Protein AF-0000000078829330 (afdb_homodimer)

Radius of gyration: 43.45 Å; Cα contacts (8 Å, |Δi|>4): 5416; chains: 2; bounding box: 135×205×101 Å

Sequence (2206 aa):
MSSFRMTSKLLGALLLSASTLHAAPSWAAAPASTPVAVPNGNFEIAGGSGSLPAFWKSRGQGKASGSAAAKVEGTRGLAIENPVGGAETTVESEAMKLQVGQLYRLSAWVRTRGVQTDPQARYPTAHGACLSMKSFPFTNCSPAPAAEAGGRASVLFFATQSSDRVQLHLGRNGKATGTAWFDDVRIEKVDDITAYIPLESVRWAGKGFRYDEGGWIYVHIEGEPYERGHQFGQLVPQEIVRYMEKLGIEKDRTDASKGWNHQRLLADALFLRKYDAEFLEEMKGIADGANKAGAKFKDRELDLLDIVTLNSAVDAGQLAEANRATGTPLTGRTFLKAEEDAERAGKGDHCSSFVATKSATPDGRAIMGQIFMWGGYTGVHWDVVLDVKPTKGHRFVMQTFPGGIHSGSDWYVNAAGIVIGETTVGQSPFDMNGTPQSNRIRKAAQYASSIDDVARIMKDGNNGLYTNDWTLADTKTDEGACLLLGTKKTRLWRTGGKGQAGDTPGNLKDFIWANNNNRDLEVRKEYVPNPDNAPVDLSFNTWNRDIAFWEYYAKYGKKGFDLDTAIRMMASSPINRPHACDGKVTTSEMAQKLMFLAHYGKTTLREKMVGGRWIPDLPGATPHLSLGYTAFSPVFVAEKLGAARKGWTPPTEPAALKRDVSKVKDALVFGRPLLWANTMFPATDGENWLVSGTAAYWKLLKDLPADGDSSDKAFEYQRNALADLNARYLFTTSREADVVPASAKTDYGRYGAYMLPRIKGTFLLHQLRLLLGNAHFSKAMNALHGRYANKNVTTADFKRAVLEATGRDVGLFVSQWVEQTGLPQPRIRTSAAQVKDGYEVTLKVEQPGSRPWHFVAMVEVRTAKGATLERVEVKGLNETFTFRTAEPPVRVVFNAGNDIPVPREQHQTLSNQLDAWEKLLLVHGTARQTESMRTLALGYREVLADAFVEYLMPIKPDAEVTDAELADRDLVLFGGAEDNALLARLATEKKLPVELGRRYFRWQGKTYGRPDDGLAVALPNPWNPKRSMYLFVSNSGLQLWHMTRAYQRGLPGWALYRGAEVSAKGFHDVDALAQDVAVTPAAPPAAPAPTPVPAPVLGQPQRMSSFRMTSKLLGALLLSASTLHAAPSWAAAPASTPVAVPNGNFEIAGGSGSLPAFWKSRGQGKASGSAAAKVEGTRGLAIENPVGGAETTVESEAMKLQVGQLYRLSAWVRTRGVQTDPQARYPTAHGACLSMKSFPFTNCSPAPAAEAGGRASVLFFATQSSDRVQLHLGRNGKATGTAWFDDVRIEKVDDITAYIPLESVRWAGKGFRYDEGGWIYVHIEGEPYERGHQFGQLVPQEIVRYMEKLGIEKDRTDASKGWNHQRLLADALFLRKYDAEFLEEMKGIADGANKAGAKFKDRELDLLDIVTLNSAVDAGQLAEANRATGTPLTGRTFLKAEEDAERAGKGDHCSSFVATKSATPDGRAIMGQIFMWGGYTGVHWDVVLDVKPTKGHRFVMQTFPGGIHSGSDWYVNAAGIVIGETTVGQSPFDMNGTPQSNRIRKAAQYASSIDDVARIMKDGNNGLYTNDWTLADTKTDEGACLLLGTKKTRLWRTGGKGQAGDTPGNLKDFIWANNNNRDLEVRKEYVPNPDNAPVDLSFNTWNRDIAFWEYYAKYGKKGFDLDTAIRMMASSPINRPHACDGKVTTSEMAQKLMFLAHYGKTTLREKMVGGRWIPDLPGATPHLSLGYTAFSPVFVAEKLGAARKGWTPPTEPAALKRDVSKVKDALVFGRPLLWANTMFPATDGENWLVSGTAAYWKLLKDLPADGDSSDKAFEYQRNALADLNARYLFTTSREADVVPASAKTDYGRYGAYMLPRIKGTFLLHQLRLLLGNAHFSKAMNALHGRYANKNVTTADFKRAVLEATGRDVGLFVSQWVEQTGLPQPRIRTSAAQVKDGYEVTLKVEQPGSRPWHFVAMVEVRTAKGATLERVEVKGLNETFTFRTAEPPVRVVFNAGNDIPVPREQHQTLSNQLDAWEKLLLVHGTARQTESMRTLALGYREVLADAFVEYLMPIKPDAEVTDAELADRDLVLFGGAEDNALLARLATEKKLPVELGRRYFRWQGKTYGRPDDGLAVALPNPWNPKRSMYLFVSNSGLQLWHMTRAYQRGLPGWALYRGAEVSAKGFHDVDALAQDVAVTPAAPPAAPAPTPVPAPVLGQPQR

Secondary structure (DSSP, 8-state):
----------------------------------EEPPTTTT--SB-TTSSSBTTEEEEESSEEEEEGGG-SSSS-EEEEE--TT-B-EEEEEPPEE--TT-EEEEEEEEEEES--B-TT-TTTT-EEEEEEETTS-TT--PPPPSSTT-EEEEEEEE---SEE-EEEEEEESS-B-SEEEEEEEEEEE---GGGTS-GGG-EEETTEEEEEETTEEEEEEEESHHHHHHHHHHHSHHHHHHHHHHHHHHH-TT-HHHHHHHHHHHHHHHTGGGS-HHHHHHHHHHHHHHHHTT--BTTB---HHHHHHHHHHHHHHTHHHHHHTSPPTTTTS--S--TTSGGGGG-S---EEEEEEETTSTTEEEEEEEEEE--HHHHTT--EEEEEEESSS--EEEEE-TT-SS-SS--EEETTSEEE--EE-SPPPP-TTSB-HHHHHHHHHHH--SHHHHHHHHHTTB---S-EEEEEEETTTTEEEEEEE-SS-EEEEE--BTTB--B-GGG-TTEEEESS----HHHHGGG---TT-PPP--S----HHHHHHHHHHHHHTTT---HHHHHHHHTSTTTS-TTEEEEEEEEHHHHTTT-EEEEES-TT---B-TTBTTB---TT---B----EEEE-HHHHHHHHHHHHHT--PPPPPPPPPEE-GGGGGGG---GGG-----PEESSGGGHHHHHHHHHHHHHHHTSPPBTB-HHHHHHHHHHHHHHHHHHHHHHHTTS----GGG----SS-SHHHHHHHHHHHHHHHHHHHHH-HHHHHHHHHHHHHHTTTSEE-HHHHHHHHHHHHS---HHHHHHHHSS-S----EEEEEEEEETTEEEEEEEEE--SSS---EEEEEEEEESS-EEEEEEEE-SSEEEEEEEESS-EEEEEETTT--S----S----GGGGGTSGGGEEEEE--SSSHHHHHHHHHHHHHHHIIIII-S---EEEGGG--HHHHHHSEEEEES-TTT-HHHHHHHHTT--SSEEETTEEEETTEEE-STTEEEEEEEEETTEEEEEEEEEEESSHHHHHHHHSSPPTT--SEEEEETTEEEEEE-SSTT-SEEE-PEEPPPP-------------------/----------------------------------EEPPTTTT--SB-TTSSSBTTEEEEESSEEEEEGGG-SSSS-EEEEE--TT-B-EEEEEPPEE--TT-EEEEEEEEEEES--B-TT-TTTT-EEEEEEETTS-TT--PPPPSSTT-EEEEEEEE---SEE-EEEEEEESS-B-SEEEEEEEEEEE---GGGTS-GGG-EEETTEEEEEETTEEEEEEEESHHHHHHHHHHHSHHHHHHHHHHHHHHH-TT-HHHHHHHHHHHHHHHTGGGS-HHHHHHHHHHHHHHHHTT--BTTB---HHHHHHHHHHHHHHTHHHHHHTSPPTTTTS--S--TTSGGGGGSS---EEEEEEETTSSSEEEEEEEEEE--HHHHTT--EEEEEEESSS--EEEEE-TT-SS-SS--EEETTSEEE--EE-SPPPP-TTSB-HHHHHHHHHHH--SHHHHHHHHHTTB---S-EEEEEEETTTTEEEEEEE-SS-EEEEE--BTTB--B-GGG-TTEEEESS----HHHHGGG---TT-PPP--S----HHHHHHHHHHHHHTTTT--HHHHHHHHTSTTTS-TTEEEEEEEEHHHHTTT-EEEEES-TT---B-TTBTTB---TT---B----EEEE-HHHHHHHHHHHHHT--PPPPPPPPPEE-GGGGGGG---GGG-----PEESSGGGHHHHHHHHHHHHHHHTSPPTTS-HHHHHHHHHHHHHHHHHHHHHHHTTS----GGG----SS-SHHHHHHHHHHHHHHHHHHHHH-HHHHHHHHHHHHHHTTTSEE-HHHHHHHHHHHHS---HHHHHHHHSS-S----EEEEEEEEETTEEEEEEEEE--SSS---EEEEEEEEESS-EEEEEEEE-SSEEEEEEEESS-EEEEEETTT--S----S----GGGGGTSGGGEEEEE--SSSHHHHHHHHHHHHHHHIIIII-S---EEEGGG--HHHHHHSEEEEES-TTT-HHHHHHHHTT--SSEEETTEEEETTEEE-STTEEEEEEEEETTEEEEEEEEEEESSHHHHHHHHSSPPTT--SEEEEETTEEEEEE-SSTT-SEEE-PEEPPP--------------------

Organism: Myxococcus xanthus (strain DK1622) (NCBI:txid246197)

pLDDT: mean 89.54, std 16.8, range [15.7, 98.75]

Solvent-accessible surface area (backbone atoms only — not comparable to full-atom values): 111932 Å² total; per-residue (Å²): 141,88,69,90,83,74,85,81,86,67,85,81,81,81,78,83,80,75,79,75,77,76,70,71,76,67,80,66,73,73,75,83,46,53,72,47,83,46,67,53,29,43,32,72,47,71,34,76,94,49,58,33,30,33,59,48,50,76,51,62,77,33,51,61,29,53,27,58,88,25,34,79,57,86,71,16,4,35,31,39,38,32,47,91,87,31,20,43,21,41,40,33,43,48,78,38,81,48,57,60,48,41,41,31,35,43,34,28,36,36,34,41,48,76,50,46,45,42,85,81,35,61,66,46,54,32,35,44,50,33,40,34,47,65,81,47,58,92,73,53,46,23,36,37,54,32,44,63,82,35,44,75,35,54,37,78,45,62,34,67,44,48,66,39,26,50,32,42,31,42,10,41,63,33,30,8,27,28,35,38,25,34,24,51,41,43,36,27,38,46,76,64,48,50,81,77,54,32,68,71,30,48,46,75,34,88,88,13,37,34,40,71,56,50,78,28,40,36,34,40,27,44,40,50,46,38,56,20,16,22,23,50,14,43,71,37,24,64,53,31,43,54,53,49,42,44,56,1,28,74,68,23,82,89,38,35,67,63,21,35,51,55,48,37,52,51,26,60,74,69,43,59,87,44,52,56,68,62,59,51,36,17,33,37,14,22,20,53,16,10,37,74,60,65,30,52,56,96,87,35,69,56,43,46,60,59,35,46,23,63,50,37,42,67,43,59,69,34,42,67,59,11,53,49,19,32,71,50,97,53,46,68,43,74,78,63,88,72,83,76,58,80,72,44,74,74,64,70,57,54,20,27,36,39,30,35,12,34,65,10,12,69,86,34,46,29,36,39,39,39,32,33,25,34,63,36,64,64,36,62,49,60,30,26,39,43,36,41,41,44,74,70,60,39,36,28,33,29,38,14,32,57,73,45,80,35,31,91,60,34,38,37,27,15,70,58,21,42,36,41,33,49,15,44,29,66,52,18,26,62,40,85,85,28,29,54,54,46,53,30,52,34,48,23,51,30,62,34,66,45,71,66,40,32,53,51,41,49,57,56,52,43,16,12,48,67,12,28,38,33,35,32,35,32,49,85,71,28,27,33,36,34,39,34,42,39,44,88,39,69,48,77,35,30,37,33,51,92,93,38,82,54,45,30,76,94,64,38,71,28,35,47,74,42,60,35,65,68,85,49,60,75,46,49,57,45,48,46,42,31,57,49,17,43,41,44,62,63,64,70,70,45,47,73,48,47,26,51,53,45,52,50,39,75,73,20,38,76,36,44,46,45,70,68,51,49,55,51,52,55,32,27,63,57,52,33,42,57,47,30,39,24,32,35,39,37,34,35,73,21,27,68,50,48,19,38,37,38,24,33,12,27,60,49,40,64,59,48,45,63,59,39,94,52,16,56,80,47,89,86,52,60,56,35,55,18,33,36,68,38,77,47,35,56,60,51,48,54,55,40,48,57,58,52,51,76,77,57,74,82,80,76,64,78,74,85,73,52,72,44,51,78,74,40,45,72,80,46,55,62,62,74,85,51,56,55,43,39,33,51,35,55,65,45,54,27,23,34,16,56,38,30,5,52,22,53,42,49,51,57,44,67,66,43,59,60,98,78,63,56,72,59,55,23,44,50,50,51,23,49,55,38,44,49,47,37,22,50,47,51,55,47,48,72,75,39,76,76,57,34,20,52,70,26,50,92,44,57,68,45,52,45,50,36,52,43,19,25,48,43,29,27,44,46,52,53,39,46,28,69,73,56,32,66,68,46,35,27,47,17,47,33,51,42,25,58,74,23,47,77,28,66,40,47,66,67,53,50,43,48,32,35,24,71,60,60,71,47,85,47,56,71,65,50,43,66,51,30,69,38,64,86,65,58,66,73,42,77,48,68,42,30,34,48,48,96,91,29,27,42,34,39,40,36,42,35,32,78,76,92,69,48,65,67,51,51,32,31,34,31,44,27,32,93,84,29,30,42,39,40,74,46,78,44,60,50,46,67,42,75,45,78,44,77,36,82,52,69,58,47,33,38,27,47,35,56,42,33,48,57,58,53,89,60,91,47,42,46,33,53,46,46,57,76,75,57,49,91,44,38,35,40,32,25,17,61,29,41,32,36,57,39,33,46,50,48,48,54,47,29,40,50,36,48,13,60,71,55,50,45,48,82,60,56,72,44,53,29,50,61,51,47,72,67,51,54,37,69,27,24,40,38,41,42,41,36,43,71,20,10,39,53,48,32,50,34,52,74,67,64,74,48,91,51,47,73,45,77,40,25,37,34,52,94,65,33,78,42,27,46,54,43,32,32,40,36,39,27,36,53,22,88,72,25,68,93,28,41,28,36,40,42,32,26,33,31,73,66,23,42,44,42,60,38,75,50,83,72,81,82,44,41,14,27,36,34,29,51,45,73,43,72,77,46,70,43,67,53,68,62,61,66,52,48,46,74,37,65,69,45,76,64,76,73,81,77,74,79,75,80,78,80,76,80,76,77,83,76,77,79,82,81,127,141,88,82,83,87,79,88,84,84,81,77,77,82,81,77,80,80,72,77,72,75,74,69,70,74,66,79,64,72,74,72,84,48,54,72,47,82,47,67,55,29,43,32,71,49,72,27,80,95,49,59,34,29,35,60,46,50,76,50,63,78,33,52,60,28,52,27,60,86,25,35,80,56,87,71,17,4,36,32,40,38,32,46,90,87,32,21,43,22,40,38,33,42,50,78,37,82,49,58,60,47,40,42,32,36,43,34,28,37,36,32,42,46,75,50,46,47,40,87,80,35,61,65,46,55,34,36,45,49,34,40,33,48,65,82,46,58,94,72,52,47,22,37,37,56,31,44,66,82,34,46,73,35,53,38,76,45,62,34,68,43,46,67,40,28,50,31,41,31,43,10,41,62,34,30,8,26,28,37,37,24,35,24,52,42,43,35,26,37,47,74,63,48,50,82,77,54,32,68,72,30,48,48,75,34,88,87,13,37,32,42,72,55,51,78,28,41,37,34,40,28,45,40,50,45,37,54,20,16,23,22,50,14,42,73,36,21,65,52,30,41,53,52,50,42,44,57,1,28,74,69,23,82,89,38,35,68,62,21,34,50,54,48,38,53,50,25,61,74,70,43,61,86,44,52,55,67,62,57,53,37,17,33,36,14,21,22,52,16,11,38,74,61,64,31,51,58,98,87,34,69,58,42,46,60,58,35,46,23,62,50,36,43,68,44,58,70,34,42,68,60,11,55,49,19,32,72,49,98,54,45,67,44,72,77,62,89,74,84,76,59,82,73,45,74,73,66,68,58,52,21,25,34,39,29,35,11,34,65,9,10,72,84,35,45,28,36,38,39,38,32,34,24,33,65,36,64,63,37,61,49,60,30,25,37,41,35,40,40,44,75,69,62,38,36,29,33,28,37,16,32,58,74,46,80,34,30,92,61,33,39,36,27,13,70,58,21,41,35,41,34,47,16,44,28,64,52,17,26,60,40,85,85,27,29,55,54,48,54,31,53,34,48,23,52,31,60,35,67,46,70,66,42,32,53,51,42,49,58,56,53,41,16,13,49,67,12,27,38,32,36,33,36,31,50,85,72,28,28,34,36,34,39,35,43,40,42,87,38,70,47,77,36,30,35,33,51,92,93,40,82,55,46,30,76,92,64,38,72,28,35,48,74,42,62,34,64,70,85,49,61,74,46,48,59,45,50,46,41,30,56,49,17,42,41,44,62,64,65,67,72,46,48,72,48,47,25,49,53,44,53,50,39,74,72,23,39,76,38,42,50,42,72,67,51,48,55,50,52,55,31,27,63,59,54,33,43,57,46,30,38,24,33,36,39,36,34,35,72,21,27,70,50,47,19,37,37,36,24,33,12,27,59,47,40,66,61,47,44,64,60,39,94,53,15,56,78,48,88,88,50,60,58,37,54,20,32,34,68,37,77,47,35,56,60,52,50,57,54,41,49,57,59,52,52,76,77,57,73,82,81,75,63,77,74,84,74,52,72,44,51,78,74,41,45,72,81,47,53,63,61,74,87,52,56,56,45,39,32,54,36,54,66,47,53,29,24,35,15,55,39,30,5,54,23,53,43,49,51,57,43,67,67,44,58,60,99,79,63,58,71,59,56,23,45,51,50,52,22,49,55,39,45,50,48,37,24,52,48,51,54,47,48,73,77,38,76,76,58,35,18,53,69,27,51,91,44,57,67,47,51,47,50,36,52,45,18,26,47,44,28,27,44,46,52,53,38,48,30,70,72,58,31,66,68,46,35,28,47,18,46,34,52,41,25,58,74,24,46,77,28,66,42,48,67,66,54,50,43,47,34,36,23,73,59,60,71,47,84,48,58,72,64,50,42,67,50,30,69,36,65,86,66,59,65,73,43,77,50,67,43,30,34,48,47,95,89,29,27,40,36,38,40,36,42,35,32,79,76,93,69,48,65,69,51,53,32,31,36,31,44,28,31,93,84,28,30,41,39,40,75,46,77,44,60,50,45,69,43,76,45,76,47,76,36,82,52,70,57,47,33,40,27,46,34,55,42,34,47,58,57,52,89,61,89,48,44,46,32,54,47,46,58,75,74,57,50,90,44,38,35,40,34,25,18,61,30,42,33,37,57,38,34,46,50,48,49,53,48,28,40,50,35,47,13,60,70,56,49,45,48,83,61,55,72,44,52,28,49,61,52,46,71,68,51,54,38,68,26,25,40,38,40,44,40,36,43,70,20,11,39,54,50,33,50,35,51,73,67,63,72,48,93,51,48,73,44,79,39,27,37,34,53,94,66,32,77,44,27,46,55,43,32,31,40,36,38,26,35,54,20,90,70,26,69,91,26,41,27,34,40,41,33,27,34,31,73,68,24,42,44,41,60,38,74,50,83,71,82,83,43,41,15,28,36,33,28,52,44,74,43,72,77,44,68,43,68,53,68,63,63,67,51,49,47,72,35,64,69,44,76,63,76,73,80,78,75,79,77,80,78,80,77,80,80,79,85,78,73,86,88,79,131

Structure (mmCIF, N/CA/C/O backbone):
data_AF-0000000078829330-model_v1
#
loop_
_entity.id
_entity.type
_entity.pdbx_description
1 polymer 'Peptidase M1 membrane alanine aminopeptidase domain-containing protein'
#
loop_
_atom_site.group_PDB
_atom_site.id
_atom_site.type_symbol
_atom_site.label_atom_id
_atom_site.label_alt_id
_atom_site.label_comp_id
_atom_site.label_asym_id
_atom_site.label_entity_id
_atom_site.label_seq_id
_atom_site.pdbx_PDB_ins_code
_atom_site.Cartn_x
_atom_site.Cartn_y
_atom_site.Cartn_z
_atom_site.occupancy
_atom_site.B_iso_or_equiv
_atom_site.auth_seq_id
_atom_site.auth_comp_id
_atom_site.auth_asym_id
_atom_site.auth_atom_id
_atom_site.pdbx_PDB_model_num
ATOM 1 N N . MET A 1 1 ? 71.438 32.344 44.844 1 16.7 1 MET A N 1
ATOM 2 C CA . MET A 1 1 ? 71.062 33.656 45.312 1 16.7 1 MET A CA 1
ATOM 3 C C . MET A 1 1 ? 70.062 34.344 44.344 1 16.7 1 MET A C 1
ATOM 5 O O . MET A 1 1 ? 70.062 34 43.188 1 16.7 1 MET A O 1
ATOM 9 N N . SER A 1 2 ? 69.188 35.344 44.75 1 16.55 2 SER A N 1
ATOM 10 C CA . SER A 1 2 ? 67.875 35.969 44.875 1 16.55 2 SER A CA 1
ATOM 11 C C . SER A 1 2 ? 67.688 37.031 43.781 1 16.55 2 SER A C 1
ATOM 13 O O . SER A 1 2 ? 66.688 37.75 43.75 1 16.55 2 SER A O 1
ATOM 15 N N . SER A 1 3 ? 68.688 37.312 43.094 1 15.7 3 SER A N 1
ATOM 16 C CA . SER A 1 3 ? 68.875 38.75 42.75 1 15.7 3 SER A CA 1
ATOM 17 C C . SER A 1 3 ? 67.875 39.156 41.688 1 15.7 3 SER A C 1
ATOM 19 O O . SER A 1 3 ? 67 40 41.906 1 15.7 3 SER A O 1
ATOM 21 N N . PHE A 1 4 ? 68.312 39.688 40.562 1 17.47 4 PHE A N 1
ATOM 22 C CA . PHE A 1 4 ? 68.25 41.062 40.062 1 17.47 4 PHE A CA 1
ATOM 23 C C . PHE A 1 4 ? 67.188 41.25 39 1 17.47 4 PHE A C 1
ATOM 25 O O . PHE A 1 4 ? 67.375 40.781 37.875 1 17.47 4 PHE A O 1
ATOM 32 N N . ARG A 1 5 ? 65.75 41.156 39.312 1 16.69 5 ARG A N 1
ATOM 33 C CA . ARG A 1 5 ? 64.438 40.719 38.781 1 16.69 5 ARG A CA 1
ATOM 34 C C . ARG A 1 5 ? 63.812 41.844 37.938 1 16.69 5 ARG A C 1
ATOM 36 O O . ARG A 1 5 ? 62.781 42.375 38.312 1 16.69 5 ARG A O 1
ATOM 43 N N . MET A 1 6 ? 64.75 42.562 37.281 1 16.73 6 MET A N 1
ATOM 44 C CA . MET A 1 6 ? 64.438 43.938 37.031 1 16.73 6 MET A CA 1
ATOM 45 C C . MET A 1 6 ? 63.25 44.062 36.094 1 16.73 6 MET A C 1
ATOM 47 O O . MET A 1 6 ? 62.875 43.125 35.438 1 16.73 6 MET A O 1
ATOM 51 N N . THR A 1 7 ? 63.094 45.156 35.312 1 17.67 7 THR A N 1
ATOM 52 C CA . THR A 1 7 ? 62.25 46.344 35.125 1 17.67 7 THR A CA 1
ATOM 53 C C . THR A 1 7 ? 61.344 46.188 33.906 1 17.67 7 THR A C 1
ATOM 55 O O . THR A 1 7 ? 61.562 45.281 33.094 1 17.67 7 THR A O 1
ATOM 58 N N . SER A 1 8 ? 61 47.188 33.031 1 17.12 8 SER A N 1
ATOM 59 C CA . SER A 1 8 ? 59.906 48.125 32.844 1 17.12 8 SER A CA 1
ATOM 60 C C . SER A 1 8 ? 59.281 47.969 31.469 1 17.12 8 SER A C 1
ATOM 62 O O . SER A 1 8 ? 58.625 48.875 30.969 1 17.12 8 SER A O 1
ATOM 64 N N . LYS A 1 9 ? 59.156 46.656 30.844 1 17.66 9 LYS A N 1
ATOM 65 C CA . LYS A 1 9 ? 59.188 46.562 29.375 1 17.66 9 LYS A CA 1
ATOM 66 C C . LYS A 1 9 ? 57.812 46.938 28.797 1 17.66 9 LYS A C 1
ATOM 68 O O . LYS A 1 9 ? 56.938 46.094 28.656 1 17.66 9 LYS A O 1
ATOM 73 N N . LEU A 1 10 ? 57.125 48.094 29.016 1 17.34 10 LEU A N 1
ATOM 74 C CA . LEU A 1 10 ? 55.656 48.188 28.891 1 17.34 10 LEU A CA 1
ATOM 75 C C . LEU A 1 10 ? 55.25 48.375 27.438 1 17.34 10 LEU A C 1
ATOM 77 O O . LEU A 1 10 ? 54.062 48.438 27.125 1 17.34 10 LEU A O 1
ATOM 81 N N . LEU A 1 11 ? 56.125 48.469 26.375 1 20.08 11 LEU A N 1
ATOM 82 C CA . LEU A 1 11 ? 55.719 49.406 25.328 1 20.08 11 LEU A CA 1
ATOM 83 C C . LEU A 1 11 ? 54.5 48.938 24.594 1 20.08 11 LEU A C 1
ATOM 85 O O . LEU A 1 11 ? 54.344 47.719 24.297 1 20.08 11 LEU A O 1
ATOM 89 N N . GLY A 1 12 ? 53.281 49.625 24.422 1 20.23 12 GLY A N 1
ATOM 90 C CA . GLY A 1 12 ? 51.844 49.719 24.141 1 20.23 12 GLY A CA 1
ATOM 91 C C . GLY A 1 12 ? 51.531 49.469 22.672 1 20.23 12 GLY A C 1
ATOM 92 O O . GLY A 1 12 ? 51.219 50.406 21.938 1 20.23 12 GLY A O 1
ATOM 93 N N . ALA A 1 13 ? 51.938 48.312 21.984 1 19.02 13 ALA A N 1
ATOM 94 C CA . ALA A 1 13 ? 51.969 48.219 20.531 1 19.02 13 ALA A CA 1
ATOM 95 C C . ALA A 1 13 ? 50.531 48.188 19.969 1 19.02 13 ALA A C 1
ATOM 97 O O . ALA A 1 13 ? 49.688 47.406 20.453 1 19.02 13 ALA A O 1
ATOM 98 N N . LEU A 1 14 ? 50.031 49.188 19.297 1 21.44 14 LEU A N 1
ATOM 99 C CA . LEU A 1 14 ? 48.812 49.656 18.656 1 21.44 14 LEU A CA 1
ATOM 100 C C . LEU A 1 14 ? 48.406 48.719 17.531 1 21.44 14 LEU A C 1
ATOM 102 O O . LEU A 1 14 ? 49.031 48.688 16.469 1 21.44 14 LEU A O 1
ATOM 106 N N . LEU A 1 15 ? 48.188 47.344 17.688 1 19.19 15 LEU A N 1
ATOM 107 C CA . LEU A 1 15 ? 48.188 46.438 16.531 1 19.19 15 LEU A CA 1
ATOM 108 C C . LEU A 1 15 ? 46.844 46.531 15.773 1 19.19 15 LEU A C 1
ATOM 110 O O . LEU A 1 15 ? 45.781 46.344 16.359 1 19.19 15 LEU A O 1
ATOM 114 N N . LEU A 1 16 ? 46.688 47.344 14.734 1 21.88 16 LEU A N 1
ATOM 115 C CA . LEU A 1 16 ? 45.625 47.688 13.797 1 21.88 16 LEU A CA 1
ATOM 116 C C . LEU A 1 16 ? 45.156 46.438 13.047 1 21.88 16 LEU A C 1
ATOM 118 O O . LEU A 1 16 ? 45.969 45.812 12.344 1 21.88 16 LEU A O 1
ATOM 122 N N . SER A 1 17 ? 44.219 45.5 13.578 1 19.77 17 SER A N 1
ATOM 123 C CA . SER A 1 17 ? 43.844 44.188 13.086 1 19.77 17 SER A CA 1
ATOM 124 C C . SER A 1 17 ? 43.031 44.312 11.789 1 19.77 17 SER A C 1
ATOM 126 O O . SER A 1 17 ? 41.969 44.875 11.758 1 19.77 17 SER A O 1
ATOM 128 N N . ALA A 1 18 ? 43.562 44.469 10.617 1 22.95 18 ALA A N 1
ATOM 129 C CA . ALA A 1 18 ? 43.031 44.531 9.25 1 22.95 18 ALA A CA 1
ATOM 130 C C . ALA A 1 18 ? 42.281 43.25 8.883 1 22.95 18 ALA A C 1
ATOM 132 O O . ALA A 1 18 ? 42.875 42.188 8.859 1 22.95 18 ALA A O 1
ATOM 133 N N . SER A 1 19 ? 41.031 43.188 9.242 1 21.36 19 SER A N 1
ATOM 134 C CA . SER A 1 19 ? 40.125 42.094 9 1 21.36 19 SER A CA 1
ATOM 135 C C . SER A 1 19 ? 40.125 41.688 7.535 1 21.36 19 SER A C 1
ATOM 137 O O . SER A 1 19 ? 39.812 42.5 6.66 1 21.36 19 SER A O 1
ATOM 139 N N . THR A 1 20 ? 41.062 40.906 7.047 1 22.94 20 THR A N 1
ATOM 140 C CA . THR A 1 20 ? 41.25 40.5 5.664 1 22.94 20 THR A CA 1
ATOM 141 C C . THR A 1 20 ? 40 39.812 5.129 1 22.94 20 THR A C 1
ATOM 143 O O . THR A 1 20 ? 39.406 38.969 5.805 1 22.94 20 THR A O 1
ATOM 146 N N . LEU A 1 21 ? 39.219 40.5 4.316 1 24.94 21 LEU A N 1
ATOM 147 C CA . LEU A 1 21 ? 38.125 40.125 3.441 1 24.94 21 LEU A CA 1
ATOM 148 C C . LEU A 1 21 ? 38.438 38.875 2.637 1 24.94 21 LEU A C 1
ATOM 150 O O . LEU A 1 21 ? 39.375 38.875 1.821 1 24.94 21 LEU A O 1
ATOM 154 N N . HIS A 1 22 ? 38.438 37.719 3.342 1 23.8 22 HIS A N 1
ATOM 155 C CA . HIS A 1 22 ? 38.75 36.5 2.6 1 23.8 22 HIS A CA 1
ATOM 156 C C . HIS A 1 22 ? 37.938 36.406 1.32 1 23.8 22 HIS A C 1
ATOM 158 O O . HIS A 1 22 ? 36.719 36.656 1.332 1 23.8 22 HIS A O 1
ATOM 164 N N . ALA A 1 23 ? 38.531 36.594 0.196 1 26.06 23 ALA A N 1
ATOM 165 C CA . ALA A 1 23 ? 38.156 36.438 -1.204 1 26.06 23 ALA A CA 1
ATOM 166 C C . ALA A 1 23 ? 37.375 35.125 -1.411 1 26.06 23 ALA A C 1
ATOM 168 O O . ALA A 1 23 ? 37.656 34.125 -0.765 1 26.06 23 ALA A O 1
ATOM 169 N N . ALA A 1 24 ? 36.156 35.312 -1.854 1 27.95 24 ALA A N 1
ATOM 170 C CA . ALA A 1 24 ? 35.219 34.281 -2.303 1 27.95 24 ALA A CA 1
ATOM 171 C C . ALA A 1 24 ? 35.938 33.219 -3.111 1 27.95 24 ALA A C 1
ATOM 173 O O . ALA A 1 24 ? 36.719 33.5 -4.012 1 27.95 24 ALA A O 1
ATOM 174 N N . PRO A 1 25 ? 36.219 32.094 -2.455 1 27.62 25 PRO A N 1
ATOM 175 C CA . PRO A 1 25 ? 37 31.141 -3.248 1 27.62 25 PRO A CA 1
ATOM 176 C C . PRO A 1 25 ? 36.562 31.078 -4.707 1 27.62 25 PRO A C 1
ATOM 178 O O . PRO A 1 25 ? 35.375 31.25 -5 1 27.62 25 PRO A O 1
ATOM 181 N N . SER A 1 26 ? 37.344 31.625 -5.566 1 24.88 26 SER A N 1
ATOM 182 C CA . SER A 1 26 ? 37.219 31.469 -7.012 1 24.88 26 SER A CA 1
ATOM 183 C C . SER A 1 26 ? 36.719 30.062 -7.363 1 24.88 26 SER A C 1
ATOM 185 O O . SER A 1 26 ? 37.125 29.078 -6.73 1 24.88 26 SER A O 1
ATOM 187 N N . TRP A 1 27 ? 35.469 29.953 -7.832 1 26.52 27 TRP A N 1
ATOM 188 C CA . TRP A 1 27 ? 35.125 28.703 -8.508 1 26.52 27 TRP A CA 1
ATOM 189 C C . TRP A 1 27 ? 36.281 28.156 -9.32 1 26.52 27 TRP A C 1
ATOM 191 O O . TRP A 1 27 ? 36.75 28.812 -10.25 1 26.52 27 TRP A O 1
ATOM 201 N N . ALA A 1 28 ? 37.25 27.641 -8.672 1 30.45 28 ALA A N 1
ATOM 202 C CA . ALA A 1 28 ? 38.406 27.062 -9.383 1 30.45 28 ALA A CA 1
ATOM 203 C C . ALA A 1 28 ? 37.969 26.547 -10.758 1 30.45 28 ALA A C 1
ATOM 205 O O . ALA A 1 28 ? 36.906 25.953 -10.906 1 30.45 28 ALA A O 1
ATOM 206 N N . ALA A 1 29 ? 38.625 26.969 -11.805 1 33.62 29 ALA A N 1
ATOM 207 C CA . ALA A 1 29 ? 38.469 26.469 -13.164 1 33.62 29 ALA A CA 1
ATOM 208 C C . ALA A 1 29 ? 38.281 24.953 -13.172 1 33.62 29 ALA A C 1
ATOM 210 O O . ALA A 1 29 ? 38.969 24.219 -12.484 1 33.62 29 ALA A O 1
ATOM 211 N N . ALA A 1 30 ? 37.156 24.453 -13.578 1 39.66 30 ALA A N 1
ATOM 212 C CA . ALA A 1 30 ? 36.969 23.016 -13.75 1 39.66 30 ALA A CA 1
ATOM 213 C C . ALA A 1 30 ? 38.25 22.359 -14.219 1 39.66 30 ALA A C 1
ATOM 215 O O . ALA A 1 30 ? 38.906 22.844 -15.148 1 39.66 30 ALA A O 1
ATOM 216 N N . PRO A 1 31 ? 38.906 21.562 -13.367 1 42.06 31 PRO A N 1
ATOM 217 C CA . PRO A 1 31 ? 40.156 20.969 -13.891 1 42.06 31 PRO A CA 1
ATOM 218 C C . PRO A 1 31 ? 40.062 20.641 -15.383 1 42.06 31 PRO A C 1
ATOM 220 O O . PRO A 1 31 ? 38.938 20.484 -15.914 1 42.06 31 PRO A O 1
ATOM 223 N N . ALA A 1 32 ? 41.219 20.766 -16.141 1 44.03 32 ALA A N 1
ATOM 224 C CA . ALA A 1 32 ? 41.5 20.656 -17.562 1 44.03 32 ALA A CA 1
ATOM 225 C C . ALA A 1 32 ? 40.906 19.375 -18.156 1 44.03 32 ALA A C 1
ATOM 227 O O . ALA A 1 32 ? 41.25 18.266 -17.719 1 44.03 32 ALA A O 1
ATOM 228 N N . SER A 1 33 ? 39.625 19.359 -18.344 1 60.56 33 SER A N 1
ATOM 229 C CA . SER A 1 33 ? 39.031 18.266 -19.094 1 60.56 33 SER A CA 1
ATOM 230 C C . SER A 1 33 ? 39.562 18.203 -20.516 1 60.56 33 SER A C 1
ATOM 232 O O . SER A 1 33 ? 39.812 19.234 -21.141 1 60.56 33 SER A O 1
ATOM 234 N N . THR A 1 34 ? 40.219 17.141 -20.797 1 68.5 34 THR A N 1
ATOM 235 C CA . THR A 1 34 ? 40.625 16.922 -22.172 1 68.5 34 THR A CA 1
ATOM 236 C C . THR A 1 34 ? 39.438 16.469 -23.031 1 68.5 34 THR A C 1
ATOM 238 O O . THR A 1 34 ? 38.844 15.422 -22.766 1 68.5 34 THR A O 1
ATOM 241 N N . PRO A 1 35 ? 39.094 17.344 -23.875 1 78.31 35 PRO A N 1
ATOM 242 C CA . PRO A 1 35 ? 37.906 17.016 -24.688 1 78.31 35 PRO A CA 1
ATOM 243 C C . PRO A 1 35 ? 38.125 15.812 -25.594 1 78.31 35 PRO A C 1
ATOM 245 O O . PRO A 1 35 ? 39.25 15.617 -26.109 1 78.31 35 PRO A O 1
ATOM 248 N N . VAL A 1 36 ? 37.156 14.93 -25.5 1 85.12 36 VAL A N 1
ATOM 249 C CA . VAL A 1 36 ? 37.031 13.883 -26.5 1 85.12 36 VAL A CA 1
ATOM 250 C C . VAL A 1 36 ? 36.156 14.383 -27.656 1 85.12 36 VAL A C 1
ATOM 252 O O . VAL A 1 36 ? 35.062 14.906 -27.422 1 85.12 36 VAL A O 1
ATOM 255 N N . ALA A 1 37 ? 36.594 14.344 -28.781 1 84.31 37 ALA A N 1
ATOM 256 C CA . ALA A 1 37 ? 35.875 14.883 -29.922 1 84.31 37 ALA A CA 1
ATOM 257 C C . ALA A 1 37 ? 34.625 14.07 -30.219 1 84.31 37 ALA A C 1
ATOM 259 O O . ALA A 1 37 ? 34.719 12.867 -30.5 1 84.31 37 ALA A O 1
ATOM 260 N N . VAL A 1 38 ? 33.5 14.656 -30.094 1 94.25 38 VAL A N 1
ATOM 261 C CA . VAL A 1 38 ? 32.219 14.086 -30.562 1 94.25 38 VAL A CA 1
ATOM 262 C C . VAL A 1 38 ? 32.031 14.414 -32.031 1 94.25 38 VAL A C 1
ATOM 264 O O . VAL A 1 38 ? 32.062 15.586 -32.438 1 94.25 38 VAL A O 1
ATOM 267 N N . PRO A 1 39 ? 31.844 13.438 -32.812 1 93.88 39 PRO A N 1
ATOM 268 C CA . PRO A 1 39 ? 31.688 13.734 -34.219 1 93.88 39 PRO A CA 1
ATOM 269 C C . PRO A 1 39 ? 30.562 14.734 -34.5 1 93.88 39 PRO A C 1
ATOM 271 O O . PRO A 1 39 ? 29.375 14.406 -34.312 1 93.88 39 PRO A O 1
ATOM 274 N N . ASN A 1 40 ? 30.906 15.914 -35.031 1 94.5 40 ASN A N 1
ATOM 275 C CA . ASN A 1 40 ? 29.969 16.969 -35.344 1 94.5 40 ASN A CA 1
ATOM 276 C C . ASN A 1 40 ? 29.078 17.312 -34.156 1 94.5 40 ASN A C 1
ATOM 278 O O . ASN A 1 40 ? 27.875 17.469 -34.281 1 94.5 40 ASN A O 1
ATOM 282 N N . GLY A 1 41 ? 29.656 17.359 -33 1 94.5 41 GLY A N 1
ATOM 283 C CA . GLY A 1 41 ? 28.938 17.625 -31.781 1 94.5 41 GLY A CA 1
ATOM 284 C C . GLY A 1 41 ? 28.281 19 -31.766 1 94.5 41 GLY A C 1
ATOM 285 O O . GLY A 1 41 ? 27.328 19.234 -31.031 1 94.5 41 GLY A O 1
ATOM 286 N N . ASN A 1 42 ? 28.703 19.891 -32.625 1 93.69 42 ASN A N 1
ATOM 287 C CA . ASN A 1 42 ? 28.156 21.234 -32.75 1 93.69 42 ASN A CA 1
ATOM 288 C C . ASN A 1 42 ? 27.094 21.328 -33.812 1 93.69 42 ASN A C 1
ATOM 290 O O . ASN A 1 42 ? 26.438 22.375 -33.969 1 93.69 42 ASN A O 1
ATOM 294 N N . PHE A 1 43 ? 26.922 20.312 -34.625 1 95.25 43 PHE A N 1
ATOM 295 C CA . PHE A 1 43 ? 25.891 20.141 -35.656 1 95.25 43 PHE A CA 1
ATOM 296 C C . PHE A 1 43 ? 26.094 21.125 -36.812 1 95.25 43 PHE A C 1
ATOM 298 O O . PHE A 1 43 ? 25.125 21.547 -37.438 1 95.25 43 PHE A O 1
ATOM 305 N N . GLU A 1 44 ? 27.312 21.5 -37.094 1 93.31 44 GLU A N 1
ATOM 306 C CA . GLU A 1 44 ? 27.594 22.531 -38.094 1 93.31 44 GLU A CA 1
ATOM 307 C C . GLU A 1 44 ? 27.703 21.906 -39.5 1 93.31 44 GLU A C 1
ATOM 309 O O . GLU A 1 44 ? 27.516 22.594 -40.5 1 93.31 44 GLU A O 1
ATOM 314 N N . ILE A 1 45 ? 28.047 20.594 -39.5 1 92.81 45 ILE A N 1
ATOM 315 C CA . ILE A 1 45 ? 28.188 19.906 -40.781 1 92.81 45 ILE A CA 1
ATOM 316 C C . ILE A 1 45 ? 26.859 19.25 -41.156 1 92.81 45 ILE A C 1
ATOM 318 O O . ILE A 1 45 ? 26.375 18.344 -40.469 1 92.81 45 ILE A O 1
ATOM 322 N N . ALA A 1 46 ? 26.297 19.656 -42.25 1 89.44 46 ALA A N 1
ATOM 323 C CA . ALA A 1 46 ? 25.016 19.141 -42.719 1 89.44 46 ALA A CA 1
ATOM 324 C C . ALA A 1 46 ? 25.172 17.75 -43.312 1 89.44 46 ALA A C 1
ATOM 326 O O . ALA A 1 46 ? 26.219 17.422 -43.875 1 89.44 46 ALA A O 1
ATOM 327 N N . GLY A 1 47 ? 24.172 16.766 -43.125 1 80.69 47 GLY A N 1
ATOM 328 C CA . GLY A 1 47 ? 24.203 15.391 -43.562 1 80.69 47 GLY A CA 1
ATOM 329 C C . GLY A 1 47 ? 23.797 15.219 -45.031 1 80.69 47 GLY A C 1
ATOM 330 O O . GLY A 1 47 ? 23.125 14.25 -45.375 1 80.69 47 GLY A O 1
ATOM 331 N N . GLY A 1 48 ? 24.266 15.883 -45.969 1 68.19 48 GLY A N 1
ATOM 332 C CA . GLY A 1 48 ? 23.922 15.781 -47.375 1 68.19 48 GLY A CA 1
ATOM 333 C C . GLY A 1 48 ? 22.484 16.125 -47.688 1 68.19 48 GLY A C 1
ATOM 334 O O . GLY A 1 48 ? 21.984 17.188 -47.281 1 68.19 48 GLY A O 1
ATOM 335 N N . SER A 1 49 ? 21.719 15.094 -48.219 1 65.56 49 SER A N 1
ATOM 336 C CA . SER A 1 49 ? 20.344 15.289 -48.688 1 65.56 49 SER A CA 1
ATOM 337 C C . SER A 1 49 ? 19.359 15.133 -47.531 1 65.56 49 SER A C 1
ATOM 339 O O . SER A 1 49 ? 18.172 15.477 -47.656 1 65.56 49 SER A O 1
ATOM 341 N N . GLY A 1 50 ? 19.828 14.742 -46.344 1 71.12 50 GLY A N 1
ATOM 342 C CA . GLY A 1 50 ? 18.891 14.531 -45.25 1 71.12 50 GLY A CA 1
ATOM 343 C C . GLY A 1 50 ? 18.797 15.711 -44.281 1 71.12 50 GLY A C 1
ATOM 344 O O . GLY A 1 50 ? 19.594 16.656 -44.375 1 71.12 50 GLY A O 1
ATOM 345 N N . SER A 1 51 ? 17.719 15.789 -43.531 1 86.25 51 SER A N 1
ATOM 346 C CA . SER A 1 51 ? 17.453 16.859 -42.594 1 86.25 51 SER A CA 1
ATOM 347 C C . SER A 1 51 ? 18.328 16.75 -41.344 1 86.25 51 SER A C 1
ATOM 349 O O . SER A 1 51 ? 18.5 17.703 -40.594 1 86.25 51 SER A O 1
ATOM 351 N N . LEU A 1 52 ? 19.062 15.562 -41.219 1 92.69 52 LEU A N 1
ATOM 352 C CA . LEU A 1 52 ? 19.875 15.32 -40.031 1 92.69 52 LEU A CA 1
ATOM 353 C C . LEU A 1 52 ? 21.297 15.836 -40.25 1 92.69 52 LEU A C 1
ATOM 355 O O . LEU A 1 52 ? 21.844 15.773 -41.344 1 92.69 52 LEU A O 1
ATOM 359 N N . PRO A 1 53 ? 21.922 16.281 -39.125 1 95.06 53 PRO A N 1
ATOM 360 C CA . PRO A 1 53 ? 23.344 16.625 -39.219 1 95.06 53 PRO A CA 1
ATOM 361 C C . PRO A 1 53 ? 24.203 15.43 -39.594 1 95.06 53 PRO A C 1
ATOM 363 O O . PRO A 1 53 ? 23.844 14.281 -39.312 1 95.06 53 PRO A O 1
ATOM 366 N N . ALA A 1 54 ? 25.422 15.703 -40.188 1 94.56 54 ALA A N 1
ATOM 367 C CA . ALA A 1 54 ? 26.344 14.641 -40.562 1 94.56 54 ALA A CA 1
ATOM 368 C C . ALA A 1 54 ? 26.781 13.828 -39.375 1 94.56 54 ALA A C 1
ATOM 370 O O . ALA A 1 54 ? 26.969 14.375 -38.281 1 94.56 54 ALA A O 1
ATOM 371 N N . PHE A 1 55 ? 26.906 12.523 -39.531 1 95 55 PHE A N 1
ATOM 372 C CA . PHE A 1 55 ? 27.453 11.586 -38.562 1 95 55 PHE A CA 1
ATOM 373 C C . PHE A 1 55 ? 26.406 11.227 -37.5 1 95 55 PHE A C 1
ATOM 375 O O . PHE A 1 55 ? 26.734 10.648 -36.469 1 95 55 PHE A O 1
ATOM 382 N N . TRP A 1 56 ? 25.188 11.688 -37.656 1 96.19 56 TRP A N 1
ATOM 383 C CA . TRP A 1 56 ? 24.109 11.359 -36.719 1 96.19 56 TRP A CA 1
ATOM 384 C C . TRP A 1 56 ? 22.984 10.617 -37.438 1 96.19 56 TRP A C 1
ATOM 386 O O . TRP A 1 56 ? 22.719 10.852 -38.625 1 96.19 56 TRP A O 1
ATOM 396 N N . LYS A 1 57 ? 22.281 9.672 -36.688 1 95.94 57 LYS A N 1
ATOM 397 C CA . LYS A 1 57 ? 21.125 8.922 -37.188 1 95.94 57 LYS A CA 1
ATOM 398 C C . LYS A 1 57 ? 19.953 9.023 -36.188 1 95.94 57 LYS A C 1
ATOM 400 O O . LYS A 1 57 ? 20.156 9.234 -35 1 95.94 57 LYS A O 1
ATOM 405 N N . SER A 1 58 ? 18.75 8.984 -36.75 1 96.06 58 SER A N 1
ATOM 406 C CA . SER A 1 58 ? 17.562 9.117 -35.906 1 96.06 58 SER A CA 1
ATOM 407 C C . SER A 1 58 ? 16.719 7.852 -35.938 1 96.06 58 SER A C 1
ATOM 409 O O . SER A 1 58 ? 16.688 7.148 -36.969 1 96.06 58 SER A O 1
ATOM 411 N N . ARG A 1 59 ? 16.078 7.488 -34.875 1 96.12 59 ARG A N 1
ATOM 412 C CA . ARG A 1 59 ? 15.086 6.434 -34.75 1 96.12 59 ARG A CA 1
ATOM 413 C C . ARG A 1 59 ? 13.883 6.898 -33.938 1 96.12 59 ARG A C 1
ATOM 415 O O . ARG A 1 59 ? 14.023 7.73 -33.031 1 96.12 59 ARG A O 1
ATOM 422 N N . GLY A 1 60 ? 12.703 6.332 -34.219 1 95.12 60 GLY A N 1
ATOM 423 C CA . GLY A 1 60 ? 11.469 6.703 -33.562 1 95.12 60 GLY A CA 1
ATOM 424 C C . GLY A 1 60 ? 10.492 7.43 -34.469 1 95.12 60 GLY A C 1
ATOM 425 O O . GLY A 1 60 ? 10.727 7.539 -35.688 1 95.12 60 GLY A O 1
ATOM 426 N N . GLN A 1 61 ? 9.414 7.973 -33.875 1 94.06 61 GLN A N 1
ATOM 427 C CA . GLN A 1 61 ? 8.312 8.523 -34.656 1 94.06 61 GLN A CA 1
ATOM 428 C C . GLN A 1 61 ? 8.422 10.039 -34.781 1 94.06 61 GLN A C 1
ATOM 430 O O . GLN A 1 61 ? 7.707 10.656 -35.562 1 94.06 61 GLN A O 1
ATOM 435 N N . GLY A 1 62 ? 9.32 10.633 -34.062 1 96.5 62 GLY A N 1
ATOM 436 C CA . GLY A 1 62 ? 9.477 12.078 -34.094 1 96.5 62 GLY A CA 1
ATOM 437 C C . GLY A 1 62 ? 10.336 12.539 -35.281 1 96.5 62 GLY A C 1
ATOM 438 O O . GLY A 1 62 ? 11 11.727 -35.906 1 96.5 62 GLY A O 1
ATOM 439 N N . LYS A 1 63 ? 10.25 13.852 -35.562 1 95.94 63 LYS A N 1
ATOM 440 C CA . LYS A 1 63 ? 11.07 14.469 -36.625 1 95.94 63 LYS A CA 1
ATOM 441 C C . LYS A 1 63 ? 12.344 15.078 -36.031 1 95.94 63 LYS A C 1
ATOM 443 O O . LYS A 1 63 ? 12.273 15.859 -35.094 1 95.94 63 LYS A O 1
ATOM 448 N N . ALA A 1 64 ? 13.516 14.695 -36.562 1 96.69 64 ALA A N 1
ATOM 449 C CA . ALA A 1 64 ? 14.797 15.258 -36.156 1 96.69 64 ALA A CA 1
ATOM 450 C C . ALA A 1 64 ? 15.453 16 -37.312 1 96.69 64 ALA A C 1
ATOM 452 O O . ALA A 1 64 ? 15.484 15.492 -38.438 1 96.69 64 ALA A O 1
ATOM 453 N N . SER A 1 65 ? 15.914 17.25 -37.062 1 94.94 65 SER A N 1
ATOM 454 C CA . SER A 1 65 ? 16.516 18.031 -38.156 1 94.94 65 SER A CA 1
ATOM 455 C C . SER A 1 65 ? 17.5 19.062 -37.594 1 94.94 65 SER A C 1
ATOM 457 O O . SER A 1 65 ? 17.375 19.484 -36.469 1 94.94 65 SER A O 1
ATOM 459 N N . GLY A 1 66 ? 18.484 19.328 -38.406 1 93.31 66 GLY A N 1
ATOM 460 C CA . GLY A 1 66 ? 19.266 20.516 -38.094 1 93.31 66 GLY A CA 1
ATOM 461 C C . GLY A 1 66 ? 18.469 21.797 -38.188 1 93.31 66 GLY A C 1
ATOM 462 O O . GLY A 1 66 ? 17.609 21.953 -39.062 1 93.31 66 GLY A O 1
ATOM 463 N N . SER A 1 67 ? 18.703 22.703 -37.25 1 89.69 67 SER A N 1
ATOM 464 C CA . SER A 1 67 ? 17.875 23.906 -37.188 1 89.69 67 SER A CA 1
ATOM 465 C C . SER A 1 67 ? 18.688 25.094 -36.719 1 89.69 67 SER A C 1
ATOM 467 O O . SER A 1 67 ? 19.453 24.984 -35.75 1 89.69 67 SER A O 1
ATOM 469 N N . ALA A 1 68 ? 18.422 26.141 -37.344 1 89.06 68 ALA A N 1
ATOM 470 C CA . ALA A 1 68 ? 19.016 27.391 -36.875 1 89.06 68 ALA A CA 1
ATOM 471 C C . ALA A 1 68 ? 18.375 27.859 -35.562 1 89.06 68 ALA A C 1
ATOM 473 O O . ALA A 1 68 ? 19 28.531 -34.781 1 89.06 68 ALA A O 1
ATOM 474 N N . ALA A 1 69 ? 17.172 27.453 -35.438 1 83.5 69 ALA A N 1
ATOM 475 C CA . ALA A 1 69 ? 16.453 27.828 -34.219 1 83.5 69 ALA A CA 1
ATOM 476 C C . ALA A 1 69 ? 17.031 27.125 -33 1 83.5 69 ALA A C 1
ATOM 478 O O . ALA A 1 69 ? 16.828 27.562 -31.859 1 83.5 69 ALA A O 1
ATOM 479 N N . ALA A 1 70 ? 17.734 26.109 -33.25 1 81.75 70 ALA A N 1
ATOM 480 C CA . ALA A 1 70 ? 18.281 25.281 -32.188 1 81.75 70 ALA A CA 1
ATOM 481 C C . ALA A 1 70 ? 19.688 25.734 -31.812 1 81.75 70 ALA A C 1
ATOM 483 O O . ALA A 1 70 ? 20.297 25.188 -30.891 1 81.75 70 ALA A O 1
ATOM 484 N N . LYS A 1 71 ? 20.156 26.75 -32.469 1 88 71 LYS A N 1
ATOM 485 C CA . LYS A 1 71 ? 21.562 27.141 -32.312 1 88 71 LYS A CA 1
ATOM 486 C C . LYS A 1 71 ? 21.781 27.922 -31 1 88 71 LYS A C 1
ATOM 488 O O . LYS A 1 71 ? 21 28.812 -30.672 1 88 71 LYS A O 1
ATOM 493 N N . VAL A 1 72 ? 22.672 27.5 -30.188 1 87.12 72 VAL A N 1
ATOM 494 C CA . VAL A 1 72 ? 23.188 28.297 -29.062 1 87.12 72 VAL A CA 1
ATOM 495 C C . VAL A 1 72 ? 24.562 28.844 -29.406 1 87.12 72 VAL A C 1
ATOM 497 O O . VAL A 1 72 ? 24.812 30.047 -29.25 1 87.12 72 VAL A O 1
ATOM 500 N N . GLU A 1 73 ? 25.359 27.953 -29.828 1 87.94 73 GLU A N 1
ATOM 501 C CA . GLU A 1 73 ? 26.656 28.312 -30.406 1 87.94 73 GLU A CA 1
ATOM 502 C C . GLU A 1 73 ? 26.703 28 -31.906 1 87.94 73 GLU A C 1
ATOM 504 O O . GLU A 1 73 ? 26 27.109 -32.375 1 87.94 73 GLU A O 1
ATOM 509 N N . GLY A 1 74 ? 27.469 28.719 -32.688 1 91.88 74 GLY A N 1
ATOM 510 C CA . GLY A 1 74 ? 27.562 28.5 -34.125 1 91.88 74 GLY A CA 1
ATOM 511 C C . GLY A 1 74 ? 26.297 28.906 -34.875 1 91.88 74 GLY A C 1
ATOM 512 O O . GLY A 1 74 ? 25.688 29.922 -34.531 1 91.88 74 GLY A O 1
ATOM 513 N N . THR A 1 75 ? 26.031 28.047 -35.969 1 91.5 75 THR A N 1
ATOM 514 C CA . THR A 1 75 ? 24.969 28.531 -36.844 1 91.5 75 THR A CA 1
ATOM 515 C C . THR A 1 75 ? 23.766 27.578 -36.781 1 91.5 75 THR A C 1
ATOM 517 O O . THR A 1 75 ? 22.688 27.938 -37.25 1 91.5 75 THR A O 1
ATOM 520 N N . ARG A 1 76 ? 24.078 26.391 -36.281 1 92.75 76 ARG A N 1
ATOM 521 C CA . ARG A 1 76 ? 23 25.406 -36.281 1 92.75 76 ARG A CA 1
ATOM 522 C C . ARG A 1 76 ? 23.047 24.547 -35 1 92.75 76 ARG A C 1
ATOM 524 O O . ARG A 1 76 ? 24.078 24.469 -34.344 1 92.75 76 ARG A O 1
ATOM 531 N N . GLY A 1 77 ? 21.891 24 -34.688 1 95.69 77 GLY A N 1
ATOM 532 C CA . GLY A 1 77 ? 21.734 22.938 -33.688 1 95.69 77 GLY A CA 1
ATOM 533 C C . GLY A 1 77 ? 20.859 21.797 -34.188 1 95.69 77 GLY A C 1
ATOM 534 O O . GLY A 1 77 ? 20.641 21.641 -35.375 1 95.69 77 GLY A O 1
ATOM 535 N N . LEU A 1 78 ? 20.406 20.969 -33.219 1 96.94 78 LEU A N 1
ATOM 536 C CA . LEU A 1 78 ? 19.531 19.828 -33.562 1 96.94 78 LEU A CA 1
ATOM 537 C C . LEU A 1 78 ? 18.156 20.016 -32.906 1 96.94 78 LEU A C 1
ATOM 539 O O . LEU A 1 78 ? 18.062 20.328 -31.734 1 96.94 78 LEU A O 1
ATOM 543 N N . ALA A 1 79 ? 17.188 19.844 -33.688 1 96.62 79 ALA A N 1
ATOM 544 C CA . ALA A 1 79 ? 15.812 19.891 -33.188 1 96.62 79 ALA A CA 1
ATOM 545 C C . ALA A 1 79 ? 15.133 18.516 -33.312 1 96.62 79 ALA A C 1
ATOM 547 O O . ALA A 1 79 ? 15.25 17.859 -34.375 1 96.62 79 ALA A O 1
ATOM 548 N N . ILE A 1 80 ? 14.484 18.062 -32.219 1 97.44 80 ILE A N 1
ATOM 549 C CA . ILE A 1 80 ? 13.625 16.891 -32.219 1 97.44 80 ILE A CA 1
ATOM 550 C C . ILE A 1 80 ? 12.195 17.297 -31.891 1 97.44 80 ILE A C 1
ATOM 552 O O . ILE A 1 80 ? 11.938 17.906 -30.859 1 97.44 80 ILE A O 1
ATOM 556 N N . GLU A 1 81 ? 11.266 16.969 -32.75 1 97 81 GLU A N 1
ATOM 557 C CA . GLU A 1 81 ? 9.852 17.266 -32.562 1 97 81 GLU A CA 1
ATOM 558 C C . GLU A 1 81 ? 9.008 16 -32.594 1 97 81 GLU A C 1
ATOM 560 O O . GLU A 1 81 ? 8.992 15.281 -33.594 1 97 81 GLU A O 1
ATOM 565 N N . ASN A 1 82 ? 8.32 15.734 -31.453 1 97 82 ASN A N 1
ATOM 566 C CA . ASN A 1 82 ? 7.426 14.586 -31.359 1 97 82 ASN A CA 1
ATOM 567 C C . ASN A 1 82 ? 5.992 14.961 -31.734 1 97 82 ASN A C 1
ATOM 569 O O . ASN A 1 82 ? 5.605 16.125 -31.641 1 97 82 ASN A O 1
ATOM 573 N N . PRO A 1 83 ? 5.227 13.953 -32.219 1 94.38 83 PRO A N 1
ATOM 574 C CA . PRO A 1 83 ? 3.822 14.219 -32.531 1 94.38 83 PRO A CA 1
ATOM 575 C C . PRO A 1 83 ? 2.994 14.539 -31.281 1 94.38 83 PRO A C 1
ATOM 577 O O . PRO A 1 83 ? 3.469 14.367 -30.156 1 94.38 83 PRO A O 1
ATOM 580 N N . VAL A 1 84 ? 1.756 14.898 -31.469 1 88.06 84 VAL A N 1
ATOM 581 C CA . VAL A 1 84 ? 0.856 15.344 -30.406 1 88.06 84 VAL A CA 1
ATOM 582 C C . VAL A 1 84 ? 0.578 14.188 -29.453 1 88.06 84 VAL A C 1
ATOM 584 O O . VAL A 1 84 ? 0.42 14.398 -28.234 1 88.06 84 VAL A O 1
ATOM 587 N N . GLY A 1 85 ? 0.55 13.008 -29.953 1 88.06 85 GLY A N 1
ATOM 588 C CA . GLY A 1 85 ? 0.318 11.844 -29.109 1 88.06 85 GLY A CA 1
ATOM 589 C C . GLY A 1 85 ? 1.564 11.375 -28.375 1 88.06 85 GLY A C 1
ATOM 590 O O . GLY A 1 85 ? 1.502 10.461 -27.562 1 88.06 85 GLY A O 1
ATOM 591 N N . GLY A 1 86 ? 2.637 11.992 -28.594 1 94.25 86 GLY A N 1
ATOM 592 C CA . GLY A 1 86 ? 3.896 11.633 -27.953 1 94.25 86 GLY A CA 1
ATOM 593 C C . GLY A 1 86 ? 4.645 10.539 -28.688 1 94.25 86 GLY A C 1
ATOM 594 O O . GLY A 1 86 ? 4.047 9.773 -29.453 1 94.25 86 GLY A O 1
ATOM 595 N N . ALA A 1 87 ? 5.871 10.477 -28.516 1 97.38 87 ALA A N 1
ATOM 596 C CA . ALA A 1 87 ? 6.727 9.438 -29.094 1 97.38 87 ALA A CA 1
ATOM 597 C C . ALA A 1 87 ? 8.031 9.305 -28.312 1 97.38 87 ALA A C 1
ATOM 599 O O . ALA A 1 87 ? 8.312 10.102 -27.422 1 97.38 87 ALA A O 1
ATOM 600 N N . GLU A 1 88 ? 8.688 8.234 -28.547 1 97.69 88 GLU A N 1
ATOM 601 C CA . GLU A 1 88 ? 10.094 8.07 -28.188 1 97.69 88 GLU A CA 1
ATOM 602 C C . GLU A 1 88 ? 11 8.273 -29.391 1 97.69 88 GLU A C 1
ATOM 604 O O . GLU A 1 88 ? 11 7.465 -30.328 1 97.69 88 GLU A O 1
ATOM 609 N N . THR A 1 89 ? 11.797 9.375 -29.375 1 98.19 89 THR A N 1
ATOM 610 C CA . THR A 1 89 ? 12.695 9.695 -30.469 1 98.19 89 THR A CA 1
ATOM 611 C C . THR A 1 89 ? 14.133 9.812 -29.969 1 98.19 89 THR A C 1
ATOM 613 O O . THR A 1 89 ? 14.406 10.555 -29.016 1 98.19 89 THR A O 1
ATOM 616 N N . THR A 1 90 ? 15.039 9.094 -30.562 1 98.19 90 THR A N 1
ATOM 617 C CA . THR A 1 90 ? 16.453 9.102 -30.188 1 98.19 90 THR A CA 1
ATOM 618 C C . THR A 1 90 ? 17.328 9.43 -31.391 1 98.19 90 THR A C 1
ATOM 620 O O . THR A 1 90 ? 17.141 8.867 -32.469 1 98.19 90 THR A O 1
ATOM 623 N N . VAL A 1 91 ? 18.219 10.375 -31.297 1 98 91 VAL A N 1
ATOM 624 C CA . VAL A 1 91 ? 19.266 10.688 -32.281 1 98 91 VAL A CA 1
ATOM 625 C C . VAL A 1 91 ? 20.625 10.234 -31.75 1 98 91 VAL A C 1
ATOM 627 O O . VAL A 1 91 ? 21.016 10.586 -30.625 1 98 91 VAL A O 1
ATOM 630 N N . GLU A 1 92 ? 21.359 9.492 -32.469 1 97.69 92 GLU A N 1
ATOM 631 C CA . GLU A 1 92 ? 22.578 8.828 -32.031 1 97.69 92 GLU A CA 1
ATOM 632 C C . GLU A 1 92 ? 23.781 9.242 -32.875 1 97.69 92 GLU A C 1
ATOM 634 O O . GLU A 1 92 ? 23.672 9.32 -34.125 1 97.69 92 GLU A O 1
ATOM 639 N N . SER A 1 93 ? 24.938 9.484 -32.312 1 97.44 93 SER A N 1
ATOM 640 C CA . SER A 1 93 ? 26.156 9.859 -33.031 1 97.44 93 SER A CA 1
ATOM 641 C C . SER A 1 93 ? 26.859 8.641 -33.625 1 97.44 93 SER A C 1
ATOM 643 O O . SER A 1 93 ? 26.469 7.504 -33.344 1 97.44 93 SER A O 1
ATOM 645 N N . GLU A 1 94 ? 27.812 8.93 -34.406 1 95.62 94 GLU A N 1
ATOM 646 C CA . GLU A 1 94 ? 28.781 7.887 -34.75 1 95.62 94 GLU A CA 1
ATOM 647 C C . GLU A 1 94 ? 29.609 7.484 -33.531 1 95.62 94 GLU A C 1
ATOM 649 O O . GLU A 1 94 ? 29.688 8.219 -32.562 1 95.62 94 GLU A O 1
ATOM 654 N N . ALA A 1 95 ? 30.25 6.332 -33.688 1 95.81 95 ALA A N 1
ATOM 655 C CA . ALA A 1 95 ? 31.016 5.777 -32.562 1 95.81 95 ALA A CA 1
ATOM 656 C C . ALA A 1 95 ? 32.25 6.613 -32.25 1 95.81 95 ALA A C 1
ATOM 658 O O . ALA A 1 95 ? 32.844 7.191 -33.188 1 95.81 95 ALA A O 1
ATOM 659 N N . MET A 1 96 ? 32.594 6.691 -31.031 1 94.75 96 MET A N 1
ATOM 660 C CA . MET A 1 96 ? 33.812 7.34 -30.578 1 94.75 96 MET A CA 1
ATOM 661 C C . MET A 1 96 ? 34.562 6.434 -29.609 1 94.75 96 MET A C 1
ATOM 663 O O . MET A 1 96 ? 34.031 5.461 -29.094 1 94.75 96 MET A O 1
ATOM 667 N N . LYS A 1 97 ? 35.844 6.77 -29.391 1 95.25 97 LYS A N 1
ATOM 668 C CA . LYS A 1 97 ? 36.688 5.957 -28.531 1 95.25 97 LYS A CA 1
ATOM 669 C C . LYS A 1 97 ? 36.812 6.566 -27.141 1 95.25 97 LYS A C 1
ATOM 671 O O . LYS A 1 97 ? 36.938 7.785 -27 1 95.25 97 LYS A O 1
ATOM 676 N N . LEU A 1 98 ? 36.688 5.746 -26.141 1 96.94 98 LEU A N 1
ATOM 677 C CA . LEU A 1 98 ? 36.844 6.117 -24.734 1 96.94 98 LEU A CA 1
ATOM 678 C C . LEU A 1 98 ? 37.781 5.145 -24.016 1 96.94 98 LEU A C 1
ATOM 680 O O . LEU A 1 98 ? 38.062 4.066 -24.547 1 96.94 98 LEU A O 1
ATOM 684 N N . GLN A 1 99 ? 38.281 5.555 -22.859 1 96.38 99 GLN A N 1
ATOM 685 C CA . GLN A 1 99 ? 39.094 4.672 -22 1 96.38 99 GLN A CA 1
ATOM 686 C C . GLN A 1 99 ? 38.219 4.047 -20.922 1 96.38 99 GLN A C 1
ATOM 688 O O . GLN A 1 99 ? 37.688 4.754 -20.062 1 96.38 99 GLN A O 1
ATOM 693 N N . VAL A 1 100 ? 38.156 2.764 -20.953 1 97.56 100 VAL A N 1
ATOM 694 C CA . VAL A 1 100 ? 37.312 2.066 -19.984 1 97.56 100 VAL A CA 1
ATOM 695 C C . VAL A 1 100 ? 37.844 2.316 -18.578 1 97.56 100 VAL A C 1
ATOM 697 O O . VAL A 1 100 ? 39.031 2.211 -18.328 1 97.56 100 VAL A O 1
ATOM 700 N N . GLY A 1 101 ? 36.906 2.65 -17.656 1 97.38 101 GLY A N 1
ATOM 701 C CA . GLY A 1 101 ? 37.25 2.908 -16.266 1 97.38 101 GLY A CA 1
ATOM 702 C C . GLY A 1 101 ? 37.5 4.379 -15.969 1 97.38 101 GLY A C 1
ATOM 703 O O . GLY A 1 101 ? 37.469 4.797 -14.805 1 97.38 101 GLY A O 1
ATOM 704 N N . GLN A 1 102 ? 37.688 5.156 -17 1 97.06 102 GLN A N 1
ATOM 705 C CA . GLN A 1 102 ? 37.938 6.59 -16.875 1 97.06 102 GLN A CA 1
ATOM 706 C C . GLN A 1 102 ? 36.625 7.348 -16.656 1 97.06 102 GLN A C 1
ATOM 708 O O . GLN A 1 102 ? 35.594 7.008 -17.25 1 97.06 102 GLN A O 1
ATOM 713 N N . LEU A 1 103 ? 36.719 8.352 -15.758 1 97.75 103 LEU A N 1
ATOM 714 C CA . LEU A 1 103 ? 35.562 9.227 -15.508 1 97.75 103 LEU A CA 1
ATOM 715 C C . LEU A 1 103 ? 35.438 10.289 -16.609 1 97.75 103 LEU A C 1
ATOM 717 O O . LEU A 1 103 ? 36.438 10.945 -16.938 1 97.75 103 LEU A O 1
ATOM 721 N N . TYR A 1 104 ? 34.281 10.438 -17.188 1 98 104 TYR A N 1
ATOM 722 C CA . TYR A 1 104 ? 33.969 11.43 -18.219 1 98 104 TYR A CA 1
ATOM 723 C C . TYR A 1 104 ? 32.75 12.266 -17.828 1 98 104 TYR A C 1
ATOM 725 O O . TYR A 1 104 ? 32 11.891 -16.938 1 98 104 TYR A O 1
ATOM 733 N N . ARG A 1 105 ? 32.562 13.391 -18.438 1 97.38 105 ARG A N 1
ATOM 734 C CA . ARG A 1 105 ? 31.375 14.227 -18.391 1 97.38 105 ARG A CA 1
ATOM 735 C C . ARG A 1 105 ? 30.75 14.383 -19.766 1 97.38 105 ARG A C 1
ATOM 737 O O . ARG A 1 105 ? 31.422 14.797 -20.719 1 97.38 105 ARG A O 1
ATOM 744 N N . LEU A 1 106 ? 29.531 13.961 -19.922 1 97.56 106 LEU A N 1
ATOM 745 C CA . LEU A 1 106 ? 28.719 14.25 -21.094 1 97.56 106 LEU A CA 1
ATOM 746 C C . LEU A 1 106 ? 27.859 15.484 -20.859 1 97.56 106 LEU A C 1
ATOM 748 O O . LEU A 1 106 ? 27.188 15.602 -19.828 1 97.56 106 LEU A O 1
ATOM 752 N N . SER A 1 107 ? 27.906 16.469 -21.797 1 96.12 107 SER A N 1
ATOM 753 C CA . SER A 1 107 ? 27.094 17.672 -21.609 1 96.12 107 SER A CA 1
ATOM 754 C C . SER A 1 107 ? 26.625 18.219 -22.953 1 96.12 107 SER A C 1
ATOM 756 O O . SER A 1 107 ? 27.219 17.938 -23.984 1 96.12 107 SER A O 1
ATOM 758 N N . ALA A 1 108 ? 25.547 18.922 -22.953 1 96.25 108 ALA A N 1
ATOM 759 C CA . ALA A 1 108 ? 24.984 19.625 -24.109 1 96.25 108 ALA A CA 1
ATOM 760 C C . ALA A 1 108 ? 24.016 20.719 -23.656 1 96.25 108 ALA A C 1
ATOM 762 O O . ALA A 1 108 ? 23.469 20.672 -22.562 1 96.25 108 ALA A O 1
ATOM 763 N N . TRP A 1 109 ? 23.875 21.734 -24.547 1 94.12 109 TRP A N 1
ATOM 764 C CA . TRP A 1 109 ? 22.781 22.672 -24.344 1 94.12 109 TRP A CA 1
ATOM 765 C C . TRP A 1 109 ? 21.453 22.047 -24.719 1 94.12 109 TRP A C 1
ATOM 767 O O . TRP A 1 109 ? 21.328 21.391 -25.75 1 94.12 109 TRP A O 1
ATOM 777 N N . VAL A 1 110 ? 20.438 22.234 -23.844 1 94.25 110 VAL A N 1
ATOM 778 C CA . VAL A 1 110 ? 19.125 21.672 -24.094 1 94.25 110 VAL A CA 1
ATOM 779 C C . VAL A 1 110 ? 18.047 22.719 -23.812 1 94.25 110 VAL A C 1
ATOM 781 O O . VAL A 1 110 ? 18.094 23.406 -22.797 1 94.25 110 VAL A O 1
ATOM 784 N N . ARG A 1 111 ? 17.141 22.875 -24.703 1 92.31 111 ARG A N 1
ATOM 785 C CA . ARG A 1 111 ? 15.938 23.688 -24.562 1 92.31 111 ARG A CA 1
ATOM 786 C C . ARG A 1 111 ? 14.695 22.922 -24.984 1 92.31 111 ARG A C 1
ATOM 788 O O . ARG A 1 111 ? 14.75 22.094 -25.906 1 92.31 111 ARG A O 1
ATOM 795 N N . THR A 1 112 ? 13.602 23.109 -24.219 1 93.25 112 THR A N 1
ATOM 796 C CA . THR A 1 112 ? 12.398 22.344 -24.516 1 93.25 112 THR A CA 1
ATOM 797 C C . THR A 1 112 ? 11.188 23.266 -24.641 1 93.25 112 THR A C 1
ATOM 799 O O . THR A 1 112 ? 11.227 24.406 -24.156 1 93.25 112 THR A O 1
ATOM 802 N N . ARG A 1 113 ? 10.133 22.859 -25.297 1 92.12 113 ARG A N 1
ATOM 803 C CA . ARG A 1 113 ? 8.836 23.516 -25.375 1 92.12 113 ARG A CA 1
ATOM 804 C C . ARG A 1 113 ? 7.707 22.5 -25.438 1 92.12 113 ARG A C 1
ATOM 806 O O . ARG A 1 113 ? 7.672 21.656 -26.344 1 92.12 113 ARG A O 1
ATOM 813 N N . GLY A 1 114 ? 6.816 22.594 -24.469 1 90.69 114 GLY A N 1
ATOM 814 C CA . GLY A 1 114 ? 5.633 21.75 -24.5 1 90.69 114 GLY A CA 1
ATOM 815 C C . GLY A 1 114 ? 5.934 20.297 -24.203 1 90.69 114 GLY A C 1
ATOM 816 O O . GLY A 1 114 ? 5.184 19.406 -24.609 1 90.69 114 GLY A O 1
ATOM 817 N N . VAL A 1 115 ? 7.031 20 -23.594 1 94 115 VAL A N 1
ATOM 818 C CA . VAL A 1 115 ? 7.426 18.609 -23.328 1 94 115 VAL A CA 1
ATOM 819 C C . VAL A 1 115 ? 6.664 18.094 -22.109 1 94 115 VAL A C 1
ATOM 821 O O . VAL A 1 115 ? 6.754 18.656 -21.016 1 94 115 VAL A O 1
ATOM 824 N N . GLN A 1 116 ? 5.828 17.062 -22.297 1 93.25 116 GLN A N 1
ATOM 825 C CA . GLN A 1 116 ? 5.117 16.297 -21.281 1 93.25 116 GLN A CA 1
ATOM 826 C C . GLN A 1 116 ? 5.336 14.797 -21.453 1 93.25 116 GLN A C 1
ATOM 828 O O . GLN A 1 116 ? 5.18 14.266 -22.562 1 93.25 116 GLN A O 1
ATOM 833 N N . THR A 1 117 ? 5.75 14.164 -20.391 1 94.81 117 THR A N 1
ATOM 834 C CA . THR A 1 117 ? 5.98 12.727 -20.438 1 94.81 117 THR A CA 1
ATOM 835 C C . THR A 1 117 ? 4.691 11.961 -20.156 1 94.81 117 THR A C 1
ATOM 837 O O . THR A 1 117 ? 3.775 12.492 -19.531 1 94.81 117 THR A O 1
ATOM 840 N N . ASP A 1 118 ? 4.59 10.742 -20.656 1 93.69 118 ASP A N 1
ATOM 841 C CA . ASP A 1 118 ? 3.457 9.867 -20.375 1 93.69 118 ASP A CA 1
ATOM 842 C C . ASP A 1 118 ? 3.332 9.594 -18.875 1 93.69 118 ASP A C 1
ATOM 844 O O . ASP A 1 118 ? 4.188 8.93 -18.281 1 93.69 118 ASP A O 1
ATOM 848 N N . PRO A 1 119 ? 2.279 10.078 -18.281 1 90.38 119 PRO A N 1
ATOM 849 C CA . PRO A 1 119 ? 2.146 9.922 -16.844 1 90.38 119 PRO A CA 1
ATOM 850 C C . PRO A 1 119 ? 1.896 8.469 -16.422 1 90.38 119 PRO A C 1
ATOM 852 O O . PRO A 1 119 ? 2.02 8.133 -15.242 1 90.38 119 PRO A O 1
ATOM 855 N N . GLN A 1 120 ? 1.556 7.586 -17.375 1 89.31 120 GLN A N 1
ATOM 856 C CA . GLN A 1 120 ? 1.257 6.195 -17.062 1 89.31 120 GLN A CA 1
ATOM 857 C C . GLN A 1 120 ? 2.512 5.328 -17.141 1 89.31 120 GLN A C 1
ATOM 859 O O . GLN A 1 120 ? 2.516 4.188 -16.672 1 89.31 120 GLN A O 1
ATOM 864 N N . ALA A 1 121 ? 3.533 5.883 -17.734 1 93.19 121 ALA A N 1
ATOM 865 C CA . ALA A 1 121 ? 4.762 5.105 -17.875 1 93.19 121 ALA A CA 1
ATOM 866 C C . ALA A 1 121 ? 5.449 4.91 -16.531 1 93.19 121 ALA A C 1
ATOM 868 O O . ALA A 1 121 ? 5.852 5.879 -15.883 1 93.19 121 ALA A O 1
ATOM 869 N N . ARG A 1 122 ? 5.52 3.611 -16.125 1 92.12 122 ARG A N 1
ATOM 870 C CA . ARG A 1 122 ? 6.184 3.213 -14.883 1 92.12 122 ARG A CA 1
ATOM 871 C C . ARG A 1 122 ? 6.961 1.916 -15.078 1 92.12 122 ARG A C 1
ATOM 873 O O . ARG A 1 122 ? 6.527 1.026 -15.812 1 92.12 122 ARG A O 1
ATOM 880 N N . TYR A 1 123 ? 8.117 1.846 -14.461 1 93.69 123 TYR A N 1
ATOM 881 C CA . TYR A 1 123 ? 8.977 0.667 -14.398 1 93.69 123 TYR A CA 1
ATOM 882 C C . TYR A 1 123 ? 9.398 0.224 -15.797 1 93.69 123 TYR A C 1
ATOM 884 O O . TYR A 1 123 ? 9.281 -0.954 -16.141 1 93.69 123 TYR A O 1
ATOM 892 N N . PRO A 1 124 ? 9.586 1.32 -16.578 1 94.44 124 PRO A N 1
ATOM 893 C CA . PRO A 1 124 ? 10.273 2.496 -16.031 1 94.44 124 PRO A CA 1
ATOM 894 C C . PRO A 1 124 ? 9.469 3.781 -16.203 1 94.44 124 PRO A C 1
ATOM 896 O O . PRO A 1 124 ? 8.562 3.846 -17.031 1 94.44 124 PRO A O 1
ATOM 899 N N . THR A 1 125 ? 9.812 4.824 -15.422 1 94.81 125 THR A N 1
ATOM 900 C CA . THR A 1 125 ? 9.25 6.164 -15.523 1 94.81 125 THR A CA 1
ATOM 901 C C . THR A 1 125 ? 9.789 6.883 -16.766 1 94.81 125 THR A C 1
ATOM 903 O O . THR A 1 125 ? 10.977 6.801 -17.062 1 94.81 125 THR A O 1
ATOM 906 N N . ALA A 1 126 ? 8.969 7.566 -17.484 1 95.31 126 ALA A N 1
ATOM 907 C CA . ALA A 1 126 ? 9.328 8.242 -18.719 1 95.31 126 ALA A CA 1
ATOM 908 C C . ALA A 1 126 ? 10.125 9.516 -18.438 1 95.31 126 ALA A C 1
ATOM 910 O O . ALA A 1 126 ? 9.867 10.211 -17.453 1 95.31 126 ALA A O 1
ATOM 911 N N . HIS A 1 127 ? 11.086 9.797 -19.312 1 95.31 127 HIS A N 1
ATOM 912 C CA . HIS A 1 127 ? 11.867 11.031 -19.297 1 95.31 127 HIS A CA 1
ATOM 913 C C . HIS A 1 127 ? 11.609 11.867 -20.547 1 95.31 127 HIS A C 1
ATOM 915 O O . HIS A 1 127 ? 11.414 11.32 -21.625 1 95.31 127 HIS A O 1
ATOM 921 N N . GLY A 1 128 ? 11.617 13.156 -20.375 1 94.5 128 GLY A N 1
ATOM 922 C CA . GLY A 1 128 ? 11.484 14.055 -21.516 1 94.5 128 GLY A CA 1
ATOM 923 C C . GLY A 1 128 ? 12.758 14.172 -22.344 1 94.5 128 GLY A C 1
ATOM 924 O O . GLY A 1 128 ? 13.242 13.172 -22.875 1 94.5 128 GLY A O 1
ATOM 925 N N . ALA A 1 129 ? 13.359 15.328 -22.375 1 95.31 129 ALA A N 1
ATOM 926 C CA . ALA A 1 129 ? 14.617 15.531 -23.078 1 95.31 129 ALA A CA 1
ATOM 927 C C . ALA A 1 129 ? 15.805 15.18 -22.203 1 95.31 129 ALA A C 1
ATOM 929 O O . ALA A 1 129 ? 15.93 15.688 -21.078 1 95.31 129 ALA A O 1
ATOM 930 N N . CYS A 1 130 ? 16.656 14.312 -22.656 1 95.69 130 CYS A N 1
ATOM 931 C CA . CYS A 1 130 ? 17.844 13.961 -21.875 1 95.69 130 CYS A CA 1
ATOM 932 C C . CYS A 1 130 ? 18.953 13.43 -22.781 1 95.69 130 CYS A C 1
ATOM 934 O O . CYS A 1 130 ? 18.75 13.25 -23.984 1 95.69 130 CYS A O 1
ATOM 936 N N . LEU A 1 131 ? 20.125 13.297 -22.234 1 97.12 131 LEU A N 1
ATOM 937 C CA . LEU A 1 131 ? 21.312 12.758 -22.875 1 97.12 131 LEU A CA 1
ATOM 938 C C . LEU A 1 131 ? 21.703 11.406 -22.281 1 97.12 131 LEU A C 1
ATOM 940 O O . LEU A 1 131 ? 21.531 11.188 -21.078 1 97.12 131 LEU A O 1
ATOM 944 N N . SER A 1 132 ? 22.25 10.547 -23.078 1 97.44 132 SER A N 1
ATOM 945 C CA . SER A 1 132 ? 22.844 9.305 -22.578 1 97.44 132 SER A CA 1
ATOM 946 C C . SER A 1 132 ? 23.953 8.82 -23.516 1 97.44 132 SER A C 1
ATOM 948 O O . SER A 1 132 ? 24.078 9.305 -24.641 1 97.44 132 SER A O 1
ATOM 950 N N . MET A 1 133 ? 24.797 8.031 -22.969 1 97.69 133 MET A N 1
ATOM 951 C CA . MET A 1 133 ? 25.594 7.168 -23.828 1 97.69 133 MET A CA 1
ATOM 952 C C . MET A 1 133 ? 24.812 5.926 -24.234 1 97.69 133 MET A C 1
ATOM 954 O O . MET A 1 133 ? 23.875 5.523 -23.547 1 97.69 133 MET A O 1
ATOM 958 N N . LYS A 1 134 ? 25.219 5.406 -25.375 1 97.12 134 LYS A N 1
ATOM 959 C CA . LYS A 1 134 ? 24.594 4.145 -25.781 1 97.12 134 LYS A CA 1
ATOM 960 C C . LYS A 1 134 ? 24.859 3.051 -24.75 1 97.12 134 LYS A C 1
ATOM 962 O O . LYS A 1 134 ? 24 2.182 -24.531 1 97.12 134 LYS A O 1
ATOM 967 N N . SER A 1 135 ? 25.984 3.141 -24.047 1 97.12 135 SER A N 1
ATOM 968 C CA . SER A 1 135 ? 26.391 2.133 -23.078 1 97.12 135 SER A CA 1
ATOM 969 C C . SER A 1 135 ? 25.625 2.275 -21.781 1 97.12 135 SER A C 1
ATOM 971 O O . SER A 1 135 ? 25.688 1.396 -20.906 1 97.12 135 SER A O 1
ATOM 973 N N . PHE A 1 136 ? 24.828 3.387 -21.562 1 97.25 136 PHE A N 1
ATOM 974 C CA . PHE A 1 136 ? 24.078 3.578 -20.328 1 97.25 136 PHE A CA 1
ATOM 975 C C . PHE A 1 136 ? 22.984 2.52 -20.188 1 97.25 136 PHE A C 1
ATOM 977 O O . PHE A 1 136 ? 22.281 2.229 -21.141 1 97.25 136 PHE A O 1
ATOM 984 N N . PRO A 1 137 ? 22.891 1.874 -18.938 1 96.94 137 PRO A N 1
ATOM 985 C CA . PRO A 1 137 ? 21.641 1.146 -18.688 1 96.94 137 PRO A CA 1
ATOM 986 C C . PRO A 1 137 ? 20.406 2.016 -18.906 1 96.94 137 PRO A C 1
ATOM 988 O O . PRO A 1 137 ? 20.484 3.244 -18.828 1 96.94 137 PRO A O 1
ATOM 991 N N . PHE A 1 138 ? 19.266 1.424 -19.156 1 95.5 138 PHE A N 1
ATOM 992 C CA . PHE A 1 138 ? 18.047 2.137 -19.5 1 95.5 138 PHE A CA 1
ATOM 993 C C . PHE A 1 138 ? 17.609 3.041 -18.359 1 95.5 138 PHE A C 1
ATOM 995 O O . PHE A 1 138 ? 16.828 3.967 -18.547 1 95.5 138 PHE A O 1
ATOM 1002 N N . THR A 1 139 ? 18.125 2.898 -17.109 1 94.75 139 THR A N 1
ATOM 1003 C CA . THR A 1 139 ? 17.703 3.695 -15.961 1 94.75 139 THR A CA 1
ATOM 1004 C C . THR A 1 139 ? 18.516 4.984 -15.875 1 94.75 139 THR A C 1
ATOM 1006 O O . THR A 1 139 ? 18.234 5.852 -15.055 1 94.75 139 THR A O 1
ATOM 1009 N N . ASN A 1 140 ? 19.562 5.09 -16.625 1 94.94 140 ASN A N 1
ATOM 1010 C CA . ASN A 1 140 ? 20.5 6.191 -16.453 1 94.94 140 ASN A CA 1
ATOM 1011 C C . ASN A 1 140 ? 20.406 7.184 -17.625 1 94.94 140 ASN A C 1
ATOM 1013 O O . ASN A 1 140 ? 20.297 6.781 -18.781 1 94.94 140 ASN A O 1
ATOM 1017 N N . CYS A 1 141 ? 20.391 8.406 -17.344 1 95.31 141 CYS A N 1
ATOM 1018 C CA . CYS A 1 141 ? 20.453 9.492 -18.312 1 95.31 141 CYS A CA 1
ATOM 1019 C C . CYS A 1 141 ? 20.781 10.812 -17.625 1 95.31 141 CYS A C 1
ATOM 1021 O O . CYS A 1 141 ? 21 10.852 -16.406 1 95.31 141 CYS A O 1
ATOM 1023 N N . SER A 1 142 ? 21 11.828 -18.406 1 94.19 142 SER A N 1
ATOM 1024 C CA . SER A 1 142 ? 21.219 13.156 -17.844 1 94.19 142 SER A CA 1
ATOM 1025 C C . SER A 1 142 ? 19.938 13.711 -17.25 1 94.19 142 SER A C 1
ATOM 1027 O O . SER A 1 142 ? 18.844 13.25 -17.562 1 94.19 142 SER A O 1
ATOM 1029 N N . PRO A 1 143 ? 20.094 14.648 -16.312 1 88.38 143 PRO A N 1
ATOM 1030 C CA . PRO A 1 143 ? 18.891 15.352 -15.867 1 88.38 143 PRO A CA 1
ATOM 1031 C C . PRO A 1 143 ? 18.25 16.188 -16.969 1 88.38 143 PRO A C 1
ATOM 1033 O O . PRO A 1 143 ? 18.922 16.625 -17.891 1 88.38 143 PRO A O 1
ATOM 1036 N N . ALA A 1 144 ? 16.906 16.297 -16.891 1 80.81 144 ALA A N 1
ATOM 1037 C CA . ALA A 1 144 ? 16.203 17.203 -17.797 1 80.81 144 ALA A CA 1
ATOM 1038 C C . ALA A 1 144 ? 16.234 18.641 -17.297 1 80.81 144 ALA A C 1
ATOM 1040 O O . ALA A 1 144 ? 16.25 18.875 -16.094 1 80.81 144 ALA A O 1
ATOM 1041 N N . PRO A 1 145 ? 16.312 19.547 -18.281 1 79.31 145 PRO A N 1
ATOM 1042 C CA . PRO A 1 145 ? 16.312 20.938 -17.812 1 79.31 145 PRO A CA 1
ATOM 1043 C C . PRO A 1 145 ? 14.992 21.344 -17.156 1 79.31 145 PRO A C 1
ATOM 1045 O O . PRO A 1 145 ? 13.93 20.875 -17.578 1 79.31 145 PRO A O 1
ATOM 1048 N N . ALA A 1 146 ? 14.961 22.109 -16.109 1 71.75 146 ALA A N 1
ATOM 1049 C CA . ALA A 1 146 ? 13.781 22.5 -15.336 1 71.75 146 ALA A CA 1
ATOM 1050 C C . ALA A 1 146 ? 13.039 23.656 -16.016 1 71.75 146 ALA A C 1
ATOM 1052 O O . ALA A 1 146 ? 11.938 24.016 -15.594 1 71.75 146 ALA A O 1
ATOM 1053 N N . ALA A 1 147 ? 13.578 24.281 -17.031 1 68.31 147 ALA A N 1
ATOM 1054 C CA . ALA A 1 147 ? 12.914 25.453 -17.578 1 68.31 147 ALA A CA 1
ATOM 1055 C C . ALA A 1 147 ? 12.859 25.406 -19.094 1 68.31 147 ALA A C 1
ATOM 1057 O O . ALA A 1 147 ? 13.742 24.812 -19.734 1 68.31 147 ALA A O 1
ATOM 1058 N N . GLU A 1 148 ? 11.797 26.078 -19.531 1 72.5 148 GLU A N 1
ATOM 1059 C CA . GLU A 1 148 ? 11.672 26.188 -20.984 1 72.5 148 GLU A CA 1
ATOM 1060 C C . GLU A 1 148 ? 12.836 26.969 -21.578 1 72.5 148 GLU A C 1
ATOM 1062 O O . GLU A 1 148 ? 13.195 26.766 -22.75 1 72.5 148 GLU A O 1
ATOM 1067 N N . ALA A 1 149 ? 13.391 27.781 -20.719 1 70 149 ALA A N 1
ATOM 1068 C CA . ALA A 1 149 ? 14.5 28.594 -21.203 1 70 149 ALA A CA 1
ATOM 1069 C C . ALA A 1 149 ? 15.727 27.734 -21.5 1 70 149 ALA A C 1
ATOM 1071 O O . ALA A 1 149 ? 16.641 28.156 -22.219 1 70 149 ALA A O 1
ATOM 1072 N N . GLY A 1 150 ? 15.773 26.672 -21.078 1 80.19 150 GLY A N 1
ATOM 1073 C CA . GLY A 1 150 ? 16.812 25.719 -21.375 1 80.19 150 GLY A CA 1
ATOM 1074 C C . GLY A 1 150 ? 18.094 25.953 -20.594 1 80.19 150 GLY A C 1
ATOM 1075 O O . GLY A 1 150 ? 18.188 26.906 -19.812 1 80.19 150 GLY A O 1
ATOM 1076 N N . GLY A 1 151 ? 19.109 25.109 -20.547 1 84.88 151 GLY A N 1
ATOM 1077 C CA . GLY A 1 151 ? 20.422 25.125 -19.922 1 84.88 151 GLY A CA 1
ATOM 1078 C C . GLY A 1 151 ? 21.297 23.969 -20.344 1 84.88 151 GLY A C 1
ATOM 1079 O O . GLY A 1 151 ? 20.938 23.203 -21.25 1 84.88 151 GLY A O 1
ATOM 1080 N N . ARG A 1 152 ? 22.469 24.078 -19.844 1 89.75 152 ARG A N 1
ATOM 1081 C CA . ARG A 1 152 ? 23.391 22.969 -20.156 1 89.75 152 ARG A CA 1
ATOM 1082 C C . ARG A 1 152 ? 23.109 21.766 -19.25 1 89.75 152 ARG A C 1
ATOM 1084 O O . ARG A 1 152 ? 23.141 21.875 -18.031 1 89.75 152 ARG A O 1
ATOM 1091 N N . ALA A 1 153 ? 22.797 20.703 -19.812 1 91.75 153 ALA A N 1
ATOM 1092 C CA . ALA A 1 153 ? 22.641 19.453 -19.094 1 91.75 153 ALA A CA 1
ATOM 1093 C C . ALA A 1 153 ? 23.953 18.656 -19.094 1 91.75 153 ALA A C 1
ATOM 1095 O O . ALA A 1 153 ? 24.703 18.688 -20.078 1 91.75 153 ALA A O 1
ATOM 1096 N N . SER A 1 154 ? 24.219 18.016 -18.016 1 93.44 154 SER A N 1
ATOM 1097 C CA . SER A 1 154 ? 25.438 17.219 -17.953 1 93.44 154 SER A CA 1
ATOM 1098 C C . SER A 1 154 ? 25.25 15.984 -17.078 1 93.44 154 SER A C 1
ATOM 1100 O O . SER A 1 154 ? 24.375 15.961 -16.203 1 93.44 154 SER A O 1
ATOM 1102 N N . VAL A 1 155 ? 26.031 15 -17.328 1 95.06 155 VAL A N 1
ATOM 1103 C CA . VAL A 1 155 ? 26.031 13.773 -16.531 1 95.06 155 VAL A CA 1
ATOM 1104 C C . VAL A 1 155 ? 27.453 13.195 -16.484 1 95.06 155 VAL A C 1
ATOM 1106 O O . VAL A 1 155 ? 28.188 13.242 -17.469 1 95.06 155 VAL A O 1
ATOM 1109 N N . LEU A 1 156 ? 27.875 12.852 -15.305 1 96.25 156 LEU A N 1
ATOM 1110 C CA . LEU A 1 156 ? 29.141 12.164 -15.102 1 96.25 156 LEU A CA 1
ATOM 1111 C C . LEU A 1 156 ? 28.984 10.656 -15.242 1 96.25 156 LEU A C 1
ATOM 1113 O O . LEU A 1 156 ? 27.969 10.094 -14.812 1 96.25 156 LEU A O 1
ATOM 1117 N N . PHE A 1 157 ? 30 10.016 -15.875 1 97.19 157 PHE A N 1
ATOM 1118 C CA . PHE A 1 157 ? 29.906 8.57 -16.016 1 97.19 157 PHE A CA 1
ATOM 1119 C C . PHE A 1 157 ? 31.297 7.941 -16.141 1 97.19 157 PHE A C 1
ATOM 1121 O O . PHE A 1 157 ? 32.219 8.586 -16.625 1 97.19 157 PHE A O 1
ATOM 1128 N N . PHE A 1 158 ? 31.438 6.75 -15.633 1 98.06 158 PHE A N 1
ATOM 1129 C CA . PHE A 1 158 ? 32.594 5.922 -15.953 1 98.06 158 PHE A CA 1
ATOM 1130 C C . PHE A 1 158 ? 32.375 5.188 -17.266 1 98.06 158 PHE A C 1
ATOM 1132 O O . PHE A 1 158 ? 31.344 4.559 -17.484 1 98.06 158 PHE A O 1
ATOM 1139 N N . ALA A 1 159 ? 33.344 5.293 -18.141 1 98.19 159 ALA A N 1
ATOM 1140 C CA . ALA A 1 159 ? 33.219 4.578 -19.422 1 98.19 159 ALA A CA 1
ATOM 1141 C C . ALA A 1 159 ? 33.25 3.068 -19.203 1 98.19 159 ALA A C 1
ATOM 1143 O O . ALA A 1 159 ? 34.156 2.535 -18.547 1 98.19 159 ALA A O 1
ATOM 1144 N N . THR A 1 160 ? 32.281 2.395 -19.734 1 97.88 160 THR A N 1
ATOM 1145 C CA . THR A 1 160 ? 32.156 0.951 -19.562 1 97.88 160 THR A CA 1
ATOM 1146 C C . THR A 1 160 ? 32.594 0.214 -20.828 1 97.88 160 THR A C 1
ATOM 1148 O O . THR A 1 160 ? 32.719 -1.011 -20.828 1 97.88 160 THR A O 1
ATOM 1151 N N . GLN A 1 161 ? 32.719 0.961 -21.906 1 96.69 161 GLN A N 1
ATOM 1152 C CA . GLN A 1 161 ? 33.156 0.421 -23.188 1 96.69 161 GLN A CA 1
ATOM 1153 C C . GLN A 1 161 ? 34.188 1.325 -23.859 1 96.69 161 GLN A C 1
ATOM 1155 O O . GLN A 1 161 ? 34.156 2.545 -23.688 1 96.69 161 GLN A O 1
ATOM 1160 N N . SER A 1 162 ? 35.031 0.738 -24.656 1 95.94 162 SER A N 1
ATOM 1161 C CA . SER A 1 162 ? 36.094 1.502 -25.328 1 95.94 162 SER A CA 1
ATOM 1162 C C . SER A 1 162 ? 35.562 2.221 -26.562 1 95.94 162 SER A C 1
ATOM 1164 O O . SER A 1 162 ? 36.156 3.207 -27.016 1 95.94 162 SER A O 1
ATOM 1166 N N . SER A 1 163 ? 34.5 1.708 -27.141 1 95.75 163 SER A N 1
ATOM 1167 C CA . SER A 1 163 ? 33.781 2.336 -28.25 1 95.75 163 SER A CA 1
ATOM 1168 C C . SER A 1 163 ? 32.344 2.607 -27.859 1 95.75 163 SER A C 1
ATOM 1170 O O . SER A 1 163 ? 31.609 1.691 -27.484 1 95.75 163 SER A O 1
ATOM 1172 N N . ASP A 1 164 ? 31.953 3.836 -27.938 1 96.88 164 ASP A N 1
ATOM 1173 C CA . ASP A 1 164 ? 30.609 4.211 -27.484 1 96.88 164 ASP A CA 1
ATOM 1174 C C . ASP A 1 164 ? 30.047 5.336 -28.344 1 96.88 164 ASP A C 1
ATOM 1176 O O . ASP A 1 164 ? 30.703 5.812 -29.266 1 96.88 164 ASP A O 1
ATOM 1180 N N . ARG A 1 165 ? 28.734 5.652 -28.156 1 97.69 165 ARG A N 1
ATOM 1181 C CA . ARG A 1 165 ? 28 6.68 -28.906 1 97.69 165 ARG A CA 1
ATOM 1182 C C . ARG A 1 165 ? 27.203 7.57 -27.969 1 97.69 165 ARG A C 1
ATOM 1184 O O . ARG A 1 165 ? 26.75 7.117 -26.922 1 97.69 165 ARG A O 1
ATOM 1191 N N . VAL A 1 166 ? 27.062 8.82 -28.344 1 98.12 166 VAL A N 1
ATOM 1192 C CA . VAL A 1 166 ? 26.172 9.727 -27.641 1 98.12 166 VAL A CA 1
ATOM 1193 C C . VAL A 1 166 ? 24.75 9.578 -28.172 1 98.12 166 VAL A C 1
ATOM 1195 O O . VAL A 1 166 ? 24.547 9.445 -29.391 1 98.12 166 VAL A O 1
ATOM 1198 N N . GLN A 1 167 ? 23.781 9.562 -27.266 1 98.19 167 GLN A N 1
ATOM 1199 C CA . GLN A 1 167 ? 22.375 9.539 -27.656 1 98.19 167 GLN A CA 1
ATOM 1200 C C . GLN A 1 167 ? 21.641 10.742 -27.094 1 98.19 167 GLN A C 1
ATOM 1202 O O . GLN A 1 167 ? 21.828 11.102 -25.922 1 98.19 167 GLN A O 1
ATOM 1207 N N . LEU A 1 168 ? 20.859 11.398 -27.938 1 97.94 168 LEU A N 1
ATOM 1208 C CA . LEU A 1 168 ? 19.953 12.484 -27.562 1 97.94 168 LEU A CA 1
ATOM 1209 C C . LEU A 1 168 ? 18.5 12.047 -27.672 1 97.94 168 LEU A C 1
ATOM 1211 O O . LEU A 1 168 ? 18.094 11.508 -28.703 1 97.94 168 LEU A O 1
ATOM 1215 N N . HIS A 1 169 ? 17.75 12.281 -26.578 1 97.75 169 HIS A N 1
ATOM 1216 C CA . HIS A 1 169 ? 16.406 11.711 -26.516 1 97.75 169 HIS A CA 1
ATOM 1217 C C . HIS A 1 169 ? 15.352 12.805 -26.344 1 97.75 169 HIS A C 1
ATOM 1219 O O . HIS A 1 169 ? 15.578 13.773 -25.625 1 97.75 169 HIS A O 1
ATOM 1225 N N . LEU A 1 170 ? 14.242 12.695 -26.984 1 97.31 170 LEU A N 1
ATOM 1226 C CA . LEU A 1 170 ? 12.945 13.219 -26.578 1 97.31 170 LEU A CA 1
ATOM 1227 C C . LEU A 1 170 ? 11.938 12.086 -26.375 1 97.31 170 LEU A C 1
ATOM 1229 O O . LEU A 1 170 ? 11.414 11.531 -27.344 1 97.31 170 LEU A O 1
ATOM 1233 N N . GLY A 1 171 ? 11.672 11.812 -25.125 1 96.31 171 GLY A N 1
ATOM 1234 C CA . GLY A 1 171 ? 10.992 10.578 -24.766 1 96.31 171 GLY A CA 1
ATOM 1235 C C . GLY A 1 171 ? 11.938 9.406 -24.594 1 96.31 171 GLY A C 1
ATOM 1236 O O . GLY A 1 171 ? 12.547 8.945 -25.578 1 96.31 171 GLY A O 1
ATOM 1237 N N . ARG A 1 172 ? 12.211 9.016 -23.375 1 95.75 172 ARG A N 1
ATOM 1238 C CA . ARG A 1 172 ? 12.984 7.828 -23 1 95.75 172 ARG A CA 1
ATOM 1239 C C . ARG A 1 172 ? 12.25 7.012 -21.938 1 95.75 172 ARG A C 1
ATOM 1241 O O . ARG A 1 172 ? 11.836 7.547 -20.906 1 95.75 172 ARG A O 1
ATOM 1248 N N . ASN A 1 173 ? 12.07 5.656 -22.141 1 94.69 173 ASN A N 1
ATOM 1249 C CA . ASN A 1 173 ? 11.32 4.789 -21.234 1 94.69 173 ASN A CA 1
ATOM 1250 C C . ASN A 1 173 ? 9.836 5.137 -21.234 1 94.69 173 ASN A C 1
ATOM 1252 O O . ASN A 1 173 ? 9.148 4.953 -20.219 1 94.69 173 ASN A O 1
ATOM 1256 N N . GLY A 1 174 ? 9.398 5.715 -22.312 1 95.44 174 GLY A N 1
ATOM 1257 C CA . GLY A 1 174 ? 8.023 6.156 -22.484 1 95.44 174 GLY A CA 1
ATOM 1258 C C . GLY A 1 174 ? 7.895 7.367 -23.391 1 95.44 174 GLY A C 1
ATOM 1259 O O . GLY A 1 174 ? 8.867 8.086 -23.609 1 95.44 174 GLY A O 1
ATOM 1260 N N . LYS A 1 175 ? 6.758 7.668 -23.812 1 96.62 175 LYS A N 1
ATOM 1261 C CA . LYS A 1 175 ? 6.496 8.742 -24.781 1 96.62 175 LYS A CA 1
ATOM 1262 C C . LYS A 1 175 ? 6.594 10.109 -24.109 1 96.62 175 LYS A C 1
ATOM 1264 O O . LYS A 1 175 ? 6.406 10.227 -22.891 1 96.62 175 LYS A O 1
ATOM 1269 N N . ALA A 1 176 ? 6.949 11.062 -24.859 1 96.44 176 ALA A N 1
ATOM 1270 C CA . ALA A 1 176 ? 6.879 12.477 -24.484 1 96.44 176 ALA A CA 1
ATOM 1271 C C . ALA A 1 176 ? 6.387 13.328 -25.641 1 96.44 176 ALA A C 1
ATOM 1273 O O . ALA A 1 176 ? 6.578 12.969 -26.812 1 96.44 176 ALA A O 1
ATOM 1274 N N . THR A 1 177 ? 5.73 14.375 -25.375 1 95.38 177 THR A N 1
ATOM 1275 C CA . THR A 1 177 ? 5.27 15.328 -26.391 1 95.38 177 THR A CA 1
ATOM 1276 C C . THR A 1 177 ? 6.238 16.5 -26.516 1 95.38 177 THR A C 1
ATOM 1278 O O . THR A 1 177 ? 7.27 16.531 -25.828 1 95.38 177 THR A O 1
ATOM 1281 N N . GLY A 1 178 ? 6.047 17.359 -27.484 1 95.06 178 GLY A N 1
ATOM 1282 C CA . GLY A 1 178 ? 6.73 18.641 -27.547 1 95.06 178 GLY A CA 1
ATOM 1283 C C . GLY A 1 178 ? 7.953 18.609 -28.453 1 95.06 178 GLY A C 1
ATOM 1284 O O . GLY A 1 178 ? 8.023 17.828 -29.391 1 95.06 178 GLY A O 1
ATOM 1285 N N . THR A 1 179 ? 8.797 19.656 -28.25 1 95.62 179 THR A N 1
ATOM 1286 C CA . THR A 1 179 ? 10.016 19.844 -29.031 1 95.62 179 THR A CA 1
ATOM 1287 C C . THR A 1 179 ? 11.219 20.047 -28.109 1 95.62 179 THR A C 1
ATOM 1289 O O . THR A 1 179 ? 11.117 20.719 -27.078 1 95.62 179 THR A O 1
ATOM 1292 N N . ALA A 1 180 ? 12.328 19.422 -28.438 1 95.69 180 ALA A N 1
ATOM 1293 C CA . ALA A 1 180 ? 13.594 19.609 -27.734 1 95.69 180 ALA A CA 1
ATOM 1294 C C . ALA A 1 180 ? 14.688 20.062 -28.703 1 95.69 180 ALA A C 1
ATOM 1296 O O . ALA A 1 180 ? 14.758 19.578 -29.844 1 95.69 180 ALA A O 1
ATOM 1297 N N . TRP A 1 181 ? 15.461 21 -28.344 1 95.5 181 TRP A N 1
ATOM 1298 C CA . TRP A 1 181 ? 16.609 21.484 -29.109 1 95.5 181 TRP A CA 1
ATOM 1299 C C . TRP A 1 181 ? 17.906 21.172 -28.391 1 95.5 181 TRP A C 1
ATOM 1301 O O . TRP A 1 181 ? 18.016 21.344 -27.172 1 95.5 181 TRP A O 1
ATOM 1311 N N . PHE A 1 182 ? 18.891 20.703 -29.062 1 96.44 182 PHE A N 1
ATOM 1312 C CA . PHE A 1 182 ? 20.219 20.375 -28.531 1 96.44 182 PHE A CA 1
ATOM 1313 C C . PHE A 1 182 ? 21.297 21.141 -29.281 1 96.44 182 PHE A C 1
ATOM 1315 O O . PHE A 1 182 ? 21.188 21.359 -30.484 1 96.44 182 PHE A O 1
ATOM 1322 N N . ASP A 1 183 ? 22.344 21.484 -28.609 1 95.62 183 ASP A N 1
ATOM 1323 C CA . ASP A 1 183 ? 23.484 22.125 -29.266 1 95.62 183 ASP A CA 1
ATOM 1324 C C . ASP A 1 183 ? 24.75 21.906 -28.453 1 95.62 183 ASP A C 1
ATOM 1326 O O . ASP A 1 183 ? 24.703 21.703 -27.25 1 95.62 183 ASP A O 1
ATOM 1330 N N . ASP A 1 184 ? 25.891 21.781 -29.141 1 95.12 184 ASP A N 1
ATOM 1331 C CA . ASP A 1 184 ? 27.234 21.75 -28.562 1 95.12 184 ASP A CA 1
ATOM 1332 C C . ASP A 1 184 ? 27.406 20.562 -27.625 1 95.12 184 ASP A C 1
ATOM 1334 O O . ASP A 1 184 ? 27.734 20.75 -26.453 1 95.12 184 ASP A O 1
ATOM 1338 N N . VAL A 1 185 ? 27.188 19.391 -28.156 1 97.31 185 VAL A N 1
ATOM 1339 C CA . VAL A 1 185 ? 27.406 18.156 -27.422 1 97.31 185 VAL A CA 1
ATOM 1340 C C . VAL A 1 185 ? 28.906 17.953 -27.188 1 97.31 185 VAL A C 1
ATOM 1342 O O . VAL A 1 185 ? 29.688 17.969 -28.125 1 97.31 185 VAL A O 1
ATOM 1345 N N . ARG A 1 186 ? 29.25 17.719 -25.875 1 96.25 186 ARG A N 1
ATOM 1346 C CA . ARG A 1 186 ? 30.656 17.562 -25.516 1 96.25 186 ARG A CA 1
ATOM 1347 C C . ARG A 1 186 ? 30.875 16.375 -24.594 1 96.25 186 ARG A C 1
ATOM 1349 O O . ARG A 1 186 ? 29.984 16.016 -23.797 1 96.25 186 ARG A O 1
ATOM 1356 N N . ILE A 1 187 ? 32 15.711 -24.781 1 97.38 187 ILE A N 1
ATOM 1357 C CA . ILE A 1 187 ? 32.531 14.734 -23.828 1 97.38 187 ILE A CA 1
ATOM 1358 C C . ILE A 1 187 ? 33.906 15.188 -23.312 1 97.38 187 ILE A C 1
ATOM 1360 O O . ILE A 1 187 ? 34.781 15.5 -24.109 1 97.38 187 ILE A O 1
ATOM 1364 N N . GLU A 1 188 ? 33.969 15.188 -22.016 1 96.5 188 GLU A N 1
ATOM 1365 C CA . GLU A 1 188 ? 35.219 15.641 -21.406 1 96.5 188 GLU A CA 1
ATOM 1366 C C . GLU A 1 188 ? 35.75 14.617 -20.406 1 96.5 188 GLU A C 1
ATOM 1368 O O . GLU A 1 188 ? 35 14.039 -19.641 1 96.5 188 GLU A O 1
ATOM 1373 N N . LYS A 1 189 ? 37.031 14.391 -20.5 1 96.44 189 LYS A N 1
ATOM 1374 C CA . LYS A 1 189 ? 37.688 13.586 -19.469 1 96.44 189 LYS A CA 1
ATOM 1375 C C . LYS A 1 189 ? 37.75 14.336 -18.141 1 96.44 189 LYS A C 1
ATOM 1377 O O . LYS A 1 189 ? 38.125 15.508 -18.109 1 96.44 189 LYS A O 1
ATOM 1382 N N . VAL A 1 190 ? 37.375 13.656 -17.078 1 96.81 190 VAL A N 1
ATOM 1383 C CA . VAL A 1 190 ? 37.375 14.266 -15.75 1 96.81 190 VAL A CA 1
ATOM 1384 C C . VAL A 1 190 ? 38.406 13.57 -14.867 1 96.81 190 VAL A C 1
ATOM 1386 O O . VAL A 1 190 ? 38.219 12.438 -14.438 1 96.81 190 VAL A O 1
ATOM 1389 N N . ASP A 1 191 ? 39.438 14.234 -14.5 1 93 191 ASP A N 1
ATOM 1390 C CA . ASP A 1 191 ? 40.5 13.656 -13.688 1 93 191 ASP A CA 1
ATOM 1391 C C . ASP A 1 191 ? 40.25 13.891 -12.203 1 93 191 ASP A C 1
ATOM 1393 O O . ASP A 1 191 ? 40.688 13.109 -11.359 1 93 191 ASP A O 1
ATOM 1397 N N . ASP A 1 192 ? 39.594 14.938 -11.906 1 94.31 192 ASP A N 1
ATOM 1398 C CA . ASP A 1 192 ? 39.281 15.227 -10.516 1 94.31 192 ASP A CA 1
ATOM 1399 C C . ASP A 1 192 ? 38.125 14.352 -10.031 1 94.31 192 ASP A C 1
ATOM 1401 O O . ASP A 1 192 ? 36.969 14.703 -10.195 1 94.31 192 ASP A O 1
ATOM 1405 N N . ILE A 1 193 ? 38.469 13.352 -9.297 1 96.5 193 ILE A N 1
ATOM 1406 C CA . ILE A 1 193 ? 37.5 12.359 -8.844 1 96.5 193 ILE A CA 1
ATOM 1407 C C . ILE A 1 193 ? 36.5 13.008 -7.863 1 96.5 193 ILE A C 1
ATOM 1409 O O . ILE A 1 193 ? 35.406 12.508 -7.656 1 96.5 193 ILE A O 1
ATOM 1413 N N . THR A 1 194 ? 36.844 14.102 -7.23 1 95.31 194 THR A N 1
ATOM 1414 C CA . THR A 1 194 ? 36 14.727 -6.211 1 95.31 194 THR A CA 1
ATOM 1415 C C . THR A 1 194 ? 34.75 15.344 -6.84 1 95.31 194 THR A C 1
ATOM 1417 O O . THR A 1 194 ? 33.781 15.641 -6.141 1 95.31 194 THR A O 1
ATOM 1420 N N . ALA A 1 195 ? 34.781 15.523 -8.148 1 94.69 195 ALA A N 1
ATOM 1421 C CA . ALA A 1 195 ? 33.594 15.953 -8.859 1 94.69 195 ALA A CA 1
ATOM 1422 C C . ALA A 1 195 ? 32.5 14.883 -8.789 1 94.69 195 ALA A C 1
ATOM 1424 O O . ALA A 1 195 ? 31.312 15.195 -8.82 1 94.69 195 ALA A O 1
ATOM 1425 N N . TYR A 1 196 ? 32.969 13.688 -8.688 1 95.88 196 TYR A N 1
ATOM 1426 C CA . TYR A 1 196 ? 32.062 12.555 -8.641 1 95.88 196 TYR A CA 1
ATOM 1427 C C . TYR A 1 196 ? 31.891 12.039 -7.215 1 95.88 196 TYR A C 1
ATOM 1429 O O . TYR A 1 196 ? 30.781 11.734 -6.777 1 95.88 196 TYR A O 1
ATOM 1437 N N . ILE A 1 197 ? 32.938 11.938 -6.492 1 97 197 ILE A N 1
ATOM 1438 C CA . ILE A 1 197 ? 33 11.508 -5.098 1 97 197 ILE A CA 1
ATOM 1439 C C . ILE A 1 197 ? 33.625 12.594 -4.238 1 97 197 ILE A C 1
ATOM 1441 O O . ILE A 1 197 ? 34.812 12.531 -3.91 1 97 197 ILE A O 1
ATOM 1445 N N . PRO A 1 198 ? 32.781 13.5 -3.77 1 95.5 198 PRO A N 1
ATOM 1446 C CA . PRO A 1 198 ? 33.344 14.547 -2.912 1 95.5 198 PRO A CA 1
ATOM 1447 C C . PRO A 1 198 ? 33.938 13.992 -1.61 1 95.5 198 PRO A C 1
ATOM 1449 O O . PRO A 1 198 ? 33.344 13.078 -1.015 1 95.5 198 PRO A O 1
ATOM 1452 N N . LEU A 1 199 ? 35 14.531 -1.183 1 95.88 199 LEU A N 1
ATOM 1453 C CA . LEU A 1 199 ? 35.688 14.016 -0.01 1 95.88 199 LEU A CA 1
ATOM 1454 C C . LEU A 1 199 ? 34.844 14.156 1.241 1 95.88 199 LEU A C 1
ATOM 1456 O O . LEU A 1 199 ? 35 13.398 2.201 1 95.88 199 LEU A O 1
ATOM 1460 N N . GLU A 1 200 ? 33.875 15.109 1.251 1 94.38 200 GLU A N 1
ATOM 1461 C CA . GLU A 1 200 ? 32.938 15.305 2.352 1 94.38 200 GLU A CA 1
ATOM 1462 C C . GLU A 1 200 ? 32.094 14.062 2.582 1 94.38 200 GLU A C 1
ATOM 1464 O O . GLU A 1 200 ? 31.547 13.859 3.674 1 94.38 200 GLU A O 1
ATOM 1469 N N . SER A 1 201 ? 31.984 13.234 1.562 1 95.31 201 SER A N 1
ATOM 1470 C CA . SER A 1 201 ? 31.125 12.062 1.642 1 95.31 201 SER A CA 1
ATOM 1471 C C . SER A 1 201 ? 31.938 10.789 1.835 1 95.31 201 SER A C 1
ATOM 1473 O O . SER A 1 201 ? 31.406 9.68 1.76 1 95.31 201 SER A O 1
ATOM 1475 N N . VAL A 1 202 ? 33.25 10.891 2.012 1 97.19 202 VAL A N 1
ATOM 1476 C CA . VAL A 1 202 ? 34.125 9.727 2.139 1 97.19 202 VAL A CA 1
ATOM 1477 C C . VAL A 1 202 ? 34.531 9.555 3.598 1 97.19 202 VAL A C 1
ATOM 1479 O O . VAL A 1 202 ? 34.812 10.531 4.289 1 97.19 202 VAL A O 1
ATOM 1482 N N . ARG A 1 203 ? 34.531 8.406 4.109 1 96.12 203 ARG A N 1
ATOM 1483 C CA . ARG A 1 203 ? 35.062 8.039 5.414 1 96.12 203 ARG A CA 1
ATOM 1484 C C . ARG A 1 203 ? 36.312 7.184 5.27 1 96.12 203 ARG A C 1
ATOM 1486 O O . ARG A 1 203 ? 36.375 6.324 4.391 1 96.12 203 ARG A O 1
ATOM 1493 N N . TRP A 1 204 ? 37.25 7.395 6.141 1 96.19 204 TRP A N 1
ATOM 1494 C CA . TRP A 1 204 ? 38.531 6.727 6.027 1 96.19 204 TRP A CA 1
ATOM 1495 C C . TRP A 1 204 ? 38.812 5.871 7.262 1 96.19 204 TRP A C 1
ATOM 1497 O O . TRP A 1 204 ? 38.375 6.207 8.367 1 96.19 204 TRP A O 1
ATOM 1507 N N . ALA A 1 205 ? 39.438 4.816 7.121 1 97.69 205 ALA A N 1
ATOM 1508 C CA . ALA A 1 205 ? 40 3.945 8.141 1 97.69 205 ALA A CA 1
ATOM 1509 C C . ALA A 1 205 ? 41.375 3.395 7.699 1 97.69 205 ALA A C 1
ATOM 1511 O O . ALA A 1 205 ? 41.438 2.385 6.996 1 97.69 205 ALA A O 1
ATOM 1512 N N . GLY A 1 206 ? 42.438 3.922 8.18 1 95.25 206 GLY A N 1
ATOM 1513 C CA . GLY A 1 206 ? 43.719 3.551 7.645 1 95.25 206 GLY A CA 1
ATOM 1514 C C . GLY A 1 206 ? 43.844 3.764 6.145 1 95.25 206 GLY A C 1
ATOM 1515 O O . GLY A 1 206 ? 43.562 4.859 5.648 1 95.25 206 GLY A O 1
ATOM 1516 N N . LYS A 1 207 ? 44.188 2.705 5.426 1 95.62 207 LYS A N 1
ATOM 1517 C CA . LYS A 1 207 ? 44.281 2.756 3.969 1 95.62 207 LYS A CA 1
ATOM 1518 C C . LYS A 1 207 ? 42.938 2.547 3.309 1 95.62 207 LYS A C 1
ATOM 1520 O O . LYS A 1 207 ? 42.781 2.756 2.104 1 95.62 207 LYS A O 1
ATOM 1525 N N . GLY A 1 208 ? 42.031 2.164 4.117 1 97.88 208 GLY A N 1
ATOM 1526 C CA . GLY A 1 208 ? 40.719 1.881 3.594 1 97.88 208 GLY A CA 1
ATOM 1527 C C . GLY A 1 208 ? 39.812 3.1 3.566 1 97.88 208 GLY A C 1
ATOM 1528 O O . GLY A 1 208 ? 40.094 4.105 4.215 1 97.88 208 GLY A O 1
ATOM 1529 N N . PHE A 1 209 ? 38.719 3.012 2.752 1 98.19 209 PHE A N 1
ATOM 1530 C CA . PHE A 1 209 ? 37.75 4.094 2.721 1 98.19 209 PHE A CA 1
ATOM 1531 C C . PHE A 1 209 ? 36.375 3.566 2.316 1 98.19 209 PHE A C 1
ATOM 1533 O O . PHE A 1 209 ? 36.25 2.447 1.813 1 98.19 209 PHE A O 1
ATOM 1540 N N . ARG A 1 210 ? 35.375 4.332 2.598 1 98.38 210 ARG A N 1
ATOM 1541 C CA . ARG A 1 210 ? 33.969 4.059 2.264 1 98.38 210 ARG A CA 1
ATOM 1542 C C . ARG A 1 210 ? 33.312 5.273 1.609 1 98.38 210 ARG A C 1
ATOM 1544 O O . ARG A 1 210 ? 33.594 6.41 1.996 1 98.38 210 ARG A O 1
ATOM 1551 N N . TYR A 1 211 ? 32.594 5.07 0.585 1 97.44 211 TYR A N 1
ATOM 1552 C CA . TYR A 1 211 ? 31.578 6.02 0.122 1 97.44 211 TYR A CA 1
ATOM 1553 C C . TYR A 1 211 ? 30.297 5.305 -0.281 1 97.44 211 TYR A C 1
ATOM 1555 O O . TYR A 1 211 ? 30.312 4.109 -0.593 1 97.44 211 TYR A O 1
ATOM 1563 N N . ASP A 1 212 ? 29.219 5.941 -0.214 1 96.56 212 ASP A N 1
ATOM 1564 C CA . ASP A 1 212 ? 27.922 5.363 -0.542 1 96.56 212 ASP A CA 1
ATOM 1565 C C . ASP A 1 212 ? 27.375 5.938 -1.849 1 96.56 212 ASP A C 1
ATOM 1567 O O . ASP A 1 212 ? 27.516 7.133 -2.115 1 96.56 212 ASP A O 1
ATOM 1571 N N . GLU A 1 213 ? 26.859 4.992 -2.664 1 92.75 213 GLU A N 1
ATOM 1572 C CA . GLU A 1 213 ? 26.312 5.445 -3.939 1 92.75 213 GLU A CA 1
ATOM 1573 C C . GLU A 1 213 ? 25.234 4.484 -4.449 1 92.75 213 GLU A C 1
ATOM 1575 O O . GLU A 1 213 ? 25.453 3.273 -4.504 1 92.75 213 GLU A O 1
ATOM 1580 N N . GLY A 1 214 ? 24.125 5.02 -4.938 1 93.12 214 GLY A N 1
ATOM 1581 C CA . GLY A 1 214 ? 23.094 4.242 -5.617 1 93.12 214 GLY A CA 1
ATOM 1582 C C . GLY A 1 214 ? 22.531 3.131 -4.758 1 93.12 214 GLY A C 1
ATOM 1583 O O . GLY A 1 214 ? 22.156 2.068 -5.27 1 93.12 214 GLY A O 1
ATOM 1584 N N . GLY A 1 215 ? 22.562 3.273 -3.465 1 95 215 GLY A N 1
ATOM 1585 C CA . GLY A 1 215 ? 22.062 2.258 -2.555 1 95 215 GLY A CA 1
ATOM 1586 C C . GLY A 1 215 ? 23.125 1.294 -2.08 1 95 215 GLY A C 1
ATOM 1587 O O . GLY A 1 215 ? 22.891 0.469 -1.197 1 95 215 GLY A O 1
ATOM 1588 N N . TRP A 1 216 ? 24.312 1.494 -2.605 1 97.69 216 TRP A N 1
ATOM 1589 C CA . TRP A 1 216 ? 25.422 0.605 -2.275 1 97.69 216 TRP A CA 1
ATOM 1590 C C . TRP A 1 216 ? 26.391 1.271 -1.296 1 97.69 216 TRP A C 1
ATOM 1592 O O . TRP A 1 216 ? 26.609 2.482 -1.364 1 97.69 216 TRP A O 1
ATOM 1602 N N . ILE A 1 217 ? 26.922 0.494 -0.444 1 98.19 217 ILE A N 1
ATOM 1603 C CA . ILE A 1 217 ? 28.078 0.849 0.375 1 98.19 217 ILE A CA 1
ATOM 1604 C C . ILE A 1 217 ? 29.344 0.349 -0.292 1 98.19 217 ILE A C 1
ATOM 1606 O O . ILE A 1 217 ? 29.641 -0.85 -0.273 1 98.19 217 ILE A O 1
ATOM 1610 N N . TYR A 1 218 ? 30.062 1.219 -0.879 1 98.5 218 TYR A N 1
ATOM 1611 C CA . TYR A 1 218 ? 31.344 0.839 -1.453 1 98.5 218 TYR A CA 1
ATOM 1612 C C . TYR A 1 218 ? 32.469 0.949 -0.419 1 98.5 218 TYR A C 1
ATOM 1614 O O . TYR A 1 218 ? 32.625 1.995 0.212 1 98.5 218 TYR A O 1
ATOM 1622 N N . VAL A 1 219 ? 33.25 -0.063 -0.232 1 98.69 219 VAL A N 1
ATOM 1623 C CA . VAL A 1 219 ? 34.344 -0.08 0.73 1 98.69 219 VAL A CA 1
ATOM 1624 C C . VAL A 1 219 ? 35.625 -0.585 0.055 1 98.69 219 VAL A C 1
ATOM 1626 O O . VAL A 1 219 ? 35.594 -1.6 -0.646 1 98.69 219 VAL A O 1
ATOM 1629 N N . HIS A 1 220 ? 36.688 0.114 0.181 1 98.69 220 HIS A N 1
ATOM 1630 C CA . HIS A 1 220 ? 38.031 -0.334 -0.198 1 98.69 220 HIS A CA 1
ATOM 1631 C C . HIS A 1 220 ? 38.844 -0.678 1.03 1 98.69 220 HIS A C 1
ATOM 1633 O O . HIS A 1 220 ? 38.938 0.113 1.973 1 98.69 220 HIS A O 1
ATOM 1639 N N . ILE A 1 221 ? 39.469 -1.867 1.061 1 98.69 221 ILE A N 1
ATOM 1640 C CA . ILE A 1 221 ? 40.375 -2.252 2.143 1 98.69 221 ILE A CA 1
ATOM 1641 C C . ILE A 1 221 ? 41.656 -2.82 1.56 1 98.69 221 ILE A C 1
ATOM 1643 O O . ILE A 1 221 ? 41.656 -3.379 0.459 1 98.69 221 ILE A O 1
ATOM 1647 N N . GLU A 1 222 ? 42.75 -2.74 2.316 1 97.88 222 GLU A N 1
ATOM 1648 C CA . GLU A 1 222 ? 44.031 -3.184 1.792 1 97.88 222 GLU A CA 1
ATOM 1649 C C . GLU A 1 222 ? 45 -3.602 2.918 1 97.88 222 GLU A C 1
ATOM 1651 O O . GLU A 1 222 ? 44.906 -3.09 4.035 1 97.88 222 GLU A O 1
ATOM 1656 N N . GLY A 1 223 ? 45.781 -4.648 2.629 1 97.81 223 GLY A N 1
ATOM 1657 C CA . GLY A 1 223 ? 46.844 -5.012 3.549 1 97.81 223 GLY A CA 1
ATOM 1658 C C . GLY A 1 223 ? 46.719 -6.43 4.07 1 97.81 223 GLY A C 1
ATOM 1659 O O . GLY A 1 223 ? 46.188 -7.305 3.389 1 97.81 223 GLY A O 1
ATOM 1660 N N . GLU A 1 224 ? 47.344 -6.727 5.242 1 96.94 224 GLU A N 1
ATOM 1661 C CA . GLU A 1 224 ? 47.344 -8.023 5.902 1 96.94 224 GLU A CA 1
ATOM 1662 C C . GLU A 1 224 ? 45.938 -8.398 6.367 1 96.94 224 GLU A C 1
ATOM 1664 O O . GLU A 1 224 ? 45.094 -7.523 6.539 1 96.94 224 GLU A O 1
ATOM 1669 N N . PRO A 1 225 ? 45.719 -9.68 6.57 1 97.38 225 PRO A N 1
ATOM 1670 C CA . PRO A 1 225 ? 44.344 -10.133 6.887 1 97.38 225 PRO A CA 1
ATOM 1671 C C . PRO A 1 225 ? 43.719 -9.359 8.047 1 97.38 225 PRO A C 1
ATOM 1673 O O . PRO A 1 225 ? 42.625 -8.805 7.902 1 97.38 225 PRO A O 1
ATOM 1676 N N . TYR A 1 226 ? 44.406 -9.266 9.156 1 97 226 TYR A N 1
ATOM 1677 C CA . TYR A 1 226 ? 43.875 -8.562 10.312 1 97 226 TYR A CA 1
ATOM 1678 C C . TYR A 1 226 ? 43.719 -7.078 10.016 1 97 226 TYR A C 1
ATOM 1680 O O . TYR A 1 226 ? 42.719 -6.473 10.391 1 97 226 TYR A O 1
ATOM 1688 N N . GLU A 1 227 ? 44.656 -6.461 9.32 1 97.69 227 GLU A N 1
ATOM 1689 C CA . GLU A 1 227 ? 44.656 -5.031 9.016 1 97.69 227 GLU A CA 1
ATOM 1690 C C . GLU A 1 227 ? 43.469 -4.664 8.125 1 97.69 227 GLU A C 1
ATOM 1692 O O . GLU A 1 227 ? 42.75 -3.703 8.406 1 97.69 227 GLU A O 1
ATOM 1697 N N . ARG A 1 228 ? 43.344 -5.359 7.047 1 98.19 228 ARG A N 1
ATOM 1698 C CA . ARG A 1 228 ? 42.25 -5.039 6.129 1 98.19 228 ARG A CA 1
ATOM 1699 C C . ARG A 1 228 ? 40.875 -5.332 6.766 1 98.19 228 ARG A C 1
ATOM 1701 O O . ARG A 1 228 ? 39.906 -4.633 6.5 1 98.19 228 ARG A O 1
ATOM 1708 N N . GLY A 1 229 ? 40.812 -6.387 7.641 1 98.5 229 GLY A N 1
ATOM 1709 C CA . GLY A 1 229 ? 39.594 -6.613 8.398 1 98.5 229 GLY A CA 1
ATOM 1710 C C . GLY A 1 229 ? 39.25 -5.465 9.328 1 98.5 229 GLY A C 1
ATOM 1711 O O . GLY A 1 229 ? 38.094 -5.074 9.438 1 98.5 229 GLY A O 1
ATOM 1712 N N . HIS A 1 230 ? 40.281 -5.016 10.031 1 98 230 HIS A N 1
ATOM 1713 C CA . HIS A 1 230 ? 40.094 -3.902 10.953 1 98 230 HIS A CA 1
ATOM 1714 C C . HIS A 1 230 ? 39.531 -2.676 10.227 1 98 230 HIS A C 1
ATOM 1716 O O . HIS A 1 230 ? 38.656 -1.994 10.742 1 98 230 HIS A O 1
ATOM 1722 N N . GLN A 1 231 ? 40.031 -2.402 9.016 1 98.56 231 GLN A N 1
ATOM 1723 C CA . GLN A 1 231 ? 39.531 -1.313 8.18 1 98.56 231 GLN A CA 1
ATOM 1724 C C . GLN A 1 231 ? 38.031 -1.499 7.879 1 98.56 231 GLN A C 1
ATOM 1726 O O . GLN A 1 231 ? 37.25 -0.566 8.031 1 98.56 231 GLN A O 1
ATOM 1731 N N . PHE A 1 232 ? 37.688 -2.699 7.488 1 98.56 232 PHE A N 1
ATOM 1732 C CA . PHE A 1 232 ? 36.312 -3.012 7.078 1 98.56 232 PHE A CA 1
ATOM 1733 C C . PHE A 1 232 ? 35.344 -2.844 8.242 1 98.56 232 PHE A C 1
ATOM 1735 O O . PHE A 1 232 ? 34.312 -2.215 8.094 1 98.56 232 PHE A O 1
ATOM 1742 N N . GLY A 1 233 ? 35.656 -3.336 9.391 1 98.62 233 GLY A N 1
ATOM 1743 C CA . GLY A 1 233 ? 34.844 -3.205 10.578 1 98.62 233 GLY A CA 1
ATOM 1744 C C . GLY A 1 233 ? 34.594 -1.764 10.992 1 98.62 233 GLY A C 1
ATOM 1745 O O . GLY A 1 233 ? 33.5 -1.394 11.391 1 98.62 233 GLY A O 1
ATOM 1746 N N . GLN A 1 234 ? 35.625 -1.011 10.891 1 98.12 234 GLN A N 1
ATOM 1747 C CA . GLN A 1 234 ? 35.562 0.393 11.281 1 98.12 234 GLN A CA 1
ATOM 1748 C C . GLN A 1 234 ? 34.656 1.179 10.328 1 98.12 234 GLN A C 1
ATOM 1750 O O . GLN A 1 234 ? 34.031 2.174 10.727 1 98.12 234 GLN A O 1
ATOM 1755 N N . LEU A 1 235 ? 34.531 0.746 9.133 1 98.56 235 LEU A N 1
ATOM 1756 C CA . LEU A 1 235 ? 33.844 1.515 8.086 1 98.56 235 LEU A CA 1
ATOM 1757 C C . LEU A 1 235 ? 32.375 1.157 8.016 1 98.56 235 LEU A C 1
ATOM 1759 O O . LEU A 1 235 ? 31.578 1.877 7.398 1 98.56 235 LEU A O 1
ATOM 1763 N N . VAL A 1 236 ? 31.938 -0.027 8.664 1 98.44 236 VAL A N 1
ATOM 1764 C CA . VAL A 1 236 ? 30.531 -0.399 8.617 1 98.44 236 VAL A CA 1
ATOM 1765 C C . VAL A 1 236 ? 30.078 -0.913 9.977 1 98.44 236 VAL A C 1
ATOM 1767 O O . VAL A 1 236 ? 29.422 -1.954 10.07 1 98.44 236 VAL A O 1
ATOM 1770 N N . PRO A 1 237 ? 30.453 -0.314 11.086 1 97.5 237 PRO A N 1
ATOM 1771 C CA . PRO A 1 237 ? 30.188 -0.841 12.43 1 97.5 237 PRO A CA 1
ATOM 1772 C C . PRO A 1 237 ? 28.688 -0.989 12.711 1 97.5 237 PRO A C 1
ATOM 1774 O O . PRO A 1 237 ? 28.234 -2.057 13.133 1 97.5 237 PRO A O 1
ATOM 1777 N N . GLN A 1 238 ? 27.859 0.04 12.383 1 95.88 238 GLN A N 1
ATOM 1778 C CA . GLN A 1 238 ? 26.422 0.013 12.688 1 95.88 238 GLN A CA 1
ATOM 1779 C C . GLN A 1 238 ? 25.688 -0.954 11.766 1 95.88 238 GLN A C 1
ATOM 1781 O O . GLN A 1 238 ? 24.719 -1.593 12.18 1 95.88 238 GLN A O 1
ATOM 1786 N N . GLU A 1 239 ? 26.125 -1.016 10.555 1 97.75 239 GLU A N 1
ATOM 1787 C CA . GLU A 1 239 ? 25.5 -1.929 9.602 1 97.75 239 GLU A CA 1
ATOM 1788 C C . GLU A 1 239 ? 25.672 -3.381 10.031 1 97.75 239 GLU A C 1
ATOM 1790 O O . GLU A 1 239 ? 24.766 -4.199 9.859 1 97.75 239 GLU A O 1
ATOM 1795 N N . ILE A 1 240 ? 26.828 -3.729 10.617 1 98.31 240 ILE A N 1
ATOM 1796 C CA . ILE A 1 240 ? 27.078 -5.078 11.109 1 98.31 240 ILE A CA 1
ATOM 1797 C C . ILE A 1 240 ? 26.062 -5.426 12.195 1 98.31 240 ILE A C 1
ATOM 1799 O O . ILE A 1 240 ? 25.422 -6.484 12.148 1 98.31 240 ILE A O 1
ATOM 1803 N N . VAL A 1 241 ? 25.875 -4.492 13.086 1 97.38 241 VAL A N 1
ATOM 1804 C CA . VAL A 1 241 ? 24.984 -4.723 14.219 1 97.38 241 VAL A CA 1
ATOM 1805 C C . VAL A 1 241 ? 23.547 -4.859 13.734 1 97.38 241 VAL A C 1
ATOM 1807 O O . VAL A 1 241 ? 22.812 -5.738 14.188 1 97.38 241 VAL A O 1
ATOM 1810 N N . ARG A 1 242 ? 23.141 -4.012 12.828 1 96.94 242 ARG A N 1
ATOM 1811 C CA . ARG A 1 242 ? 21.781 -4.082 12.297 1 96.94 242 ARG A CA 1
ATOM 1812 C C . ARG A 1 242 ? 21.531 -5.422 11.617 1 96.94 242 ARG A C 1
ATOM 1814 O O . ARG A 1 242 ? 20.453 -5.992 11.742 1 96.94 242 ARG A O 1
ATOM 1821 N N . TYR A 1 243 ? 22.484 -5.91 10.844 1 97.38 243 TYR A N 1
ATOM 1822 C CA . TYR A 1 243 ? 22.344 -7.184 10.156 1 97.38 243 TYR A CA 1
ATOM 1823 C C . TYR A 1 243 ? 22.25 -8.336 11.148 1 97.38 243 TYR A C 1
ATOM 1825 O O . TYR A 1 243 ? 21.422 -9.234 10.992 1 97.38 243 TYR A O 1
ATOM 1833 N N . MET A 1 244 ? 23.047 -8.305 12.188 1 97.19 244 MET A N 1
ATOM 1834 C CA . MET A 1 244 ? 23 -9.305 13.25 1 97.19 244 MET A CA 1
ATOM 1835 C C . MET A 1 244 ? 21.625 -9.336 13.906 1 97.19 244 MET A C 1
ATOM 1837 O O . MET A 1 244 ? 21.078 -10.414 14.133 1 97.19 244 MET A O 1
ATOM 1841 N N . GLU A 1 245 ? 21.094 -8.172 14.188 1 96.62 245 GLU A N 1
ATOM 1842 C CA . GLU A 1 245 ? 19.781 -8.07 14.82 1 96.62 245 GLU A CA 1
ATOM 1843 C C . GLU A 1 245 ? 18.703 -8.711 13.953 1 96.62 245 GLU A C 1
ATOM 1845 O O . GLU A 1 245 ? 17.844 -9.438 14.461 1 96.62 245 GLU A O 1
ATOM 1850 N N . LYS A 1 246 ? 18.734 -8.445 12.695 1 96.69 246 LYS A N 1
ATOM 1851 C CA . LYS A 1 246 ? 17.703 -8.992 11.797 1 96.69 246 LYS A CA 1
ATOM 1852 C C . LYS A 1 246 ? 17.828 -10.508 11.688 1 96.69 246 LYS A C 1
ATOM 1854 O O . LYS A 1 246 ? 16.812 -11.211 11.633 1 96.69 246 LYS A O 1
ATOM 1859 N N . LEU A 1 247 ? 19.031 -11 11.625 1 96.38 247 LEU A N 1
ATOM 1860 C CA . LEU A 1 247 ? 19.219 -12.453 11.594 1 96.38 247 LEU A CA 1
ATOM 1861 C C . LEU A 1 247 ? 18.703 -13.086 12.883 1 96.38 247 LEU A C 1
ATOM 1863 O O . LEU A 1 247 ? 18.156 -14.188 12.859 1 96.38 247 LEU A O 1
ATOM 1867 N N . GLY A 1 248 ? 18.969 -12.375 13.977 1 95.06 248 GLY A N 1
ATOM 1868 C CA . GLY A 1 248 ? 18.406 -12.828 15.242 1 95.06 248 GLY A CA 1
ATOM 1869 C C . GLY A 1 248 ? 16.891 -12.875 15.242 1 95.06 248 GLY A C 1
ATOM 1870 O O . GLY A 1 248 ? 16.297 -13.867 15.672 1 95.06 248 GLY A O 1
ATOM 1871 N N . ILE A 1 249 ? 16.219 -11.828 14.695 1 94.5 249 ILE A N 1
ATOM 1872 C CA . ILE A 1 249 ? 14.758 -11.703 14.633 1 94.5 249 ILE A CA 1
ATOM 1873 C C . ILE A 1 249 ? 14.188 -12.812 13.742 1 94.5 249 ILE A C 1
ATOM 1875 O O . ILE A 1 249 ? 13.117 -13.352 14.023 1 94.5 249 ILE A O 1
ATOM 1879 N N . GLU A 1 250 ? 14.828 -13.203 12.711 1 91.81 250 GLU A N 1
ATOM 1880 C CA . GLU A 1 250 ? 14.367 -14.266 11.828 1 91.81 250 GLU A CA 1
ATOM 1881 C C . GLU A 1 250 ? 14.266 -15.594 12.578 1 91.81 250 GLU A C 1
ATOM 1883 O O . GLU A 1 250 ? 13.43 -16.438 12.242 1 91.81 250 GLU A O 1
ATOM 1888 N N . LYS A 1 251 ? 15.148 -15.812 13.531 1 89.19 251 LYS A N 1
ATOM 1889 C CA . LYS A 1 251 ? 15.141 -17.047 14.305 1 89.19 251 LYS A CA 1
ATOM 1890 C C . LYS A 1 251 ? 14.148 -16.969 15.461 1 89.19 251 LYS A C 1
ATOM 1892 O O . LYS A 1 251 ? 13.531 -17.969 15.828 1 89.19 251 LYS A O 1
ATOM 1897 N N . ASP A 1 252 ? 14.117 -15.812 16.062 1 88.12 252 ASP A N 1
ATOM 1898 C CA . ASP A 1 252 ? 13.172 -15.523 17.125 1 88.12 252 ASP A CA 1
ATOM 1899 C C . ASP A 1 252 ? 12.547 -14.141 16.953 1 88.12 252 ASP A C 1
ATOM 1901 O O . ASP A 1 252 ? 13.172 -13.125 17.25 1 88.12 252 ASP A O 1
ATOM 1905 N N . ARG A 1 253 ? 11.273 -14.094 16.594 1 86.19 253 ARG A N 1
ATOM 1906 C CA . ARG A 1 253 ? 10.602 -12.867 16.203 1 86.19 253 ARG A CA 1
ATOM 1907 C C . ARG A 1 253 ? 10.422 -11.922 17.391 1 86.19 253 ARG A C 1
ATOM 1909 O O . ARG A 1 253 ? 10.203 -10.727 17.203 1 86.19 253 ARG A O 1
ATOM 1916 N N . THR A 1 254 ? 10.508 -12.461 18.594 1 82.94 254 THR A N 1
ATOM 1917 C CA . THR A 1 254 ? 10.188 -11.656 19.766 1 82.94 254 THR A CA 1
ATOM 1918 C C . THR A 1 254 ? 11.461 -11.234 20.5 1 82.94 254 THR A C 1
ATOM 1920 O O . THR A 1 254 ? 11.445 -10.297 21.297 1 82.94 254 THR A O 1
ATOM 1923 N N . ASP A 1 255 ? 12.586 -12.008 20.188 1 89 255 ASP A N 1
ATOM 1924 C CA . ASP A 1 255 ? 13.82 -11.742 20.922 1 89 255 ASP A CA 1
ATOM 1925 C C . ASP A 1 255 ? 15.039 -11.922 20.031 1 89 255 ASP A C 1
ATOM 1927 O O . ASP A 1 255 ? 15.586 -13.016 19.922 1 89 255 ASP A O 1
ATOM 1931 N N . ALA A 1 256 ? 15.625 -10.852 19.531 1 92.25 256 ALA A N 1
ATOM 1932 C CA . ALA A 1 256 ? 16.766 -10.852 18.625 1 92.25 256 ALA A CA 1
ATOM 1933 C C . ALA A 1 256 ? 17.984 -11.492 19.281 1 92.25 256 ALA A C 1
ATOM 1935 O O . ALA A 1 256 ? 18.766 -12.172 18.609 1 92.25 256 ALA A O 1
ATOM 1936 N N . SER A 1 257 ? 18.266 -11.227 20.562 1 91.94 257 SER A N 1
ATOM 1937 C CA . SER A 1 257 ? 19.438 -11.75 21.266 1 91.94 257 SER A CA 1
ATOM 1938 C C . SER A 1 257 ? 19.375 -13.273 21.375 1 91.94 257 SER A C 1
ATOM 1940 O O . SER A 1 257 ? 20.375 -13.953 21.125 1 91.94 257 SER A O 1
ATOM 1942 N N . LYS A 1 258 ? 18.203 -13.781 21.719 1 88.12 258 LYS A N 1
ATOM 1943 C CA . LYS A 1 258 ? 18.031 -15.227 21.812 1 88.12 258 LYS A CA 1
ATOM 1944 C C . LYS A 1 258 ? 18.234 -15.891 20.469 1 88.12 258 LYS A C 1
ATOM 1946 O O . LYS A 1 258 ? 18.922 -16.906 20.359 1 88.12 258 LYS A O 1
ATOM 1951 N N . GLY A 1 259 ? 17.625 -15.297 19.484 1 92.56 259 GLY A N 1
ATOM 1952 C CA . GLY A 1 259 ? 17.781 -15.844 18.141 1 92.56 259 GLY A CA 1
ATOM 1953 C C . GLY A 1 259 ? 19.219 -15.844 17.672 1 92.56 259 GLY A C 1
ATOM 1954 O O . GLY A 1 259 ? 19.672 -16.828 17.062 1 92.56 259 GLY A O 1
ATOM 1955 N N . TRP A 1 260 ? 19.953 -14.773 17.953 1 95.06 260 TRP A N 1
ATOM 1956 C CA . TRP A 1 260 ? 21.344 -14.656 17.531 1 95.06 260 TRP A CA 1
ATOM 1957 C C . TRP A 1 260 ? 22.219 -15.664 18.266 1 95.06 260 TRP A C 1
ATOM 1959 O O . TRP A 1 260 ? 23.125 -16.266 17.688 1 95.06 260 TRP A O 1
ATOM 1969 N N . ASN A 1 261 ? 22 -15.914 19.531 1 89.44 261 ASN A N 1
ATOM 1970 C CA . ASN A 1 261 ? 22.781 -16.859 20.328 1 89.44 261 ASN A CA 1
ATOM 1971 C C . ASN A 1 261 ? 22.625 -18.297 19.812 1 89.44 261 ASN A C 1
ATOM 1973 O O . ASN A 1 261 ? 23.562 -19.078 19.859 1 89.44 261 ASN A O 1
ATOM 1977 N N . HIS A 1 262 ? 21.469 -18.547 19.328 1 86.94 262 HIS A N 1
ATOM 1978 C CA . HIS A 1 262 ? 21.266 -19.859 18.703 1 86.94 262 HIS A CA 1
ATOM 1979 C C . HIS A 1 262 ? 22.141 -20.016 17.469 1 86.94 262 HIS A C 1
ATOM 1981 O O . HIS A 1 262 ? 22.75 -21.078 17.281 1 86.94 262 HIS A O 1
ATOM 1987 N N . GLN A 1 263 ? 22.234 -19.031 16.703 1 92.94 263 GLN A N 1
ATOM 1988 C CA . GLN A 1 263 ? 23.047 -19.078 15.5 1 92.94 263 GLN A CA 1
ATOM 1989 C C . GLN A 1 263 ? 24.531 -19.156 15.852 1 92.94 263 GLN A C 1
ATOM 1991 O O . GLN A 1 263 ? 25.297 -19.875 15.203 1 92.94 263 GLN A O 1
ATOM 1996 N N . ARG A 1 264 ? 24.906 -18.438 16.906 1 92.44 264 ARG A N 1
ATOM 1997 C CA . ARG A 1 264 ? 26.281 -18.453 17.375 1 92.44 264 ARG A CA 1
ATOM 1998 C C . ARG A 1 264 ? 26.703 -19.859 17.812 1 92.44 264 ARG A C 1
ATOM 2000 O O . ARG A 1 264 ? 27.797 -20.312 17.5 1 92.44 264 ARG A O 1
ATOM 2007 N N . LEU A 1 265 ? 25.828 -20.531 18.484 1 85.75 265 LEU A N 1
ATOM 2008 C CA . LEU A 1 265 ? 26.109 -21.891 18.953 1 85.75 265 LEU A CA 1
ATOM 2009 C C . LEU A 1 265 ? 26.359 -22.828 17.781 1 85.75 265 LEU A C 1
ATOM 2011 O O . LEU A 1 265 ? 27.297 -23.625 17.812 1 85.75 265 LEU A O 1
ATOM 2015 N N . LEU A 1 266 ? 25.578 -22.703 16.812 1 88.62 266 LEU A N 1
ATOM 2016 C CA . LEU A 1 266 ? 25.719 -23.547 15.641 1 88.62 266 LEU A CA 1
ATOM 2017 C C . LEU A 1 266 ? 27.031 -23.25 14.922 1 88.62 266 LEU A C 1
ATOM 2019 O O . LEU A 1 266 ? 27.734 -24.172 14.516 1 88.62 266 LEU A O 1
ATOM 2023 N N . ALA A 1 267 ? 27.359 -21.969 14.734 1 92.56 267 ALA A N 1
ATOM 2024 C CA . ALA A 1 267 ? 28.594 -21.562 14.062 1 92.56 267 ALA A CA 1
ATOM 2025 C C . ALA A 1 267 ? 29.828 -22.047 14.836 1 92.56 267 ALA A C 1
ATOM 2027 O O . ALA A 1 267 ? 30.812 -22.5 14.234 1 92.56 267 ALA A O 1
ATOM 2028 N N . ASP A 1 268 ? 29.781 -21.922 16.141 1 86.81 268 ASP A N 1
ATOM 2029 C CA . ASP A 1 268 ? 30.875 -22.359 17 1 86.81 268 ASP A CA 1
ATOM 2030 C C . ASP A 1 268 ? 31.078 -23.875 16.875 1 86.81 268 ASP A C 1
ATOM 2032 O O . ASP A 1 268 ? 32.219 -24.328 16.734 1 86.81 268 ASP A O 1
ATOM 2036 N N . ALA A 1 269 ? 30.016 -24.594 16.781 1 84.5 269 ALA A N 1
ATOM 2037 C CA . ALA A 1 269 ? 30.078 -26.062 16.828 1 84.5 269 ALA A CA 1
ATOM 2038 C C . ALA A 1 269 ? 30.516 -26.625 15.477 1 84.5 269 ALA A C 1
ATOM 2040 O O . ALA A 1 269 ? 31.281 -27.594 15.414 1 84.5 269 ALA A O 1
ATOM 2041 N N . LEU A 1 270 ? 30.094 -25.969 14.398 1 89.62 270 LEU A N 1
ATOM 2042 C CA . LEU A 1 270 ? 30.203 -26.672 13.125 1 89.62 270 LEU A CA 1
ATOM 2043 C C . LEU A 1 270 ? 31.188 -25.969 12.203 1 89.62 270 LEU A C 1
ATOM 2045 O O . LEU A 1 270 ? 31.75 -26.594 11.297 1 89.62 270 LEU A O 1
ATOM 2049 N N . PHE A 1 271 ? 31.5 -24.625 12.406 1 93.62 271 PHE A N 1
ATOM 2050 C CA . PHE A 1 271 ? 32.125 -23.922 11.305 1 93.62 271 PHE A CA 1
ATOM 2051 C C . PHE A 1 271 ? 33.406 -23.234 11.766 1 93.62 271 PHE A C 1
ATOM 2053 O O . PHE A 1 271 ? 34.406 -23.234 11.047 1 93.62 271 PHE A O 1
ATOM 2060 N N . LEU A 1 272 ? 33.5 -22.688 12.969 1 89.56 272 LEU A N 1
ATOM 2061 C CA . LEU A 1 272 ? 34.594 -21.844 13.445 1 89.56 272 LEU A CA 1
ATOM 2062 C C . LEU A 1 272 ? 35.938 -22.547 13.211 1 89.56 272 LEU A C 1
ATOM 2064 O O . LEU A 1 272 ? 36.875 -21.938 12.68 1 89.56 272 LEU A O 1
ATOM 2068 N N . ARG A 1 273 ? 36.062 -23.828 13.438 1 90.44 273 ARG A N 1
ATOM 2069 C CA . ARG A 1 273 ? 37.312 -24.547 13.43 1 90.44 273 ARG A CA 1
ATOM 2070 C C . ARG A 1 273 ? 37.656 -25.047 12.031 1 90.44 273 ARG A C 1
ATOM 2072 O O . ARG A 1 273 ? 38.688 -25.688 11.828 1 90.44 273 ARG A O 1
ATOM 2079 N N . LYS A 1 274 ? 36.781 -24.766 11.086 1 94.19 274 LYS A N 1
ATOM 2080 C CA . LYS A 1 274 ? 36.969 -25.281 9.734 1 94.19 274 LYS A CA 1
ATOM 2081 C C . LYS A 1 274 ? 37.438 -24.172 8.781 1 94.19 274 LYS A C 1
ATOM 2083 O O . LYS A 1 274 ? 37.688 -24.422 7.602 1 94.19 274 LYS A O 1
ATOM 2088 N N . TYR A 1 275 ? 37.656 -22.922 9.266 1 95.44 275 TYR A N 1
ATOM 2089 C CA . TYR A 1 275 ? 38.156 -21.812 8.453 1 95.44 275 TYR A CA 1
ATOM 2090 C C . TYR A 1 275 ? 39.688 -21.797 8.422 1 95.44 275 TYR A C 1
ATOM 2092 O O . TYR A 1 275 ? 40.344 -22.188 9.391 1 95.44 275 TYR A O 1
ATOM 2100 N N . ASP A 1 276 ? 40.219 -21.312 7.305 1 95.06 276 ASP A N 1
ATOM 2101 C CA . ASP A 1 276 ? 41.625 -21.031 7.227 1 95.06 276 ASP A CA 1
ATOM 2102 C C . ASP A 1 276 ? 42.031 -19.906 8.164 1 95.06 276 ASP A C 1
ATOM 2104 O O . ASP A 1 276 ? 41.25 -18.984 8.406 1 95.06 276 ASP A O 1
ATOM 2108 N N . ALA A 1 277 ? 43.25 -19.891 8.633 1 93.38 277 ALA A N 1
ATOM 2109 C CA . ALA A 1 277 ? 43.75 -18.891 9.578 1 93.38 277 ALA A CA 1
ATOM 2110 C C . ALA A 1 277 ? 43.656 -17.484 8.992 1 93.38 277 ALA A C 1
ATOM 2112 O O . ALA A 1 277 ? 43.344 -16.531 9.703 1 93.38 277 ALA A O 1
ATOM 2113 N N . GLU A 1 278 ? 43.969 -17.297 7.746 1 96.19 278 GLU A N 1
ATOM 2114 C CA . GLU A 1 278 ? 43.938 -16 7.082 1 96.19 278 GLU A CA 1
ATOM 2115 C C . GLU A 1 278 ? 42.594 -15.336 7.223 1 96.19 278 GLU A C 1
ATOM 2117 O O . GLU A 1 278 ? 42.5 -14.141 7.5 1 96.19 278 GLU A O 1
ATOM 2122 N N . PHE A 1 279 ? 41.594 -16.125 7.094 1 97.81 279 PHE A N 1
ATOM 2123 C CA . PHE A 1 279 ? 40.25 -15.555 7.062 1 97.81 279 PHE A CA 1
ATOM 2124 C C . PHE A 1 279 ? 39.688 -15.359 8.477 1 97.81 279 PHE A C 1
ATOM 2126 O O . PHE A 1 279 ? 38.938 -14.43 8.727 1 97.81 279 PHE A O 1
ATOM 2133 N N . LEU A 1 280 ? 40.156 -16.172 9.43 1 95.69 280 LEU A N 1
ATOM 2134 C CA . LEU A 1 280 ? 39.812 -15.945 10.828 1 95.69 280 LEU A CA 1
ATOM 2135 C C . LEU A 1 280 ? 40.469 -14.664 11.344 1 95.69 280 LEU A C 1
ATOM 2137 O O . LEU A 1 280 ? 39.844 -13.922 12.125 1 95.69 280 LEU A O 1
ATOM 2141 N N . GLU A 1 281 ? 41.688 -14.453 10.859 1 95.69 281 GLU A N 1
ATOM 2142 C CA . GLU A 1 281 ? 42.375 -13.219 11.234 1 95.69 281 GLU A CA 1
ATOM 2143 C C . GLU A 1 281 ? 41.656 -11.992 10.688 1 95.69 281 GLU A C 1
ATOM 2145 O O . GLU A 1 281 ? 41.531 -10.977 11.375 1 95.69 281 GLU A O 1
ATOM 2150 N N . GLU A 1 282 ? 41.25 -12.062 9.477 1 97.94 282 GLU A N 1
ATOM 2151 C CA . GLU A 1 282 ? 40.5 -10.969 8.883 1 97.94 282 GLU A CA 1
ATOM 2152 C C . GLU A 1 282 ? 39.188 -10.734 9.633 1 97.94 282 GLU A C 1
ATOM 2154 O O . GLU A 1 282 ? 38.812 -9.594 9.898 1 97.94 282 GLU A O 1
ATOM 2159 N N . MET A 1 283 ? 38.469 -11.844 10.039 1 98.31 283 MET A N 1
ATOM 2160 C CA . MET A 1 283 ? 37.188 -11.734 10.773 1 98.31 283 MET A CA 1
ATOM 2161 C C . MET A 1 283 ? 37.438 -11.156 12.164 1 98.31 283 MET A C 1
ATOM 2163 O O . MET A 1 283 ? 36.594 -10.406 12.68 1 98.31 283 MET A O 1
ATOM 2167 N N . LYS A 1 284 ? 38.562 -11.555 12.734 1 96.69 284 LYS A N 1
ATOM 2168 C CA . LYS A 1 284 ? 38.906 -10.938 14.008 1 96.69 284 LYS A CA 1
ATOM 2169 C C . LYS A 1 284 ? 39.156 -9.438 13.844 1 96.69 284 LYS A C 1
ATOM 2171 O O . LYS A 1 284 ? 38.719 -8.648 14.695 1 96.69 284 LYS A O 1
ATOM 2176 N N . GLY A 1 285 ? 39.812 -9.07 12.789 1 97.81 285 GLY A N 1
ATOM 2177 C CA . GLY A 1 285 ? 40 -7.664 12.477 1 97.81 285 GLY A CA 1
ATOM 2178 C C . GLY A 1 285 ? 38.688 -6.922 12.328 1 97.81 285 GLY A C 1
ATOM 2179 O O . GLY A 1 285 ? 38.531 -5.793 12.797 1 97.81 285 GLY A O 1
ATOM 2180 N N . ILE A 1 286 ? 37.719 -7.496 11.648 1 98.75 286 ILE A N 1
ATOM 2181 C CA . ILE A 1 286 ? 36.406 -6.887 11.43 1 98.75 286 ILE A CA 1
ATOM 2182 C C . ILE A 1 286 ? 35.75 -6.605 12.773 1 98.75 286 ILE A C 1
ATOM 2184 O O . ILE A 1 286 ? 35.219 -5.512 12.992 1 98.75 286 ILE A O 1
ATOM 2188 N N . ALA A 1 287 ? 35.75 -7.633 13.688 1 97.56 287 ALA A N 1
ATOM 2189 C CA . ALA A 1 287 ? 35.125 -7.461 15 1 97.56 287 ALA A CA 1
ATOM 2190 C C . ALA A 1 287 ? 35.781 -6.312 15.766 1 97.56 287 ALA A C 1
ATOM 2192 O O . ALA A 1 287 ? 35.094 -5.445 16.312 1 97.56 287 ALA A O 1
ATOM 2193 N N . ASP A 1 288 ? 37.125 -6.309 15.789 1 97 288 ASP A N 1
ATOM 2194 C CA . ASP A 1 288 ? 37.875 -5.297 16.531 1 97 288 ASP A CA 1
ATOM 2195 C C . ASP A 1 288 ? 37.688 -3.914 15.914 1 97 288 ASP A C 1
ATOM 2197 O O . ASP A 1 288 ? 37.594 -2.916 16.625 1 97 288 ASP A O 1
ATOM 2201 N N . GLY A 1 289 ? 37.719 -3.869 14.602 1 98.38 289 GLY A N 1
ATOM 2202 C CA . GLY A 1 289 ? 37.469 -2.602 13.93 1 98.38 289 GLY A CA 1
ATOM 2203 C C . GLY A 1 289 ? 36.094 -2.033 14.219 1 98.38 289 GLY A C 1
ATOM 2204 O O . GLY A 1 289 ? 35.969 -0.827 14.422 1 98.38 289 GLY A O 1
ATOM 2205 N N . ALA A 1 290 ? 35.094 -2.863 14.188 1 98.38 290 ALA A N 1
ATOM 2206 C CA . ALA A 1 290 ? 33.75 -2.445 14.516 1 98.38 290 ALA A CA 1
ATOM 2207 C C . ALA A 1 290 ? 33.656 -1.907 15.938 1 98.38 290 ALA A C 1
ATOM 2209 O O . ALA A 1 290 ? 33 -0.885 16.188 1 98.38 290 ALA A O 1
ATOM 2210 N N . ASN A 1 291 ? 34.312 -2.641 16.875 1 96.94 291 ASN A N 1
ATOM 2211 C CA . ASN A 1 291 ? 34.344 -2.205 18.266 1 96.94 291 ASN A CA 1
ATOM 2212 C C . ASN A 1 291 ? 35 -0.84 18.422 1 96.94 291 ASN A C 1
ATOM 2214 O O . ASN A 1 291 ? 34.531 0.01 19.172 1 96.94 291 ASN A O 1
ATOM 2218 N N . LYS A 1 292 ? 36.094 -0.666 17.75 1 97.06 292 LYS A N 1
ATOM 2219 C CA . LYS A 1 292 ? 36.812 0.611 17.781 1 97.06 292 LYS A CA 1
ATOM 2220 C C . LYS A 1 292 ? 35.906 1.757 17.344 1 97.06 292 LYS A C 1
ATOM 2222 O O . LYS A 1 292 ? 35.969 2.857 17.891 1 97.06 292 LYS A O 1
ATOM 2227 N N . ALA A 1 293 ? 35.094 1.452 16.406 1 97.38 293 ALA A N 1
ATOM 2228 C CA . ALA A 1 293 ? 34.188 2.469 15.883 1 97.38 293 ALA A CA 1
ATOM 2229 C C . ALA A 1 293 ? 32.906 2.561 16.734 1 97.38 293 ALA A C 1
ATOM 2231 O O . ALA A 1 293 ? 31.969 3.258 16.359 1 97.38 293 ALA A O 1
ATOM 2232 N N . GLY A 1 294 ? 32.781 1.806 17.797 1 95.31 294 GLY A N 1
ATOM 2233 C CA . GLY A 1 294 ? 31.734 1.99 18.781 1 95.31 294 GLY A CA 1
ATOM 2234 C C . GLY A 1 294 ? 30.594 0.998 18.625 1 95.31 294 GLY A C 1
ATOM 2235 O O . GLY A 1 294 ? 29.547 1.141 19.25 1 95.31 294 GLY A O 1
ATOM 2236 N N . ALA A 1 295 ? 30.672 -0.019 17.812 1 96.38 295 ALA A N 1
ATOM 2237 C CA . ALA A 1 295 ? 29.609 -1.007 17.625 1 96.38 295 ALA A CA 1
ATOM 2238 C C . ALA A 1 295 ? 29.391 -1.83 18.891 1 96.38 295 ALA A C 1
ATOM 2240 O O . ALA A 1 295 ? 30.359 -2.201 19.562 1 96.38 295 ALA A O 1
ATOM 2241 N N . LYS A 1 296 ? 28.141 -2.055 19.219 1 95.81 296 LYS A N 1
ATOM 2242 C CA . LYS A 1 296 ? 27.75 -2.936 20.312 1 95.81 296 LYS A CA 1
ATOM 2243 C C . LYS A 1 296 ? 26.484 -3.717 19.969 1 95.81 296 LYS A C 1
ATOM 2245 O O . LYS A 1 296 ? 25.578 -3.184 19.328 1 95.81 296 LYS A O 1
ATOM 2250 N N . PHE A 1 297 ? 26.516 -4.957 20.25 1 95.94 297 PHE A N 1
ATOM 2251 C CA . PHE A 1 297 ? 25.297 -5.75 20.141 1 95.94 297 PHE A CA 1
ATOM 2252 C C . PHE A 1 297 ? 24.656 -5.922 21.516 1 95.94 297 PHE A C 1
ATOM 2254 O O . PHE A 1 297 ? 25.188 -6.645 22.359 1 95.94 297 PHE A O 1
ATOM 2261 N N . LYS A 1 298 ? 23.5 -5.375 21.797 1 89.88 298 LYS A N 1
ATOM 2262 C CA . LYS A 1 298 ? 22.797 -5.383 23.078 1 89.88 298 LYS A CA 1
ATOM 2263 C C . LYS A 1 298 ? 23.75 -5.105 24.234 1 89.88 298 LYS A C 1
ATOM 2265 O O . LYS A 1 298 ? 23.797 -5.863 25.203 1 89.88 298 LYS A O 1
ATOM 2270 N N . ASP A 1 299 ? 24.688 -4.199 24.234 1 86.56 299 ASP A N 1
ATOM 2271 C CA . ASP A 1 299 ? 25.547 -3.602 25.25 1 86.56 299 ASP A CA 1
ATOM 2272 C C . ASP A 1 299 ? 26.844 -4.391 25.391 1 86.56 299 ASP A C 1
ATOM 2274 O O . ASP A 1 299 ? 27.609 -4.168 26.344 1 86.56 299 ASP A O 1
ATOM 2278 N N . ARG A 1 300 ? 27.078 -5.328 24.484 1 92.88 300 ARG A N 1
ATOM 2279 C CA . ARG A 1 300 ? 28.359 -6.027 24.5 1 92.88 300 ARG A CA 1
ATOM 2280 C C . ARG A 1 300 ? 29.141 -5.754 23.219 1 92.88 300 ARG A C 1
ATOM 2282 O O . ARG A 1 300 ? 28.547 -5.543 22.156 1 92.88 300 ARG A O 1
ATOM 2289 N N . GLU A 1 301 ? 30.406 -5.852 23.328 1 94.44 301 GLU A N 1
ATOM 2290 C CA . GLU A 1 301 ? 31.281 -5.738 22.172 1 94.44 301 GLU A CA 1
ATOM 2291 C C . GLU A 1 301 ? 31.156 -6.965 21.266 1 94.44 301 GLU A C 1
ATOM 2293 O O . GLU A 1 301 ? 30.766 -8.047 21.719 1 94.44 301 GLU A O 1
ATOM 2298 N N . LEU A 1 302 ? 31.5 -6.75 20.016 1 97 302 LEU A N 1
ATOM 2299 C CA . LEU A 1 302 ? 31.531 -7.863 19.062 1 97 302 LEU A CA 1
ATOM 2300 C C . LEU A 1 302 ? 32.781 -8.719 19.281 1 97 302 LEU A C 1
ATOM 2302 O O . LEU A 1 302 ? 33.812 -8.227 19.75 1 97 302 LEU A O 1
ATOM 2306 N N . ASP A 1 303 ? 32.688 -9.938 19.031 1 93.81 303 ASP A N 1
ATOM 2307 C CA . ASP A 1 303 ? 33.875 -10.812 19.078 1 93.81 303 ASP A CA 1
ATOM 2308 C C . ASP A 1 303 ? 34 -11.633 17.797 1 93.81 303 ASP A C 1
ATOM 2310 O O . ASP A 1 303 ? 33.188 -11.461 16.875 1 93.81 303 ASP A O 1
ATOM 2314 N N . LEU A 1 304 ? 35.062 -12.414 17.672 1 95.31 304 LEU A N 1
ATOM 2315 C CA . LEU A 1 304 ? 35.344 -13.195 16.469 1 95.31 304 LEU A CA 1
ATOM 2316 C C . LEU A 1 304 ? 34.188 -14.086 16.094 1 95.31 304 LEU A C 1
ATOM 2318 O O . LEU A 1 304 ? 33.812 -14.195 14.922 1 95.31 304 LEU A O 1
ATOM 2322 N N . LEU A 1 305 ? 33.5 -14.711 17.031 1 93 305 LEU A N 1
ATOM 2323 C CA . LEU A 1 305 ? 32.438 -15.664 16.766 1 93 305 LEU A CA 1
ATOM 2324 C C . LEU A 1 305 ? 31.234 -14.969 16.141 1 93 305 LEU A C 1
ATOM 2326 O O . LEU A 1 305 ? 30.516 -15.578 15.336 1 93 305 LEU A O 1
ATOM 2330 N N . ASP A 1 306 ? 30.953 -13.695 16.531 1 96.69 306 ASP A N 1
ATOM 2331 C CA . ASP A 1 306 ? 29.891 -12.945 15.883 1 96.69 306 ASP A CA 1
ATOM 2332 C C . ASP A 1 306 ? 30.094 -12.867 14.375 1 96.69 306 ASP A C 1
ATOM 2334 O O . ASP A 1 306 ? 29.156 -13.078 13.602 1 96.69 306 ASP A O 1
ATOM 2338 N N . ILE A 1 307 ? 31.297 -12.57 13.969 1 97.94 307 ILE A N 1
ATOM 2339 C CA . ILE A 1 307 ? 31.609 -12.375 12.555 1 97.94 307 ILE A CA 1
ATOM 2340 C C . ILE A 1 307 ? 31.641 -13.727 11.844 1 97.94 307 ILE A C 1
ATOM 2342 O O . ILE A 1 307 ? 31.203 -13.836 10.695 1 97.94 307 ILE A O 1
ATOM 2346 N N . VAL A 1 308 ? 32.156 -14.75 12.531 1 96.31 308 VAL A N 1
ATOM 2347 C CA . VAL A 1 308 ? 32.125 -16.094 11.969 1 96.31 308 VAL A CA 1
ATOM 2348 C C . VAL A 1 308 ? 30.672 -16.531 11.742 1 96.31 308 VAL A C 1
ATOM 2350 O O . VAL A 1 308 ? 30.359 -17.141 10.719 1 96.31 308 VAL A O 1
ATOM 2353 N N . THR A 1 309 ? 29.859 -16.203 12.734 1 96.19 309 THR A N 1
ATOM 2354 C CA . THR A 1 309 ? 28.438 -16.531 12.625 1 96.19 309 THR A CA 1
ATOM 2355 C C . THR A 1 309 ? 27.828 -15.867 11.406 1 96.19 309 THR A C 1
ATOM 2357 O O . THR A 1 309 ? 27.094 -16.5 10.648 1 96.19 309 THR A O 1
ATOM 2360 N N . LEU A 1 310 ? 28.125 -14.602 11.18 1 96.94 310 LEU A N 1
ATOM 2361 C CA . LEU A 1 310 ? 27.641 -13.867 10.016 1 96.94 310 LEU A CA 1
ATOM 2362 C C . LEU A 1 310 ? 28.062 -14.555 8.727 1 96.94 310 LEU A C 1
ATOM 2364 O O . LEU A 1 310 ? 27.266 -14.695 7.797 1 96.94 310 LEU A O 1
ATOM 2368 N N . ASN A 1 311 ? 29.297 -14.938 8.672 1 97.38 311 ASN A N 1
ATOM 2369 C CA . ASN A 1 311 ? 29.875 -15.477 7.445 1 97.38 311 ASN A CA 1
ATOM 2370 C C . ASN A 1 311 ? 29.531 -16.953 7.254 1 97.38 311 ASN A C 1
ATOM 2372 O O . ASN A 1 311 ? 29.766 -17.516 6.191 1 97.38 311 ASN A O 1
ATOM 2376 N N . SER A 1 312 ? 28.938 -17.594 8.281 1 95.69 312 SER A N 1
ATOM 2377 C CA . SER A 1 312 ? 28.516 -18.984 8.18 1 95.69 312 SER A CA 1
ATOM 2378 C C . SER A 1 312 ? 27 -19.094 8.016 1 95.69 312 SER A C 1
ATOM 2380 O O . SER A 1 312 ? 26.453 -20.203 7.922 1 95.69 312 SER A O 1
ATOM 2382 N N . ALA A 1 313 ? 26.359 -17.938 8.047 1 93.5 313 ALA A N 1
ATOM 2383 C CA . ALA A 1 313 ? 24.906 -17.922 8.055 1 93.5 313 ALA A CA 1
ATOM 2384 C C . ALA A 1 313 ? 24.344 -18.594 6.809 1 93.5 313 ALA A C 1
ATOM 2386 O O . ALA A 1 313 ? 23.328 -19.281 6.875 1 93.5 313 ALA A O 1
ATOM 2387 N N . VAL A 1 314 ? 24.922 -18.406 5.652 1 92.06 314 VAL A N 1
ATOM 2388 C CA . VAL A 1 314 ? 24.469 -19.016 4.406 1 92.06 314 VAL A CA 1
ATOM 2389 C C . VAL A 1 314 ? 24.625 -20.531 4.465 1 92.06 314 VAL A C 1
ATOM 2391 O O . VAL A 1 314 ? 23.703 -21.266 4.113 1 92.06 314 VAL A O 1
ATOM 2394 N N . ASP A 1 315 ? 25.797 -20.984 4.938 1 92.19 315 ASP A N 1
ATOM 2395 C CA . ASP A 1 315 ? 26.016 -22.406 5.141 1 92.19 315 ASP A CA 1
ATOM 2396 C C . ASP A 1 315 ? 25.016 -23 6.121 1 92.19 315 ASP A C 1
ATOM 2398 O O . ASP A 1 315 ? 24.391 -24.016 5.836 1 92.19 315 ASP A O 1
ATOM 2402 N N . ALA A 1 316 ? 24.859 -22.328 7.215 1 89.12 316 ALA A N 1
ATOM 2403 C CA . ALA A 1 316 ? 23.984 -22.797 8.281 1 89.12 316 ALA A CA 1
ATOM 2404 C C . ALA A 1 316 ? 22.531 -22.859 7.809 1 89.12 316 ALA A C 1
ATOM 2406 O O . ALA A 1 316 ? 21.766 -23.734 8.227 1 89.12 316 ALA A O 1
ATOM 2407 N N . GLY A 1 317 ? 22.188 -21.953 6.957 1 87 317 GLY A N 1
ATOM 2408 C CA . GLY A 1 317 ? 20.828 -21.922 6.445 1 87 317 GLY A CA 1
ATOM 2409 C C . GLY A 1 317 ? 20.484 -23.125 5.594 1 87 317 GLY A C 1
ATOM 2410 O O . GLY A 1 317 ? 19.312 -23.453 5.41 1 87 317 GLY A O 1
ATOM 2411 N N . GLN A 1 318 ? 21.453 -23.859 5.078 1 88.56 318 GLN A N 1
ATOM 2412 C CA . GLN A 1 318 ? 21.234 -25.016 4.227 1 88.56 318 GLN A CA 1
ATOM 2413 C C . GLN A 1 318 ? 21.328 -26.312 5.027 1 88.56 318 GLN A C 1
ATOM 2415 O O . GLN A 1 318 ? 21.062 -27.391 4.5 1 88.56 318 GLN A O 1
ATOM 2420 N N . LEU A 1 319 ? 21.609 -26.219 6.273 1 82.75 319 LEU A N 1
ATOM 2421 C CA . LEU A 1 319 ? 21.953 -27.391 7.086 1 82.75 319 LEU A CA 1
ATOM 2422 C C . LEU A 1 319 ? 20.734 -28.312 7.246 1 82.75 319 LEU A C 1
ATOM 2424 O O . LEU A 1 319 ? 20.859 -29.531 7.176 1 82.75 319 LEU A O 1
ATOM 2428 N N . ALA A 1 320 ? 19.594 -27.719 7.496 1 73.12 320 ALA A N 1
ATOM 2429 C CA . ALA A 1 320 ? 18.391 -28.531 7.691 1 73.12 320 ALA A CA 1
ATOM 2430 C C . ALA A 1 320 ? 18.109 -29.375 6.457 1 73.12 320 ALA A C 1
ATOM 2432 O O . ALA A 1 320 ? 17.859 -30.578 6.57 1 73.12 320 ALA A O 1
ATOM 2433 N N . GLU A 1 321 ? 18.094 -28.766 5.32 1 74.81 321 GLU A N 1
ATOM 2434 C CA . GLU A 1 321 ? 17.859 -29.5 4.074 1 74.81 321 GLU A CA 1
ATOM 2435 C C . GLU A 1 321 ? 18.969 -30.516 3.807 1 74.81 321 GLU A C 1
ATOM 2437 O O . GLU A 1 321 ? 18.703 -31.609 3.301 1 74.81 321 GLU A O 1
ATOM 2442 N N . ALA A 1 322 ? 20.203 -30.156 4.113 1 76.31 322 ALA A N 1
ATOM 2443 C CA . ALA A 1 322 ? 21.344 -31.078 3.928 1 76.31 322 ALA A CA 1
ATOM 2444 C C . ALA A 1 322 ? 21.203 -32.312 4.82 1 76.31 322 ALA A C 1
ATOM 2446 O O . ALA A 1 322 ? 21.5 -33.406 4.395 1 76.31 322 ALA A O 1
ATOM 2447 N N . ASN A 1 323 ? 20.734 -32.125 6.031 1 70.44 323 ASN A N 1
ATOM 2448 C CA . ASN A 1 323 ? 20.547 -33.219 6.961 1 70.44 323 ASN A CA 1
ATOM 2449 C C . ASN A 1 323 ? 19.484 -34.188 6.457 1 70.44 323 ASN A C 1
ATOM 2451 O O . ASN A 1 323 ? 19.609 -35.406 6.652 1 70.44 323 ASN A O 1
ATOM 2455 N N . ARG A 1 324 ? 18.516 -33.719 5.734 1 67.44 324 ARG A N 1
ATOM 2456 C CA . ARG A 1 324 ? 17.469 -34.562 5.172 1 67.44 324 ARG A CA 1
ATOM 2457 C C . ARG A 1 324 ? 18.016 -35.406 4.027 1 67.44 324 ARG A C 1
ATOM 2459 O O . ARG A 1 324 ? 17.562 -36.531 3.814 1 67.44 324 ARG A O 1
ATOM 2466 N N . ALA A 1 325 ? 18.953 -34.875 3.371 1 67.25 325 ALA A N 1
ATOM 2467 C CA . ALA A 1 325 ? 19.547 -35.562 2.234 1 67.25 325 ALA A CA 1
ATOM 2468 C C . ALA A 1 325 ? 20.719 -36.438 2.678 1 67.25 325 ALA A C 1
ATOM 2470 O O . ALA A 1 325 ? 21.391 -37.062 1.849 1 67.25 325 ALA A O 1
ATOM 2471 N N . THR A 1 326 ? 21.016 -36.375 4 1 65.06 326 THR A N 1
ATOM 2472 C CA . THR A 1 326 ? 22.125 -37.156 4.547 1 65.06 326 THR A CA 1
ATOM 2473 C C . THR A 1 326 ? 21.625 -38.438 5.215 1 65.06 326 THR A C 1
ATOM 2475 O O . THR A 1 326 ? 20.766 -38.375 6.102 1 65.06 326 THR A O 1
ATOM 2478 N N . GLY A 1 327 ? 22.062 -39.531 4.719 1 57.31 327 GLY A N 1
ATOM 2479 C CA . GLY A 1 327 ? 21.641 -40.812 5.242 1 57.31 327 GLY A CA 1
ATOM 2480 C C . GLY A 1 327 ? 21.922 -40.969 6.727 1 57.31 327 GLY A C 1
ATOM 2481 O O . GLY A 1 327 ? 22.844 -40.375 7.258 1 57.31 327 GLY A O 1
ATOM 2482 N N . THR A 1 328 ? 21 -41.5 7.43 1 53.97 328 THR A N 1
ATOM 2483 C CA . THR A 1 328 ? 21.203 -41.938 8.797 1 53.97 328 THR A CA 1
ATOM 2484 C C . THR A 1 328 ? 21.406 -43.469 8.852 1 53.97 328 THR A C 1
ATOM 2486 O O . THR A 1 328 ? 21.219 -44.156 7.844 1 53.97 328 THR A O 1
ATOM 2489 N N . PRO A 1 329 ? 21.812 -43.875 9.938 1 47.5 329 PRO A N 1
ATOM 2490 C CA . PRO A 1 329 ? 21.891 -45.312 10.047 1 47.5 329 PRO A CA 1
ATOM 2491 C C . PRO A 1 329 ? 20.547 -46 9.828 1 47.5 329 PRO A C 1
ATOM 2493 O O . PRO A 1 329 ? 20.484 -47.219 9.555 1 47.5 329 PRO A O 1
ATOM 2496 N N . LEU A 1 330 ? 19.484 -45.188 9.891 1 49.25 330 LEU A N 1
ATOM 2497 C CA . LEU A 1 330 ? 18.141 -45.719 9.727 1 49.25 330 LEU A CA 1
ATOM 2498 C C . LEU A 1 330 ? 17.625 -45.469 8.32 1 49.25 330 LEU A C 1
ATOM 2500 O O . LEU A 1 330 ? 16.469 -45.812 8 1 49.25 330 LEU A O 1
ATOM 2504 N N . THR A 1 331 ? 18.438 -44.656 7.582 1 48.53 331 THR A N 1
ATOM 2505 C CA . THR A 1 331 ? 18.062 -44.406 6.199 1 48.53 331 THR A CA 1
ATOM 2506 C C . THR A 1 331 ? 17.844 -45.719 5.449 1 48.53 331 THR A C 1
ATOM 2508 O O . THR A 1 331 ? 18.688 -46.625 5.523 1 48.53 331 THR A O 1
ATOM 2511 N N . GLY A 1 332 ? 16.625 -45.781 4.801 1 41.94 332 GLY A N 1
ATOM 2512 C CA . GLY A 1 332 ? 16.234 -47 4.148 1 41.94 332 GLY A CA 1
ATOM 2513 C C . GLY A 1 332 ? 15.32 -47.875 5.004 1 41.94 332 GLY A C 1
ATOM 2514 O O . GLY A 1 332 ? 14.789 -48.875 4.535 1 41.94 332 GLY A O 1
ATOM 2515 N N . ARG A 1 333 ? 15.18 -47.312 6.352 1 41.25 333 ARG A N 1
ATOM 2516 C CA . ARG A 1 333 ? 14.203 -47.969 7.211 1 41.25 333 ARG A CA 1
ATOM 2517 C C . ARG A 1 333 ? 12.922 -47.156 7.324 1 41.25 333 ARG A C 1
ATOM 2519 O O . ARG A 1 333 ? 12.977 -45.938 7.375 1 41.25 333 ARG A O 1
ATOM 2526 N N . THR A 1 334 ? 11.805 -47.5 6.82 1 36.28 334 THR A N 1
ATOM 2527 C CA . THR A 1 334 ? 10.516 -46.844 6.559 1 36.28 334 THR A CA 1
ATOM 2528 C C . THR A 1 334 ? 9.891 -46.344 7.855 1 36.28 334 THR A C 1
ATOM 2530 O O . THR A 1 334 ? 9.664 -47.125 8.789 1 36.28 334 THR A O 1
ATOM 2533 N N . PHE A 1 335 ? 10.344 -45.219 8.641 1 33.47 335 PHE A N 1
ATOM 2534 C CA . PHE A 1 335 ? 9.43 -44.938 9.734 1 33.47 335 PHE A CA 1
ATOM 2535 C C . PHE A 1 335 ? 8.625 -43.656 9.445 1 33.47 335 PHE A C 1
ATOM 2537 O O . PHE A 1 335 ? 7.793 -43.25 10.258 1 33.47 335 PHE A O 1
ATOM 2544 N N . LEU A 1 336 ? 9.273 -42.562 8.711 1 36.78 336 LEU A N 1
ATOM 2545 C CA . LEU A 1 336 ? 8.891 -41.156 8.984 1 36.78 336 LEU A CA 1
ATOM 2546 C C . LEU A 1 336 ? 7.781 -40.719 8.047 1 36.78 336 LEU A C 1
ATOM 2548 O O . LEU A 1 336 ? 7.637 -41.25 6.949 1 36.78 336 LEU A O 1
ATOM 2552 N N . LYS A 1 337 ? 6.965 -39.812 8.477 1 39 337 LYS A N 1
ATOM 2553 C CA . LYS A 1 337 ? 5.777 -39.188 7.891 1 39 337 LYS A CA 1
ATOM 2554 C C . LYS A 1 337 ? 6.148 -38.25 6.738 1 39 337 LYS A C 1
ATOM 2556 O O . LYS A 1 337 ? 7.129 -37.5 6.824 1 39 337 LYS A O 1
ATOM 2561 N N . ALA A 1 338 ? 5.668 -38.219 5.383 1 33.62 338 ALA A N 1
ATOM 2562 C CA . ALA A 1 338 ? 5.844 -37.812 3.992 1 33.62 338 ALA A CA 1
ATOM 2563 C C . ALA A 1 338 ? 5.574 -36.344 3.814 1 33.62 338 ALA A C 1
ATOM 2565 O O . ALA A 1 338 ? 6.051 -35.719 2.855 1 33.62 338 ALA A O 1
ATOM 2566 N N . GLU A 1 339 ? 4.797 -35.625 4.352 1 31.94 339 GLU A N 1
ATOM 2567 C CA . GLU A 1 339 ? 4.098 -34.438 3.879 1 31.94 339 GLU A CA 1
ATOM 2568 C C . GLU A 1 339 ? 5.082 -33.344 3.525 1 31.94 339 GLU A C 1
ATOM 2570 O O . GLU A 1 339 ? 4.836 -32.531 2.611 1 31.94 339 GLU A O 1
ATOM 2575 N N . GLU A 1 340 ? 6.133 -33.031 4.176 1 34 340 GLU A N 1
ATOM 2576 C CA . GLU A 1 340 ? 6.871 -31.781 4.137 1 34 340 GLU A CA 1
ATOM 2577 C C . GLU A 1 340 ? 7.891 -31.781 3 1 34 340 GLU A C 1
ATOM 2579 O O . GLU A 1 340 ? 8.453 -30.734 2.676 1 34 340 GLU A O 1
ATOM 2584 N N . ASP A 1 341 ? 8.094 -32.875 2.125 1 31.38 341 ASP A N 1
ATOM 2585 C CA . ASP A 1 341 ? 9.344 -32.969 1.371 1 31.38 341 ASP A CA 1
ATOM 2586 C C . ASP A 1 341 ? 9.203 -32.344 -0.013 1 31.38 341 ASP A C 1
ATOM 2588 O O . ASP A 1 341 ? 10.133 -31.703 -0.505 1 31.38 341 ASP A O 1
ATOM 2592 N N . ALA A 1 342 ? 8.227 -32.625 -0.887 1 33.62 342 ALA A N 1
ATOM 2593 C CA . ALA A 1 342 ? 8.203 -32.219 -2.289 1 33.62 342 ALA A CA 1
ATOM 2594 C C . ALA A 1 342 ? 8.18 -30.703 -2.416 1 33.62 342 ALA A C 1
ATOM 2596 O O . ALA A 1 342 ? 8.719 -30.141 -3.377 1 33.62 342 ALA A O 1
ATOM 2597 N N . GLU A 1 343 ? 7.465 -30.016 -1.596 1 39.06 343 GLU A N 1
ATOM 2598 C CA . GLU A 1 343 ? 7.273 -28.578 -1.733 1 39.06 343 GLU A CA 1
ATOM 2599 C C . GLU A 1 343 ? 8.586 -27.828 -1.532 1 39.06 343 GLU A C 1
ATOM 2601 O O . GLU A 1 343 ? 8.719 -26.672 -1.946 1 39.06 343 GLU A O 1
ATOM 2606 N N . ARG A 1 344 ? 9.617 -28.5 -1.065 1 42.69 344 ARG A N 1
ATOM 2607 C CA . ARG A 1 344 ? 10.742 -27.797 -0.46 1 42.69 344 ARG A CA 1
ATOM 2608 C C . ARG A 1 344 ? 11.844 -27.531 -1.487 1 42.69 344 ARG A C 1
ATOM 2610 O O . ARG A 1 344 ? 12.727 -26.688 -1.263 1 42.69 344 ARG A O 1
ATOM 2617 N N . ALA A 1 345 ? 11.93 -28.359 -2.533 1 43.06 345 ALA A N 1
ATOM 2618 C CA . ALA A 1 345 ? 13.102 -28.141 -3.387 1 43.06 345 ALA A CA 1
ATOM 2619 C C . ALA A 1 345 ? 13.094 -26.734 -3.963 1 43.06 345 ALA A C 1
ATOM 2621 O O . ALA A 1 345 ? 14.148 -26.219 -4.359 1 43.06 345 ALA A O 1
ATOM 2622 N N . GLY A 1 346 ? 11.844 -26.219 -4.039 1 42.69 346 GLY A N 1
ATOM 2623 C CA . GLY A 1 346 ? 11.844 -24.953 -4.734 1 42.69 346 GLY A CA 1
ATOM 2624 C C . GLY A 1 346 ? 11.75 -23.75 -3.799 1 42.69 346 GLY A C 1
ATOM 2625 O O . GLY A 1 346 ? 11.633 -22.609 -4.25 1 42.69 346 GLY A O 1
ATOM 2626 N N . LYS A 1 347 ? 11.633 -24.141 -2.482 1 45.34 347 LYS A N 1
ATOM 2627 C CA . LYS A 1 347 ? 11.438 -23.062 -1.526 1 45.34 347 LYS A CA 1
ATOM 2628 C C . LYS A 1 347 ? 12.773 -22.5 -1.048 1 45.34 347 LYS A C 1
ATOM 2630 O O . LYS A 1 347 ? 13.602 -23.234 -0.505 1 45.34 347 LYS A O 1
ATOM 2635 N N . GLY A 1 348 ? 13.289 -21.406 -1.679 1 51.72 348 GLY A N 1
ATOM 2636 C CA . GLY A 1 348 ? 14.523 -20.75 -1.284 1 51.72 348 GLY A CA 1
ATOM 2637 C C . GLY A 1 348 ? 14.82 -19.5 -2.105 1 51.72 348 GLY A C 1
ATOM 2638 O O . GLY A 1 348 ? 13.969 -19.031 -2.867 1 51.72 348 GLY A O 1
ATOM 2639 N N . ASP A 1 349 ? 16.094 -19.203 -1.844 1 58.34 349 ASP A N 1
ATOM 2640 C CA . ASP A 1 349 ? 16.719 -18.016 -2.398 1 58.34 349 ASP A CA 1
ATOM 2641 C C . ASP A 1 349 ? 17.094 -18.219 -3.863 1 58.34 349 ASP A C 1
ATOM 2643 O O . ASP A 1 349 ? 17.859 -19.125 -4.191 1 58.34 349 ASP A O 1
ATOM 2647 N N . HIS A 1 350 ? 16.234 -17.75 -4.926 1 75.25 350 HIS A N 1
ATOM 2648 C CA . HIS A 1 350 ? 16.484 -18.141 -6.312 1 75.25 350 HIS A CA 1
ATOM 2649 C C . HIS A 1 350 ? 17.141 -17 -7.086 1 75.25 350 HIS A C 1
ATOM 2651 O O . HIS A 1 350 ? 16.797 -15.836 -6.902 1 75.25 350 HIS A O 1
ATOM 2657 N N . CYS A 1 351 ? 18.25 -17.297 -7.691 1 90.38 351 CYS A N 1
ATOM 2658 C CA . CYS A 1 351 ? 19.078 -16.391 -8.477 1 90.38 351 CYS A CA 1
ATOM 2659 C C . CYS A 1 351 ? 18.984 -16.719 -9.961 1 90.38 351 CYS A C 1
ATOM 2661 O O . CYS A 1 351 ? 18.406 -17.734 -10.344 1 90.38 351 CYS A O 1
ATOM 2663 N N . SER A 1 352 ? 19.328 -15.836 -10.812 1 93.94 352 SER A N 1
ATOM 2664 C CA . SER A 1 352 ? 19.516 -16.031 -12.242 1 93.94 352 SER A CA 1
ATOM 2665 C C . SER A 1 352 ? 20.891 -15.562 -12.68 1 93.94 352 SER A C 1
ATOM 2667 O O . SER A 1 352 ? 21.391 -14.547 -12.195 1 93.94 352 SER A O 1
ATOM 2669 N N . SER A 1 353 ? 21.578 -16.312 -13.508 1 97.44 353 SER A N 1
ATOM 2670 C CA . SER A 1 353 ? 22.906 -15.961 -14.016 1 97.44 353 SER A CA 1
ATOM 2671 C C . SER A 1 353 ? 23.094 -16.438 -15.453 1 97.44 353 SER A C 1
ATOM 2673 O O . SER A 1 353 ? 22.344 -17.281 -15.93 1 97.44 353 SER A O 1
ATOM 2675 N N . PHE A 1 354 ? 24.047 -15.828 -16.234 1 98.06 354 PHE A N 1
ATOM 2676 C CA . PHE A 1 354 ? 24.391 -16.281 -17.578 1 98.06 354 PHE A CA 1
ATOM 2677 C C . PHE A 1 354 ? 25.781 -15.812 -17.969 1 98.06 354 PHE A C 1
ATOM 2679 O O . PHE A 1 354 ? 26.328 -14.914 -17.328 1 98.06 354 PHE A O 1
ATOM 2686 N N . VAL A 1 355 ? 26.375 -16.406 -18.906 1 98.25 355 VAL A N 1
ATOM 2687 C CA . VAL A 1 355 ? 27.594 -15.953 -19.578 1 98.25 355 VAL A CA 1
ATOM 2688 C C . VAL A 1 355 ? 27.484 -16.203 -21.078 1 98.25 355 VAL A C 1
ATOM 2690 O O . VAL A 1 355 ? 27.047 -17.266 -21.5 1 98.25 355 VAL A O 1
ATOM 2693 N N . ALA A 1 356 ? 27.688 -15.211 -21.875 1 98.44 356 ALA A N 1
ATOM 2694 C CA . ALA A 1 356 ? 27.75 -15.266 -23.344 1 98.44 356 ALA A CA 1
ATOM 2695 C C . ALA A 1 356 ? 29.125 -14.852 -23.844 1 98.44 356 ALA A C 1
ATOM 2697 O O . ALA A 1 356 ? 29.75 -13.945 -23.281 1 98.44 356 ALA A O 1
ATOM 2698 N N . THR A 1 357 ? 29.672 -15.438 -24.906 1 97.12 357 THR A N 1
ATOM 2699 C CA . THR A 1 357 ? 31 -15.141 -25.422 1 97.12 357 THR A CA 1
ATOM 2700 C C . THR A 1 357 ? 31.109 -15.555 -26.875 1 97.12 357 THR A C 1
ATOM 2702 O O . THR A 1 357 ? 30.172 -16.125 -27.453 1 97.12 357 THR A O 1
ATOM 2705 N N . LYS A 1 358 ? 32.188 -15.047 -27.531 1 95.38 358 LYS A N 1
ATOM 2706 C CA . LYS A 1 358 ? 32.562 -15.477 -28.875 1 95.38 358 LYS A CA 1
ATOM 2707 C C . LYS A 1 358 ? 31.438 -15.25 -29.875 1 95.38 358 LYS A C 1
ATOM 2709 O O . LYS A 1 358 ? 30.953 -14.133 -30.031 1 95.38 358 LYS A O 1
ATOM 2714 N N . SER A 1 359 ? 30.797 -16.359 -30.422 1 95.5 359 SER A N 1
ATOM 2715 C CA . SER A 1 359 ? 29.812 -16.203 -31.484 1 95.5 359 SER A CA 1
ATOM 2716 C C . SER A 1 359 ? 28.531 -15.57 -30.953 1 95.5 359 SER A C 1
ATOM 2718 O O . SER A 1 359 ? 27.703 -15.086 -31.734 1 95.5 359 SER A O 1
ATOM 2720 N N . ALA A 1 360 ? 28.312 -15.633 -29.641 1 97.56 360 ALA A N 1
ATOM 2721 C CA . ALA A 1 360 ? 27.078 -15.117 -29.047 1 97.56 360 ALA A CA 1
ATOM 2722 C C . ALA A 1 360 ? 27.172 -13.617 -28.812 1 97.56 360 ALA A C 1
ATOM 2724 O O . ALA A 1 360 ? 26.141 -12.945 -28.625 1 97.56 360 ALA A O 1
ATOM 2725 N N . THR A 1 361 ? 28.344 -13.039 -28.781 1 97.5 361 THR A N 1
ATOM 2726 C CA . THR A 1 361 ? 28.516 -11.609 -28.531 1 97.5 361 THR A CA 1
ATOM 2727 C C . THR A 1 361 ? 29.047 -10.906 -29.766 1 97.5 361 THR A C 1
ATOM 2729 O O . THR A 1 361 ? 29.703 -11.531 -30.609 1 97.5 361 THR A O 1
ATOM 2732 N N . PRO A 1 362 ? 28.812 -9.609 -29.938 1 95.69 362 PRO A N 1
ATOM 2733 C CA . PRO A 1 362 ? 29.188 -8.906 -31.156 1 95.69 362 PRO A CA 1
ATOM 2734 C C . PRO A 1 362 ? 30.703 -8.82 -31.328 1 95.69 362 PRO A C 1
ATOM 2736 O O . PRO A 1 362 ? 31.203 -8.883 -32.469 1 95.69 362 PRO A O 1
ATOM 2739 N N . ASP A 1 363 ? 31.5 -8.688 -30.266 1 94.06 363 ASP A N 1
ATOM 2740 C CA . ASP A 1 363 ? 32.938 -8.5 -30.375 1 94.06 363 ASP A CA 1
ATOM 2741 C C . ASP A 1 363 ? 33.688 -9.781 -30.031 1 94.06 363 ASP A C 1
ATOM 2743 O O . ASP A 1 363 ? 34.938 -9.797 -29.969 1 94.06 363 ASP A O 1
ATOM 2747 N N . GLY A 1 364 ? 32.969 -10.781 -29.688 1 94.56 364 GLY A N 1
ATOM 2748 C CA . GLY A 1 364 ? 33.562 -12.07 -29.391 1 94.56 364 GLY A CA 1
ATOM 2749 C C . GLY A 1 364 ? 34.031 -12.188 -27.953 1 94.56 364 GLY A C 1
ATOM 2750 O O . GLY A 1 364 ? 34.5 -13.242 -27.531 1 94.56 364 GLY A O 1
ATOM 2751 N N . ARG A 1 365 ? 33.906 -11.18 -27.203 1 96.25 365 ARG A N 1
ATOM 2752 C CA . ARG A 1 365 ? 34.375 -11.18 -25.828 1 96.25 365 ARG A CA 1
ATOM 2753 C C . ARG A 1 365 ? 33.25 -11.531 -24.859 1 96.25 365 ARG A C 1
ATOM 2755 O O . ARG A 1 365 ? 32.062 -11.5 -25.25 1 96.25 365 ARG A O 1
ATOM 2762 N N . ALA A 1 366 ? 33.625 -11.781 -23.625 1 97.38 366 ALA A N 1
ATOM 2763 C CA . ALA A 1 366 ? 32.656 -12.352 -22.703 1 97.38 366 ALA A CA 1
ATOM 2764 C C . ALA A 1 366 ? 31.766 -11.258 -22.094 1 97.38 366 ALA A C 1
ATOM 2766 O O . ALA A 1 366 ? 32.219 -10.148 -21.844 1 97.38 366 ALA A O 1
ATOM 2767 N N . ILE A 1 367 ? 30.453 -11.562 -21.828 1 98.25 367 ILE A N 1
ATOM 2768 C CA . ILE A 1 367 ? 29.5 -10.812 -21.031 1 98.25 367 ILE A CA 1
ATOM 2769 C C . ILE A 1 367 ? 28.844 -11.734 -20 1 98.25 367 ILE A C 1
ATOM 2771 O O . ILE A 1 367 ? 28.438 -12.852 -20.328 1 98.25 367 ILE A O 1
ATOM 2775 N N . MET A 1 368 ? 28.781 -11.328 -18.766 1 98.25 368 MET A N 1
ATOM 2776 C CA . MET A 1 368 ? 28.203 -12.141 -17.703 1 98.25 368 MET A CA 1
ATOM 2777 C C . MET A 1 368 ? 27.281 -11.305 -16.812 1 98.25 368 MET A C 1
ATOM 2779 O O . MET A 1 368 ? 27.562 -10.133 -16.562 1 98.25 368 MET A O 1
ATOM 2783 N N . GLY A 1 369 ? 26.141 -11.867 -16.438 1 97.62 369 GLY A N 1
ATOM 2784 C CA . GLY A 1 369 ? 25.188 -11.219 -15.547 1 97.62 369 GLY A CA 1
ATOM 2785 C C . GLY A 1 369 ? 24.734 -12.117 -14.414 1 97.62 369 GLY A C 1
ATOM 2786 O O . GLY A 1 369 ? 24.812 -13.344 -14.516 1 97.62 369 GLY A O 1
ATOM 2787 N N . GLN A 1 370 ? 24.297 -11.508 -13.312 1 97.25 370 GLN A N 1
ATOM 2788 C CA . GLN A 1 370 ? 23.844 -12.211 -12.109 1 97.25 370 GLN A CA 1
ATOM 2789 C C . GLN A 1 370 ? 22.719 -11.438 -11.414 1 97.25 370 GLN A C 1
ATOM 2791 O O . GLN A 1 370 ? 22.828 -10.227 -11.211 1 97.25 370 GLN A O 1
ATOM 2796 N N . ILE A 1 371 ? 21.562 -12.109 -11.133 1 96.88 371 ILE A N 1
ATOM 2797 C CA . ILE A 1 371 ? 20.516 -11.586 -10.266 1 96.88 371 ILE A CA 1
ATOM 2798 C C . ILE A 1 371 ? 20.562 -12.281 -8.914 1 96.88 371 ILE A C 1
ATOM 2800 O O . ILE A 1 371 ? 20.594 -13.516 -8.844 1 96.88 371 ILE A O 1
ATOM 2804 N N . PHE A 1 372 ? 20.719 -11.547 -7.859 1 95.94 372 PHE A N 1
ATOM 2805 C CA . PHE A 1 372 ? 20.625 -12.062 -6.5 1 95.94 372 PHE A CA 1
ATOM 2806 C C . PHE A 1 372 ? 19.188 -12.039 -5.996 1 95.94 372 PHE A C 1
ATOM 2808 O O . PHE A 1 372 ? 18.516 -11.016 -6.086 1 95.94 372 PHE A O 1
ATOM 2815 N N . MET A 1 373 ? 18.641 -13.18 -5.574 1 95 373 MET A N 1
ATOM 2816 C CA . MET A 1 373 ? 17.297 -13.273 -5.023 1 95 373 MET A CA 1
ATOM 2817 C C . MET A 1 373 ? 17.328 -13.805 -3.596 1 95 373 MET A C 1
ATOM 2819 O O . MET A 1 373 ? 18 -14.789 -3.311 1 95 373 MET A O 1
ATOM 2823 N N . TRP A 1 374 ? 16.609 -13.148 -2.666 1 93.5 374 TRP A N 1
ATOM 2824 C CA . TRP A 1 374 ? 16.594 -13.43 -1.234 1 93.5 374 TRP A CA 1
ATOM 2825 C C . TRP A 1 374 ? 15.383 -12.797 -0.563 1 93.5 374 TRP A C 1
ATOM 2827 O O . TRP A 1 374 ? 14.734 -11.922 -1.136 1 93.5 374 TRP A O 1
ATOM 2837 N N . GLY A 1 375 ? 14.969 -13.328 0.644 1 92.12 375 GLY A N 1
ATOM 2838 C CA . GLY A 1 375 ? 13.961 -12.617 1.42 1 92.12 375 GLY A CA 1
ATOM 2839 C C . GLY A 1 375 ? 14.32 -11.156 1.654 1 92.12 375 GLY A C 1
ATOM 2840 O O . GLY A 1 375 ? 15.453 -10.844 2.01 1 92.12 375 GLY A O 1
ATOM 2841 N N . GLY A 1 376 ? 13.391 -10.297 1.435 1 93.56 376 GLY A N 1
ATOM 2842 C CA . GLY A 1 376 ? 13.664 -8.875 1.4 1 93.56 376 GLY A CA 1
ATOM 2843 C C . GLY A 1 376 ? 14.031 -8.297 2.758 1 93.56 376 GLY A C 1
ATOM 2844 O O . GLY A 1 376 ? 14.711 -7.277 2.844 1 93.56 376 GLY A O 1
ATOM 2845 N N . TYR A 1 377 ? 13.602 -8.953 3.865 1 95.69 377 TYR A N 1
ATOM 2846 C CA . TYR A 1 377 ? 13.859 -8.438 5.203 1 95.69 377 TYR A CA 1
ATOM 2847 C C . TYR A 1 377 ? 15.352 -8.359 5.488 1 95.69 377 TYR A C 1
ATOM 2849 O O . TYR A 1 377 ? 15.844 -7.344 5.988 1 95.69 377 TYR A O 1
ATOM 2857 N N . THR A 1 378 ? 16.109 -9.367 5.09 1 95.69 378 THR A N 1
ATOM 2858 C CA . THR A 1 378 ? 17.547 -9.359 5.281 1 95.69 378 THR A CA 1
ATOM 2859 C C . THR A 1 378 ? 18.266 -9.078 3.963 1 95.69 378 THR A C 1
ATOM 2861 O O . THR A 1 378 ? 19.406 -8.617 3.961 1 95.69 378 THR A O 1
ATOM 2864 N N . GLY A 1 379 ? 17.609 -9.289 2.832 1 95.38 379 GLY A N 1
ATOM 2865 C CA . GLY A 1 379 ? 18.219 -9.109 1.527 1 95.38 379 GLY A CA 1
ATOM 2866 C C . GLY A 1 379 ? 18.719 -7.695 1.287 1 95.38 379 GLY A C 1
ATOM 2867 O O . GLY A 1 379 ? 19.641 -7.477 0.492 1 95.38 379 GLY A O 1
ATOM 2868 N N . VAL A 1 380 ? 18.188 -6.719 1.995 1 96.25 380 VAL A N 1
ATOM 2869 C CA . VAL A 1 380 ? 18.562 -5.316 1.829 1 96.25 380 VAL A CA 1
ATOM 2870 C C . VAL A 1 380 ? 20 -5.09 2.293 1 96.25 380 VAL A C 1
ATOM 2872 O O . VAL A 1 380 ? 20.625 -4.102 1.919 1 96.25 380 VAL A O 1
ATOM 2875 N N . HIS A 1 381 ? 20.578 -6 3.062 1 96.88 381 HIS A N 1
ATOM 2876 C CA . HIS A 1 381 ? 21.891 -5.789 3.658 1 96.88 381 HIS A CA 1
ATOM 2877 C C . HIS A 1 381 ? 23 -6.277 2.732 1 96.88 381 HIS A C 1
ATOM 2879 O O . HIS A 1 381 ? 24.188 -6.027 2.986 1 96.88 381 HIS A O 1
ATOM 2885 N N . TRP A 1 382 ? 22.656 -6.992 1.683 1 96.88 382 TRP A N 1
ATOM 2886 C CA . TRP A 1 382 ? 23.672 -7.355 0.703 1 96.88 382 TRP A CA 1
ATOM 2887 C C . TRP A 1 382 ? 23.969 -6.184 -0.227 1 96.88 382 TRP A C 1
ATOM 2889 O O . TRP A 1 382 ? 23.938 -6.332 -1.451 1 96.88 382 TRP A O 1
ATOM 2899 N N . ASP A 1 383 ? 24.234 -5.082 0.422 1 97.12 383 ASP A N 1
ATOM 2900 C CA . ASP A 1 383 ? 24.391 -3.822 -0.3 1 97.12 383 ASP A CA 1
ATOM 2901 C C . ASP A 1 383 ? 25.828 -3.32 -0.227 1 97.12 383 ASP A C 1
ATOM 2903 O O . ASP A 1 383 ? 26.094 -2.141 -0.471 1 97.12 383 ASP A O 1
ATOM 2907 N N . VAL A 1 384 ? 26.781 -4.176 0.12 1 98.44 384 VAL A N 1
ATOM 2908 C CA . VAL A 1 384 ? 28.172 -3.773 0.219 1 98.44 384 VAL A CA 1
ATOM 2909 C C . VAL A 1 384 ? 28.938 -4.223 -1.029 1 98.44 384 VAL A C 1
ATOM 2911 O O . VAL A 1 384 ? 28.875 -5.391 -1.414 1 98.44 384 VAL A O 1
ATOM 2914 N N . VAL A 1 385 ? 29.531 -3.344 -1.722 1 98.38 385 VAL A N 1
ATOM 2915 C CA . VAL A 1 385 ? 30.547 -3.639 -2.73 1 98.38 385 VAL A CA 1
ATOM 2916 C C . VAL A 1 385 ? 31.938 -3.496 -2.119 1 98.38 385 VAL A C 1
ATOM 2918 O O . VAL A 1 385 ? 32.375 -2.389 -1.785 1 98.38 385 VAL A O 1
ATOM 2921 N N . LEU A 1 386 ? 32.656 -4.555 -1.967 1 98.56 386 LEU A N 1
ATOM 2922 C CA . LEU A 1 386 ? 33.938 -4.578 -1.255 1 98.56 386 LEU A CA 1
ATOM 2923 C C . LEU A 1 386 ? 35.094 -4.77 -2.225 1 98.56 386 LEU A C 1
ATOM 2925 O O . LEU A 1 386 ? 35.156 -5.789 -2.918 1 98.56 386 LEU A O 1
ATOM 2929 N N . ASP A 1 387 ? 35.938 -3.781 -2.35 1 98.62 387 ASP A N 1
ATOM 2930 C CA . ASP A 1 387 ? 37.188 -3.814 -3.086 1 98.62 387 ASP A CA 1
ATOM 2931 C C . ASP A 1 387 ? 38.375 -4.195 -2.17 1 98.62 387 ASP A C 1
ATOM 2933 O O . ASP A 1 387 ? 38.781 -3.404 -1.319 1 98.62 387 ASP A O 1
ATOM 2937 N N . VAL A 1 388 ? 38.938 -5.402 -2.371 1 98.75 388 VAL A N 1
ATOM 2938 C CA . VAL A 1 388 ? 39.969 -5.934 -1.483 1 98.75 388 VAL A CA 1
ATOM 2939 C C . VAL A 1 388 ? 41.281 -5.988 -2.217 1 98.75 388 VAL A C 1
ATOM 2941 O O . VAL A 1 388 ? 41.406 -6.637 -3.26 1 98.75 388 VAL A O 1
ATOM 2944 N N . LYS A 1 389 ? 42.25 -5.328 -1.719 1 98.31 389 LYS A N 1
ATOM 2945 C CA . LYS A 1 389 ? 43.656 -5.422 -2.174 1 98.31 389 LYS A CA 1
ATOM 2946 C C . LYS A 1 389 ? 44.531 -6.102 -1.127 1 98.31 389 LYS A C 1
ATOM 2948 O O . LYS A 1 389 ? 45.219 -5.43 -0.365 1 98.31 389 LYS A O 1
ATOM 2953 N N . PRO A 1 390 ? 44.656 -7.426 -1.227 1 98.12 390 PRO A N 1
ATOM 2954 C CA . PRO A 1 390 ? 45.375 -8.172 -0.195 1 98.12 390 PRO A CA 1
ATOM 2955 C C . PRO A 1 390 ? 46.875 -8.164 -0.413 1 98.12 390 PRO A C 1
ATOM 2957 O O . PRO A 1 390 ? 47.344 -7.906 -1.525 1 98.12 390 PRO A O 1
ATOM 2960 N N . THR A 1 391 ? 47.594 -8.461 0.669 1 97.38 391 THR A N 1
ATOM 2961 C CA . THR A 1 391 ? 49.062 -8.578 0.567 1 97.38 391 THR A CA 1
ATOM 2962 C C . THR A 1 391 ? 49.438 -9.82 -0.232 1 97.38 391 THR A C 1
ATOM 2964 O O . THR A 1 391 ? 50.5 -9.844 -0.881 1 97.38 391 THR A O 1
ATOM 2967 N N . LYS A 1 392 ? 48.625 -10.852 -0.173 1 97.19 392 LYS A N 1
ATOM 2968 C CA . LYS A 1 392 ? 48.812 -12.078 -0.935 1 97.19 392 LYS A CA 1
ATOM 2969 C C . LYS A 1 392 ? 47.594 -12.406 -1.782 1 97.19 392 LYS A C 1
ATOM 2971 O O . LYS A 1 392 ? 46.469 -12.297 -1.314 1 97.19 392 LYS A O 1
ATOM 2976 N N . GLY A 1 393 ? 47.875 -12.852 -2.998 1 98 393 GLY A N 1
ATOM 2977 C CA . GLY A 1 393 ? 46.781 -13.18 -3.914 1 98 393 GLY A CA 1
ATOM 2978 C C . GLY A 1 393 ? 46.406 -12.016 -4.812 1 98 393 GLY A C 1
ATOM 2979 O O . GLY A 1 393 ? 47.062 -10.969 -4.797 1 98 393 GLY A O 1
ATOM 2980 N N . HIS A 1 394 ? 45.344 -12.195 -5.586 1 98.38 394 HIS A N 1
ATOM 2981 C CA . HIS A 1 394 ? 44.875 -11.188 -6.527 1 98.38 394 HIS A CA 1
ATOM 2982 C C . HIS A 1 394 ? 44 -10.164 -5.84 1 98.38 394 HIS A C 1
ATOM 2984 O O . HIS A 1 394 ? 43.188 -10.523 -4.953 1 98.38 394 HIS A O 1
ATOM 2990 N N . ARG A 1 395 ? 44.094 -8.898 -6.23 1 98.56 395 ARG A N 1
ATOM 2991 C CA . ARG A 1 395 ? 43.031 -7.938 -5.918 1 98.56 395 ARG A CA 1
ATOM 2992 C C . ARG A 1 395 ? 41.719 -8.383 -6.492 1 98.56 395 ARG A C 1
ATOM 2994 O O . ARG A 1 395 ? 41.656 -8.961 -7.582 1 98.56 395 ARG A O 1
ATOM 3001 N N . PHE A 1 396 ? 40.656 -8.188 -5.75 1 98.38 396 PHE A N 1
ATOM 3002 C CA . PHE A 1 396 ? 39.344 -8.547 -6.266 1 98.38 396 PHE A CA 1
ATOM 3003 C C . PHE A 1 396 ? 38.281 -7.637 -5.684 1 98.38 396 PHE A C 1
ATOM 3005 O O . PHE A 1 396 ? 38.5 -6.965 -4.68 1 98.38 396 PHE A O 1
ATOM 3012 N N . VAL A 1 397 ? 37.156 -7.5 -6.363 1 98.44 397 VAL A N 1
ATOM 3013 C CA . VAL A 1 397 ? 35.938 -6.812 -5.902 1 98.44 397 VAL A CA 1
ATOM 3014 C C . VAL A 1 397 ? 34.781 -7.805 -5.809 1 98.44 397 VAL A C 1
ATOM 3016 O O . VAL A 1 397 ? 34.688 -8.711 -6.633 1 98.44 397 VAL A O 1
ATOM 3019 N N . MET A 1 398 ? 33.938 -7.648 -4.793 1 98.19 398 MET A N 1
ATOM 3020 C CA . MET A 1 398 ? 32.781 -8.523 -4.637 1 98.19 398 MET A CA 1
ATOM 3021 C C . MET A 1 398 ? 31.609 -7.754 -4.043 1 98.19 398 MET A C 1
ATOM 3023 O O . MET A 1 398 ? 31.797 -6.707 -3.424 1 98.19 398 MET A O 1
ATOM 3027 N N . GLN A 1 399 ? 30.375 -8.211 -4.348 1 98 399 GLN A N 1
ATOM 3028 C CA . GLN A 1 399 ? 29.203 -7.848 -3.549 1 98 399 GLN A CA 1
ATOM 3029 C C . GLN A 1 399 ? 29.125 -8.688 -2.275 1 98 399 GLN A C 1
ATOM 3031 O O . GLN A 1 399 ? 29.328 -9.898 -2.314 1 98 399 GLN A O 1
ATOM 3036 N N . THR A 1 400 ? 28.906 -8.102 -1.189 1 97.94 400 THR A N 1
ATOM 3037 C CA . THR A 1 400 ? 28.812 -8.82 0.074 1 97.94 400 THR A CA 1
ATOM 3038 C C . THR A 1 400 ? 27.875 -8.094 1.045 1 97.94 400 THR A C 1
ATOM 3040 O O . THR A 1 400 ? 26.953 -7.395 0.623 1 97.94 400 THR A O 1
ATOM 3043 N N . PHE A 1 401 ? 27.906 -8.406 2.32 1 97.94 401 PHE A N 1
ATOM 3044 C CA . PHE A 1 401 ? 27.141 -7.824 3.406 1 97.94 401 PHE A CA 1
ATOM 3045 C C . PHE A 1 401 ? 28.047 -7.242 4.477 1 97.94 401 PHE A C 1
ATOM 3047 O O . PHE A 1 401 ? 29.266 -7.477 4.461 1 97.94 401 PHE A O 1
ATOM 3054 N N . PRO A 1 402 ? 27.5 -6.398 5.352 1 98.25 402 PRO A N 1
ATOM 3055 C CA . PRO A 1 402 ? 28.359 -5.832 6.395 1 98.25 402 PRO A CA 1
ATOM 3056 C C . PRO A 1 402 ? 29.031 -6.906 7.25 1 98.25 402 PRO A C 1
ATOM 3058 O O . PRO A 1 402 ? 28.344 -7.68 7.922 1 98.25 402 PRO A O 1
ATOM 3061 N N . GLY A 1 403 ? 30.328 -6.887 7.152 1 98 403 GLY A N 1
ATOM 3062 C CA . GLY A 1 403 ? 31.078 -7.867 7.918 1 98 403 GLY A CA 1
ATOM 3063 C C . GLY A 1 403 ? 31.375 -9.133 7.137 1 98 403 GLY A C 1
ATOM 3064 O O . GLY A 1 403 ? 31.953 -10.078 7.676 1 98 403 GLY A O 1
ATOM 3065 N N . GLY A 1 404 ? 31.109 -9.164 5.883 1 98.25 404 GLY A N 1
ATOM 3066 C CA . GLY A 1 404 ? 31.266 -10.359 5.074 1 98.25 404 GLY A CA 1
ATOM 3067 C C . GLY A 1 404 ? 32.656 -10.508 4.492 1 98.25 404 GLY A C 1
ATOM 3068 O O . GLY A 1 404 ? 33.25 -9.523 4.059 1 98.25 404 GLY A O 1
ATOM 3069 N N . ILE A 1 405 ? 33.219 -11.719 4.465 1 98 405 ILE A N 1
ATOM 3070 C CA . ILE A 1 405 ? 34.5 -11.984 3.801 1 98 405 ILE A CA 1
ATOM 3071 C C . ILE A 1 405 ? 34.25 -12.711 2.482 1 98 405 ILE A C 1
ATOM 3073 O O . ILE A 1 405 ? 35.188 -12.93 1.703 1 98 405 ILE A O 1
ATOM 3077 N N . HIS A 1 406 ? 33.031 -13.102 2.27 1 97.12 406 HIS A N 1
ATOM 3078 C CA . HIS A 1 406 ? 32.562 -13.68 1.014 1 97.12 406 HIS A CA 1
ATOM 3079 C C . HIS A 1 406 ? 31.281 -12.992 0.538 1 97.12 406 HIS A C 1
ATOM 3081 O O . HIS A 1 406 ? 30.688 -12.211 1.276 1 97.12 406 HIS A O 1
ATOM 3087 N N . SER A 1 407 ? 30.922 -13.188 -0.653 1 94.62 407 SER A N 1
ATOM 3088 C CA . SER A 1 407 ? 29.812 -12.438 -1.246 1 94.62 407 SER A CA 1
ATOM 3089 C C . SER A 1 407 ? 28.469 -12.891 -0.674 1 94.62 407 SER A C 1
ATOM 3091 O O . SER A 1 407 ? 27.703 -12.07 -0.184 1 94.62 407 SER A O 1
ATOM 3093 N N . GLY A 1 408 ? 28.219 -14.32 -0.689 1 87.56 408 GLY A N 1
ATOM 3094 C CA . GLY A 1 408 ? 26.891 -14.82 -0.349 1 87.56 408 GLY A CA 1
ATOM 3095 C C . GLY A 1 408 ? 25.875 -14.57 -1.437 1 87.56 408 GLY A C 1
ATOM 3096 O O . GLY A 1 408 ? 24.938 -15.359 -1.605 1 87.56 408 GLY A O 1
ATOM 3097 N N . SER A 1 409 ? 25.984 -13.453 -2.158 1 83.25 409 SER A N 1
ATOM 3098 C CA . SER A 1 409 ? 25.188 -13.156 -3.352 1 83.25 409 SER A CA 1
ATOM 3099 C C . SER A 1 409 ? 25.922 -13.617 -4.613 1 83.25 409 SER A C 1
ATOM 3101 O O . SER A 1 409 ? 25.328 -13.625 -5.703 1 83.25 409 SER A O 1
ATOM 3103 N N . ASP A 1 410 ? 27.156 -13.938 -4.324 1 78.75 410 ASP A N 1
ATOM 3104 C CA . ASP A 1 410 ? 28.156 -14.617 -5.152 1 78.75 410 ASP A CA 1
ATOM 3105 C C . ASP A 1 410 ? 28.391 -13.852 -6.453 1 78.75 410 ASP A C 1
ATOM 3107 O O . ASP A 1 410 ? 28.156 -14.375 -7.543 1 78.75 410 ASP A O 1
ATOM 3111 N N . TRP A 1 411 ? 28.875 -12.742 -6.324 1 96.06 411 TRP A N 1
ATOM 3112 C CA . TRP A 1 411 ? 29.422 -11.938 -7.406 1 96.06 411 TRP A CA 1
ATOM 3113 C C . TRP A 1 411 ? 30.859 -11.508 -7.094 1 96.06 411 TRP A C 1
ATOM 3115 O O . TRP A 1 411 ? 31.078 -10.734 -6.156 1 96.06 411 TRP A O 1
ATOM 3125 N N . TYR A 1 412 ? 31.859 -11.961 -7.93 1 98.31 412 TYR A N 1
ATOM 3126 C CA . TYR A 1 412 ? 33.281 -11.664 -7.762 1 98.31 412 TYR A CA 1
ATOM 3127 C C . TYR A 1 412 ? 33.906 -11.32 -9.102 1 98.31 412 TYR A C 1
ATOM 3129 O O . TYR A 1 412 ? 33.625 -11.938 -10.125 1 98.31 412 TYR A O 1
ATOM 3137 N N . VAL A 1 413 ? 34.75 -10.352 -9.07 1 98.56 413 VAL A N 1
ATOM 3138 C CA . VAL A 1 413 ? 35.688 -10.055 -10.164 1 98.56 413 VAL A CA 1
ATOM 3139 C C . VAL A 1 413 ? 37.094 -9.883 -9.625 1 98.56 413 VAL A C 1
ATOM 3141 O O . VAL A 1 413 ? 37.344 -9.055 -8.742 1 98.56 413 VAL A O 1
ATOM 3144 N N . ASN A 1 414 ? 38.094 -10.664 -10.102 1 98.31 414 ASN A N 1
ATOM 3145 C CA . ASN A 1 414 ? 39.438 -10.5 -9.562 1 98.31 414 ASN A CA 1
ATOM 3146 C C . ASN A 1 414 ? 40.438 -10.008 -10.633 1 98.31 414 ASN A C 1
ATOM 3148 O O . ASN A 1 414 ? 40.062 -9.93 -11.812 1 98.31 414 ASN A O 1
ATOM 3152 N N . ALA A 1 415 ? 41.625 -9.688 -10.203 1 98.19 415 ALA A N 1
ATOM 3153 C CA . ALA A 1 415 ? 42.625 -9.023 -11.047 1 98.19 415 ALA A CA 1
ATOM 3154 C C . ALA A 1 415 ? 43.219 -10 -12.055 1 98.19 415 ALA A C 1
ATOM 3156 O O . ALA A 1 415 ? 43.875 -9.578 -13.008 1 98.19 415 ALA A O 1
ATOM 3157 N N . ALA A 1 416 ? 42.969 -11.273 -11.93 1 98 416 ALA A N 1
ATOM 3158 C CA . ALA A 1 416 ? 43.406 -12.266 -12.906 1 98 416 ALA A CA 1
ATOM 3159 C C . ALA A 1 416 ? 42.406 -12.375 -14.055 1 98 416 ALA A C 1
ATOM 3161 O O . ALA A 1 416 ? 42.625 -13.133 -15.008 1 98 416 ALA A O 1
ATOM 3162 N N . GLY A 1 417 ? 41.312 -11.633 -13.961 1 97.38 417 GLY A N 1
ATOM 3163 C CA . GLY A 1 417 ? 40.312 -11.625 -15.031 1 97.38 417 GLY A CA 1
ATOM 3164 C C . GLY A 1 417 ? 39.25 -12.688 -14.875 1 97.38 417 GLY A C 1
ATOM 3165 O O . GLY A 1 417 ? 38.594 -13.07 -15.844 1 97.38 417 GLY A O 1
ATOM 3166 N N . ILE A 1 418 ? 39.094 -13.219 -13.68 1 98.38 418 ILE A N 1
ATOM 3167 C CA . ILE A 1 418 ? 38.062 -14.234 -13.43 1 98.38 418 ILE A CA 1
ATOM 3168 C C . ILE A 1 418 ? 36.844 -13.578 -12.82 1 98.38 418 ILE A C 1
ATOM 3170 O O . ILE A 1 418 ? 36.938 -12.789 -11.883 1 98.38 418 ILE A O 1
ATOM 3174 N N . VAL A 1 419 ? 35.688 -13.844 -13.422 1 98.5 419 VAL A N 1
ATOM 3175 C CA . VAL A 1 419 ? 34.406 -13.438 -12.883 1 98.5 419 VAL A CA 1
ATOM 3176 C C . VAL A 1 419 ? 33.656 -14.664 -12.352 1 98.5 419 VAL A C 1
ATOM 3178 O O . VAL A 1 419 ? 33.625 -15.719 -12.992 1 98.5 419 VAL A O 1
ATOM 3181 N N . ILE A 1 420 ? 33.094 -14.578 -11.148 1 98.38 420 ILE A N 1
ATOM 3182 C CA . ILE A 1 420 ? 32.406 -15.711 -10.523 1 98.38 420 ILE A CA 1
ATOM 3183 C C . ILE A 1 420 ? 31.016 -15.297 -10.109 1 98.38 420 ILE A C 1
ATOM 3185 O O . ILE A 1 420 ? 30.828 -14.266 -9.453 1 98.38 420 ILE A O 1
ATOM 3189 N N . GLY A 1 421 ? 29.969 -16.031 -10.523 1 96.56 421 GLY A N 1
ATOM 3190 C CA . GLY A 1 421 ? 28.594 -15.969 -10.055 1 96.56 421 GLY A CA 1
ATOM 3191 C C . GLY A 1 421 ? 28.094 -17.297 -9.516 1 96.56 421 GLY A C 1
ATOM 3192 O O . GLY A 1 421 ? 28.844 -18.266 -9.414 1 96.56 421 GLY A O 1
ATOM 3193 N N . GLU A 1 422 ? 26.844 -17.281 -9.062 1 94.06 422 GLU A N 1
ATOM 3194 C CA . GLU A 1 422 ? 26.344 -18.547 -8.555 1 94.06 422 GLU A CA 1
ATOM 3195 C C . GLU A 1 422 ? 24.812 -18.578 -8.523 1 94.06 422 GLU A C 1
ATOM 3197 O O . GLU A 1 422 ? 24.188 -17.531 -8.359 1 94.06 422 GLU A O 1
ATOM 3202 N N . THR A 1 423 ? 24.203 -19.703 -8.711 1 94.31 423 THR A N 1
ATOM 3203 C CA . THR A 1 423 ? 22.797 -20 -8.438 1 94.31 423 THR A CA 1
ATOM 3204 C C . THR A 1 423 ? 22.656 -21.281 -7.633 1 94.31 423 THR A C 1
ATOM 3206 O O . THR A 1 423 ? 23.234 -22.312 -7.992 1 94.31 423 THR A O 1
ATOM 3209 N N . THR A 1 424 ? 21.891 -21.219 -6.582 1 92.56 424 THR A N 1
ATOM 3210 C CA . THR A 1 424 ? 21.719 -22.359 -5.691 1 92.56 424 THR A CA 1
ATOM 3211 C C . THR A 1 424 ? 20.859 -23.438 -6.344 1 92.56 424 THR A C 1
ATOM 3213 O O . THR A 1 424 ? 19.859 -23.125 -6.988 1 92.56 424 THR A O 1
ATOM 3216 N N . VAL A 1 425 ? 21.266 -24.703 -6.242 1 93.12 425 VAL A N 1
ATOM 3217 C CA . VAL A 1 425 ? 20.453 -25.812 -6.711 1 93.12 425 VAL A CA 1
ATOM 3218 C C . VAL A 1 425 ? 20.047 -26.688 -5.531 1 93.12 425 VAL A C 1
ATOM 3220 O O . VAL A 1 425 ? 20.234 -26.312 -4.371 1 93.12 425 VAL A O 1
ATOM 3223 N N . GLY A 1 426 ? 19.391 -27.828 -5.797 1 88.5 426 GLY A N 1
ATOM 3224 C CA . GLY A 1 426 ? 19 -28.719 -4.719 1 88.5 426 GLY A CA 1
ATOM 3225 C C . GLY A 1 426 ? 20.156 -29.125 -3.828 1 88.5 426 GLY A C 1
ATOM 3226 O O . GLY A 1 426 ? 21.266 -29.375 -4.312 1 88.5 426 GLY A O 1
ATOM 3227 N N . GLN A 1 427 ? 19.953 -29.109 -2.529 1 89.69 427 GLN A N 1
ATOM 3228 C CA . GLN A 1 427 ? 21 -29.359 -1.547 1 89.69 427 GLN A CA 1
ATOM 3229 C C . GLN A 1 427 ? 21.438 -30.828 -1.555 1 89.69 427 GLN A C 1
ATOM 3231 O O . GLN A 1 427 ? 20.594 -31.719 -1.547 1 89.69 427 GLN A O 1
ATOM 3236 N N . SER A 1 428 ? 22.672 -31.109 -1.682 1 91.56 428 SER A N 1
ATOM 3237 C CA . SER A 1 428 ? 23.281 -32.438 -1.575 1 91.56 428 SER A CA 1
ATOM 3238 C C . SER A 1 428 ? 23.672 -32.75 -0.135 1 91.56 428 SER A C 1
ATOM 3240 O O . SER A 1 428 ? 23.484 -31.906 0.758 1 91.56 428 SER A O 1
ATOM 3242 N N . PRO A 1 429 ? 24.094 -33.875 0.153 1 87.75 429 PRO A N 1
ATOM 3243 C CA . PRO A 1 429 ? 24.375 -34.312 1.527 1 87.75 429 PRO A CA 1
ATOM 3244 C C . PRO A 1 429 ? 25.484 -33.469 2.178 1 87.75 429 PRO A C 1
ATOM 3246 O O . PRO A 1 429 ? 26.359 -32.938 1.48 1 87.75 429 PRO A O 1
ATOM 3249 N N . PHE A 1 430 ? 25.484 -33.406 3.512 1 91.25 430 PHE A N 1
ATOM 3250 C CA . PHE A 1 430 ? 26.453 -32.656 4.305 1 91.25 430 PHE A CA 1
ATOM 3251 C C . PHE A 1 430 ? 27.609 -33.562 4.719 1 91.25 430 PHE A C 1
ATOM 3253 O O . PHE A 1 430 ? 27.422 -34.656 5.23 1 91.25 430 PHE A O 1
ATOM 3260 N N . ASP A 1 431 ? 28.766 -33.125 4.387 1 91.62 431 ASP A N 1
ATOM 3261 C CA . ASP A 1 431 ? 30 -33.719 4.902 1 91.62 431 ASP A CA 1
ATOM 3262 C C . ASP A 1 431 ? 30.609 -32.844 6 1 91.62 431 ASP A C 1
ATOM 3264 O O . ASP A 1 431 ? 31.281 -31.859 5.715 1 91.62 431 ASP A O 1
ATOM 3268 N N . MET A 1 432 ? 30.578 -33.25 7.223 1 86.88 432 MET A N 1
ATOM 3269 C CA . MET A 1 432 ? 30.953 -32.438 8.383 1 86.88 432 MET A CA 1
ATOM 3270 C C . MET A 1 432 ? 32.469 -32.219 8.43 1 86.88 432 MET A C 1
ATOM 3272 O O . MET A 1 432 ? 32.938 -31.344 9.133 1 86.88 432 MET A O 1
ATOM 3276 N N . ASN A 1 433 ? 33.219 -32.969 7.676 1 88.62 433 ASN A N 1
ATOM 3277 C CA . ASN A 1 433 ? 34.688 -32.844 7.711 1 88.62 433 ASN A CA 1
ATOM 3278 C C . ASN A 1 433 ? 35.188 -31.766 6.766 1 88.62 433 ASN A C 1
ATOM 3280 O O . ASN A 1 433 ? 36.344 -31.359 6.863 1 88.62 433 ASN A O 1
ATOM 3284 N N . GLY A 1 434 ? 34.344 -31.344 5.887 1 94.31 434 GLY A N 1
ATOM 3285 C CA . GLY A 1 434 ? 34.781 -30.328 4.926 1 94.31 434 GLY A CA 1
ATOM 3286 C C . GLY A 1 434 ? 34.812 -28.938 5.504 1 94.31 434 GLY A C 1
ATOM 3287 O O . GLY A 1 434 ? 34.531 -28.734 6.695 1 94.31 434 GLY A O 1
ATOM 3288 N N . THR A 1 435 ? 35.219 -27.953 4.676 1 94.94 435 THR A N 1
ATOM 3289 C CA . THR A 1 435 ? 35.281 -26.547 5.035 1 94.94 435 THR A CA 1
ATOM 3290 C C . THR A 1 435 ? 34.062 -25.797 4.504 1 94.94 435 THR A C 1
ATOM 3292 O O . THR A 1 435 ? 33.469 -26.188 3.488 1 94.94 435 THR A O 1
ATOM 3295 N N . PRO A 1 436 ? 33.625 -24.75 5.223 1 94.19 436 PRO A N 1
ATOM 3296 C CA . PRO A 1 436 ? 32.469 -24 4.766 1 94.19 436 PRO A CA 1
ATOM 3297 C C . PRO A 1 436 ? 32.625 -23.422 3.367 1 94.19 436 PRO A C 1
ATOM 3299 O O . PRO A 1 436 ? 33.75 -23.125 2.959 1 94.19 436 PRO A O 1
ATOM 3302 N N . GLN A 1 437 ? 31.531 -23.375 2.666 1 95.31 437 GLN A N 1
ATOM 3303 C CA . GLN A 1 437 ? 31.562 -22.812 1.322 1 95.31 437 GLN A CA 1
ATOM 3304 C C . GLN A 1 437 ? 32.094 -21.391 1.341 1 95.31 437 GLN A C 1
ATOM 3306 O O . GLN A 1 437 ? 32.812 -20.984 0.423 1 95.31 437 GLN A O 1
ATOM 3311 N N . SER A 1 438 ? 31.875 -20.562 2.432 1 96.19 438 SER A N 1
ATOM 3312 C CA . SER A 1 438 ? 32.344 -19.188 2.549 1 96.19 438 SER A CA 1
ATOM 3313 C C . SER A 1 438 ? 33.875 -19.109 2.529 1 96.19 438 SER A C 1
ATOM 3315 O O . SER A 1 438 ? 34.438 -18.203 1.928 1 96.19 438 SER A O 1
ATOM 3317 N N . ASN A 1 439 ? 34.469 -20.031 3.16 1 96.69 439 ASN A N 1
ATOM 3318 C CA . ASN A 1 439 ? 35.938 -20.125 3.145 1 96.69 439 ASN A CA 1
ATOM 3319 C C . ASN A 1 439 ? 36.469 -20.438 1.749 1 96.69 439 ASN A C 1
ATOM 3321 O O . ASN A 1 439 ? 37.406 -19.812 1.283 1 96.69 439 ASN A O 1
ATOM 3325 N N . ARG A 1 440 ? 35.875 -21.391 1.084 1 97.25 440 ARG A N 1
ATOM 3326 C CA . ARG A 1 440 ? 36.375 -21.891 -0.191 1 97.25 440 ARG A CA 1
ATOM 3327 C C . ARG A 1 440 ? 36.188 -20.859 -1.3 1 97.25 440 ARG A C 1
ATOM 3329 O O . ARG A 1 440 ? 37.094 -20.625 -2.104 1 97.25 440 ARG A O 1
ATOM 3336 N N . ILE A 1 441 ? 35.031 -20.281 -1.374 1 97.75 441 ILE A N 1
ATOM 3337 C CA . ILE A 1 441 ? 34.781 -19.328 -2.451 1 97.75 441 ILE A CA 1
ATOM 3338 C C . ILE A 1 441 ? 35.594 -18.062 -2.244 1 97.75 441 ILE A C 1
ATOM 3340 O O . ILE A 1 441 ? 36.062 -17.438 -3.209 1 97.75 441 ILE A O 1
ATOM 3344 N N . ARG A 1 442 ? 35.781 -17.625 -0.954 1 97.94 442 ARG A N 1
ATOM 3345 C CA . ARG A 1 442 ? 36.688 -16.531 -0.679 1 97.94 442 ARG A CA 1
ATOM 3346 C C . ARG A 1 442 ? 38.094 -16.859 -1.177 1 97.94 442 ARG A C 1
ATOM 3348 O O . ARG A 1 442 ? 38.781 -16 -1.769 1 97.94 442 ARG A O 1
ATOM 3355 N N . LYS A 1 443 ? 38.531 -17.984 -0.908 1 97.81 443 LYS A N 1
ATOM 3356 C CA . LYS A 1 443 ? 39.844 -18.453 -1.364 1 97.81 443 LYS A CA 1
ATOM 3357 C C . LYS A 1 443 ? 39.938 -18.453 -2.889 1 97.81 443 LYS A C 1
ATOM 3359 O O . LYS A 1 443 ? 40.938 -18.016 -3.461 1 97.81 443 LYS A O 1
ATOM 3364 N N . ALA A 1 444 ? 38.906 -18.953 -3.525 1 98.25 444 ALA A N 1
ATOM 3365 C CA . ALA A 1 444 ? 38.875 -18.969 -4.984 1 98.25 444 ALA A CA 1
ATOM 3366 C C . ALA A 1 444 ? 38.938 -17.562 -5.555 1 98.25 444 ALA A C 1
ATOM 3368 O O . ALA A 1 444 ? 39.688 -17.297 -6.496 1 98.25 444 ALA A O 1
ATOM 3369 N N . ALA A 1 445 ? 38.188 -16.625 -5.051 1 98.19 445 ALA A N 1
ATOM 3370 C CA . ALA A 1 445 ? 38.125 -15.25 -5.523 1 98.19 445 ALA A CA 1
ATOM 3371 C C . ALA A 1 445 ? 39.5 -14.578 -5.387 1 98.19 445 ALA A C 1
ATOM 3373 O O . ALA A 1 445 ? 39.906 -13.766 -6.227 1 98.19 445 ALA A O 1
ATOM 3374 N N . GLN A 1 446 ? 40.25 -14.898 -4.359 1 98.5 446 GLN A N 1
ATOM 3375 C CA . GLN A 1 446 ? 41.5 -14.219 -4.027 1 98.5 446 GLN A CA 1
ATOM 3376 C C . GLN A 1 446 ? 42.688 -14.883 -4.711 1 98.5 446 GLN A C 1
ATOM 3378 O O . GLN A 1 446 ? 43.656 -14.219 -5.047 1 98.5 446 GLN A O 1
ATOM 3383 N N . TYR A 1 447 ? 42.625 -16.219 -5.043 1 98.31 447 TYR A N 1
ATOM 3384 C CA . TYR A 1 447 ? 43.844 -16.906 -5.43 1 98.31 447 TYR A CA 1
ATOM 3385 C C . TYR A 1 447 ? 43.688 -17.578 -6.785 1 98.31 447 TYR A C 1
ATOM 3387 O O . TYR A 1 447 ? 44.688 -18 -7.395 1 98.31 447 TYR A O 1
ATOM 3395 N N . ALA A 1 448 ? 42.469 -17.734 -7.285 1 98.62 448 ALA A N 1
ATOM 3396 C CA . ALA A 1 448 ? 42.281 -18.422 -8.562 1 98.62 448 ALA A CA 1
ATOM 3397 C C . ALA A 1 448 ? 42.719 -17.531 -9.727 1 98.62 448 ALA A C 1
ATOM 3399 O O . ALA A 1 448 ? 42.438 -16.328 -9.727 1 98.62 448 ALA A O 1
ATOM 3400 N N . SER A 1 449 ? 43.375 -18.109 -10.711 1 98.19 449 SER A N 1
ATOM 3401 C CA . SER A 1 449 ? 43.812 -17.359 -11.883 1 98.19 449 SER A CA 1
ATOM 3402 C C . SER A 1 449 ? 43.188 -17.906 -13.156 1 98.19 449 SER A C 1
ATOM 3404 O O . SER A 1 449 ? 43.469 -17.422 -14.25 1 98.19 449 SER A O 1
ATOM 3406 N N . SER A 1 450 ? 42.438 -18.969 -13.016 1 97.12 450 SER A N 1
ATOM 3407 C CA . SER A 1 450 ? 41.75 -19.594 -14.141 1 97.12 450 SER A CA 1
ATOM 3408 C C . SER A 1 450 ? 40.469 -20.297 -13.68 1 97.12 450 SER A C 1
ATOM 3410 O O . SER A 1 450 ? 40.281 -20.484 -12.477 1 97.12 450 SER A O 1
ATOM 3412 N N . ILE A 1 451 ? 39.688 -20.703 -14.656 1 97.19 451 ILE A N 1
ATOM 3413 C CA . ILE A 1 451 ? 38.469 -21.469 -14.383 1 97.19 451 ILE A CA 1
ATOM 3414 C C . ILE A 1 451 ? 38.844 -22.781 -13.68 1 97.19 451 ILE A C 1
ATOM 3416 O O . ILE A 1 451 ? 38.188 -23.172 -12.719 1 97.19 451 ILE A O 1
ATOM 3420 N N . ASP A 1 452 ? 39.875 -23.375 -14.086 1 96.69 452 ASP A N 1
ATOM 3421 C CA . ASP A 1 452 ? 40.312 -24.641 -13.484 1 96.69 452 ASP A CA 1
ATOM 3422 C C . ASP A 1 452 ? 40.781 -24.422 -12.039 1 96.69 452 ASP A C 1
ATOM 3424 O O . ASP A 1 452 ? 40.562 -25.297 -11.188 1 96.69 452 ASP A O 1
ATOM 3428 N N . ASP A 1 453 ? 41.406 -23.297 -11.805 1 97.88 453 ASP A N 1
ATOM 3429 C CA . ASP A 1 453 ? 41.812 -22.984 -10.438 1 97.88 453 ASP A CA 1
ATOM 3430 C C . ASP A 1 453 ? 40.594 -22.859 -9.523 1 97.88 453 ASP A C 1
ATOM 3432 O O . ASP A 1 453 ? 40.594 -23.344 -8.391 1 97.88 453 ASP A O 1
ATOM 3436 N N . VAL A 1 454 ? 39.594 -22.141 -10.039 1 98.38 454 VAL A N 1
ATOM 3437 C CA . VAL A 1 454 ? 38.375 -21.984 -9.258 1 98.38 454 VAL A CA 1
ATOM 3438 C C . VAL A 1 454 ? 37.781 -23.359 -8.938 1 98.38 454 VAL A C 1
ATOM 3440 O O . VAL A 1 454 ? 37.438 -23.656 -7.789 1 98.38 454 VAL A O 1
ATOM 3443 N N . ALA A 1 455 ? 37.656 -24.188 -9.938 1 97.88 455 ALA A N 1
ATOM 3444 C CA . ALA A 1 455 ? 37.062 -25.516 -9.766 1 97.88 455 ALA A CA 1
ATOM 3445 C C . ALA A 1 455 ? 37.875 -26.328 -8.75 1 97.88 455 ALA A C 1
ATOM 3447 O O . ALA A 1 455 ? 37.281 -26.984 -7.883 1 97.88 455 ALA A O 1
ATOM 3448 N N . ARG A 1 456 ? 39.156 -26.297 -8.898 1 97.88 456 ARG A N 1
ATOM 3449 C CA . ARG A 1 456 ? 40.031 -27.047 -7.996 1 97.88 456 ARG A CA 1
ATOM 3450 C C . ARG A 1 456 ? 39.844 -26.578 -6.551 1 97.88 456 ARG A C 1
ATOM 3452 O O . ARG A 1 456 ? 39.656 -27.406 -5.652 1 97.88 456 ARG A O 1
ATOM 3459 N N . ILE A 1 457 ? 39.875 -25.328 -6.34 1 98 457 ILE A N 1
ATOM 3460 C CA . ILE A 1 457 ? 39.781 -24.766 -4.996 1 98 457 ILE A CA 1
ATOM 3461 C C . ILE A 1 457 ? 38.438 -25.078 -4.387 1 98 457 ILE A C 1
ATOM 3463 O O . ILE A 1 457 ? 38.344 -25.469 -3.221 1 98 457 ILE A O 1
ATOM 3467 N N . MET A 1 458 ? 37.406 -24.938 -5.16 1 97.69 458 MET A N 1
ATOM 3468 C CA . MET A 1 458 ? 36.062 -25.141 -4.664 1 97.69 458 MET A CA 1
ATOM 3469 C C . MET A 1 458 ? 35.812 -26.594 -4.324 1 97.69 458 MET A C 1
ATOM 3471 O O . MET A 1 458 ? 35.031 -26.906 -3.412 1 97.69 458 MET A O 1
ATOM 3475 N N . LYS A 1 459 ? 36.438 -27.5 -5.008 1 96.88 459 LYS A N 1
ATOM 3476 C CA . LYS A 1 459 ? 36.281 -28.938 -4.789 1 96.88 459 LYS A CA 1
ATOM 3477 C C . LYS A 1 459 ? 37.062 -29.391 -3.559 1 96.88 459 LYS A C 1
ATOM 3479 O O . LYS A 1 459 ? 36.656 -30.344 -2.877 1 96.88 459 LYS A O 1
ATOM 3484 N N . ASP A 1 460 ? 38.094 -28.734 -3.299 1 95.94 460 ASP A N 1
ATOM 3485 C CA . ASP A 1 460 ? 38.938 -29.125 -2.191 1 95.94 460 ASP A CA 1
ATOM 3486 C C . ASP A 1 460 ? 38.25 -28.891 -0.848 1 95.94 460 ASP A C 1
ATOM 3488 O O . ASP A 1 460 ? 37.875 -27.766 -0.529 1 95.94 460 ASP A O 1
ATOM 3492 N N . GLY A 1 461 ? 38.094 -29.969 -0.081 1 94.19 461 GLY A N 1
ATOM 3493 C CA . GLY A 1 461 ? 37.5 -29.891 1.237 1 94.19 461 GLY A CA 1
ATOM 3494 C C . GLY A 1 461 ? 36.031 -29.516 1.195 1 94.19 461 GLY A C 1
ATOM 3495 O O . GLY A 1 461 ? 35.5 -28.875 2.115 1 94.19 461 GLY A O 1
ATOM 3496 N N . ASN A 1 462 ? 35.375 -29.859 0.15 1 96 462 ASN A N 1
ATOM 3497 C CA . ASN A 1 462 ? 33.969 -29.531 -0.036 1 96 462 ASN A CA 1
ATOM 3498 C C . ASN A 1 462 ? 33.094 -30.234 1.002 1 96 462 ASN A C 1
ATOM 3500 O O . ASN A 1 462 ? 33.062 -31.453 1.09 1 96 462 ASN A O 1
ATOM 3504 N N . ASN A 1 463 ? 32.375 -29.375 1.82 1 92.56 463 ASN A N 1
ATOM 3505 C CA . ASN A 1 463 ? 31.531 -29.969 2.848 1 92.56 463 ASN A CA 1
ATOM 3506 C C . ASN A 1 463 ? 30.109 -30.219 2.324 1 92.56 463 ASN A C 1
ATOM 3508 O O . ASN A 1 463 ? 29.266 -30.75 3.047 1 92.56 463 ASN A O 1
ATOM 3512 N N . GLY A 1 464 ? 29.828 -29.781 1.111 1 93 464 GLY A N 1
ATOM 3513 C CA . GLY A 1 464 ? 28.578 -30.109 0.445 1 93 464 GLY A CA 1
ATOM 3514 C C . GLY A 1 464 ? 27.469 -29.094 0.709 1 93 464 GLY A C 1
ATOM 3515 O O . GLY A 1 464 ? 26.453 -29.078 0.02 1 93 464 GLY A O 1
ATOM 3516 N N . LEU A 1 465 ? 27.625 -28.203 1.728 1 91.06 465 LEU A N 1
ATOM 3517 C CA . LEU A 1 465 ? 26.609 -27.203 2.014 1 91.06 465 LEU A CA 1
ATOM 3518 C C . LEU A 1 465 ? 26.594 -26.109 0.943 1 91.06 465 LEU A C 1
ATOM 3520 O O . LEU A 1 465 ? 27.625 -25.781 0.375 1 91.06 465 LEU A O 1
ATOM 3524 N N . TYR A 1 466 ? 25.359 -25.578 0.675 1 91 466 TYR A N 1
ATOM 3525 C CA . TYR A 1 466 ? 25.156 -24.562 -0.355 1 91 466 TYR A CA 1
ATOM 3526 C C . TYR A 1 466 ? 25.531 -25.094 -1.729 1 91 466 TYR A C 1
ATOM 3528 O O . TYR A 1 466 ? 26.375 -24.531 -2.42 1 91 466 TYR A O 1
ATOM 3536 N N . THR A 1 467 ? 24.859 -26.188 -2.162 1 92.38 467 THR A N 1
ATOM 3537 C CA . THR A 1 467 ? 25.062 -26.797 -3.479 1 92.38 467 THR A CA 1
ATOM 3538 C C . THR A 1 467 ? 24.656 -25.812 -4.582 1 92.38 467 THR A C 1
ATOM 3540 O O . THR A 1 467 ? 23.516 -25.328 -4.602 1 92.38 467 THR A O 1
ATOM 3543 N N . ASN A 1 468 ? 25.656 -25.547 -5.574 1 94.06 468 ASN A N 1
ATOM 3544 C CA . ASN A 1 468 ? 25.422 -24.438 -6.488 1 94.06 468 ASN A CA 1
ATOM 3545 C C . ASN A 1 468 ? 25.891 -24.75 -7.898 1 94.06 468 ASN A C 1
ATOM 3547 O O . ASN A 1 468 ? 26.734 -25.641 -8.086 1 94.06 468 ASN A O 1
ATOM 3551 N N . ASP A 1 469 ? 25.25 -24.094 -8.883 1 96 469 ASP A N 1
ATOM 3552 C CA . ASP A 1 469 ? 25.875 -23.766 -10.164 1 96 469 ASP A CA 1
ATOM 3553 C C . ASP A 1 469 ? 26.75 -22.531 -10.047 1 96 469 ASP A C 1
ATOM 3555 O O . ASP A 1 469 ? 26.25 -21.422 -9.844 1 96 469 ASP A O 1
ATOM 3559 N N . TRP A 1 470 ? 28.062 -22.688 -10.109 1 97.5 470 TRP A N 1
ATOM 3560 C CA . TRP A 1 470 ? 28.969 -21.547 -10.133 1 97.5 470 TRP A CA 1
ATOM 3561 C C . TRP A 1 470 ? 29.25 -21.094 -11.562 1 97.5 470 TRP A C 1
ATOM 3563 O O . TRP A 1 470 ? 30.047 -21.719 -12.266 1 97.5 470 TRP A O 1
ATOM 3573 N N . THR A 1 471 ? 28.641 -20.016 -11.984 1 97.81 471 THR A N 1
ATOM 3574 C CA . THR A 1 471 ? 28.875 -19.453 -13.305 1 97.81 471 THR A CA 1
ATOM 3575 C C . THR A 1 471 ? 30.188 -18.672 -13.344 1 97.81 471 THR A C 1
ATOM 3577 O O . THR A 1 471 ? 30.469 -17.891 -12.43 1 97.81 471 THR A O 1
ATOM 3580 N N . LEU A 1 472 ? 30.984 -18.875 -14.422 1 98.12 472 LEU A N 1
ATOM 3581 C CA . LEU A 1 472 ? 32.344 -18.312 -14.484 1 98.12 472 LEU A CA 1
ATOM 3582 C C . LEU A 1 472 ? 32.594 -17.688 -15.852 1 98.12 472 LEU A C 1
ATOM 3584 O O . LEU A 1 472 ? 32.031 -18.109 -16.859 1 98.12 472 LEU A O 1
ATOM 3588 N N . ALA A 1 473 ? 33.469 -16.781 -15.836 1 98.19 473 ALA A N 1
ATOM 3589 C CA . ALA A 1 473 ? 34.062 -16.234 -17.062 1 98.19 473 ALA A CA 1
ATOM 3590 C C . ALA A 1 473 ? 35.531 -15.938 -16.875 1 98.19 473 ALA A C 1
ATOM 3592 O O . ALA A 1 473 ? 35.969 -15.523 -15.789 1 98.19 473 ALA A O 1
ATOM 3593 N N . ASP A 1 474 ? 36.375 -16.203 -17.828 1 97.25 474 ASP A N 1
ATOM 3594 C CA . ASP A 1 474 ? 37.781 -15.844 -17.891 1 97.25 474 ASP A CA 1
ATOM 3595 C C . ASP A 1 474 ? 38.062 -14.852 -19.016 1 97.25 474 ASP A C 1
ATOM 3597 O O . ASP A 1 474 ? 38.031 -15.211 -20.188 1 97.25 474 ASP A O 1
ATOM 3601 N N . THR A 1 475 ? 38.406 -13.688 -18.672 1 96.75 475 THR A N 1
ATOM 3602 C CA . THR A 1 475 ? 38.5 -12.594 -19.625 1 96.75 475 THR A CA 1
ATOM 3603 C C . THR A 1 475 ? 39.75 -12.734 -20.484 1 96.75 475 THR A C 1
ATOM 3605 O O . THR A 1 475 ? 39.875 -12.102 -21.547 1 96.75 475 THR A O 1
ATOM 3608 N N . LYS A 1 476 ? 40.688 -13.531 -20.062 1 95.06 476 LYS A N 1
ATOM 3609 C CA . LYS A 1 476 ? 41.906 -13.75 -20.828 1 95.06 476 LYS A CA 1
ATOM 3610 C C . LYS A 1 476 ? 41.656 -14.641 -22.047 1 95.06 476 LYS A C 1
ATOM 3612 O O . LYS A 1 476 ? 42.25 -14.453 -23.109 1 95.06 476 LYS A O 1
ATOM 3617 N N . THR A 1 477 ? 40.75 -15.609 -21.828 1 93.69 477 THR A N 1
ATOM 3618 C CA . THR A 1 477 ? 40.469 -16.578 -22.875 1 93.69 477 THR A CA 1
ATOM 3619 C C . THR A 1 477 ? 39.094 -16.328 -23.484 1 93.69 477 THR A C 1
ATOM 3621 O O . THR A 1 477 ? 38.75 -16.875 -24.531 1 93.69 477 THR A O 1
ATOM 3624 N N . ASP A 1 478 ? 38.312 -15.469 -22.828 1 94.88 478 ASP A N 1
ATOM 3625 C CA . ASP A 1 478 ? 36.938 -15.211 -23.156 1 94.88 478 ASP A CA 1
ATOM 3626 C C . ASP A 1 478 ? 36.125 -16.516 -23.188 1 94.88 478 ASP A C 1
ATOM 3628 O O . ASP A 1 478 ? 35.312 -16.734 -24.078 1 94.88 478 ASP A O 1
ATOM 3632 N N . GLU A 1 479 ? 36.438 -17.406 -22.297 1 96.31 479 GLU A N 1
ATOM 3633 C CA . GLU A 1 479 ? 35.688 -18.641 -22.062 1 96.31 479 GLU A CA 1
ATOM 3634 C C . GLU A 1 479 ? 34.719 -18.484 -20.922 1 96.31 479 GLU A C 1
ATOM 3636 O O . GLU A 1 479 ? 35 -17.828 -19.922 1 96.31 479 GLU A O 1
ATOM 3641 N N . GLY A 1 480 ? 33.5 -18.969 -21.172 1 97.44 480 GLY A N 1
ATOM 3642 C CA . GLY A 1 480 ? 32.531 -19.125 -20.094 1 97.44 480 GLY A CA 1
ATOM 3643 C C . GLY A 1 480 ? 32.438 -20.547 -19.578 1 97.44 480 GLY A C 1
ATOM 3644 O O . GLY A 1 480 ? 32.75 -21.5 -20.297 1 97.44 480 GLY A O 1
ATOM 3645 N N . ALA A 1 481 ? 32 -20.656 -18.344 1 98 481 ALA A N 1
ATOM 3646 C CA . ALA A 1 481 ? 31.844 -21.984 -17.766 1 98 481 ALA A CA 1
ATOM 3647 C C . ALA A 1 481 ? 30.797 -21.984 -16.656 1 98 481 ALA A C 1
ATOM 3649 O O . ALA A 1 481 ? 30.312 -20.922 -16.266 1 98 481 ALA A O 1
ATOM 3650 N N . CYS A 1 482 ? 30.422 -23.141 -16.234 1 98.12 482 CYS A N 1
ATOM 3651 C CA . CYS A 1 482 ? 29.562 -23.359 -15.078 1 98.12 482 CYS A CA 1
ATOM 3652 C C . CYS A 1 482 ? 29.969 -24.625 -14.32 1 98.12 482 CYS A C 1
ATOM 3654 O O . CYS A 1 482 ? 29.938 -25.719 -14.875 1 98.12 482 CYS A O 1
ATOM 3656 N N . LEU A 1 483 ? 30.391 -24.469 -13.109 1 98.12 483 LEU A N 1
ATOM 3657 C CA . LEU A 1 483 ? 30.734 -25.578 -12.242 1 98.12 483 LEU A CA 1
ATOM 3658 C C . LEU A 1 483 ? 29.562 -25.969 -11.352 1 98.12 483 LEU A C 1
ATOM 3660 O O . LEU A 1 483 ? 29.25 -25.266 -10.383 1 98.12 483 LEU A O 1
ATOM 3664 N N . LEU A 1 484 ? 28.906 -27.016 -11.688 1 97.56 484 LEU A N 1
ATOM 3665 C CA . LEU A 1 484 ? 27.922 -27.609 -10.781 1 97.56 484 LEU A CA 1
ATOM 3666 C C . LEU A 1 484 ? 28.625 -28.469 -9.727 1 97.56 484 LEU A C 1
ATOM 3668 O O . LEU A 1 484 ? 29.25 -29.469 -10.055 1 97.56 484 LEU A O 1
ATOM 3672 N N . LEU A 1 485 ? 28.5 -28.031 -8.516 1 96.94 485 LEU A N 1
ATOM 3673 C CA . LEU A 1 485 ? 29.266 -28.656 -7.441 1 96.94 485 LEU A CA 1
ATOM 3674 C C . LEU A 1 485 ? 28.344 -29.312 -6.426 1 96.94 485 LEU A C 1
ATOM 3676 O O . LEU A 1 485 ? 27.766 -28.625 -5.574 1 96.94 485 LEU A O 1
ATOM 3680 N N . GLY A 1 486 ? 28.219 -30.656 -6.488 1 95.31 486 GLY A N 1
ATOM 3681 C CA . GLY A 1 486 ? 27.594 -31.438 -5.43 1 95.31 486 GLY A CA 1
ATOM 3682 C C . GLY A 1 486 ? 28.547 -31.734 -4.281 1 95.31 486 GLY A C 1
ATOM 3683 O O . GLY A 1 486 ? 29.562 -31.078 -4.121 1 95.31 486 GLY A O 1
ATOM 3684 N N . THR A 1 487 ? 28.141 -32.688 -3.412 1 93.88 487 THR A N 1
ATOM 3685 C CA . THR A 1 487 ? 29.031 -33.031 -2.309 1 93.88 487 THR A CA 1
ATOM 3686 C C . THR A 1 487 ? 30.156 -33.938 -2.791 1 93.88 487 THR A C 1
ATOM 3688 O O . THR A 1 487 ? 31.328 -33.688 -2.498 1 93.88 487 THR A O 1
ATOM 3691 N N . LYS A 1 488 ? 29.766 -34.938 -3.59 1 93.19 488 LYS A N 1
ATOM 3692 C CA . LYS A 1 488 ? 30.734 -35.906 -4.059 1 93.19 488 LYS A CA 1
ATOM 3693 C C . LYS A 1 488 ? 30.906 -35.844 -5.574 1 93.19 488 LYS A C 1
ATOM 3695 O O . LYS A 1 488 ? 31.953 -36.219 -6.105 1 93.19 488 LYS A O 1
ATOM 3700 N N . LYS A 1 489 ? 29.859 -35.5 -6.293 1 95.75 489 LYS A N 1
ATOM 3701 C CA . LYS A 1 489 ? 29.859 -35.406 -7.75 1 95.75 489 LYS A CA 1
ATOM 3702 C C . LYS A 1 489 ? 29.906 -33.969 -8.219 1 95.75 489 LYS A C 1
ATOM 3704 O O . LYS A 1 489 ? 29.406 -33.062 -7.531 1 95.75 489 LYS A O 1
ATOM 3709 N N . THR A 1 490 ? 30.531 -33.75 -9.359 1 96.62 490 THR A N 1
ATOM 3710 C CA . THR A 1 490 ? 30.594 -32.406 -9.938 1 96.62 490 THR A CA 1
ATOM 3711 C C . THR A 1 490 ? 30.5 -32.469 -11.461 1 96.62 490 THR A C 1
ATOM 3713 O O . THR A 1 490 ? 30.766 -33.531 -12.062 1 96.62 490 THR A O 1
ATOM 3716 N N . ARG A 1 491 ? 30.016 -31.469 -12.07 1 97.25 491 ARG A N 1
ATOM 3717 C CA . ARG A 1 491 ? 29.984 -31.266 -13.516 1 97.25 491 ARG A CA 1
ATOM 3718 C C . ARG A 1 491 ? 30.5 -29.891 -13.891 1 97.25 491 ARG A C 1
ATOM 3720 O O . ARG A 1 491 ? 30.062 -28.875 -13.328 1 97.25 491 ARG A O 1
ATOM 3727 N N . LEU A 1 492 ? 31.516 -29.797 -14.75 1 97.25 492 LEU A N 1
ATOM 3728 C CA . LEU A 1 492 ? 32.031 -28.531 -15.258 1 97.25 492 LEU A CA 1
ATOM 3729 C C . LEU A 1 492 ? 31.656 -28.344 -16.734 1 97.25 492 LEU A C 1
ATOM 3731 O O . LEU A 1 492 ? 32.219 -29.016 -17.594 1 97.25 492 LEU A O 1
ATOM 3735 N N . TRP A 1 493 ? 30.719 -27.516 -17.062 1 97.75 493 TRP A N 1
ATOM 3736 C CA . TRP A 1 493 ? 30.391 -27.109 -18.422 1 97.75 493 TRP A CA 1
ATOM 3737 C C . TRP A 1 493 ? 31.281 -25.969 -18.891 1 97.75 493 TRP A C 1
ATOM 3739 O O . TRP A 1 493 ? 31.672 -25.109 -18.094 1 97.75 493 TRP A O 1
ATOM 3749 N N . ARG A 1 494 ? 31.625 -25.953 -20.141 1 97.19 494 ARG A N 1
ATOM 3750 C CA . ARG A 1 494 ? 32.5 -24.922 -20.703 1 97.19 494 ARG A CA 1
ATOM 3751 C C . ARG A 1 494 ? 32.031 -24.516 -22.094 1 97.19 494 ARG A C 1
ATOM 3753 O O . ARG A 1 494 ? 31.547 -25.359 -22.859 1 97.19 494 ARG A O 1
ATOM 3760 N N . THR A 1 495 ? 32.25 -23.25 -22.438 1 96.62 495 THR A N 1
ATOM 3761 C CA . THR A 1 495 ? 31.922 -22.781 -23.766 1 96.62 495 THR A CA 1
ATOM 3762 C C . THR A 1 495 ? 33.031 -23.125 -24.766 1 96.62 495 THR A C 1
ATOM 3764 O O . THR A 1 495 ? 32.844 -23.047 -25.969 1 96.62 495 THR A O 1
ATOM 3767 N N . GLY A 1 496 ? 34.156 -23.516 -24.297 1 89.94 496 GLY A N 1
ATOM 3768 C CA . GLY A 1 496 ? 35.25 -23.969 -25.156 1 89.94 496 GLY A CA 1
ATOM 3769 C C . GLY A 1 496 ? 36.219 -22.859 -25.531 1 89.94 496 GLY A C 1
ATOM 3770 O O . GLY A 1 496 ? 36.031 -21.703 -25.125 1 89.94 496 GLY A O 1
ATOM 3771 N N . GLY A 1 497 ? 37.438 -23.172 -26 1 77.81 497 GLY A N 1
ATOM 3772 C CA . GLY A 1 497 ? 38.469 -22.266 -26.453 1 77.81 497 GLY A CA 1
ATOM 3773 C C . GLY A 1 497 ? 39.25 -22.797 -27.641 1 77.81 497 GLY A C 1
ATOM 3774 O O . GLY A 1 497 ? 38.781 -23.672 -28.359 1 77.81 497 GLY A O 1
ATOM 3775 N N . LYS A 1 498 ? 40.281 -22.141 -27.828 1 71.19 498 LYS A N 1
ATOM 3776 C CA . LYS A 1 498 ? 41.125 -22.578 -28.938 1 71.19 498 LYS A CA 1
ATOM 3777 C C . LYS A 1 498 ? 41.5 -24.047 -28.797 1 71.19 498 LYS A C 1
ATOM 3779 O O . LYS A 1 498 ? 42.156 -24.438 -27.828 1 71.19 498 LYS A O 1
ATOM 3784 N N . GLY A 1 499 ? 41 -24.812 -29.672 1 70.94 499 GLY A N 1
ATOM 3785 C CA . GLY A 1 499 ? 41.344 -26.219 -29.75 1 70.94 499 GLY A CA 1
ATOM 3786 C C . GLY A 1 499 ? 40.5 -27.094 -28.828 1 70.94 499 GLY A C 1
ATOM 3787 O O . GLY A 1 499 ? 40.688 -28.312 -28.781 1 70.94 499 GLY A O 1
ATOM 3788 N N . GLN A 1 500 ? 39.625 -26.5 -28 1 81.38 500 GLN A N 1
ATOM 3789 C CA . GLN A 1 500 ? 38.781 -27.266 -27.109 1 81.38 500 GLN A CA 1
ATOM 3790 C C . GLN A 1 500 ? 37.281 -27.016 -27.406 1 81.38 500 GLN A C 1
ATOM 3792 O O . GLN A 1 500 ? 36.844 -25.875 -27.406 1 81.38 500 GLN A O 1
ATOM 3797 N N . ALA A 1 501 ? 36.625 -28.156 -27.781 1 87.25 501 ALA A N 1
ATOM 3798 C CA . ALA A 1 501 ? 35.219 -28.062 -28.109 1 87.25 501 ALA A CA 1
ATOM 3799 C C . ALA A 1 501 ? 34.406 -27.672 -26.891 1 87.25 501 ALA A C 1
ATOM 3801 O O . ALA A 1 501 ? 34.719 -28.062 -25.766 1 87.25 501 ALA A O 1
ATOM 3802 N N . GLY A 1 502 ? 33.406 -26.859 -27.109 1 91.88 502 GLY A N 1
ATOM 3803 C CA . GLY A 1 502 ? 32.5 -26.469 -26.031 1 91.88 502 GLY A CA 1
ATOM 3804 C C . GLY A 1 502 ? 31.578 -27.578 -25.594 1 91.88 502 GLY A C 1
ATOM 3805 O O . GLY A 1 502 ? 31.188 -28.438 -26.391 1 91.88 502 GLY A O 1
ATOM 3806 N N . ASP A 1 503 ? 31.266 -27.688 -24.375 1 95.06 503 ASP A N 1
ATOM 3807 C CA . ASP A 1 503 ? 30.266 -28.531 -23.734 1 95.06 503 ASP A CA 1
ATOM 3808 C C . ASP A 1 503 ? 29.375 -27.719 -22.797 1 95.06 503 ASP A C 1
ATOM 3810 O O . ASP A 1 503 ? 29.781 -27.406 -21.672 1 95.06 503 ASP A O 1
ATOM 3814 N N . THR A 1 504 ? 28.25 -27.359 -23.359 1 96.12 504 THR A N 1
ATOM 3815 C CA . THR A 1 504 ? 27.344 -26.531 -22.594 1 96.12 504 THR A CA 1
ATOM 3816 C C . THR A 1 504 ? 26 -27.234 -22.375 1 96.12 504 THR A C 1
ATOM 3818 O O . THR A 1 504 ? 25.672 -28.172 -23.109 1 96.12 504 THR A O 1
ATOM 3821 N N . PRO A 1 505 ? 25.297 -26.859 -21.359 1 92.81 505 PRO A N 1
ATOM 3822 C CA . PRO A 1 505 ? 23.953 -27.406 -21.234 1 92.81 505 PRO A CA 1
ATOM 3823 C C . PRO A 1 505 ? 23.094 -27.141 -22.484 1 92.81 505 PRO A C 1
ATOM 3825 O O . PRO A 1 505 ? 23.047 -26.016 -22.969 1 92.81 505 PRO A O 1
ATOM 3828 N N . GLY A 1 506 ? 22.438 -28.219 -23.016 1 90.88 506 GLY A N 1
ATOM 3829 C CA . GLY A 1 506 ? 21.594 -28.109 -24.188 1 90.88 506 GLY A CA 1
ATOM 3830 C C . GLY A 1 506 ? 22.375 -27.844 -25.469 1 90.88 506 GLY A C 1
ATOM 3831 O O . GLY A 1 506 ? 21.781 -27.531 -26.5 1 90.88 506 GLY A O 1
ATOM 3832 N N . ASN A 1 507 ? 23.641 -27.828 -25.344 1 93.06 507 ASN A N 1
ATOM 3833 C CA . ASN A 1 507 ? 24.547 -27.641 -26.484 1 93.06 507 ASN A CA 1
ATOM 3834 C C . ASN A 1 507 ? 24.406 -26.234 -27.078 1 93.06 507 ASN A C 1
ATOM 3836 O O . ASN A 1 507 ? 24.453 -26.078 -28.297 1 93.06 507 ASN A O 1
ATOM 3840 N N . LEU A 1 508 ? 24.109 -25.312 -26.312 1 95.62 508 LEU A N 1
ATOM 3841 C CA . LEU A 1 508 ? 24.062 -23.938 -26.781 1 95.62 508 LEU A CA 1
ATOM 3842 C C . LEU A 1 508 ? 25.469 -23.406 -27.047 1 95.62 508 LEU A C 1
ATOM 3844 O O . LEU A 1 508 ? 26.281 -23.312 -26.125 1 95.62 508 LEU A O 1
ATOM 3848 N N . LYS A 1 509 ? 25.641 -23.062 -28.188 1 95.69 509 LYS A N 1
ATOM 3849 C CA . LYS A 1 509 ? 26.984 -22.594 -28.547 1 95.69 509 LYS A CA 1
ATOM 3850 C C . LYS A 1 509 ? 27.312 -21.266 -27.875 1 95.69 509 LYS A C 1
ATOM 3852 O O . LYS A 1 509 ? 26.578 -20.297 -28.016 1 95.69 509 LYS A O 1
ATOM 3857 N N . ASP A 1 510 ? 28.469 -21.203 -27.094 1 97.25 510 ASP A N 1
ATOM 3858 C CA . ASP A 1 510 ? 29.062 -19.984 -26.547 1 97.25 510 ASP A CA 1
ATOM 3859 C C . ASP A 1 510 ? 28.109 -19.312 -25.562 1 97.25 510 ASP A C 1
ATOM 3861 O O . ASP A 1 510 ? 28.141 -18.078 -25.406 1 97.25 510 ASP A O 1
ATOM 3865 N N . PHE A 1 511 ? 27.203 -20.094 -24.953 1 97.88 511 PHE A N 1
ATOM 3866 C CA . PHE A 1 511 ? 26.234 -19.547 -24.016 1 97.88 511 PHE A CA 1
ATOM 3867 C C . PHE A 1 511 ? 25.922 -20.547 -22.906 1 97.88 511 PHE A C 1
ATOM 3869 O O . PHE A 1 511 ? 25.703 -21.734 -23.188 1 97.88 511 PHE A O 1
ATOM 3876 N N . ILE A 1 512 ? 25.938 -20.094 -21.625 1 98.12 512 ILE A N 1
ATOM 3877 C CA . ILE A 1 512 ? 25.531 -20.891 -20.469 1 98.12 512 ILE A CA 1
ATOM 3878 C C . ILE A 1 512 ? 24.641 -20.047 -19.547 1 98.12 512 ILE A C 1
ATOM 3880 O O . ILE A 1 512 ? 24.906 -18.875 -19.328 1 98.12 512 ILE A O 1
ATOM 3884 N N . TRP A 1 513 ? 23.516 -20.594 -19.125 1 97.38 513 TRP A N 1
ATOM 3885 C CA . TRP A 1 513 ? 22.688 -19.953 -18.109 1 97.38 513 TRP A CA 1
ATOM 3886 C C . TRP A 1 513 ? 22.609 -20.812 -16.844 1 97.38 513 TRP A C 1
ATOM 3888 O O . TRP A 1 513 ? 22.969 -21.984 -16.859 1 97.38 513 TRP A O 1
ATOM 3898 N N . ALA A 1 514 ? 22.266 -20.25 -15.703 1 96.94 514 ALA A N 1
ATOM 3899 C CA . ALA A 1 514 ? 22 -20.906 -14.43 1 96.94 514 ALA A CA 1
ATOM 3900 C C . ALA A 1 514 ? 20.797 -20.281 -13.719 1 96.94 514 ALA A C 1
ATOM 3902 O O . ALA A 1 514 ? 20.672 -19.047 -13.695 1 96.94 514 ALA A O 1
ATOM 3903 N N . ASN A 1 515 ? 19.859 -21.062 -13.336 1 95.12 515 ASN A N 1
ATOM 3904 C CA . ASN A 1 515 ? 18.641 -20.562 -12.727 1 95.12 515 ASN A CA 1
ATOM 3905 C C . ASN A 1 515 ? 18.156 -21.469 -11.602 1 95.12 515 ASN A C 1
ATOM 3907 O O . ASN A 1 515 ? 16.969 -21.797 -11.523 1 95.12 515 ASN A O 1
ATOM 3911 N N . ASN A 1 516 ? 19.031 -22.031 -10.812 1 92.56 516 ASN A N 1
ATOM 3912 C CA . ASN A 1 516 ? 18.734 -22.812 -9.625 1 92.56 516 ASN A CA 1
ATOM 3913 C C . ASN A 1 516 ? 18.234 -24.203 -9.992 1 92.56 516 ASN A C 1
ATOM 3915 O O . ASN A 1 516 ? 17.578 -24.875 -9.172 1 92.56 516 ASN A O 1
ATOM 3919 N N . ASN A 1 517 ? 18.344 -24.578 -11.219 1 93.56 517 ASN A N 1
ATOM 3920 C CA . ASN A 1 517 ? 17.859 -25.859 -11.711 1 93.56 517 ASN A CA 1
ATOM 3921 C C . ASN A 1 517 ? 19.016 -26.797 -12.086 1 93.56 517 ASN A C 1
ATOM 3923 O O . ASN A 1 517 ? 19.719 -26.562 -13.07 1 93.56 517 ASN A O 1
ATOM 3927 N N . ASN A 1 518 ? 19.266 -27.828 -11.297 1 93.75 518 ASN A N 1
ATOM 3928 C CA . ASN A 1 518 ? 20.344 -28.797 -11.523 1 93.75 518 ASN A CA 1
ATOM 3929 C C . ASN A 1 518 ? 20.125 -29.562 -12.828 1 93.75 518 ASN A C 1
ATOM 3931 O O . ASN A 1 518 ? 19.234 -30.406 -12.922 1 93.75 518 ASN A O 1
ATOM 3935 N N . ARG A 1 519 ? 21 -29.375 -13.773 1 93.81 519 ARG A N 1
ATOM 3936 C CA . ARG A 1 519 ? 20.797 -29.922 -15.109 1 93.81 519 ARG A CA 1
ATOM 3937 C C . ARG A 1 519 ? 21.625 -31.172 -15.328 1 93.81 519 ARG A C 1
ATOM 3939 O O . ARG A 1 519 ? 21.703 -31.703 -16.438 1 93.81 519 ARG A O 1
ATOM 3946 N N . ASP A 1 520 ? 22.344 -31.734 -14.328 1 94.62 520 ASP A N 1
ATOM 3947 C CA . ASP A 1 520 ? 23.172 -32.938 -14.445 1 94.62 520 ASP A CA 1
ATOM 3948 C C . ASP A 1 520 ? 22.609 -34.062 -13.609 1 94.62 520 ASP A C 1
ATOM 3950 O O . ASP A 1 520 ? 22.406 -33.938 -12.398 1 94.62 520 ASP A O 1
ATOM 3954 N N . LEU A 1 521 ? 22.422 -35.188 -14.203 1 91.81 521 LEU A N 1
ATOM 3955 C CA . LEU A 1 521 ? 21.797 -36.344 -13.555 1 91.81 521 LEU A CA 1
ATOM 3956 C C . LEU A 1 521 ? 22.703 -36.906 -12.469 1 91.81 521 LEU A C 1
ATOM 3958 O O . LEU A 1 521 ? 22.219 -37.344 -11.422 1 91.81 521 LEU A O 1
ATOM 3962 N N . GLU A 1 522 ? 24.047 -37 -12.711 1 94 522 GLU A N 1
ATOM 3963 C CA . GLU A 1 522 ? 24.969 -37.562 -11.734 1 94 522 GLU A CA 1
ATOM 3964 C C . GLU A 1 522 ? 24.906 -36.844 -10.406 1 94 522 GLU A C 1
ATOM 3966 O O . GLU A 1 522 ? 24.938 -37.438 -9.344 1 94 522 GLU A O 1
ATOM 3971 N N . VAL A 1 523 ? 24.844 -35.531 -10.461 1 94 523 VAL A N 1
ATOM 3972 C CA . VAL A 1 523 ? 24.75 -34.75 -9.242 1 94 523 VAL A CA 1
ATOM 3973 C C . VAL A 1 523 ? 23.375 -34.906 -8.617 1 94 523 VAL A C 1
ATOM 3975 O O . VAL A 1 523 ? 23.234 -34.969 -7.395 1 94 523 VAL A O 1
ATOM 3978 N N . ARG A 1 524 ? 22.25 -35 -9.383 1 91.5 524 ARG A N 1
ATOM 3979 C CA . ARG A 1 524 ? 20.906 -35.219 -8.852 1 91.5 524 ARG A CA 1
ATOM 3980 C C . ARG A 1 524 ? 20.797 -36.531 -8.125 1 91.5 524 ARG A C 1
ATOM 3982 O O . ARG A 1 524 ? 19.984 -36.688 -7.207 1 91.5 524 ARG A O 1
ATOM 3989 N N . LYS A 1 525 ? 21.609 -37.531 -8.5 1 90.38 525 LYS A N 1
ATOM 3990 C CA . LYS A 1 525 ? 21.625 -38.812 -7.82 1 90.38 525 LYS A CA 1
ATOM 3991 C C . LYS A 1 525 ? 22.016 -38.688 -6.352 1 90.38 525 LYS A C 1
ATOM 3993 O O . LYS A 1 525 ? 21.719 -39.531 -5.535 1 90.38 525 LYS A O 1
ATOM 3998 N N . GLU A 1 526 ? 22.656 -37.562 -6.023 1 89.5 526 GLU A N 1
ATOM 3999 C CA . GLU A 1 526 ? 23.031 -37.344 -4.633 1 89.5 526 GLU A CA 1
ATOM 4000 C C . GLU A 1 526 ? 21.812 -37 -3.777 1 89.5 526 GLU A C 1
ATOM 4002 O O . GLU A 1 526 ? 21.875 -37.031 -2.547 1 89.5 526 GLU A O 1
ATOM 4007 N N . TYR A 1 527 ? 20.672 -36.781 -4.445 1 84.19 527 TYR A N 1
ATOM 4008 C CA . TYR A 1 527 ? 19.453 -36.406 -3.729 1 84.19 527 TYR A CA 1
ATOM 4009 C C . TYR A 1 527 ? 18.719 -37.625 -3.217 1 84.19 527 TYR A C 1
ATOM 4011 O O . TYR A 1 527 ? 17.688 -37.5 -2.537 1 84.19 527 TYR A O 1
ATOM 4019 N N . VAL A 1 528 ? 19.047 -38.781 -3.477 1 83.25 528 VAL A N 1
ATOM 4020 C CA . VAL A 1 528 ? 18.312 -40.031 -3.354 1 83.25 528 VAL A CA 1
ATOM 4021 C C . VAL A 1 528 ? 18.031 -40.312 -1.882 1 83.25 528 VAL A C 1
ATOM 4023 O O . VAL A 1 528 ? 16.922 -40.75 -1.53 1 83.25 528 VAL A O 1
ATOM 4026 N N . PRO A 1 529 ? 19.016 -40.094 -1.005 1 72.12 529 PRO A N 1
ATOM 4027 C CA . PRO A 1 529 ? 18.719 -40.438 0.382 1 72.12 529 PRO A CA 1
ATOM 4028 C C . PRO A 1 529 ? 17.594 -39.625 0.979 1 72.12 529 PRO A C 1
ATOM 4030 O O . PRO A 1 529 ? 17.516 -38.406 0.743 1 72.12 529 PRO A O 1
ATOM 4033 N N . ASN A 1 530 ? 16.641 -40.188 1.473 1 70.12 530 ASN A N 1
ATOM 4034 C CA . ASN A 1 530 ? 15.539 -39.562 2.205 1 70.12 530 ASN A CA 1
ATOM 4035 C C . ASN A 1 530 ? 15.016 -40.469 3.32 1 70.12 530 ASN A C 1
ATOM 4037 O O . ASN A 1 530 ? 15.234 -41.688 3.299 1 70.12 530 ASN A O 1
ATOM 4041 N N . PRO A 1 531 ? 14.406 -40 4.289 1 63.62 531 PRO A N 1
ATOM 4042 C CA . PRO A 1 531 ? 14.031 -40.75 5.477 1 63.62 531 PRO A CA 1
ATOM 4043 C C . PRO A 1 531 ? 13.125 -41.938 5.152 1 63.62 531 PRO A C 1
ATOM 4045 O O . PRO A 1 531 ? 13.203 -43 5.809 1 63.62 531 PRO A O 1
ATOM 4048 N N . ASP A 1 532 ? 12.305 -41.844 4.047 1 68.56 532 ASP A N 1
ATOM 4049 C CA . ASP A 1 532 ? 11.359 -42.906 3.717 1 68.56 532 ASP A CA 1
ATOM 4050 C C . ASP A 1 532 ? 11.961 -43.906 2.701 1 68.56 532 ASP A C 1
ATOM 4052 O O . ASP A 1 532 ? 11.336 -44.906 2.35 1 68.56 532 ASP A O 1
ATOM 4056 N N . ASN A 1 533 ? 13.164 -43.531 2.387 1 79.06 533 ASN A N 1
ATOM 4057 C CA . ASN A 1 533 ? 13.766 -44.281 1.285 1 79.06 533 ASN A CA 1
ATOM 4058 C C . ASN A 1 533 ? 12.812 -44.406 0.1 1 79.06 533 ASN A C 1
ATOM 4060 O O . ASN A 1 533 ? 12.727 -45.438 -0.535 1 79.06 533 ASN A O 1
ATOM 4064 N N . ALA A 1 534 ? 12.008 -43.375 -0.054 1 78.75 534 ALA A N 1
ATOM 4065 C CA . ALA A 1 534 ? 11.039 -43.312 -1.144 1 78.75 534 ALA A CA 1
ATOM 4066 C C . ALA A 1 534 ? 11.734 -43.062 -2.48 1 78.75 534 ALA A C 1
ATOM 4068 O O . ALA A 1 534 ? 12.828 -42.5 -2.529 1 78.75 534 ALA A O 1
ATOM 4069 N N . PRO A 1 535 ? 11.102 -43.594 -3.586 1 86.69 535 PRO A N 1
ATOM 4070 C CA . PRO A 1 535 ? 11.68 -43.25 -4.891 1 86.69 535 PRO A CA 1
ATOM 4071 C C . PRO A 1 535 ? 11.727 -41.719 -5.133 1 86.69 535 PRO A C 1
ATOM 4073 O O . PRO A 1 535 ? 10.773 -41.031 -4.812 1 86.69 535 PRO A O 1
ATOM 4076 N N . VAL A 1 536 ? 12.859 -41.25 -5.574 1 85.94 536 VAL A N 1
ATOM 4077 C CA . VAL A 1 536 ? 13.062 -39.844 -5.883 1 85.94 536 VAL A CA 1
ATOM 4078 C C . VAL A 1 536 ? 12.945 -39.625 -7.391 1 85.94 536 VAL A C 1
ATOM 4080 O O . VAL A 1 536 ? 13.422 -40.438 -8.18 1 85.94 536 VAL A O 1
ATOM 4083 N N . ASP A 1 537 ? 12.172 -38.531 -7.781 1 87.44 537 ASP A N 1
ATOM 4084 C CA . ASP A 1 537 ? 12.109 -38.125 -9.18 1 87.44 537 ASP A CA 1
ATOM 4085 C C . ASP A 1 537 ? 13.406 -37.438 -9.617 1 87.44 537 ASP A C 1
ATOM 4087 O O . ASP A 1 537 ? 13.625 -36.281 -9.336 1 87.44 537 ASP A O 1
ATOM 4091 N N . LEU A 1 538 ? 14.195 -38.094 -10.375 1 88.56 538 LEU A N 1
ATOM 4092 C CA . LEU A 1 538 ? 15.516 -37.594 -10.75 1 88.56 538 LEU A CA 1
ATOM 4093 C C . LEU A 1 538 ? 15.492 -36.969 -12.141 1 88.56 538 LEU A C 1
ATOM 4095 O O . LEU A 1 538 ? 16.5 -36.406 -12.594 1 88.56 538 LEU A O 1
ATOM 4099 N N . SER A 1 539 ? 14.344 -37.031 -12.836 1 88.12 539 SER A N 1
ATOM 4100 C CA . SER A 1 539 ? 14.234 -36.438 -14.172 1 88.12 539 SER A CA 1
ATOM 4101 C C . SER A 1 539 ? 14.344 -34.938 -14.117 1 88.12 539 SER A C 1
ATOM 4103 O O . SER A 1 539 ? 13.875 -34.281 -13.172 1 88.12 539 SER A O 1
ATOM 4105 N N . PHE A 1 540 ? 15.031 -34.375 -15.141 1 90.12 540 PHE A N 1
ATOM 4106 C CA . PHE A 1 540 ? 15.133 -32.938 -15.219 1 90.12 540 PHE A CA 1
ATOM 4107 C C . PHE A 1 540 ? 13.781 -32.312 -15.547 1 90.12 540 PHE A C 1
ATOM 4109 O O . PHE A 1 540 ? 13.141 -32.688 -16.531 1 90.12 540 PHE A O 1
ATOM 4116 N N . ASN A 1 541 ? 13.359 -31.453 -14.742 1 90.06 541 ASN A N 1
ATOM 4117 C CA . ASN A 1 541 ? 12.133 -30.688 -14.906 1 90.06 541 ASN A CA 1
ATOM 4118 C C . ASN A 1 541 ? 12.414 -29.266 -15.398 1 90.06 541 ASN A C 1
ATOM 4120 O O . ASN A 1 541 ? 12.945 -28.438 -14.656 1 90.06 541 ASN A O 1
ATOM 4124 N N . THR A 1 542 ? 11.992 -28.922 -16.625 1 91.44 542 THR A N 1
ATOM 4125 C CA . THR A 1 542 ? 12.211 -27.594 -17.188 1 91.44 542 THR A CA 1
ATOM 4126 C C . THR A 1 542 ? 11.352 -26.562 -16.469 1 91.44 542 THR A C 1
ATOM 4128 O O . THR A 1 542 ? 10.141 -26.75 -16.312 1 91.44 542 THR A O 1
ATOM 4131 N N . TRP A 1 543 ? 11.961 -25.469 -16.047 1 91.75 543 TRP A N 1
ATOM 4132 C CA . TRP A 1 543 ? 11.266 -24.375 -15.375 1 91.75 543 TRP A CA 1
ATOM 4133 C C . TRP A 1 543 ? 11.07 -23.203 -16.312 1 91.75 543 TRP A C 1
ATOM 4135 O O . TRP A 1 543 ? 11.641 -23.172 -17.406 1 91.75 543 TRP A O 1
ATOM 4145 N N . ASN A 1 544 ? 10.227 -22.203 -15.906 1 91.19 544 ASN A N 1
ATOM 4146 C CA . ASN A 1 544 ? 9.906 -21.031 -16.719 1 91.19 544 ASN A CA 1
ATOM 4147 C C . ASN A 1 544 ? 11.148 -20.203 -17.031 1 91.19 544 ASN A C 1
ATOM 4149 O O . ASN A 1 544 ? 11.281 -19.656 -18.125 1 91.19 544 ASN A O 1
ATOM 4153 N N . ARG A 1 545 ? 12.094 -20.094 -16.125 1 94.31 545 ARG A N 1
ATOM 4154 C CA . ARG A 1 545 ? 13.305 -19.312 -16.375 1 94.31 545 ARG A CA 1
ATOM 4155 C C . ARG A 1 545 ? 14.227 -20.016 -17.359 1 94.31 545 ARG A C 1
ATOM 4157 O O . ARG A 1 545 ? 14.938 -19.375 -18.125 1 94.31 545 ARG A O 1
ATOM 4164 N N . ASP A 1 546 ? 14.281 -21.406 -17.328 1 95.25 546 ASP A N 1
ATOM 4165 C CA . ASP A 1 546 ? 14.992 -22.125 -18.375 1 95.25 546 ASP A CA 1
ATOM 4166 C C . ASP A 1 546 ? 14.484 -21.703 -19.766 1 95.25 546 ASP A C 1
ATOM 4168 O O . ASP A 1 546 ? 15.273 -21.375 -20.641 1 95.25 546 ASP A O 1
ATOM 4172 N N . ILE A 1 547 ? 13.203 -21.719 -19.859 1 94.06 547 ILE A N 1
ATOM 4173 C CA . ILE A 1 547 ? 12.555 -21.406 -21.125 1 94.06 547 ILE A CA 1
ATOM 4174 C C . ILE A 1 547 ? 12.883 -19.969 -21.531 1 94.06 547 ILE A C 1
ATOM 4176 O O . ILE A 1 547 ? 13.188 -19.688 -22.688 1 94.06 547 ILE A O 1
ATOM 4180 N N . ALA A 1 548 ? 12.844 -19.062 -20.578 1 94.5 548 ALA A N 1
ATOM 4181 C CA . ALA A 1 548 ? 13.133 -17.656 -20.859 1 94.5 548 ALA A CA 1
ATOM 4182 C C . ALA A 1 548 ? 14.555 -17.484 -21.391 1 94.5 548 ALA A C 1
ATOM 4184 O O . ALA A 1 548 ? 14.781 -16.766 -22.359 1 94.5 548 ALA A O 1
ATOM 4185 N N . PHE A 1 549 ? 15.547 -18.094 -20.766 1 97.12 549 PHE A N 1
ATOM 4186 C CA . PHE A 1 549 ? 16.922 -18.016 -21.234 1 97.12 549 PHE A CA 1
ATOM 4187 C C . PHE A 1 549 ? 17.062 -18.609 -22.625 1 97.12 549 PHE A C 1
ATOM 4189 O O . PHE A 1 549 ? 17.797 -18.062 -23.469 1 97.12 549 PHE A O 1
ATOM 4196 N N . TRP A 1 550 ? 16.359 -19.734 -22.875 1 96 550 TRP A N 1
ATOM 4197 C CA . TRP A 1 550 ? 16.391 -20.359 -24.188 1 96 550 TRP A CA 1
ATOM 4198 C C . TRP A 1 550 ? 15.797 -19.438 -25.25 1 96 550 TRP A C 1
ATOM 4200 O O . TRP A 1 550 ? 16.328 -19.344 -26.359 1 96 550 TRP A O 1
ATOM 4210 N N . GLU A 1 551 ? 14.75 -18.766 -24.906 1 95.69 551 GLU A N 1
ATOM 4211 C CA . GLU A 1 551 ? 14.125 -17.812 -25.812 1 95.69 551 GLU A CA 1
ATOM 4212 C C . GLU A 1 551 ? 15.07 -16.656 -26.125 1 95.69 551 GLU A C 1
ATOM 4214 O O . GLU A 1 551 ? 15.164 -16.203 -27.266 1 95.69 551 GLU A O 1
ATOM 4219 N N . TYR A 1 552 ? 15.742 -16.141 -25.156 1 97.25 552 TYR A N 1
ATOM 4220 C CA . TYR A 1 552 ? 16.703 -15.07 -25.375 1 97.25 552 TYR A CA 1
ATOM 4221 C C . TYR A 1 552 ? 17.859 -15.547 -26.25 1 97.25 552 TYR A C 1
ATOM 4223 O O . TYR A 1 552 ? 18.344 -14.812 -27.109 1 97.25 552 TYR A O 1
ATOM 4231 N N . TYR A 1 553 ? 18.359 -16.766 -26.031 1 97.62 553 TYR A N 1
ATOM 4232 C CA . TYR A 1 553 ? 19.422 -17.297 -26.859 1 97.62 553 TYR A CA 1
ATOM 4233 C C . TYR A 1 553 ? 18.953 -17.453 -28.312 1 97.62 553 TYR A C 1
ATOM 4235 O O . TYR A 1 553 ? 19.703 -17.156 -29.234 1 97.62 553 TYR A O 1
ATOM 4243 N N . ALA A 1 554 ? 17.734 -18 -28.469 1 96.94 554 ALA A N 1
ATOM 4244 C CA . ALA A 1 554 ? 17.188 -18.172 -29.812 1 96.94 554 ALA A CA 1
ATOM 4245 C C . ALA A 1 554 ? 17.156 -16.844 -30.562 1 96.94 554 ALA A C 1
ATOM 4247 O O . ALA A 1 554 ? 17.422 -16.797 -31.766 1 96.94 554 ALA A O 1
ATOM 4248 N N . LYS A 1 555 ? 16.875 -15.844 -29.844 1 96.94 555 LYS A N 1
ATOM 4249 C CA . LYS A 1 555 ? 16.719 -14.531 -30.469 1 96.94 555 LYS A CA 1
ATOM 4250 C C . LYS A 1 555 ? 18.078 -13.828 -30.625 1 96.94 555 LYS A C 1
ATOM 4252 O O . LYS A 1 555 ? 18.312 -13.125 -31.609 1 96.94 555 LYS A O 1
ATOM 4257 N N . TYR A 1 556 ? 19.016 -14.016 -29.656 1 97.44 556 TYR A N 1
ATOM 4258 C CA . TYR A 1 556 ? 20.188 -13.156 -29.609 1 97.44 556 TYR A CA 1
ATOM 4259 C C . TYR A 1 556 ? 21.469 -13.977 -29.656 1 97.44 556 TYR A C 1
ATOM 4261 O O . TYR A 1 556 ? 22.578 -13.422 -29.625 1 97.44 556 TYR A O 1
ATOM 4269 N N . GLY A 1 557 ? 21.453 -15.242 -29.797 1 96.56 557 GLY A N 1
ATOM 4270 C CA . GLY A 1 557 ? 22.594 -16.141 -29.672 1 96.56 557 GLY A CA 1
ATOM 4271 C C . GLY A 1 557 ? 23.609 -15.992 -30.781 1 96.56 557 GLY A C 1
ATOM 4272 O O . GLY A 1 557 ? 24.703 -16.531 -30.703 1 96.56 557 GLY A O 1
ATOM 4273 N N . LYS A 1 558 ? 23.219 -15.273 -31.812 1 97.12 558 LYS A N 1
ATOM 4274 C CA . LYS A 1 558 ? 24.156 -15.023 -32.906 1 97.12 558 LYS A CA 1
ATOM 4275 C C . LYS A 1 558 ? 24.594 -13.562 -32.938 1 97.12 558 LYS A C 1
ATOM 4277 O O . LYS A 1 558 ? 24.078 -12.758 -33.719 1 97.12 558 LYS A O 1
ATOM 4282 N N . LYS A 1 559 ? 25.625 -13.281 -32.156 1 95.25 559 LYS A N 1
ATOM 4283 C CA . LYS A 1 559 ? 26.297 -11.992 -32.062 1 95.25 559 LYS A CA 1
ATOM 4284 C C . LYS A 1 559 ? 25.375 -10.93 -31.469 1 95.25 559 LYS A C 1
ATOM 4286 O O . LYS A 1 559 ? 25.609 -9.734 -31.641 1 95.25 559 LYS A O 1
ATOM 4291 N N . GLY A 1 560 ? 24.359 -11.625 -30.688 1 82.94 560 GLY A N 1
ATOM 4292 C CA . GLY A 1 560 ? 23.547 -10.461 -30.344 1 82.94 560 GLY A CA 1
ATOM 4293 C C . GLY A 1 560 ? 23.016 -10.5 -28.922 1 82.94 560 GLY A C 1
ATOM 4294 O O . GLY A 1 560 ? 22.047 -9.82 -28.609 1 82.94 560 GLY A O 1
ATOM 4295 N N . PHE A 1 561 ? 24.047 -10.812 -28.125 1 97.44 561 PHE A N 1
ATOM 4296 C CA . PHE A 1 561 ? 24.156 -10.477 -26.703 1 97.44 561 PHE A CA 1
ATOM 4297 C C . PHE A 1 561 ? 25.141 -9.344 -26.5 1 97.44 561 PHE A C 1
ATOM 4299 O O . PHE A 1 561 ? 26.344 -9.578 -26.328 1 97.44 561 PHE A O 1
ATOM 4306 N N . ASP A 1 562 ? 24.734 -8.117 -26.516 1 96.62 562 ASP A N 1
ATOM 4307 C CA . ASP A 1 562 ? 25.516 -6.945 -26.125 1 96.62 562 ASP A CA 1
ATOM 4308 C C . ASP A 1 562 ? 25.109 -6.453 -24.734 1 96.62 562 ASP A C 1
ATOM 4310 O O . ASP A 1 562 ? 24.359 -7.121 -24.031 1 96.62 562 ASP A O 1
ATOM 4314 N N . LEU A 1 563 ? 25.734 -5.395 -24.328 1 96.69 563 LEU A N 1
ATOM 4315 C CA . LEU A 1 563 ? 25.516 -4.895 -22.969 1 96.69 563 LEU A CA 1
ATOM 4316 C C . LEU A 1 563 ? 24.062 -4.539 -22.734 1 96.69 563 LEU A C 1
ATOM 4318 O O . LEU A 1 563 ? 23.484 -4.898 -21.703 1 96.69 563 LEU A O 1
ATOM 4322 N N . ASP A 1 564 ? 23.422 -3.834 -23.641 1 96.12 564 ASP A N 1
ATOM 4323 C CA . ASP A 1 564 ? 22.031 -3.428 -23.5 1 96.12 564 ASP A CA 1
ATOM 4324 C C . ASP A 1 564 ? 21.109 -4.641 -23.406 1 96.12 564 ASP A C 1
ATOM 4326 O O . ASP A 1 564 ? 20.234 -4.695 -22.547 1 96.12 564 ASP A O 1
ATOM 4330 N N . THR A 1 565 ? 21.328 -5.598 -24.344 1 97.06 565 THR A N 1
ATOM 4331 C CA . THR A 1 565 ? 20.516 -6.805 -24.344 1 97.06 565 THR A CA 1
ATOM 4332 C C . THR A 1 565 ? 20.672 -7.566 -23.031 1 97.06 565 THR A C 1
ATOM 4334 O O . THR A 1 565 ? 19.688 -8.078 -22.484 1 97.06 565 THR A O 1
ATOM 4337 N N . ALA A 1 566 ? 21.891 -7.645 -22.531 1 97.88 566 ALA A N 1
ATOM 4338 C CA . ALA A 1 566 ? 22.156 -8.344 -21.266 1 97.88 566 ALA A CA 1
ATOM 4339 C C . ALA A 1 566 ? 21.422 -7.676 -20.109 1 97.88 566 ALA A C 1
ATOM 4341 O O . ALA A 1 566 ? 20.797 -8.352 -19.281 1 97.88 566 ALA A O 1
ATOM 4342 N N . ILE A 1 567 ? 21.516 -6.383 -20.047 1 97.62 567 ILE A N 1
ATOM 4343 C CA . ILE A 1 567 ? 20.891 -5.625 -18.969 1 97.62 567 ILE A CA 1
ATOM 4344 C C . ILE A 1 567 ? 19.375 -5.805 -19.031 1 97.62 567 ILE A C 1
ATOM 4346 O O . ILE A 1 567 ? 18.719 -6.031 -18.016 1 97.62 567 ILE A O 1
ATOM 4350 N N . ARG A 1 568 ? 18.781 -5.766 -20.203 1 96.5 568 ARG A N 1
ATOM 4351 C CA . ARG A 1 568 ? 17.344 -5.887 -20.391 1 96.5 568 ARG A CA 1
ATOM 4352 C C . ARG A 1 568 ? 16.859 -7.309 -20.109 1 96.5 568 ARG A C 1
ATOM 4354 O O . ARG A 1 568 ? 15.766 -7.512 -19.578 1 96.5 568 ARG A O 1
ATOM 4361 N N . MET A 1 569 ? 17.672 -8.305 -20.516 1 97.12 569 MET A N 1
ATOM 4362 C CA . MET A 1 569 ? 17.344 -9.688 -20.188 1 97.12 569 MET A CA 1
ATOM 4363 C C . MET A 1 569 ? 17.25 -9.883 -18.672 1 97.12 569 MET A C 1
ATOM 4365 O O . MET A 1 569 ? 16.281 -10.469 -18.188 1 97.12 569 MET A O 1
ATOM 4369 N N . MET A 1 570 ? 18.234 -9.32 -17.969 1 96.44 570 MET A N 1
ATOM 4370 C CA . MET A 1 570 ? 18.266 -9.453 -16.516 1 96.44 570 MET A CA 1
ATOM 4371 C C . MET A 1 570 ? 17.125 -8.688 -15.867 1 96.44 570 MET A C 1
ATOM 4373 O O . MET A 1 570 ? 16.734 -8.969 -14.734 1 96.44 570 MET A O 1
ATOM 4377 N N . ALA A 1 571 ? 16.531 -7.734 -16.609 1 96.25 571 ALA A N 1
ATOM 4378 C CA . ALA A 1 571 ? 15.422 -6.93 -16.109 1 96.25 571 ALA A CA 1
ATOM 4379 C C . ALA A 1 571 ? 14.086 -7.496 -16.578 1 96.25 571 ALA A C 1
ATOM 4381 O O . ALA A 1 571 ? 13.055 -6.824 -16.484 1 96.25 571 ALA A O 1
ATOM 4382 N N . SER A 1 572 ? 14.039 -8.719 -17 1 94.81 572 SER A N 1
ATOM 4383 C CA . SER A 1 572 ? 12.82 -9.289 -17.562 1 94.81 572 SER A CA 1
ATOM 4384 C C . SER A 1 572 ? 12.242 -10.359 -16.641 1 94.81 572 SER A C 1
ATOM 4386 O O . SER A 1 572 ? 12.961 -10.969 -15.852 1 94.81 572 SER A O 1
ATOM 4388 N N . SER A 1 573 ? 10.984 -10.578 -16.703 1 91.75 573 SER A N 1
ATOM 4389 C CA . SER A 1 573 ? 10.289 -11.703 -16.078 1 91.75 573 SER A CA 1
ATOM 4390 C C . SER A 1 573 ? 10.258 -12.914 -17 1 91.75 573 SER A C 1
ATOM 4392 O O . SER A 1 573 ? 10.086 -12.766 -18.219 1 91.75 573 SER A O 1
ATOM 4394 N N . PRO A 1 574 ? 10.492 -14.016 -16.484 1 92.5 574 PRO A N 1
ATOM 4395 C CA . PRO A 1 574 ? 10.641 -14.359 -15.062 1 92.5 574 PRO A CA 1
ATOM 4396 C C . PRO A 1 574 ? 12.102 -14.438 -14.633 1 92.5 574 PRO A C 1
ATOM 4398 O O . PRO A 1 574 ? 12.406 -15.008 -13.578 1 92.5 574 PRO A O 1
ATOM 4401 N N . ILE A 1 575 ? 12.977 -13.93 -15.453 1 95.88 575 ILE A N 1
ATOM 4402 C CA . ILE A 1 575 ? 14.383 -14.023 -15.086 1 95.88 575 ILE A CA 1
ATOM 4403 C C . ILE A 1 575 ? 14.633 -13.266 -13.789 1 95.88 575 ILE A C 1
ATOM 4405 O O . ILE A 1 575 ? 15.359 -13.742 -12.914 1 95.88 575 ILE A O 1
ATOM 4409 N N . ASN A 1 576 ? 14.078 -12.117 -13.695 1 95.62 576 ASN A N 1
ATOM 4410 C CA . ASN A 1 576 ? 13.992 -11.414 -12.422 1 95.62 576 ASN A CA 1
ATOM 4411 C C . ASN A 1 576 ? 12.688 -11.727 -11.688 1 95.62 576 ASN A C 1
ATOM 4413 O O . ASN A 1 576 ? 11.609 -11.367 -12.164 1 95.62 576 ASN A O 1
ATOM 4417 N N . ARG A 1 577 ? 12.734 -12.344 -10.594 1 94.38 577 ARG A N 1
ATOM 4418 C CA . ARG A 1 577 ? 11.555 -12.727 -9.812 1 94.38 577 ARG A CA 1
ATOM 4419 C C . ARG A 1 577 ? 11.203 -11.656 -8.797 1 94.38 577 ARG A C 1
ATOM 4421 O O . ARG A 1 577 ? 11.992 -10.75 -8.531 1 94.38 577 ARG A O 1
ATOM 4428 N N . PRO A 1 578 ? 9.977 -11.727 -8.141 1 93.44 578 PRO A N 1
ATOM 4429 C CA . PRO A 1 578 ? 9.5 -10.656 -7.258 1 93.44 578 PRO A CA 1
ATOM 4430 C C . PRO A 1 578 ? 10.367 -10.484 -6.016 1 93.44 578 PRO A C 1
ATOM 4432 O O . PRO A 1 578 ? 10.336 -9.43 -5.379 1 93.44 578 PRO A O 1
ATOM 4435 N N . HIS A 1 579 ? 11.094 -11.477 -5.648 1 93.75 579 HIS A N 1
ATOM 4436 C CA . HIS A 1 579 ? 11.906 -11.367 -4.438 1 93.75 579 HIS A CA 1
ATOM 4437 C C . HIS A 1 579 ? 13.359 -11.039 -4.777 1 93.75 579 HIS A C 1
ATOM 4439 O O . HIS A 1 579 ? 14.242 -11.172 -3.928 1 93.75 579 HIS A O 1
ATOM 4445 N N . ALA A 1 580 ? 13.617 -10.656 -6.059 1 96.12 580 ALA A N 1
ATOM 4446 C CA . ALA A 1 580 ? 14.961 -10.242 -6.469 1 96.12 580 ALA A CA 1
ATOM 4447 C C . ALA A 1 580 ? 15.438 -9.047 -5.645 1 96.12 580 ALA A C 1
ATOM 4449 O O . ALA A 1 580 ? 14.641 -8.188 -5.266 1 96.12 580 ALA A O 1
ATOM 4450 N N . CYS A 1 581 ? 16.766 -9 -5.375 1 96.5 581 CYS A N 1
ATOM 4451 C CA . CYS A 1 581 ? 17.344 -7.965 -4.52 1 96.5 581 CYS A CA 1
ATOM 4452 C C . CYS A 1 581 ? 18.219 -7.016 -5.324 1 96.5 581 CYS A C 1
ATOM 4454 O O . CYS A 1 581 ? 18.375 -5.852 -4.953 1 96.5 581 CYS A O 1
ATOM 4456 N N . ASP A 1 582 ? 18.844 -7.539 -6.391 1 96.88 582 ASP A N 1
ATOM 4457 C CA . ASP A 1 582 ? 19.719 -6.703 -7.207 1 96.88 582 ASP A CA 1
ATOM 4458 C C . ASP A 1 582 ? 20.109 -7.414 -8.5 1 96.88 582 ASP A C 1
ATOM 4460 O O . ASP A 1 582 ? 19.688 -8.547 -8.742 1 96.88 582 ASP A O 1
ATOM 4464 N N . GLY A 1 583 ? 20.797 -6.73 -9.391 1 97.12 583 GLY A N 1
ATOM 4465 C CA . GLY A 1 583 ? 21.359 -7.293 -10.617 1 97.12 583 GLY A CA 1
ATOM 4466 C C . GLY A 1 583 ? 22.703 -6.703 -10.984 1 97.12 583 GLY A C 1
ATOM 4467 O O . GLY A 1 583 ? 22.938 -5.504 -10.805 1 97.12 583 GLY A O 1
ATOM 4468 N N . LYS A 1 584 ? 23.641 -7.531 -11.438 1 97.75 584 LYS A N 1
ATOM 4469 C CA . LYS A 1 584 ? 24.969 -7.113 -11.883 1 97.75 584 LYS A CA 1
ATOM 4470 C C . LYS A 1 584 ? 25.234 -7.598 -13.305 1 97.75 584 LYS A C 1
ATOM 4472 O O . LYS A 1 584 ? 24.734 -8.641 -13.719 1 97.75 584 LYS A O 1
ATOM 4477 N N . VAL A 1 585 ? 25.984 -6.848 -13.992 1 98.12 585 VAL A N 1
ATOM 4478 C CA . VAL A 1 585 ? 26.453 -7.219 -15.328 1 98.12 585 VAL A CA 1
ATOM 4479 C C . VAL A 1 585 ? 27.875 -6.703 -15.539 1 98.12 585 VAL A C 1
ATOM 4481 O O . VAL A 1 585 ? 28.219 -5.609 -15.086 1 98.12 585 VAL A O 1
ATOM 4484 N N . THR A 1 586 ? 28.734 -7.477 -16.125 1 98.38 586 THR A N 1
ATOM 4485 C CA . THR A 1 586 ? 30.062 -7.035 -16.531 1 98.38 586 THR A CA 1
ATOM 4486 C C . THR A 1 586 ? 30.422 -7.586 -17.922 1 98.38 586 THR A C 1
ATOM 4488 O O . THR A 1 586 ? 29.688 -8.406 -18.469 1 98.38 586 THR A O 1
ATOM 4491 N N . THR A 1 587 ? 31.359 -7.023 -18.594 1 98.12 587 THR A N 1
ATOM 4492 C CA . THR A 1 587 ? 31.969 -7.484 -19.828 1 98.12 587 THR A CA 1
ATOM 4493 C C . THR A 1 587 ? 33.469 -7.734 -19.625 1 98.12 587 THR A C 1
ATOM 4495 O O . THR A 1 587 ? 34.031 -7.332 -18.594 1 98.12 587 THR A O 1
ATOM 4498 N N . SER A 1 588 ? 34.062 -8.375 -20.594 1 97.75 588 SER A N 1
ATOM 4499 C CA . SER A 1 588 ? 35.5 -8.594 -20.5 1 97.75 588 SER A CA 1
ATOM 4500 C C . SER A 1 588 ? 36.25 -7.27 -20.344 1 97.75 588 SER A C 1
ATOM 4502 O O . SER A 1 588 ? 37.188 -7.168 -19.562 1 97.75 588 SER A O 1
ATOM 4504 N N . GLU A 1 589 ? 35.844 -6.219 -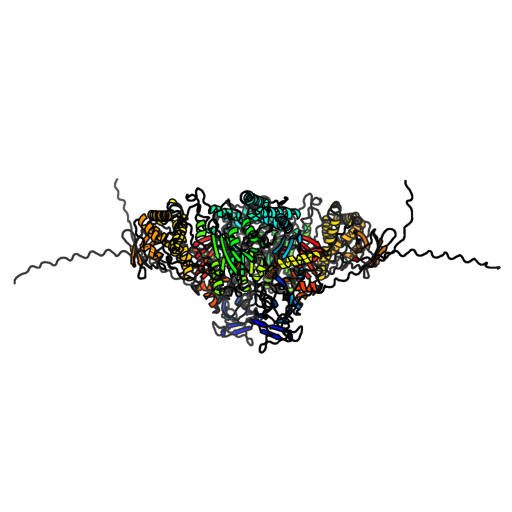21.047 1 96.75 589 GLU A N 1
ATOM 4505 C CA . GLU A 1 589 ? 36.5 -4.906 -20.953 1 96.75 589 GLU A CA 1
ATOM 4506 C C . GLU A 1 589 ? 36.375 -4.332 -19.547 1 96.75 589 GLU A C 1
ATOM 4508 O O . GLU A 1 589 ? 37.344 -3.791 -19 1 96.75 589 GLU A O 1
ATOM 4513 N N . MET A 1 590 ? 35.219 -4.418 -18.984 1 98.25 590 MET A N 1
ATOM 4514 C CA . MET A 1 590 ? 34.969 -3.922 -17.625 1 98.25 590 MET A CA 1
ATOM 4515 C C . MET A 1 590 ? 35.719 -4.766 -16.609 1 98.25 590 MET A C 1
ATOM 4517 O O . MET A 1 590 ? 36.469 -4.234 -15.773 1 98.25 590 MET A O 1
ATOM 4521 N N . ALA A 1 591 ? 35.594 -6.078 -16.703 1 98.31 591 ALA A N 1
ATOM 4522 C CA . ALA A 1 591 ? 36.125 -7 -15.703 1 98.31 591 ALA A CA 1
ATOM 4523 C C . ALA A 1 591 ? 37.656 -6.871 -15.609 1 98.31 591 ALA A C 1
ATOM 4525 O O . ALA A 1 591 ? 38.219 -7.023 -14.531 1 98.31 591 ALA A O 1
ATOM 4526 N N . GLN A 1 592 ? 38.281 -6.633 -16.703 1 97.19 592 GLN A N 1
ATOM 4527 C CA . GLN A 1 592 ? 39.719 -6.473 -16.719 1 97.19 592 GLN A CA 1
ATOM 4528 C C . GLN A 1 592 ? 40.156 -5.273 -15.883 1 97.19 592 GLN A C 1
ATOM 4530 O O . GLN A 1 592 ? 41.312 -5.172 -15.492 1 97.19 592 GLN A O 1
ATOM 4535 N N . LYS A 1 593 ? 39.25 -4.398 -15.672 1 97.75 593 LYS A N 1
ATOM 4536 C CA . LYS A 1 593 ? 39.5 -3.238 -14.812 1 97.75 593 LYS A CA 1
ATOM 4537 C C . LYS A 1 593 ? 38.75 -3.373 -13.492 1 97.75 593 LYS A C 1
ATOM 4539 O O . LYS A 1 593 ? 38.5 -2.377 -12.805 1 97.75 593 LYS A O 1
ATOM 4544 N N . LEU A 1 594 ? 38.281 -4.586 -13.172 1 98.38 594 LEU A N 1
ATOM 4545 C CA . LEU A 1 594 ? 37.5 -4.902 -11.977 1 98.38 594 LEU A CA 1
ATOM 4546 C C . LEU A 1 594 ? 36.188 -4.137 -11.953 1 98.38 594 LEU A C 1
ATOM 4548 O O . LEU A 1 594 ? 35.656 -3.865 -10.883 1 98.38 594 LEU A O 1
ATOM 4552 N N . MET A 1 595 ? 35.688 -3.719 -13.125 1 98.44 595 MET A N 1
ATOM 4553 C CA . MET A 1 595 ? 34.5 -2.902 -13.242 1 98.44 595 MET A CA 1
ATOM 4554 C C . MET A 1 595 ? 33.281 -3.777 -13.461 1 98.44 595 MET A C 1
ATOM 4556 O O . MET A 1 595 ? 33.375 -4.867 -14.031 1 98.44 595 MET A O 1
ATOM 4560 N N . PHE A 1 596 ? 32.125 -3.318 -13.031 1 98.25 596 PHE A N 1
ATOM 4561 C CA . PHE A 1 596 ? 30.844 -3.896 -13.359 1 98.25 596 PHE A CA 1
ATOM 4562 C C . PHE A 1 596 ? 29.719 -2.9 -13.078 1 98.25 596 PHE A C 1
ATOM 4564 O O . PHE A 1 596 ? 29.938 -1.86 -12.461 1 98.25 596 PHE A O 1
ATOM 4571 N N . LEU A 1 597 ? 28.516 -3.1 -13.633 1 98 597 LEU A N 1
ATOM 4572 C CA . LEU A 1 597 ? 27.266 -2.389 -13.359 1 98 597 LEU A CA 1
ATOM 4573 C C . LEU A 1 597 ? 26.438 -3.129 -12.312 1 98 597 LEU A C 1
ATOM 4575 O O . LEU A 1 597 ? 26.344 -4.359 -12.344 1 98 597 LEU A O 1
ATOM 4579 N N . ALA A 1 598 ? 25.922 -2.404 -11.367 1 97.88 598 ALA A N 1
ATOM 4580 C CA . ALA A 1 598 ? 25.094 -3.014 -10.336 1 97.88 598 ALA A CA 1
ATOM 4581 C C . ALA A 1 598 ? 23.828 -2.195 -10.094 1 97.88 598 ALA A C 1
ATOM 4583 O O . ALA A 1 598 ? 23.891 -0.966 -10.008 1 97.88 598 ALA A O 1
ATOM 4584 N N . HIS A 1 599 ? 22.703 -2.816 -10.117 1 97.38 599 HIS A N 1
ATOM 4585 C CA . HIS A 1 599 ? 21.422 -2.209 -9.766 1 97.38 599 HIS A CA 1
ATOM 4586 C C . HIS A 1 599 ? 20.984 -2.625 -8.375 1 97.38 599 HIS A C 1
ATOM 4588 O O . HIS A 1 599 ? 20.828 -3.816 -8.094 1 97.38 599 HIS A O 1
ATOM 4594 N N . TYR A 1 600 ? 20.797 -1.692 -7.445 1 96.44 600 TYR A N 1
ATOM 4595 C CA . TYR A 1 600 ? 20.234 -1.979 -6.137 1 96.44 600 TYR A CA 1
ATOM 4596 C C . TYR A 1 600 ? 18.703 -2.059 -6.211 1 96.44 600 TYR A C 1
ATOM 4598 O O . TYR A 1 600 ? 18.062 -1.152 -6.738 1 96.44 600 TYR A O 1
ATOM 4606 N N . GLY A 1 601 ? 18.156 -3.119 -5.66 1 95.25 601 GLY A N 1
ATOM 4607 C CA . GLY A 1 601 ? 16.734 -3.393 -5.832 1 95.25 601 GLY A CA 1
ATOM 4608 C C . GLY A 1 601 ? 16.438 -4.23 -7.062 1 95.25 601 GLY A C 1
ATOM 4609 O O . GLY A 1 601 ? 17.344 -4.641 -7.777 1 95.25 601 GLY A O 1
ATOM 4610 N N . LYS A 1 602 ? 15.18 -4.547 -7.375 1 95.94 602 LYS A N 1
ATOM 4611 C CA . LYS A 1 602 ? 14.789 -5.344 -8.539 1 95.94 602 LYS A CA 1
ATOM 4612 C C . LYS A 1 602 ? 15.148 -4.633 -9.836 1 95.94 602 LYS A C 1
ATOM 4614 O O . LYS A 1 602 ? 14.883 -3.438 -9.992 1 95.94 602 LYS A O 1
ATOM 4619 N N . THR A 1 603 ? 15.641 -5.352 -10.695 1 96.75 603 THR A N 1
ATOM 4620 C CA . THR A 1 603 ? 16.016 -4.758 -11.977 1 96.75 603 THR A CA 1
ATOM 4621 C C . THR A 1 603 ? 14.781 -4.449 -12.812 1 96.75 603 THR A C 1
ATOM 4623 O O . THR A 1 603 ? 14.859 -3.68 -13.773 1 96.75 603 THR A O 1
ATOM 4626 N N . THR A 1 604 ? 13.617 -5.051 -12.461 1 95.81 604 THR A N 1
ATOM 4627 C CA . THR A 1 604 ? 12.359 -4.707 -13.102 1 95.81 604 THR A CA 1
ATOM 4628 C C . THR A 1 604 ? 11.836 -3.367 -12.594 1 95.81 604 THR A C 1
ATOM 4630 O O . THR A 1 604 ? 10.867 -2.826 -13.133 1 95.81 604 THR A O 1
ATOM 4633 N N . LEU A 1 605 ? 12.398 -2.83 -11.508 1 96.38 605 LEU A N 1
ATOM 4634 C CA . LEU A 1 605 ? 12.227 -1.477 -10.984 1 96.38 605 LEU A CA 1
ATOM 4635 C C . LEU A 1 605 ? 11.055 -1.409 -10.016 1 96.38 605 LEU A C 1
ATOM 4637 O O . LEU A 1 605 ? 10.852 -0.392 -9.352 1 96.38 605 LEU A O 1
ATOM 4641 N N . ARG A 1 606 ? 10.227 -2.475 -9.906 1 94.69 606 ARG A N 1
ATOM 4642 C CA . ARG A 1 606 ? 9.156 -2.469 -8.922 1 94.69 606 ARG A CA 1
ATOM 4643 C C . ARG A 1 606 ? 9.711 -2.619 -7.508 1 94.69 606 ARG A C 1
ATOM 4645 O O . ARG A 1 606 ? 10.336 -3.631 -7.184 1 94.69 606 ARG A O 1
ATOM 4652 N N . GLU A 1 607 ? 9.461 -1.74 -6.684 1 95.88 607 GLU A N 1
ATOM 4653 C CA . GLU A 1 607 ? 10.086 -1.72 -5.363 1 95.88 607 GLU A CA 1
ATOM 4654 C C . GLU A 1 607 ? 9.383 -2.68 -4.406 1 95.88 607 GLU A C 1
ATOM 4656 O O . GLU A 1 607 ? 8.227 -3.039 -4.617 1 95.88 607 GLU A O 1
ATOM 4661 N N . LYS A 1 608 ? 10.078 -3.164 -3.414 1 95.94 608 LYS A N 1
ATOM 4662 C CA . LYS A 1 608 ? 9.516 -3.896 -2.283 1 95.94 608 LYS A CA 1
ATOM 4663 C C . LYS A 1 608 ? 9.391 -3.002 -1.053 1 95.94 608 LYS A C 1
ATOM 4665 O O . LYS A 1 608 ? 10.398 -2.533 -0.517 1 95.94 608 LYS A O 1
ATOM 4670 N N . MET A 1 609 ? 8.242 -2.734 -0.613 1 95.94 609 MET A N 1
ATOM 4671 C CA . MET A 1 609 ? 7.996 -1.815 0.495 1 95.94 609 MET A CA 1
ATOM 4672 C C . MET A 1 609 ? 7.742 -2.58 1.79 1 95.94 609 MET A C 1
ATOM 4674 O O . MET A 1 609 ? 7.371 -3.754 1.76 1 95.94 609 MET A O 1
ATOM 4678 N N . VAL A 1 610 ? 8.031 -1.944 2.926 1 95.75 610 VAL A N 1
ATOM 4679 C CA . VAL A 1 610 ? 7.766 -2.525 4.238 1 95.75 610 VAL A CA 1
ATOM 4680 C C . VAL A 1 610 ? 6.277 -2.836 4.375 1 95.75 610 VAL A C 1
ATOM 4682 O O . VAL A 1 610 ? 5.43 -2.002 4.051 1 95.75 610 VAL A O 1
ATOM 4685 N N . GLY A 1 611 ? 6.004 -4.031 4.84 1 91.5 611 GLY A N 1
ATOM 4686 C CA . GLY A 1 611 ? 4.625 -4.469 4.98 1 91.5 611 GLY A CA 1
ATOM 4687 C C . GLY A 1 611 ? 4.117 -5.254 3.785 1 91.5 611 GLY A C 1
ATOM 4688 O O . GLY A 1 611 ? 3.031 -5.832 3.83 1 91.5 611 GLY A O 1
ATOM 4689 N N . GLY A 1 612 ? 4.809 -5.281 2.676 1 91.75 612 GLY A N 1
ATOM 4690 C CA . GLY A 1 612 ? 4.465 -6.074 1.507 1 91.75 612 GLY A CA 1
ATOM 4691 C C . GLY A 1 612 ? 4.805 -7.547 1.661 1 91.75 612 GLY A C 1
ATOM 4692 O O . GLY A 1 612 ? 5.309 -7.965 2.705 1 91.75 612 GLY A O 1
ATOM 4693 N N . ARG A 1 613 ? 4.602 -8.266 0.634 1 89.88 613 ARG A N 1
ATOM 4694 C CA . ARG A 1 613 ? 4.758 -9.719 0.654 1 89.88 613 ARG A CA 1
ATOM 4695 C C . ARG A 1 613 ? 6.191 -10.109 0.991 1 89.88 613 ARG A C 1
ATOM 4697 O O . ARG A 1 613 ? 6.418 -11.078 1.719 1 89.88 613 ARG A O 1
ATOM 4704 N N . TRP A 1 614 ? 7.086 -9.297 0.499 1 93.94 614 TRP A N 1
ATOM 4705 C CA . TRP A 1 614 ? 8.469 -9.758 0.542 1 93.94 614 TRP A CA 1
ATOM 4706 C C . TRP A 1 614 ? 9.266 -8.992 1.6 1 93.94 614 TRP A C 1
ATOM 4708 O O . TRP A 1 614 ? 10.43 -9.297 1.847 1 93.94 614 TRP A O 1
ATOM 4718 N N . ILE A 1 615 ? 8.695 -8 2.26 1 96.31 615 ILE A N 1
ATOM 4719 C CA . ILE A 1 615 ? 9.312 -7.32 3.395 1 96.31 615 ILE A CA 1
ATOM 4720 C C . ILE A 1 615 ? 8.297 -7.18 4.523 1 96.31 615 ILE A C 1
ATOM 4722 O O . ILE A 1 615 ? 7.648 -6.137 4.66 1 96.31 615 ILE A O 1
ATOM 4726 N N . PRO A 1 616 ? 8.188 -8.203 5.32 1 91.44 616 PRO A N 1
ATOM 4727 C CA . PRO A 1 616 ? 7.266 -8.109 6.453 1 91.44 616 PRO A CA 1
ATOM 4728 C C . PRO A 1 616 ? 7.629 -6.984 7.418 1 91.44 616 PRO A C 1
ATOM 4730 O O . PRO A 1 616 ? 8.805 -6.621 7.535 1 91.44 616 PRO A O 1
ATOM 4733 N N . ASP A 1 617 ? 6.664 -6.41 8.023 1 91.94 617 ASP A N 1
ATOM 4734 C CA . ASP A 1 617 ? 6.855 -5.309 8.961 1 91.94 617 ASP A CA 1
ATOM 4735 C C . ASP A 1 617 ? 7.414 -5.816 10.289 1 91.94 617 ASP A C 1
ATOM 4737 O O . ASP A 1 617 ? 6.703 -5.855 11.297 1 91.94 617 ASP A O 1
ATOM 4741 N N . LEU A 1 618 ? 8.656 -6.191 10.352 1 92.88 618 LEU A N 1
ATOM 4742 C CA . LEU A 1 618 ? 9.414 -6.648 11.508 1 92.88 618 LEU A CA 1
ATOM 4743 C C . LEU A 1 618 ? 10.383 -5.566 11.984 1 92.88 618 LEU A C 1
ATOM 4745 O O . LEU A 1 618 ? 10.664 -4.621 11.25 1 92.88 618 LEU A O 1
ATOM 4749 N N . PRO A 1 619 ? 10.844 -5.684 13.203 1 92.44 619 PRO A N 1
ATOM 4750 C CA . PRO A 1 619 ? 11.75 -4.656 13.711 1 92.44 619 PRO A CA 1
ATOM 4751 C C . PRO A 1 619 ? 12.953 -4.422 12.797 1 92.44 619 PRO A C 1
ATOM 4753 O O . PRO A 1 619 ? 13.594 -5.379 12.359 1 92.44 619 PRO A O 1
ATOM 4756 N N . GLY A 1 620 ? 13.156 -3.178 12.445 1 94.31 620 GLY A N 1
ATOM 4757 C CA . GLY A 1 620 ? 14.312 -2.791 11.648 1 94.31 620 GLY A CA 1
ATOM 4758 C C . GLY A 1 620 ? 14.07 -2.914 10.156 1 94.31 620 GLY A C 1
ATOM 4759 O O . GLY A 1 620 ? 14.961 -2.615 9.359 1 94.31 620 GLY A O 1
ATOM 4760 N N . ALA A 1 621 ? 12.836 -3.283 9.719 1 96.44 621 ALA A N 1
ATOM 4761 C CA . ALA A 1 621 ? 12.531 -3.463 8.305 1 96.44 621 ALA A CA 1
ATOM 4762 C C . ALA A 1 621 ? 12.719 -2.16 7.531 1 96.44 621 ALA A C 1
ATOM 4764 O O . ALA A 1 621 ? 12.383 -1.082 8.023 1 96.44 621 ALA A O 1
ATOM 4765 N N . THR A 1 622 ? 13.359 -2.154 6.402 1 96.75 622 THR A N 1
ATOM 4766 C CA . THR A 1 622 ? 13.5 -1.058 5.449 1 96.75 622 THR A CA 1
ATOM 4767 C C . THR A 1 622 ? 13.102 -1.502 4.047 1 96.75 622 THR A C 1
ATOM 4769 O O . THR A 1 622 ? 13.156 -2.691 3.729 1 96.75 622 THR A O 1
ATOM 4772 N N . PRO A 1 623 ? 12.641 -0.621 3.232 1 97.06 623 PRO A N 1
ATOM 4773 C CA . PRO A 1 623 ? 12.258 -1.006 1.872 1 97.06 623 PRO A CA 1
ATOM 4774 C C . PRO A 1 623 ? 13.461 -1.326 0.989 1 97.06 623 PRO A C 1
ATOM 4776 O O . PRO A 1 623 ? 14.594 -0.974 1.329 1 97.06 623 PRO A O 1
ATOM 4779 N N . HIS A 1 624 ? 13.219 -2.053 0.023 1 97.25 624 HIS A N 1
ATOM 4780 C CA . HIS A 1 624 ? 14.195 -2.271 -1.041 1 97.25 624 HIS A CA 1
ATOM 4781 C C . HIS A 1 624 ? 13.875 -1.419 -2.264 1 97.25 624 HIS A C 1
ATOM 4783 O O . HIS A 1 624 ? 13.172 -1.868 -3.174 1 97.25 624 HIS A O 1
ATOM 4789 N N . LEU A 1 625 ? 14.477 -0.25 -2.328 1 96.5 625 LEU A N 1
ATOM 4790 C CA . LEU A 1 625 ? 14.172 0.766 -3.33 1 96.5 625 LEU A CA 1
ATOM 4791 C C . LEU A 1 625 ? 14.906 0.478 -4.637 1 96.5 625 LEU A C 1
ATOM 4793 O O . LEU A 1 625 ? 15.93 -0.208 -4.637 1 96.5 625 LEU A O 1
ATOM 4797 N N . SER A 1 626 ? 14.406 0.896 -5.746 1 94.94 626 SER A N 1
ATOM 4798 C CA . SER A 1 626 ? 15.062 0.845 -7.047 1 94.94 626 SER A CA 1
ATOM 4799 C C . SER A 1 626 ? 15.812 2.143 -7.34 1 94.94 626 SER A C 1
ATOM 4801 O O . SER A 1 626 ? 15.203 3.152 -7.688 1 94.94 626 SER A O 1
ATOM 4803 N N . LEU A 1 627 ? 17.094 2.092 -7.332 1 93.31 627 LEU A N 1
ATOM 4804 C CA . LEU A 1 627 ? 17.875 3.32 -7.316 1 93.31 627 LEU A CA 1
ATOM 4805 C C . LEU A 1 627 ? 18.719 3.443 -8.578 1 93.31 627 LEU A C 1
ATOM 4807 O O . LEU A 1 627 ? 19.641 4.266 -8.641 1 93.31 627 LEU A O 1
ATOM 4811 N N . GLY A 1 628 ? 18.453 2.568 -9.625 1 93.06 628 GLY A N 1
ATOM 4812 C CA . GLY A 1 628 ? 19.172 2.617 -10.883 1 93.06 628 GLY A CA 1
ATOM 4813 C C . GLY A 1 628 ? 20.5 1.871 -10.844 1 93.06 628 GLY A C 1
ATOM 4814 O O . GLY A 1 628 ? 20.875 1.327 -9.805 1 93.06 628 GLY A O 1
ATOM 4815 N N . TYR A 1 629 ? 21.172 1.826 -11.977 1 96.94 629 TYR A N 1
ATOM 4816 C CA . TYR A 1 629 ? 22.438 1.12 -12.086 1 96.94 629 TYR A CA 1
ATOM 4817 C C . TYR A 1 629 ? 23.594 2.023 -11.688 1 96.94 629 TYR A C 1
ATOM 4819 O O . TYR A 1 629 ? 23.609 3.211 -12.023 1 96.94 629 TYR A O 1
ATOM 4827 N N . THR A 1 630 ? 24.516 1.549 -10.961 1 96.94 630 THR A N 1
ATOM 4828 C CA . THR A 1 630 ? 25.781 2.176 -10.609 1 96.94 630 THR A CA 1
ATOM 4829 C C . THR A 1 630 ? 26.953 1.483 -11.312 1 96.94 630 THR A C 1
ATOM 4831 O O . THR A 1 630 ? 27.016 0.253 -11.359 1 96.94 630 THR A O 1
ATOM 4834 N N . ALA A 1 631 ? 27.766 2.244 -11.922 1 97.69 631 ALA A N 1
ATOM 4835 C CA . ALA A 1 631 ? 29.016 1.709 -12.469 1 97.69 631 ALA A CA 1
ATOM 4836 C C . ALA A 1 631 ? 30.156 1.814 -11.461 1 97.69 631 ALA A C 1
ATOM 4838 O O . ALA A 1 631 ? 30.484 2.912 -11.008 1 97.69 631 ALA A O 1
ATOM 4839 N N . PHE A 1 632 ? 30.766 0.737 -11.109 1 97.88 632 PHE A N 1
ATOM 4840 C CA . PHE A 1 632 ? 31.891 0.751 -10.18 1 97.88 632 PHE A CA 1
ATOM 4841 C C . PHE A 1 632 ? 33.219 0.641 -10.93 1 97.88 632 PHE A C 1
ATOM 4843 O O . PHE A 1 632 ? 33.375 -0.203 -11.82 1 97.88 632 PHE A O 1
ATOM 4850 N N . SER A 1 633 ? 34.094 1.511 -10.633 1 98 633 SER A N 1
ATOM 4851 C CA . SER A 1 633 ? 35.438 1.526 -11.188 1 98 633 SER A CA 1
ATOM 4852 C C . SER A 1 633 ? 36.5 1.522 -10.086 1 98 633 SER A C 1
ATOM 4854 O O . SER A 1 633 ? 37.188 2.527 -9.859 1 98 633 SER A O 1
ATOM 4856 N N . PRO A 1 634 ? 36.719 0.391 -9.461 1 97.75 634 PRO A N 1
ATOM 4857 C CA . PRO A 1 634 ? 37.531 0.309 -8.242 1 97.75 634 PRO A CA 1
ATOM 4858 C C . PRO A 1 634 ? 38.969 0.79 -8.445 1 97.75 634 PRO A C 1
ATOM 4860 O O . PRO A 1 634 ? 39.5 1.496 -7.594 1 97.75 634 PRO A O 1
ATOM 4863 N N . VAL A 1 635 ? 39.625 0.447 -9.562 1 97.31 635 VAL A N 1
ATOM 4864 C CA . VAL A 1 635 ? 41.031 0.764 -9.797 1 97.31 635 VAL A CA 1
ATOM 4865 C C . VAL A 1 635 ? 41.188 2.277 -9.898 1 97.31 635 VAL A C 1
ATOM 4867 O O . VAL A 1 635 ? 42.031 2.861 -9.211 1 97.31 635 VAL A O 1
ATOM 4870 N N . PHE A 1 636 ? 40.375 2.893 -10.758 1 96.94 636 PHE A N 1
ATOM 4871 C CA . PHE A 1 636 ? 40.438 4.336 -10.961 1 96.94 636 PHE A CA 1
ATOM 4872 C C . PHE A 1 636 ? 40.094 5.074 -9.672 1 96.94 636 PHE A C 1
ATOM 4874 O O . PHE A 1 636 ? 40.781 6.02 -9.289 1 96.94 636 PHE A O 1
ATOM 4881 N N . VAL A 1 637 ? 39.062 4.703 -8.961 1 97.31 637 VAL A N 1
ATOM 4882 C CA . VAL A 1 637 ? 38.531 5.387 -7.777 1 97.31 637 VAL A CA 1
ATOM 4883 C C . VAL A 1 637 ? 39.562 5.32 -6.656 1 97.31 637 VAL A C 1
ATOM 4885 O O . VAL A 1 637 ? 39.875 6.328 -6.016 1 97.31 637 VAL A O 1
ATOM 4888 N N . ALA A 1 638 ? 40.125 4.098 -6.379 1 96.81 638 ALA A N 1
ATOM 4889 C CA . ALA A 1 638 ? 41.125 3.945 -5.305 1 96.81 638 ALA A CA 1
ATOM 4890 C C . ALA A 1 638 ? 42.344 4.82 -5.551 1 96.81 638 ALA A C 1
ATOM 4892 O O . ALA A 1 638 ? 42.844 5.457 -4.629 1 96.81 638 ALA A O 1
ATOM 4893 N N . GLU A 1 639 ? 42.781 4.871 -6.793 1 95.88 639 GLU A N 1
ATOM 4894 C CA . GLU A 1 639 ? 43.969 5.66 -7.148 1 95.88 639 GLU A CA 1
ATOM 4895 C C . GLU A 1 639 ? 43.688 7.156 -6.984 1 95.88 639 GLU A C 1
ATOM 4897 O O . GLU A 1 639 ? 44.438 7.855 -6.312 1 95.88 639 GLU A O 1
ATOM 4902 N N . LYS A 1 640 ? 42.625 7.621 -7.59 1 96.69 640 LYS A N 1
ATOM 4903 C CA . LYS A 1 640 ? 42.312 9.055 -7.625 1 96.69 640 LYS A CA 1
ATOM 4904 C C . LYS A 1 640 ? 41.875 9.562 -6.258 1 96.69 640 LYS A C 1
ATOM 4906 O O . LYS A 1 640 ? 42.188 10.695 -5.883 1 96.69 640 LYS A O 1
ATOM 4911 N N . LEU A 1 641 ? 41.125 8.797 -5.488 1 96.06 641 LEU A N 1
ATOM 4912 C CA . LEU A 1 641 ? 40.719 9.211 -4.148 1 96.06 641 LEU A CA 1
ATOM 4913 C C . LEU A 1 641 ? 41.938 9.281 -3.213 1 96.06 641 LEU A C 1
ATOM 4915 O O . LEU A 1 641 ? 42 10.164 -2.357 1 96.06 641 LEU A O 1
ATOM 4919 N N . GLY A 1 642 ? 42.844 8.281 -3.316 1 94.75 642 GLY A N 1
ATOM 4920 C CA . GLY A 1 642 ? 44.094 8.336 -2.549 1 94.75 642 GLY A CA 1
ATOM 4921 C C . GLY A 1 642 ? 44.875 9.609 -2.789 1 94.75 642 GLY A C 1
ATOM 4922 O O . GLY A 1 642 ? 45.406 10.211 -1.845 1 94.75 642 GLY A O 1
ATOM 4923 N N . ALA A 1 643 ? 44.906 9.977 -4.012 1 94.94 643 ALA A N 1
ATOM 4924 C CA . ALA A 1 643 ? 45.625 11.195 -4.379 1 94.94 643 ALA A CA 1
ATOM 4925 C C . ALA A 1 643 ? 44.906 12.43 -3.844 1 94.94 643 ALA A C 1
ATOM 4927 O O . ALA A 1 643 ? 45.531 13.375 -3.367 1 94.94 643 ALA A O 1
ATOM 4928 N N . ALA A 1 644 ? 43.656 12.453 -3.949 1 95.5 644 ALA A N 1
ATOM 4929 C CA . ALA A 1 644 ? 42.844 13.594 -3.506 1 95.5 644 ALA A CA 1
ATOM 4930 C C . ALA A 1 644 ? 42.938 13.766 -1.993 1 95.5 644 ALA A C 1
ATOM 4932 O O . ALA A 1 644 ? 42.906 14.898 -1.491 1 95.5 644 ALA A O 1
ATOM 4933 N N . ARG A 1 645 ? 42.969 12.672 -1.257 1 94.25 645 ARG A N 1
ATOM 4934 C CA . ARG A 1 645 ? 43 12.695 0.201 1 94.25 645 ARG A CA 1
ATOM 4935 C C . ARG A 1 645 ? 44.219 13.469 0.697 1 94.25 645 ARG A C 1
ATOM 4937 O O . ARG A 1 645 ? 44.156 14.18 1.699 1 94.25 645 ARG A O 1
ATOM 4944 N N . LYS A 1 646 ? 45.438 13.359 0.165 1 92.5 646 LYS A N 1
ATOM 4945 C CA . LYS A 1 646 ? 46.688 13.945 0.59 1 92.5 646 LYS A CA 1
ATOM 4946 C C . LYS A 1 646 ? 46.594 15.469 0.654 1 92.5 646 LYS A C 1
ATOM 4948 O O . LYS A 1 646 ? 47.219 16.094 1.525 1 92.5 646 LYS A O 1
ATOM 4953 N N . GLY A 1 647 ? 45.812 16.031 -0.084 1 87.75 647 GLY A N 1
ATOM 4954 C CA . GLY A 1 647 ? 45.719 17.469 -0.095 1 87.75 647 GLY A CA 1
ATOM 4955 C C . GLY A 1 647 ? 44.469 17.984 0.583 1 87.75 647 GLY A C 1
ATOM 4956 O O . GLY A 1 647 ? 44.188 19.188 0.581 1 87.75 647 GLY A O 1
ATOM 4957 N N . TRP A 1 648 ? 43.844 17.031 1.203 1 89.62 648 TRP A N 1
ATOM 4958 C CA . TRP A 1 648 ? 42.531 17.422 1.708 1 89.62 648 TRP A CA 1
ATOM 4959 C C . TRP A 1 648 ? 42.562 17.688 3.209 1 89.62 648 TRP A C 1
ATOM 4961 O O . TRP A 1 648 ? 43.219 16.953 3.951 1 89.62 648 TRP A O 1
ATOM 4971 N N . THR A 1 649 ? 41.938 18.875 3.615 1 86.19 649 THR A N 1
ATOM 4972 C CA . THR A 1 649 ? 41.719 19.188 5.023 1 86.19 649 THR A CA 1
ATOM 4973 C C . THR A 1 649 ? 40.219 19.281 5.316 1 86.19 649 THR A C 1
ATOM 4975 O O . THR A 1 649 ? 39.5 20.016 4.645 1 86.19 649 THR A O 1
ATOM 4978 N N . PRO A 1 650 ? 39.781 18.438 6.293 1 82.25 650 PRO A N 1
ATOM 4979 C CA . PRO A 1 650 ? 38.344 18.531 6.629 1 82.25 650 PRO A CA 1
ATOM 4980 C C . PRO A 1 650 ? 37.938 19.922 7.07 1 82.25 650 PRO A C 1
ATOM 4982 O O . PRO A 1 650 ? 38.719 20.625 7.742 1 82.25 650 PRO A O 1
ATOM 4985 N N . PRO A 1 651 ? 36.781 20.266 6.629 1 80.06 651 PRO A N 1
ATOM 4986 C CA . PRO A 1 651 ? 36.312 21.594 7.051 1 80.06 651 PRO A CA 1
ATOM 4987 C C . PRO A 1 651 ? 36.188 21.703 8.562 1 80.06 651 PRO A C 1
ATOM 4989 O O . PRO A 1 651 ? 35.844 20.719 9.234 1 80.06 651 PRO A O 1
ATOM 4992 N N . THR A 1 652 ? 36.469 22.891 9.102 1 81.94 652 THR A N 1
ATOM 4993 C CA . THR A 1 652 ? 36.344 23.156 10.531 1 81.94 652 THR A CA 1
ATOM 4994 C C . THR A 1 652 ? 34.875 23.328 10.906 1 81.94 652 THR A C 1
ATOM 4996 O O . THR A 1 652 ? 34.156 24.062 10.242 1 81.94 652 THR A O 1
ATOM 4999 N N . GLU A 1 653 ? 34.5 22.547 11.844 1 82.31 653 GLU A N 1
ATOM 5000 C CA . GLU A 1 653 ? 33.125 22.688 12.336 1 82.31 653 GLU A CA 1
ATOM 5001 C C . GLU A 1 653 ? 33.031 23.812 13.367 1 82.31 653 GLU A C 1
ATOM 5003 O O . GLU A 1 653 ? 33.938 24 14.18 1 82.31 653 GLU A O 1
ATOM 5008 N N . PRO A 1 654 ? 31.938 24.562 13.297 1 79.56 654 PRO A N 1
ATOM 5009 C CA . PRO A 1 654 ? 31.75 25.625 14.297 1 79.56 654 PRO A CA 1
ATOM 5010 C C . PRO A 1 654 ? 31.594 25.078 15.711 1 79.56 654 PRO A C 1
ATOM 5012 O O . PRO A 1 654 ? 30.984 24.016 15.906 1 79.56 654 PRO A O 1
ATOM 5015 N N . ALA A 1 655 ? 32.344 25.656 16.625 1 78.38 655 ALA A N 1
ATOM 5016 C CA . ALA A 1 655 ? 32.219 25.281 18.031 1 78.38 655 ALA A CA 1
ATOM 5017 C C . ALA A 1 655 ? 30.953 25.875 18.656 1 78.38 655 ALA A C 1
ATOM 5019 O O . ALA A 1 655 ? 30.594 27.016 18.344 1 78.38 655 ALA A O 1
ATOM 5020 N N . ALA A 1 656 ? 30.328 25.078 19.406 1 77.19 656 ALA A N 1
ATOM 5021 C CA . ALA A 1 656 ? 29.172 25.594 20.141 1 77.19 656 ALA A CA 1
ATOM 5022 C C . ALA A 1 656 ? 29.578 26.656 21.141 1 77.19 656 ALA A C 1
ATOM 5024 O O . ALA A 1 656 ? 30.562 26.5 21.859 1 77.19 656 ALA A O 1
ATOM 5025 N N . LEU A 1 657 ? 28.906 27.812 21.109 1 80.38 657 LEU A N 1
ATOM 5026 C CA . LEU A 1 657 ? 29.188 28.906 22.031 1 80.38 657 LEU A CA 1
ATOM 5027 C C . LEU A 1 657 ? 28.5 28.672 23.375 1 80.38 657 LEU A C 1
ATOM 5029 O O . LEU A 1 657 ? 27.312 28.344 23.422 1 80.38 657 LEU A O 1
ATOM 5033 N N . LYS A 1 658 ? 29.297 28.672 24.406 1 85.88 658 LYS A N 1
ATOM 5034 C CA . LYS A 1 658 ? 28.703 28.578 25.734 1 85.88 658 LYS A CA 1
ATOM 5035 C C . LYS A 1 658 ? 28.016 29.891 26.125 1 85.88 658 LYS A C 1
ATOM 5037 O O . LYS A 1 658 ? 28.609 30.953 26.016 1 85.88 658 LYS A O 1
ATOM 5042 N N . ARG A 1 659 ? 26.828 29.844 26.609 1 89.94 659 ARG A N 1
ATOM 5043 C CA . ARG A 1 659 ? 26.047 31.016 26.984 1 89.94 659 ARG A CA 1
ATOM 5044 C C . ARG A 1 659 ? 26.016 31.172 28.5 1 89.94 659 ARG A C 1
ATOM 5046 O O . ARG A 1 659 ? 25.688 30.234 29.219 1 89.94 659 ARG A O 1
ATOM 5053 N N . ASP A 1 660 ? 26.422 32.375 28.953 1 90 660 ASP A N 1
ATOM 5054 C CA . ASP A 1 660 ? 26.25 32.75 30.359 1 90 660 ASP A CA 1
ATOM 5055 C C . ASP A 1 660 ? 24.891 33.406 30.594 1 90 660 ASP A C 1
ATOM 5057 O O . ASP A 1 660 ? 24.656 34.531 30.172 1 90 660 ASP A O 1
ATOM 5061 N N . VAL A 1 661 ? 24.031 32.719 31.266 1 91.44 661 VAL A N 1
ATOM 5062 C CA . VAL A 1 661 ? 22.672 33.188 31.469 1 91.44 661 VAL A CA 1
ATOM 5063 C C . VAL A 1 661 ? 22.5 33.688 32.906 1 91.44 661 VAL A C 1
ATOM 5065 O O . VAL A 1 661 ? 21.375 33.812 33.406 1 91.44 661 VAL A O 1
ATOM 5068 N N . SER A 1 662 ? 23.562 33.906 33.656 1 89.31 662 SER A N 1
ATOM 5069 C CA . SER A 1 662 ? 23.5 34.219 35.094 1 89.31 662 SER A CA 1
ATOM 5070 C C . SER A 1 662 ? 22.75 35.5 35.344 1 89.31 662 SER A C 1
ATOM 5072 O O . SER A 1 662 ? 22.016 35.625 36.344 1 89.31 662 SER A O 1
ATOM 5074 N N . LYS A 1 663 ? 22.891 36.469 34.438 1 92 663 LYS A N 1
ATOM 5075 C CA . LYS A 1 663 ? 22.281 37.781 34.656 1 92 663 LYS A CA 1
ATOM 5076 C C . LYS A 1 663 ? 20.812 37.781 34.281 1 92 663 LYS A C 1
ATOM 5078 O O . LYS A 1 663 ? 20.094 38.75 34.531 1 92 663 LYS A O 1
ATOM 5083 N N . VAL A 1 664 ? 20.359 36.688 33.688 1 94.12 664 VAL A N 1
ATOM 5084 C CA . VAL A 1 664 ? 18.969 36.688 33.25 1 94.12 664 VAL A CA 1
ATOM 5085 C C . VAL A 1 664 ? 18.25 35.438 33.812 1 94.12 664 VAL A C 1
ATOM 5087 O O . VAL A 1 664 ? 17.234 35 33.281 1 94.12 664 VAL A O 1
ATOM 5090 N N . LYS A 1 665 ? 18.703 34.844 34.812 1 90.25 665 LYS A N 1
ATOM 5091 C CA . LYS A 1 665 ? 18.188 33.625 35.406 1 90.25 665 LYS A CA 1
ATOM 5092 C C . LYS A 1 665 ? 16.734 33.781 35.812 1 90.25 665 LYS A C 1
ATOM 5094 O O . LYS A 1 665 ? 15.945 32.844 35.688 1 90.25 665 LYS A O 1
ATOM 5099 N N . ASP A 1 666 ? 16.453 34.938 36.281 1 89.94 666 ASP A N 1
ATOM 5100 C CA . ASP A 1 666 ? 15.094 35.188 36.781 1 89.94 666 ASP A CA 1
ATOM 5101 C C . ASP A 1 666 ? 14.078 35.125 35.656 1 89.94 666 ASP A C 1
ATOM 5103 O O . ASP A 1 666 ? 12.914 34.781 35.875 1 89.94 666 ASP A O 1
ATOM 5107 N N . ALA A 1 667 ? 14.531 35.406 34.5 1 93.38 667 ALA A N 1
ATOM 5108 C CA . ALA A 1 667 ? 13.641 35.375 33.344 1 93.38 667 ALA A CA 1
ATOM 5109 C C . ALA A 1 667 ? 13.43 33.969 32.812 1 93.38 667 ALA A C 1
ATOM 5111 O O . ALA A 1 667 ? 12.5 33.719 32.062 1 93.38 667 ALA A O 1
ATOM 5112 N N . LEU A 1 668 ? 14.258 33.031 33.281 1 93.19 668 LEU A N 1
ATOM 5113 C CA . LEU A 1 668 ? 14.258 31.688 32.719 1 93.19 668 LEU A CA 1
ATOM 5114 C C . LEU A 1 668 ? 13.742 30.672 33.75 1 93.19 668 LEU A C 1
ATOM 5116 O O . LEU A 1 668 ? 13.82 29.469 33.531 1 93.19 668 LEU A O 1
ATOM 5120 N N . VAL A 1 669 ? 13.258 31.172 34.875 1 91.38 669 VAL A N 1
ATOM 5121 C CA . VAL A 1 669 ? 12.719 30.297 35.906 1 91.38 669 VAL A CA 1
ATOM 5122 C C . VAL A 1 669 ? 11.383 30.844 36.406 1 91.38 669 VAL A C 1
ATOM 5124 O O . VAL A 1 669 ? 11.195 32.062 36.5 1 91.38 669 VAL A O 1
ATOM 5127 N N . PHE A 1 670 ? 10.492 29.969 36.656 1 92.94 670 PHE A N 1
ATOM 5128 C CA . PHE A 1 670 ? 9.219 30.281 37.281 1 92.94 670 PHE A CA 1
ATOM 5129 C C . PHE A 1 670 ? 8.727 29.109 38.125 1 92.94 670 PHE A C 1
ATOM 5131 O O . PHE A 1 670 ? 8.164 28.141 37.594 1 92.94 670 PHE A O 1
ATOM 5138 N N . GLY A 1 671 ? 8.961 29.156 39.406 1 87.75 671 GLY A N 1
ATOM 5139 C CA . GLY A 1 671 ? 8.617 28.047 40.281 1 87.75 671 GLY A CA 1
ATOM 5140 C C . GLY A 1 671 ? 7.145 27.688 40.25 1 87.75 671 GLY A C 1
ATOM 5141 O O . GLY A 1 671 ? 6.289 28.578 40.125 1 87.75 671 GLY A O 1
ATOM 5142 N N . ARG A 1 672 ? 6.797 26.516 40.406 1 88.25 672 ARG A N 1
ATOM 5143 C CA . ARG A 1 672 ? 5.441 25.969 40.344 1 88.25 672 ARG A CA 1
ATOM 5144 C C . ARG A 1 672 ? 4.535 26.688 41.344 1 88.25 672 ARG A C 1
ATOM 5146 O O . ARG A 1 672 ? 3.361 26.938 41.062 1 88.25 672 ARG A O 1
ATOM 5153 N N . PRO A 1 673 ? 5.074 26.984 42.5 1 89 673 PRO A N 1
ATOM 5154 C CA . PRO A 1 673 ? 4.219 27.672 43.469 1 89 673 PRO A CA 1
ATOM 5155 C C . PRO A 1 673 ? 3.812 29.078 43.031 1 89 673 PRO A C 1
ATOM 5157 O O . PRO A 1 673 ? 2.893 29.656 43.594 1 89 673 PRO A O 1
ATOM 5160 N N . LEU A 1 674 ? 4.566 29.609 42.125 1 93.25 674 LEU A N 1
ATOM 5161 C CA . LEU A 1 674 ? 4.289 30.969 41.656 1 93.25 674 LEU A CA 1
ATOM 5162 C C . LEU A 1 674 ? 3.168 30.969 40.625 1 93.25 674 LEU A C 1
ATOM 5164 O O . LEU A 1 674 ? 2.613 32.031 40.312 1 93.25 674 LEU A O 1
ATOM 5168 N N . LEU A 1 675 ? 2.811 29.797 40.125 1 94.31 675 LEU A N 1
ATOM 5169 C CA . LEU A 1 675 ? 1.743 29.703 39.156 1 94.31 675 LEU A CA 1
ATOM 5170 C C . LEU A 1 675 ? 0.398 30.078 39.75 1 94.31 675 LEU A C 1
ATOM 5172 O O . LEU A 1 675 ? 0.197 29.922 40.969 1 94.31 675 LEU A O 1
ATOM 5176 N N . TRP A 1 676 ? -0.427 30.641 39 1 95.06 676 TRP A N 1
ATOM 5177 C CA . TRP A 1 676 ? -1.749 31.031 39.469 1 95.06 676 TRP A CA 1
ATOM 5178 C C . TRP A 1 676 ? -2.785 29.953 39.188 1 95.06 676 TRP A C 1
ATOM 5180 O O . TRP A 1 676 ? -2.506 29 38.438 1 95.06 676 TRP A O 1
ATOM 5190 N N . ALA A 1 677 ? -3.971 30.078 39.844 1 92.44 677 ALA A N 1
ATOM 5191 C CA . ALA A 1 677 ? -5.043 29.094 39.719 1 92.44 677 ALA A CA 1
ATOM 5192 C C . ALA A 1 677 ? -6.371 29.766 39.375 1 92.44 677 ALA A C 1
ATOM 5194 O O . ALA A 1 677 ? -6.5 31 39.5 1 92.44 677 ALA A O 1
ATOM 5195 N N . ASN A 1 678 ? -7.328 28.938 38.906 1 90.75 678 ASN A N 1
ATOM 5196 C CA . ASN A 1 678 ? -8.703 29.344 38.594 1 90.75 678 ASN A CA 1
ATOM 5197 C C . ASN A 1 678 ? -8.852 29.828 37.156 1 90.75 678 ASN A C 1
ATOM 5199 O O . ASN A 1 678 ? -7.867 30.188 36.531 1 90.75 678 ASN A O 1
ATOM 5203 N N . THR A 1 679 ? -10.055 29.781 36.719 1 92.75 679 THR A N 1
ATOM 5204 C CA . THR A 1 679 ? -10.422 30.203 35.375 1 92.75 679 THR A CA 1
ATOM 5205 C C . THR A 1 679 ? -11.344 31.422 35.406 1 92.75 679 THR A C 1
ATOM 5207 O O . THR A 1 679 ? -12.234 31.5 36.281 1 92.75 679 THR A O 1
ATOM 5210 N N . MET A 1 680 ? -11.008 32.344 34.562 1 94.88 680 MET A N 1
ATOM 5211 C CA . MET A 1 680 ? -11.844 33.531 34.438 1 94.88 680 MET A CA 1
ATOM 5212 C C . MET A 1 680 ? -12.703 33.469 33.188 1 94.88 680 MET A C 1
ATOM 5214 O O . MET A 1 680 ? -12.328 32.812 32.219 1 94.88 680 MET A O 1
ATOM 5218 N N . PHE A 1 681 ? -13.859 34.156 33.25 1 94.38 681 PHE A N 1
ATOM 5219 C CA . PHE A 1 681 ? -14.734 34.281 32.094 1 94.38 681 PHE A CA 1
ATOM 5220 C C . PHE A 1 681 ? -14.562 35.625 31.391 1 94.38 681 PHE A C 1
ATOM 5222 O O . PHE A 1 681 ? -14.477 36.656 32.031 1 94.38 681 PHE A O 1
ATOM 5229 N N . PRO A 1 682 ? -14.453 35.625 30.094 1 94.88 682 PRO A N 1
ATOM 5230 C CA . PRO A 1 682 ? -14.367 36.906 29.406 1 94.88 682 PRO A CA 1
ATOM 5231 C C . PRO A 1 682 ? -15.688 37.688 29.422 1 94.88 682 PRO A C 1
ATOM 5233 O O . PRO A 1 682 ? -16.734 37.125 29.047 1 94.88 682 PRO A O 1
ATOM 5236 N N . ALA A 1 683 ? -15.648 38.906 29.781 1 95.5 683 ALA A N 1
ATOM 5237 C CA . ALA A 1 683 ? -16.859 39.719 29.766 1 95.5 683 ALA A CA 1
ATOM 5238 C C . ALA A 1 683 ? -17.375 39.938 28.344 1 95.5 683 ALA A C 1
ATOM 5240 O O . ALA A 1 683 ? -18.578 39.969 28.109 1 95.5 683 ALA A O 1
ATOM 5241 N N . THR A 1 684 ? -16.531 40.125 27.438 1 94.56 684 THR A N 1
ATOM 5242 C CA . THR A 1 684 ? -16.766 40.188 26 1 94.56 684 THR A CA 1
ATOM 5243 C C . THR A 1 684 ? -15.656 39.469 25.234 1 94.56 684 THR A C 1
ATOM 5245 O O . THR A 1 684 ? -14.656 39.062 25.828 1 94.56 684 THR A O 1
ATOM 5248 N N . ASP A 1 685 ? -15.891 39.406 23.891 1 93.94 685 ASP A N 1
ATOM 5249 C CA . ASP A 1 685 ? -14.859 38.781 23.062 1 93.94 685 ASP A CA 1
ATOM 5250 C C . ASP A 1 685 ? -13.562 39.594 23.094 1 93.94 685 ASP A C 1
ATOM 5252 O O . ASP A 1 685 ? -12.484 39.062 22.828 1 93.94 685 ASP A O 1
ATOM 5256 N N . GLY A 1 686 ? -13.688 40.812 23.391 1 95.31 686 GLY A N 1
ATOM 5257 C CA . GLY A 1 686 ? -12.523 41.688 23.484 1 95.31 686 GLY A CA 1
ATOM 5258 C C . GLY A 1 686 ? -11.562 41.281 24.594 1 95.31 686 GLY A C 1
ATOM 5259 O O . GLY A 1 686 ? -10.406 41.719 24.609 1 95.31 686 GLY A O 1
ATOM 5260 N N . GLU A 1 687 ? -12.047 40.5 25.594 1 96.31 687 GLU A N 1
ATOM 5261 C CA . GLU A 1 687 ? -11.203 40.062 26.688 1 96.31 687 GLU A CA 1
ATOM 5262 C C . GLU A 1 687 ? -10.617 38.656 26.422 1 96.31 687 GLU A C 1
ATOM 5264 O O . GLU A 1 687 ? -9.953 38.094 27.281 1 96.31 687 GLU A O 1
ATOM 5269 N N . ASN A 1 688 ? -10.852 38.156 25.203 1 94.5 688 ASN A N 1
ATOM 5270 C CA . ASN A 1 688 ? -10.32 36.844 24.859 1 94.5 688 ASN A CA 1
ATOM 5271 C C . ASN A 1 688 ? -8.797 36.812 24.922 1 94.5 688 ASN A C 1
ATOM 5273 O O . ASN A 1 688 ? -8.203 35.781 25.25 1 94.5 688 ASN A O 1
ATOM 5277 N N . TRP A 1 689 ? -8.164 37.906 24.594 1 96.69 689 TRP A N 1
ATOM 5278 C CA . TRP A 1 689 ? -6.707 37.938 24.688 1 96.69 689 TRP A CA 1
ATOM 5279 C C . TRP A 1 689 ? -6.25 37.594 26.094 1 96.69 689 TRP A C 1
ATOM 5281 O O . TRP A 1 689 ? -5.223 36.938 26.281 1 96.69 689 TRP A O 1
ATOM 5291 N N . LEU A 1 690 ? -6.98 38.031 27.109 1 97 690 LEU A N 1
ATOM 5292 C CA . LEU A 1 690 ? -6.648 37.844 28.516 1 97 690 LEU A CA 1
ATOM 5293 C C . LEU A 1 690 ? -6.902 36.406 28.953 1 97 690 LEU A C 1
ATOM 5295 O O . LEU A 1 690 ? -6.023 35.75 29.531 1 97 690 LEU A O 1
ATOM 5299 N N . VAL A 1 691 ? -8.055 35.906 28.609 1 94.75 691 VAL A N 1
ATOM 5300 C CA . VAL A 1 691 ? -8.445 34.562 29.047 1 94.75 691 VAL A CA 1
ATOM 5301 C C . VAL A 1 691 ? -7.574 33.531 28.359 1 94.75 691 VAL A C 1
ATOM 5303 O O . VAL A 1 691 ? -7.031 32.625 29.016 1 94.75 691 VAL A O 1
ATOM 5306 N N . SER A 1 692 ? -7.461 33.656 27.062 1 94.88 692 SER A N 1
ATOM 5307 C CA . SER A 1 692 ? -6.637 32.719 26.297 1 94.88 692 SER A CA 1
ATOM 5308 C C . SER A 1 692 ? -5.156 32.906 26.625 1 94.88 692 SER A C 1
ATOM 5310 O O . SER A 1 692 ? -4.414 31.938 26.734 1 94.88 692 SER A O 1
ATOM 5312 N N . GLY A 1 693 ? -4.734 34.125 26.703 1 96.62 693 GLY A N 1
ATOM 5313 C CA . GLY A 1 693 ? -3.338 34.406 26.984 1 96.62 693 GLY A CA 1
ATOM 5314 C C . GLY A 1 693 ? -2.867 33.875 28.328 1 96.62 693 GLY A C 1
ATOM 5315 O O . GLY A 1 693 ? -1.763 33.344 28.422 1 96.62 693 GLY A O 1
ATOM 5316 N N . THR A 1 694 ? -3.643 34.094 29.375 1 96.25 694 THR A N 1
ATOM 5317 C CA . THR A 1 694 ? -3.24 33.625 30.703 1 96.25 694 THR A CA 1
ATOM 5318 C C . THR A 1 694 ? -3.17 32.125 30.75 1 96.25 694 THR A C 1
ATOM 5320 O O . THR A 1 694 ? -2.295 31.547 31.422 1 96.25 694 THR A O 1
ATOM 5323 N N . ALA A 1 695 ? -4.117 31.453 30.031 1 93.56 695 ALA A N 1
ATOM 5324 C CA . ALA A 1 695 ? -4.066 30 29.953 1 93.56 695 ALA A CA 1
ATOM 5325 C C . ALA A 1 695 ? -2.822 29.531 29.203 1 93.56 695 ALA A C 1
ATOM 5327 O O . ALA A 1 695 ? -2.137 28.609 29.641 1 93.56 695 ALA A O 1
ATOM 5328 N N . ALA A 1 696 ? -2.59 30.125 28.062 1 95.19 696 ALA A N 1
ATOM 5329 C CA . ALA A 1 696 ? -1.441 29.766 27.234 1 95.19 696 ALA A CA 1
ATOM 5330 C C . ALA A 1 696 ? -0.131 30.016 27.969 1 95.19 696 ALA A C 1
ATOM 5332 O O . ALA A 1 696 ? 0.788 29.203 27.922 1 95.19 696 ALA A O 1
ATOM 5333 N N . TYR A 1 697 ? 0.006 31.203 28.609 1 97 697 TYR A N 1
ATOM 5334 C CA . TYR A 1 697 ? 1.247 31.562 29.281 1 97 697 TYR A CA 1
ATOM 5335 C C . TYR A 1 697 ? 1.467 30.688 30.516 1 97 697 TYR A C 1
ATOM 5337 O O . TYR A 1 697 ? 2.605 30.375 30.859 1 97 697 TYR A O 1
ATOM 5345 N N . TRP A 1 698 ? 0.351 30.375 31.203 1 95.12 698 TRP A N 1
ATOM 5346 C CA . TRP A 1 698 ? 0.43 29.438 32.312 1 95.12 698 TRP A CA 1
ATOM 5347 C C . TRP A 1 698 ? 1.115 28.141 31.891 1 95.12 698 TRP A C 1
ATOM 5349 O O . TRP A 1 698 ? 2.023 27.656 32.562 1 95.12 698 TRP A O 1
ATOM 5359 N N . LYS A 1 699 ? 0.691 27.609 30.766 1 92.38 699 LYS A N 1
ATOM 5360 C CA . LYS A 1 699 ? 1.255 26.375 30.25 1 92.38 699 LYS A CA 1
ATOM 5361 C C . LYS A 1 699 ? 2.725 26.547 29.875 1 92.38 699 LYS A C 1
ATOM 5363 O O . LYS A 1 699 ? 3.545 25.672 30.125 1 92.38 699 LYS A O 1
ATOM 5368 N N . LEU A 1 700 ? 3.033 27.609 29.172 1 94.12 700 LEU A N 1
ATOM 5369 C CA . LEU A 1 700 ? 4.414 27.906 28.797 1 94.12 700 LEU A CA 1
ATOM 5370 C C . LEU A 1 700 ? 5.32 27.906 30.016 1 94.12 700 LEU A C 1
ATOM 5372 O O . LEU A 1 700 ? 6.406 27.328 30 1 94.12 700 LEU A O 1
ATOM 5376 N N . LEU A 1 701 ? 4.906 28.531 31.141 1 94.62 701 LEU A N 1
ATOM 5377 C CA . LEU A 1 701 ? 5.711 28.641 32.344 1 94.62 701 LEU A CA 1
ATOM 5378 C C . LEU A 1 701 ? 5.793 27.312 33.062 1 94.62 701 LEU A C 1
ATOM 5380 O O . LEU A 1 701 ? 6.828 26.969 33.656 1 94.62 701 LEU A O 1
ATOM 5384 N N . LYS A 1 702 ? 4.668 26.625 33.062 1 91.81 702 LYS A N 1
ATOM 5385 C CA . LYS A 1 702 ? 4.648 25.312 33.719 1 91.81 702 LYS A CA 1
ATOM 5386 C C . LYS A 1 702 ? 5.68 24.391 33.094 1 91.81 702 LYS A C 1
ATOM 5388 O O . LYS A 1 702 ? 6.297 23.578 33.781 1 91.81 702 LYS A O 1
ATOM 5393 N N . ASP A 1 703 ? 5.824 24.484 31.797 1 89.19 703 ASP A N 1
ATOM 5394 C CA . ASP A 1 703 ? 6.66 23.547 31.062 1 89.19 703 ASP A CA 1
ATOM 5395 C C . ASP A 1 703 ? 8.117 23.984 31.047 1 89.19 703 ASP A C 1
ATOM 5397 O O . ASP A 1 703 ? 8.984 23.297 30.5 1 89.19 703 ASP A O 1
ATOM 5401 N N . LEU A 1 704 ? 8.391 25.156 31.609 1 89.81 704 LEU A N 1
ATOM 5402 C CA . LEU A 1 704 ? 9.781 25.578 31.766 1 89.81 704 LEU A CA 1
ATOM 5403 C C . LEU A 1 704 ? 10.578 24.562 32.562 1 89.81 704 LEU A C 1
ATOM 5405 O O . LEU A 1 704 ? 10.148 24.141 33.656 1 89.81 704 LEU A O 1
ATOM 5409 N N . PRO A 1 705 ? 11.664 24.047 32.031 1 81.06 705 PRO A N 1
ATOM 5410 C CA . PRO A 1 705 ? 12.477 23.062 32.75 1 81.06 705 PRO A CA 1
ATOM 5411 C C . PRO A 1 705 ? 12.891 23.562 34.125 1 81.06 705 PRO A C 1
ATOM 5413 O O . PRO A 1 705 ? 13.188 24.75 34.312 1 81.06 705 PRO A O 1
ATOM 5416 N N . ALA A 1 706 ? 12.633 22.703 35.281 1 68.19 706 ALA A N 1
ATOM 5417 C CA . ALA A 1 706 ? 12.883 23.031 36.688 1 68.19 706 ALA A CA 1
ATOM 5418 C C . ALA A 1 706 ? 14.352 23.391 36.906 1 68.19 706 ALA A C 1
ATOM 5420 O O . ALA A 1 706 ? 15.211 23.047 36.094 1 68.19 706 ALA A O 1
ATOM 5421 N N . ASP A 1 707 ? 14.555 24.062 38.125 1 56.28 707 ASP A N 1
ATOM 5422 C CA . ASP A 1 707 ? 15.844 24.469 38.656 1 56.28 707 ASP A CA 1
ATOM 5423 C C . ASP A 1 707 ? 16.766 23.266 38.812 1 56.28 707 ASP A C 1
ATOM 5425 O O . ASP A 1 707 ? 16.328 22.188 39.219 1 56.28 707 ASP A O 1
ATOM 5429 N N . GLY A 1 708 ? 17.859 23.047 37.906 1 49.88 708 GLY A N 1
ATOM 5430 C CA . GLY A 1 708 ? 18.953 22.078 37.844 1 49.88 708 GLY A CA 1
ATOM 5431 C C . GLY A 1 708 ? 19.328 21.734 36.406 1 49.88 708 GLY A C 1
ATOM 5432 O O . GLY A 1 708 ? 20.5 21.438 36.125 1 49.88 708 GLY A O 1
ATOM 5433 N N . ASP A 1 709 ? 18.266 21.406 35.719 1 57.28 709 ASP A N 1
ATOM 5434 C CA . ASP A 1 709 ? 18.703 21.188 34.344 1 57.28 709 ASP A CA 1
ATOM 5435 C C . ASP A 1 709 ? 19.141 22.516 33.719 1 57.28 709 ASP A C 1
ATOM 5437 O O . ASP A 1 709 ? 18.719 23.594 34.156 1 57.28 709 ASP A O 1
ATOM 5441 N N . SER A 1 710 ? 20.094 22.594 32.688 1 70.25 710 SER A N 1
ATOM 5442 C CA . SER A 1 710 ? 20.969 23.688 32.281 1 70.25 710 SER A CA 1
ATOM 5443 C C . SER A 1 710 ? 20.172 24.891 31.797 1 70.25 710 SER A C 1
ATOM 5445 O O . SER A 1 710 ? 19.172 24.734 31.094 1 70.25 710 SER A O 1
ATOM 5447 N N . SER A 1 711 ? 20.156 26.078 32.625 1 81.31 711 SER A N 1
ATOM 5448 C CA . SER A 1 711 ? 19.719 27.422 32.219 1 81.31 711 SER A CA 1
ATOM 5449 C C . SER A 1 711 ? 19.75 27.594 30.719 1 81.31 711 SER A C 1
ATOM 5451 O O . SER A 1 711 ? 18.906 28.312 30.156 1 81.31 711 SER A O 1
ATOM 5453 N N . ASP A 1 712 ? 20.453 26.719 30.203 1 85.44 712 ASP A N 1
ATOM 5454 C CA . ASP A 1 712 ? 20.531 26.797 28.75 1 85.44 712 ASP A CA 1
ATOM 5455 C C . ASP A 1 712 ? 19.312 26.125 28.094 1 85.44 712 ASP A C 1
ATOM 5457 O O . ASP A 1 712 ? 18.797 26.641 27.094 1 85.44 712 ASP A O 1
ATOM 5461 N N . LYS A 1 713 ? 18.906 25.047 28.688 1 88.5 713 LYS A N 1
ATOM 5462 C CA . LYS A 1 713 ? 17.734 24.344 28.172 1 88.5 713 LYS A CA 1
ATOM 5463 C C . LYS A 1 713 ? 16.469 25.188 28.359 1 88.5 713 LYS A C 1
ATOM 5465 O O . LYS A 1 713 ? 15.602 25.188 27.484 1 88.5 713 LYS A O 1
ATOM 5470 N N . ALA A 1 714 ? 16.422 25.828 29.469 1 92.38 714 ALA A N 1
ATOM 5471 C CA . ALA A 1 714 ? 15.281 26.703 29.734 1 92.38 714 ALA A CA 1
ATOM 5472 C C . ALA A 1 714 ? 15.258 27.875 28.75 1 92.38 714 ALA A C 1
ATOM 5474 O O . ALA A 1 714 ? 14.188 28.281 28.281 1 92.38 714 ALA A O 1
ATOM 5475 N N . PHE A 1 715 ? 16.438 28.438 28.531 1 93.19 715 PHE A N 1
ATOM 5476 C CA . PHE A 1 715 ? 16.547 29.531 27.562 1 93.19 715 PHE A CA 1
ATOM 5477 C C . PHE A 1 715 ? 16.062 29.078 26.188 1 93.19 715 PHE A C 1
ATOM 5479 O O . PHE A 1 715 ? 15.242 29.766 25.562 1 93.19 715 PHE A O 1
ATOM 5486 N N . GLU A 1 716 ? 16.531 27.906 25.719 1 91.94 716 GLU A N 1
ATOM 5487 C CA . GLU A 1 716 ? 16.156 27.406 24.406 1 91.94 716 GLU A CA 1
ATOM 5488 C C . GLU A 1 716 ? 14.656 27.094 24.328 1 91.94 716 GLU A C 1
ATOM 5490 O O . GLU A 1 716 ? 14.008 27.391 23.312 1 91.94 716 GLU A O 1
ATOM 5495 N N . TYR A 1 717 ? 14.164 26.516 25.344 1 93.12 717 TYR A N 1
ATOM 5496 C CA . TYR A 1 717 ? 12.742 26.188 25.375 1 93.12 717 TYR A CA 1
ATOM 5497 C C . TYR A 1 717 ? 11.891 27.438 25.234 1 93.12 717 TYR A C 1
ATOM 5499 O O . TYR A 1 717 ? 11 27.5 24.391 1 93.12 717 TYR A O 1
ATOM 5507 N N . GLN A 1 718 ? 12.141 28.391 26.078 1 95.06 718 GLN A N 1
ATOM 5508 C CA . GLN A 1 718 ? 11.344 29.609 26.078 1 95.06 718 GLN A CA 1
ATOM 5509 C C . GLN A 1 718 ? 11.484 30.359 24.75 1 95.06 718 GLN A C 1
ATOM 5511 O O . GLN A 1 718 ? 10.5 30.828 24.188 1 95.06 718 GLN A O 1
ATOM 5516 N N . ARG A 1 719 ? 12.75 30.438 24.328 1 95.62 719 ARG A N 1
ATOM 5517 C CA . ARG A 1 719 ? 13.031 31.125 23.078 1 95.62 719 ARG A CA 1
ATOM 5518 C C . ARG A 1 719 ? 12.242 30.484 21.922 1 95.62 719 ARG A C 1
ATOM 5520 O O . ARG A 1 719 ? 11.641 31.188 21.125 1 95.62 719 ARG A O 1
ATOM 5527 N N . ASN A 1 720 ? 12.242 29.188 21.859 1 94.88 720 ASN A N 1
ATOM 5528 C CA . ASN A 1 720 ? 11.578 28.469 20.781 1 94.88 720 ASN A CA 1
ATOM 5529 C C . ASN A 1 720 ? 10.062 28.578 20.891 1 94.88 720 ASN A C 1
ATOM 5531 O O . ASN A 1 720 ? 9.367 28.656 19.875 1 94.88 720 ASN A O 1
ATOM 5535 N N . ALA A 1 721 ? 9.555 28.469 22.078 1 95.69 721 ALA A N 1
ATOM 5536 C CA . ALA A 1 721 ? 8.109 28.609 22.266 1 95.69 721 ALA A CA 1
ATOM 5537 C C . ALA A 1 721 ? 7.617 29.969 21.766 1 95.69 721 ALA A C 1
ATOM 5539 O O . ALA A 1 721 ? 6.582 30.047 21.094 1 95.69 721 ALA A O 1
ATOM 5540 N N . LEU A 1 722 ? 8.352 30.953 22.094 1 97.38 722 LEU A N 1
ATOM 5541 C CA . LEU A 1 722 ? 7.98 32.312 21.688 1 97.38 722 LEU A CA 1
ATOM 5542 C C . LEU A 1 722 ? 8.195 32.5 20.188 1 97.38 722 LEU A C 1
ATOM 5544 O O . LEU A 1 722 ? 7.41 33.188 19.531 1 97.38 722 LEU A O 1
ATOM 5548 N N . ALA A 1 723 ? 9.25 31.922 19.656 1 96.75 723 ALA A N 1
ATOM 5549 C CA . ALA A 1 723 ? 9.492 31.969 18.219 1 96.75 723 ALA A CA 1
ATOM 5550 C C . ALA A 1 723 ? 8.359 31.297 17.453 1 96.75 723 ALA A C 1
ATOM 5552 O O . ALA A 1 723 ? 7.973 31.766 16.375 1 96.75 723 ALA A O 1
ATOM 5553 N N . ASP A 1 724 ? 7.898 30.234 17.953 1 96.5 724 ASP A N 1
ATOM 5554 C CA . ASP A 1 724 ? 6.781 29.516 17.328 1 96.5 724 ASP A CA 1
ATOM 5555 C C . ASP A 1 724 ? 5.539 30.406 17.266 1 96.5 724 ASP A C 1
ATOM 5557 O O . ASP A 1 724 ? 4.852 30.438 16.25 1 96.5 724 ASP A O 1
ATOM 5561 N N . LEU A 1 725 ? 5.262 31.047 18.391 1 97.25 725 LEU A N 1
ATOM 5562 C CA . LEU A 1 725 ? 4.117 31.953 18.438 1 97.25 725 LEU A CA 1
ATOM 5563 C C . LEU A 1 725 ? 4.281 33.094 17.422 1 97.25 725 LEU A C 1
ATOM 5565 O O . LEU A 1 725 ? 3.326 33.469 16.734 1 97.25 725 LEU A O 1
ATOM 5569 N N . ASN A 1 726 ? 5.5 33.656 17.375 1 97.38 726 ASN A N 1
ATOM 5570 C CA . ASN A 1 726 ? 5.785 34.688 16.406 1 97.38 726 ASN A CA 1
ATOM 5571 C C . ASN A 1 726 ? 5.566 34.188 14.977 1 97.38 726 ASN A C 1
ATOM 5573 O O . ASN A 1 726 ? 4.969 34.906 14.156 1 97.38 726 ASN A O 1
ATOM 5577 N N . ALA A 1 727 ? 6.051 33 14.656 1 96.12 727 ALA A N 1
ATOM 5578 C CA . ALA A 1 727 ? 5.883 32.406 13.328 1 96.12 727 ALA A CA 1
ATOM 5579 C C . ALA A 1 727 ? 4.41 32.219 12.984 1 96.12 727 ALA A C 1
ATOM 5581 O O . ALA A 1 727 ? 3.982 32.5 11.867 1 96.12 727 ALA A O 1
ATOM 5582 N N . ARG A 1 728 ? 3.629 31.75 13.914 1 95.62 728 ARG A N 1
ATOM 5583 C CA . ARG A 1 728 ? 2.197 31.547 13.703 1 95.62 728 ARG A CA 1
ATOM 5584 C C . ARG A 1 728 ? 1.492 32.875 13.445 1 95.62 728 ARG A C 1
ATOM 5586 O O . ARG A 1 728 ? 0.609 32.969 12.586 1 95.62 728 ARG A O 1
ATOM 5593 N N . TYR A 1 729 ? 1.868 33.875 14.25 1 96.94 729 TYR A N 1
ATOM 5594 C CA . TYR A 1 729 ? 1.305 35.219 14.047 1 96.94 729 TYR A CA 1
ATOM 5595 C C . TYR A 1 729 ? 1.555 35.719 12.625 1 96.94 729 TYR A C 1
ATOM 5597 O O . TYR A 1 729 ? 0.628 36.156 11.938 1 96.94 729 TYR A O 1
ATOM 5605 N N . LEU A 1 730 ? 2.771 35.625 12.211 1 96.06 730 LEU A N 1
ATOM 5606 C CA . LEU A 1 730 ? 3.162 36.125 10.898 1 96.06 730 LEU A CA 1
ATOM 5607 C C . LEU A 1 730 ? 2.51 35.312 9.789 1 96.06 730 LEU A C 1
ATOM 5609 O O . LEU A 1 730 ? 2.072 35.875 8.781 1 96.06 730 LEU A O 1
ATOM 5613 N N . PHE A 1 731 ? 2.494 34 9.922 1 94.56 731 PHE A N 1
ATOM 5614 C CA . PHE A 1 731 ? 1.853 33.156 8.914 1 94.56 731 PHE A CA 1
ATOM 5615 C C . PHE A 1 731 ? 0.374 33.5 8.781 1 94.56 731 PHE A C 1
ATOM 5617 O O . PHE A 1 731 ? -0.143 33.625 7.676 1 94.56 731 PHE A O 1
ATOM 5624 N N . THR A 1 732 ? -0.313 33.625 9.883 1 94.56 732 THR A N 1
ATOM 5625 C CA . THR A 1 732 ? -1.74 33.938 9.898 1 94.56 732 THR A CA 1
ATOM 5626 C C . THR A 1 732 ? -2.004 35.312 9.273 1 94.56 732 THR A C 1
ATOM 5628 O O . THR A 1 732 ? -2.893 35.469 8.438 1 94.56 732 THR A O 1
ATOM 5631 N N . THR A 1 733 ? -1.214 36.344 9.656 1 95.44 733 THR A N 1
ATOM 5632 C CA . THR A 1 733 ? -1.445 37.688 9.203 1 95.44 733 THR A CA 1
ATOM 5633 C C . THR A 1 733 ? -0.995 37.875 7.754 1 95.44 733 THR A C 1
ATOM 5635 O O . THR A 1 733 ? -1.338 38.844 7.102 1 95.44 733 THR A O 1
ATOM 5638 N N . SER A 1 734 ? -0.218 36.938 7.25 1 92.44 734 SER A N 1
ATOM 5639 C CA . SER A 1 734 ? 0.121 36.938 5.832 1 92.44 734 SER A CA 1
ATOM 5640 C C . SER A 1 734 ? -1.062 36.5 4.977 1 92.44 734 SER A C 1
ATOM 5642 O O . SER A 1 734 ? -1.096 36.75 3.771 1 92.44 734 SER A O 1
ATOM 5644 N N . ARG A 1 735 ? -2.033 36 5.609 1 89.94 735 ARG A N 1
ATOM 5645 C CA . ARG A 1 735 ? -3.123 35.375 4.855 1 89.94 735 ARG A CA 1
ATOM 5646 C C . ARG A 1 735 ? -4.465 36 5.238 1 89.94 735 ARG A C 1
ATOM 5648 O O . ARG A 1 735 ? -5.418 35.969 4.457 1 89.94 735 ARG A O 1
ATOM 5655 N N . GLU A 1 736 ? -4.504 36.531 6.48 1 93.75 736 GLU A N 1
ATOM 5656 C CA . GLU A 1 736 ? -5.711 37.156 7 1 93.75 736 GLU A CA 1
ATOM 5657 C C . GLU A 1 736 ? -5.414 38.562 7.512 1 93.75 736 GLU A C 1
ATOM 5659 O O . GLU A 1 736 ? -4.262 38.906 7.809 1 93.75 736 GLU A O 1
ATOM 5664 N N . ALA A 1 737 ? -6.496 39.281 7.598 1 94 737 ALA A N 1
ATOM 5665 C CA . ALA A 1 737 ? -6.344 40.625 8.195 1 94 737 ALA A CA 1
ATOM 5666 C C . ALA A 1 737 ? -5.996 40.5 9.68 1 94 737 ALA A C 1
ATOM 5668 O O . ALA A 1 737 ? -6.516 39.625 10.383 1 94 737 ALA A O 1
ATOM 5669 N N . ASP A 1 738 ? -5.117 41.375 10.156 1 96.19 738 ASP A N 1
ATOM 5670 C CA . ASP A 1 738 ? -4.77 41.438 11.57 1 96.19 738 ASP A CA 1
ATOM 5671 C C . ASP A 1 738 ? -5.988 41.812 12.422 1 96.19 738 ASP A C 1
ATOM 5673 O O . ASP A 1 738 ? -7.039 42.156 11.883 1 96.19 738 ASP A O 1
ATOM 5677 N N . VAL A 1 739 ? -5.84 41.594 13.711 1 96.19 739 VAL A N 1
ATOM 5678 C CA . VAL A 1 739 ? -6.949 41.812 14.633 1 96.19 739 VAL A CA 1
ATOM 5679 C C . VAL A 1 739 ? -6.473 42.625 15.836 1 96.19 739 VAL A C 1
ATOM 5681 O O . VAL A 1 739 ? -5.379 42.406 16.359 1 96.19 739 VAL A O 1
ATOM 5684 N N . VAL A 1 740 ? -7.211 43.719 16.156 1 97 740 VAL A N 1
ATOM 5685 C CA . VAL A 1 740 ? -7.016 44.406 17.453 1 97 740 VAL A CA 1
ATOM 5686 C C . VAL A 1 740 ? -7.609 43.531 18.562 1 97 740 VAL A C 1
ATOM 5688 O O . VAL A 1 740 ? -8.828 43.375 18.656 1 97 740 VAL A O 1
ATOM 5691 N N . PRO A 1 741 ? -6.762 43 19.469 1 96.81 741 PRO A N 1
ATOM 5692 C CA . PRO A 1 741 ? -7.258 42.031 20.453 1 96.81 741 PRO A CA 1
ATOM 5693 C C . PRO A 1 741 ? -8.422 42.594 21.281 1 96.81 741 PRO A C 1
ATOM 5695 O O . PRO A 1 741 ? -9.43 41.906 21.469 1 96.81 741 PRO A O 1
ATOM 5698 N N . ALA A 1 742 ? -8.375 43.812 21.719 1 95.62 742 ALA A N 1
ATOM 5699 C CA . ALA A 1 742 ? -9.375 44.375 22.625 1 95.62 742 ALA A CA 1
ATOM 5700 C C . ALA A 1 742 ? -10.719 44.562 21.922 1 95.62 742 ALA A C 1
ATOM 5702 O O . ALA A 1 742 ? -11.742 44.75 22.578 1 95.62 742 ALA A O 1
ATOM 5703 N N . SER A 1 743 ? -10.703 44.469 20.641 1 94.69 743 SER A N 1
ATOM 5704 C CA . SER A 1 743 ? -11.938 44.625 19.875 1 94.69 743 SER A CA 1
ATOM 5705 C C . SER A 1 743 ? -12.258 43.344 19.094 1 94.69 743 SER A C 1
ATOM 5707 O O . SER A 1 743 ? -13.023 43.375 18.125 1 94.69 743 SER A O 1
ATOM 5709 N N . ALA A 1 744 ? -11.609 42.375 19.422 1 94.69 744 ALA A N 1
ATOM 5710 C CA . ALA A 1 744 ? -11.812 41.094 18.719 1 94.69 744 ALA A CA 1
ATOM 5711 C C . ALA A 1 744 ? -13.242 40.594 18.891 1 94.69 744 ALA A C 1
ATOM 5713 O O . ALA A 1 744 ? -13.867 40.812 19.922 1 94.69 744 ALA A O 1
ATOM 5714 N N . LYS A 1 745 ? -13.781 40.031 17.828 1 93.88 745 LYS A N 1
ATOM 5715 C CA . LYS A 1 745 ? -15.07 39.344 17.828 1 93.88 745 LYS A CA 1
ATOM 5716 C C . LYS A 1 745 ? -14.953 37.938 17.266 1 93.88 745 LYS A C 1
ATOM 5718 O O . LYS A 1 745 ? -14.156 37.688 16.359 1 93.88 745 LYS A O 1
ATOM 5723 N N . THR A 1 746 ? -15.789 37.094 17.891 1 91.31 746 THR A N 1
ATOM 5724 C CA . THR A 1 746 ? -15.812 35.75 17.375 1 91.31 746 THR A CA 1
ATOM 5725 C C . THR A 1 746 ? -16.141 35.719 15.883 1 91.31 746 THR A C 1
ATOM 5727 O O . THR A 1 746 ? -17.062 36.406 15.438 1 91.31 746 THR A O 1
ATOM 5730 N N . ASP A 1 747 ? -15.305 35.094 15.07 1 90.5 747 ASP A N 1
ATOM 5731 C CA . ASP A 1 747 ? -15.461 34.875 13.633 1 90.5 747 ASP A CA 1
ATOM 5732 C C . ASP A 1 747 ? -15.305 33.406 13.266 1 90.5 747 ASP A C 1
ATOM 5734 O O . ASP A 1 747 ? -14.312 32.781 13.641 1 90.5 747 ASP A O 1
ATOM 5738 N N . TYR A 1 748 ? -16.344 32.844 12.602 1 89.62 748 TYR A N 1
ATOM 5739 C CA . TYR A 1 748 ? -16.328 31.422 12.289 1 89.62 748 TYR A CA 1
ATOM 5740 C C . TYR A 1 748 ? -15.672 31.172 10.938 1 89.62 748 TYR A C 1
ATOM 5742 O O . TYR A 1 748 ? -15.484 30.016 10.539 1 89.62 748 TYR A O 1
ATOM 5750 N N . GLY A 1 749 ? -15.281 32.156 10.219 1 89.94 749 GLY A N 1
ATOM 5751 C CA . GLY A 1 749 ? -14.773 32.031 8.859 1 89.94 749 GLY A CA 1
ATOM 5752 C C . GLY A 1 749 ? -13.273 32.25 8.75 1 89.94 749 GLY A C 1
ATOM 5753 O O . GLY A 1 749 ? -12.711 32.219 7.656 1 89.94 749 GLY A O 1
ATOM 5754 N N . ARG A 1 750 ? -12.625 32.5 9.867 1 92.38 750 ARG A N 1
ATOM 5755 C CA . ARG A 1 750 ? -11.188 32.688 9.789 1 92.38 750 ARG A CA 1
ATOM 5756 C C . ARG A 1 750 ? -10.508 32.312 11.102 1 92.38 750 ARG A C 1
ATOM 5758 O O . ARG A 1 750 ? -11.125 32.375 12.164 1 92.38 750 ARG A O 1
ATOM 5765 N N . TYR A 1 751 ? -9.219 32.031 11.141 1 91.38 751 TYR A N 1
ATOM 5766 C CA . TYR A 1 751 ? -8.445 31.594 12.289 1 91.38 751 TYR A CA 1
ATOM 5767 C C . TYR A 1 751 ? -8.047 32.781 13.18 1 91.38 751 TYR A C 1
ATOM 5769 O O . TYR A 1 751 ? -7.988 32.625 14.398 1 91.38 751 TYR A O 1
ATOM 5777 N N . GLY A 1 752 ? -7.824 33.906 12.586 1 93.62 752 GLY A N 1
ATOM 5778 C CA . GLY A 1 752 ? -7.152 35.031 13.211 1 93.62 752 GLY A CA 1
ATOM 5779 C C . GLY A 1 752 ? -7.914 35.594 14.391 1 93.62 752 GLY A C 1
ATOM 5780 O O . GLY A 1 752 ? -7.312 36.125 15.336 1 93.62 752 GLY A O 1
ATOM 5781 N N . ALA A 1 753 ? -9.227 35.5 14.344 1 92.62 753 ALA A N 1
ATOM 5782 C CA . ALA A 1 753 ? -10.055 36.094 15.391 1 92.62 753 ALA A CA 1
ATOM 5783 C C . ALA A 1 753 ? -9.758 35.469 16.75 1 92.62 753 ALA A C 1
ATOM 5785 O O . ALA A 1 753 ? -9.906 36.125 17.781 1 92.62 753 ALA A O 1
ATOM 5786 N N . TYR A 1 754 ? -9.359 34.281 16.734 1 92.69 754 TYR A N 1
ATOM 5787 C CA . TYR A 1 754 ? -8.977 33.562 17.953 1 92.69 754 TYR A CA 1
ATOM 5788 C C . TYR A 1 754 ? -7.465 33.625 18.156 1 92.69 754 TYR A C 1
ATOM 5790 O O . TYR A 1 754 ? -6.992 34 19.219 1 92.69 754 TYR A O 1
ATOM 5798 N N . MET A 1 755 ? -6.703 33.281 17.156 1 94.25 755 MET A N 1
ATOM 5799 C CA . MET A 1 755 ? -5.273 33 17.25 1 94.25 755 MET A CA 1
ATOM 5800 C C . MET A 1 755 ? -4.5 34.281 17.562 1 94.25 755 MET A C 1
ATOM 5802 O O . MET A 1 755 ? -3.611 34.281 18.422 1 94.25 755 MET A O 1
ATOM 5806 N N . LEU A 1 756 ? -4.773 35.406 16.953 1 96.25 756 LEU A N 1
ATOM 5807 C CA . LEU A 1 756 ? -3.969 36.594 17.047 1 96.25 756 LEU A CA 1
ATOM 5808 C C . LEU A 1 756 ? -4.109 37.25 18.438 1 96.25 756 LEU A C 1
ATOM 5810 O O . LEU A 1 756 ? -3.107 37.562 19.062 1 96.25 756 LEU A O 1
ATOM 5814 N N . PRO A 1 757 ? -5.379 37.344 18.969 1 96.69 757 PRO A N 1
ATOM 5815 C CA . PRO A 1 757 ? -5.496 37.844 20.344 1 96.69 757 PRO A CA 1
ATOM 5816 C C . PRO A 1 757 ? -4.777 36.969 21.359 1 96.69 757 PRO A C 1
ATOM 5818 O O . PRO A 1 757 ? -4.152 37.469 22.297 1 96.69 757 PRO A O 1
ATOM 5821 N N . ARG A 1 758 ? -4.895 35.656 21.172 1 96.25 758 ARG A N 1
ATOM 5822 C CA . ARG A 1 758 ? -4.227 34.75 22.078 1 96.25 758 ARG A CA 1
ATOM 5823 C C . ARG A 1 758 ? -2.715 34.938 22.047 1 96.25 758 ARG A C 1
ATOM 5825 O O . ARG A 1 758 ? -2.066 34.969 23.094 1 96.25 758 ARG A O 1
ATOM 5832 N N . ILE A 1 759 ? -2.121 35.062 20.859 1 97.31 759 ILE A N 1
ATOM 5833 C CA . ILE A 1 759 ? -0.678 35.188 20.688 1 97.31 759 ILE A CA 1
ATOM 5834 C C . ILE A 1 759 ? -0.214 36.531 21.281 1 97.31 759 ILE A C 1
ATOM 5836 O O . ILE A 1 759 ? 0.738 36.562 22.078 1 97.31 759 ILE A O 1
ATOM 5840 N N . LYS A 1 760 ? -0.871 37.625 21 1 97.88 760 LYS A N 1
ATOM 5841 C CA . LYS A 1 760 ? -0.51 38.938 21.531 1 97.88 760 LYS A CA 1
ATOM 5842 C C . LYS A 1 760 ? -0.686 38.969 23.047 1 97.88 760 LYS A C 1
ATOM 5844 O O . LYS A 1 760 ? 0.123 39.594 23.75 1 97.88 760 LYS A O 1
ATOM 5849 N N . GLY A 1 761 ? -1.798 38.344 23.484 1 97.81 761 GLY A N 1
ATOM 5850 C CA . GLY A 1 761 ? -1.988 38.25 24.922 1 97.81 761 GLY A CA 1
ATOM 5851 C C . GLY A 1 761 ? -0.866 37.531 25.625 1 97.81 761 GLY A C 1
ATOM 5852 O O . GLY A 1 761 ? -0.442 37.906 26.719 1 97.81 761 GLY A O 1
ATOM 5853 N N . THR A 1 762 ? -0.413 36.469 25.016 1 97.81 762 THR A N 1
ATOM 5854 C CA . THR A 1 762 ? 0.675 35.688 25.609 1 97.81 762 THR A CA 1
ATOM 5855 C C . THR A 1 762 ? 1.961 36.5 25.656 1 97.81 762 THR A C 1
ATOM 5857 O O . THR A 1 762 ? 2.668 36.5 26.656 1 97.81 762 THR A O 1
ATOM 5860 N N . PHE A 1 763 ? 2.316 37.219 24.594 1 98.25 763 PHE A N 1
ATOM 5861 C CA . PHE A 1 763 ? 3.496 38.094 24.578 1 98.25 763 PHE A CA 1
ATOM 5862 C C . PHE A 1 763 ? 3.375 39.219 25.609 1 98.25 763 PHE A C 1
ATOM 5864 O O . PHE A 1 763 ? 4.355 39.562 26.266 1 98.25 763 PHE A O 1
ATOM 5871 N N . LEU A 1 764 ? 2.203 39.781 25.766 1 98.31 764 LEU A N 1
ATOM 5872 C CA . LEU A 1 764 ? 1.968 40.844 26.75 1 98.31 764 LEU A CA 1
ATOM 5873 C C . LEU A 1 764 ? 2.271 40.344 28.156 1 98.31 764 LEU A C 1
ATOM 5875 O O . LEU A 1 764 ? 2.943 41.031 28.922 1 98.31 764 LEU A O 1
ATOM 5879 N N . LEU A 1 765 ? 1.699 39.188 28.438 1 98.31 765 LEU A N 1
ATOM 5880 C CA . LEU A 1 765 ? 1.902 38.656 29.781 1 98.31 765 LEU A CA 1
ATOM 5881 C C . LEU A 1 765 ? 3.375 38.344 30.016 1 98.31 765 LEU A C 1
ATOM 5883 O O . LEU A 1 765 ? 3.883 38.531 31.125 1 98.31 765 LEU A O 1
ATOM 5887 N N . HIS A 1 766 ? 4.051 37.812 29 1 98.25 766 HIS A N 1
ATOM 5888 C CA . HIS A 1 766 ? 5.488 37.594 29.094 1 98.25 766 HIS A CA 1
ATOM 5889 C C . HIS A 1 766 ? 6.23 38.906 29.344 1 98.25 766 HIS A C 1
ATOM 5891 O O . HIS A 1 766 ? 7.098 38.969 30.219 1 98.25 766 HIS A O 1
ATOM 5897 N N . GLN A 1 767 ? 5.938 39.938 28.688 1 98.12 767 GLN A N 1
ATOM 5898 C CA . GLN A 1 767 ? 6.539 41.25 28.828 1 98.12 767 GLN A CA 1
ATOM 5899 C C . GLN A 1 767 ? 6.246 41.844 30.219 1 98.12 767 GLN A C 1
ATOM 5901 O O . GLN A 1 767 ? 7.125 42.438 30.828 1 98.12 767 GLN A O 1
ATOM 5906 N N . LEU A 1 768 ? 5.039 41.656 30.625 1 97.94 768 LEU A N 1
ATOM 5907 C CA . LEU A 1 768 ? 4.656 42.156 31.938 1 97.94 768 LEU A CA 1
ATOM 5908 C C . LEU A 1 768 ? 5.461 41.469 33.031 1 97.94 768 LEU A C 1
ATOM 5910 O O . LEU A 1 768 ? 5.887 42.125 34 1 97.94 768 LEU A O 1
ATOM 5914 N N . ARG A 1 769 ? 5.582 40.156 32.906 1 97.88 769 ARG A N 1
ATOM 5915 C CA . ARG A 1 769 ? 6.398 39.438 33.875 1 97.88 769 ARG A CA 1
ATOM 5916 C C . ARG A 1 769 ? 7.824 39.969 33.906 1 97.88 769 ARG A C 1
ATOM 5918 O O . ARG A 1 769 ? 8.406 40.156 34.969 1 97.88 769 ARG A O 1
ATOM 5925 N N . LEU A 1 770 ? 8.422 40.188 32.75 1 97.19 770 LEU A N 1
ATOM 5926 C CA . LEU A 1 770 ? 9.789 40.688 32.656 1 97.19 770 LEU A CA 1
ATOM 5927 C C . LEU A 1 770 ? 9.875 42.062 33.281 1 97.19 770 LEU A C 1
ATOM 5929 O O . LEU A 1 770 ? 10.883 42.406 33.906 1 97.19 770 LEU A O 1
ATOM 5933 N N . LEU A 1 771 ? 8.906 42.844 33.156 1 96.19 771 LEU A N 1
ATOM 5934 C CA . LEU A 1 771 ? 8.883 44.219 33.656 1 96.19 771 LEU A CA 1
ATOM 5935 C C . LEU A 1 771 ? 8.703 44.25 35.188 1 96.19 771 LEU A C 1
ATOM 5937 O O . LEU A 1 771 ? 9.391 45 35.875 1 96.19 771 LEU A O 1
ATOM 5941 N N . LEU A 1 772 ? 7.809 43.406 35.719 1 96.38 772 LEU A N 1
ATOM 5942 C CA . LEU A 1 772 ? 7.422 43.438 37.125 1 96.38 772 LEU A CA 1
ATOM 5943 C C . LEU A 1 772 ? 8.328 42.562 37.969 1 96.38 772 LEU A C 1
ATOM 5945 O O . LEU A 1 772 ? 8.469 42.781 39.188 1 96.38 772 LEU A O 1
ATOM 5949 N N . GLY A 1 773 ? 8.875 41.562 37.344 1 95.44 773 GLY A N 1
ATOM 5950 C CA . GLY A 1 773 ? 9.539 40.5 38.094 1 95.44 773 GLY A CA 1
ATOM 5951 C C . GLY A 1 773 ? 8.609 39.375 38.469 1 95.44 773 GLY A C 1
ATOM 5952 O O . GLY A 1 773 ? 7.391 39.562 38.562 1 95.44 773 GLY A O 1
ATOM 5953 N N . ASN A 1 774 ? 9.102 38.219 38.75 1 96.06 774 ASN A N 1
ATOM 5954 C CA . ASN A 1 774 ? 8.336 37 39 1 96.06 774 ASN A CA 1
ATOM 5955 C C . ASN A 1 774 ? 7.395 37.156 40.188 1 96.06 774 ASN A C 1
ATOM 5957 O O . ASN A 1 774 ? 6.23 36.75 40.125 1 96.06 774 ASN A O 1
ATOM 5961 N N . ALA A 1 775 ? 7.957 37.75 41.188 1 95.44 775 ALA A N 1
ATOM 5962 C CA . ALA A 1 775 ? 7.188 37.812 42.438 1 95.44 775 ALA A CA 1
ATOM 5963 C C . ALA A 1 775 ? 5.961 38.719 42.281 1 95.44 775 ALA A C 1
ATOM 5965 O O . ALA A 1 775 ? 4.848 38.312 42.625 1 95.44 775 ALA A O 1
ATOM 5966 N N . HIS A 1 776 ? 6.215 39.938 41.75 1 96.44 776 HIS A N 1
ATOM 5967 C CA . HIS A 1 776 ? 5.121 40.875 41.531 1 96.44 776 HIS A CA 1
ATOM 5968 C C . HIS A 1 776 ? 4.133 40.375 40.5 1 96.44 776 HIS A C 1
ATOM 5970 O O . HIS A 1 776 ? 2.922 40.531 40.656 1 96.44 776 HIS A O 1
ATOM 5976 N N . PHE A 1 777 ? 4.594 39.75 39.5 1 97.19 777 PHE A N 1
ATOM 5977 C CA . PHE A 1 777 ? 3.742 39.188 38.438 1 97.19 777 PHE A CA 1
ATOM 5978 C C . PHE A 1 777 ? 2.84 38.094 39.031 1 97.19 777 PHE A C 1
ATOM 5980 O O . PHE A 1 777 ? 1.634 38.094 38.781 1 97.19 777 PHE A O 1
ATOM 5987 N N . SER A 1 778 ? 3.5 37.156 39.75 1 96.88 778 SER A N 1
ATOM 5988 C CA . SER A 1 778 ? 2.744 36.094 40.406 1 96.88 778 SER A CA 1
ATOM 5989 C C . SER A 1 778 ? 1.662 36.625 41.312 1 96.88 778 SER A C 1
ATOM 5991 O O . SER A 1 778 ? 0.528 36.156 41.312 1 96.88 778 SER A O 1
ATOM 5993 N N . LYS A 1 779 ? 2.055 37.625 42.062 1 96.5 779 LYS A N 1
ATOM 5994 C CA . LYS A 1 779 ? 1.102 38.25 42.969 1 96.5 779 LYS A CA 1
ATOM 5995 C C . LYS A 1 779 ? -0.083 38.844 42.219 1 96.5 779 LYS A C 1
ATOM 5997 O O . LYS A 1 779 ? -1.233 38.688 42.625 1 96.5 779 LYS A O 1
ATOM 6002 N N . ALA A 1 780 ? 0.176 39.5 41.219 1 97.38 780 ALA A N 1
ATOM 6003 C CA . ALA A 1 780 ? -0.866 40.125 40.406 1 97.38 780 ALA A CA 1
ATOM 6004 C C . ALA A 1 780 ? -1.785 39.094 39.781 1 97.38 780 ALA A C 1
ATOM 6006 O O . ALA A 1 780 ? -3.01 39.219 39.812 1 97.38 780 ALA A O 1
ATOM 6007 N N . MET A 1 781 ? -1.224 38 39.188 1 97.38 781 MET A N 1
ATOM 6008 C CA . MET A 1 781 ? -2 36.969 38.5 1 97.38 781 MET A CA 1
ATOM 6009 C C . MET A 1 781 ? -2.867 36.188 39.5 1 97.38 781 MET A C 1
ATOM 6011 O O . MET A 1 781 ? -4.023 35.875 39.219 1 97.38 781 MET A O 1
ATOM 6015 N N . ASN A 1 782 ? -2.234 35.938 40.656 1 95.56 782 ASN A N 1
ATOM 6016 C CA . ASN A 1 782 ? -2.998 35.25 41.688 1 95.56 782 ASN A CA 1
ATOM 6017 C C . ASN A 1 782 ? -4.133 36.125 42.219 1 95.56 782 ASN A C 1
ATOM 6019 O O . ASN A 1 782 ? -5.227 35.625 42.5 1 95.56 782 ASN A O 1
ATOM 6023 N N . ALA A 1 783 ? -3.832 37.375 42.375 1 95.94 783 ALA A N 1
ATOM 6024 C CA . ALA A 1 783 ? -4.875 38.312 42.812 1 95.94 783 ALA A CA 1
ATOM 6025 C C . ALA A 1 783 ? -6.012 38.375 41.812 1 95.94 783 ALA A C 1
ATOM 6027 O O . ALA A 1 783 ? -7.188 38.344 42.156 1 95.94 783 ALA A O 1
ATOM 6028 N N . LEU A 1 784 ? -5.672 38.531 40.625 1 97.12 784 LEU A N 1
ATOM 6029 C CA . LEU A 1 784 ? -6.656 38.656 39.562 1 97.12 784 LEU A CA 1
ATOM 6030 C C . LEU A 1 784 ? -7.5 37.375 39.438 1 97.12 784 LEU A C 1
ATOM 6032 O O . LEU A 1 784 ? -8.727 37.438 39.469 1 97.12 784 LEU A O 1
ATOM 6036 N N . HIS A 1 785 ? -6.871 36.188 39.281 1 95.94 785 HIS A N 1
ATOM 6037 C CA . HIS A 1 785 ? -7.559 34.938 39.062 1 95.94 785 HIS A CA 1
ATOM 6038 C C . HIS A 1 785 ? -8.328 34.5 40.312 1 95.94 785 HIS A C 1
ATOM 6040 O O . HIS A 1 785 ? -9.367 33.844 40.188 1 95.94 785 HIS A O 1
ATOM 6046 N N . GLY A 1 786 ? -7.773 34.875 41.438 1 94.25 786 GLY A N 1
ATOM 6047 C CA . GLY A 1 786 ? -8.523 34.625 42.656 1 94.25 786 GLY A CA 1
ATOM 6048 C C . GLY A 1 786 ? -9.805 35.438 42.75 1 94.25 786 GLY A C 1
ATOM 6049 O O . GLY A 1 786 ? -10.867 34.906 43.062 1 94.25 786 GLY A O 1
ATOM 6050 N N . ARG A 1 787 ? -9.719 36.719 42.438 1 96 787 ARG A N 1
ATOM 6051 C CA . ARG A 1 787 ? -10.852 37.625 42.562 1 96 787 ARG A CA 1
ATOM 6052 C C . ARG A 1 787 ? -11.914 37.312 41.5 1 96 787 ARG A C 1
ATOM 6054 O O . ARG A 1 787 ? -13.109 37.438 41.781 1 96 787 ARG A O 1
ATOM 6061 N N . TYR A 1 788 ? -11.445 36.875 40.438 1 96.31 788 TYR A N 1
ATOM 6062 C CA . TYR A 1 788 ? -12.383 36.688 39.344 1 96.31 788 TYR A CA 1
ATOM 6063 C C . TYR A 1 788 ? -12.516 35.219 38.969 1 96.31 788 TYR A C 1
ATOM 6065 O O . TYR A 1 788 ? -12.766 34.875 37.812 1 96.31 788 TYR A O 1
ATOM 6073 N N . ALA A 1 789 ? -12.25 34.375 39.875 1 94.62 789 ALA A N 1
ATOM 6074 C CA . ALA A 1 789 ? -12.469 32.938 39.688 1 94.62 789 ALA A CA 1
ATOM 6075 C C . ALA A 1 789 ? -13.914 32.656 39.281 1 94.62 789 ALA A C 1
ATOM 6077 O O . ALA A 1 789 ? -14.844 32.969 40.062 1 94.62 789 ALA A O 1
ATOM 6078 N N . ASN A 1 790 ? -14.117 32.188 38.094 1 93.12 790 ASN A N 1
ATOM 6079 C CA . ASN A 1 790 ? -15.43 31.844 37.562 1 93.12 790 ASN A CA 1
ATOM 6080 C C . ASN A 1 790 ? -16.328 33.062 37.438 1 93.12 790 ASN A C 1
ATOM 6082 O O . ASN A 1 790 ? -17.531 32.969 37.688 1 93.12 790 ASN A O 1
ATOM 6086 N N . LYS A 1 791 ? -15.758 34.188 37.156 1 94.75 791 LYS A N 1
ATOM 6087 C CA . LYS A 1 791 ? -16.484 35.438 36.969 1 94.75 791 LYS A CA 1
ATOM 6088 C C . LYS A 1 791 ? -15.984 36.156 35.719 1 94.75 791 LYS A C 1
ATOM 6090 O O . LYS A 1 791 ? -14.898 35.844 35.219 1 94.75 791 LYS A O 1
ATOM 6095 N N . ASN A 1 792 ? -16.859 37.062 35.312 1 96.06 792 ASN A N 1
ATOM 6096 C CA . ASN A 1 792 ? -16.469 37.875 34.156 1 96.06 792 ASN A CA 1
ATOM 6097 C C . ASN A 1 792 ? -15.344 38.844 34.5 1 96.06 792 ASN A C 1
ATOM 6099 O O . ASN A 1 792 ? -15.328 39.406 35.594 1 96.06 792 ASN A O 1
ATOM 6103 N N . VAL A 1 793 ? -14.406 38.906 33.719 1 96.94 793 VAL A N 1
ATOM 6104 C CA . VAL A 1 793 ? -13.273 39.812 33.906 1 96.94 793 VAL A CA 1
ATOM 6105 C C . VAL A 1 793 ? -13.164 40.75 32.719 1 96.94 793 VAL A C 1
ATOM 6107 O O . VAL A 1 793 ? -13.516 40.375 31.578 1 96.94 793 VAL A O 1
ATOM 6110 N N . THR A 1 794 ? -12.742 41.969 32.875 1 96.75 794 THR A N 1
ATOM 6111 C CA . THR A 1 794 ? -12.477 42.938 31.812 1 96.75 794 THR A CA 1
ATOM 6112 C C . THR A 1 794 ? -11 43.312 31.781 1 96.75 794 THR A C 1
ATOM 6114 O O . THR A 1 794 ? -10.273 43.062 32.75 1 96.75 794 THR A O 1
ATOM 6117 N N . THR A 1 795 ? -10.602 43.938 30.688 1 96.69 795 THR A N 1
ATOM 6118 C CA . THR A 1 795 ? -9.242 44.438 30.594 1 96.69 795 THR A CA 1
ATOM 6119 C C . THR A 1 795 ? -8.992 45.5 31.672 1 96.69 795 THR A C 1
ATOM 6121 O O . THR A 1 795 ? -7.895 45.562 32.219 1 96.69 795 THR A O 1
ATOM 6124 N N . ALA A 1 796 ? -9.992 46.281 32 1 95.75 796 ALA A N 1
ATOM 6125 C CA . ALA A 1 796 ? -9.883 47.281 33.062 1 95.75 796 ALA A CA 1
ATOM 6126 C C . ALA A 1 796 ? -9.648 46.625 34.406 1 95.75 796 ALA A C 1
ATOM 6128 O O . ALA A 1 796 ? -8.875 47.156 35.219 1 95.75 796 ALA A O 1
ATOM 6129 N N . ASP A 1 797 ? -10.328 45.562 34.625 1 96.81 797 ASP A N 1
ATOM 6130 C CA . ASP A 1 797 ? -10.125 44.812 35.875 1 96.81 797 ASP A CA 1
ATOM 6131 C C . ASP A 1 797 ? -8.68 44.344 36 1 96.81 797 ASP A C 1
ATOM 6133 O O . ASP A 1 797 ? -8.117 44.344 37.094 1 96.81 797 ASP A O 1
ATOM 6137 N N . PHE A 1 798 ? -8.148 43.875 34.969 1 96.75 798 PHE A N 1
ATOM 6138 C CA . PHE A 1 798 ? -6.766 43.406 34.938 1 96.75 798 PHE A CA 1
ATOM 6139 C C . PHE A 1 798 ? -5.812 44.531 35.312 1 96.75 798 PHE A C 1
ATOM 6141 O O . PHE A 1 798 ? -4.949 44.344 36.188 1 96.75 798 PHE A O 1
ATOM 6148 N N . LYS A 1 799 ? -5.953 45.719 34.656 1 96.06 799 LYS A N 1
ATOM 6149 C CA . LYS A 1 799 ? -5.109 46.875 34.938 1 96.06 799 LYS A CA 1
ATOM 6150 C C . LYS A 1 799 ? -5.203 47.25 36.406 1 96.06 799 LYS A C 1
ATOM 6152 O O . LYS A 1 799 ? -4.188 47.5 37.062 1 96.06 799 LYS A O 1
ATOM 6157 N N . ARG A 1 800 ? -6.375 47.219 36.938 1 96.12 800 ARG A N 1
ATOM 6158 C CA . ARG A 1 800 ? -6.609 47.562 38.344 1 96.12 800 ARG A CA 1
ATOM 6159 C C . ARG A 1 800 ? -5.977 46.531 39.281 1 96.12 800 ARG A C 1
ATOM 6161 O O . ARG A 1 800 ? -5.367 46.906 40.281 1 96.12 800 ARG A O 1
ATOM 6168 N N . ALA A 1 801 ? -6.184 45.312 38.906 1 95.94 801 ALA A N 1
ATOM 6169 C CA . ALA A 1 801 ? -5.621 44.25 39.75 1 95.94 801 ALA A CA 1
ATOM 6170 C C . ALA A 1 801 ? -4.102 44.344 39.812 1 95.94 801 ALA A C 1
ATOM 6172 O O . ALA A 1 801 ? -3.518 44.156 40.875 1 95.94 801 ALA A O 1
ATOM 6173 N N . VAL A 1 802 ? -3.465 44.625 38.719 1 96.88 802 VAL A N 1
ATOM 6174 C CA . VAL A 1 802 ? -2.012 44.75 38.688 1 96.88 802 VAL A CA 1
ATOM 6175 C C . VAL A 1 802 ? -1.599 45.969 39.531 1 96.88 802 VAL A C 1
ATOM 6177 O O . VAL A 1 802 ? -0.657 45.875 40.344 1 96.88 802 VAL A O 1
ATOM 6180 N N . LEU A 1 803 ? -2.314 47.094 39.406 1 96.19 803 LEU A N 1
ATOM 6181 C CA . LEU A 1 803 ? -2.025 48.281 40.188 1 96.19 803 LEU A CA 1
ATOM 6182 C C . LEU A 1 803 ? -2.148 48.031 41.656 1 96.19 803 LEU A C 1
ATOM 6184 O O . LEU A 1 803 ? -1.269 48.406 42.438 1 96.19 803 LEU A O 1
ATOM 6188 N N . GLU A 1 804 ? -3.168 47.375 42.031 1 96.25 804 GLU A N 1
ATOM 6189 C CA . GLU A 1 804 ? -3.432 47.094 43.438 1 96.25 804 GLU A CA 1
ATOM 6190 C C . GLU A 1 804 ? -2.4 46.156 44.031 1 96.25 804 GLU A C 1
ATOM 6192 O O . GLU A 1 804 ? -1.965 46.312 45.156 1 96.25 804 GLU A O 1
ATOM 6197 N N . ALA A 1 805 ? -2.057 45.188 43.219 1 95.56 805 ALA A N 1
ATOM 6198 C CA . ALA A 1 805 ? -1.174 44.125 43.719 1 95.56 805 ALA A CA 1
ATOM 6199 C C . ALA A 1 805 ? 0.276 44.594 43.75 1 95.56 805 ALA A C 1
ATOM 6201 O O . ALA A 1 805 ? 1.053 44.156 44.594 1 95.56 805 ALA A O 1
ATOM 6202 N N . THR A 1 806 ? 0.651 45.469 42.844 1 95.88 806 THR A N 1
ATOM 6203 C CA . THR A 1 806 ? 2.074 45.781 42.719 1 95.88 806 THR A CA 1
ATOM 6204 C C . THR A 1 806 ? 2.354 47.25 42.969 1 95.88 806 THR A C 1
ATOM 6206 O O . THR A 1 806 ? 3.504 47.656 43.156 1 95.88 806 THR A O 1
ATOM 6209 N N . GLY A 1 807 ? 1.368 48.125 42.906 1 94.38 807 GLY A N 1
ATOM 6210 C CA . GLY A 1 807 ? 1.531 49.562 43.031 1 94.38 807 GLY A CA 1
ATOM 6211 C C . GLY A 1 807 ? 1.989 50.25 41.75 1 94.38 807 GLY A C 1
ATOM 6212 O O . GLY A 1 807 ? 2.195 51.469 41.719 1 94.38 807 GLY A O 1
ATOM 6213 N N . ARG A 1 808 ? 2.088 49.531 40.75 1 95.06 808 ARG A N 1
ATOM 6214 C CA . ARG A 1 808 ? 2.564 50.062 39.469 1 95.06 808 ARG A CA 1
ATOM 6215 C C . ARG A 1 808 ? 1.421 50.188 38.469 1 95.06 808 ARG A C 1
ATOM 6217 O O . ARG A 1 808 ? 0.665 49.25 38.25 1 95.06 808 ARG A O 1
ATOM 6224 N N . ASP A 1 809 ? 1.299 51.375 37.906 1 94.5 809 ASP A N 1
ATOM 6225 C CA . ASP A 1 809 ? 0.324 51.562 36.844 1 94.5 809 ASP A CA 1
ATOM 6226 C C . ASP A 1 809 ? 0.857 51.062 35.5 1 94.5 809 ASP A C 1
ATOM 622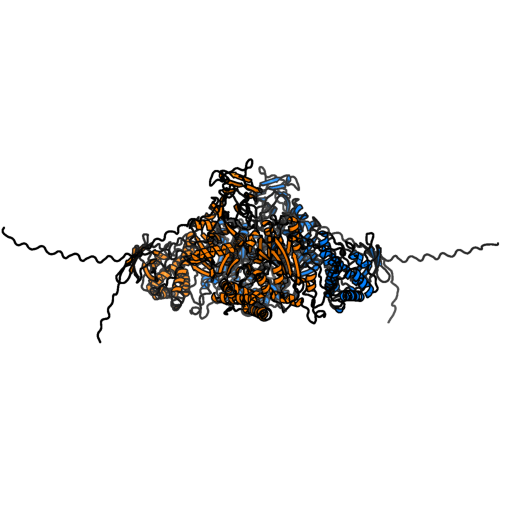8 O O . ASP A 1 809 ? 1.794 51.656 34.938 1 94.5 809 ASP A O 1
ATOM 6232 N N . VAL A 1 810 ? 0.205 50.062 35 1 96 810 VAL A N 1
ATOM 6233 C CA . VAL A 1 810 ? 0.688 49.438 33.781 1 96 810 VAL A CA 1
ATOM 6234 C C . VAL A 1 810 ? -0.296 49.688 32.625 1 96 810 VAL A C 1
ATOM 6236 O O . VAL A 1 810 ? -0.305 48.969 31.625 1 96 810 VAL A O 1
ATOM 6239 N N . GLY A 1 811 ? -1.195 50.594 32.719 1 95.12 811 GLY A N 1
ATOM 6240 C CA . GLY A 1 811 ? -2.246 50.875 31.75 1 95.12 811 GLY A CA 1
ATOM 6241 C C . GLY A 1 811 ? -1.72 51.094 30.344 1 95.12 811 GLY A C 1
ATOM 6242 O O . GLY A 1 811 ? -2.16 50.438 29.391 1 95.12 811 GLY A O 1
ATOM 6243 N N . LEU A 1 812 ? -0.769 51.969 30.203 1 93.75 812 LEU A N 1
ATOM 6244 C CA . LEU A 1 812 ? -0.21 52.281 28.891 1 93.75 812 LEU A CA 1
ATOM 6245 C C . LEU A 1 812 ? 0.575 51.094 28.328 1 93.75 812 LEU A C 1
ATOM 6247 O O . LEU A 1 812 ? 0.573 50.875 27.125 1 93.75 812 LEU A O 1
ATOM 6251 N N . PHE A 1 813 ? 1.188 50.375 29.203 1 96.06 813 PHE A N 1
ATOM 6252 C CA . PHE A 1 813 ? 1.954 49.188 28.812 1 96.06 813 PHE A CA 1
ATOM 6253 C C . PHE A 1 813 ? 1.041 48.125 28.219 1 96.06 813 PHE A C 1
ATOM 6255 O O . PHE A 1 813 ? 1.396 47.469 27.234 1 96.06 813 PHE A O 1
ATOM 6262 N N . VAL A 1 814 ? -0.089 47.969 28.781 1 97.19 814 VAL A N 1
ATOM 6263 C CA . VAL A 1 814 ? -1.063 47 28.328 1 97.19 814 VAL A CA 1
ATOM 6264 C C . VAL A 1 814 ? -1.701 47.469 27.016 1 97.19 814 VAL A C 1
ATOM 6266 O O . VAL A 1 814 ? -1.868 46.688 26.078 1 97.19 814 VAL A O 1
ATOM 6269 N N . SER A 1 815 ? -2.035 48.688 26.891 1 95.88 815 SER A N 1
ATOM 6270 C CA . SER A 1 815 ? -2.77 49.25 25.766 1 95.88 815 SER A CA 1
ATOM 6271 C C . SER A 1 815 ? -1.995 49.094 24.453 1 95.88 815 SER A C 1
ATOM 6273 O O . SER A 1 815 ? -2.586 48.844 23.406 1 95.88 815 SER A O 1
ATOM 6275 N N . GLN A 1 816 ? -0.742 49.156 24.484 1 94.94 816 GLN A N 1
ATOM 6276 C CA . GLN A 1 816 ? 0.05 49.062 23.266 1 94.94 816 GLN A CA 1
ATOM 6277 C C . GLN A 1 816 ? -0.025 47.656 22.656 1 94.94 816 GLN A C 1
ATOM 6279 O O . GLN A 1 816 ? 0.166 47.5 21.453 1 94.94 816 GLN A O 1
ATOM 6284 N N . TRP A 1 817 ? -0.292 46.688 23.453 1 96.19 817 TRP A N 1
ATOM 6285 C CA . TRP A 1 817 ? -0.344 45.312 23 1 96.19 817 TRP A CA 1
ATOM 6286 C C . TRP A 1 817 ? -1.755 44.938 22.562 1 96.19 817 TRP A C 1
ATOM 6288 O O . TRP A 1 817 ? -1.931 44.094 21.656 1 96.19 817 TRP A O 1
ATOM 6298 N N . VAL A 1 818 ? -2.762 45.469 23.156 1 97 818 VAL A N 1
ATOM 6299 C CA . VAL A 1 818 ? -4.078 44.875 22.938 1 97 818 VAL A CA 1
ATOM 6300 C C . VAL A 1 818 ? -4.996 45.875 22.25 1 97 818 VAL A C 1
ATOM 6302 O O . VAL A 1 818 ? -6.043 45.5 21.719 1 97 818 VAL A O 1
ATOM 6305 N N . GLU A 1 819 ? -4.613 47.156 22.094 1 96.31 819 GLU A N 1
ATOM 6306 C CA . GLU A 1 819 ? -5.523 48.156 21.547 1 96.31 819 GLU A CA 1
ATOM 6307 C C . GLU A 1 819 ? -5.062 48.625 20.172 1 96.31 819 GLU A C 1
ATOM 6309 O O . GLU A 1 819 ? -5.566 49.625 19.641 1 96.31 819 GLU A O 1
ATOM 6314 N N . GLN A 1 820 ? -4.164 47.969 19.594 1 93.81 820 GLN A N 1
ATOM 6315 C CA . GLN A 1 820 ? -3.74 48.25 18.234 1 93.81 820 GLN A CA 1
ATOM 6316 C C . GLN A 1 820 ? -3.223 47 17.531 1 93.81 820 GLN A C 1
ATOM 6318 O O . GLN A 1 820 ? -2.889 46 18.203 1 93.81 820 GLN A O 1
ATOM 6323 N N . THR A 1 821 ? -3.242 47.031 16.172 1 94.69 821 THR A N 1
ATOM 6324 C CA . THR A 1 821 ? -2.623 45.969 15.383 1 94.69 821 THR A CA 1
ATOM 6325 C C . THR A 1 821 ? -1.125 46.219 15.227 1 94.69 821 THR A C 1
ATOM 6327 O O . THR A 1 821 ? -0.608 47.219 15.68 1 94.69 821 THR A O 1
ATOM 6330 N N . GLY A 1 822 ? -0.453 45.188 14.727 1 93 822 GLY A N 1
ATOM 6331 C CA . GLY A 1 822 ? 0.949 45.344 14.375 1 93 822 GLY A CA 1
ATOM 6332 C C . GLY A 1 822 ? 1.896 44.844 15.453 1 93 822 GLY A C 1
ATOM 6333 O O . GLY A 1 822 ? 1.456 44.375 16.516 1 93 822 GLY A O 1
ATOM 6334 N N . LEU A 1 823 ? 3.248 44.906 15.156 1 95.38 823 LEU A N 1
ATOM 6335 C CA . LEU A 1 823 ? 4.32 44.438 16.031 1 95.38 823 LEU A CA 1
ATOM 6336 C C . LEU A 1 823 ? 5.422 45.469 16.156 1 95.38 823 LEU A C 1
ATOM 6338 O O . LEU A 1 823 ? 5.566 46.344 15.297 1 95.38 823 LEU A O 1
ATOM 6342 N N . PRO A 1 824 ? 6.184 45.406 17.281 1 95.31 824 PRO A N 1
ATOM 6343 C CA . PRO A 1 824 ? 7.383 46.25 17.328 1 95.31 824 PRO A CA 1
ATOM 6344 C C . PRO A 1 824 ? 8.328 46 16.156 1 95.31 824 PRO A C 1
ATOM 6346 O O . PRO A 1 824 ? 8.477 44.844 15.719 1 95.31 824 PRO A O 1
ATOM 6349 N N . GLN A 1 825 ? 8.945 47.094 15.688 1 94.75 825 GLN A N 1
ATOM 6350 C CA . GLN A 1 825 ? 9.914 47 14.602 1 94.75 825 GLN A CA 1
ATOM 6351 C C . GLN A 1 825 ? 11.211 47.719 14.945 1 94.75 825 GLN A C 1
ATOM 6353 O O . GLN A 1 825 ? 11.633 48.625 14.234 1 94.75 825 GLN A O 1
ATOM 6358 N N . PRO A 1 826 ? 11.828 47.25 15.992 1 95.62 826 PRO A N 1
ATOM 6359 C CA . PRO A 1 826 ? 13.07 47.906 16.391 1 95.62 826 PRO A CA 1
ATOM 6360 C C . PRO A 1 826 ? 14.188 47.75 15.375 1 95.62 826 PRO A C 1
ATOM 6362 O O . PRO A 1 826 ? 14.273 46.719 14.703 1 95.62 826 PRO A O 1
ATOM 6365 N N . ARG A 1 827 ? 15.008 48.75 15.281 1 95.94 827 ARG A N 1
ATOM 6366 C CA . ARG A 1 827 ? 16.281 48.719 14.562 1 95.94 827 ARG A CA 1
ATOM 6367 C C . ARG A 1 827 ? 17.453 48.906 15.516 1 95.94 827 ARG A C 1
ATOM 6369 O O . ARG A 1 827 ? 17.328 49.625 16.516 1 95.94 827 ARG A O 1
ATOM 6376 N N . ILE A 1 828 ? 18.562 48.312 15.164 1 96.44 828 ILE A N 1
ATOM 6377 C CA . ILE A 1 828 ? 19.656 48.406 16.125 1 96.44 828 ILE A CA 1
ATOM 6378 C C . ILE A 1 828 ? 20.922 48.906 15.422 1 96.44 828 ILE A C 1
ATOM 6380 O O . ILE A 1 828 ? 21.094 48.688 14.211 1 96.44 828 ILE A O 1
ATOM 6384 N N . ARG A 1 829 ? 21.797 49.531 16.109 1 95.38 829 ARG A N 1
ATOM 6385 C CA . ARG A 1 829 ? 23.172 49.875 15.766 1 95.38 829 ARG A CA 1
ATOM 6386 C C . ARG A 1 829 ? 24.109 49.625 16.938 1 95.38 829 ARG A C 1
ATOM 6388 O O . ARG A 1 829 ? 23.797 49.938 18.078 1 95.38 829 ARG A O 1
ATOM 6395 N N . THR A 1 830 ? 25.172 48.969 16.703 1 95.81 830 THR A N 1
ATOM 6396 C CA . THR A 1 830 ? 26.094 48.594 17.781 1 95.81 830 THR A CA 1
ATOM 6397 C C . THR A 1 830 ? 27.5 49.125 17.484 1 95.81 830 THR A C 1
ATOM 6399 O O . THR A 1 830 ? 27.859 49.312 16.328 1 95.81 830 THR A O 1
ATOM 6402 N N . SER A 1 831 ? 28.25 49.438 18.453 1 94 831 SER A N 1
ATOM 6403 C CA . SER A 1 831 ? 29.672 49.781 18.406 1 94 831 SER A CA 1
ATOM 6404 C C . SER A 1 831 ? 30.391 49.281 19.656 1 94 831 SER A C 1
ATOM 6406 O O . SER A 1 831 ? 29.766 48.969 20.672 1 94 831 SER A O 1
ATOM 6408 N N . ALA A 1 832 ? 31.625 49.062 19.562 1 95.25 832 ALA A N 1
ATOM 6409 C CA . ALA A 1 832 ? 32.438 48.656 20.703 1 95.25 832 ALA A CA 1
ATOM 6410 C C . ALA A 1 832 ? 33.75 49.438 20.781 1 95.25 832 ALA A C 1
ATOM 6412 O O . ALA A 1 832 ? 34.312 49.781 19.75 1 95.25 832 ALA A O 1
ATOM 6413 N N . ALA A 1 833 ? 34.188 49.75 21.984 1 92.69 833 ALA A N 1
ATOM 6414 C CA . ALA A 1 833 ? 35.469 50.438 22.234 1 92.69 833 ALA A CA 1
ATOM 6415 C C . ALA A 1 833 ? 36.25 49.75 23.312 1 92.69 833 ALA A C 1
ATOM 6417 O O . ALA A 1 833 ? 35.688 49.219 24.266 1 92.69 833 ALA A O 1
ATOM 6418 N N . GLN A 1 834 ? 37.562 49.719 23.062 1 93.44 834 GLN A N 1
ATOM 6419 C CA . GLN A 1 834 ? 38.438 49.188 24.094 1 93.44 834 GLN A CA 1
ATOM 6420 C C . GLN A 1 834 ? 38.562 50.156 25.266 1 93.44 834 GLN A C 1
ATOM 6422 O O . GLN A 1 834 ? 38.75 51.344 25.062 1 93.44 834 GLN A O 1
ATOM 6427 N N . VAL A 1 835 ? 38.406 49.688 26.5 1 91.56 835 VAL A N 1
ATOM 6428 C CA . VAL A 1 835 ? 38.562 50.5 27.703 1 91.56 835 VAL A CA 1
ATOM 6429 C C . VAL A 1 835 ? 39.562 49.844 28.656 1 91.56 835 VAL A C 1
ATOM 6431 O O . VAL A 1 835 ? 40.156 48.812 28.328 1 91.56 835 VAL A O 1
ATOM 6434 N N . LYS A 1 836 ? 39.969 50.469 29.688 1 84.75 836 LYS A N 1
ATOM 6435 C CA . LYS A 1 836 ? 41.031 50.031 30.562 1 84.75 836 LYS A CA 1
ATOM 6436 C C . LYS A 1 836 ? 40.875 48.562 30.969 1 84.75 836 LYS A C 1
ATOM 6438 O O . LYS A 1 836 ? 41.812 47.781 30.859 1 84.75 836 LYS A O 1
ATOM 6443 N N . ASP A 1 837 ? 39.625 48.219 31.5 1 87.38 837 ASP A N 1
ATOM 6444 C CA . ASP A 1 837 ? 39.406 46.875 31.953 1 87.38 837 ASP A CA 1
ATOM 6445 C C . ASP A 1 837 ? 38.375 46.156 31.062 1 87.38 837 ASP A C 1
ATOM 6447 O O . ASP A 1 837 ? 37.344 45.719 31.547 1 87.38 837 ASP A O 1
ATOM 6451 N N . GLY A 1 838 ? 38.844 46 29.734 1 92.56 838 GLY A N 1
ATOM 6452 C CA . GLY A 1 838 ? 37.969 45.25 28.828 1 92.56 838 GLY A CA 1
ATOM 6453 C C . GLY A 1 838 ? 37.438 46.062 27.688 1 92.56 838 GLY A C 1
ATOM 6454 O O . GLY A 1 838 ? 38.125 46.875 27.109 1 92.56 838 GLY A O 1
ATOM 6455 N N . TYR A 1 839 ? 36.219 45.719 27.312 1 95.38 839 TYR A N 1
ATOM 6456 C CA . TYR A 1 839 ? 35.562 46.375 26.188 1 95.38 839 TYR A CA 1
ATOM 6457 C C . TYR A 1 839 ? 34.188 46.875 26.578 1 95.38 839 TYR A C 1
ATOM 6459 O O . TYR A 1 839 ? 33.5 46.281 27.406 1 95.38 839 TYR A O 1
ATOM 6467 N N . GLU A 1 840 ? 33.875 48.031 26.078 1 95.19 840 GLU A N 1
ATOM 6468 C CA . GLU A 1 840 ? 32.531 48.594 26.25 1 95.19 840 GLU A CA 1
ATOM 6469 C C . GLU A 1 840 ? 31.766 48.531 24.938 1 95.19 840 GLU A C 1
ATOM 6471 O O . GLU A 1 840 ? 32.219 49.062 23.922 1 95.19 840 GLU A O 1
ATOM 6476 N N . VAL A 1 841 ? 30.625 47.812 24.969 1 96.69 841 VAL A N 1
ATOM 6477 C CA . VAL A 1 841 ? 29.75 47.656 23.797 1 96.69 841 VAL A CA 1
ATOM 6478 C C . VAL A 1 841 ? 28.578 48.625 23.938 1 96.69 841 VAL A C 1
ATOM 6480 O O . VAL A 1 841 ? 27.891 48.656 24.953 1 96.69 841 VAL A O 1
ATOM 6483 N N . THR A 1 842 ? 28.391 49.438 22.938 1 96.31 842 THR A N 1
ATOM 6484 C CA . THR A 1 842 ? 27.25 50.375 22.906 1 96.31 842 THR A CA 1
ATOM 6485 C C . THR A 1 842 ? 26.188 49.875 21.922 1 96.31 842 THR A C 1
ATOM 6487 O O . THR A 1 842 ? 26.5 49.594 20.766 1 96.31 842 THR A O 1
ATOM 6490 N N . LEU A 1 843 ? 24.969 49.688 22.375 1 97.19 843 LEU A N 1
ATOM 6491 C CA . LEU A 1 843 ? 23.828 49.312 21.562 1 97.19 843 LEU A CA 1
ATOM 6492 C C . LEU A 1 843 ? 22.797 50.438 21.5 1 97.19 843 LEU A C 1
ATOM 6494 O O . LEU A 1 843 ? 22.281 50.875 22.531 1 97.19 843 LEU A O 1
ATOM 6498 N N . LYS A 1 844 ? 22.562 50.938 20.297 1 96.81 844 LYS A N 1
ATOM 6499 C CA . LYS A 1 844 ? 21.5 51.906 20.062 1 96.81 844 LYS A CA 1
ATOM 6500 C C . LYS A 1 844 ? 20.266 51.219 19.469 1 96.81 844 LYS A C 1
ATOM 6502 O O . LYS A 1 844 ? 20.359 50.562 18.453 1 96.81 844 LYS A O 1
ATOM 6507 N N . VAL A 1 845 ? 19.141 51.344 20.156 1 97.25 845 VAL A N 1
ATOM 6508 C CA . VAL A 1 845 ? 17.859 50.812 19.688 1 97.25 845 VAL A CA 1
ATOM 6509 C C . VAL A 1 845 ? 16.953 51.938 19.219 1 97.25 845 VAL A C 1
ATOM 6511 O O . VAL A 1 845 ? 16.656 52.844 20 1 97.25 845 VAL A O 1
ATOM 6514 N N . GLU A 1 846 ? 16.562 51.844 17.938 1 96.69 846 GLU A N 1
ATOM 6515 C CA . GLU A 1 846 ? 15.688 52.844 17.344 1 96.69 846 GLU A CA 1
ATOM 6516 C C . GLU A 1 846 ? 14.336 52.219 16.969 1 96.69 846 GLU A C 1
ATOM 6518 O O . GLU A 1 846 ? 14.273 51.094 16.469 1 96.69 846 GLU A O 1
ATOM 6523 N N . GLN A 1 847 ? 13.32 52.844 17.328 1 95.56 847 GLN A N 1
ATOM 6524 C CA . GLN A 1 847 ? 11.969 52.438 16.938 1 95.56 847 GLN A CA 1
ATOM 6525 C C . GLN A 1 847 ? 11.375 53.469 15.961 1 95.56 847 GLN A C 1
ATOM 6527 O O . GLN A 1 847 ? 11.008 54.562 16.359 1 95.56 847 GLN A O 1
ATOM 6532 N N . PRO A 1 848 ? 11.258 53 14.711 1 87.19 848 PRO A N 1
ATOM 6533 C CA . PRO A 1 848 ? 10.688 53.938 13.734 1 87.19 848 PRO A CA 1
ATOM 6534 C C . PRO A 1 848 ? 9.219 54.25 14.008 1 87.19 848 PRO A C 1
ATOM 6536 O O . PRO A 1 848 ? 8.484 53.406 14.523 1 87.19 848 PRO A O 1
ATOM 6539 N N . GLY A 1 849 ? 8.75 55.438 13.766 1 80.31 849 GLY A N 1
ATOM 6540 C CA . GLY A 1 849 ? 7.355 55.812 13.922 1 80.31 849 GLY A CA 1
ATOM 6541 C C . GLY A 1 849 ? 7.156 56.906 14.953 1 80.31 849 GLY A C 1
ATOM 6542 O O . GLY A 1 849 ? 8.125 57.469 15.477 1 80.31 849 GLY A O 1
ATOM 6543 N N . SER A 1 850 ? 5.922 57.188 15.219 1 81.12 850 SER A N 1
ATOM 6544 C CA . SER A 1 850 ? 5.609 58.344 16.062 1 81.12 850 SER A CA 1
ATOM 6545 C C . SER A 1 850 ? 5.449 57.938 17.516 1 81.12 850 SER A C 1
ATOM 6547 O O . SER A 1 850 ? 5.672 58.75 18.422 1 81.12 850 SER A O 1
ATOM 6549 N N . ARG A 1 851 ? 5.043 56.656 17.703 1 89 851 ARG A N 1
ATOM 6550 C CA . ARG A 1 851 ? 4.871 56.188 19.078 1 89 851 ARG A CA 1
ATOM 6551 C C . ARG A 1 851 ? 5.703 54.938 19.359 1 89 851 ARG A C 1
ATOM 6553 O O . ARG A 1 851 ? 5.457 53.906 18.766 1 89 851 ARG A O 1
ATOM 6560 N N . PRO A 1 852 ? 6.625 55.125 20.281 1 93.44 852 PRO A N 1
ATOM 6561 C CA . PRO A 1 852 ? 7.465 53.969 20.547 1 93.44 852 PRO A CA 1
ATOM 6562 C C . PRO A 1 852 ? 6.738 52.906 21.359 1 93.44 852 PRO A C 1
ATOM 6564 O O . PRO A 1 852 ? 5.867 53.219 22.172 1 93.44 852 PRO A O 1
ATOM 6567 N N . TRP A 1 853 ? 7.086 51.594 21.094 1 96.12 853 TRP A N 1
ATOM 6568 C CA . TRP A 1 853 ? 6.695 50.5 21.969 1 96.12 853 TRP A CA 1
ATOM 6569 C C . TRP A 1 853 ? 7.547 50.469 23.234 1 96.12 853 TRP A C 1
ATOM 6571 O O . TRP A 1 853 ? 8.727 50.844 23.203 1 96.12 853 TRP A O 1
ATOM 6581 N N . HIS A 1 854 ? 6.969 50.25 24.344 1 97 854 HIS A N 1
ATOM 6582 C CA . HIS A 1 854 ? 7.664 49.969 25.594 1 97 854 HIS A CA 1
ATOM 6583 C C . HIS A 1 854 ? 7.812 48.469 25.828 1 97 854 HIS A C 1
ATOM 6585 O O . HIS A 1 854 ? 6.816 47.75 25.969 1 97 854 HIS A O 1
ATOM 6591 N N . PHE A 1 855 ? 9.047 47.938 25.781 1 97.88 855 PHE A N 1
ATOM 6592 C CA . PHE A 1 855 ? 9.227 46.5 25.953 1 97.88 855 PHE A CA 1
ATOM 6593 C C . PHE A 1 855 ? 10.562 46.188 26.625 1 97.88 855 PHE A C 1
ATOM 6595 O O . PHE A 1 855 ? 11.414 47.062 26.734 1 97.88 855 PHE A O 1
ATOM 6602 N N . VAL A 1 856 ? 10.719 44.969 27.156 1 97.62 856 VAL A N 1
ATOM 6603 C CA . VAL A 1 856 ? 11.945 44.406 27.703 1 97.62 856 VAL A CA 1
ATOM 6604 C C . VAL A 1 856 ? 12.461 43.281 26.812 1 97.62 856 VAL A C 1
ATOM 6606 O O . VAL A 1 856 ? 11.688 42.438 26.359 1 97.62 856 VAL A O 1
ATOM 6609 N N . ALA A 1 857 ? 13.695 43.344 26.438 1 97.38 857 ALA A N 1
ATOM 6610 C CA . ALA A 1 857 ? 14.273 42.312 25.562 1 97.38 857 ALA A CA 1
ATOM 6611 C C . ALA A 1 857 ? 15.656 41.906 26.047 1 97.38 857 ALA A C 1
ATOM 6613 O O . ALA A 1 857 ? 16.359 42.688 26.688 1 97.38 857 ALA A O 1
ATOM 6614 N N . MET A 1 858 ? 15.961 40.656 25.75 1 96.88 858 MET A N 1
ATOM 6615 C CA . MET A 1 858 ? 17.297 40.156 26.062 1 96.88 858 MET A CA 1
ATOM 6616 C C . MET A 1 858 ? 18.297 40.531 24.969 1 96.88 858 MET A C 1
ATOM 6618 O O . MET A 1 858 ? 17.953 40.531 23.781 1 96.88 858 MET A O 1
ATOM 6622 N N . VAL A 1 859 ? 19.469 40.938 25.406 1 97.56 859 VAL A N 1
ATOM 6623 C CA . VAL A 1 859 ? 20.594 41.219 24.516 1 97.56 859 VAL A CA 1
ATOM 6624 C C . VAL A 1 859 ? 21.719 40.219 24.781 1 97.56 859 VAL A C 1
ATOM 6626 O O . VAL A 1 859 ? 22.125 40.031 25.922 1 97.56 859 VAL A O 1
ATOM 6629 N N . GLU A 1 860 ? 22.109 39.594 23.766 1 96.62 860 GLU A N 1
ATOM 6630 C CA . GLU A 1 860 ? 23.25 38.688 23.844 1 96.62 860 GLU A CA 1
ATOM 6631 C C . GLU A 1 860 ? 24.5 39.312 23.219 1 96.62 860 GLU A C 1
ATOM 6633 O O . GLU A 1 860 ? 24.469 39.75 22.078 1 96.62 860 GLU A O 1
ATOM 6638 N N . VAL A 1 861 ? 25.547 39.438 23.953 1 96.75 861 VAL A N 1
ATOM 6639 C CA . VAL A 1 861 ? 26.844 39.875 23.453 1 96.75 861 VAL A CA 1
ATOM 6640 C C . VAL A 1 861 ? 27.781 38.656 23.344 1 96.75 861 VAL A C 1
ATOM 6642 O O . VAL A 1 861 ? 28.062 38 24.328 1 96.75 861 VAL A O 1
ATOM 6645 N N . ARG A 1 862 ? 28.141 38.406 22.125 1 95.5 862 ARG A N 1
ATOM 6646 C CA . ARG A 1 862 ? 28.984 37.25 21.859 1 95.5 862 ARG A CA 1
ATOM 6647 C C . ARG A 1 862 ? 30.453 37.656 21.703 1 95.5 862 ARG A C 1
ATOM 6649 O O . ARG A 1 862 ? 30.75 38.656 21.078 1 95.5 862 ARG A O 1
ATOM 6656 N N . THR A 1 863 ? 31.312 36.938 22.375 1 93.38 863 THR A N 1
ATOM 6657 C CA . THR A 1 863 ? 32.75 37 22.203 1 93.38 863 THR A CA 1
ATOM 6658 C C . THR A 1 863 ? 33.312 35.688 21.672 1 93.38 863 THR A C 1
ATOM 6660 O O . THR A 1 863 ? 32.562 34.75 21.422 1 93.38 863 THR A O 1
ATOM 6663 N N . ALA A 1 864 ? 34.594 35.562 21.469 1 88.69 864 ALA A N 1
ATOM 6664 C CA . ALA A 1 864 ? 35.219 34.312 20.984 1 88.69 864 ALA A CA 1
ATOM 6665 C C . ALA A 1 864 ? 35.125 33.219 22.031 1 88.69 864 ALA A C 1
ATOM 6667 O O . ALA A 1 864 ? 35.094 32.031 21.688 1 88.69 864 ALA A O 1
ATOM 6668 N N . LYS A 1 865 ? 34.969 33.562 23.25 1 88.5 865 LYS A N 1
ATOM 6669 C CA . LYS A 1 865 ? 35.031 32.562 24.328 1 88.5 865 LYS A CA 1
ATOM 6670 C C . LYS A 1 865 ? 33.625 32.219 24.828 1 88.5 865 LYS A C 1
ATOM 6672 O O . LYS A 1 865 ? 33.469 31.203 25.516 1 88.5 865 LYS A O 1
ATOM 6677 N N . GLY A 1 866 ? 32.781 33.094 24.516 1 91.19 866 GLY A N 1
ATOM 6678 C CA . GLY A 1 866 ? 31.422 32.844 25.016 1 91.19 866 GLY A CA 1
ATOM 6679 C C . GLY A 1 866 ? 30.484 34.031 24.797 1 91.19 866 GLY A C 1
ATOM 6680 O O . GLY A 1 866 ? 30.859 35.031 24.188 1 91.19 866 GLY A O 1
ATOM 6681 N N . ALA A 1 867 ? 29.25 33.781 25.297 1 93.44 867 ALA A N 1
ATOM 6682 C CA . ALA A 1 867 ? 28.25 34.844 25.172 1 93.44 867 ALA A CA 1
ATOM 6683 C C . ALA A 1 867 ? 27.641 35.188 26.516 1 93.44 867 ALA A C 1
ATOM 6685 O O . ALA A 1 867 ? 27.578 34.344 27.422 1 93.44 867 ALA A O 1
ATOM 6686 N N . THR A 1 868 ? 27.281 36.406 26.688 1 94 868 THR A N 1
ATOM 6687 C CA . THR A 1 868 ? 26.594 36.875 27.875 1 94 868 THR A CA 1
ATOM 6688 C C . THR A 1 868 ? 25.219 37.469 27.516 1 94 868 THR A C 1
ATOM 6690 O O . THR A 1 868 ? 25.078 38.094 26.484 1 94 868 THR A O 1
ATOM 6693 N N . LEU A 1 869 ? 24.266 37.25 28.375 1 95.56 869 LEU A N 1
ATOM 6694 C CA . LEU A 1 869 ? 22.906 37.75 28.172 1 95.56 869 LEU A CA 1
ATOM 6695 C C . LEU A 1 869 ? 22.547 38.781 29.25 1 95.56 869 LEU A C 1
ATOM 6697 O O . LEU A 1 869 ? 22.859 38.562 30.422 1 95.56 869 LEU A O 1
ATOM 6701 N N . GLU A 1 870 ? 22.016 39.812 28.859 1 95.62 870 GLU A N 1
ATOM 6702 C CA . GLU A 1 870 ? 21.484 40.844 29.734 1 95.62 870 GLU A CA 1
ATOM 6703 C C . GLU A 1 870 ? 20.125 41.344 29.234 1 95.62 870 GLU A C 1
ATOM 6705 O O . GLU A 1 870 ? 19.781 41.156 28.078 1 95.62 870 GLU A O 1
ATOM 6710 N N . ARG A 1 871 ? 19.391 41.969 30.156 1 96 871 ARG A N 1
ATOM 6711 C CA . ARG A 1 871 ? 18.094 42.5 29.781 1 96 871 ARG A CA 1
ATOM 6712 C C . ARG A 1 871 ? 18.125 44 29.688 1 96 871 ARG A C 1
ATOM 6714 O O . ARG A 1 871 ? 18.766 44.688 30.516 1 96 871 ARG A O 1
ATOM 6721 N N . VAL A 1 872 ? 17.406 44.531 28.703 1 97.25 872 VAL A N 1
ATOM 6722 C CA . VAL A 1 872 ? 17.266 46 28.578 1 97.25 872 VAL A CA 1
ATOM 6723 C C . VAL A 1 872 ? 15.781 46.344 28.5 1 97.25 872 VAL A C 1
ATOM 6725 O O . VAL A 1 872 ? 14.969 45.562 28 1 97.25 872 VAL A O 1
ATOM 6728 N N . GLU A 1 873 ? 15.461 47.469 29.047 1 97.62 873 GLU A N 1
ATOM 6729 C CA . GLU A 1 873 ? 14.117 48.031 28.938 1 97.62 873 GLU A CA 1
ATOM 6730 C C . GLU A 1 873 ? 14.094 49.219 27.969 1 97.62 873 GLU A C 1
ATOM 6732 O O . GLU A 1 873 ? 14.773 50.219 28.172 1 97.62 873 GLU A O 1
ATOM 6737 N N . VAL A 1 874 ? 13.406 49.094 26.891 1 97.44 874 VAL A N 1
ATOM 6738 C CA . VAL A 1 874 ? 13.312 50.125 25.859 1 97.44 874 VAL A CA 1
ATOM 6739 C C . VAL A 1 874 ? 11.984 50.875 25.984 1 97.44 874 VAL A C 1
ATOM 6741 O O . VAL A 1 874 ? 10.922 50.25 25.938 1 97.44 874 VAL A O 1
ATOM 6744 N N . LYS A 1 875 ? 11.953 52.156 26.062 1 93.81 875 LYS A N 1
ATOM 6745 C CA . LYS A 1 875 ? 10.742 52.938 26.281 1 93.81 875 LYS A CA 1
ATOM 6746 C C . LYS A 1 875 ? 10.617 54.062 25.234 1 93.81 875 LYS A C 1
ATOM 6748 O O . LYS A 1 875 ? 9.516 54.531 24.969 1 93.81 875 LYS A O 1
ATOM 6753 N N . GLY A 1 876 ? 11.797 54.438 24.719 1 91.81 876 GLY A N 1
ATOM 6754 C CA . GLY A 1 876 ? 11.789 55.594 23.844 1 91.81 876 GLY A CA 1
ATOM 6755 C C . GLY A 1 876 ? 12.055 55.25 22.391 1 91.81 876 GLY A C 1
ATOM 6756 O O . GLY A 1 876 ? 12.234 54.094 22.047 1 91.81 876 GLY A O 1
ATOM 6757 N N . LEU A 1 877 ? 12.008 56.312 21.578 1 94.38 877 LEU A N 1
ATOM 6758 C CA . LEU A 1 877 ? 12.25 56.188 20.141 1 94.38 877 LEU A CA 1
ATOM 6759 C C . LEU A 1 877 ? 13.711 55.875 19.859 1 94.38 877 LEU A C 1
ATOM 6761 O O . LEU A 1 877 ? 14.008 55.156 18.891 1 94.38 877 LEU A O 1
ATOM 6765 N N . ASN A 1 878 ? 14.508 56.438 20.719 1 94.5 878 ASN A N 1
ATOM 6766 C CA . ASN A 1 878 ? 15.938 56.188 20.625 1 94.5 878 ASN A CA 1
ATOM 6767 C C . ASN A 1 878 ? 16.547 55.969 22.016 1 94.5 878 ASN A C 1
ATOM 6769 O O . ASN A 1 878 ? 16.469 56.844 22.875 1 94.5 878 ASN A O 1
ATOM 6773 N N . GLU A 1 879 ? 17.094 54.844 22.219 1 96.25 879 GLU A N 1
ATOM 6774 C CA . GLU A 1 879 ? 17.719 54.5 23.484 1 96.25 879 GLU A CA 1
ATOM 6775 C C . GLU A 1 879 ? 19.094 53.875 23.281 1 96.25 879 GLU A C 1
ATOM 6777 O O . GLU A 1 879 ? 19.297 53.125 22.297 1 96.25 879 GLU A O 1
ATOM 6782 N N . THR A 1 880 ? 19.969 54.188 24.125 1 97.19 880 THR A N 1
ATOM 6783 C CA . THR A 1 880 ? 21.328 53.625 24.062 1 97.19 880 THR A CA 1
ATOM 6784 C C . THR A 1 880 ? 21.656 52.844 25.312 1 97.19 880 THR A C 1
ATOM 6786 O O . THR A 1 880 ? 21.344 53.281 26.422 1 97.19 880 THR A O 1
ATOM 6789 N N . PHE A 1 881 ? 22.219 51.719 25.125 1 97.44 881 PHE A N 1
ATOM 6790 C CA . PHE A 1 881 ? 22.641 50.844 26.219 1 97.44 881 PHE A CA 1
ATOM 6791 C C . PHE A 1 881 ? 24.109 50.5 26.094 1 97.44 881 PHE A C 1
ATOM 6793 O O . PHE A 1 881 ? 24.656 50.438 24.984 1 97.44 881 PHE A O 1
ATOM 6800 N N . THR A 1 882 ? 24.703 50.25 27.281 1 95.75 882 THR A N 1
ATOM 6801 C CA . THR A 1 882 ? 26.125 49.906 27.266 1 95.75 882 THR A CA 1
ATOM 6802 C C . THR A 1 882 ? 26.344 48.594 28.016 1 95.75 882 THR A C 1
ATOM 6804 O O . THR A 1 882 ? 25.75 48.344 29.062 1 95.75 882 THR A O 1
ATOM 6807 N N . PHE A 1 883 ? 27.188 47.75 27.438 1 95.69 883 PHE A N 1
ATOM 6808 C CA . PHE A 1 883 ? 27.578 46.469 28.031 1 95.69 883 PHE A CA 1
ATOM 6809 C C . PHE A 1 883 ? 29.094 46.344 28.109 1 95.69 883 PHE A C 1
ATOM 6811 O O . PHE A 1 883 ? 29.812 46.969 27.312 1 95.69 883 PHE A O 1
ATOM 6818 N N . ARG A 1 884 ? 29.547 45.594 29.109 1 93.12 884 ARG A N 1
ATOM 6819 C CA . ARG A 1 884 ? 30.984 45.344 29.281 1 93.12 884 ARG A CA 1
ATOM 6820 C C . ARG A 1 884 ? 31.344 43.906 29.078 1 93.12 884 ARG A C 1
ATOM 6822 O O . ARG A 1 884 ? 30.594 43 29.5 1 93.12 884 ARG A O 1
ATOM 6829 N N . THR A 1 885 ? 32.344 43.656 28.344 1 93.5 885 THR A N 1
ATOM 6830 C CA . THR A 1 885 ? 32.875 42.312 28.141 1 93.5 885 THR A CA 1
ATOM 6831 C C . THR A 1 885 ? 34.375 42.281 28.422 1 93.5 885 THR A C 1
ATOM 6833 O O . THR A 1 885 ? 35.062 43.281 28.234 1 93.5 885 THR A O 1
ATOM 6836 N N . ALA A 1 886 ? 34.844 41.094 28.922 1 90.81 886 ALA A N 1
ATOM 6837 C CA . ALA A 1 886 ? 36.281 40.906 29.156 1 90.81 886 ALA A CA 1
ATOM 6838 C C . ALA A 1 886 ? 37.031 40.688 27.844 1 90.81 886 ALA A C 1
ATOM 6840 O O . ALA A 1 886 ? 38.156 41.125 27.688 1 90.81 886 ALA A O 1
ATOM 6841 N N . GLU A 1 887 ? 36.375 40 26.906 1 92.06 887 GLU A N 1
ATOM 6842 C CA . GLU A 1 887 ? 36.938 39.688 25.594 1 92.06 887 GLU A CA 1
ATOM 6843 C C . GLU A 1 887 ? 36.312 40.594 24.516 1 92.06 887 GLU A C 1
ATOM 6845 O O . GLU A 1 887 ? 35.219 41.125 24.703 1 92.06 887 GLU A O 1
ATOM 6850 N N . PRO A 1 888 ? 37.125 40.75 23.422 1 93.44 888 PRO A N 1
ATOM 6851 C CA . PRO A 1 888 ? 36.531 41.562 22.344 1 93.44 888 PRO A CA 1
ATOM 6852 C C . PRO A 1 888 ? 35.219 41 21.844 1 93.44 888 PRO A C 1
ATOM 6854 O O . PRO A 1 888 ? 35.094 39.844 21.5 1 93.44 888 PRO A O 1
ATOM 6857 N N . PRO A 1 889 ? 34.188 41.875 21.922 1 95.62 889 PRO A N 1
ATOM 6858 C CA . PRO A 1 889 ? 32.875 41.438 21.375 1 95.62 889 PRO A CA 1
ATOM 6859 C C . PRO A 1 889 ? 32.938 41.219 19.859 1 95.62 889 PRO A C 1
ATOM 6861 O O . PRO A 1 889 ? 33.594 41.969 19.141 1 95.62 889 PRO A O 1
ATOM 6864 N N . VAL A 1 890 ? 32.219 40.188 19.344 1 94 890 VAL A N 1
ATOM 6865 C CA . VAL A 1 890 ? 32.219 39.844 17.938 1 94 890 VAL A CA 1
ATOM 6866 C C . VAL A 1 890 ? 30.828 40.156 17.359 1 94 890 VAL A C 1
ATOM 6868 O O . VAL A 1 890 ? 30.703 40.469 16.172 1 94 890 VAL A O 1
ATOM 6871 N N . ARG A 1 891 ? 29.797 39.938 18.141 1 95.25 891 ARG A N 1
ATOM 6872 C CA . ARG A 1 891 ? 28.422 40.062 17.656 1 95.25 891 ARG A CA 1
ATOM 6873 C C . ARG A 1 891 ? 27.469 40.438 18.781 1 95.25 891 ARG A C 1
ATOM 6875 O O . ARG A 1 891 ? 27.625 40 19.906 1 95.25 891 ARG A O 1
ATOM 6882 N N . VAL A 1 892 ? 26.547 41.281 18.469 1 97.06 892 VAL A N 1
ATOM 6883 C CA . VAL A 1 892 ? 25.469 41.625 19.406 1 97.06 892 VAL A CA 1
ATOM 6884 C C . VAL A 1 892 ? 24.125 41.188 18.828 1 97.06 892 VAL A C 1
ATOM 6886 O O . VAL A 1 892 ? 23.812 41.5 17.672 1 97.06 892 VAL A O 1
ATOM 6889 N N . VAL A 1 893 ? 23.453 40.406 19.609 1 96.56 893 VAL A N 1
ATOM 6890 C CA . VAL A 1 893 ? 22.125 39.938 19.203 1 96.56 893 VAL A CA 1
ATOM 6891 C C . VAL A 1 893 ? 21.062 40.625 20.078 1 96.56 893 VAL A C 1
ATOM 6893 O O . VAL A 1 893 ? 21.031 40.406 21.297 1 96.56 893 VAL A O 1
ATOM 6896 N N . PHE A 1 894 ? 20.25 41.469 19.516 1 97.06 894 PHE A N 1
ATOM 6897 C CA . PHE A 1 894 ? 19.109 42.062 20.203 1 97.06 894 PHE A CA 1
ATOM 6898 C C . PHE A 1 894 ? 17.891 41.156 20.125 1 97.06 894 PHE A C 1
ATOM 6900 O O . PHE A 1 894 ? 17.656 40.531 19.109 1 97.06 894 PHE A O 1
ATOM 6907 N N . ASN A 1 895 ? 17.031 41.094 21.203 1 97.69 895 ASN A N 1
ATOM 6908 C CA . ASN A 1 895 ? 15.867 40.219 21.297 1 97.69 895 ASN A CA 1
ATOM 6909 C C . ASN A 1 895 ? 16.266 38.75 21.188 1 97.69 895 ASN A C 1
ATOM 6911 O O . ASN A 1 895 ? 15.602 38 20.484 1 97.69 895 ASN A O 1
ATOM 6915 N N . ALA A 1 896 ? 17.375 38.375 21.812 1 96.06 896 ALA A N 1
ATOM 6916 C CA . ALA A 1 896 ? 17.953 37.031 21.719 1 96.06 896 ALA A CA 1
ATOM 6917 C C . ALA A 1 896 ? 16.953 36 22.219 1 96.06 896 ALA A C 1
ATOM 6919 O O . ALA A 1 896 ? 16.969 34.844 21.75 1 96.06 896 ALA A O 1
ATOM 6920 N N . GLY A 1 897 ? 16.156 36.312 23.141 1 95.75 897 GLY A N 1
ATOM 6921 C CA . GLY A 1 897 ? 15.18 35.375 23.688 1 95.75 897 GLY A CA 1
ATOM 6922 C C . GLY A 1 897 ? 13.867 35.375 22.922 1 95.75 897 GLY A C 1
ATOM 6923 O O . GLY A 1 897 ? 12.945 34.656 23.266 1 95.75 897 GLY A O 1
ATOM 6924 N N . ASN A 1 898 ? 13.797 36.219 21.953 1 97 898 ASN A N 1
ATOM 6925 C CA . ASN A 1 898 ? 12.547 36.438 21.219 1 97 898 ASN A CA 1
ATOM 6926 C C . ASN A 1 898 ? 11.422 36.875 22.156 1 97 898 ASN A C 1
ATOM 6928 O O . ASN A 1 898 ? 10.297 36.375 22.047 1 97 898 ASN A O 1
ATOM 6932 N N . ASP A 1 899 ? 11.812 37.688 23 1 97.62 899 ASP A N 1
ATOM 6933 C CA . ASP A 1 899 ? 10.914 38.188 24.047 1 97.62 899 ASP A CA 1
ATOM 6934 C C . ASP A 1 899 ? 9.789 39.031 23.438 1 97.62 899 ASP A C 1
ATOM 6936 O O . ASP A 1 899 ? 8.719 39.188 24.047 1 97.62 899 ASP A O 1
ATOM 6940 N N . ILE A 1 900 ? 10.055 39.656 22.328 1 97.25 900 ILE A N 1
ATOM 6941 C CA . ILE A 1 900 ? 9.023 40.375 21.594 1 97.25 900 ILE A CA 1
ATOM 6942 C C . ILE A 1 900 ? 8.852 39.781 20.203 1 97.25 900 ILE A C 1
ATOM 6944 O O . ILE A 1 900 ? 9.82 39.344 19.578 1 97.25 900 ILE A O 1
ATOM 6948 N N . PRO A 1 901 ? 7.562 39.688 19.719 1 97.06 901 PRO A N 1
ATOM 6949 C CA . PRO A 1 901 ? 7.359 39.281 18.312 1 97.06 901 PRO A CA 1
ATOM 6950 C C . PRO A 1 901 ? 7.773 40.375 17.328 1 97.06 901 PRO A C 1
ATOM 6952 O O . PRO A 1 901 ? 7.52 41.562 17.578 1 97.06 901 PRO A O 1
ATOM 6955 N N . VAL A 1 902 ? 8.445 40.094 16.344 1 96.31 902 VAL A N 1
ATOM 6956 C CA . VAL A 1 902 ? 8.93 41.031 15.336 1 96.31 902 VAL A CA 1
ATOM 6957 C C . VAL A 1 902 ? 8.695 40.469 13.938 1 96.31 902 VAL A C 1
ATOM 6959 O O . VAL A 1 902 ? 8.492 39.281 13.773 1 96.31 902 VAL A O 1
ATOM 6962 N N . PRO A 1 903 ? 8.578 41.312 12.945 1 93.88 903 PRO A N 1
ATOM 6963 C CA . PRO A 1 903 ? 8.523 40.812 11.578 1 93.88 903 PRO A CA 1
ATOM 6964 C C . PRO A 1 903 ? 9.758 40 11.203 1 93.88 903 PRO A C 1
ATOM 6966 O O . PRO A 1 903 ? 10.875 40.344 11.609 1 93.88 903 PRO A O 1
ATOM 6969 N N . ARG A 1 904 ? 9.5 38.938 10.57 1 92.81 904 ARG A N 1
ATOM 6970 C CA . ARG A 1 904 ? 10.539 38.062 10.039 1 92.81 904 ARG A CA 1
ATOM 6971 C C . ARG A 1 904 ? 10.305 37.75 8.562 1 92.81 904 ARG A C 1
ATOM 6973 O O . ARG A 1 904 ? 9.172 37.5 8.148 1 92.81 904 ARG A O 1
ATOM 6980 N N . GLU A 1 905 ? 11.344 37.75 7.789 1 88.19 905 GLU A N 1
ATOM 6981 C CA . GLU A 1 905 ? 11.227 37.438 6.371 1 88.19 905 GLU A CA 1
ATOM 6982 C C . GLU A 1 905 ? 10.914 35.938 6.168 1 88.19 905 GLU A C 1
ATOM 6984 O O . GLU A 1 905 ? 10.109 35.594 5.305 1 88.19 905 GLU A O 1
ATOM 6989 N N . GLN A 1 906 ? 11.578 35.219 6.961 1 93.62 906 GLN A N 1
ATOM 6990 C CA . GLN A 1 906 ? 11.359 33.781 6.898 1 93.62 906 GLN A CA 1
ATOM 6991 C C . GLN A 1 906 ? 10.617 33.281 8.133 1 93.62 906 GLN A C 1
ATOM 6993 O O . GLN A 1 906 ? 11.234 32.969 9.156 1 93.62 906 GLN A O 1
ATOM 6998 N N . HIS A 1 907 ? 9.32 33.125 7.996 1 94.69 907 HIS A N 1
ATOM 6999 C CA . HIS A 1 907 ? 8.531 32.75 9.164 1 94.69 907 HIS A CA 1
ATOM 7000 C C . HIS A 1 907 ? 7.855 31.391 8.93 1 94.69 907 HIS A C 1
ATOM 7002 O O . HIS A 1 907 ? 7.168 30.875 9.812 1 94.69 907 HIS A O 1
ATOM 7008 N N . GLN A 1 908 ? 8.055 30.75 7.695 1 95 908 GLN A N 1
ATOM 7009 C CA . GLN A 1 908 ? 7.41 29.484 7.359 1 95 908 GLN A CA 1
ATOM 7010 C C . GLN A 1 908 ? 7.945 28.359 8.227 1 95 908 GLN A C 1
ATOM 7012 O O . GLN A 1 908 ? 9.133 28.312 8.555 1 95 908 GLN A O 1
ATOM 7017 N N . THR A 1 909 ? 7.078 27.438 8.602 1 96.75 909 THR A N 1
ATOM 7018 C CA . THR A 1 909 ? 7.449 26.188 9.281 1 96.75 909 THR A CA 1
ATOM 7019 C C . THR A 1 909 ? 7.059 24.984 8.438 1 96.75 909 THR A C 1
ATOM 7021 O O . THR A 1 909 ? 6.262 25.094 7.504 1 96.75 909 THR A O 1
ATOM 7024 N N . LEU A 1 910 ? 7.602 23.812 8.703 1 97.44 910 LEU A N 1
ATOM 7025 C CA . LEU A 1 910 ? 7.316 22.578 7.977 1 97.44 910 LEU A CA 1
ATOM 7026 C C . LEU A 1 910 ? 5.867 22.156 8.172 1 97.44 910 LEU A C 1
ATOM 7028 O O . LEU A 1 910 ? 5.273 21.531 7.293 1 97.44 910 LEU A O 1
ATOM 7032 N N . SER A 1 911 ? 5.246 22.547 9.25 1 94.81 911 SER A N 1
ATOM 7033 C CA . SER A 1 911 ? 3.871 22.188 9.57 1 94.81 911 SER A CA 1
ATOM 7034 C C . SER A 1 911 ? 2.881 22.938 8.688 1 94.81 911 SER A C 1
ATOM 7036 O O . SER A 1 911 ? 1.728 22.516 8.547 1 94.81 911 SER A O 1
ATOM 7038 N N . ASN A 1 912 ? 3.295 24.016 8.062 1 95.69 912 ASN A N 1
ATOM 7039 C CA . ASN A 1 912 ? 2.406 24.859 7.27 1 95.69 912 ASN A CA 1
ATOM 7040 C C . ASN A 1 912 ? 1.915 24.125 6.02 1 95.69 912 ASN A C 1
ATOM 7042 O O . ASN A 1 912 ? 0.954 24.562 5.383 1 95.69 912 ASN A O 1
ATOM 7046 N N . GLN A 1 913 ? 2.553 23.016 5.73 1 94.06 913 GLN A N 1
ATOM 7047 C CA . GLN A 1 913 ? 2.084 22.188 4.617 1 94.06 913 GLN A CA 1
ATOM 7048 C C . GLN A 1 913 ? 0.624 21.797 4.809 1 94.06 913 GLN A C 1
ATOM 7050 O O . GLN A 1 913 ? -0.122 21.672 3.834 1 94.06 913 GLN A O 1
ATOM 7055 N N . LEU A 1 914 ? 0.222 21.641 6.027 1 92.12 914 LEU A N 1
ATOM 7056 C CA . LEU A 1 914 ? -1.131 21.188 6.324 1 92.12 914 LEU A CA 1
ATOM 7057 C C . LEU A 1 914 ? -2.061 22.375 6.574 1 92.12 914 LEU A C 1
ATOM 7059 O O . LEU A 1 914 ? -3.281 22.203 6.637 1 92.12 914 LEU A O 1
ATOM 7063 N N . ASP A 1 915 ? -1.481 23.547 6.699 1 90.12 915 ASP A N 1
ATOM 7064 C CA . ASP A 1 915 ? -2.289 24.75 6.945 1 90.12 915 ASP A CA 1
ATOM 7065 C C . ASP A 1 915 ? -2.791 25.344 5.633 1 90.12 915 ASP A C 1
ATOM 7067 O O . ASP A 1 915 ? -3.873 25.938 5.586 1 90.12 915 ASP A O 1
ATOM 7071 N N . ALA A 1 916 ? -1.969 25.219 4.613 1 88.44 916 ALA A N 1
ATOM 7072 C CA . ALA A 1 916 ? -2.295 25.734 3.287 1 88.44 916 ALA A CA 1
ATOM 7073 C C . ALA A 1 916 ? -2.039 24.688 2.213 1 88.44 916 ALA A C 1
ATOM 7075 O O . ALA A 1 916 ? -1.2 24.875 1.33 1 88.44 916 ALA A O 1
ATOM 7076 N N . TRP A 1 917 ? -2.824 23.703 2.211 1 90.75 917 TRP A N 1
ATOM 7077 C CA . TRP A 1 917 ? -2.539 22.547 1.359 1 90.75 917 TRP A CA 1
ATOM 7078 C C . TRP A 1 917 ? -3.203 22.703 -0.005 1 90.75 917 TRP A C 1
ATOM 7080 O O . TRP A 1 917 ? -2.895 21.953 -0.94 1 90.75 917 TRP A O 1
ATOM 7090 N N . GLU A 1 918 ? -4.09 23.688 -0.263 1 89.69 918 GLU A N 1
ATOM 7091 C CA . GLU A 1 918 ? -4.895 23.812 -1.475 1 89.69 918 GLU A CA 1
ATOM 7092 C C . GLU A 1 918 ? -4.023 24.141 -2.684 1 89.69 918 GLU A C 1
ATOM 7094 O O . GLU A 1 918 ? -4.375 23.812 -3.818 1 89.69 918 GLU A O 1
ATOM 7099 N N . LYS A 1 919 ? -2.881 24.781 -2.381 1 92.94 919 LYS A N 1
ATOM 7100 C CA . LYS A 1 919 ? -2.014 25.188 -3.479 1 92.94 919 LYS A CA 1
ATOM 7101 C C . LYS A 1 919 ? -0.717 24.391 -3.49 1 92.94 919 LYS A C 1
ATOM 7103 O O . LYS A 1 919 ? 0.235 24.75 -4.188 1 92.94 919 LYS A O 1
ATOM 7108 N N . LEU A 1 920 ? -0.656 23.359 -2.719 1 96.44 920 LEU A N 1
ATOM 7109 C CA . LEU A 1 920 ? 0.559 22.547 -2.627 1 96.44 920 LEU A CA 1
ATOM 7110 C C . LEU A 1 920 ? 0.797 21.766 -3.918 1 96.44 920 LEU A C 1
ATOM 7112 O O . LEU A 1 920 ? -0.141 21.219 -4.492 1 96.44 920 LEU A O 1
ATOM 7116 N N . LEU A 1 921 ? 1.946 21.812 -4.445 1 97.88 921 LEU A N 1
ATOM 7117 C CA . LEU A 1 921 ? 2.418 21.016 -5.578 1 97.88 921 LEU A CA 1
ATOM 7118 C C . LEU A 1 921 ? 3.672 20.234 -5.207 1 97.88 921 LEU A C 1
ATOM 7120 O O . LEU A 1 921 ? 4.676 20.812 -4.793 1 97.88 921 LEU A O 1
ATOM 7124 N N . LEU A 1 922 ? 3.615 18.922 -5.285 1 98 922 LEU A N 1
ATOM 7125 C CA . LEU A 1 922 ? 4.793 18.078 -5.059 1 98 922 LEU A CA 1
ATOM 7126 C C . LEU A 1 922 ? 5.594 17.922 -6.348 1 98 922 LEU A C 1
ATOM 7128 O O . LEU A 1 922 ? 5.035 17.594 -7.398 1 98 922 LEU A O 1
ATOM 7132 N N . VAL A 1 923 ? 6.875 18.188 -6.258 1 97.25 923 VAL A N 1
ATOM 7133 C CA . VAL A 1 923 ? 7.742 18.109 -7.426 1 97.25 923 VAL A CA 1
ATOM 7134 C C . VAL A 1 923 ? 8.859 17.094 -7.18 1 97.25 923 VAL A C 1
ATOM 7136 O O . VAL A 1 923 ? 9.758 17.344 -6.371 1 97.25 923 VAL A O 1
ATOM 7139 N N . HIS A 1 924 ? 8.852 15.969 -7.844 1 95.06 924 HIS A N 1
ATOM 7140 C CA . HIS A 1 924 ? 9.898 14.969 -7.664 1 95.06 924 HIS A CA 1
ATOM 7141 C C . HIS A 1 924 ? 10.969 15.086 -8.742 1 95.06 924 HIS A C 1
ATOM 7143 O O . HIS A 1 924 ? 10.695 15.562 -9.844 1 95.06 924 HIS A O 1
ATOM 7149 N N . GLY A 1 925 ? 12.172 14.664 -8.375 1 92.69 925 GLY A N 1
ATOM 7150 C CA . GLY A 1 925 ? 13.289 14.727 -9.305 1 92.69 925 GLY A CA 1
ATOM 7151 C C . GLY A 1 925 ? 13.258 13.633 -10.352 1 92.69 925 GLY A C 1
ATOM 7152 O O . GLY A 1 925 ? 12.633 12.586 -10.156 1 92.69 925 GLY A O 1
ATOM 7153 N N . THR A 1 926 ? 13.938 13.898 -11.469 1 90 926 THR A N 1
ATOM 7154 C CA . THR A 1 926 ? 13.992 12.938 -12.57 1 90 926 THR A CA 1
ATOM 7155 C C . THR A 1 926 ? 15.438 12.672 -12.984 1 90 926 THR A C 1
ATOM 7157 O O . THR A 1 926 ? 15.68 12.047 -14.023 1 90 926 THR A O 1
ATOM 7160 N N . ALA A 1 927 ? 16.391 13.133 -12.188 1 87.06 927 ALA A N 1
ATOM 7161 C CA . ALA A 1 927 ? 17.781 13.023 -12.602 1 87.06 927 ALA A CA 1
ATOM 7162 C C . ALA A 1 927 ? 18.391 11.703 -12.141 1 87.06 927 ALA A C 1
ATOM 7164 O O . ALA A 1 927 ? 19.172 11.078 -12.875 1 87.06 927 ALA A O 1
ATOM 7165 N N . ARG A 1 928 ? 18.156 11.359 -10.977 1 88.75 928 ARG A N 1
ATOM 7166 C CA . ARG A 1 928 ? 18.672 10.133 -10.398 1 88.75 928 ARG A CA 1
ATOM 7167 C C . ARG A 1 928 ? 17.625 9.422 -9.555 1 88.75 928 ARG A C 1
ATOM 7169 O O . ARG A 1 928 ? 16.734 10.062 -9 1 88.75 928 ARG A O 1
ATOM 7176 N N . GLN A 1 929 ? 17.781 8.117 -9.477 1 92.06 929 GLN A N 1
ATOM 7177 C CA . GLN A 1 929 ? 16.859 7.32 -8.672 1 92.06 929 GLN A CA 1
ATOM 7178 C C . GLN A 1 929 ? 15.414 7.672 -8.992 1 92.06 929 GLN A C 1
ATOM 7180 O O . GLN A 1 929 ? 14.602 7.867 -8.086 1 92.06 929 GLN A O 1
ATOM 7185 N N . THR A 1 930 ? 15.164 7.785 -10.258 1 92.38 930 THR A N 1
ATOM 7186 C CA . THR A 1 930 ? 13.922 8.344 -10.773 1 92.38 930 THR A CA 1
ATOM 7187 C C . THR A 1 930 ? 12.719 7.559 -10.25 1 92.38 930 THR A C 1
ATOM 7189 O O . THR A 1 930 ? 11.734 8.148 -9.805 1 92.38 930 THR A O 1
ATOM 7192 N N . GLU A 1 931 ? 12.82 6.219 -10.336 1 94.19 931 GLU A N 1
ATOM 7193 C CA . GLU A 1 931 ? 11.695 5.391 -9.93 1 94.19 931 GLU A CA 1
ATOM 7194 C C . GLU A 1 931 ? 11.359 5.602 -8.453 1 94.19 931 GLU A C 1
ATOM 7196 O O . GLU A 1 931 ? 10.203 5.824 -8.094 1 94.19 931 GLU A O 1
ATOM 7201 N N . SER A 1 932 ? 12.383 5.566 -7.617 1 95.56 932 SER A N 1
ATOM 7202 C CA . SER A 1 932 ? 12.188 5.707 -6.18 1 95.56 932 SER A CA 1
ATOM 7203 C C . SER A 1 932 ? 11.734 7.121 -5.82 1 95.56 932 SER A C 1
ATOM 7205 O O . SER A 1 932 ? 10.945 7.309 -4.887 1 95.56 932 SER A O 1
ATOM 7207 N N . MET A 1 933 ? 12.305 8.141 -6.512 1 95.5 933 MET A N 1
ATOM 7208 C CA . MET A 1 933 ? 11.883 9.523 -6.273 1 95.5 933 MET A CA 1
ATOM 7209 C C . MET A 1 933 ? 10.383 9.68 -6.504 1 95.5 933 MET A C 1
ATOM 7211 O O . MET A 1 933 ? 9.68 10.289 -5.695 1 95.5 933 MET A O 1
ATOM 7215 N N . ARG A 1 934 ? 9.93 9.164 -7.598 1 95.94 934 ARG A N 1
ATOM 7216 C CA . ARG A 1 934 ? 8.508 9.227 -7.914 1 95.94 934 ARG A CA 1
ATOM 7217 C C . ARG A 1 934 ? 7.688 8.445 -6.895 1 95.94 934 ARG A C 1
ATOM 7219 O O . ARG A 1 934 ? 6.672 8.938 -6.398 1 95.94 934 ARG A O 1
ATOM 7226 N N . THR A 1 935 ? 8.141 7.23 -6.547 1 96.75 935 THR A N 1
ATOM 7227 C CA . THR A 1 935 ? 7.445 6.387 -5.582 1 96.75 935 THR A CA 1
ATOM 7228 C C . THR A 1 935 ? 7.344 7.082 -4.227 1 96.75 935 THR A C 1
ATOM 7230 O O . THR A 1 935 ? 6.273 7.109 -3.615 1 96.75 935 THR A O 1
ATOM 7233 N N . LEU A 1 936 ? 8.422 7.648 -3.756 1 97.25 936 LEU A N 1
ATOM 7234 C CA . LEU A 1 936 ? 8.469 8.258 -2.432 1 97.25 936 LEU A CA 1
ATOM 7235 C C . LEU A 1 936 ? 7.645 9.547 -2.4 1 97.25 936 LEU A C 1
ATOM 7237 O O . LEU A 1 936 ? 6.996 9.844 -1.397 1 97.25 936 LEU A O 1
ATOM 7241 N N . ALA A 1 937 ? 7.688 10.312 -3.484 1 97.56 937 ALA A N 1
ATOM 7242 C CA . ALA A 1 937 ? 6.848 11.508 -3.559 1 97.56 937 ALA A CA 1
ATOM 7243 C C . ALA A 1 937 ? 5.367 11.141 -3.531 1 97.56 937 ALA A C 1
ATOM 7245 O O . ALA A 1 937 ? 4.574 11.773 -2.832 1 97.56 937 ALA A O 1
ATOM 7246 N N . LEU A 1 938 ? 4.988 10.102 -4.316 1 96.5 938 LEU A N 1
ATOM 7247 C CA . LEU A 1 938 ? 3.617 9.609 -4.301 1 96.5 938 LEU A CA 1
ATOM 7248 C C . LEU A 1 938 ? 3.236 9.117 -2.908 1 96.5 938 LEU A C 1
ATOM 7250 O O . LEU A 1 938 ? 2.123 9.359 -2.439 1 96.5 938 LEU A O 1
ATOM 7254 N N . GLY A 1 939 ? 4.188 8.391 -2.307 1 96.38 939 GLY A N 1
ATOM 7255 C CA . GLY A 1 939 ? 3.951 7.93 -0.948 1 96.38 939 GLY A CA 1
ATOM 7256 C C . GLY A 1 939 ? 3.711 9.062 0.031 1 96.38 939 GLY A C 1
ATOM 7257 O O . GLY A 1 939 ? 2.811 8.984 0.87 1 96.38 939 GLY A O 1
ATOM 7258 N N . TYR A 1 940 ? 4.496 10.086 -0.029 1 97.56 940 TYR A N 1
ATOM 7259 C CA . TYR A 1 940 ? 4.344 11.219 0.871 1 97.56 940 TYR A CA 1
ATOM 7260 C C . TYR A 1 940 ? 3.01 11.922 0.645 1 97.56 940 TYR A C 1
ATOM 7262 O O . TYR A 1 940 ? 2.381 12.398 1.595 1 97.56 940 TYR A O 1
ATOM 7270 N N . ARG A 1 941 ? 2.635 12.047 -0.652 1 96.81 941 ARG A N 1
ATOM 7271 C CA . ARG A 1 941 ? 1.318 12.586 -0.973 1 96.81 941 ARG A CA 1
ATOM 7272 C C . ARG A 1 941 ? 0.222 11.852 -0.212 1 96.81 941 ARG A C 1
ATOM 7274 O O . ARG A 1 941 ? -0.679 12.477 0.351 1 96.81 941 ARG A O 1
ATOM 7281 N N . GLU A 1 942 ? 0.283 10.5 -0.212 1 95.81 942 GLU A N 1
ATOM 7282 C CA . GLU A 1 942 ? 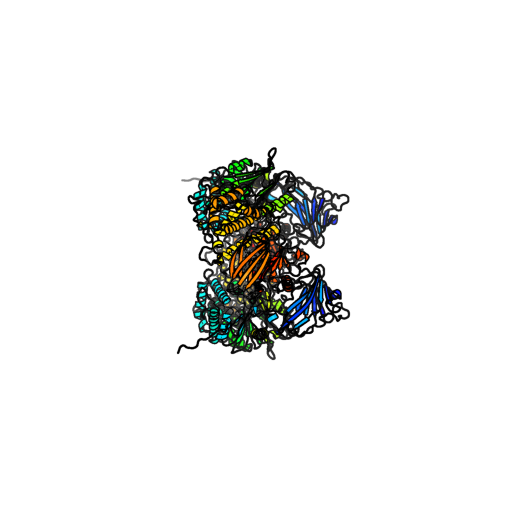-0.692 9.695 0.512 1 95.81 942 GLU A CA 1
ATOM 7283 C C . GLU A 1 942 ? -0.594 9.922 2.018 1 95.81 942 GLU A C 1
ATOM 7285 O O . GLU A 1 942 ? -1.611 9.953 2.713 1 95.81 942 GLU A O 1
ATOM 7290 N N . VAL A 1 943 ? 0.61 10.086 2.479 1 95.75 943 VAL A N 1
ATOM 7291 C CA . VAL A 1 943 ? 0.848 10.32 3.9 1 95.75 943 VAL A CA 1
ATOM 7292 C C . VAL A 1 943 ? 0.17 11.617 4.328 1 95.75 943 VAL A C 1
ATOM 7294 O O . VAL A 1 943 ? -0.506 11.656 5.359 1 95.75 943 VAL A O 1
ATOM 7297 N N . LEU A 1 944 ? 0.318 12.648 3.539 1 95.69 944 LEU A N 1
ATOM 7298 C CA . LEU A 1 944 ? -0.312 13.93 3.859 1 95.69 944 LEU A CA 1
ATOM 7299 C C . LEU A 1 944 ? -1.832 13.812 3.814 1 95.69 944 LEU A C 1
ATOM 7301 O O . LEU A 1 944 ? -2.523 14.312 4.703 1 95.69 944 LEU A O 1
ATOM 7305 N N . ALA A 1 945 ? -2.297 13.109 2.781 1 95.44 945 ALA A N 1
ATOM 7306 C CA . ALA A 1 945 ? -3.738 12.93 2.625 1 95.44 945 ALA A CA 1
ATOM 7307 C C . ALA A 1 945 ? -4.328 12.172 3.812 1 95.44 945 ALA A C 1
ATOM 7309 O O . ALA A 1 945 ? -5.395 12.539 4.32 1 95.44 945 ALA A O 1
ATOM 7310 N N . ASP A 1 946 ? -3.662 11.188 4.254 1 93.38 946 ASP A N 1
ATOM 7311 C CA . ASP A 1 946 ? -4.156 10.344 5.344 1 93.38 946 ASP A CA 1
ATOM 7312 C C . ASP A 1 946 ? -3.982 11.047 6.691 1 93.38 946 ASP A C 1
ATOM 7314 O O . ASP A 1 946 ? -4.707 10.75 7.645 1 93.38 946 ASP A O 1
ATOM 7318 N N . ALA A 1 947 ? -3.014 11.945 6.738 1 90.88 947 ALA A N 1
ATOM 7319 C CA . ALA A 1 947 ? -2.746 12.633 8 1 90.88 947 ALA A CA 1
ATOM 7320 C C . ALA A 1 947 ? -3.816 13.68 8.289 1 90.88 947 ALA A C 1
ATOM 7322 O O . ALA A 1 947 ? -4.234 13.844 9.438 1 90.88 947 ALA A O 1
ATOM 7323 N N . PHE A 1 948 ? -4.188 14.367 7.219 1 88.31 948 PHE A N 1
ATOM 7324 C CA . PHE A 1 948 ? -5.086 15.469 7.551 1 88.31 948 PHE A CA 1
ATOM 7325 C C . PHE A 1 948 ? -5.875 15.906 6.324 1 88.31 948 PHE A C 1
ATOM 7327 O O . PHE A 1 948 ? -7.09 16.109 6.402 1 88.31 948 PHE A O 1
ATOM 7334 N N . VAL A 1 949 ? -5.363 15.953 5.168 1 86.44 949 VAL A N 1
ATOM 7335 C CA . VAL A 1 949 ? -5.844 16.75 4.051 1 86.44 949 VAL A CA 1
ATOM 7336 C C . VAL A 1 949 ? -6.969 16.016 3.33 1 86.44 949 VAL A C 1
ATOM 7338 O O . VAL A 1 949 ? -7.891 16.641 2.797 1 86.44 949 VAL A O 1
ATOM 7341 N N . GLU A 1 950 ? -6.898 14.695 3.289 1 91.56 950 GLU A N 1
ATOM 7342 C CA . GLU A 1 950 ? -7.879 13.859 2.604 1 91.56 950 GLU A CA 1
ATOM 7343 C C . GLU A 1 950 ? -8.062 14.297 1.155 1 91.56 950 GLU A C 1
ATOM 7345 O O . GLU A 1 950 ? -9.195 14.375 0.664 1 91.56 950 GLU A O 1
ATOM 7350 N N . TYR A 1 951 ? -7.047 14.789 0.592 1 89 951 TYR A N 1
ATOM 7351 C CA . TYR A 1 951 ? -6.922 15.266 -0.783 1 89 951 TYR A CA 1
ATOM 7352 C C . TYR A 1 951 ? -5.566 14.891 -1.37 1 89 951 TYR A C 1
ATOM 7354 O O . TYR A 1 951 ? -4.543 14.977 -0.689 1 89 951 TYR A O 1
ATOM 7362 N N . LEU A 1 952 ? -5.66 14.281 -2.594 1 92.94 952 LEU A N 1
ATOM 7363 C CA . LEU A 1 952 ? -4.395 13.969 -3.252 1 92.94 952 LEU A CA 1
ATOM 7364 C C . LEU A 1 952 ? -3.869 15.18 -4.02 1 92.94 952 LEU A C 1
ATOM 7366 O O . LEU A 1 952 ? -4.395 15.516 -5.086 1 92.94 952 LEU A O 1
ATOM 7370 N N . MET A 1 953 ? -2.838 15.75 -3.537 1 94.88 953 MET A N 1
ATOM 7371 C CA . MET A 1 953 ? -2.25 16.938 -4.164 1 94.88 953 MET A CA 1
ATOM 7372 C C . MET A 1 953 ? -1.634 16.578 -5.512 1 94.88 953 MET A C 1
ATOM 7374 O O . MET A 1 953 ? -1.197 15.445 -5.727 1 94.88 953 MET A O 1
ATOM 7378 N N . PRO A 1 954 ? -1.595 17.594 -6.414 1 95.38 954 PRO A N 1
ATOM 7379 C CA . PRO A 1 954 ? -0.93 17.344 -7.695 1 95.38 954 PRO A CA 1
ATOM 7380 C C . PRO A 1 954 ? 0.559 17.047 -7.539 1 95.38 954 PRO A C 1
ATOM 7382 O O . PRO A 1 954 ? 1.204 17.547 -6.621 1 95.38 954 PRO A O 1
ATOM 7385 N N . ILE A 1 955 ? 1.079 16.234 -8.391 1 95.88 955 ILE A N 1
ATOM 7386 C CA . ILE A 1 955 ? 2.486 15.852 -8.445 1 95.88 955 ILE A CA 1
ATOM 7387 C C . ILE A 1 955 ? 3.008 16.016 -9.875 1 95.88 955 ILE A C 1
ATOM 7389 O O . ILE A 1 955 ? 2.305 15.695 -10.836 1 95.88 955 ILE A O 1
ATOM 7393 N N . LYS A 1 956 ? 4.152 16.594 -10.023 1 95.12 956 LYS A N 1
ATOM 7394 C CA . LYS A 1 956 ? 4.777 16.766 -11.328 1 95.12 956 LYS A CA 1
ATOM 7395 C C . LYS A 1 956 ? 6.27 16.453 -11.273 1 95.12 956 LYS A C 1
ATOM 7397 O O . LYS A 1 956 ? 6.902 16.609 -10.227 1 95.12 956 LYS A O 1
ATOM 7402 N N . PRO A 1 957 ? 6.836 15.977 -12.414 1 94.5 957 PRO A N 1
ATOM 7403 C CA . PRO A 1 957 ? 8.297 15.938 -12.484 1 94.5 957 PRO A CA 1
ATOM 7404 C C . PRO A 1 957 ? 8.922 17.328 -12.562 1 94.5 957 PRO A C 1
ATOM 7406 O O . PRO A 1 957 ? 8.312 18.266 -13.094 1 94.5 957 PRO A O 1
ATOM 7409 N N . ASP A 1 958 ? 10.086 17.469 -12.055 1 93.81 958 ASP A N 1
ATOM 7410 C CA . ASP A 1 958 ? 10.789 18.734 -11.945 1 93.81 958 ASP A CA 1
ATOM 7411 C C . ASP A 1 958 ? 10.922 19.406 -13.312 1 93.81 958 ASP A C 1
ATOM 7413 O O . ASP A 1 958 ? 10.812 20.625 -13.414 1 93.81 958 ASP A O 1
ATOM 7417 N N . ALA A 1 959 ? 11.016 18.609 -14.391 1 90.94 959 ALA A N 1
ATOM 7418 C CA . ALA A 1 959 ? 11.297 19.141 -15.719 1 90.94 959 ALA A CA 1
ATOM 7419 C C . ALA A 1 959 ? 10.039 19.703 -16.359 1 90.94 959 ALA A C 1
ATOM 7421 O O . ALA A 1 959 ? 10.109 20.391 -17.391 1 90.94 959 ALA A O 1
ATOM 7422 N N . GLU A 1 960 ? 8.891 19.562 -15.773 1 93 960 GLU A N 1
ATOM 7423 C CA . GLU A 1 960 ? 7.633 19.922 -16.422 1 93 960 GLU A CA 1
ATOM 7424 C C . GLU A 1 960 ? 6.941 21.062 -15.688 1 93 960 GLU A C 1
ATOM 7426 O O . GLU A 1 960 ? 5.906 21.562 -16.141 1 93 960 GLU A O 1
ATOM 7431 N N . VAL A 1 961 ? 7.48 21.531 -14.625 1 93.56 961 VAL A N 1
ATOM 7432 C CA . VAL A 1 961 ? 6.871 22.625 -13.867 1 93.56 961 VAL A CA 1
ATOM 7433 C C . VAL A 1 961 ? 7.176 23.953 -14.555 1 93.56 961 VAL A C 1
ATOM 7435 O O . VAL A 1 961 ? 8.336 24.266 -14.836 1 93.56 961 VAL A O 1
ATOM 7438 N N . THR A 1 962 ? 6.168 24.734 -14.812 1 91.62 962 THR A N 1
ATOM 7439 C CA . THR A 1 962 ? 6.34 26.016 -15.484 1 91.62 962 THR A CA 1
ATOM 7440 C C . THR A 1 962 ? 6.645 27.125 -14.484 1 91.62 962 THR A C 1
ATOM 7442 O O . THR A 1 962 ? 6.367 26.984 -13.289 1 91.62 962 THR A O 1
ATOM 7445 N N . ASP A 1 963 ? 7.195 28.219 -14.93 1 91.38 963 ASP A N 1
ATOM 7446 C CA . ASP A 1 963 ? 7.469 29.359 -14.07 1 91.38 963 ASP A CA 1
ATOM 7447 C C . ASP A 1 963 ? 6.18 29.922 -13.477 1 91.38 963 ASP A C 1
ATOM 7449 O O . ASP A 1 963 ? 6.172 30.406 -12.336 1 91.38 963 ASP A O 1
ATOM 7453 N N . ALA A 1 964 ? 5.113 29.859 -14.281 1 93.62 964 ALA A N 1
ATOM 7454 C CA . ALA A 1 964 ? 3.818 30.312 -13.773 1 93.62 964 ALA A CA 1
ATOM 7455 C C . ALA A 1 964 ? 3.361 29.453 -12.602 1 93.62 964 ALA A C 1
ATOM 7457 O O . ALA A 1 964 ? 2.844 29.969 -11.609 1 93.62 964 ALA A O 1
ATOM 7458 N N . GLU A 1 965 ? 3.578 28.141 -12.703 1 94.31 965 GLU A N 1
ATOM 7459 C CA . GLU A 1 965 ? 3.219 27.234 -11.617 1 94.31 965 GLU A CA 1
ATOM 7460 C C . GLU A 1 965 ? 4.121 27.438 -10.406 1 94.31 965 GLU A C 1
ATOM 7462 O O . GLU A 1 965 ? 3.66 27.391 -9.266 1 94.31 965 GLU A O 1
ATOM 7467 N N . LEU A 1 966 ? 5.375 27.672 -10.703 1 96 966 LEU A N 1
ATOM 7468 C CA . LEU A 1 966 ? 6.32 27.906 -9.617 1 96 966 LEU A CA 1
ATOM 7469 C C . LEU A 1 966 ? 5.918 29.125 -8.797 1 96 966 LEU A C 1
ATOM 7471 O O . LEU A 1 966 ? 6.086 29.141 -7.574 1 96 966 LEU A O 1
ATOM 7475 N N . ALA A 1 967 ? 5.395 30.125 -9.453 1 96.31 967 ALA A N 1
ATOM 7476 C CA . ALA A 1 967 ? 5.004 31.359 -8.773 1 96.31 967 ALA A CA 1
ATOM 7477 C C . ALA A 1 967 ? 3.652 31.203 -8.086 1 96.31 967 ALA A C 1
ATOM 7479 O O . ALA A 1 967 ? 3.398 31.828 -7.051 1 96.31 967 ALA A O 1
ATOM 7480 N N . ASP A 1 968 ? 2.834 30.344 -8.594 1 96.5 968 ASP A N 1
ATOM 7481 C CA . ASP A 1 968 ? 1.446 30.266 -8.148 1 96.5 968 ASP A CA 1
ATOM 7482 C C . ASP A 1 968 ? 1.297 29.25 -7.012 1 96.5 968 ASP A C 1
ATOM 7484 O O . ASP A 1 968 ? 0.323 29.297 -6.258 1 96.5 968 ASP A O 1
ATOM 7488 N N . ARG A 1 969 ? 2.199 28.328 -6.887 1 97.06 969 ARG A N 1
ATOM 7489 C CA . ARG A 1 969 ? 2.002 27.172 -6.023 1 97.06 969 ARG A CA 1
ATOM 7490 C C . ARG A 1 969 ? 2.918 27.234 -4.805 1 97.06 969 ARG A C 1
ATOM 7492 O O . ARG A 1 969 ? 3.928 27.938 -4.816 1 97.06 969 ARG A O 1
ATOM 7499 N N . ASP A 1 970 ? 2.438 26.562 -3.666 1 97.44 970 ASP A N 1
ATOM 7500 C CA . ASP A 1 970 ? 3.361 26.125 -2.623 1 97.44 970 ASP A CA 1
ATOM 7501 C C . ASP A 1 970 ? 4.09 24.859 -3.031 1 97.44 970 ASP A C 1
ATOM 7503 O O . ASP A 1 970 ? 3.467 23.906 -3.506 1 97.44 970 ASP A O 1
ATOM 7507 N N . LEU A 1 971 ? 5.383 24.812 -2.879 1 97.94 971 LEU A N 1
ATOM 7508 C CA . LEU A 1 971 ? 6.172 23.75 -3.498 1 97.94 971 LEU A CA 1
ATOM 7509 C C . LEU A 1 971 ? 6.742 22.812 -2.439 1 97.94 971 LEU A C 1
ATOM 7511 O O . LEU A 1 971 ? 7.176 23.266 -1.377 1 97.94 971 LEU A O 1
ATOM 7515 N N . VAL A 1 972 ? 6.68 21.516 -2.678 1 98.25 972 VAL A N 1
ATOM 7516 C CA . VAL A 1 972 ? 7.43 20.516 -1.929 1 98.25 972 VAL A CA 1
ATOM 7517 C C . VAL A 1 972 ? 8.461 19.844 -2.842 1 98.25 972 VAL A C 1
ATOM 7519 O O . VAL A 1 972 ? 8.094 19.219 -3.832 1 98.25 972 VAL A O 1
ATOM 7522 N N . LEU A 1 973 ? 9.703 20.016 -2.529 1 97.75 973 LEU A N 1
ATOM 7523 C CA . LEU A 1 973 ? 10.789 19.469 -3.346 1 97.75 973 LEU A CA 1
ATOM 7524 C C . LEU A 1 973 ? 11.516 18.344 -2.611 1 97.75 973 LEU A C 1
ATOM 7526 O O . LEU A 1 973 ? 11.672 18.406 -1.39 1 97.75 973 LEU A O 1
ATOM 7530 N N . PHE A 1 974 ? 12.023 17.375 -3.359 1 97.19 974 PHE A N 1
ATOM 7531 C CA . PHE A 1 974 ? 12.602 16.188 -2.766 1 97.19 974 PHE A CA 1
ATOM 7532 C C . PHE A 1 974 ? 14.008 15.938 -3.299 1 97.19 974 PHE A C 1
ATOM 7534 O O . PHE A 1 974 ? 14.266 16.125 -4.488 1 97.19 974 PHE A O 1
ATOM 7541 N N . GLY A 1 975 ? 14.891 15.484 -2.377 1 92.75 975 GLY A N 1
ATOM 7542 C CA . GLY A 1 975 ? 16.219 15.055 -2.781 1 92.75 975 GLY A CA 1
ATOM 7543 C C . GLY A 1 975 ? 17.234 16.172 -2.764 1 92.75 975 GLY A C 1
ATOM 7544 O O . GLY A 1 975 ? 17.125 17.125 -1.982 1 92.75 975 GLY A O 1
ATOM 7545 N N . GLY A 1 976 ? 18.422 16 -3.463 1 91.88 976 GLY A N 1
ATOM 7546 C CA . GLY A 1 976 ? 19.469 17 -3.602 1 91.88 976 GLY A CA 1
ATOM 7547 C C . GLY A 1 976 ? 19.547 17.609 -4.992 1 91.88 976 GLY A C 1
ATOM 7548 O O . GLY A 1 976 ? 18.625 17.438 -5.793 1 91.88 976 GLY A O 1
ATOM 7549 N N . ALA A 1 977 ? 20.594 18.297 -5.219 1 92.06 977 ALA A N 1
ATOM 7550 C CA . ALA A 1 977 ? 20.781 18.969 -6.504 1 92.06 977 ALA A CA 1
ATOM 7551 C C . ALA A 1 977 ? 20.984 17.953 -7.625 1 92.06 977 ALA A C 1
ATOM 7553 O O . ALA A 1 977 ? 20.656 18.234 -8.781 1 92.06 977 ALA A O 1
ATOM 7554 N N . GLU A 1 978 ? 21.422 16.797 -7.285 1 90.88 978 GLU A N 1
ATOM 7555 C CA . GLU A 1 978 ? 21.656 15.773 -8.297 1 90.88 978 GLU A CA 1
ATOM 7556 C C . GLU A 1 978 ? 20.375 15.008 -8.602 1 90.88 978 GLU A C 1
ATOM 7558 O O . GLU A 1 978 ? 20.281 14.297 -9.609 1 90.88 978 GLU A O 1
ATOM 7563 N N . ASP A 1 979 ? 19.359 15.164 -7.789 1 92.25 979 ASP A N 1
ATOM 7564 C CA . ASP A 1 979 ? 18.125 14.406 -7.918 1 92.25 979 ASP A CA 1
ATOM 7565 C C . ASP A 1 979 ? 17.031 15.242 -8.586 1 92.25 979 ASP A C 1
ATOM 7567 O O . ASP A 1 979 ? 16.188 14.711 -9.305 1 92.25 979 ASP A O 1
ATOM 7571 N N . ASN A 1 980 ? 17.016 16.531 -8.312 1 94 980 ASN A N 1
ATOM 7572 C CA . ASN A 1 980 ? 15.945 17.438 -8.68 1 94 980 ASN A CA 1
ATOM 7573 C C . ASN A 1 980 ? 16.484 18.688 -9.383 1 94 980 ASN A C 1
ATOM 7575 O O . ASN A 1 980 ? 17.203 19.484 -8.781 1 94 980 ASN A O 1
ATOM 7579 N N . ALA A 1 981 ? 16.062 18.891 -10.555 1 90.75 981 ALA A N 1
ATOM 7580 C CA . ALA A 1 981 ? 16.594 19.969 -11.391 1 90.75 981 ALA A CA 1
ATOM 7581 C C . ALA A 1 981 ? 16.234 21.328 -10.828 1 90.75 981 ALA A C 1
ATOM 7583 O O . ALA A 1 981 ? 16.984 22.297 -10.992 1 90.75 981 ALA A O 1
ATOM 7584 N N . LEU A 1 982 ? 15.094 21.422 -10.203 1 92 982 LEU A N 1
ATOM 7585 C CA . LEU A 1 982 ? 14.703 22.688 -9.586 1 92 982 LEU A CA 1
ATOM 7586 C C . LEU A 1 982 ? 15.617 23.031 -8.414 1 92 982 LEU A C 1
ATOM 7588 O O . LEU A 1 982 ? 15.977 24.188 -8.211 1 92 982 LEU A O 1
ATOM 7592 N N . LEU A 1 983 ? 16 22.047 -7.648 1 94.12 983 LEU A N 1
ATOM 7593 C CA . LEU A 1 983 ? 16.938 22.281 -6.555 1 94.12 983 LEU A CA 1
ATOM 7594 C C . LEU A 1 983 ? 18.312 22.656 -7.094 1 94.12 983 LEU A C 1
ATOM 7596 O O . LEU A 1 983 ? 19 23.5 -6.516 1 94.12 983 LEU A O 1
ATOM 7600 N N . ALA A 1 984 ? 18.688 22.031 -8.148 1 92.31 984 ALA A N 1
ATOM 7601 C CA . ALA A 1 984 ? 19.953 22.375 -8.781 1 92.31 984 ALA A CA 1
ATOM 7602 C C . ALA A 1 984 ? 19.953 23.828 -9.242 1 92.31 984 ALA A C 1
ATOM 7604 O O . ALA A 1 984 ? 20.938 24.547 -9.062 1 92.31 984 ALA A O 1
ATOM 7605 N N . ARG A 1 985 ? 18.891 24.234 -9.844 1 90.94 985 ARG A N 1
ATOM 7606 C CA . ARG A 1 985 ? 18.734 25.609 -10.305 1 90.94 985 ARG A CA 1
ATOM 7607 C C . ARG A 1 985 ? 18.828 26.594 -9.133 1 90.94 985 ARG A C 1
ATOM 7609 O O . ARG A 1 985 ? 19.547 27.578 -9.203 1 90.94 985 ARG A O 1
ATOM 7616 N N . LEU A 1 986 ? 18.109 26.281 -8.102 1 94.25 986 LEU A N 1
ATOM 7617 C CA . LEU A 1 986 ? 18.078 27.156 -6.926 1 94.25 986 LEU A CA 1
ATOM 7618 C C . LEU A 1 986 ? 19.453 27.219 -6.273 1 94.25 986 LEU A C 1
ATOM 7620 O O . LEU A 1 986 ? 19.859 28.281 -5.785 1 94.25 986 LEU A O 1
ATOM 7624 N N . ALA A 1 987 ? 20.125 26.125 -6.211 1 94.25 987 ALA A N 1
ATOM 7625 C CA . ALA A 1 987 ? 21.469 26.094 -5.66 1 94.25 987 ALA A CA 1
ATOM 7626 C C . ALA A 1 987 ? 22.422 26.953 -6.492 1 94.25 987 ALA A C 1
ATOM 7628 O O . ALA A 1 987 ? 23.219 27.719 -5.941 1 94.25 987 ALA A O 1
ATOM 7629 N N . THR A 1 988 ? 22.328 26.875 -7.754 1 90.56 988 THR A N 1
ATOM 7630 C CA . THR A 1 988 ? 23.172 27.625 -8.664 1 90.56 988 THR A CA 1
ATOM 7631 C C . THR A 1 988 ? 22.906 29.125 -8.547 1 90.56 988 THR A C 1
ATOM 7633 O O . THR A 1 988 ? 23.828 29.938 -8.625 1 90.56 988 THR A O 1
ATOM 7636 N N . GLU A 1 989 ? 21.672 29.422 -8.359 1 92.38 989 GLU A N 1
ATOM 7637 C CA . GLU A 1 989 ? 21.266 30.828 -8.25 1 92.38 989 GLU A CA 1
ATOM 7638 C C . GLU A 1 989 ? 21.5 31.359 -6.832 1 92.38 989 GLU A C 1
ATOM 7640 O O . GLU A 1 989 ? 21.188 32.5 -6.539 1 92.38 989 GLU A O 1
ATOM 7645 N N . LYS A 1 990 ? 21.984 30.531 -5.977 1 94.44 990 LYS A N 1
ATOM 7646 C CA . LYS A 1 990 ? 22.266 30.891 -4.59 1 94.44 990 LYS A CA 1
ATOM 7647 C C . LYS A 1 990 ? 21.031 31.406 -3.881 1 94.44 990 LYS A C 1
ATOM 7649 O O . LYS A 1 990 ? 21.078 32.438 -3.203 1 94.44 990 LYS A O 1
ATOM 7654 N N . LYS A 1 991 ? 19.984 30.719 -4.113 1 94.56 991 LYS A N 1
ATOM 7655 C CA . LYS A 1 991 ? 18.703 31.109 -3.52 1 94.56 991 LYS A CA 1
ATOM 7656 C C . LYS A 1 991 ? 18.328 30.188 -2.363 1 94.56 991 LYS A C 1
ATOM 7658 O O . LYS A 1 991 ? 17.203 30.25 -1.854 1 94.56 991 LYS A O 1
ATOM 7663 N N . LEU A 1 992 ? 19.25 29.328 -1.985 1 95.56 992 LEU A N 1
ATOM 7664 C CA . LEU A 1 992 ? 19.031 28.422 -0.862 1 95.56 992 LEU A CA 1
ATOM 7665 C C . LEU A 1 992 ? 19.984 28.734 0.283 1 95.56 992 LEU A C 1
ATOM 7667 O O . LEU A 1 992 ? 21.141 29.078 0.052 1 95.56 992 LEU A O 1
ATOM 7671 N N . PRO A 1 993 ? 19.484 28.625 1.454 1 94.62 993 PRO A N 1
ATOM 7672 C CA . PRO A 1 993 ? 20.375 28.812 2.605 1 94.62 993 PRO A CA 1
ATOM 7673 C C . PRO A 1 993 ? 21.219 27.578 2.896 1 94.62 993 PRO A C 1
ATOM 7675 O O . PRO A 1 993 ? 22.078 27.609 3.791 1 94.62 993 PRO A O 1
ATOM 7678 N N . VAL A 1 994 ? 21.016 26.469 2.211 1 96.25 994 VAL A N 1
ATOM 7679 C CA . VAL A 1 994 ? 21.797 25.234 2.348 1 96.25 994 VAL A CA 1
ATOM 7680 C C . VAL A 1 994 ? 22.688 25.047 1.125 1 96.25 994 VAL A C 1
ATOM 7682 O O . VAL A 1 994 ? 22.266 25.328 -0.003 1 96.25 994 VAL A O 1
ATOM 7685 N N . GLU A 1 995 ? 23.906 24.719 1.479 1 95.94 995 GLU A N 1
ATOM 7686 C CA . GLU A 1 995 ? 24.797 24.328 0.391 1 95.94 995 GLU A CA 1
ATOM 7687 C C . GLU A 1 995 ? 24.625 22.859 0.034 1 95.94 995 GLU A C 1
ATOM 7689 O O . GLU A 1 995 ? 24.797 21.984 0.886 1 95.94 995 GLU A O 1
ATOM 7694 N N . LEU A 1 996 ? 24.328 22.625 -1.185 1 96.38 996 LEU A N 1
ATOM 7695 C CA . LEU A 1 996 ? 24.062 21.266 -1.639 1 96.38 996 LEU A CA 1
ATOM 7696 C C . LEU A 1 996 ? 25.266 20.719 -2.393 1 96.38 996 LEU A C 1
ATOM 7698 O O . LEU A 1 996 ? 25.734 21.312 -3.369 1 96.38 996 LEU A O 1
ATOM 7702 N N . GLY A 1 997 ? 25.812 19.641 -1.886 1 94.44 997 GLY A N 1
ATOM 7703 C CA . GLY A 1 997 ? 26.812 18.859 -2.598 1 94.44 997 GLY A CA 1
ATOM 7704 C C . GLY A 1 997 ? 26.297 17.5 -3.043 1 94.44 997 GLY A C 1
ATOM 7705 O O . GLY A 1 997 ? 25.141 17.172 -2.83 1 94.44 997 GLY A O 1
ATOM 7706 N N . ARG A 1 998 ? 27.188 16.812 -3.787 1 93.56 998 ARG A N 1
ATOM 7707 C CA . ARG A 1 998 ? 26.859 15.438 -4.156 1 93.56 998 ARG A CA 1
ATOM 7708 C C . ARG A 1 998 ? 26.969 14.5 -2.955 1 93.56 998 ARG A C 1
ATOM 7710 O O . ARG A 1 998 ? 28.062 14.117 -2.561 1 93.56 998 ARG A O 1
ATOM 7717 N N . ARG A 1 999 ? 25.828 14.188 -2.346 1 94.19 999 ARG A N 1
ATOM 7718 C CA . ARG A 1 999 ? 25.719 13.242 -1.239 1 94.19 999 ARG A CA 1
ATOM 7719 C C . ARG A 1 999 ? 26.172 13.875 0.07 1 94.19 999 ARG A C 1
ATOM 7721 O O . ARG A 1 999 ? 26.656 13.188 0.964 1 94.19 999 ARG A O 1
ATOM 7728 N N . TYR A 1 1000 ? 26.203 15.094 0.152 1 96.19 1000 TYR A N 1
ATOM 7729 C CA . TYR A 1 1000 ? 26.391 15.844 1.391 1 96.19 1000 TYR A CA 1
ATOM 7730 C C . TYR A 1 1000 ? 25.734 17.203 1.311 1 96.19 1000 TYR A C 1
ATOM 7732 O O . TYR A 1 1000 ? 25.328 17.656 0.232 1 96.19 1000 TYR A O 1
ATOM 7740 N N . PHE A 1 1001 ? 25.5 17.812 2.354 1 97.38 1001 PHE A N 1
ATOM 7741 C CA . PHE A 1 1001 ? 25.062 19.203 2.42 1 97.38 1001 PHE A CA 1
ATOM 7742 C C . PHE A 1 1001 ? 25.719 19.906 3.6 1 97.38 1001 PHE A C 1
ATOM 7744 O O . PHE A 1 1001 ? 26.25 19.266 4.504 1 97.38 1001 PHE A O 1
ATOM 7751 N N . ARG A 1 1002 ? 25.828 21.188 3.533 1 96.25 1002 ARG A N 1
ATOM 7752 C CA . ARG A 1 1002 ? 26.297 22.031 4.629 1 96.25 1002 ARG A CA 1
ATOM 7753 C C . ARG A 1 1002 ? 25.188 22.938 5.156 1 96.25 1002 ARG A C 1
ATOM 7755 O O . ARG A 1 1002 ? 24.516 23.594 4.375 1 96.25 1002 ARG A O 1
ATOM 7762 N N . TRP A 1 1003 ? 25.031 22.797 6.336 1 96 1003 TRP A N 1
ATOM 7763 C CA . TRP A 1 1003 ? 23.984 23.547 7.02 1 96 1003 TRP A CA 1
ATOM 7764 C C . TRP A 1 1003 ? 24.531 24.234 8.273 1 96 1003 TRP A C 1
ATOM 7766 O O . TRP A 1 1003 ? 25.094 23.578 9.148 1 96 1003 TRP A O 1
ATOM 7776 N N . GLN A 1 1004 ? 24.359 25.578 8.281 1 91.81 1004 GLN A N 1
ATOM 7777 C CA . GLN A 1 1004 ? 24.797 26.391 9.414 1 91.81 1004 GLN A CA 1
ATOM 7778 C C . GLN A 1 1004 ? 26.281 26.125 9.734 1 91.81 1004 GLN A C 1
ATOM 7780 O O . GLN A 1 1004 ? 26.641 25.922 10.891 1 91.81 1004 GLN A O 1
ATOM 7785 N N . GLY A 1 1005 ? 26.953 25.938 8.711 1 89.88 1005 GLY A N 1
ATOM 7786 C CA . GLY A 1 1005 ? 28.406 25.844 8.812 1 89.88 1005 GLY A CA 1
ATOM 7787 C C . GLY A 1 1005 ? 28.906 24.438 9.023 1 89.88 1005 GLY A C 1
ATOM 7788 O O . GLY A 1 1005 ? 30.109 24.172 8.938 1 89.88 1005 GLY A O 1
ATOM 7789 N N . LYS A 1 1006 ? 28.062 23.562 9.266 1 94 1006 LYS A N 1
ATOM 7790 C CA . LYS A 1 1006 ? 28.469 22.172 9.492 1 94 1006 LYS A CA 1
ATOM 7791 C C . LYS A 1 1006 ? 28.219 21.328 8.258 1 94 1006 LYS A C 1
ATOM 7793 O O . LYS A 1 1006 ? 27.219 21.516 7.555 1 94 1006 LYS A O 1
ATOM 7798 N N . THR A 1 1007 ? 29.172 20.406 8.039 1 95.56 1007 THR A N 1
ATOM 7799 C CA . THR A 1 1007 ? 29.062 19.5 6.902 1 95.56 1007 THR A CA 1
ATOM 7800 C C . THR A 1 1007 ? 28.406 18.188 7.324 1 95.56 1007 THR A C 1
ATOM 7802 O O . THR A 1 1007 ? 28.812 17.578 8.32 1 95.56 1007 THR A O 1
ATOM 7805 N N . TYR A 1 1008 ? 27.438 17.766 6.602 1 96.75 1008 TYR A N 1
ATOM 7806 C CA . TYR A 1 1008 ? 26.766 16.484 6.773 1 96.75 1008 TYR A CA 1
ATOM 7807 C C . TYR A 1 1008 ? 27.016 15.578 5.57 1 96.75 1008 TYR A C 1
ATOM 7809 O O . TYR A 1 1008 ? 26.438 15.789 4.5 1 96.75 1008 TYR A O 1
ATOM 7817 N N . GLY A 1 1009 ? 27.781 14.578 5.758 1 95.94 1009 GLY A N 1
ATOM 7818 C CA . GLY A 1 1009 ? 28.234 13.789 4.621 1 95.94 1009 GLY A CA 1
ATOM 7819 C C . GLY A 1 1009 ? 27.891 12.32 4.742 1 95.94 1009 GLY A C 1
ATOM 7820 O O . GLY A 1 1009 ? 28.328 11.5 3.934 1 95.94 1009 GLY A O 1
ATOM 7821 N N . ARG A 1 1010 ? 27.062 11.914 5.699 1 95.69 1010 ARG A N 1
ATOM 7822 C CA . ARG A 1 1010 ? 26.641 10.523 5.848 1 95.69 1010 ARG A CA 1
ATOM 7823 C C . ARG A 1 1010 ? 25.406 10.227 5.008 1 95.69 1010 ARG A C 1
ATOM 7825 O O . ARG A 1 1010 ? 24.578 11.117 4.773 1 95.69 1010 ARG A O 1
ATOM 7832 N N . PRO A 1 1011 ? 25.234 8.969 4.641 1 96.31 1011 PRO A N 1
ATOM 7833 C CA . PRO A 1 1011 ? 24.078 8.625 3.822 1 96.31 1011 PRO A CA 1
ATOM 7834 C C . PRO A 1 1011 ? 22.766 8.758 4.586 1 96.31 1011 PRO A C 1
ATOM 7836 O O . PRO A 1 1011 ? 21.688 8.883 3.977 1 96.31 1011 PRO A O 1
ATOM 7839 N N . ASP A 1 1012 ? 22.766 8.68 5.934 1 96.75 1012 ASP A N 1
ATOM 7840 C CA . ASP A 1 1012 ? 21.547 8.766 6.73 1 96.75 1012 ASP A CA 1
ATOM 7841 C C . ASP A 1 1012 ? 21.344 10.172 7.281 1 96.75 1012 ASP A C 1
ATOM 7843 O O . ASP A 1 1012 ? 20.594 10.367 8.234 1 96.75 1012 ASP A O 1
ATOM 7847 N N . ASP A 1 1013 ? 22.047 11.156 6.68 1 97.69 1013 ASP A N 1
ATOM 7848 C CA . ASP A 1 1013 ? 21.812 12.562 6.992 1 97.69 1013 ASP A CA 1
ATOM 7849 C C . ASP A 1 1013 ? 20.703 13.148 6.105 1 97.69 1013 ASP A C 1
ATOM 7851 O O . ASP A 1 1013 ? 20.656 12.852 4.91 1 97.69 1013 ASP A O 1
ATOM 7855 N N . GLY A 1 1014 ? 19.828 13.914 6.695 1 98.06 1014 GLY A N 1
ATOM 7856 C CA . GLY A 1 1014 ? 18.781 14.609 5.977 1 98.06 1014 GLY A CA 1
ATOM 7857 C C . GLY A 1 1014 ? 18.406 15.945 6.602 1 98.06 1014 GLY A C 1
ATOM 7858 O O . GLY A 1 1014 ? 18.672 16.172 7.781 1 98.06 1014 GLY A O 1
ATOM 7859 N N . LEU A 1 1015 ? 17.906 16.844 5.789 1 98.56 1015 LEU A N 1
ATOM 7860 C CA . LEU A 1 1015 ? 17.516 18.172 6.227 1 98.56 1015 LEU A CA 1
ATOM 7861 C C . LEU A 1 1015 ? 16.156 18.562 5.629 1 98.56 1015 LEU A C 1
ATOM 7863 O O . LEU A 1 1015 ? 15.977 18.5 4.414 1 98.56 1015 LEU A O 1
ATOM 7867 N N . ALA A 1 1016 ? 15.211 18.859 6.422 1 98.5 1016 ALA A N 1
ATOM 7868 C CA . ALA A 1 1016 ? 13.953 19.453 5.992 1 98.5 1016 ALA A CA 1
ATOM 7869 C C . ALA A 1 1016 ? 13.922 20.953 6.32 1 98.5 1016 ALA A C 1
ATOM 7871 O O . ALA A 1 1016 ? 14.312 21.359 7.414 1 98.5 1016 ALA A O 1
ATOM 7872 N N . VAL A 1 1017 ? 13.516 21.781 5.34 1 97.88 1017 VAL A N 1
ATOM 7873 C CA . VAL A 1 1017 ? 13.523 23.234 5.539 1 97.88 1017 VAL A CA 1
ATOM 7874 C C . VAL A 1 1017 ? 12.281 23.859 4.906 1 97.88 1017 VAL A C 1
ATOM 7876 O O . VAL A 1 1017 ? 11.867 23.453 3.812 1 97.88 1017 VAL A O 1
ATOM 7879 N N . ALA A 1 1018 ? 11.656 24.766 5.617 1 98 1018 ALA A N 1
ATOM 7880 C CA . ALA A 1 1018 ? 10.578 25.594 5.082 1 98 1018 ALA A CA 1
ATOM 7881 C C . ALA A 1 1018 ? 11.07 27 4.766 1 98 1018 ALA A C 1
ATOM 7883 O O . ALA A 1 1018 ? 11.711 27.641 5.598 1 98 1018 ALA A O 1
ATOM 7884 N N . LEU A 1 1019 ? 10.805 27.484 3.559 1 97.06 1019 LEU A N 1
ATOM 7885 C CA . LEU A 1 1019 ? 11.281 28.766 3.07 1 97.06 1019 LEU A CA 1
ATOM 7886 C C . LEU A 1 1019 ? 10.188 29.5 2.303 1 97.06 1019 LEU A C 1
ATOM 7888 O O . LEU A 1 1019 ? 9.227 28.891 1.845 1 97.06 1019 LEU A O 1
ATOM 7892 N N . PRO A 1 1020 ? 10.352 30.906 2.227 1 96.31 1020 PRO A N 1
ATOM 7893 C CA . PRO A 1 1020 ? 9.523 31.578 1.222 1 96.31 1020 PRO A CA 1
ATOM 7894 C C . PRO A 1 1020 ? 9.836 31.125 -0.201 1 96.31 1020 PRO A C 1
ATOM 7896 O O . PRO A 1 1020 ? 10.992 30.875 -0.535 1 96.31 1020 PRO A O 1
ATOM 7899 N N . ASN A 1 1021 ? 8.789 30.875 -0.98 1 96.56 1021 ASN A N 1
ATOM 7900 C CA . ASN A 1 1021 ? 8.969 30.562 -2.396 1 96.56 1021 ASN A CA 1
ATOM 7901 C C . ASN A 1 1021 ? 9.727 31.672 -3.121 1 96.56 1021 ASN A C 1
ATOM 7903 O O . ASN A 1 1021 ? 9.273 32.812 -3.152 1 96.56 1021 ASN A O 1
ATOM 7907 N N . PRO A 1 1022 ? 10.867 31.375 -3.66 1 95.81 1022 PRO A N 1
ATOM 7908 C CA . PRO A 1 1022 ? 11.68 32.406 -4.289 1 95.81 1022 PRO A CA 1
ATOM 7909 C C . PRO A 1 1022 ? 10.984 33.062 -5.496 1 95.81 1022 PRO A C 1
ATOM 7911 O O . PRO A 1 1022 ? 11.32 34.188 -5.883 1 95.81 1022 PRO A O 1
ATOM 7914 N N . TRP A 1 1023 ? 10.031 32.375 -6.152 1 95.06 1023 TRP A N 1
ATOM 7915 C CA . TRP A 1 1023 ? 9.305 32.938 -7.297 1 95.06 1023 TRP A CA 1
ATOM 7916 C C . TRP A 1 1023 ? 8.133 33.781 -6.844 1 95.06 1023 TRP A C 1
ATOM 7918 O O . TRP A 1 1023 ? 7.625 34.625 -7.609 1 95.06 1023 TRP A O 1
ATOM 7928 N N . ASN A 1 1024 ? 7.609 33.594 -5.699 1 95.75 1024 ASN A N 1
ATOM 7929 C CA . ASN A 1 1024 ? 6.508 34.344 -5.086 1 95.75 1024 ASN A CA 1
ATOM 7930 C C . ASN A 1 1024 ? 6.551 34.219 -3.562 1 95.75 1024 ASN A C 1
ATOM 7932 O O . ASN A 1 1024 ? 6.012 33.281 -2.986 1 95.75 1024 ASN A O 1
ATOM 7936 N N . PRO A 1 1025 ? 7.078 35.219 -2.875 1 93.38 1025 PRO A N 1
ATOM 7937 C CA . PRO A 1 1025 ? 7.309 35.125 -1.433 1 93.38 1025 PRO A CA 1
ATOM 7938 C C . PRO A 1 1025 ? 6.012 35 -0.635 1 93.38 1025 PRO A C 1
ATOM 7940 O O . PRO A 1 1025 ? 6.047 34.719 0.569 1 93.38 1025 PRO A O 1
ATOM 7943 N N . LYS A 1 1026 ? 4.863 35.188 -1.255 1 91.94 1026 LYS A N 1
ATOM 7944 C CA . LYS A 1 1026 ? 3.582 34.938 -0.597 1 91.94 1026 LYS A CA 1
ATOM 7945 C C . LYS A 1 1026 ? 3.293 33.438 -0.483 1 91.94 1026 LYS A C 1
ATOM 7947 O O . LYS A 1 1026 ? 2.406 33.031 0.268 1 91.94 1026 LYS A O 1
ATOM 7952 N N . ARG A 1 1027 ? 4.035 32.656 -1.249 1 95.19 1027 ARG A N 1
ATOM 7953 C CA . ARG A 1 1027 ? 3.939 31.203 -1.215 1 95.19 1027 ARG A CA 1
ATOM 7954 C C . ARG A 1 1027 ? 5.105 30.609 -0.444 1 95.19 1027 ARG A C 1
ATOM 7956 O O . ARG A 1 1027 ? 6.078 31.297 -0.134 1 95.19 1027 ARG A O 1
ATOM 7963 N N . SER A 1 1028 ? 4.906 29.328 -0.105 1 96.94 1028 SER A N 1
ATOM 7964 C CA . SER A 1 1028 ? 5.93 28.641 0.67 1 96.94 1028 SER A CA 1
ATOM 7965 C C . SER A 1 1028 ? 6.629 27.578 -0.165 1 96.94 1028 SER A C 1
ATOM 7967 O O . SER A 1 1028 ? 6.098 27.125 -1.184 1 96.94 1028 SER A O 1
ATOM 7969 N N . MET A 1 1029 ? 7.789 27.219 0.207 1 97.81 1029 MET A N 1
ATOM 7970 C CA . MET A 1 1029 ? 8.555 26.109 -0.362 1 97.81 1029 MET A CA 1
ATOM 7971 C C . MET A 1 1029 ? 9.102 25.219 0.738 1 97.81 1029 MET A C 1
ATOM 7973 O O . MET A 1 1029 ? 9.688 25.703 1.709 1 97.81 1029 MET A O 1
ATOM 7977 N N . TYR A 1 1030 ? 8.852 23.969 0.647 1 98.12 1030 TYR A N 1
ATOM 7978 C CA . TYR A 1 1030 ? 9.328 22.953 1.58 1 98.12 1030 TYR A CA 1
ATOM 7979 C C . TYR A 1 1030 ? 10.344 22.031 0.912 1 98.12 1030 TYR A C 1
ATOM 7981 O O . TYR A 1 1030 ? 10.062 21.438 -0.131 1 98.12 1030 TYR A O 1
ATOM 7989 N N . LEU A 1 1031 ? 11.516 21.906 1.529 1 98.12 1031 LEU A N 1
ATOM 7990 C CA . LEU A 1 1031 ? 12.578 21.062 1.001 1 98.12 1031 LEU A CA 1
ATOM 7991 C C . LEU A 1 1031 ? 12.773 19.828 1.874 1 98.12 1031 LEU A C 1
ATOM 7993 O O . LEU A 1 1031 ? 12.805 19.938 3.104 1 98.12 1031 LEU A O 1
ATOM 7997 N N . PHE A 1 1032 ? 12.891 18.719 1.283 1 98.25 1032 PHE A N 1
ATOM 7998 C CA . PHE A 1 1032 ? 13.367 17.5 1.905 1 98.25 1032 PHE A CA 1
ATOM 7999 C C . PHE A 1 1032 ? 14.664 17.031 1.256 1 98.25 1032 PHE A C 1
ATOM 8001 O O . PHE A 1 1032 ? 14.641 16.203 0.336 1 98.25 1032 PHE A O 1
ATOM 8008 N N . VAL A 1 1033 ? 15.75 17.516 1.795 1 97.94 1033 VAL A N 1
ATOM 8009 C CA . VAL A 1 1033 ? 17.094 17.219 1.298 1 97.94 1033 VAL A CA 1
ATOM 8010 C C . VAL A 1 1033 ? 17.609 15.953 1.974 1 97.94 1033 VAL A C 1
ATOM 8012 O O . VAL A 1 1033 ? 17.609 15.852 3.203 1 97.94 1033 VAL A O 1
ATOM 8015 N N . SER A 1 1034 ? 18.016 15.016 1.212 1 96.75 1034 SER A N 1
ATOM 8016 C CA . SER A 1 1034 ? 18.516 13.758 1.741 1 96.75 1034 SER A CA 1
ATOM 8017 C C . SER A 1 1034 ? 19.766 13.305 0.979 1 96.75 1034 SER A C 1
ATOM 8019 O O . SER A 1 1034 ? 19.875 13.539 -0.226 1 96.75 1034 SER A O 1
ATOM 8021 N N . ASN A 1 1035 ? 20.641 12.656 1.713 1 96.81 1035 ASN A N 1
ATOM 8022 C CA . ASN A 1 1035 ? 21.859 12.188 1.084 1 96.81 1035 ASN A CA 1
ATOM 8023 C C . ASN A 1 1035 ? 21.672 10.844 0.399 1 96.81 1035 ASN A C 1
ATOM 8025 O O . ASN A 1 1035 ? 22.516 10.406 -0.383 1 96.81 1035 ASN A O 1
ATOM 8029 N N . SER A 1 1036 ? 20.578 10.164 0.674 1 96.12 1036 SER A N 1
ATOM 8030 C CA . SER A 1 1036 ? 20.297 8.883 0.047 1 96.12 1036 SER A CA 1
ATOM 8031 C C . SER A 1 1036 ? 18.797 8.672 -0.118 1 96.12 1036 SER A C 1
ATOM 8033 O O . SER A 1 1036 ? 17.984 9.383 0.49 1 96.12 1036 SER A O 1
ATOM 8035 N N . GLY A 1 1037 ? 18.453 7.695 -1.047 1 95.38 1037 GLY A N 1
ATOM 8036 C CA . GLY A 1 1037 ? 17.047 7.344 -1.214 1 95.38 1037 GLY A CA 1
ATOM 8037 C C . GLY A 1 1037 ? 16.406 6.805 0.055 1 95.38 1037 GLY A C 1
ATOM 8038 O O . GLY A 1 1037 ? 15.266 7.133 0.369 1 95.38 1037 GLY A O 1
ATOM 8039 N N . LEU A 1 1038 ? 17.141 5.973 0.802 1 96.88 1038 LEU A N 1
ATOM 8040 C CA . LEU A 1 1038 ? 16.625 5.414 2.045 1 96.88 1038 LEU A CA 1
ATOM 8041 C C . LEU A 1 1038 ? 16.359 6.512 3.072 1 96.88 1038 LEU A C 1
ATOM 8043 O O . LEU A 1 1038 ? 15.383 6.453 3.816 1 96.88 1038 LEU A O 1
ATOM 8047 N N . GLN A 1 1039 ? 17.281 7.469 3.164 1 97.44 1039 GLN A N 1
ATOM 8048 C CA . GLN A 1 1039 ? 17.062 8.578 4.094 1 97.44 1039 GLN A CA 1
ATOM 8049 C C . GLN A 1 1039 ? 15.82 9.367 3.721 1 97.44 1039 GLN A C 1
ATOM 8051 O O . GLN A 1 1039 ? 15.07 9.797 4.598 1 97.44 1039 GLN A O 1
ATOM 8056 N N . LEU A 1 1040 ? 15.641 9.625 2.414 1 97.62 1040 LEU A N 1
ATOM 8057 C CA . LEU A 1 1040 ? 14.422 10.305 1.992 1 97.62 1040 LEU A CA 1
ATOM 8058 C C . LEU A 1 1040 ? 13.188 9.531 2.436 1 97.62 1040 LEU A C 1
ATOM 8060 O O . LEU A 1 1040 ? 12.203 10.133 2.871 1 97.62 1040 LEU A O 1
ATOM 8064 N N . TRP A 1 1041 ? 13.172 8.195 2.303 1 97.62 1041 TRP A N 1
ATOM 8065 C CA . TRP A 1 1041 ? 12.062 7.371 2.773 1 97.62 1041 TRP A CA 1
ATOM 8066 C C . TRP A 1 1041 ? 11.82 7.59 4.262 1 97.62 1041 TRP A C 1
ATOM 8068 O O . TRP A 1 1041 ? 10.672 7.754 4.688 1 97.62 1041 TRP A O 1
ATOM 8078 N N . HIS A 1 1042 ? 12.906 7.594 5.09 1 97.69 1042 HIS A N 1
ATOM 8079 C CA . HIS A 1 1042 ? 12.773 7.816 6.523 1 97.69 1042 HIS A CA 1
ATOM 8080 C C . HIS A 1 1042 ? 12.102 9.148 6.816 1 97.69 1042 HIS A C 1
ATOM 8082 O O . HIS A 1 1042 ? 11.312 9.258 7.762 1 97.69 1042 HIS A O 1
ATOM 8088 N N . MET A 1 1043 ? 12.406 10.117 6.008 1 97.88 1043 MET A N 1
ATOM 8089 C CA . MET A 1 1043 ? 11.93 11.477 6.246 1 97.88 1043 MET A CA 1
ATOM 8090 C C . MET A 1 1043 ? 10.469 11.625 5.82 1 97.88 1043 MET A C 1
ATOM 8092 O O . MET A 1 1043 ? 9.758 12.5 6.32 1 97.88 1043 MET A O 1
ATOM 8096 N N . THR A 1 1044 ? 10.023 10.75 4.855 1 97.12 1044 THR A N 1
ATOM 8097 C CA . THR A 1 1044 ? 8.758 11.047 4.199 1 97.12 1044 THR A CA 1
ATOM 8098 C C . THR A 1 1044 ? 7.73 9.953 4.484 1 97.12 1044 THR A C 1
ATOM 8100 O O . THR A 1 1044 ? 6.555 10.094 4.152 1 97.12 1044 THR A O 1
ATOM 8103 N N . ARG A 1 1045 ? 8.055 8.797 5.07 1 95.56 1045 ARG A N 1
ATOM 8104 C CA . ARG A 1 1045 ? 7.152 7.664 5.25 1 95.56 1045 ARG A CA 1
ATOM 8105 C C . ARG A 1 1045 ? 6.074 7.98 6.281 1 95.56 1045 ARG A C 1
ATOM 8107 O O . ARG A 1 1045 ? 5.066 7.277 6.371 1 95.56 1045 ARG A O 1
ATOM 8114 N N . ALA A 1 1046 ? 6.297 9.055 7.082 1 93.5 1046 ALA A N 1
ATOM 8115 C CA . ALA A 1 1046 ? 5.324 9.508 8.078 1 93.5 1046 ALA A CA 1
ATOM 8116 C C . ALA A 1 1046 ? 5.371 11.023 8.234 1 93.5 1046 ALA A C 1
ATOM 8118 O O . ALA A 1 1046 ? 6.434 11.633 8.102 1 93.5 1046 ALA A O 1
ATOM 8119 N N . TYR A 1 1047 ? 4.266 11.609 8.43 1 93.75 1047 TYR A N 1
ATOM 8120 C CA . TYR A 1 1047 ? 4.215 13.047 8.703 1 93.75 1047 TYR A CA 1
ATOM 8121 C C . TYR A 1 1047 ? 4.48 13.32 10.18 1 93.75 1047 TYR A C 1
ATOM 8123 O O . TYR A 1 1047 ? 3.799 12.781 11.055 1 93.75 1047 TYR A O 1
ATOM 8131 N N . GLN A 1 1048 ? 5.445 14.094 10.5 1 90.38 1048 GLN A N 1
ATOM 8132 C CA . GLN A 1 1048 ? 5.766 14.5 11.867 1 90.38 1048 GLN A CA 1
ATOM 8133 C C . GLN A 1 1048 ? 5.148 15.852 12.203 1 90.38 1048 GLN A C 1
ATOM 8135 O O . GLN A 1 1048 ? 5.434 16.844 11.539 1 90.38 1048 GLN A O 1
ATOM 8140 N N . ARG A 1 1049 ? 4.469 15.914 13.242 1 89.81 1049 ARG A N 1
ATOM 8141 C CA . ARG A 1 1049 ? 3.779 17.141 13.648 1 89.81 1049 ARG A CA 1
ATOM 8142 C C . ARG A 1 1049 ? 4.707 18.062 14.422 1 89.81 1049 ARG A C 1
ATOM 8144 O O . ARG A 1 1049 ? 5.629 17.594 15.102 1 89.81 1049 ARG A O 1
ATOM 8151 N N . GLY A 1 1050 ? 4.473 19.312 14.273 1 90.81 1050 GLY A N 1
ATOM 8152 C CA . GLY A 1 1050 ? 5.094 20.297 15.141 1 90.81 1050 GLY A CA 1
ATOM 8153 C C . GLY A 1 1050 ? 6.508 20.656 14.719 1 90.81 1050 GLY A C 1
ATOM 8154 O O . GLY A 1 1050 ? 7.262 21.234 15.5 1 90.81 1050 GLY A O 1
ATOM 8155 N N . LEU A 1 1051 ? 6.898 20.281 13.508 1 95.56 1051 LEU A N 1
ATOM 8156 C CA . LEU A 1 1051 ? 8.242 20.641 13.078 1 95.56 1051 LEU A CA 1
ATOM 8157 C C . LEU A 1 1051 ? 8.328 22.125 12.734 1 95.56 1051 LEU A C 1
ATOM 8159 O O . LEU A 1 1051 ? 7.43 22.672 12.102 1 95.56 1051 LEU A O 1
ATOM 8163 N N . PRO A 1 1052 ? 9.367 22.797 13.258 1 97.06 1052 PRO A N 1
ATOM 8164 C CA . PRO A 1 1052 ? 9.539 24.234 13.031 1 97.06 1052 PRO A CA 1
ATOM 8165 C C . PRO A 1 1052 ? 10.062 24.547 11.625 1 97.06 1052 PRO A C 1
ATOM 8167 O O . PRO A 1 1052 ? 9.633 23.938 10.648 1 97.06 1052 PRO A O 1
ATOM 8170 N N . GLY A 1 1053 ? 10.938 25.625 11.508 1 97.31 1053 GLY A N 1
ATOM 8171 C CA . GLY A 1 1053 ? 11.414 26.078 10.211 1 97.31 1053 GLY A CA 1
ATOM 8172 C C . GLY A 1 1053 ? 12.352 25.094 9.539 1 97.31 1053 GLY A C 1
ATOM 8173 O O . GLY A 1 1053 ? 12.391 25.016 8.312 1 97.31 1053 GLY A O 1
ATOM 8174 N N . TRP A 1 1054 ? 13.094 24.359 10.281 1 97.94 1054 TRP A N 1
ATOM 8175 C CA . TRP A 1 1054 ? 13.992 23.328 9.742 1 97.94 1054 TRP A CA 1
ATOM 8176 C C . TRP A 1 1054 ? 14.156 22.188 10.727 1 97.94 1054 TRP A C 1
ATOM 8178 O O . TRP A 1 1054 ? 13.883 22.328 11.914 1 97.94 1054 TRP A O 1
ATOM 8188 N N . ALA A 1 1055 ? 14.508 21.016 10.242 1 98.38 1055 ALA A N 1
ATOM 8189 C CA . ALA A 1 1055 ? 14.766 19.812 11.023 1 98.38 1055 ALA A CA 1
ATOM 8190 C C . ALA A 1 1055 ? 15.859 18.969 10.383 1 98.38 1055 ALA A C 1
ATOM 8192 O O . ALA A 1 1055 ? 15.836 18.719 9.18 1 98.38 1055 ALA A O 1
ATOM 8193 N N . LEU A 1 1056 ? 16.875 18.594 11.211 1 98.19 1056 LEU A N 1
ATOM 8194 C CA . LEU A 1 1056 ? 17.922 17.672 10.789 1 98.19 1056 LEU A CA 1
ATOM 8195 C C . LEU A 1 1056 ? 17.547 16.234 11.148 1 98.19 1056 LEU A C 1
ATOM 8197 O O . LEU A 1 1056 ? 17.078 15.969 12.258 1 98.19 1056 LEU A O 1
ATOM 8201 N N . TYR A 1 1057 ? 17.719 15.414 10.164 1 97.75 1057 TYR A N 1
ATOM 8202 C CA . TYR A 1 1057 ? 17.375 14.008 10.352 1 97.75 1057 TYR A CA 1
ATOM 8203 C C . TYR A 1 1057 ? 18.625 13.141 10.383 1 97.75 1057 TYR A C 1
ATOM 8205 O O . TYR A 1 1057 ? 19.609 13.43 9.695 1 97.75 1057 TYR A O 1
ATOM 8213 N N . ARG A 1 1058 ? 18.609 12.117 11.188 1 96.88 1058 ARG A N 1
ATOM 8214 C CA . ARG A 1 1058 ? 19.438 10.914 11.148 1 96.88 1058 ARG A CA 1
ATOM 8215 C C . ARG A 1 1058 ? 18.578 9.656 11.188 1 96.88 1058 ARG A C 1
ATOM 8217 O O . ARG A 1 1058 ? 18.078 9.266 12.25 1 96.88 1058 ARG A O 1
ATOM 8224 N N . GLY A 1 1059 ? 18.484 9.031 10.047 1 95.25 1059 GLY A N 1
ATOM 8225 C CA . GLY A 1 1059 ? 17.422 8.047 9.961 1 95.25 1059 GLY A CA 1
ATOM 8226 C C . GLY A 1 1059 ? 16.047 8.648 10.141 1 95.25 1059 GLY A C 1
ATOM 8227 O O . GLY A 1 1059 ? 15.727 9.688 9.555 1 95.25 1059 GLY A O 1
ATOM 8228 N N . ALA A 1 1060 ? 15.25 8 10.906 1 94.94 1060 ALA A N 1
ATOM 8229 C CA . ALA A 1 1060 ? 13.875 8.453 11.125 1 94.94 1060 ALA A CA 1
ATOM 8230 C C . ALA A 1 1060 ? 13.812 9.5 12.227 1 94.94 1060 ALA A C 1
ATOM 8232 O O . ALA A 1 1060 ? 12.789 10.18 12.391 1 94.94 1060 ALA A O 1
ATOM 8233 N N . GLU A 1 1061 ? 14.906 9.758 12.906 1 95.62 1061 GLU A N 1
ATOM 8234 C CA . GLU A 1 1061 ? 14.906 10.617 14.086 1 95.62 1061 GLU A CA 1
ATOM 8235 C C . GLU A 1 1061 ? 15.305 12.047 13.734 1 95.62 1061 GLU A C 1
ATOM 8237 O O . GLU A 1 1061 ? 16.203 12.258 12.914 1 95.62 1061 GLU A O 1
ATOM 8242 N N . VAL A 1 1062 ? 14.664 12.984 14.297 1 96.69 1062 VAL A N 1
ATOM 8243 C CA . VAL A 1 1062 ? 15.047 14.391 14.203 1 96.69 1062 VAL A CA 1
ATOM 8244 C C . VAL A 1 1062 ? 16.094 14.711 15.266 1 96.69 1062 VAL A C 1
ATOM 8246 O O . VAL A 1 1062 ? 15.789 14.758 16.453 1 96.69 1062 VAL A O 1
ATOM 8249 N N . SER A 1 1063 ? 17.266 14.914 14.836 1 95.12 1063 SER A N 1
ATOM 8250 C CA . SER A 1 1063 ? 18.391 15.117 15.75 1 95.12 1063 SER A CA 1
ATOM 8251 C C . SER A 1 1063 ? 18.469 16.562 16.219 1 95.12 1063 SER A C 1
ATOM 8253 O O . SER A 1 1063 ? 18.984 16.844 17.297 1 95.12 1063 SER A O 1
ATOM 8255 N N . ALA A 1 1064 ? 18.062 17.484 15.438 1 94.81 1064 ALA A N 1
ATOM 8256 C CA . ALA A 1 1064 ? 18.016 18.906 15.758 1 94.81 1064 ALA A CA 1
ATOM 8257 C C . ALA A 1 1064 ? 16.922 19.625 14.961 1 94.81 1064 ALA A C 1
ATOM 8259 O O . ALA A 1 1064 ? 16.516 19.156 13.891 1 94.81 1064 ALA A O 1
ATOM 8260 N N . LYS A 1 1065 ? 16.438 20.703 15.469 1 96.62 1065 LYS A N 1
ATOM 8261 C CA . LYS A 1 1065 ? 15.422 21.5 14.789 1 96.62 1065 LYS A CA 1
ATOM 8262 C C . LYS A 1 1065 ? 15.43 22.938 15.273 1 96.62 1065 LYS A C 1
ATOM 8264 O O . LYS A 1 1065 ? 16.016 23.25 16.328 1 96.62 1065 LYS A O 1
ATOM 8269 N N . GLY A 1 1066 ? 14.859 23.844 14.531 1 95.69 1066 GLY A N 1
ATOM 8270 C CA . GLY A 1 1066 ? 14.836 25.234 14.93 1 95.69 1066 GLY A CA 1
ATOM 8271 C C . GLY A 1 1066 ? 14.055 26.125 13.977 1 95.69 1066 GLY A C 1
ATOM 8272 O O . GLY A 1 1066 ? 13.445 25.625 13.023 1 95.69 1066 GLY A O 1
ATOM 8273 N N . PHE A 1 1067 ? 13.953 27.391 14.312 1 95.75 1067 PHE A N 1
ATOM 8274 C CA . PHE A 1 1067 ? 13.273 28.406 13.523 1 95.75 1067 PHE A CA 1
ATOM 8275 C C . PHE A 1 1067 ? 14.273 29.25 12.758 1 95.75 1067 PHE A C 1
ATOM 8277 O O . PHE A 1 1067 ? 15.461 29.281 13.094 1 95.75 1067 PHE A O 1
ATOM 8284 N N . HIS A 1 1068 ? 13.758 29.859 11.703 1 93.38 1068 HIS A N 1
ATOM 8285 C CA . HIS A 1 1068 ? 14.578 30.781 10.945 1 93.38 1068 HIS A CA 1
ATOM 8286 C C . HIS A 1 1068 ? 14.539 32.188 11.562 1 93.38 1068 HIS A C 1
ATOM 8288 O O . HIS A 1 1068 ? 13.57 32.531 12.242 1 93.38 1068 HIS A O 1
ATOM 8294 N N . ASP A 1 1069 ? 15.625 32.969 11.414 1 87.81 1069 ASP A N 1
ATOM 8295 C CA . ASP A 1 1069 ? 15.695 34.406 11.664 1 87.81 1069 ASP A CA 1
ATOM 8296 C C . ASP A 1 1069 ? 15.477 34.719 13.141 1 87.81 1069 ASP A C 1
ATOM 8298 O O . ASP A 1 1069 ? 14.859 35.719 13.484 1 87.81 1069 ASP A O 1
ATOM 8302 N N . VAL A 1 1070 ? 15.82 33.75 13.969 1 89.25 1070 VAL A N 1
ATOM 8303 C CA . VAL A 1 1070 ? 15.656 34 15.398 1 89.25 1070 VAL A CA 1
ATOM 8304 C C . VAL A 1 1070 ? 16.703 35 15.875 1 89.25 1070 VAL A C 1
ATOM 8306 O O . VAL A 1 1070 ? 16.547 35.625 16.922 1 89.25 1070 VAL A O 1
ATOM 8309 N N . ASP A 1 1071 ? 17.734 35.219 15.07 1 87.62 1071 ASP A N 1
ATOM 8310 C CA . ASP A 1 1071 ? 18.766 36.219 15.336 1 87.62 1071 ASP A CA 1
ATOM 8311 C C . ASP A 1 1071 ? 18.75 37.344 14.281 1 87.62 1071 ASP A C 1
ATOM 8313 O O . ASP A 1 1071 ? 19.797 37.812 13.875 1 87.62 1071 ASP A O 1
ATOM 8317 N N . ALA A 1 1072 ? 17.656 37.625 13.812 1 85.5 1072 ALA A N 1
ATOM 8318 C CA . ALA A 1 1072 ? 17.531 38.594 12.711 1 85.5 1072 ALA A CA 1
ATOM 8319 C C . ALA A 1 1072 ? 17.984 39.969 13.141 1 85.5 1072 ALA A C 1
ATOM 8321 O O . ALA A 1 1072 ? 18.469 40.781 12.32 1 85.5 1072 ALA A O 1
ATOM 8322 N N . LEU A 1 1073 ? 17.828 40.344 14.438 1 93.12 1073 LEU A N 1
ATOM 8323 C CA . LEU A 1 1073 ? 18.25 41.625 14.969 1 93.12 1073 LEU A CA 1
ATOM 8324 C C . LEU A 1 1073 ? 19.641 41.5 15.594 1 93.12 1073 LEU A C 1
ATOM 8326 O O . LEU A 1 1073 ? 19.797 41.625 16.812 1 93.12 1073 LEU A O 1
ATOM 8330 N N . ALA A 1 1074 ? 20.562 41.281 14.758 1 94.81 1074 ALA A N 1
ATOM 8331 C CA . ALA A 1 1074 ? 21.938 41.094 15.203 1 94.81 1074 ALA A CA 1
ATOM 8332 C C . ALA A 1 1074 ? 22.906 41.875 14.32 1 94.81 1074 ALA A C 1
ATOM 8334 O O . ALA A 1 1074 ? 22.578 42.219 13.18 1 94.81 1074 ALA A O 1
ATOM 8335 N N . GLN A 1 1075 ? 24.062 42.25 14.898 1 94.44 1075 GLN A N 1
ATOM 8336 C CA . GLN A 1 1075 ? 25.094 42.969 14.172 1 94.44 1075 GLN A CA 1
ATOM 8337 C C . GLN A 1 1075 ? 26.484 42.531 14.633 1 94.44 1075 GLN A C 1
ATOM 8339 O O . GLN A 1 1075 ? 26.719 42.344 15.82 1 94.44 1075 GLN A O 1
ATOM 8344 N N . ASP A 1 1076 ? 27.375 42.438 13.711 1 93.12 1076 ASP A N 1
ATOM 8345 C CA . ASP A 1 1076 ? 28.781 42.219 14.039 1 93.12 1076 ASP A CA 1
ATOM 8346 C C . ASP A 1 1076 ? 29.438 43.5 14.523 1 93.12 1076 ASP A C 1
ATOM 8348 O O . ASP A 1 1076 ? 29.125 44.594 14.016 1 93.12 1076 ASP A O 1
ATOM 8352 N N . VAL A 1 1077 ? 30.266 43.375 15.562 1 91.56 1077 VAL A N 1
ATOM 8353 C CA . VAL A 1 1077 ? 30.812 44.562 16.219 1 91.56 1077 VAL A CA 1
ATOM 8354 C C . VAL A 1 1077 ? 32.281 44.719 15.883 1 91.56 1077 VAL A C 1
ATOM 8356 O O . VAL A 1 1077 ? 33.062 43.75 15.969 1 91.56 1077 VAL A O 1
ATOM 8359 N N . ALA A 1 1078 ? 32.656 45.844 15.312 1 86.31 1078 ALA A N 1
ATOM 8360 C CA . ALA A 1 1078 ? 34.062 46.156 15.133 1 86.31 1078 ALA A CA 1
ATOM 8361 C C . ALA A 1 1078 ? 34.594 46.969 16.312 1 86.31 1078 ALA A C 1
ATOM 8363 O O . ALA A 1 1078 ? 33.969 47.938 16.734 1 86.31 1078 ALA A O 1
ATOM 8364 N N . VAL A 1 1079 ? 35.656 46.594 16.938 1 88.62 1079 VAL A N 1
ATOM 8365 C CA . VAL A 1 1079 ? 36.219 47.219 18.125 1 88.62 1079 VAL A CA 1
ATOM 8366 C C . VAL A 1 1079 ? 37.125 48.406 17.688 1 88.62 1079 VAL A C 1
ATOM 8368 O O . VAL A 1 1079 ? 38 48.219 16.859 1 88.62 1079 VAL A O 1
ATOM 8371 N N . THR A 1 1080 ? 36.844 49.625 18.016 1 82.94 1080 THR A N 1
ATOM 8372 C CA . THR A 1 1080 ? 37.719 50.781 17.797 1 82.94 1080 THR A CA 1
ATOM 8373 C C . THR A 1 1080 ? 38.812 50.844 18.875 1 82.94 1080 THR A C 1
ATOM 8375 O O . THR A 1 1080 ? 38.5 50.75 20.062 1 82.94 1080 THR A O 1
ATOM 8378 N N . PRO A 1 1081 ? 40.031 50.875 18.469 1 76 1081 PRO A N 1
ATOM 8379 C CA . PRO A 1 1081 ? 41.156 50.906 19.422 1 76 1081 PRO A CA 1
ATOM 8380 C C . PRO A 1 1081 ? 41.125 52.125 20.312 1 76 1081 PRO A C 1
ATOM 8382 O O . PRO A 1 1081 ? 40.594 53.156 19.938 1 76 1081 PRO A O 1
ATOM 8385 N N . ALA A 1 1082 ? 41.656 52.156 21.484 1 62.94 1082 ALA A N 1
ATOM 8386 C CA . ALA A 1 1082 ? 41.719 53.281 22.438 1 62.94 1082 ALA A CA 1
ATOM 8387 C C . ALA A 1 1082 ? 42.469 54.469 21.859 1 62.94 1082 ALA A C 1
ATOM 8389 O O . ALA A 1 1082 ? 43.531 54.281 21.25 1 62.94 1082 ALA A O 1
ATOM 8390 N N . ALA A 1 1083 ? 41.969 55.688 21.688 1 54.62 1083 ALA A N 1
ATOM 8391 C CA . ALA A 1 1083 ? 42.719 56.875 21.297 1 54.62 1083 ALA A CA 1
ATOM 8392 C C . ALA A 1 1083 ? 43.906 57.094 22.234 1 54.62 1083 ALA A C 1
ATOM 8394 O O . ALA A 1 1083 ? 43.812 56.938 23.438 1 54.62 1083 ALA A O 1
ATOM 8395 N N . PRO A 1 1084 ? 45.094 57.188 21.688 1 52.47 1084 PRO A N 1
ATOM 8396 C CA . PRO A 1 1084 ? 46.219 57.469 22.562 1 52.47 1084 PRO A CA 1
ATOM 8397 C C . PRO A 1 1084 ? 45.969 58.625 23.516 1 52.47 1084 PRO A C 1
ATOM 8399 O O . PRO A 1 1084 ? 45.156 59.531 23.188 1 52.47 1084 PRO A O 1
ATOM 8402 N N . PRO A 1 1085 ? 46.281 58.594 24.703 1 45.38 1085 PRO A N 1
ATOM 8403 C CA . PRO A 1 1085 ? 46.062 59.688 25.625 1 45.38 1085 PRO A CA 1
ATOM 8404 C C . PRO A 1 1085 ? 46.5 61.031 25.062 1 45.38 1085 PRO A C 1
ATOM 8406 O O . PRO A 1 1085 ? 47.531 61.125 24.422 1 45.38 1085 PRO A O 1
ATOM 8409 N N . ALA A 1 1086 ? 45.625 61.938 24.812 1 45.5 1086 ALA A N 1
ATOM 8410 C CA . ALA A 1 1086 ? 45.938 63.281 24.391 1 45.5 1086 ALA A CA 1
ATOM 8411 C C . ALA A 1 1086 ? 47 63.906 25.266 1 45.5 1086 ALA A C 1
ATOM 8413 O O . ALA A 1 1086 ? 47 63.75 26.5 1 45.5 1086 ALA A O 1
ATOM 8414 N N . ALA A 1 1087 ? 48.125 64.312 24.781 1 47.06 1087 ALA A N 1
ATOM 8415 C CA . ALA A 1 1087 ? 49.188 65.062 25.469 1 47.06 1087 ALA A CA 1
ATOM 8416 C C . ALA A 1 1087 ? 48.625 66.25 26.219 1 47.06 1087 ALA A C 1
ATOM 8418 O O . ALA A 1 1087 ? 47.75 66.938 25.719 1 47.06 1087 ALA A O 1
ATOM 8419 N N . PRO A 1 1088 ? 48.875 66.375 27.562 1 38.94 1088 PRO A N 1
ATOM 8420 C CA . PRO A 1 1088 ? 48.375 67.438 28.422 1 38.94 1088 PRO A CA 1
ATOM 8421 C C . PRO A 1 1088 ? 48.594 68.812 27.859 1 38.94 1088 PRO A C 1
ATOM 8423 O O . PRO A 1 1088 ? 49.688 69.125 27.297 1 38.94 1088 PRO A O 1
ATOM 8426 N N . ALA A 1 1089 ? 47.625 69.438 27.391 1 43.28 1089 ALA A N 1
ATOM 8427 C CA . ALA A 1 1089 ? 47.719 70.812 26.859 1 43.28 1089 ALA A CA 1
ATOM 8428 C C . ALA A 1 1089 ? 48.5 71.75 27.812 1 43.28 1089 ALA A C 1
ATOM 8430 O O . ALA A 1 1089 ? 48.344 71.625 29.031 1 43.28 1089 ALA A O 1
ATOM 8431 N N . PRO A 1 1090 ? 49.656 72.312 27.5 1 38.75 1090 PRO A N 1
ATOM 8432 C CA . PRO A 1 1090 ? 50.5 73.125 28.359 1 38.75 1090 PRO A CA 1
ATOM 8433 C C . PRO A 1 1090 ? 49.75 74.25 29.047 1 38.75 1090 PRO A C 1
ATOM 8435 O O . PRO A 1 1090 ? 48.75 74.75 28.516 1 38.75 1090 PRO A O 1
ATOM 8438 N N . THR A 1 1091 ? 49.75 74.375 30.406 1 36 1091 THR A N 1
ATOM 8439 C CA . THR A 1 1091 ? 49.125 75.312 31.328 1 36 1091 THR A CA 1
ATOM 8440 C C . THR A 1 1091 ? 49.406 76.75 30.906 1 36 1091 THR A C 1
ATOM 8442 O O . THR A 1 1091 ? 50.562 77.125 30.766 1 36 1091 THR A O 1
ATOM 8445 N N . PRO A 1 1092 ? 48.5 77.312 30.156 1 34.53 1092 PRO A N 1
ATOM 8446 C CA . PRO A 1 1092 ? 48.781 78.688 29.719 1 34.53 1092 PRO A CA 1
ATOM 8447 C C . PRO A 1 1092 ? 49.156 79.625 30.875 1 34.53 1092 PRO A C 1
ATOM 8449 O O . PRO A 1 1092 ? 48.625 79.5 31.969 1 34.53 1092 PRO A O 1
ATOM 8452 N N . VAL A 1 1093 ? 50.469 80.125 31.016 1 37.38 1093 VAL A N 1
ATOM 8453 C CA . VAL A 1 1093 ? 51.062 81 31.984 1 37.38 1093 VAL A CA 1
ATOM 8454 C C . VAL A 1 1093 ? 50.281 82.312 32.094 1 37.38 1093 VAL A C 1
ATOM 8456 O O . VAL A 1 1093 ? 49.875 82.875 31.078 1 37.38 1093 VAL A O 1
ATOM 8459 N N . PRO A 1 1094 ? 49.75 82.562 33.281 1 31.31 1094 PRO A N 1
ATOM 8460 C CA . PRO A 1 1094 ? 48.812 83.688 33.688 1 31.31 1094 PRO A CA 1
ATOM 8461 C C . PRO A 1 1094 ? 49.375 85.062 33.344 1 31.31 1094 PRO A C 1
ATOM 8463 O O . PRO A 1 1094 ? 50.531 85.375 33.625 1 31.31 1094 PRO A O 1
ATOM 8466 N N . ALA A 1 1095 ? 49.125 85.625 32.156 1 34.84 1095 ALA A N 1
ATOM 8467 C CA . ALA A 1 1095 ? 49.656 86.938 31.812 1 34.84 1095 ALA A CA 1
ATOM 8468 C C . ALA A 1 1095 ? 49.375 87.938 32.938 1 34.84 1095 ALA A C 1
ATOM 8470 O O . ALA A 1 1095 ? 48.344 87.875 33.594 1 34.84 1095 ALA A O 1
ATOM 8471 N N . PRO A 1 1096 ? 50.406 88.625 33.469 1 30.31 1096 PRO A N 1
ATOM 8472 C CA . PRO A 1 1096 ? 50.5 89.562 34.625 1 30.31 1096 PRO A CA 1
ATOM 8473 C C . PRO A 1 1096 ? 49.5 90.688 34.594 1 30.31 1096 PRO A C 1
ATOM 8475 O O . PRO A 1 1096 ? 49.062 91.062 33.5 1 30.31 1096 PRO A O 1
ATOM 8478 N N . VAL A 1 1097 ? 48.719 90.938 35.656 1 30.02 1097 VAL A N 1
ATOM 8479 C CA . VAL A 1 1097 ? 47.656 91.875 36.031 1 30.02 1097 VAL A CA 1
ATOM 8480 C C . VAL A 1 1097 ? 48.156 93.312 35.969 1 30.02 1097 VAL A C 1
ATOM 8482 O O . VAL A 1 1097 ? 49.094 93.688 36.656 1 30.02 1097 VAL A O 1
ATOM 8485 N N . LEU A 1 1098 ? 48.5 93.688 34.688 1 26.62 1098 LEU A N 1
ATOM 8486 C CA . LEU A 1 1098 ? 48.969 95.062 34.594 1 26.62 1098 LEU A CA 1
ATOM 8487 C C . LEU A 1 1098 ? 48.031 96 35.375 1 26.62 1098 LEU A C 1
ATOM 8489 O O . LEU A 1 1098 ? 46.812 95.75 35.438 1 26.62 1098 LEU A O 1
ATOM 8493 N N . GLY A 1 1099 ? 48.562 96.938 36.125 1 28.3 1099 GLY A N 1
ATOM 8494 C CA . GLY A 1 1099 ? 48.406 98 37.125 1 28.3 1099 GLY A CA 1
ATOM 8495 C C . GLY A 1 1099 ? 47.438 99.062 36.75 1 28.3 1099 GLY A C 1
ATOM 8496 O O . GLY A 1 1099 ? 47.594 99.75 35.719 1 28.3 1099 GLY A O 1
ATOM 8497 N N . GLN A 1 1100 ? 46.156 98.75 36.75 1 25.92 1100 GLN A N 1
ATOM 8498 C CA . GLN A 1 1100 ? 45.25 99.875 36.531 1 25.92 1100 GLN A CA 1
ATOM 8499 C C . GLN A 1 1100 ? 45.594 101.062 37.438 1 25.92 1100 GLN A C 1
ATOM 8501 O O . GLN A 1 1100 ? 45.781 100.875 38.625 1 25.92 1100 GLN A O 1
ATOM 8506 N N . PRO A 1 1101 ? 46.031 102.188 36.812 1 28.89 1101 PRO A N 1
ATOM 8507 C CA . PRO A 1 1101 ? 46.406 103.438 37.375 1 28.89 1101 PRO A CA 1
ATOM 8508 C C . PRO A 1 1101 ? 45.375 104 38.344 1 28.89 1101 PRO A C 1
ATOM 8510 O O . PRO A 1 1101 ? 44.25 103.5 38.406 1 28.89 1101 PRO A O 1
ATOM 8513 N N . GLN A 1 1102 ? 45.406 105.5 38.531 1 26.38 1102 GLN A N 1
ATOM 8514 C CA . GLN A 1 1102 ? 45.406 106.625 39.406 1 26.38 1102 GLN A CA 1
ATOM 8515 C C . GLN A 1 1102 ? 44.031 107.25 39.531 1 26.38 1102 GLN A C 1
ATOM 8517 O O . GLN A 1 1102 ? 43.781 108.062 40.406 1 26.38 1102 GLN A O 1
ATOM 8522 N N . ARG A 1 1103 ? 42.75 106.812 39.156 1 23.39 1103 ARG A N 1
ATOM 8523 C CA . ARG A 1 1103 ? 41.875 107.812 39.781 1 23.39 1103 ARG A CA 1
ATOM 8524 C C . ARG A 1 1103 ? 41.719 107.562 41.25 1 23.39 1103 ARG A C 1
ATOM 8526 O O . ARG A 1 1103 ? 41.594 106.375 41.656 1 23.39 1103 ARG A O 1
ATOM 8533 N N . MET B 1 1 ? -58.062 -71.438 20.766 1 16.75 1 MET B N 1
ATOM 8534 C CA . MET B 1 1 ? -59.25 -70.875 20.172 1 16.75 1 MET B CA 1
ATOM 8535 C C . MET B 1 1 ? -58.906 -70.188 18.844 1 16.75 1 MET B C 1
ATOM 8537 O O . MET B 1 1 ? -57.75 -69.75 18.641 1 16.75 1 MET B O 1
ATOM 8541 N N . SER B 1 2 ? -59.844 -69.938 17.859 1 16.77 2 SER B N 1
ATOM 8542 C CA . SER B 1 2 ? -60.094 -70.312 16.469 1 16.77 2 SER B CA 1
ATOM 8543 C C . SER B 1 2 ? -59.594 -69.25 15.5 1 16.77 2 SER B C 1
ATOM 8545 O O . SER B 1 2 ? -58.938 -69.562 14.5 1 16.77 2 SER B O 1
ATOM 8547 N N . SER B 1 3 ? -60 -68 15.617 1 16.55 3 SER B N 1
ATOM 8548 C CA . SER B 1 3 ? -60.781 -67.25 14.633 1 16.55 3 SER B CA 1
ATOM 8549 C C . SER B 1 3 ? -59.875 -66.5 13.664 1 16.55 3 SER B C 1
ATOM 8551 O O . SER B 1 3 ? -58.719 -66.25 13.969 1 16.55 3 SER B O 1
ATOM 8553 N N . PHE B 1 4 ? -60.406 -65.562 12.609 1 17.23 4 PHE B N 1
ATOM 8554 C CA . PHE B 1 4 ? -60.562 -65.625 11.156 1 17.23 4 PHE B CA 1
ATOM 8555 C C . PHE B 1 4 ? -59.719 -64.562 10.484 1 17.23 4 PHE B C 1
ATOM 8557 O O . PHE B 1 4 ? -59.75 -64.438 9.258 1 17.23 4 PHE B O 1
ATOM 8564 N N . ARG B 1 5 ? -58.75 -63.75 11.055 1 16.98 5 ARG B N 1
ATOM 8565 C CA . ARG B 1 5 ? -58.875 -62.312 10.914 1 16.98 5 ARG B CA 1
ATOM 8566 C C . ARG B 1 5 ? -58.469 -61.875 9.516 1 16.98 5 ARG B C 1
ATOM 8568 O O . ARG B 1 5 ? -57.406 -62.188 9.039 1 16.98 5 ARG B O 1
ATOM 8575 N N . MET B 1 6 ? -59.219 -61.031 8.797 1 16.52 6 MET B N 1
ATOM 8576 C CA . MET B 1 6 ? -59.656 -60.969 7.402 1 16.52 6 MET B CA 1
ATOM 8577 C C . MET B 1 6 ? -58.594 -60.375 6.52 1 16.52 6 MET B C 1
ATOM 8579 O O . MET B 1 6 ? -58.219 -60.938 5.496 1 16.52 6 MET B O 1
ATOM 8583 N N . THR B 1 7 ? -58.375 -58.938 6.477 1 17.03 7 THR B N 1
ATOM 8584 C CA . THR B 1 7 ? -58.844 -58.125 5.375 1 17.03 7 THR B CA 1
ATOM 8585 C C . THR B 1 7 ? -57.75 -57.938 4.32 1 17.03 7 THR B C 1
ATOM 8587 O O . THR B 1 7 ? -56.562 -58.188 4.586 1 17.03 7 THR B O 1
ATOM 8590 N N . SER B 1 8 ? -57.875 -56.781 3.291 1 16.11 8 SER B N 1
ATOM 8591 C CA . SER B 1 8 ? -58.062 -56.406 1.895 1 16.11 8 SER B CA 1
ATOM 8592 C C . SER B 1 8 ? -56.812 -55.719 1.336 1 16.11 8 SER B C 1
ATOM 8594 O O . SER B 1 8 ? -56.469 -54.625 1.782 1 16.11 8 SER B O 1
ATOM 8596 N N . LYS B 1 9 ? -55.75 -56.344 1.06 1 18.08 9 LYS B N 1
ATOM 8597 C CA . LYS B 1 9 ? -54.406 -55.938 0.705 1 18.08 9 LYS B CA 1
ATOM 8598 C C . LYS B 1 9 ? -54.375 -55.281 -0.673 1 18.08 9 LYS B C 1
ATOM 8600 O O . LYS B 1 9 ? -54.375 -55.969 -1.694 1 18.08 9 LYS B O 1
ATOM 8605 N N . LEU B 1 10 ? -55.156 -54 -0.883 1 17.36 10 LEU B N 1
ATOM 8606 C CA . LEU B 1 10 ? -55.438 -53.312 -2.145 1 17.36 10 LEU B CA 1
ATOM 8607 C C . LEU B 1 10 ? -54.125 -52.875 -2.797 1 17.36 10 LEU B C 1
ATOM 8609 O O . LEU B 1 10 ? -53.406 -52.062 -2.234 1 17.36 10 LEU B O 1
ATOM 8613 N N . LEU B 1 11 ? -53.438 -53.562 -3.652 1 20.22 11 LEU B N 1
ATOM 8614 C CA . LEU B 1 11 ? -52.125 -53.531 -4.277 1 20.22 11 LEU B CA 1
ATOM 8615 C C . LEU B 1 11 ? -52.094 -52.469 -5.383 1 20.22 11 LEU B C 1
ATOM 8617 O O . LEU B 1 11 ? -51.094 -52.406 -6.129 1 20.22 11 LEU B O 1
ATOM 8621 N N . GLY B 1 12 ? -53.188 -51.531 -5.473 1 16.8 12 GLY B N 1
ATOM 8622 C CA . GLY B 1 12 ? -53.406 -51.25 -6.883 1 16.8 12 GLY B CA 1
ATOM 8623 C C . GLY B 1 12 ? -52.188 -50.719 -7.582 1 16.8 12 GLY B C 1
ATOM 8624 O O . GLY B 1 12 ? -51.531 -51.406 -8.352 1 16.8 12 GLY B O 1
ATOM 8625 N N . ALA B 1 13 ? -52.25 -49.375 -8.133 1 19.11 13 ALA B N 1
ATOM 8626 C CA . ALA B 1 13 ? -52.281 -48.75 -9.453 1 19.11 13 ALA B CA 1
ATOM 8627 C C . ALA B 1 13 ? -50.906 -48.219 -9.812 1 19.11 13 ALA B C 1
ATOM 8629 O O . ALA B 1 13 ? -50.219 -47.656 -8.953 1 19.11 13 ALA B O 1
ATOM 8630 N N . LEU B 1 14 ? -50.312 -48.562 -10.945 1 21.88 14 LEU B N 1
ATOM 8631 C CA . LEU B 1 14 ? -49.094 -48.469 -11.734 1 21.88 14 LEU B CA 1
ATOM 8632 C C . LEU B 1 14 ? -48.875 -47 -12.141 1 21.88 14 LEU B C 1
ATOM 8634 O O . LEU B 1 14 ? -49.281 -46.594 -13.227 1 21.88 14 LEU B O 1
ATOM 8638 N N . LEU B 1 15 ? -49.25 -45.938 -11.336 1 19.84 15 LEU B N 1
ATOM 8639 C CA . LEU B 1 15 ? -49.406 -44.688 -12.062 1 19.84 15 LEU B CA 1
ATOM 8640 C C . LEU B 1 15 ? -48.094 -44.25 -12.711 1 19.84 15 LEU B C 1
ATOM 8642 O O . LEU B 1 15 ? -47.031 -44.375 -12.094 1 19.84 15 LEU B O 1
ATOM 8646 N N . LEU B 1 16 ? -48.031 -44.125 -14.102 1 21.39 16 LEU B N 1
ATOM 8647 C CA . LEU B 1 16 ? -47.156 -43.719 -15.188 1 21.39 16 LEU B CA 1
ATOM 8648 C C . LEU B 1 16 ? -46.594 -42.312 -14.93 1 21.39 16 LEU B C 1
ATOM 8650 O O . LEU B 1 16 ? -47.375 -41.375 -14.805 1 21.39 16 LEU B O 1
ATOM 8654 N N . SER B 1 17 ? -45.531 -42.219 -14.109 1 19.73 17 SER B N 1
ATOM 8655 C CA . SER B 1 17 ? -44.938 -40.969 -13.672 1 19.73 17 SER B CA 1
ATOM 8656 C C . SER B 1 17 ? -44.438 -40.125 -14.859 1 19.73 17 SER B C 1
ATOM 8658 O O . SER B 1 17 ? -43.469 -40.531 -15.523 1 19.73 17 SER B O 1
ATOM 8660 N N . ALA B 1 18 ? -45.25 -39.656 -15.805 1 22.64 18 ALA B N 1
ATOM 8661 C CA . ALA B 1 18 ? -44.875 -38.781 -16.922 1 22.64 18 ALA B CA 1
ATOM 8662 C C . ALA B 1 18 ? -44.062 -37.594 -16.438 1 22.64 18 ALA B C 1
ATOM 8664 O O . ALA B 1 18 ? -44.469 -36.844 -15.562 1 22.64 18 ALA B O 1
ATOM 8665 N N . SER B 1 19 ? -42.812 -37.812 -16.484 1 20.88 19 SER B N 1
ATOM 8666 C CA . SER B 1 19 ? -41.781 -36.812 -16.156 1 20.88 19 SER B CA 1
ATOM 8667 C C . SER B 1 19 ? -42.062 -35.5 -16.828 1 20.88 19 SER B C 1
ATOM 8669 O O . SER B 1 19 ? -42.031 -35.406 -18.062 1 20.88 19 SER B O 1
ATOM 8671 N N . THR B 1 20 ? -43.125 -34.812 -16.484 1 22.92 20 THR B N 1
ATOM 8672 C CA . THR B 1 20 ? -43.5 -33.531 -17.125 1 22.92 20 THR B CA 1
ATOM 8673 C C . THR B 1 20 ? -42.281 -32.625 -17.203 1 22.92 20 THR B C 1
ATOM 8675 O O . THR B 1 20 ? -41.469 -32.562 -16.266 1 22.92 20 THR B O 1
ATOM 8678 N N . LEU B 1 21 ? -41.812 -32.438 -18.438 1 24.73 21 LEU B N 1
ATOM 8679 C CA . LEU B 1 21 ? -40.906 -31.438 -18.984 1 24.73 21 LEU B CA 1
ATOM 8680 C C . LEU B 1 21 ? -41.219 -30.062 -18.438 1 24.73 21 LEU B C 1
ATOM 8682 O O . LEU B 1 21 ? -42.312 -29.531 -18.656 1 24.73 21 LEU B O 1
ATOM 8686 N N . HIS B 1 22 ? -40.875 -29.938 -17.156 1 23.72 22 HIS B N 1
ATOM 8687 C CA . HIS B 1 22 ? -41.188 -28.594 -16.641 1 23.72 22 HIS B CA 1
ATOM 8688 C C . HIS B 1 22 ? -40.719 -27.516 -17.609 1 23.72 22 HIS B C 1
ATOM 8690 O O . HIS B 1 22 ? -39.625 -27.594 -18.141 1 23.72 22 HIS B O 1
ATOM 8696 N N . ALA B 1 23 ? -41.656 -26.891 -18.297 1 25.27 23 ALA B N 1
ATOM 8697 C CA . ALA B 1 23 ? -41.594 -25.688 -19.125 1 25.27 23 ALA B CA 1
ATOM 8698 C C . ALA B 1 23 ? -40.656 -24.656 -18.531 1 25.27 23 ALA B C 1
ATOM 8700 O O . ALA B 1 23 ? -40.5 -24.562 -17.312 1 25.27 23 ALA B O 1
ATOM 8701 N N . ALA B 1 24 ? -39.688 -24.344 -19.375 1 26.98 24 ALA B N 1
ATOM 8702 C CA . ALA B 1 24 ? -38.75 -23.234 -19.203 1 26.98 24 ALA B CA 1
ATOM 8703 C C . ALA B 1 24 ? -39.438 -22.031 -18.562 1 26.98 24 ALA B C 1
ATOM 8705 O O . ALA B 1 24 ? -40.531 -21.625 -18.984 1 26.98 24 ALA B O 1
ATOM 8706 N N . PRO B 1 25 ? -39.281 -21.953 -17.234 1 27.5 25 PRO B N 1
ATOM 8707 C CA . PRO B 1 25 ? -40.062 -20.828 -16.703 1 27.5 25 PRO B CA 1
ATOM 8708 C C . PRO B 1 25 ? -40.094 -19.641 -17.656 1 27.5 25 PRO B C 1
ATOM 8710 O O . PRO B 1 25 ? -39.125 -19.391 -18.375 1 27.5 25 PRO B O 1
ATOM 8713 N N . SER B 1 26 ? -41.25 -19.516 -18.312 1 24.88 26 SER B N 1
ATOM 8714 C CA . SER B 1 26 ? -41.531 -18.281 -19.047 1 24.88 26 SER B CA 1
ATOM 8715 C C . SER B 1 26 ? -40.906 -17.078 -18.359 1 24.88 26 SER B C 1
ATOM 8717 O O . SER B 1 26 ? -40.938 -16.969 -17.125 1 24.88 26 SER B O 1
ATOM 8719 N N . TRP B 1 27 ? -39.812 -16.578 -18.938 1 26.56 27 TRP B N 1
ATOM 8720 C CA . TRP B 1 27 ? -39.469 -15.219 -18.531 1 26.56 27 TRP B CA 1
ATOM 8721 C C . TRP B 1 27 ? -40.719 -14.391 -18.266 1 26.56 27 TRP B C 1
ATOM 8723 O O . TRP B 1 27 ? -41.5 -14.156 -19.172 1 26.56 27 TRP B O 1
ATOM 8733 N N . ALA B 1 28 ? -41.438 -14.727 -17.203 1 30.28 28 ALA B N 1
ATOM 8734 C CA . ALA B 1 28 ? -42.594 -13.93 -16.891 1 30.28 28 ALA B CA 1
ATOM 8735 C C . ALA B 1 28 ? -42.469 -12.508 -17.422 1 30.28 28 ALA B C 1
ATOM 8737 O O . ALA B 1 28 ? -41.406 -11.906 -17.344 1 30.28 28 ALA B O 1
ATOM 8738 N N . ALA B 1 29 ? -43.438 -12.078 -18.188 1 33.66 29 ALA B N 1
ATOM 8739 C CA . ALA B 1 29 ? -43.531 -10.688 -18.641 1 33.66 29 ALA B CA 1
ATOM 8740 C C . ALA B 1 29 ? -43.062 -9.734 -17.547 1 33.66 29 ALA B C 1
ATOM 8742 O O . ALA B 1 29 ? -43.469 -9.875 -16.375 1 33.66 29 ALA B O 1
ATOM 8743 N N . ALA B 1 30 ? -42.031 -9.031 -17.719 1 39 30 ALA B N 1
ATOM 8744 C CA . ALA B 1 30 ? -41.656 -7.988 -16.766 1 39 30 ALA B CA 1
ATOM 8745 C C . ALA B 1 30 ? -42.906 -7.355 -16.156 1 39 30 ALA B C 1
ATOM 8747 O O . ALA B 1 30 ? -43.844 -6.965 -16.875 1 39 30 ALA B O 1
ATOM 8748 N N . PRO B 1 31 ? -43.219 -7.695 -14.867 1 42.94 31 PRO B N 1
ATOM 8749 C CA . PRO B 1 31 ? -44.438 -7.059 -14.391 1 42.94 31 PRO B CA 1
ATOM 8750 C C . PRO B 1 31 ? -44.688 -5.699 -15.039 1 42.94 31 PRO B C 1
ATOM 8752 O O . PRO B 1 31 ? -43.75 -5.055 -15.508 1 42.94 31 PRO B O 1
ATOM 8755 N N . ALA B 1 32 ? -46.031 -5.324 -15.227 1 45.41 32 ALA B N 1
ATOM 8756 C CA . ALA B 1 32 ? -46.625 -4.176 -15.906 1 45.41 32 ALA B CA 1
ATOM 8757 C C . ALA B 1 32 ? -46.031 -2.869 -15.406 1 45.41 32 ALA B C 1
ATOM 8759 O O . ALA B 1 32 ? -46.094 -2.562 -14.211 1 45.41 32 ALA B O 1
ATOM 8760 N N . SER B 1 33 ? -44.812 -2.5 -15.859 1 62 33 SER B N 1
ATOM 8761 C CA . SER B 1 33 ? -44.281 -1.17 -15.602 1 62 33 SER B CA 1
ATOM 8762 C C . SER B 1 33 ? -45.156 -0.086 -16.234 1 62 33 SER B C 1
ATOM 8764 O O . SER B 1 33 ? -45.688 -0.275 -17.312 1 62 33 SER B O 1
ATOM 8766 N N . THR B 1 34 ? -45.688 0.683 -15.367 1 69.56 34 THR B N 1
ATOM 8767 C CA . THR B 1 34 ? -46.406 1.847 -15.883 1 69.56 34 THR B CA 1
ATOM 8768 C C . THR B 1 34 ? -45.406 2.93 -16.312 1 69.56 34 THR B C 1
ATOM 8770 O O . THR B 1 34 ? -44.625 3.441 -15.5 1 69.56 34 THR B O 1
ATOM 8773 N N . PRO B 1 35 ? -45.406 3.072 -17.578 1 79.12 35 PRO B N 1
ATOM 8774 C CA . PRO B 1 35 ? -44.438 4.047 -18.078 1 79.12 35 PRO B CA 1
ATOM 8775 C C . PRO B 1 35 ? -44.719 5.465 -17.578 1 79.12 35 PRO B C 1
ATOM 8777 O O . PRO B 1 35 ? -45.875 5.855 -17.438 1 79.12 35 PRO B O 1
ATOM 8780 N N . VAL B 1 36 ? -43.688 6.043 -17.078 1 85.31 36 VAL B N 1
ATOM 8781 C CA . VAL B 1 36 ? -43.688 7.484 -16.875 1 85.31 36 VAL B CA 1
ATOM 8782 C C . VAL B 1 36 ? -43.188 8.195 -18.125 1 85.31 36 VAL B C 1
ATOM 8784 O O . VAL B 1 36 ? -42.125 7.832 -18.688 1 85.31 36 VAL B O 1
ATOM 8787 N N . ALA B 1 37 ? -43.875 9.047 -18.609 1 84.44 37 ALA B N 1
ATOM 8788 C CA . ALA B 1 37 ? -43.531 9.719 -19.875 1 84.44 37 ALA B CA 1
ATOM 8789 C C . ALA B 1 37 ? -42.281 10.594 -19.703 1 84.44 37 ALA B C 1
ATOM 8791 O O . ALA B 1 37 ? -42.281 11.523 -18.891 1 84.44 37 ALA B O 1
ATOM 8792 N N . VAL B 1 38 ? -41.25 10.266 -20.391 1 94.12 38 VAL B N 1
ATOM 8793 C CA . VAL B 1 38 ? -40.062 11.141 -20.531 1 94.12 38 VAL B CA 1
ATOM 8794 C C . VAL B 1 38 ? -40.281 12.125 -21.672 1 94.12 38 VAL B C 1
ATOM 8796 O O . VAL B 1 38 ? -40.562 11.711 -22.812 1 94.12 38 VAL B O 1
ATOM 8799 N N . PRO B 1 39 ? -40.156 13.344 -21.391 1 93.81 39 PRO B N 1
ATOM 8800 C CA . PRO B 1 39 ? -40.406 14.305 -22.469 1 93.81 39 PRO B CA 1
ATOM 8801 C C . PRO B 1 39 ? -39.5 14.047 -23.688 1 93.81 39 PRO B C 1
ATOM 8803 O O . PRO B 1 39 ? -38.312 14.234 -23.625 1 93.81 39 PRO B O 1
ATOM 8806 N N . ASN B 1 40 ? -40.156 13.719 -24.828 1 94.44 40 ASN B N 1
ATOM 8807 C CA . ASN B 1 40 ? -39.438 13.438 -26.078 1 94.44 40 ASN B CA 1
ATOM 8808 C C . ASN B 1 40 ? -38.344 12.391 -25.891 1 94.44 40 ASN B C 1
ATOM 8810 O O . ASN B 1 40 ? -37.25 12.555 -26.391 1 94.44 40 ASN B O 1
ATOM 8814 N N . GLY B 1 41 ? -38.625 11.398 -25.125 1 94.44 41 GLY B N 1
ATOM 8815 C CA . GLY B 1 41 ? -37.656 10.352 -24.828 1 94.44 41 GLY B CA 1
ATOM 8816 C C . GLY B 1 41 ? -37.219 9.586 -26.062 1 94.44 41 GLY B C 1
ATOM 8817 O O . GLY B 1 41 ? -36.125 8.984 -26.062 1 94.44 41 GLY B O 1
ATOM 8818 N N . ASN B 1 42 ? -37.938 9.695 -27.141 1 93.62 42 ASN B N 1
ATOM 8819 C CA . ASN B 1 42 ? -37.594 9.016 -28.391 1 93.62 42 ASN B CA 1
ATOM 8820 C C . ASN B 1 42 ? -36.844 9.945 -29.344 1 93.62 42 ASN B C 1
ATOM 8822 O O . ASN B 1 42 ? -36.406 9.508 -30.406 1 93.62 42 ASN B O 1
ATOM 8826 N N . PHE B 1 43 ? -36.781 11.211 -29.047 1 95.19 43 PHE B N 1
ATOM 8827 C CA . PHE B 1 43 ? -36.031 12.25 -29.75 1 95.19 43 PHE B CA 1
ATOM 8828 C C . PHE B 1 43 ? -36.625 12.531 -31.125 1 95.19 43 PHE B C 1
ATOM 8830 O O . PHE B 1 43 ? -35.906 12.883 -32.062 1 95.19 43 PHE B O 1
ATOM 8837 N N . GLU B 1 44 ? -37.906 12.367 -31.266 1 93.19 44 GLU B N 1
ATOM 8838 C CA . GLU B 1 44 ? -38.562 12.508 -32.562 1 93.19 44 GLU B CA 1
ATOM 8839 C C . GLU B 1 44 ? -38.938 13.961 -32.844 1 93.19 44 GLU B C 1
ATOM 8841 O O . GLU B 1 44 ? -39.094 14.359 -34 1 93.19 44 GLU B O 1
ATOM 8846 N N . ILE B 1 45 ? -39.094 14.734 -31.75 1 92.75 45 ILE B N 1
ATOM 8847 C CA . ILE B 1 45 ? -39.469 16.141 -31.906 1 92.75 45 ILE B CA 1
ATOM 8848 C C . ILE B 1 45 ? -38.188 17 -31.938 1 92.75 45 ILE B C 1
ATOM 8850 O O . ILE B 1 45 ? -37.438 17.047 -30.953 1 92.75 45 ILE B O 1
ATOM 8854 N N . ALA B 1 46 ? -37.969 17.641 -33.031 1 89.25 46 ALA B N 1
ATOM 8855 C CA . ALA B 1 46 ? -36.781 18.484 -33.219 1 89.25 46 ALA B CA 1
ATOM 8856 C C . ALA B 1 46 ? -36.906 19.781 -32.406 1 89.25 46 ALA B C 1
ATOM 8858 O O . ALA B 1 46 ? -38 20.281 -32.188 1 89.25 46 ALA B O 1
ATOM 8859 N N . GLY B 1 47 ? -35.719 20.328 -31.812 1 81 47 GLY B N 1
ATOM 8860 C CA . GLY B 1 47 ? -35.688 21.531 -31 1 81 47 GLY B CA 1
ATOM 8861 C C . GLY B 1 47 ? -35.594 22.797 -31.828 1 81 47 GLY B C 1
ATOM 8862 O O . GLY B 1 47 ? -34.562 23.484 -31.828 1 81 47 GLY B O 1
ATOM 8863 N N . GLY B 1 48 ? -36.5 23.234 -32.594 1 68.19 48 GLY B N 1
ATOM 8864 C CA . GLY B 1 48 ? -36.5 24.438 -33.406 1 68.19 48 GLY B CA 1
ATOM 8865 C C . GLY B 1 48 ? -35.219 24.625 -34.219 1 68.19 48 GLY B C 1
ATOM 8866 O O . GLY B 1 48 ? -34.812 23.734 -34.938 1 68.19 48 GLY B O 1
ATOM 8867 N N . SER B 1 49 ? -34.469 25.734 -33.938 1 65.38 49 SER B N 1
ATOM 8868 C CA . SER B 1 49 ? -33.281 26.125 -34.719 1 65.38 49 SER B CA 1
ATOM 8869 C C . SER B 1 49 ? -32.031 25.438 -34.188 1 65.38 49 SER B C 1
ATOM 8871 O O . SER B 1 49 ? -30.984 25.469 -34.844 1 65.38 49 SER B O 1
ATOM 8873 N N . GLY B 1 50 ? -32.156 24.656 -33.094 1 70.88 50 GLY B N 1
ATOM 8874 C CA . GLY B 1 50 ? -30.938 24.047 -32.562 1 70.88 50 GLY B CA 1
ATOM 8875 C C . GLY B 1 50 ? -30.781 22.594 -32.969 1 70.88 50 GLY B C 1
ATOM 8876 O O . GLY B 1 50 ? -31.672 22.016 -33.562 1 70.88 50 GLY B O 1
ATOM 8877 N N . SER B 1 51 ? -29.547 22.078 -32.875 1 86.19 51 SER B N 1
ATOM 8878 C CA . SER B 1 51 ? -29.203 20.719 -33.25 1 86.19 51 SER B CA 1
ATOM 8879 C C . SER B 1 51 ? -29.734 19.719 -32.219 1 86.19 51 SER B C 1
ATOM 8881 O O . SER B 1 51 ? -29.844 18.516 -32.5 1 86.19 51 SER B O 1
ATOM 8883 N N . LEU B 1 52 ? -30.266 20.25 -31.031 1 92.62 52 LEU B N 1
ATOM 8884 C CA . LEU B 1 52 ? -30.734 19.359 -29.969 1 92.62 52 LEU B CA 1
ATOM 8885 C C . LEU B 1 52 ? -32.219 19.031 -30.125 1 92.62 52 LEU B C 1
ATOM 8887 O O . LEU B 1 52 ? -33 19.875 -30.578 1 92.62 52 LEU B O 1
ATOM 8891 N N . PRO B 1 53 ? -32.594 17.812 -29.719 1 95.06 53 PRO B N 1
ATOM 8892 C CA . PRO B 1 53 ? -34 17.516 -29.672 1 95.06 53 PRO B CA 1
ATOM 8893 C C . PRO B 1 53 ? -34.781 18.422 -28.734 1 95.06 53 PRO B C 1
ATOM 8895 O O . PRO B 1 53 ? -34.219 18.938 -27.766 1 95.06 53 PRO B O 1
ATOM 8898 N N . ALA B 1 54 ? -36.125 18.562 -28.969 1 94.44 54 ALA B N 1
ATOM 8899 C CA . ALA B 1 54 ? -36.969 19.406 -28.125 1 94.44 54 ALA B CA 1
ATOM 8900 C C . ALA B 1 54 ? -37 18.891 -26.688 1 94.44 54 ALA B C 1
ATOM 8902 O O . ALA B 1 54 ? -36.969 17.672 -26.453 1 94.44 54 ALA B O 1
ATOM 8903 N N . PHE B 1 55 ? -37 19.797 -25.734 1 94.88 55 PHE B N 1
ATOM 8904 C CA . PHE B 1 55 ? -37.156 19.547 -24.297 1 94.88 55 PHE B CA 1
ATOM 8905 C C . PHE B 1 55 ? -35.844 19.062 -23.688 1 94.88 55 PHE B C 1
ATOM 8907 O O . PHE B 1 55 ? -35.812 18.578 -22.562 1 94.88 55 PHE B O 1
ATOM 8914 N N . TRP B 1 56 ? -34.781 19.047 -24.453 1 96.12 56 TRP B N 1
ATOM 8915 C CA . TRP B 1 56 ? -33.469 18.641 -23.938 1 96.12 56 TRP B CA 1
ATOM 8916 C C . TRP B 1 56 ? -32.469 19.781 -24.047 1 96.12 56 TRP B C 1
ATOM 8918 O O . TRP B 1 56 ? -32.531 20.594 -24.969 1 96.12 56 TRP B O 1
ATOM 8928 N N . LYS B 1 57 ? -31.484 19.859 -23.047 1 95.94 57 LYS B N 1
ATOM 8929 C CA . LYS B 1 57 ? -30.406 20.828 -23.031 1 95.94 57 LYS B CA 1
ATOM 8930 C C . LYS B 1 57 ? -29.047 20.156 -22.844 1 95.94 57 LYS B C 1
ATOM 8932 O O . LYS B 1 57 ? -28.969 19.062 -22.266 1 95.94 57 LYS B O 1
ATOM 8937 N N . SER B 1 58 ? -28.031 20.75 -23.422 1 96 58 SER B N 1
ATOM 8938 C CA . SER B 1 58 ? -26.703 20.156 -23.344 1 96 58 SER B CA 1
ATOM 8939 C C . SER B 1 58 ? -25.734 21.062 -22.578 1 96 58 SER B C 1
ATOM 8941 O O . SER B 1 58 ? -25.859 22.281 -22.609 1 96 58 SER B O 1
ATOM 8943 N N . ARG B 1 59 ? -24.812 20.516 -21.844 1 96.12 59 ARG B N 1
ATOM 8944 C CA . ARG B 1 59 ? -23.688 21.188 -21.188 1 96.12 59 ARG B CA 1
ATOM 8945 C C . ARG B 1 59 ? -22.391 20.406 -21.391 1 96.12 59 ARG B C 1
ATOM 8947 O O . ARG B 1 59 ? -22.406 19.188 -21.5 1 96.12 59 ARG B O 1
ATOM 8954 N N . GLY B 1 60 ? -21.266 21.141 -21.422 1 95.12 60 GLY B N 1
ATOM 8955 C CA . GLY B 1 60 ? -19.953 20.547 -21.641 1 95.12 60 GLY B CA 1
ATOM 8956 C C . GLY B 1 60 ? -19.344 20.938 -22.969 1 95.12 60 GLY B C 1
ATOM 8957 O O . GLY B 1 60 ? -19.875 21.781 -23.672 1 95.12 60 GLY B O 1
ATOM 8958 N N . GLN B 1 61 ? -18.219 20.266 -23.312 1 94.06 61 GLN B N 1
ATOM 8959 C CA . GLN B 1 61 ? -17.438 20.688 -24.453 1 94.06 61 GLN B CA 1
ATOM 8960 C C . GLN B 1 61 ? -17.766 19.844 -25.688 1 94.06 61 GLN B C 1
ATOM 8962 O O . GLN B 1 61 ? -17.344 20.172 -26.797 1 94.06 61 GLN B O 1
ATOM 8967 N N . GLY B 1 62 ? -18.516 18.812 -25.516 1 96.5 62 GLY B N 1
ATOM 8968 C CA . GLY B 1 62 ? -18.859 17.969 -26.656 1 96.5 62 GLY B CA 1
ATOM 8969 C C . GLY B 1 62 ? -20.047 18.484 -27.453 1 96.5 62 GLY B C 1
ATOM 8970 O O . GLY B 1 62 ? -20.734 19.406 -27.031 1 96.5 62 GLY B O 1
ATOM 8971 N N . LYS B 1 63 ? -20.203 17.938 -28.688 1 95.88 63 LYS B N 1
ATOM 8972 C CA . LYS B 1 63 ? -21.328 18.281 -29.547 1 95.88 63 LYS B CA 1
ATOM 8973 C C . LYS B 1 63 ? -22.469 17.281 -29.375 1 95.88 63 LYS B C 1
ATOM 8975 O O . LYS B 1 63 ? -22.281 16.078 -29.469 1 95.88 63 LYS B O 1
ATOM 8980 N N . ALA B 1 64 ? -23.672 17.781 -29.078 1 96.69 64 ALA B N 1
ATOM 8981 C CA . ALA B 1 64 ? -24.875 16.969 -28.969 1 96.69 64 ALA B CA 1
ATOM 8982 C C . ALA B 1 64 ? -25.891 17.344 -30.047 1 96.69 64 ALA B C 1
ATOM 8984 O O . ALA B 1 64 ? -26.141 18.531 -30.297 1 96.69 64 ALA B O 1
ATOM 8985 N N . SER B 1 65 ? -26.438 16.344 -30.781 1 94.94 65 SER B N 1
ATOM 8986 C CA . SER B 1 65 ? -27.375 16.641 -31.844 1 94.94 65 SER B CA 1
ATOM 8987 C C . SER B 1 65 ? -28.312 15.461 -32.094 1 94.94 65 SER B C 1
ATOM 8989 O O . SER B 1 65 ? -27.969 14.312 -31.828 1 94.94 65 SER B O 1
ATOM 8991 N N . GLY B 1 66 ? -29.484 15.805 -32.531 1 93.38 66 GLY B N 1
ATOM 8992 C CA . GLY B 1 66 ? -30.312 14.758 -33.094 1 93.38 66 GLY B CA 1
ATOM 8993 C C . GLY B 1 66 ? -29.719 14.141 -34.344 1 93.38 66 GLY B C 1
ATOM 8994 O O . GLY B 1 66 ? -29.141 14.836 -35.156 1 93.38 66 GLY B O 1
ATOM 8995 N N . SER B 1 67 ? -29.844 12.828 -34.469 1 89.56 67 SER B N 1
ATOM 8996 C CA . SER B 1 67 ? -29.172 12.133 -35.562 1 89.56 67 SER B CA 1
ATOM 8997 C C . SER B 1 67 ? -29.984 10.93 -36.031 1 89.56 67 SER B C 1
ATOM 8999 O O . SER B 1 67 ? -30.484 10.156 -35.219 1 89.56 67 SER B O 1
ATOM 9001 N N . ALA B 1 68 ? -30.016 10.828 -37.281 1 88.75 68 ALA B N 1
ATOM 9002 C CA . ALA B 1 68 ? -30.641 9.633 -37.844 1 88.75 68 ALA B CA 1
ATOM 9003 C C . ALA B 1 68 ? -29.75 8.406 -37.625 1 88.75 68 ALA B C 1
ATOM 9005 O O . ALA B 1 68 ? -30.25 7.281 -37.531 1 88.75 68 ALA B O 1
ATOM 9006 N N . ALA B 1 69 ? -28.516 8.664 -37.531 1 83.12 69 ALA B N 1
ATOM 9007 C CA . ALA B 1 69 ? -27.562 7.574 -37.312 1 83.12 69 ALA B CA 1
ATOM 9008 C C . ALA B 1 69 ? -27.734 6.977 -35.906 1 83.12 69 ALA B C 1
ATOM 9010 O O . ALA B 1 69 ? -27.312 5.844 -35.656 1 83.12 69 ALA B O 1
ATOM 9011 N N . ALA B 1 70 ? -28.344 7.73 -35.094 1 81.56 70 ALA B N 1
ATOM 9012 C CA . ALA B 1 70 ? -28.484 7.312 -33.688 1 81.56 70 ALA B CA 1
ATOM 9013 C C . ALA B 1 70 ? -29.812 6.578 -33.5 1 81.56 70 ALA B C 1
ATOM 9015 O O . ALA B 1 70 ? -30.109 6.121 -32.375 1 81.56 70 ALA B O 1
ATOM 9016 N N . LYS B 1 71 ? -30.547 6.406 -34.531 1 87.88 71 LYS B N 1
ATOM 9017 C CA . LYS B 1 71 ? -31.906 5.879 -34.406 1 87.88 71 LYS B CA 1
ATOM 9018 C C . LYS B 1 71 ? -31.875 4.363 -34.219 1 87.88 71 LYS B C 1
ATOM 9020 O O . LYS B 1 71 ? -31.156 3.656 -34.906 1 87.88 71 LYS B O 1
ATOM 9025 N N . VAL B 1 72 ? -32.5 3.861 -33.219 1 86.94 72 VAL B N 1
ATOM 9026 C CA . VAL B 1 72 ? -32.812 2.445 -33.062 1 86.94 72 VAL B CA 1
ATOM 9027 C C . VAL B 1 72 ? -34.312 2.213 -33.344 1 86.94 72 VAL B C 1
ATOM 9029 O O . VAL B 1 72 ? -34.656 1.334 -34.125 1 86.94 72 VAL B O 1
ATOM 9032 N N . GLU B 1 73 ? -35.062 3.012 -32.656 1 87.94 73 GLU B N 1
ATOM 9033 C CA . GLU B 1 73 ? -36.5 3.08 -32.969 1 87.94 73 GLU B CA 1
ATOM 9034 C C . GLU B 1 73 ? -36.875 4.434 -33.562 1 87.94 73 GLU B C 1
ATOM 9036 O O . GLU B 1 73 ? -36.188 5.438 -33.312 1 87.94 73 GLU B O 1
ATOM 9041 N N . GLY B 1 74 ? -37.875 4.52 -34.344 1 91.81 74 GLY B N 1
ATOM 9042 C CA . GLY B 1 74 ? -38.281 5.773 -34.969 1 91.81 74 GLY B CA 1
ATOM 9043 C C . GLY B 1 74 ? -37.312 6.254 -36.031 1 91.81 74 GLY B C 1
ATOM 9044 O O . GLY B 1 74 ? -36.781 5.449 -36.812 1 91.81 74 GLY B O 1
ATOM 9045 N N . THR B 1 75 ? -37.25 7.66 -36.062 1 91.44 75 THR B N 1
ATOM 9046 C CA . THR B 1 75 ? -36.5 8.18 -37.188 1 91.44 75 THR B CA 1
ATOM 9047 C C . THR B 1 75 ? -35.219 8.867 -36.719 1 91.44 75 THR B C 1
ATOM 9049 O O . THR B 1 75 ? -34.312 9.133 -37.531 1 91.44 75 THR B O 1
ATOM 9052 N N . ARG B 1 76 ? -35.219 9.141 -35.438 1 92.69 76 ARG B N 1
ATOM 9053 C CA . ARG B 1 76 ? -34.062 9.875 -34.938 1 92.69 76 ARG B CA 1
ATOM 9054 C C . ARG B 1 76 ? -33.688 9.406 -33.531 1 92.69 76 ARG B C 1
ATOM 9056 O O . ARG B 1 76 ? -34.5 8.797 -32.812 1 92.69 76 ARG B O 1
ATOM 9063 N N . GLY B 1 77 ? -32.406 9.625 -33.219 1 95.56 77 GLY B N 1
ATOM 9064 C CA . GLY B 1 77 ? -31.875 9.516 -31.859 1 95.56 77 GLY B CA 1
ATOM 9065 C C . GLY B 1 77 ? -31.016 10.703 -31.469 1 95.56 77 GLY B C 1
ATOM 9066 O O . GLY B 1 77 ? -31.094 11.766 -32.094 1 95.56 77 GLY B O 1
ATOM 9067 N N . LEU B 1 78 ? -30.25 10.523 -30.391 1 96.88 78 LEU B N 1
ATOM 9068 C CA . LEU B 1 78 ? -29.359 11.562 -29.906 1 96.88 78 LEU B CA 1
ATOM 9069 C C . LEU B 1 78 ? -27.906 11.125 -30.031 1 96.88 78 LEU B C 1
ATOM 9071 O O . LEU B 1 78 ? -27.547 10.016 -29.609 1 96.88 78 LEU B O 1
ATOM 9075 N N . ALA B 1 79 ? -27.125 11.953 -30.578 1 96.56 79 ALA B N 1
ATOM 9076 C CA . ALA B 1 79 ? -25.688 11.703 -30.672 1 96.56 79 ALA B CA 1
ATOM 9077 C C . ALA B 1 79 ? -24.906 12.719 -29.844 1 96.56 79 ALA B C 1
ATOM 9079 O O . ALA B 1 79 ? -25.188 13.922 -29.891 1 96.56 79 ALA B O 1
ATOM 9080 N N . ILE B 1 80 ? -23.969 12.219 -29.016 1 97.31 80 ILE B N 1
ATOM 9081 C CA . ILE B 1 80 ? -22.984 13.039 -28.312 1 97.31 80 ILE B CA 1
ATOM 9082 C C . ILE B 1 80 ? -21.578 12.711 -28.797 1 97.31 80 ILE B C 1
ATOM 9084 O O . ILE B 1 80 ? -21.156 11.555 -28.75 1 97.31 80 ILE B O 1
ATOM 9088 N N . GLU B 1 81 ? -20.875 13.695 -29.266 1 96.88 81 GLU B N 1
ATOM 9089 C CA . GLU B 1 81 ? -19.5 13.539 -29.75 1 96.88 81 GLU B CA 1
ATOM 9090 C C . GLU B 1 81 ? -18.531 14.438 -28.984 1 96.88 81 GLU B C 1
ATOM 9092 O O . GLU B 1 81 ? -18.688 15.656 -28.984 1 96.88 81 GLU B O 1
ATOM 9097 N N . ASN B 1 82 ? -17.562 13.789 -28.312 1 96.94 82 ASN B N 1
ATOM 9098 C CA . ASN B 1 82 ? -16.531 14.523 -27.578 1 96.94 82 ASN B CA 1
ATOM 9099 C C . ASN B 1 82 ? -15.297 14.766 -28.438 1 96.94 82 ASN B C 1
ATOM 9101 O O . ASN B 1 82 ? -15.047 14.031 -29.406 1 96.94 82 ASN B O 1
ATOM 9105 N N . PRO B 1 83 ? -14.547 15.859 -28.109 1 94.38 83 PRO B N 1
ATOM 9106 C CA . PRO B 1 83 ? -13.305 16.109 -28.844 1 94.38 83 PRO B CA 1
ATOM 9107 C C . PRO B 1 83 ? -12.242 15.039 -28.594 1 94.38 83 PRO B C 1
ATOM 9109 O O . PRO B 1 83 ? -12.398 14.211 -27.703 1 94.38 83 PRO B O 1
ATOM 9112 N N . VAL B 1 84 ? -11.141 15.125 -29.297 1 88 84 VAL B N 1
ATOM 9113 C CA . VAL B 1 84 ? -10.07 14.133 -29.266 1 88 84 VAL B CA 1
ATOM 9114 C C . VAL B 1 84 ? -9.422 14.117 -27.891 1 88 84 VAL B C 1
ATOM 9116 O O . VAL B 1 84 ? -9 13.062 -27.406 1 88 84 VAL B O 1
ATOM 9119 N N . GLY B 1 85 ? -9.367 15.227 -27.266 1 88.12 85 GLY B N 1
ATOM 9120 C CA . GLY B 1 85 ? -8.789 15.297 -25.922 1 88.12 85 GLY B CA 1
ATOM 9121 C C . GLY B 1 85 ? -9.742 14.852 -24.844 1 88.12 85 GLY B C 1
ATOM 9122 O O . GLY B 1 85 ? -9.367 14.766 -23.672 1 88.12 85 GLY B O 1
ATOM 9123 N N . GLY B 1 86 ? -10.906 14.516 -25.156 1 94.19 86 GLY B N 1
ATOM 9124 C CA . GLY B 1 86 ? -11.914 14.078 -24.203 1 94.19 86 GLY B CA 1
ATOM 9125 C C . GLY B 1 86 ? -12.672 15.227 -23.578 1 94.19 86 GLY B C 1
ATOM 9126 O O . GLY B 1 86 ? -12.195 16.359 -23.547 1 94.19 86 GLY B O 1
ATOM 9127 N N . ALA B 1 87 ? -13.805 14.977 -23.125 1 97.44 87 ALA B N 1
ATOM 9128 C CA . ALA B 1 87 ? -14.633 15.953 -22.422 1 97.44 87 ALA B CA 1
ATOM 9129 C C . ALA B 1 87 ? -15.672 15.258 -21.547 1 97.44 87 ALA B C 1
ATOM 9131 O O . ALA B 1 87 ? -15.828 14.039 -21.609 1 97.44 87 ALA B O 1
ATOM 9132 N N . GLU B 1 88 ? -16.25 16.016 -20.672 1 97.75 88 GLU B N 1
ATOM 9133 C CA . GLU B 1 88 ? -17.484 15.664 -20 1 97.75 88 GLU B CA 1
ATOM 9134 C C . GLU B 1 88 ? -18.688 16.375 -20.609 1 97.75 88 GLU B C 1
ATOM 9136 O O . GLU B 1 88 ? -18.812 17.594 -20.516 1 97.75 88 GLU B O 1
ATOM 9141 N N . THR B 1 89 ? -19.562 15.594 -21.266 1 98.12 89 THR B N 1
ATOM 9142 C CA . THR B 1 89 ? -20.75 16.156 -21.922 1 98.12 89 THR B CA 1
ATOM 9143 C C . THR B 1 89 ? -22.016 15.508 -21.375 1 98.12 89 THR B C 1
ATOM 9145 O O . THR B 1 89 ? -22.141 14.281 -21.359 1 98.12 89 THR B O 1
ATOM 9148 N N . THR B 1 90 ? -22.938 16.312 -20.922 1 98.19 90 THR B N 1
ATOM 9149 C CA . THR B 1 90 ? -24.203 15.836 -20.359 1 98.19 90 THR B CA 1
ATOM 9150 C C . THR B 1 90 ? -25.391 16.469 -21.078 1 98.19 90 THR B C 1
ATOM 9152 O O . THR B 1 90 ? -25.406 17.688 -21.297 1 98.19 90 THR B O 1
ATOM 9155 N N . VAL B 1 91 ? -26.344 15.703 -21.547 1 98 91 VAL B N 1
ATOM 9156 C CA . VAL B 1 91 ? -27.625 16.156 -22.078 1 98 91 VAL B CA 1
ATOM 9157 C C . VAL B 1 91 ? -28.734 15.852 -21.078 1 98 91 VAL B C 1
ATOM 9159 O O . VAL B 1 91 ? -28.891 14.719 -20.625 1 98 91 VAL B O 1
ATOM 9162 N N . GLU B 1 92 ? -29.531 16.781 -20.734 1 97.69 92 GLU B N 1
ATOM 9163 C CA . GLU B 1 92 ? -30.516 16.688 -19.656 1 97.69 92 GLU B CA 1
ATOM 9164 C C . GLU B 1 92 ? -31.922 16.969 -20.172 1 97.69 92 GLU B C 1
ATOM 9166 O O . GLU B 1 92 ? -32.125 17.891 -20.969 1 97.69 92 GLU B O 1
ATOM 9171 N N . SER B 1 93 ? -32.938 16.234 -19.75 1 97.44 93 SER B N 1
ATOM 9172 C CA . SER B 1 93 ? -34.312 16.406 -20.141 1 97.44 93 SER B CA 1
ATOM 9173 C C . SER B 1 93 ? -35 17.531 -19.344 1 97.44 93 SER B C 1
ATOM 9175 O O . SER B 1 93 ? -34.406 18.047 -18.391 1 97.44 93 SER B O 1
ATOM 9177 N N . GLU B 1 94 ? -36.156 17.844 -19.781 1 95.62 94 GLU B N 1
ATOM 9178 C CA . GLU B 1 94 ? -37.031 18.625 -18.922 1 95.62 94 GLU B CA 1
ATOM 9179 C C . GLU B 1 94 ? -37.469 17.828 -17.703 1 95.62 94 GLU B C 1
ATOM 9181 O O . GLU B 1 94 ? -37.375 16.594 -17.703 1 95.62 94 GLU B O 1
ATOM 9186 N N . ALA B 1 95 ? -38 18.547 -16.719 1 95.88 95 ALA B N 1
ATOM 9187 C CA . ALA B 1 95 ? -38.375 17.906 -15.461 1 95.88 95 ALA B CA 1
ATOM 9188 C C . ALA B 1 95 ? -39.594 17.016 -15.641 1 95.88 95 ALA B C 1
ATOM 9190 O O . ALA B 1 95 ? -40.469 17.312 -16.453 1 95.88 95 ALA B O 1
ATOM 9191 N N . MET B 1 96 ? -39.594 15.977 -14.93 1 94.75 96 MET B N 1
ATOM 9192 C CA . MET B 1 96 ? -40.75 15.07 -14.867 1 94.75 96 MET B CA 1
ATOM 9193 C C . MET B 1 96 ? -41.125 14.773 -13.422 1 94.75 96 MET B C 1
ATOM 9195 O O . MET B 1 96 ? -40.344 15.023 -12.5 1 94.75 96 MET B O 1
ATOM 9199 N N . LYS B 1 97 ? -42.344 14.242 -13.234 1 95.25 97 LYS B N 1
ATOM 9200 C CA . LYS B 1 97 ? -42.844 13.953 -11.891 1 95.25 97 LYS B CA 1
ATOM 9201 C C . LYS B 1 97 ? -42.688 12.477 -11.547 1 95.25 97 LYS B C 1
ATOM 9203 O O . LYS B 1 97 ? -42.938 11.609 -12.391 1 95.25 97 LYS B O 1
ATOM 9208 N N . LEU B 1 98 ? -42.219 12.211 -10.367 1 96.94 98 LEU B N 1
ATOM 9209 C CA . LEU B 1 98 ? -42.062 10.867 -9.82 1 96.94 98 LEU B CA 1
ATOM 9210 C C . LEU B 1 98 ? -42.656 10.781 -8.422 1 96.94 98 LEU B C 1
ATOM 9212 O O . LEU B 1 98 ? -42.938 11.812 -7.797 1 96.94 98 LEU B O 1
ATOM 9216 N N . GLN B 1 99 ? -42.906 9.562 -7.957 1 96.31 99 GLN B N 1
ATOM 9217 C CA . GLN B 1 99 ? -43.344 9.336 -6.582 1 96.31 99 GLN B CA 1
ATOM 9218 C C . GLN B 1 99 ? -42.156 8.961 -5.691 1 96.31 99 GLN B C 1
ATOM 9220 O O . GLN B 1 99 ? -41.531 7.918 -5.887 1 96.31 99 GLN B O 1
ATOM 9225 N N . VAL B 1 100 ? -41.969 9.773 -4.719 1 97.56 100 VAL B N 1
ATOM 9226 C CA . VAL B 1 100 ? -40.844 9.539 -3.832 1 97.56 100 VAL B CA 1
ATOM 9227 C C . VAL B 1 100 ? -41.031 8.219 -3.092 1 97.56 100 VAL B C 1
ATOM 9229 O O . VAL B 1 100 ? -42.094 7.938 -2.566 1 97.56 100 VAL B O 1
ATOM 9232 N N . GLY B 1 101 ? -39.969 7.398 -3.061 1 97.38 101 GLY B N 1
ATOM 9233 C CA . GLY B 1 101 ? -39.969 6.109 -2.389 1 97.38 101 GLY B CA 1
ATOM 9234 C C . GLY B 1 101 ? -40.312 4.957 -3.32 1 97.38 101 GLY B C 1
ATOM 9235 O O . GLY B 1 101 ? -40.062 3.797 -2.99 1 97.38 101 GLY B O 1
ATOM 9236 N N . GLN B 1 102 ? -40.844 5.277 -4.457 1 97.06 102 GLN B N 1
ATOM 9237 C CA . GLN B 1 102 ? -41.219 4.285 -5.457 1 97.06 102 GLN B CA 1
ATOM 9238 C C . GLN B 1 102 ? -40.031 3.809 -6.246 1 97.06 102 GLN B C 1
ATOM 9240 O O . GLN B 1 102 ? -39.125 4.602 -6.57 1 97.06 102 GLN B O 1
ATOM 9245 N N . LEU B 1 103 ? -40 2.473 -6.516 1 97.69 103 LEU B N 1
ATOM 9246 C CA . LEU B 1 103 ? -38.969 1.89 -7.344 1 97.69 103 LEU B CA 1
ATOM 9247 C C . LEU B 1 103 ? -39.25 2.115 -8.82 1 97.69 103 LEU B C 1
ATOM 9249 O O . LEU B 1 103 ? -40.344 1.858 -9.289 1 97.69 103 LEU B O 1
ATOM 9253 N N . TYR B 1 104 ? -38.281 2.633 -9.57 1 97.94 104 TYR B N 1
ATOM 9254 C CA . TYR B 1 104 ? -38.375 2.871 -11 1 97.94 104 TYR B CA 1
ATOM 9255 C C . TYR B 1 104 ? -37.219 2.219 -11.742 1 97.94 104 TYR B C 1
ATOM 9257 O O . TYR B 1 104 ? -36.219 1.835 -11.133 1 97.94 104 TYR B O 1
ATOM 9265 N N . ARG B 1 105 ? -37.312 2.029 -13.016 1 97.31 105 ARG B N 1
ATOM 9266 C CA . ARG B 1 105 ? -36.25 1.626 -13.938 1 97.31 105 ARG B CA 1
ATOM 9267 C C . ARG B 1 105 ? -36.031 2.689 -15.008 1 97.31 105 ARG B C 1
ATOM 9269 O O . ARG B 1 105 ? -36.969 3.098 -15.695 1 97.31 105 ARG B O 1
ATOM 9276 N N . LEU B 1 106 ? -34.844 3.229 -15.07 1 97.56 106 LEU B N 1
ATOM 9277 C CA . LEU B 1 106 ? -34.375 4.07 -16.172 1 97.56 106 LEU B CA 1
ATOM 9278 C C . LEU B 1 106 ? -33.656 3.244 -17.219 1 97.56 106 LEU B C 1
ATOM 9280 O O . LEU B 1 106 ? -32.781 2.451 -16.891 1 97.56 106 LEU B O 1
ATOM 9284 N N . SER B 1 107 ? -34.062 3.369 -18.5 1 96.06 107 SER B N 1
ATOM 9285 C CA . SER B 1 107 ? -33.375 2.594 -19.531 1 96.06 107 SER B CA 1
ATOM 9286 C C . SER B 1 107 ? -33.344 3.365 -20.844 1 96.06 107 SER B C 1
ATOM 9288 O O . SER B 1 107 ? -34.125 4.281 -21.078 1 96.06 107 SER B O 1
ATOM 9290 N N . ALA B 1 108 ? -32.375 3.072 -21.672 1 96.12 108 ALA B N 1
ATOM 9291 C CA . ALA B 1 108 ? -32.219 3.619 -23.016 1 96.12 108 ALA B CA 1
ATOM 9292 C C . ALA B 1 108 ? -31.312 2.723 -23.859 1 96.12 108 ALA B C 1
ATOM 9294 O O . ALA B 1 108 ? -30.516 1.953 -23.328 1 96.12 108 ALA B O 1
ATOM 9295 N N . TRP B 1 109 ? -31.531 2.809 -25.188 1 93.94 109 TRP B N 1
ATOM 9296 C CA . TRP B 1 109 ? -30.562 2.211 -26.094 1 93.94 109 TRP B CA 1
ATOM 9297 C C . TRP B 1 109 ? -29.281 3.051 -26.156 1 93.94 109 TRP B C 1
ATOM 9299 O O . TRP B 1 109 ? -29.344 4.277 -26.25 1 93.94 109 TRP B O 1
ATOM 9309 N N . VAL B 1 110 ? -28.141 2.379 -26.047 1 94.06 110 VAL B N 1
ATOM 9310 C CA . VAL B 1 110 ? -26.859 3.078 -26.062 1 94.06 110 VAL B CA 1
ATOM 9311 C C . VAL B 1 110 ? -25.891 2.359 -27 1 94.06 110 VAL B C 1
ATOM 9313 O O . VAL B 1 110 ? -25.766 1.134 -26.953 1 94.06 110 VAL B O 1
ATOM 9316 N N . ARG B 1 111 ? -25.25 3.064 -27.844 1 92 111 ARG B N 1
ATOM 9317 C CA . ARG B 1 111 ? -24.172 2.605 -28.703 1 92 111 ARG B CA 1
ATOM 9318 C C . ARG B 1 111 ? -22.984 3.562 -28.656 1 92 111 ARG B C 1
ATOM 9320 O O . ARG B 1 111 ? -23.156 4.777 -28.531 1 92 111 ARG B O 1
ATOM 9327 N N . THR B 1 112 ? -21.766 2.977 -28.625 1 92.88 112 THR B N 1
ATOM 9328 C CA . THR B 1 112 ? -20.594 3.824 -28.516 1 92.88 112 THR B CA 1
ATOM 9329 C C . THR B 1 112 ? -19.578 3.492 -29.594 1 92.88 112 THR B C 1
ATOM 9331 O O . THR B 1 112 ? -19.625 2.418 -30.203 1 92.88 112 THR B O 1
ATOM 9334 N N . ARG B 1 113 ? -18.672 4.387 -29.922 1 91.62 113 ARG B N 1
ATOM 9335 C CA . ARG B 1 113 ? -17.531 4.211 -30.812 1 91.62 113 ARG B CA 1
ATOM 9336 C C . ARG B 1 113 ? -16.328 5.023 -30.328 1 91.62 113 ARG B C 1
ATOM 9338 O O . ARG B 1 113 ? -16.422 6.246 -30.188 1 91.62 113 ARG B O 1
ATOM 9345 N N . GLY B 1 114 ? -15.25 4.32 -30.078 1 90.38 114 GLY B N 1
ATOM 9346 C CA . GLY B 1 114 ? -14.016 5 -29.719 1 90.38 114 GLY B CA 1
ATOM 9347 C C . GLY B 1 114 ? -14.039 5.617 -28.344 1 90.38 114 GLY B C 1
ATOM 9348 O O . GLY B 1 114 ? -13.305 6.566 -28.062 1 90.38 114 GLY B O 1
ATOM 9349 N N . VAL B 1 115 ? -14.906 5.184 -27.484 1 93.81 115 VAL B N 1
ATOM 9350 C CA . VAL B 1 115 ? -15.039 5.762 -26.156 1 93.81 115 VAL B CA 1
ATOM 9351 C C . VAL B 1 115 ? -13.938 5.223 -25.25 1 93.81 115 VAL B C 1
ATOM 9353 O O . VAL B 1 115 ? -13.82 4.008 -25.047 1 93.81 115 VAL B O 1
ATOM 9356 N N . GLN B 1 116 ? -13.055 6.105 -24.75 1 93.12 116 GLN B N 1
ATOM 9357 C CA . GLN B 1 116 ? -12.023 5.855 -23.75 1 93.12 116 GLN B CA 1
ATOM 9358 C C . GLN B 1 116 ? -12.086 6.875 -22.625 1 93.12 116 GLN B C 1
ATOM 9360 O O . GLN B 1 116 ? -12.148 8.086 -22.875 1 93.12 116 GLN B O 1
ATOM 9365 N N . THR B 1 117 ? -12.148 6.383 -21.422 1 94.75 117 THR B N 1
ATOM 9366 C CA . THR B 1 117 ? -12.203 7.266 -20.266 1 94.75 117 THR B CA 1
ATOM 9367 C C . THR B 1 117 ? -10.797 7.672 -19.828 1 94.75 117 THR B C 1
ATOM 9369 O O . THR B 1 117 ? -9.828 6.965 -20.109 1 94.75 117 THR B O 1
ATOM 9372 N N . ASP B 1 118 ? -10.672 8.812 -19.188 1 93.69 118 ASP B N 1
ATOM 9373 C CA . ASP B 1 118 ? -9.406 9.273 -18.609 1 93.69 118 ASP B CA 1
ATOM 9374 C C . ASP B 1 118 ? -8.875 8.273 -17.578 1 93.69 118 ASP B C 1
ATOM 9376 O O . ASP B 1 118 ? -9.469 8.109 -16.516 1 93.69 118 ASP B O 1
ATOM 9380 N N . PRO B 1 119 ? -7.777 7.648 -17.891 1 90.5 119 PRO B N 1
ATOM 9381 C CA . PRO B 1 119 ? -7.27 6.625 -16.969 1 90.5 119 PRO B CA 1
ATOM 9382 C C . PRO B 1 119 ? -6.742 7.219 -15.664 1 90.5 119 PRO B C 1
ATOM 9384 O O . PRO B 1 119 ? -6.52 6.484 -14.695 1 90.5 119 PRO B O 1
ATOM 9387 N N . GLN B 1 120 ? -6.543 8.555 -15.602 1 89.44 120 GLN B N 1
ATOM 9388 C CA . GLN B 1 120 ? -6 9.195 -14.406 1 89.44 120 GLN B CA 1
ATOM 9389 C C . GLN B 1 120 ? -7.117 9.625 -13.461 1 89.44 120 GLN B C 1
ATOM 9391 O O . GLN B 1 120 ? -6.859 9.953 -12.305 1 89.44 120 GLN B O 1
ATOM 9396 N N . ALA B 1 121 ? -8.32 9.625 -13.977 1 93.25 121 ALA B N 1
ATOM 9397 C CA . ALA B 1 121 ? -9.438 10.062 -13.141 1 9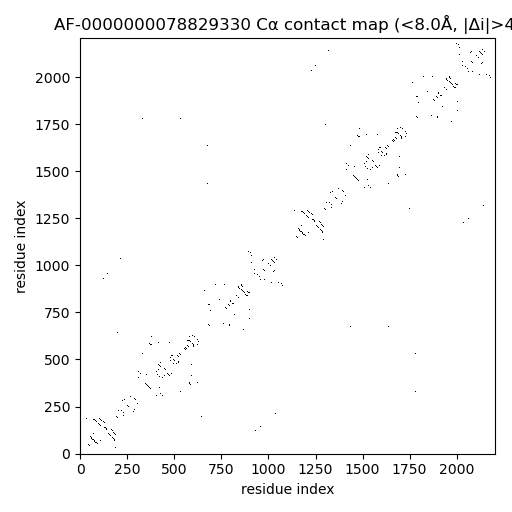3.25 121 ALA B CA 1
ATOM 9398 C C . ALA B 1 121 ? -9.734 9.039 -12.047 1 93.25 121 ALA B C 1
ATOM 9400 O O . ALA B 1 121 ? -10.078 7.891 -12.344 1 93.25 121 ALA B O 1
ATOM 9401 N N . ARG B 1 122 ? -9.547 9.5 -10.789 1 92.19 122 ARG B N 1
ATOM 9402 C CA . ARG B 1 122 ? -9.82 8.695 -9.602 1 92.19 122 ARG B CA 1
ATOM 9403 C C . ARG B 1 122 ? -10.461 9.531 -8.5 1 92.19 122 ARG B C 1
ATOM 9405 O O . ARG B 1 122 ? -10.117 10.703 -8.328 1 92.19 122 ARG B O 1
ATOM 9412 N N . TYR B 1 123 ? -11.406 8.945 -7.809 1 93.69 123 TYR B N 1
ATOM 9413 C CA . TYR B 1 123 ? -12.07 9.508 -6.637 1 93.69 123 TYR B CA 1
ATOM 9414 C C . TYR B 1 123 ? -12.773 10.812 -6.98 1 93.69 123 TYR B C 1
ATOM 9416 O O . TYR B 1 123 ? -12.602 11.82 -6.285 1 93.69 123 TYR B O 1
ATOM 9424 N N . PRO B 1 124 ? -13.289 10.727 -8.227 1 94.5 124 PRO B N 1
ATOM 9425 C CA . PRO B 1 124 ? -13.961 9.508 -8.672 1 94.5 124 PRO B CA 1
ATOM 9426 C C . PRO B 1 124 ? -13.383 8.953 -9.969 1 94.5 124 PRO B C 1
ATOM 9428 O O . PRO B 1 124 ? -12.719 9.68 -10.719 1 94.5 124 PRO B O 1
ATOM 9431 N N . THR B 1 125 ? -13.648 7.664 -10.258 1 94.81 125 THR B N 1
ATOM 9432 C CA . THR B 1 125 ? -13.297 7 -11.508 1 94.81 125 THR B CA 1
ATOM 9433 C C . THR B 1 125 ? -14.211 7.469 -12.641 1 94.81 125 THR B C 1
ATOM 9435 O O . THR B 1 125 ? -15.422 7.609 -12.453 1 94.81 125 THR B O 1
ATOM 9438 N N . ALA B 1 126 ? -13.688 7.719 -13.781 1 95.25 126 ALA B N 1
ATOM 9439 C CA . ALA B 1 126 ? -14.422 8.234 -14.93 1 95.25 126 ALA B CA 1
ATOM 9440 C C . ALA B 1 126 ? -15.273 7.141 -15.578 1 95.25 126 ALA B C 1
ATOM 9442 O O . ALA B 1 126 ? -14.867 5.977 -15.617 1 95.25 126 ALA B O 1
ATOM 9443 N N . HIS B 1 127 ? -16.453 7.531 -16.062 1 95.25 127 HIS B N 1
ATOM 9444 C CA . HIS B 1 127 ? -17.344 6.664 -16.812 1 95.25 127 HIS B CA 1
ATOM 9445 C C . HIS B 1 127 ? -17.516 7.168 -18.25 1 95.25 127 HIS B C 1
ATOM 9447 O O . HIS B 1 127 ? -17.531 8.375 -18.484 1 95.25 127 HIS B O 1
ATOM 9453 N N . GLY B 1 128 ? -17.641 6.254 -19.156 1 94.31 128 GLY B N 1
ATOM 9454 C CA . GLY B 1 128 ? -17.906 6.617 -20.547 1 94.31 128 GLY B CA 1
ATOM 9455 C C . GLY B 1 128 ? -19.344 7.039 -20.781 1 94.31 128 GLY B C 1
ATOM 9456 O O . GLY B 1 128 ? -19.812 8.016 -20.203 1 94.31 128 GLY B O 1
ATOM 9457 N N . ALA B 1 129 ? -20.094 6.293 -21.547 1 95.12 129 ALA B N 1
ATOM 9458 C CA . ALA B 1 129 ? -21.5 6.574 -21.797 1 95.12 129 ALA B CA 1
ATOM 9459 C C . ALA B 1 129 ? -22.375 5.949 -20.719 1 95.12 129 ALA B C 1
ATOM 9461 O O . ALA B 1 129 ? -22.297 4.746 -20.469 1 95.12 129 ALA B O 1
ATOM 9462 N N . CYS B 1 130 ? -23.203 6.734 -20.094 1 95.62 130 CYS B N 1
ATOM 9463 C CA . CYS B 1 130 ? -24.094 6.195 -19.078 1 95.62 130 CYS B CA 1
ATOM 9464 C C . CYS B 1 130 ? -25.328 7.09 -18.906 1 95.62 130 CYS B C 1
ATO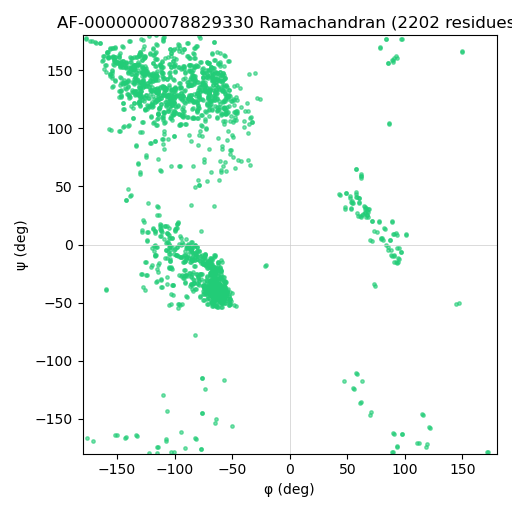M 9466 O O . CYS B 1 130 ? -25.406 8.164 -19.5 1 95.62 130 CYS B O 1
ATOM 9468 N N . LEU B 1 131 ? -26.312 6.586 -18.203 1 97.06 131 LEU B N 1
ATOM 9469 C CA . LEU B 1 131 ? -27.547 7.281 -17.844 1 97.06 131 LEU B CA 1
ATOM 9470 C C . LEU B 1 131 ? -27.594 7.582 -16.359 1 97.06 131 LEU B C 1
ATOM 9472 O O . LEU B 1 131 ? -27.094 6.797 -15.539 1 97.06 131 LEU B O 1
ATOM 9476 N N . SER B 1 132 ? -28.203 8.656 -15.992 1 97.44 132 SER B N 1
ATOM 9477 C CA . SER B 1 132 ? -28.5 8.961 -14.594 1 97.44 132 SER B CA 1
ATOM 9478 C C . SER B 1 132 ? -29.734 9.844 -14.469 1 97.44 132 SER B C 1
ATOM 9480 O O . SER B 1 132 ? -30.203 10.406 -15.453 1 97.44 132 SER B O 1
ATOM 9482 N N . MET B 1 133 ? -30.297 9.805 -13.328 1 97.69 133 MET B N 1
ATOM 9483 C CA . MET B 1 133 ? -31.188 10.906 -12.945 1 97.69 133 MET B CA 1
ATOM 9484 C C . MET B 1 133 ? -30.375 12.078 -12.398 1 97.69 133 MET B C 1
ATOM 9486 O O . MET B 1 133 ? -29.25 11.906 -11.93 1 97.69 133 MET B O 1
ATOM 9490 N N . LYS B 1 134 ? -30.969 13.227 -12.547 1 97.12 134 LYS B N 1
ATOM 9491 C CA . LYS B 1 134 ? -30.312 14.391 -11.945 1 97.12 134 LYS B CA 1
ATOM 9492 C C . LYS B 1 134 ? -30.172 14.219 -10.438 1 97.12 134 LYS B C 1
ATOM 9494 O O . LYS B 1 134 ? -29.203 14.68 -9.844 1 97.12 134 LYS B O 1
ATOM 9499 N N . SER B 1 135 ? -31.109 13.477 -9.82 1 97.12 135 SER B N 1
ATOM 9500 C CA . SER B 1 135 ? -31.141 13.281 -8.375 1 97.12 135 SER B CA 1
ATOM 9501 C C . SER B 1 135 ? -30.094 12.258 -7.934 1 97.12 135 SER B C 1
ATOM 9503 O O . SER B 1 135 ? -29.828 12.109 -6.742 1 97.12 135 SER B O 1
ATOM 9505 N N . PHE B 1 136 ? -29.406 11.508 -8.883 1 97.25 136 PHE B N 1
ATOM 9506 C CA . PHE B 1 136 ? -28.406 10.516 -8.516 1 97.25 136 PHE B CA 1
ATOM 9507 C C . PHE B 1 136 ? -27.188 11.188 -7.879 1 97.25 136 PHE B C 1
ATOM 9509 O O . PHE B 1 136 ? -26.703 12.203 -8.375 1 97.25 136 PHE B O 1
ATOM 9516 N N . PRO B 1 137 ? -26.703 10.609 -6.684 1 97 137 PRO B N 1
ATOM 9517 C CA . PRO B 1 137 ? -25.359 11.016 -6.289 1 97 137 PRO B CA 1
ATOM 9518 C C . PRO B 1 137 ? -24.328 10.805 -7.395 1 97 137 PRO B C 1
ATOM 9520 O O . PRO B 1 137 ? -24.547 9.992 -8.297 1 97 137 PRO B O 1
ATOM 9523 N N . PHE B 1 138 ? -23.234 11.5 -7.348 1 95.44 138 PHE B N 1
ATOM 9524 C CA . PHE B 1 138 ? -22.219 11.484 -8.406 1 95.44 138 PHE B CA 1
ATOM 9525 C C . PHE B 1 138 ? -21.625 10.094 -8.57 1 95.44 138 PHE B C 1
ATOM 9527 O O . PHE B 1 138 ? -21.031 9.781 -9.609 1 95.44 138 PHE B O 1
ATOM 9534 N N . THR B 1 139 ? -21.797 9.148 -7.637 1 94.75 139 THR B N 1
ATOM 9535 C CA . THR B 1 139 ? -21.219 7.812 -7.711 1 94.75 139 THR B CA 1
ATOM 9536 C C . THR B 1 139 ? -22.141 6.863 -8.469 1 94.75 139 THR B C 1
ATOM 9538 O O . THR B 1 139 ? -21.766 5.723 -8.75 1 94.75 139 THR B O 1
ATOM 9541 N N . ASN B 1 140 ? -23.328 7.254 -8.719 1 95 140 ASN B N 1
ATOM 9542 C CA . ASN B 1 140 ? -24.344 6.348 -9.258 1 95 140 ASN B CA 1
ATOM 9543 C C . ASN B 1 140 ? -24.656 6.664 -10.711 1 95 140 ASN B C 1
ATOM 9545 O O . ASN B 1 140 ? -24.781 7.832 -11.086 1 95 140 ASN B O 1
ATOM 9549 N N . CYS B 1 141 ? -24.734 5.703 -11.523 1 95.31 141 CYS B N 1
ATOM 9550 C CA . CYS B 1 141 ? -25.172 5.793 -12.906 1 95.31 141 CYS B CA 1
ATOM 9551 C C . CYS B 1 141 ? -25.484 4.41 -13.469 1 95.31 141 CYS B C 1
ATOM 9553 O O . CYS B 1 141 ? -25.375 3.408 -12.758 1 95.31 141 CYS B O 1
ATOM 9555 N N . SER B 1 142 ? -26.016 4.391 -14.656 1 94.19 142 SER B N 1
ATOM 9556 C CA . SER B 1 142 ? -26.25 3.115 -15.328 1 94.19 142 SER B CA 1
ATOM 9557 C C . SER B 1 142 ? -24.938 2.467 -15.75 1 94.19 142 SER B C 1
ATOM 9559 O O . SER B 1 142 ? -23.906 3.137 -15.828 1 94.19 142 SER B O 1
ATOM 9561 N N . PRO B 1 143 ? -24.969 1.142 -15.914 1 88.25 143 PRO B N 1
ATOM 9562 C CA . PRO B 1 143 ? -23.797 0.507 -16.5 1 88.25 143 PRO B CA 1
ATOM 9563 C C . PRO B 1 143 ? -23.531 0.952 -17.938 1 88.25 143 PRO B C 1
ATOM 9565 O O . PRO B 1 143 ? -24.469 1.32 -18.641 1 88.25 143 PRO B O 1
ATOM 9568 N N . ALA B 1 144 ? -22.234 0.978 -18.297 1 80.12 144 ALA B N 1
ATOM 9569 C CA . ALA B 1 144 ? -21.875 1.244 -19.688 1 80.12 144 ALA B CA 1
ATOM 9570 C C . ALA B 1 144 ? -21.969 -0.024 -20.531 1 80.12 144 ALA B C 1
ATOM 9572 O O . ALA B 1 144 ? -21.703 -1.124 -20.031 1 80.12 144 ALA B O 1
ATOM 9573 N N . PRO B 1 145 ? -22.438 0.185 -21.75 1 78.12 145 PRO B N 1
ATOM 9574 C CA . PRO B 1 145 ? -22.5 -1.022 -22.578 1 78.12 145 PRO B CA 1
ATOM 9575 C C . PRO B 1 145 ? -21.125 -1.604 -22.891 1 78.12 145 PRO B C 1
ATOM 9577 O O . PRO B 1 145 ? -20.156 -0.857 -23.047 1 78.12 145 PRO B O 1
ATOM 9580 N N . ALA B 1 146 ? -20.875 -2.893 -22.891 1 69.75 146 ALA B N 1
ATOM 9581 C CA . ALA B 1 146 ? -19.609 -3.576 -23.078 1 69.75 146 ALA B CA 1
ATOM 9582 C C . ALA B 1 146 ? -19.219 -3.617 -24.547 1 69.75 146 ALA B C 1
ATOM 9584 O O . ALA B 1 146 ? -18.078 -3.941 -24.891 1 69.75 146 ALA B O 1
ATOM 9585 N N . ALA B 1 147 ? -20.109 -3.326 -25.469 1 67.12 147 ALA B N 1
ATOM 9586 C CA . ALA B 1 147 ? -19.75 -3.564 -26.875 1 67.12 147 ALA B CA 1
ATOM 9587 C C . ALA B 1 147 ? -20.078 -2.352 -27.734 1 67.12 147 ALA B C 1
ATOM 9589 O O . ALA B 1 147 ? -21 -1.59 -27.422 1 67.12 147 ALA B O 1
ATOM 9590 N N . GLU B 1 148 ? -19.203 -2.293 -28.766 1 69.31 148 GLU B N 1
ATOM 9591 C CA . GLU B 1 148 ? -19.484 -1.25 -29.75 1 69.31 148 GLU B CA 1
ATOM 9592 C C . GLU B 1 148 ? -20.859 -1.437 -30.391 1 69.31 148 GLU B C 1
ATOM 9594 O O . GLU B 1 148 ? -21.469 -0.473 -30.859 1 69.31 148 GLU B O 1
ATOM 9599 N N . ALA B 1 149 ? -21.266 -2.674 -30.297 1 68.56 149 ALA B N 1
ATOM 9600 C CA . ALA B 1 149 ? -22.547 -2.953 -30.938 1 68.56 149 ALA B CA 1
ATOM 9601 C C . ALA B 1 149 ? -23.688 -2.312 -30.156 1 68.56 149 ALA B C 1
ATOM 9603 O O . ALA B 1 149 ? -24.797 -2.135 -30.688 1 68.56 149 ALA B O 1
ATOM 9604 N N . GLY B 1 150 ? -23.531 -1.938 -29.109 1 79.06 150 GLY B N 1
ATOM 9605 C CA . GLY B 1 150 ? -24.516 -1.221 -28.297 1 79.06 150 GLY B CA 1
ATOM 9606 C C . GLY B 1 150 ? -25.562 -2.129 -27.688 1 79.06 150 GLY B C 1
ATOM 9607 O O . GLY B 1 150 ? -25.562 -3.338 -27.938 1 79.06 150 GLY B O 1
ATOM 9608 N N . GLY B 1 151 ? -26.422 -1.785 -26.766 1 84.5 151 GLY B N 1
ATOM 9609 C CA . GLY B 1 151 ? -27.516 -2.449 -26.078 1 84.5 151 GLY B CA 1
ATOM 9610 C C . GLY B 1 151 ? -28.312 -1.512 -25.188 1 84.5 151 GLY B C 1
ATOM 9611 O O . GLY B 1 151 ? -28.094 -0.298 -25.203 1 84.5 151 GLY B O 1
ATOM 9612 N N . ARG B 1 152 ? -29.328 -2.113 -24.688 1 89.56 152 ARG B N 1
ATOM 9613 C CA . ARG B 1 152 ? -30.141 -1.312 -23.781 1 89.56 152 ARG B CA 1
ATOM 9614 C C . ARG B 1 152 ? -29.5 -1.247 -22.391 1 89.56 152 ARG B C 1
ATOM 9616 O O . ARG B 1 152 ? -29.25 -2.281 -21.781 1 89.56 152 ARG B O 1
ATOM 9623 N N . ALA B 1 153 ? -29.188 -0.133 -21.969 1 91.62 153 ALA B N 1
ATOM 9624 C CA . ALA B 1 153 ? -28.719 0.091 -20.609 1 91.62 153 ALA B CA 1
ATOM 9625 C C . ALA B 1 153 ? -29.875 0.412 -19.656 1 91.62 153 ALA B C 1
ATOM 9627 O O . ALA B 1 153 ? -30.844 1.067 -20.047 1 91.62 153 ALA B O 1
ATOM 9628 N N . SER B 1 154 ? -29.766 -0.07 -18.484 1 93.38 154 SER B N 1
ATOM 9629 C CA . SER B 1 154 ? -30.828 0.207 -17.516 1 93.38 154 SER B CA 1
ATOM 9630 C C . SER B 1 154 ? -30.266 0.302 -16.094 1 93.38 154 SER B C 1
ATOM 9632 O O . SER B 1 154 ? -29.219 -0.258 -15.797 1 93.38 154 SER B O 1
ATOM 9634 N N . VAL B 1 155 ? -30.969 0.984 -15.266 1 95.06 155 VAL B N 1
ATOM 9635 C CA . VAL B 1 155 ? -30.625 1.11 -13.852 1 95.06 155 VAL B CA 1
ATOM 9636 C C . VAL B 1 155 ? -31.891 1.247 -13.016 1 95.06 155 VAL B C 1
ATOM 9638 O O . VAL B 1 155 ? -32.844 1.907 -13.43 1 95.06 155 VAL B O 1
ATOM 9641 N N . LEU B 1 156 ? -31.969 0.489 -11.984 1 96.25 156 LEU B N 1
ATOM 9642 C CA . LEU B 1 156 ? -33.062 0.589 -11.016 1 96.25 156 LEU B CA 1
ATOM 9643 C C . LEU B 1 156 ? -32.719 1.636 -9.953 1 96.25 156 LEU B C 1
ATOM 9645 O O . LEU B 1 156 ? -31.594 1.763 -9.516 1 96.25 156 LEU B O 1
ATOM 9649 N N . PHE B 1 157 ? -33.781 2.379 -9.547 1 97.19 157 PHE B N 1
ATOM 9650 C CA . PHE B 1 157 ? -33.562 3.377 -8.508 1 97.19 157 PHE B CA 1
ATOM 9651 C C . PHE B 1 157 ? -34.844 3.697 -7.758 1 97.19 157 PHE B C 1
ATOM 9653 O O . PHE B 1 157 ? -35.938 3.57 -8.305 1 97.19 157 PHE B O 1
ATOM 9660 N N . PHE B 1 158 ? -34.719 3.998 -6.496 1 98.06 158 PHE B N 1
ATOM 9661 C CA . PHE B 1 158 ? -35.781 4.609 -5.738 1 98.06 158 PHE B CA 1
ATOM 9662 C C . PHE B 1 158 ? -35.844 6.117 -5.965 1 98.06 158 PHE B C 1
ATOM 9664 O O . PHE B 1 158 ? -34.812 6.793 -5.855 1 98.06 158 PHE B O 1
ATOM 9671 N N . ALA B 1 159 ? -36.969 6.617 -6.305 1 98.19 159 ALA B N 1
ATOM 9672 C CA . ALA B 1 159 ? -37.094 8.062 -6.496 1 98.19 159 ALA B CA 1
ATOM 9673 C C . ALA B 1 159 ? -36.875 8.805 -5.184 1 98.19 159 ALA B C 1
ATOM 9675 O O . ALA B 1 159 ? -37.5 8.516 -4.172 1 98.19 159 ALA B O 1
ATOM 9676 N N . THR B 1 160 ? -35.969 9.766 -5.203 1 97.88 160 THR B N 1
ATOM 9677 C CA . THR B 1 160 ? -35.625 10.523 -4.004 1 97.88 160 THR B CA 1
ATOM 9678 C C . THR B 1 160 ? -36.25 11.914 -4.043 1 97.88 160 THR B C 1
ATOM 9680 O O . THR B 1 160 ? -36.25 12.633 -3.043 1 97.88 160 THR B O 1
ATOM 9683 N N . GLN B 1 161 ? -36.75 12.281 -5.211 1 96.69 161 GLN B N 1
ATOM 9684 C CA . GLN B 1 161 ? -37.406 13.57 -5.418 1 96.69 161 GLN B CA 1
ATOM 9685 C C . GLN B 1 161 ? -38.688 13.414 -6.246 1 96.69 161 GLN B C 1
ATOM 9687 O O . GLN B 1 161 ? -38.781 12.539 -7.113 1 96.69 161 GLN B O 1
ATOM 9692 N N . SER B 1 162 ? -39.625 14.305 -6.023 1 96 162 SER B N 1
ATOM 9693 C CA . SER B 1 162 ? -40.906 14.234 -6.734 1 96 162 SER B CA 1
ATOM 9694 C C . SER B 1 162 ? -40.812 14.828 -8.133 1 96 162 SER B C 1
ATOM 9696 O O . SER B 1 162 ? -41.594 14.5 -9.016 1 96 162 SER B O 1
ATOM 9698 N N . SER B 1 163 ? -39.875 15.727 -8.328 1 95.81 163 SER B N 1
ATOM 9699 C CA . SER B 1 163 ? -39.531 16.297 -9.625 1 95.81 163 SER B CA 1
ATOM 9700 C C . SER B 1 163 ? -38.062 16.016 -9.992 1 95.81 163 SER B C 1
ATOM 9702 O O . SER B 1 163 ? -37.156 16.359 -9.234 1 95.81 163 SER B O 1
ATOM 9704 N N . ASP B 1 164 ? -37.875 15.359 -11.086 1 96.94 164 ASP B N 1
ATOM 9705 C CA . ASP B 1 164 ? -36.531 14.938 -11.453 1 96.94 164 ASP B CA 1
ATOM 9706 C C . ASP B 1 164 ? -36.344 15 -12.969 1 96.94 164 ASP B C 1
ATOM 9708 O O . ASP B 1 164 ? -37.25 15.359 -13.703 1 96.94 164 ASP B O 1
ATOM 9712 N N . ARG B 1 165 ? -35.062 14.828 -13.438 1 97.69 165 ARG B N 1
ATOM 9713 C CA . ARG B 1 165 ? -34.688 14.875 -14.844 1 97.69 165 ARG B CA 1
ATOM 9714 C C . ARG B 1 165 ? -33.781 13.695 -15.211 1 97.69 165 ARG B C 1
ATOM 9716 O O . ARG B 1 165 ? -33.031 13.203 -14.375 1 97.69 165 ARG B O 1
ATOM 9723 N N . VAL B 1 166 ? -33.906 13.25 -16.453 1 98.12 166 VAL B N 1
ATOM 9724 C CA . VAL B 1 166 ? -33 12.25 -16.969 1 98.12 166 VAL B CA 1
ATOM 9725 C C . VAL B 1 166 ? -31.734 12.938 -17.516 1 98.12 166 VAL B C 1
ATOM 9727 O O . VAL B 1 166 ? -31.828 13.992 -18.156 1 98.12 166 VAL B O 1
ATOM 9730 N N . GLN B 1 167 ? -30.594 12.367 -17.219 1 98.19 167 GLN B N 1
ATOM 9731 C CA . GLN B 1 167 ? -29.328 12.852 -17.781 1 98.19 167 GLN B CA 1
ATOM 9732 C C . GLN B 1 167 ? -28.625 11.766 -18.578 1 98.19 167 GLN B C 1
ATOM 9734 O O . GLN B 1 167 ? -28.562 10.609 -18.156 1 98.19 167 GLN B O 1
ATOM 9739 N N . LEU B 1 168 ? -28.172 12.125 -19.781 1 97.88 168 LEU B N 1
ATOM 9740 C CA . LEU B 1 168 ? -27.359 11.289 -20.641 1 97.88 168 LEU B CA 1
ATOM 9741 C C . LEU B 1 168 ? -25.922 11.82 -20.719 1 97.88 168 LEU B C 1
ATOM 9743 O O . LEU B 1 168 ? -25.719 13.008 -20.984 1 97.88 168 LEU B O 1
ATOM 9747 N N . HIS B 1 169 ? -24.969 10.898 -20.469 1 97.69 169 HIS B N 1
ATOM 9748 C CA . HIS B 1 169 ? -23.594 11.367 -20.328 1 97.69 169 HIS B CA 1
ATOM 9749 C C . HIS B 1 169 ? -22.672 10.695 -21.344 1 97.69 169 HIS B C 1
ATOM 9751 O O . HIS B 1 169 ? -22.828 9.508 -21.641 1 97.69 169 HIS B O 1
ATOM 9757 N N . LEU B 1 170 ? -21.75 11.406 -21.891 1 97.19 170 LEU B N 1
ATOM 9758 C CA . LEU B 1 170 ? -20.469 10.93 -22.406 1 97.19 170 LEU B CA 1
ATOM 9759 C C . LEU B 1 170 ? -19.312 11.578 -21.656 1 97.19 170 LEU B C 1
ATOM 9761 O O . LEU B 1 170 ? -18.969 12.734 -21.906 1 97.19 170 LEU B O 1
ATOM 9765 N N . GLY B 1 171 ? -18.719 10.797 -20.797 1 96.31 171 GLY B N 1
ATOM 9766 C CA . GLY B 1 171 ? -17.812 11.344 -19.797 1 96.31 171 GLY B CA 1
ATOM 9767 C C . GLY B 1 171 ? -18.531 11.812 -18.531 1 96.31 171 GLY B C 1
ATOM 9768 O O . GLY B 1 171 ? -19.297 12.781 -18.578 1 96.31 171 GLY B O 1
ATOM 9769 N N . ARG B 1 172 ? -18.453 11.047 -17.469 1 95.75 172 ARG B N 1
ATOM 9770 C CA . ARG B 1 172 ? -18.938 11.383 -16.141 1 95.75 172 ARG B CA 1
ATOM 9771 C C . ARG B 1 172 ? -17.875 11.141 -15.078 1 95.75 172 ARG B C 1
ATOM 9773 O O . ARG B 1 172 ? -17.297 10.055 -15.008 1 95.75 172 ARG B O 1
ATOM 9780 N N . ASN B 1 173 ? -17.578 12.141 -14.18 1 94.69 173 ASN B N 1
ATOM 9781 C CA . ASN B 1 173 ? -16.531 12.055 -13.172 1 94.69 173 ASN B CA 1
ATOM 9782 C C . ASN B 1 173 ? -15.148 12.023 -13.812 1 94.69 173 ASN B C 1
ATOM 9784 O O . ASN B 1 173 ? -14.219 11.422 -13.266 1 94.69 173 ASN B O 1
ATOM 9788 N N . GLY B 1 174 ? -15.07 12.586 -14.992 1 95.38 174 GLY B N 1
ATOM 9789 C CA . GLY B 1 174 ? -13.844 12.609 -15.773 1 95.38 174 GLY B CA 1
ATOM 9790 C C . GLY B 1 174 ? -14.094 12.602 -17.266 1 95.38 174 GLY B C 1
ATOM 9791 O O . GLY B 1 174 ? -15.18 12.219 -17.719 1 95.38 174 GLY B O 1
ATOM 9792 N N . LYS B 1 175 ? -13.141 12.898 -18.031 1 96.62 175 LYS B N 1
ATOM 9793 C CA . LYS B 1 175 ? -13.266 13.031 -19.484 1 96.62 175 LYS B CA 1
ATOM 9794 C C . LYS B 1 175 ? -13.367 11.664 -20.141 1 96.62 175 LYS B C 1
ATOM 9796 O O . LYS B 1 175 ? -12.906 10.656 -19.594 1 96.62 175 LYS B O 1
ATOM 9801 N N . ALA B 1 176 ? -14.008 11.617 -21.25 1 96.38 176 ALA B N 1
ATOM 9802 C CA . ALA B 1 176 ? -14.031 10.477 -22.156 1 96.38 176 ALA B CA 1
ATOM 9803 C C . ALA B 1 176 ? -13.953 10.93 -23.609 1 96.38 176 ALA B C 1
ATOM 9805 O O . ALA B 1 176 ? -14.375 12.039 -23.938 1 96.38 176 ALA B O 1
ATOM 9806 N N . THR B 1 177 ? -13.391 10.172 -24.422 1 95.25 177 THR B N 1
ATOM 9807 C CA . THR B 1 177 ? -13.32 10.438 -25.859 1 95.25 177 THR B CA 1
ATOM 9808 C C . THR B 1 177 ? -14.43 9.695 -26.594 1 95.25 177 THR B C 1
ATOM 9810 O O . THR B 1 177 ? -15.258 9.023 -25.984 1 95.25 177 THR B O 1
ATOM 9813 N N . GLY B 1 178 ? -14.594 9.969 -27.875 1 94.81 178 GLY B N 1
ATOM 9814 C CA . GLY B 1 178 ? -15.43 9.156 -28.75 1 94.81 178 GLY B CA 1
ATOM 9815 C C . GLY B 1 178 ? -16.828 9.719 -28.938 1 94.81 178 GLY B C 1
ATOM 9816 O O . GLY B 1 178 ? -17.031 10.938 -28.844 1 94.81 178 GLY B O 1
ATOM 9817 N N . THR B 1 179 ? -17.719 8.828 -29.438 1 95.38 179 THR B N 1
ATOM 9818 C CA . THR B 1 179 ? -19.094 9.18 -29.719 1 95.38 179 THR B CA 1
ATOM 9819 C C . THR B 1 179 ? -20.047 8.188 -29.047 1 95.38 179 THR B C 1
ATOM 9821 O O . THR B 1 179 ? -19.797 6.984 -29.016 1 95.38 179 THR B O 1
ATOM 9824 N N . ALA B 1 180 ? -21.109 8.688 -28.469 1 95.38 180 ALA B N 1
ATOM 9825 C CA . ALA B 1 180 ? -22.188 7.875 -27.906 1 95.38 180 ALA B CA 1
ATOM 9826 C C . ALA B 1 180 ? -23.531 8.219 -28.531 1 95.38 180 ALA B C 1
ATOM 9828 O O . ALA B 1 180 ? -23.828 9.391 -28.797 1 95.38 180 ALA B O 1
ATOM 9829 N N . TRP B 1 181 ? -24.312 7.27 -28.875 1 95.19 181 TRP B N 1
ATOM 9830 C CA . TRP B 1 181 ? -25.656 7.426 -29.406 1 95.19 181 TRP B CA 1
ATOM 9831 C C . TRP B 1 181 ? -26.688 6.891 -28.422 1 95.19 181 TRP B C 1
ATOM 9833 O O . TRP B 1 181 ? -26.516 5.824 -27.828 1 95.19 181 TRP B O 1
ATOM 9843 N N . PHE B 1 182 ? -27.734 7.594 -28.188 1 96.31 182 PHE B N 1
ATOM 9844 C CA . PHE B 1 182 ? -28.828 7.211 -27.297 1 96.31 182 PHE B CA 1
ATOM 9845 C C . PHE B 1 182 ? -30.156 7.211 -28.047 1 96.31 182 PHE B C 1
ATOM 9847 O O . PHE B 1 182 ? -30.375 8.039 -28.938 1 96.31 182 PHE B O 1
ATOM 9854 N N . ASP B 1 183 ? -31.031 6.348 -27.688 1 95.44 183 ASP B N 1
ATOM 9855 C CA . ASP B 1 183 ? -32.375 6.324 -28.266 1 95.44 183 ASP B CA 1
ATOM 9856 C C . ASP B 1 183 ? -33.375 5.664 -27.328 1 95.44 183 ASP B C 1
ATOM 9858 O O . ASP B 1 183 ? -33 4.84 -26.484 1 95.44 183 ASP B O 1
ATOM 9862 N N . ASP B 1 184 ? -34.594 6.148 -27.328 1 95.06 184 ASP B N 1
ATOM 9863 C CA . ASP B 1 184 ? -35.75 5.559 -26.641 1 95.06 184 ASP B CA 1
ATOM 9864 C C . ASP B 1 184 ? -35.5 5.516 -25.141 1 95.06 184 ASP B C 1
ATOM 9866 O O . ASP B 1 184 ? -35.562 4.445 -24.531 1 95.06 184 ASP B O 1
ATOM 9870 N N . VAL B 1 185 ? -35.312 6.672 -24.578 1 97.31 185 VAL B N 1
ATOM 9871 C CA . VAL B 1 185 ? -35.188 6.816 -23.141 1 97.31 185 VAL B CA 1
ATOM 9872 C C . VAL B 1 185 ? -36.531 6.574 -22.469 1 97.31 185 VAL B C 1
ATOM 9874 O O . VAL B 1 185 ? -37.531 7.211 -22.812 1 97.31 185 VAL B O 1
ATOM 9877 N N . ARG B 1 186 ? -36.5 5.648 -21.453 1 96.19 186 ARG B N 1
ATOM 9878 C CA . ARG B 1 186 ? -37.75 5.281 -20.781 1 96.19 186 ARG B CA 1
ATOM 9879 C C . ARG B 1 186 ? -37.562 5.262 -19.266 1 96.19 186 ARG B C 1
ATOM 9881 O O . ARG B 1 186 ? -36.5 4.969 -18.766 1 96.19 186 ARG B O 1
ATOM 9888 N N . ILE B 1 187 ? -38.656 5.648 -18.578 1 97.31 187 ILE B N 1
ATOM 9889 C CA . ILE B 1 187 ? -38.781 5.43 -17.141 1 97.31 187 ILE B CA 1
ATOM 9890 C C . ILE B 1 187 ? -40.031 4.586 -16.875 1 97.31 187 ILE B C 1
ATOM 9892 O O . ILE B 1 187 ? -41.125 4.898 -17.359 1 97.31 187 ILE B O 1
ATOM 9896 N N . GLU B 1 188 ? -39.781 3.572 -16.109 1 96.44 188 GLU B N 1
ATOM 9897 C CA . GLU B 1 188 ? -40.875 2.662 -15.797 1 96.44 188 GLU B CA 1
ATOM 9898 C C . GLU B 1 188 ? -41.031 2.449 -14.289 1 96.44 188 GLU B C 1
ATOM 9900 O O . GLU B 1 188 ? -40.031 2.291 -13.594 1 96.44 188 GLU B O 1
ATOM 9905 N N . LYS B 1 189 ? -42.25 2.49 -13.859 1 96.44 189 LYS B N 1
ATOM 9906 C CA . LYS B 1 189 ? -42.531 2.1 -12.484 1 96.44 189 LYS B CA 1
ATOM 9907 C C . LYS B 1 189 ? -42.344 0.594 -12.297 1 96.44 189 LYS B C 1
ATOM 9909 O O . LYS B 1 189 ? -42.875 -0.197 -13.086 1 96.44 189 LYS B O 1
ATOM 9914 N N . VAL B 1 190 ? -41.625 0.217 -11.25 1 96.81 190 VAL B N 1
ATOM 9915 C CA . VAL B 1 190 ? -41.375 -1.193 -10.977 1 96.81 190 VAL B CA 1
ATOM 9916 C C . VAL B 1 190 ? -42.062 -1.594 -9.672 1 96.81 190 VAL B C 1
ATOM 9918 O O . VAL B 1 190 ? -41.625 -1.221 -8.586 1 96.81 190 VAL B O 1
ATOM 9921 N N . ASP B 1 191 ? -43.031 -2.402 -9.727 1 92.88 191 ASP B N 1
ATOM 9922 C CA . ASP B 1 191 ? -43.781 -2.816 -8.547 1 92.88 191 ASP B CA 1
ATOM 9923 C C . ASP B 1 191 ? -43.219 -4.098 -7.949 1 92.88 191 ASP B C 1
ATOM 9925 O O . ASP B 1 191 ? -43.312 -4.336 -6.746 1 92.88 191 ASP B O 1
ATOM 9929 N N . ASP B 1 192 ? -42.656 -4.875 -8.758 1 94.25 192 ASP B N 1
ATOM 9930 C CA . ASP B 1 192 ? -42.031 -6.105 -8.281 1 94.25 192 ASP B CA 1
ATOM 9931 C C . ASP B 1 192 ? -40.688 -5.816 -7.602 1 94.25 192 ASP B C 1
ATOM 9933 O O . ASP B 1 192 ? -39.656 -5.754 -8.266 1 94.25 192 ASP B O 1
ATOM 9937 N N . ILE B 1 193 ? -40.688 -5.828 -6.32 1 96.5 193 ILE B N 1
ATOM 9938 C CA . ILE B 1 193 ? -39.531 -5.469 -5.527 1 96.5 193 ILE B CA 1
ATOM 9939 C C . ILE B 1 193 ? -38.438 -6.512 -5.727 1 96.5 193 ILE B C 1
ATOM 9941 O O . ILE B 1 193 ? -37.25 -6.234 -5.5 1 96.5 193 ILE B O 1
ATOM 9945 N N . THR B 1 194 ? -38.719 -7.711 -6.137 1 95.31 194 THR B N 1
ATOM 9946 C CA . THR B 1 194 ? -37.75 -8.789 -6.258 1 95.31 194 THR B CA 1
ATOM 9947 C C . THR B 1 194 ? -36.781 -8.516 -7.41 1 95.31 194 THR B C 1
ATOM 9949 O O . THR B 1 194 ? -35.719 -9.125 -7.492 1 95.31 194 THR B O 1
ATOM 9952 N N . ALA B 1 195 ? -37.188 -7.598 -8.289 1 94.62 195 ALA B N 1
ATOM 9953 C CA . ALA B 1 195 ? -36.25 -7.148 -9.328 1 94.62 195 ALA B CA 1
ATOM 9954 C C . ALA B 1 195 ? -35.062 -6.418 -8.719 1 94.62 195 ALA B C 1
ATOM 9956 O O . ALA B 1 195 ? -33.969 -6.43 -9.281 1 94.62 195 ALA B O 1
ATOM 9957 N N . TYR B 1 196 ? -35.312 -5.836 -7.609 1 95.88 196 TYR B N 1
ATOM 9958 C CA . TYR B 1 196 ? -34.281 -5.066 -6.922 1 95.88 196 TYR B CA 1
ATOM 9959 C C . TYR B 1 196 ? -33.719 -5.852 -5.75 1 95.88 196 TYR B C 1
ATOM 9961 O O . TYR B 1 196 ? -32.5 -5.871 -5.543 1 95.88 196 TYR B O 1
ATOM 9969 N N . ILE B 1 197 ? -34.531 -6.496 -4.992 1 97 197 ILE B N 1
ATOM 9970 C CA . ILE B 1 197 ? -34.188 -7.332 -3.857 1 97 197 ILE B CA 1
ATOM 9971 C C . ILE B 1 197 ? -34.688 -8.75 -4.07 1 97 197 ILE B C 1
ATOM 9973 O O . ILE B 1 197 ? -35.75 -9.117 -3.537 1 97 197 ILE B O 1
ATOM 9977 N N . PRO B 1 198 ? -33.906 -9.562 -4.707 1 95.5 198 PRO B N 1
ATOM 9978 C CA . PRO B 1 198 ? -34.375 -10.938 -4.898 1 95.5 198 PRO B CA 1
ATOM 9979 C C . PRO B 1 198 ? -34.531 -11.695 -3.582 1 95.5 198 PRO B C 1
ATOM 9981 O O . PRO B 1 198 ? -33.719 -11.531 -2.67 1 95.5 198 PRO B O 1
ATOM 9984 N N . LEU B 1 199 ? -35.5 -12.484 -3.5 1 95.88 199 LEU B N 1
ATOM 9985 C CA . LEU B 1 199 ? -35.844 -13.172 -2.254 1 95.88 199 LEU B CA 1
ATOM 9986 C C . LEU B 1 199 ? -34.719 -14.141 -1.87 1 95.88 199 LEU B C 1
ATOM 9988 O O . LEU B 1 199 ? -34.531 -14.453 -0.692 1 95.88 199 LEU B O 1
ATOM 9992 N N . GLU B 1 200 ? -33.906 -14.609 -2.85 1 94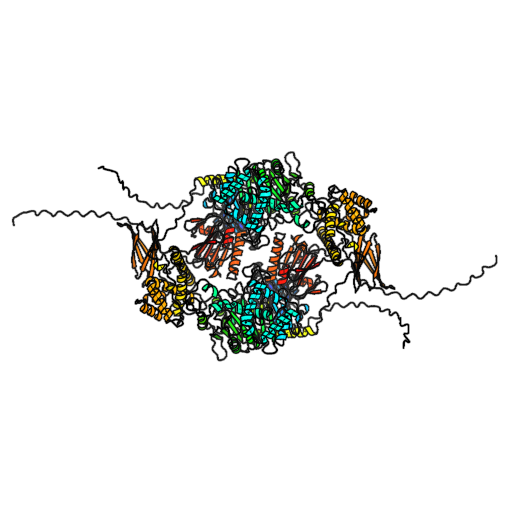.38 200 GLU B N 1
ATOM 9993 C CA . GLU B 1 200 ? -32.75 -15.477 -2.613 1 94.38 200 GLU B CA 1
ATOM 9994 C C . GLU B 1 200 ? -31.719 -14.797 -1.716 1 94.38 200 GLU B C 1
ATOM 9996 O O . GLU B 1 200 ? -30.906 -15.461 -1.07 1 94.38 200 GLU B O 1
ATOM 10001 N N . SER B 1 201 ? -31.781 -13.477 -1.671 1 95.31 201 SER B N 1
ATOM 10002 C CA . SER B 1 201 ? -30.781 -12.719 -0.92 1 95.31 201 SER B CA 1
ATOM 10003 C C . SER B 1 201 ? -31.359 -12.203 0.393 1 95.31 201 SER B C 1
ATOM 10005 O O . SER B 1 201 ? -30.719 -11.406 1.084 1 95.31 201 SER B O 1
ATOM 10007 N N . VAL B 1 202 ? -32.562 -12.562 0.727 1 97.25 202 VAL B N 1
ATOM 10008 C CA . VAL B 1 202 ? -33.25 -12.062 1.93 1 97.25 202 VAL B CA 1
ATOM 10009 C C . VAL B 1 202 ? -33.25 -13.156 3 1 97.25 202 VAL B C 1
ATOM 10011 O O . VAL B 1 202 ? -33.5 -14.328 2.699 1 97.25 202 VAL B O 1
ATOM 10014 N N . ARG B 1 203 ? -32.969 -12.867 4.191 1 96.19 203 ARG B N 1
ATOM 10015 C CA . ARG B 1 203 ? -33.125 -13.734 5.355 1 96.19 203 ARG B CA 1
ATOM 10016 C C . ARG B 1 203 ? -34.25 -13.258 6.258 1 96.19 203 ARG B C 1
ATOM 10018 O O . ARG B 1 203 ? -34.438 -12.047 6.453 1 96.19 203 ARG B O 1
ATOM 10025 N N . TRP B 1 204 ? -34.938 -14.172 6.809 1 96.25 204 TRP B N 1
ATOM 10026 C CA . TRP B 1 204 ? -36.125 -13.836 7.594 1 96.25 204 TRP B CA 1
ATOM 10027 C C . TRP B 1 204 ? -36 -14.32 9.031 1 96.25 204 TRP B C 1
ATOM 10029 O O . TRP B 1 204 ? -35.344 -15.336 9.289 1 96.25 204 TRP B O 1
ATOM 10039 N N . ALA B 1 205 ? -36.469 -13.656 9.945 1 97.75 205 ALA B N 1
ATOM 10040 C CA . ALA B 1 205 ? -36.656 -14 11.352 1 97.75 205 ALA B CA 1
ATOM 10041 C C . ALA B 1 205 ? -38 -13.484 11.867 1 97.75 205 ALA B C 1
ATOM 10043 O O . ALA B 1 205 ? -38.125 -12.328 12.273 1 97.75 205 ALA B O 1
ATOM 10044 N N . GLY B 1 206 ? -38.969 -14.32 12 1 95.38 206 GLY B N 1
ATOM 10045 C CA . GLY B 1 206 ? -40.312 -13.836 12.312 1 95.38 206 GLY B CA 1
ATOM 10046 C C . GLY B 1 206 ? -40.812 -12.805 11.328 1 95.38 206 GLY B C 1
ATOM 10047 O O . GLY B 1 206 ? -40.812 -13.039 10.117 1 95.38 206 GLY B O 1
ATOM 10048 N N . LYS B 1 207 ? -41.188 -11.625 11.82 1 95.75 207 LYS B N 1
ATOM 10049 C CA . LYS B 1 207 ? -41.656 -10.531 10.977 1 95.75 207 LYS B CA 1
ATOM 10050 C C . LYS B 1 207 ? -40.5 -9.719 10.43 1 95.75 207 LYS B C 1
ATOM 10052 O O . LYS B 1 207 ? -40.688 -8.875 9.547 1 95.75 207 LYS B O 1
ATOM 10057 N N . GLY B 1 208 ? -39.406 -10.016 10.969 1 97.88 208 GLY B N 1
ATOM 10058 C CA . GLY B 1 208 ? -38.219 -9.266 10.562 1 97.88 208 GLY B CA 1
ATOM 10059 C C . GLY B 1 208 ? -37.531 -9.875 9.359 1 97.88 208 GLY B C 1
ATOM 10060 O O . GLY B 1 208 ? -37.75 -11.031 9.008 1 97.88 208 GLY B O 1
ATOM 10061 N N . PHE B 1 209 ? -36.656 -9.047 8.688 1 98.25 209 PHE B N 1
ATOM 10062 C CA . PHE B 1 209 ? -35.875 -9.555 7.578 1 98.25 209 PHE B CA 1
ATOM 10063 C C . PHE B 1 209 ? -34.594 -8.75 7.422 1 98.25 209 PHE B C 1
ATOM 10065 O O . PHE B 1 209 ? -34.469 -7.66 7.984 1 98.25 209 PHE B O 1
ATOM 10072 N N . ARG B 1 210 ? -33.656 -9.312 6.738 1 98.38 210 ARG B N 1
ATOM 10073 C CA . ARG B 1 210 ? -32.344 -8.711 6.414 1 98.38 210 ARG B CA 1
ATOM 10074 C C . ARG B 1 210 ? -32.031 -8.859 4.93 1 98.38 210 ARG B C 1
ATOM 10076 O O . ARG B 1 210 ? -32.344 -9.891 4.324 1 98.38 210 ARG B O 1
ATOM 10083 N N . TYR B 1 211 ? -31.562 -7.836 4.316 1 97.44 211 TYR B N 1
ATOM 10084 C CA . TYR B 1 211 ? -30.844 -7.926 3.055 1 97.44 211 TYR B CA 1
ATOM 10085 C C . TYR B 1 211 ? -29.625 -7.012 3.066 1 97.44 211 TYR B C 1
ATOM 10087 O O . TYR B 1 211 ? -29.562 -6.043 3.826 1 97.44 211 TYR B O 1
ATOM 10095 N N . ASP B 1 212 ? -28.641 -7.332 2.348 1 96.62 212 ASP B N 1
ATOM 10096 C CA . ASP B 1 212 ? -27.391 -6.562 2.289 1 96.62 212 ASP B CA 1
ATOM 10097 C C . ASP B 1 212 ? -27.266 -5.82 0.96 1 96.62 212 ASP B C 1
ATOM 10099 O O . ASP B 1 212 ? -27.625 -6.355 -0.092 1 96.62 212 ASP B O 1
ATOM 10103 N N . GLU B 1 213 ? -26.859 -4.543 1.107 1 92.69 213 GLU B N 1
ATOM 10104 C CA . GLU B 1 213 ? -26.703 -3.752 -0.109 1 92.69 213 GLU B CA 1
ATOM 10105 C C . GLU B 1 213 ? -25.688 -2.633 0.086 1 92.69 213 GLU B C 1
ATOM 10107 O O . GLU B 1 213 ? -25.766 -1.88 1.06 1 92.69 213 GLU B O 1
ATOM 10112 N N . GLY B 1 214 ? -24.797 -2.436 -0.889 1 93.12 214 GLY B N 1
ATOM 10113 C CA . GLY B 1 214 ? -23.891 -1.301 -0.918 1 93.12 214 GLY B CA 1
ATOM 10114 C C . GLY B 1 214 ? -22.984 -1.228 0.298 1 93.12 214 GLY B C 1
ATOM 10115 O O . GLY B 1 214 ?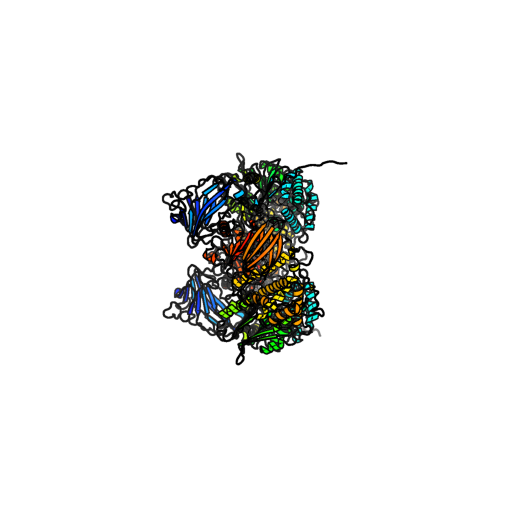 -22.641 -0.137 0.753 1 93.12 214 GLY B O 1
ATOM 10116 N N . GLY B 1 215 ? -22.734 -2.322 0.933 1 95.06 215 GLY B N 1
ATOM 10117 C CA . GLY B 1 215 ? -21.891 -2.359 2.121 1 95.06 215 GLY B CA 1
ATOM 10118 C C . GLY B 1 215 ? -22.688 -2.285 3.412 1 95.06 215 GLY B C 1
ATOM 10119 O O . GLY B 1 215 ? -22.125 -2.451 4.5 1 95.06 215 GLY B O 1
ATOM 10120 N N . TRP B 1 216 ? -23.969 -2.137 3.256 1 97.69 216 TRP B N 1
ATOM 10121 C CA . TRP B 1 216 ? -24.844 -1.994 4.414 1 97.69 216 TRP B CA 1
ATOM 10122 C C . TRP B 1 216 ? -25.609 -3.287 4.688 1 97.69 216 TRP B C 1
ATOM 10124 O O . TRP B 1 216 ? -26 -3.996 3.754 1 97.69 216 TRP B O 1
ATOM 10134 N N . ILE B 1 217 ? -25.797 -3.553 5.914 1 98.19 217 ILE B N 1
ATOM 10135 C CA . ILE B 1 217 ? -26.75 -4.555 6.387 1 98.19 217 ILE B CA 1
ATOM 10136 C C . ILE B 1 217 ? -28.078 -3.889 6.723 1 98.19 217 ILE B C 1
ATOM 10138 O O . ILE B 1 217 ? -28.203 -3.219 7.75 1 98.19 217 ILE B O 1
ATOM 10142 N N . TYR B 1 218 ? -29.016 -4.043 5.883 1 98.5 218 TYR B N 1
ATOM 10143 C CA . TYR B 1 218 ? -30.344 -3.52 6.172 1 98.5 218 TYR B CA 1
ATOM 10144 C C . TYR B 1 218 ? -31.172 -4.535 6.949 1 98.5 218 TYR B C 1
ATOM 10146 O O . TYR B 1 218 ? -31.312 -5.688 6.527 1 98.5 218 TYR B O 1
ATOM 10154 N N . VAL B 1 219 ? -31.75 -4.16 8.047 1 98.69 219 VAL B N 1
ATOM 10155 C CA . VAL B 1 219 ? -32.562 -5.039 8.875 1 98.69 219 VAL B CA 1
ATOM 10156 C C . VAL B 1 219 ? -33.906 -4.359 9.203 1 98.69 219 VAL B C 1
ATOM 10158 O O . VAL B 1 219 ? -33.906 -3.191 9.602 1 98.69 219 VAL B O 1
ATOM 10161 N N . HIS B 1 220 ? -34.969 -5.02 9 1 98.69 220 HIS B N 1
ATOM 10162 C CA . HIS B 1 220 ? -36.312 -4.613 9.469 1 98.69 220 HIS B CA 1
ATOM 10163 C C . HIS B 1 220 ? -36.75 -5.473 10.641 1 98.69 220 HIS B C 1
ATOM 10165 O O . HIS B 1 220 ? -36.719 -6.703 10.578 1 98.69 220 HIS B O 1
ATOM 10171 N N . ILE B 1 221 ? -37.188 -4.848 11.742 1 98.75 221 ILE B N 1
ATOM 10172 C CA . ILE B 1 221 ? -37.719 -5.574 12.883 1 98.75 221 ILE B CA 1
ATOM 10173 C C . ILE B 1 221 ? -39.031 -4.934 13.32 1 98.75 221 ILE B C 1
ATOM 10175 O O . ILE B 1 221 ? -39.25 -3.732 13.133 1 98.75 221 ILE B O 1
ATOM 10179 N N . GLU B 1 222 ? -39.906 -5.715 13.961 1 97.94 222 GLU B N 1
ATOM 10180 C CA . GLU B 1 222 ? -41.219 -5.191 14.336 1 97.94 222 GLU B CA 1
ATOM 10181 C C . GLU B 1 222 ? -41.781 -5.941 15.539 1 97.94 222 GLU B C 1
ATOM 10183 O O . GLU B 1 222 ? -41.5 -7.117 15.742 1 97.94 222 GLU B O 1
ATOM 10188 N N . GLY B 1 223 ? -42.5 -5.176 16.391 1 97.81 223 GLY B N 1
ATOM 10189 C CA . GLY B 1 223 ? -43.25 -5.812 17.469 1 97.81 223 GLY B CA 1
ATOM 10190 C C . GLY B 1 223 ? -42.844 -5.34 18.844 1 97.81 223 GLY B C 1
ATOM 10191 O O . GLY B 1 223 ? -42.375 -4.207 19.016 1 97.81 223 GLY B O 1
ATOM 10192 N N . GLU B 1 224 ? -43.094 -6.156 19.906 1 97 224 GLU B N 1
ATOM 10193 C CA . GLU B 1 224 ? -42.75 -5.883 21.297 1 97 224 GLU B CA 1
ATOM 10194 C C . GLU B 1 224 ? -41.25 -5.848 21.5 1 97 224 GLU B C 1
ATOM 10196 O O . GLU B 1 224 ? -40.5 -6.398 20.688 1 97 224 GLU B O 1
ATOM 10201 N N . PRO B 1 225 ? -40.812 -5.203 22.562 1 97.44 225 PRO B N 1
ATOM 10202 C CA . PRO B 1 225 ? -39.375 -5.008 22.75 1 97.44 225 PRO B CA 1
ATOM 10203 C C . PRO B 1 225 ? -38.594 -6.309 22.641 1 97.44 225 PRO B C 1
ATOM 10205 O O . PRO B 1 225 ? -37.625 -6.398 21.859 1 97.44 225 PRO B O 1
ATOM 10208 N N . TYR B 1 226 ? -39 -7.324 23.375 1 97 226 TYR B N 1
ATOM 10209 C CA . TYR B 1 226 ? -38.281 -8.594 23.344 1 97 226 TYR B CA 1
ATOM 10210 C C . TYR B 1 226 ? -38.375 -9.242 21.969 1 97 226 TYR B C 1
ATOM 10212 O O . TYR B 1 226 ? -37.375 -9.781 21.453 1 97 226 TYR B O 1
ATOM 10220 N N . GLU B 1 227 ? -39.531 -9.18 21.328 1 97.75 227 GLU B N 1
ATOM 10221 C CA . GLU B 1 227 ? -39.781 -9.805 20.031 1 97.75 227 GLU B CA 1
ATOM 10222 C C . GLU B 1 227 ? -38.906 -9.18 18.938 1 97.75 227 GLU B C 1
ATOM 10224 O O . GLU B 1 227 ? -38.281 -9.898 18.156 1 97.75 227 GLU B O 1
ATOM 10229 N N . ARG B 1 228 ? -38.969 -7.898 18.844 1 98.19 228 ARG B N 1
ATOM 10230 C CA . ARG B 1 228 ? -38.188 -7.234 17.797 1 98.19 228 ARG B CA 1
ATOM 10231 C C . ARG B 1 228 ? -36.688 -7.391 18.062 1 98.19 228 ARG B C 1
ATOM 10233 O O . ARG B 1 228 ? -35.906 -7.488 17.109 1 98.19 228 ARG B O 1
ATOM 10240 N N . GLY B 1 229 ? -36.25 -7.422 19.359 1 98.56 229 GLY B N 1
ATOM 10241 C CA . GLY B 1 229 ? -34.875 -7.738 19.672 1 98.56 229 GLY B CA 1
ATOM 10242 C C . GLY B 1 229 ? -34.469 -9.125 19.203 1 98.56 229 GLY B C 1
ATOM 10243 O O . GLY B 1 229 ? -33.375 -9.305 18.672 1 98.56 229 GLY B O 1
ATOM 10244 N N . HIS B 1 230 ? -35.344 -10.07 19.516 1 98 230 HIS B N 1
ATOM 10245 C CA . HIS B 1 230 ? -35.062 -11.445 19.109 1 98 230 HIS B CA 1
ATOM 10246 C C . HIS B 1 230 ? -34.875 -11.562 17.609 1 98 230 HIS B C 1
ATOM 10248 O O . HIS B 1 230 ? -33.969 -12.266 17.141 1 98 230 HIS B O 1
ATOM 10254 N N . GLN B 1 231 ? -35.688 -10.836 16.828 1 98.62 231 GLN B N 1
ATOM 10255 C CA . GLN B 1 231 ? -35.531 -10.781 15.375 1 98.62 231 GLN B CA 1
ATOM 10256 C C . GLN B 1 231 ? -34.156 -10.25 14.977 1 98.62 231 GLN B C 1
ATOM 10258 O O . GLN B 1 231 ? -33.469 -10.836 14.133 1 98.62 231 GLN B O 1
ATOM 10263 N N . PHE B 1 232 ? -33.781 -9.172 15.602 1 98.56 232 PHE B N 1
ATOM 10264 C CA . PHE B 1 232 ? -32.531 -8.492 15.273 1 98.56 232 PHE B CA 1
ATOM 10265 C C . PHE B 1 232 ? -31.328 -9.383 15.562 1 98.56 232 PHE B C 1
ATOM 10267 O O . PHE B 1 232 ? -30.438 -9.523 14.719 1 98.56 232 PHE B O 1
ATOM 10274 N N . GLY B 1 233 ? -31.281 -10.023 16.672 1 98.62 233 GLY B N 1
ATOM 10275 C CA . GLY B 1 233 ? -30.203 -10.93 17.047 1 98.62 233 GLY B CA 1
ATOM 10276 C C . GLY B 1 233 ? -30.062 -12.102 16.094 1 98.62 233 GLY B C 1
ATOM 10277 O O . GLY B 1 233 ? -28.938 -12.508 15.75 1 98.62 233 GLY B O 1
ATOM 10278 N N . GLN B 1 234 ? -31.172 -12.602 15.688 1 98.19 234 GLN B N 1
ATOM 10279 C CA . GLN B 1 234 ? -31.172 -13.75 14.789 1 98.19 234 GLN B CA 1
ATOM 10280 C C . GLN B 1 234 ? -30.641 -13.375 13.414 1 98.19 234 GLN B C 1
ATOM 10282 O O . GLN B 1 234 ? -30.078 -14.219 12.703 1 98.19 234 GLN B O 1
ATOM 10287 N N . LEU B 1 235 ? -30.75 -12.156 13.039 1 98.56 235 LEU B N 1
ATOM 10288 C CA . LEU B 1 235 ? -30.469 -11.727 11.68 1 98.56 235 LEU B CA 1
ATOM 10289 C C . LEU B 1 235 ? -29.016 -11.266 11.547 1 98.56 235 LEU B C 1
ATOM 10291 O O . LEU B 1 235 ? -28.5 -11.117 10.438 1 98.56 235 LEU B O 1
ATOM 10295 N N . VAL B 1 236 ? -28.297 -11 12.742 1 98.44 236 VAL B N 1
ATOM 10296 C CA . VAL B 1 236 ? -26.906 -10.555 12.656 1 98.44 236 VAL B CA 1
ATOM 10297 C C . VAL B 1 236 ? -26.078 -11.258 13.719 1 98.44 236 VAL B C 1
ATOM 10299 O O . VAL B 1 236 ? -25.297 -10.617 14.422 1 98.44 236 VAL B O 1
ATOM 10302 N N . PRO B 1 237 ? -26.234 -12.539 13.969 1 97.5 237 PRO B N 1
ATOM 10303 C CA . PRO B 1 237 ? -25.562 -13.234 15.078 1 97.5 237 PRO B CA 1
ATOM 10304 C C . PRO B 1 237 ? -24.047 -13.18 14.977 1 97.5 237 PRO B C 1
ATOM 10306 O O . PRO B 1 237 ? -23.375 -12.812 15.945 1 97.5 237 PRO B O 1
ATOM 10309 N N . GLN B 1 238 ? -23.453 -13.461 13.781 1 95.88 238 GLN B N 1
ATOM 10310 C CA . GLN B 1 238 ? -22.016 -13.5 13.617 1 95.88 238 GLN B CA 1
ATOM 10311 C C . GLN B 1 238 ? -21.406 -12.102 13.672 1 95.88 238 GLN B C 1
ATOM 10313 O O . GLN B 1 238 ? -20.297 -11.914 14.164 1 95.88 238 GLN B O 1
ATOM 10318 N N . GLU B 1 239 ? -22.125 -11.164 13.133 1 97.81 239 GLU B N 1
ATOM 10319 C CA . GLU B 1 239 ? -21.641 -9.789 13.148 1 97.81 239 GLU B CA 1
ATOM 10320 C C . GLU B 1 239 ? -21.516 -9.266 14.578 1 97.81 239 GLU B C 1
ATOM 10322 O O . GLU B 1 239 ? -20.594 -8.523 14.898 1 97.81 239 GLU B O 1
ATOM 10327 N N . ILE B 1 240 ? -22.438 -9.648 15.477 1 98.31 240 ILE B N 1
ATOM 10328 C CA . ILE B 1 240 ? -22.375 -9.242 16.875 1 98.31 240 ILE B CA 1
ATOM 10329 C C . ILE B 1 240 ? -21.094 -9.758 17.516 1 98.31 240 ILE B C 1
ATOM 10331 O O . ILE B 1 240 ? -20.359 -9 18.156 1 98.31 240 ILE B O 1
ATOM 10335 N N . VAL B 1 241 ? -20.797 -11 17.234 1 97.38 241 VAL B N 1
ATOM 10336 C CA . VAL B 1 241 ? -19.641 -11.641 17.844 1 97.38 241 VAL B CA 1
ATOM 10337 C C . VAL B 1 241 ? -18.359 -11 17.312 1 97.38 241 VAL B C 1
ATOM 10339 O O . VAL B 1 241 ? -17.438 -10.727 18.078 1 97.38 241 VAL B O 1
ATOM 10342 N N . ARG B 1 242 ? -18.312 -10.758 16.031 1 96.94 242 ARG B N 1
ATOM 10343 C CA . ARG B 1 242 ? -17.125 -10.125 15.453 1 96.94 242 ARG B CA 1
ATOM 10344 C C . ARG B 1 242 ? -16.891 -8.75 16.047 1 96.94 242 ARG B C 1
ATOM 10346 O O . ARG B 1 242 ? -15.742 -8.367 16.312 1 96.94 242 ARG B O 1
ATOM 10353 N N . TYR B 1 243 ? -17.922 -7.969 16.234 1 97.38 243 TYR B N 1
ATOM 10354 C CA . TYR B 1 243 ? -17.797 -6.633 16.812 1 97.38 243 TYR B CA 1
ATOM 10355 C C . TYR B 1 243 ? -17.328 -6.699 18.25 1 97.38 243 TYR B C 1
ATOM 10357 O O . TYR B 1 243 ? -16.453 -5.934 18.656 1 97.38 243 TYR B O 1
ATOM 10365 N N . MET B 1 244 ? -17.844 -7.633 19.016 1 97.25 244 MET B N 1
ATOM 10366 C CA . MET B 1 244 ? -17.406 -7.855 20.391 1 97.25 244 MET B CA 1
ATOM 10367 C C . MET B 1 244 ? -15.914 -8.18 20.438 1 97.25 244 MET B C 1
ATOM 10369 O O . MET B 1 244 ? -15.188 -7.637 21.281 1 97.25 244 MET B O 1
ATOM 10373 N N . GLU B 1 245 ? -15.484 -9.039 19.547 1 96.69 245 GLU B N 1
ATOM 10374 C CA . GLU B 1 245 ? -14.078 -9.438 19.5 1 96.69 245 GLU B CA 1
ATOM 10375 C C . GLU B 1 245 ? -13.172 -8.234 19.234 1 96.69 245 GLU B C 1
ATOM 10377 O O . GLU B 1 245 ? -12.133 -8.078 19.891 1 96.69 245 GLU B O 1
ATOM 10382 N N . LYS B 1 246 ? -13.555 -7.41 18.328 1 96.75 246 LYS B N 1
ATOM 10383 C CA . LYS B 1 246 ? -12.727 -6.25 17.984 1 96.75 246 LYS B CA 1
ATOM 10384 C C . LYS B 1 246 ? -12.68 -5.258 19.141 1 96.75 246 LYS B C 1
ATOM 10386 O O . LYS B 1 246 ? -11.633 -4.66 19.406 1 96.75 246 LYS B O 1
ATOM 10391 N N . LEU B 1 247 ? -13.781 -5.051 19.797 1 96.38 247 LEU B N 1
ATOM 10392 C CA . LEU B 1 247 ? -13.789 -4.172 20.969 1 96.38 247 LEU B CA 1
ATOM 10393 C C . LEU B 1 247 ? -12.898 -4.734 22.078 1 96.38 247 LEU B C 1
ATOM 10395 O O . LEU B 1 247 ? -12.234 -3.979 22.781 1 96.38 247 LEU B O 1
ATOM 10399 N N . GLY B 1 248 ? -12.961 -6.059 22.188 1 95.06 248 GLY B N 1
ATOM 10400 C CA . GLY B 1 248 ? -12.047 -6.703 23.125 1 95.06 248 GLY B CA 1
ATOM 10401 C C . GLY B 1 248 ? -10.586 -6.48 22.781 1 95.06 248 GLY B C 1
ATOM 10402 O O . GLY B 1 248 ? -9.781 -6.152 23.656 1 95.06 248 GLY B O 1
ATOM 10403 N N . ILE B 1 249 ? -10.211 -6.609 21.484 1 94.56 249 ILE B N 1
ATOM 10404 C CA . ILE B 1 249 ? -8.852 -6.453 20.984 1 94.56 249 ILE B CA 1
ATOM 10405 C C . ILE B 1 249 ? -8.383 -5.012 21.203 1 94.56 249 ILE B C 1
ATOM 10407 O O . ILE B 1 249 ? -7.219 -4.773 21.516 1 94.56 249 ILE B O 1
ATOM 10411 N N . GLU B 1 250 ? -9.211 -4.051 21.094 1 91.81 250 GLU B N 1
ATOM 10412 C CA . GLU B 1 250 ? -8.852 -2.652 21.312 1 91.81 250 GLU B CA 1
ATOM 10413 C C . GLU B 1 250 ? -8.398 -2.416 22.75 1 91.81 250 GLU B C 1
ATOM 10415 O O . GLU B 1 250 ? -7.574 -1.541 23.016 1 91.81 250 GLU B O 1
ATOM 10420 N N . LYS B 1 251 ? -8.977 -3.145 23.672 1 89.25 251 LYS B N 1
ATOM 10421 C CA . LYS B 1 251 ? -8.625 -2.992 25.078 1 89.25 251 LYS B CA 1
ATOM 10422 C C . LYS B 1 251 ? -7.395 -3.824 25.438 1 89.25 251 LYS B C 1
ATOM 10424 O O . LYS B 1 251 ? -6.586 -3.426 26.281 1 89.25 251 LYS B O 1
ATOM 10429 N N . ASP B 1 252 ? -7.355 -4.988 24.859 1 88 252 ASP B N 1
ATOM 10430 C CA . ASP B 1 252 ? -6.219 -5.891 25 1 88 252 ASP B CA 1
ATOM 10431 C C . ASP B 1 252 ? -5.836 -6.512 23.656 1 88 252 ASP B C 1
ATOM 10433 O O . ASP B 1 252 ? -6.492 -7.445 23.188 1 88 252 ASP B O 1
ATOM 10437 N N . ARG B 1 253 ? -4.715 -6.113 23.109 1 86.25 253 ARG B N 1
ATOM 10438 C CA . ARG B 1 253 ? -4.328 -6.465 21.75 1 86.25 253 ARG B CA 1
ATOM 10439 C C . ARG B 1 253 ? -3.969 -7.945 21.641 1 86.25 253 ARG B C 1
ATOM 10441 O O . ARG B 1 253 ? -3.959 -8.516 20.547 1 86.25 253 ARG B O 1
ATOM 10448 N N . THR B 1 254 ? -3.676 -8.57 22.766 1 82.94 254 THR B N 1
ATOM 10449 C CA . THR B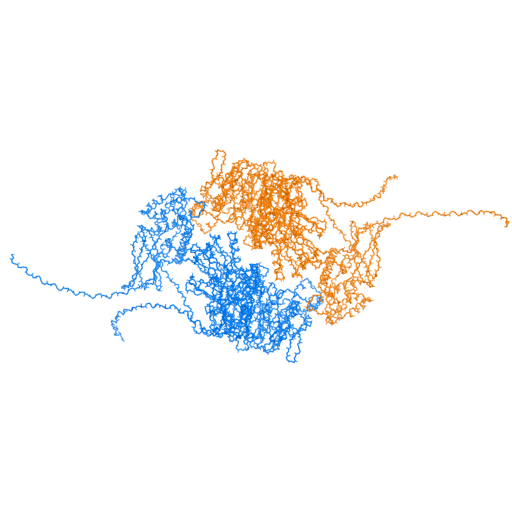 1 254 ? -3.176 -9.938 22.734 1 82.94 254 THR B CA 1
ATOM 10450 C C . THR B 1 254 ? -4.27 -10.93 23.125 1 82.94 254 THR B C 1
ATOM 10452 O O . THR B 1 254 ? -4.172 -12.117 22.844 1 82.94 254 THR B O 1
ATOM 10455 N N . ASP B 1 255 ? -5.336 -10.352 23.844 1 89.19 255 ASP B N 1
ATOM 10456 C CA . ASP B 1 255 ? -6.371 -11.25 24.344 1 89.19 255 ASP B CA 1
ATOM 10457 C C . ASP B 1 255 ? -7.746 -10.586 24.281 1 89.19 255 ASP B C 1
ATOM 10459 O O . ASP B 1 255 ? -8.164 -9.914 25.219 1 89.19 255 ASP B O 1
ATOM 10463 N N . ALA B 1 256 ? -8.555 -10.922 23.297 1 92.19 256 ALA B N 1
ATOM 10464 C CA . ALA B 1 256 ? -9.883 -10.352 23.078 1 92.19 256 ALA B CA 1
ATOM 10465 C C . ALA B 1 256 ? -10.812 -10.625 24.25 1 92.19 256 ALA B C 1
ATOM 10467 O O . ALA B 1 256 ? -11.648 -9.789 24.609 1 92.19 256 ALA B O 1
ATOM 10468 N N . SER B 1 257 ? -10.789 -11.828 24.844 1 91.94 257 SER B N 1
ATOM 10469 C CA . SER B 1 257 ? -11.664 -12.211 25.953 1 91.94 257 SER B CA 1
ATOM 10470 C C . SER B 1 257 ? -11.398 -11.375 27.188 1 91.94 257 SER B C 1
ATOM 10472 O O . SER B 1 257 ? -12.328 -10.891 27.844 1 91.94 257 SER B O 1
ATOM 10474 N N . LYS B 1 258 ? -10.109 -11.188 27.484 1 88.19 258 LYS B N 1
ATOM 10475 C CA . LYS B 1 258 ? -9.734 -10.359 28.641 1 88.19 258 LYS B CA 1
ATOM 10476 C C . LYS B 1 258 ? -10.188 -8.914 28.438 1 88.19 258 LYS B C 1
ATOM 10478 O O . LYS B 1 258 ? -10.742 -8.305 29.344 1 88.19 258 LYS B O 1
ATOM 10483 N N . GLY B 1 259 ? -9.93 -8.438 27.266 1 92.62 259 GLY B N 1
ATOM 10484 C CA . GLY B 1 259 ? -10.344 -7.078 26.969 1 92.62 259 GLY B CA 1
ATOM 10485 C C . GLY B 1 259 ? -11.844 -6.875 27.047 1 92.62 259 GLY B C 1
ATOM 10486 O O . GLY B 1 259 ? -12.312 -5.871 27.594 1 92.62 259 GLY B O 1
ATOM 10487 N N . TRP B 1 260 ? -12.617 -7.848 26.562 1 95.06 260 TRP B N 1
ATOM 10488 C CA . TRP B 1 260 ? -14.07 -7.754 26.578 1 95.06 260 TRP B CA 1
ATOM 10489 C C . TRP B 1 260 ? -14.602 -7.836 28.016 1 95.06 260 TRP B C 1
ATOM 10491 O O . TRP B 1 260 ? -15.539 -7.117 28.375 1 95.06 260 TRP B O 1
ATOM 10501 N N . ASN B 1 261 ? -14.055 -8.656 28.875 1 89.44 261 ASN B N 1
ATOM 10502 C CA . ASN B 1 261 ? -14.492 -8.797 30.25 1 89.44 261 ASN B CA 1
ATOM 10503 C C . ASN B 1 261 ? -14.281 -7.508 31.047 1 89.44 261 ASN B C 1
ATOM 10505 O O . ASN B 1 261 ? -15.078 -7.18 31.922 1 89.44 261 ASN B O 1
ATOM 10509 N N . HIS B 1 262 ? -13.258 -6.832 30.688 1 86.88 262 HIS B N 1
ATOM 10510 C CA . HIS B 1 262 ? -13.039 -5.523 31.312 1 86.88 262 HIS B CA 1
ATOM 10511 C C . HIS B 1 262 ? -14.172 -4.562 30.969 1 86.88 262 HIS B C 1
ATOM 10513 O O . HIS B 1 262 ? -14.672 -3.846 31.828 1 86.88 262 HIS B O 1
ATOM 10519 N N . GLN B 1 263 ? -14.578 -4.574 29.781 1 92.94 263 GLN B N 1
ATOM 10520 C CA . GLN B 1 263 ? -15.664 -3.701 29.328 1 92.94 263 GLN B CA 1
ATOM 10521 C C . GLN B 1 263 ? -16.984 -4.113 29.969 1 92.94 263 GLN B C 1
ATOM 10523 O O . GLN B 1 263 ? -17.797 -3.262 30.344 1 92.94 263 GLN B O 1
ATOM 10528 N N . ARG B 1 264 ? -17.188 -5.414 30.094 1 92.44 264 ARG B N 1
ATOM 10529 C CA . ARG B 1 264 ? -18.391 -5.949 30.719 1 92.44 264 ARG B CA 1
ATOM 10530 C C . ARG B 1 264 ? -18.5 -5.488 32.156 1 92.44 264 ARG B C 1
ATOM 10532 O O . ARG B 1 264 ? -19.578 -5.105 32.625 1 92.44 264 ARG B O 1
ATOM 10539 N N . LEU B 1 265 ? -17.406 -5.496 32.875 1 85.75 265 LEU B N 1
ATOM 10540 C CA . LEU B 1 265 ? -17.391 -5.082 34.25 1 85.75 265 LEU B CA 1
ATOM 10541 C C . LEU B 1 265 ? -17.797 -3.621 34.406 1 85.75 265 LEU B C 1
ATOM 10543 O O . LEU B 1 265 ? -18.578 -3.273 35.281 1 85.75 265 LEU B O 1
ATOM 10547 N N . LEU B 1 266 ? -17.297 -2.852 33.562 1 88.62 266 LEU B N 1
ATOM 10548 C CA . LEU B 1 266 ? -17.625 -1.429 33.594 1 88.62 266 LEU B CA 1
ATOM 10549 C C . LEU B 1 266 ? -19.094 -1.198 33.281 1 88.62 266 LEU B C 1
ATOM 10551 O O . LEU B 1 266 ? -19.766 -0.404 33.938 1 88.62 266 LEU B O 1
ATOM 10555 N N . ALA B 1 267 ? -19.625 -1.87 32.25 1 92.5 267 ALA B N 1
ATOM 10556 C CA . ALA B 1 267 ? -21.031 -1.744 31.859 1 92.5 267 ALA B CA 1
ATOM 10557 C C . ALA B 1 267 ? -21.953 -2.209 32.969 1 92.5 267 ALA B C 1
ATOM 10559 O O . ALA B 1 267 ? -22.984 -1.588 33.219 1 92.5 267 ALA B O 1
ATOM 10560 N N . ASP B 1 268 ? -21.609 -3.307 33.594 1 86.62 268 ASP B N 1
ATOM 10561 C CA . ASP B 1 268 ? -22.391 -3.848 34.719 1 86.62 268 ASP B CA 1
ATOM 10562 C C . ASP B 1 268 ? -22.438 -2.867 35.875 1 86.62 268 ASP B C 1
ATOM 10564 O O . ASP B 1 268 ? -23.5 -2.625 36.438 1 86.62 268 ASP B O 1
ATOM 10568 N N . ALA B 1 269 ? -21.344 -2.221 36.125 1 84.5 269 ALA B N 1
ATOM 10569 C CA . ALA B 1 269 ? -21.219 -1.374 37.312 1 84.5 269 ALA B CA 1
ATOM 10570 C C . ALA B 1 269 ? -21.891 -0.019 37.094 1 84.5 269 ALA B C 1
ATOM 10572 O O . ALA B 1 269 ? -22.516 0.521 38 1 84.5 269 ALA B O 1
ATOM 10573 N N . LEU B 1 270 ? -21.844 0.482 35.875 1 89.5 270 LEU B N 1
ATOM 10574 C CA . LEU B 1 270 ? -22.156 1.896 35.719 1 89.5 270 LEU B CA 1
ATOM 10575 C C . LEU B 1 270 ? -23.438 2.074 34.906 1 89.5 270 LEU B C 1
ATOM 10577 O O . LEU B 1 270 ? -24.125 3.092 35.031 1 89.5 270 LEU B O 1
ATOM 10581 N N . PHE B 1 271 ? -23.844 1.06 34.031 1 93.44 271 PHE B N 1
ATOM 10582 C CA . PHE B 1 271 ? -24.812 1.416 33 1 93.44 271 PHE B CA 1
ATOM 10583 C C . PHE B 1 271 ? -26.016 0.486 33.062 1 93.44 271 PHE B C 1
ATOM 10585 O O . PHE B 1 271 ? -27.156 0.929 32.906 1 93.44 271 PHE B O 1
ATOM 10592 N N . LEU B 1 272 ? -25.875 -0.804 33.312 1 89.5 272 LEU B N 1
ATOM 10593 C CA . LEU B 1 272 ? -26.922 -1.813 33.219 1 89.5 272 LEU B CA 1
ATOM 10594 C C . LEU B 1 272 ? -28.172 -1.375 33.969 1 89.5 272 LEU B C 1
ATOM 10596 O O . LEU B 1 272 ? -29.281 -1.438 33.406 1 89.5 272 LEU B O 1
ATOM 10600 N N . ARG B 1 273 ? -28.062 -0.797 35.125 1 90.38 273 ARG B N 1
ATOM 10601 C CA . ARG B 1 273 ? -29.188 -0.506 36 1 90.38 273 ARG B CA 1
ATOM 10602 C C . ARG B 1 273 ? -29.797 0.856 35.688 1 90.38 273 ARG B C 1
ATOM 10604 O O . ARG B 1 273 ? -30.766 1.274 36.344 1 90.38 273 ARG B O 1
ATOM 10611 N N . LYS B 1 274 ? -29.25 1.536 34.719 1 94.19 274 LYS B N 1
ATOM 10612 C CA . LYS B 1 274 ? -29.703 2.887 34.406 1 94.19 274 LYS B CA 1
ATOM 10613 C C . LYS B 1 274 ? -30.516 2.9 33.125 1 94.19 274 LYS B C 1
ATOM 10615 O O . LYS B 1 274 ? -31 3.951 32.688 1 94.19 274 LYS B O 1
ATOM 10620 N N . TYR B 1 275 ? -30.766 1.731 32.469 1 95.5 275 TYR B N 1
ATOM 10621 C CA . TYR B 1 275 ? -31.578 1.626 31.25 1 95.5 275 TYR B CA 1
ATOM 10622 C C . TYR B 1 275 ? -33.062 1.456 31.594 1 95.5 275 TYR B C 1
ATOM 10624 O O . TYR B 1 275 ? -33.406 0.853 32.625 1 95.5 275 TYR B O 1
ATOM 10632 N N . ASP B 1 276 ? -33.906 1.951 30.719 1 95.06 276 ASP B N 1
ATOM 10633 C CA . ASP B 1 276 ? -35.312 1.671 30.812 1 95.06 276 ASP B CA 1
ATOM 10634 C C . ASP B 1 276 ? -35.625 0.194 30.562 1 95.06 276 ASP B C 1
ATOM 10636 O O . ASP B 1 276 ? -34.906 -0.452 29.766 1 95.06 276 ASP B O 1
ATOM 10640 N N . ALA B 1 277 ? -36.656 -0.329 31.109 1 93.56 277 ALA B N 1
ATOM 10641 C CA . ALA B 1 277 ? -37.031 -1.737 31 1 93.56 277 ALA B CA 1
ATOM 10642 C C . ALA B 1 277 ? -37.281 -2.119 29.531 1 93.56 277 ALA B C 1
ATOM 10644 O O . ALA B 1 277 ? -36.906 -3.223 29.109 1 93.56 277 ALA B O 1
ATOM 10645 N N . GLU B 1 278 ? -37.906 -1.288 28.75 1 96.19 278 GLU B N 1
ATOM 10646 C CA . GLU B 1 278 ? -38.219 -1.554 27.359 1 96.19 278 GLU B CA 1
ATOM 10647 C C . GLU B 1 278 ? -36.938 -1.895 26.578 1 96.19 278 GLU B C 1
ATOM 10649 O O . GLU B 1 278 ? -36.938 -2.83 25.766 1 96.19 278 GLU B O 1
ATOM 10654 N N . PHE B 1 279 ? -35.906 -1.194 26.875 1 97.81 279 PHE B N 1
ATOM 10655 C CA . PHE B 1 279 ? -34.719 -1.347 26.078 1 97.81 279 PHE B CA 1
ATOM 10656 C C . PHE B 1 279 ? -33.875 -2.512 26.594 1 97.81 279 PHE B C 1
ATOM 10658 O O . PHE B 1 279 ? -33.188 -3.172 25.812 1 97.81 279 PHE B O 1
ATOM 10665 N N . LEU B 1 280 ? -33.969 -2.812 27.891 1 95.69 280 LEU B N 1
ATOM 10666 C CA . LEU B 1 280 ? -33.312 -4.012 28.422 1 95.69 280 LEU B CA 1
ATOM 10667 C C . LEU B 1 280 ? -33.969 -5.27 27.859 1 95.69 280 LEU B C 1
ATOM 10669 O O . LEU B 1 280 ? -33.281 -6.258 27.578 1 95.69 280 LEU B O 1
ATOM 10673 N N . GLU B 1 281 ? -35.312 -5.176 27.734 1 95.69 281 GLU B N 1
ATOM 10674 C CA . GLU B 1 281 ? -36.031 -6.305 27.141 1 95.69 281 GLU B CA 1
ATOM 10675 C C . GLU B 1 281 ? -35.594 -6.527 25.688 1 95.69 281 GLU B C 1
ATOM 10677 O O . GLU B 1 281 ? -35.438 -7.668 25.25 1 95.69 281 GLU B O 1
ATOM 10682 N N . GLU B 1 282 ? -35.531 -5.484 24.969 1 98 282 GLU B N 1
ATOM 10683 C CA . GLU B 1 282 ? -35.062 -5.586 23.578 1 98 282 GLU B CA 1
ATOM 10684 C C . GLU B 1 282 ? -33.656 -6.156 23.5 1 98 282 GLU B C 1
ATOM 10686 O O . GLU B 1 282 ? -33.375 -7.016 22.656 1 98 282 GLU B O 1
ATOM 10691 N N . MET B 1 283 ? -32.719 -5.711 24.406 1 98.31 283 MET B N 1
ATOM 10692 C CA . MET B 1 283 ? -31.328 -6.195 24.422 1 98.31 283 MET B CA 1
ATOM 10693 C C . MET B 1 283 ? -31.281 -7.668 24.812 1 98.31 283 MET B C 1
ATOM 10695 O O . MET B 1 283 ? -30.453 -8.422 24.312 1 98.31 283 MET B O 1
ATOM 10699 N N . LYS B 1 284 ? -32.188 -8.008 25.734 1 96.75 284 LYS B N 1
ATOM 10700 C CA . LYS B 1 284 ? -32.281 -9.43 26.062 1 96.75 284 LYS B CA 1
ATOM 10701 C C . LYS B 1 284 ? -32.75 -10.242 24.859 1 96.75 284 LYS B C 1
ATOM 10703 O O . LYS B 1 284 ? -32.219 -11.336 24.609 1 96.75 284 LYS B O 1
ATOM 10708 N N . GLY B 1 285 ? -33.688 -9.719 24.141 1 97.88 285 GLY B N 1
ATOM 10709 C CA . GLY B 1 285 ? -34.125 -10.352 22.906 1 97.88 285 GLY B CA 1
ATOM 10710 C C . GLY B 1 285 ? -33 -10.516 21.906 1 97.88 285 GLY B C 1
ATOM 10711 O O . GLY B 1 285 ? -32.875 -11.555 21.25 1 97.88 285 GLY B O 1
ATOM 10712 N N . ILE B 1 286 ? -32.156 -9.523 21.734 1 98.75 286 ILE B N 1
ATOM 10713 C CA . ILE B 1 286 ? -31.047 -9.562 20.812 1 98.75 286 ILE B CA 1
ATOM 10714 C C . ILE B 1 286 ? -30.109 -10.703 21.188 1 98.75 286 ILE B C 1
ATOM 10716 O O . ILE B 1 286 ? -29.688 -11.477 20.328 1 98.75 286 ILE B O 1
ATOM 10720 N N . ALA B 1 287 ? -29.734 -10.789 22.5 1 97.62 287 ALA B N 1
ATOM 10721 C CA . ALA B 1 287 ? -28.844 -11.859 22.953 1 97.62 287 ALA B CA 1
ATOM 10722 C C . ALA B 1 287 ? -29.438 -13.234 22.656 1 97.62 287 ALA B C 1
ATOM 10724 O O . ALA B 1 287 ? -28.75 -14.102 22.109 1 97.62 287 ALA B O 1
ATOM 10725 N N . ASP B 1 288 ? -30.719 -13.414 23 1 97 288 ASP B N 1
ATOM 10726 C CA . ASP B 1 288 ? -31.375 -14.703 22.812 1 97 288 ASP B CA 1
ATOM 10727 C C . ASP B 1 288 ? -31.516 -15.039 21.344 1 97 288 ASP B C 1
ATOM 10729 O O . ASP B 1 288 ? -31.375 -16.203 20.938 1 97 288 ASP B O 1
ATOM 10733 N N . GLY B 1 289 ? -31.906 -14.039 20.562 1 98.38 289 GLY B N 1
ATOM 10734 C CA . GLY B 1 289 ? -31.984 -14.25 19.125 1 98.38 289 GLY B CA 1
ATOM 10735 C C . GLY B 1 289 ? -30.672 -14.648 18.5 1 98.38 289 GLY B C 1
ATOM 10736 O O . GLY B 1 289 ? -30.625 -15.523 17.641 1 98.38 289 GLY B O 1
ATOM 10737 N N . ALA B 1 290 ? -29.609 -14 18.891 1 98.38 290 ALA B N 1
ATOM 10738 C CA . ALA B 1 290 ? -28.266 -14.336 18.406 1 98.38 290 ALA B CA 1
ATOM 10739 C C . ALA B 1 290 ? -27.906 -15.773 18.781 1 98.38 290 ALA B C 1
ATOM 10741 O O . ALA B 1 290 ? -27.359 -16.5 17.953 1 98.38 290 ALA B O 1
ATOM 10742 N N . ASN B 1 291 ? -28.219 -16.141 20.047 1 96.94 291 ASN B N 1
ATOM 10743 C CA . ASN B 1 291 ? -27.953 -17.5 20.5 1 96.94 291 ASN B CA 1
ATOM 10744 C C . ASN B 1 291 ? -28.719 -18.531 19.688 1 96.94 291 ASN B C 1
ATOM 10746 O O . ASN B 1 291 ? -28.188 -19.578 19.328 1 96.94 291 ASN B O 1
ATOM 10750 N N . LYS B 1 292 ? -29.953 -18.25 19.438 1 97.06 292 LYS B N 1
ATOM 10751 C CA . LYS B 1 292 ? -30.781 -19.141 18.625 1 97.06 292 LYS B CA 1
ATOM 10752 C C . LYS B 1 292 ? -30.172 -19.375 17.25 1 97.06 292 LYS B C 1
ATOM 10754 O O . LYS B 1 292 ? -30.25 -20.484 16.719 1 97.06 292 LYS B O 1
ATOM 10759 N N . ALA B 1 293 ? -29.578 -18.359 16.766 1 97.44 293 ALA B N 1
ATOM 10760 C CA . ALA B 1 293 ? -28.969 -18.453 15.445 1 97.44 293 ALA B CA 1
ATOM 10761 C C . ALA B 1 293 ? -27.547 -19.016 15.531 1 97.44 293 ALA B C 1
ATOM 10763 O O . ALA B 1 293 ? -26.812 -19.031 14.539 1 97.44 293 ALA B O 1
ATOM 10764 N N . GLY B 1 294 ? -27.078 -19.375 16.703 1 95.31 294 GLY B N 1
ATOM 10765 C CA . GLY B 1 294 ? -25.828 -20.125 16.844 1 95.31 294 GLY B CA 1
ATOM 10766 C C . GLY B 1 294 ? -24.656 -19.266 17.25 1 95.31 294 GLY B C 1
ATOM 10767 O O . GLY B 1 294 ? -23.516 -19.719 17.234 1 95.31 294 GLY B O 1
ATOM 10768 N N . ALA B 1 295 ? -24.797 -18.016 17.609 1 96.38 295 ALA B N 1
ATOM 10769 C CA . ALA B 1 295 ? -23.703 -17.125 18 1 96.38 295 ALA B CA 1
ATOM 10770 C C . ALA B 1 295 ? -23.078 -17.594 19.312 1 96.38 295 ALA B C 1
ATOM 10772 O O . ALA B 1 295 ? -23.781 -18.031 20.234 1 96.38 295 ALA B O 1
ATOM 10773 N N . LYS B 1 296 ? -21.766 -17.562 19.359 1 95.75 296 LYS B N 1
ATOM 10774 C CA . LYS B 1 296 ? -20.984 -17.844 20.562 1 95.75 296 LYS B CA 1
ATOM 10775 C C . LYS B 1 296 ? -19.766 -16.938 20.672 1 95.75 296 LYS B C 1
ATOM 10777 O O . LYS B 1 296 ? -19.125 -16.641 19.656 1 95.75 296 LYS B O 1
ATOM 10782 N N . PHE B 1 297 ? -19.562 -16.406 21.812 1 95.81 297 PHE B N 1
ATOM 10783 C CA . PHE B 1 297 ? -18.312 -15.695 22.062 1 95.81 297 PHE B CA 1
ATOM 10784 C C . PHE B 1 297 ? -17.344 -16.594 22.828 1 95.81 297 PHE B C 1
ATOM 10786 O O . PHE B 1 297 ? -17.547 -16.875 24 1 95.81 297 PHE B O 1
ATOM 10793 N N . LYS B 1 298 ? -16.219 -17 22.266 1 89.81 298 LYS B N 1
ATOM 10794 C CA . LYS B 1 298 ? -15.234 -17.906 22.812 1 89.81 298 LYS B CA 1
ATOM 10795 C C . LYS B 1 298 ? -15.898 -19.109 23.5 1 89.81 298 LYS B C 1
ATOM 10797 O O . LYS B 1 298 ? -15.602 -19.422 24.656 1 89.81 298 LYS B O 1
ATOM 10802 N N . ASP B 1 299 ? -16.906 -19.781 23.031 1 86.69 299 ASP B N 1
ATOM 10803 C CA . ASP B 1 299 ? -17.562 -21.031 23.359 1 86.69 299 ASP B CA 1
ATOM 10804 C C . ASP B 1 299 ? -18.672 -20.828 24.375 1 86.69 299 ASP B C 1
ATOM 10806 O O . ASP B 1 299 ? -19.203 -21.797 24.938 1 86.69 299 ASP B O 1
ATOM 10810 N N . ARG B 1 300 ? -19 -19.578 24.656 1 93 300 ARG B N 1
ATOM 10811 C CA . ARG B 1 300 ? -20.141 -19.328 25.531 1 93 300 ARG B CA 1
ATOM 10812 C C . ARG B 1 300 ? -21.25 -18.578 24.781 1 93 300 ARG B C 1
ATOM 10814 O O . ARG B 1 300 ? -20.969 -17.812 23.859 1 93 300 ARG B O 1
ATOM 10821 N N . GLU B 1 301 ? -22.438 -18.766 25.234 1 94.5 301 GLU B N 1
ATOM 10822 C CA . GLU B 1 301 ? -23.578 -18.031 24.703 1 94.5 301 GLU B CA 1
ATOM 10823 C C . GLU B 1 301 ? -23.531 -16.562 25.125 1 94.5 301 GLU B C 1
ATOM 10825 O O . GLU B 1 301 ? -22.906 -16.219 26.141 1 94.5 301 GLU B O 1
ATOM 10830 N N . LEU B 1 302 ? -24.203 -15.75 24.328 1 97 302 LEU B N 1
ATOM 10831 C CA . LEU B 1 302 ? -24.328 -14.344 24.672 1 97 302 LEU B CA 1
ATOM 10832 C C . LEU B 1 302 ? -25.359 -14.133 25.781 1 97 302 LEU B C 1
ATOM 10834 O O . LEU B 1 302 ? -26.297 -14.938 25.906 1 97 302 LEU B O 1
ATOM 10838 N N . ASP B 1 303 ? -25.188 -13.203 26.578 1 93.75 303 ASP B N 1
ATOM 10839 C CA . ASP B 1 303 ? -26.188 -12.852 27.594 1 93.75 303 ASP B CA 1
ATOM 10840 C C . ASP B 1 303 ? -26.531 -11.367 27.531 1 93.75 303 ASP B C 1
ATOM 10842 O O . ASP B 1 303 ? -26.031 -10.641 26.672 1 93.75 303 ASP B O 1
ATOM 10846 N N . LEU B 1 304 ? -27.484 -10.93 28.344 1 95.25 304 LEU B N 1
ATOM 10847 C CA . LEU B 1 304 ? -27.969 -9.555 28.344 1 95.25 304 LEU B CA 1
ATOM 10848 C C . LEU B 1 304 ? -26.828 -8.57 28.531 1 95.25 304 LEU B C 1
ATOM 10850 O O . LEU B 1 304 ? -26.766 -7.535 27.875 1 95.25 304 LEU B O 1
ATOM 10854 N N . LEU B 1 305 ? -25.875 -8.836 29.391 1 92.94 305 LEU B N 1
ATOM 10855 C CA . LEU B 1 305 ? -24.781 -7.922 29.719 1 92.94 305 LEU B CA 1
ATOM 10856 C C . LEU B 1 305 ? -23.875 -7.695 28.516 1 92.94 305 LEU B C 1
ATOM 10858 O O . LEU B 1 305 ? -23.312 -6.613 28.359 1 92.94 305 LEU B O 1
ATOM 10862 N N . ASP B 1 306 ? -23.672 -8.742 27.672 1 96.75 306 ASP B N 1
ATOM 10863 C CA . ASP B 1 306 ? -22.891 -8.562 26.453 1 96.75 306 ASP B CA 1
ATOM 10864 C C . ASP B 1 306 ? -23.484 -7.457 25.578 1 96.75 306 ASP B C 1
ATOM 10866 O O . ASP B 1 306 ? -22.75 -6.602 25.078 1 96.75 306 ASP B O 1
ATOM 10870 N N . ILE B 1 307 ? -24.781 -7.465 25.422 1 97.94 307 ILE B N 1
ATOM 10871 C CA . ILE B 1 307 ? -25.453 -6.512 24.547 1 97.94 307 ILE B CA 1
ATOM 10872 C C . ILE B 1 307 ? -25.484 -5.141 25.203 1 97.94 307 ILE B C 1
ATOM 10874 O O . ILE B 1 307 ? -25.344 -4.113 24.531 1 97.94 307 ILE B O 1
ATOM 10878 N N . VAL B 1 308 ? -25.688 -5.117 26.531 1 96.25 308 VAL B N 1
ATOM 10879 C CA . VAL B 1 308 ? -25.625 -3.855 27.25 1 96.25 308 VAL B CA 1
ATOM 10880 C C . VAL B 1 308 ? -24.234 -3.234 27.094 1 96.25 308 VAL B C 1
ATOM 10882 O O . VAL B 1 308 ? -24.109 -2.02 26.922 1 96.25 308 VAL B O 1
ATOM 10885 N N . THR B 1 309 ? -23.25 -4.113 27.219 1 96.19 309 THR B N 1
ATOM 10886 C CA . THR B 1 309 ? -21.875 -3.65 27.062 1 96.19 309 THR B CA 1
ATOM 10887 C C . THR B 1 309 ? -21.656 -3.025 25.688 1 96.19 309 THR B C 1
ATOM 10889 O O . THR B 1 309 ? -21.062 -1.95 25.562 1 96.19 309 THR B O 1
ATOM 10892 N N . LEU B 1 310 ? -22.172 -3.654 24.641 1 96.94 310 LEU B N 1
ATOM 10893 C CA . LEU B 1 310 ? -22.094 -3.131 23.281 1 96.94 310 LEU B CA 1
ATOM 10894 C C . LEU B 1 310 ? -22.734 -1.752 23.203 1 96.94 310 LEU B C 1
ATOM 10896 O O . LEU B 1 310 ? -22.188 -0.839 22.578 1 96.94 310 LEU B O 1
ATOM 10900 N N . ASN B 1 311 ? -23.891 -1.619 23.781 1 97.38 311 ASN B N 1
ATOM 10901 C CA . ASN B 1 311 ? -24.688 -0.405 23.656 1 97.38 311 ASN B CA 1
ATOM 10902 C C . ASN B 1 311 ? -24.203 0.681 24.625 1 97.38 311 ASN B C 1
ATOM 10904 O O . ASN B 1 311 ? -24.641 1.829 24.531 1 97.38 311 ASN B O 1
ATOM 10908 N N . SER B 1 312 ? -23.297 0.338 25.547 1 95.69 312 SER B N 1
ATOM 10909 C CA . SER B 1 312 ? -22.734 1.313 26.469 1 95.69 312 SER B CA 1
ATOM 10910 C C . SER B 1 312 ? -21.312 1.696 26.094 1 95.69 312 SER B C 1
ATOM 10912 O O . SER B 1 312 ? -20.688 2.508 26.766 1 95.69 312 SER B O 1
ATOM 10914 N N . ALA B 1 313 ? -20.844 1.046 25.047 1 93.5 313 ALA B N 1
ATOM 10915 C CA . ALA B 1 313 ? -19.438 1.209 24.672 1 93.5 313 ALA B CA 1
ATOM 10916 C C . ALA B 1 313 ? -19.125 2.668 24.344 1 93.5 313 ALA B C 1
ATOM 10918 O O . ALA B 1 313 ? -18.047 3.162 24.672 1 93.5 313 ALA B O 1
ATOM 10919 N N . VAL B 1 314 ? -20.016 3.398 23.688 1 92 314 VAL B N 1
ATOM 10920 C CA . VAL B 1 314 ? -19.797 4.797 23.344 1 92 314 VAL B CA 1
ATOM 10921 C C . VAL B 1 314 ? -19.75 5.648 24.609 1 92 314 VAL B C 1
ATOM 10923 O O . VAL B 1 314 ? -18.859 6.492 24.75 1 92 314 VAL B O 1
ATOM 10926 N N . ASP B 1 315 ? -20.672 5.418 25.516 1 92.25 315 ASP B N 1
ATOM 10927 C CA . ASP B 1 315 ? -20.672 6.102 26.812 1 92.25 315 ASP B CA 1
ATOM 10928 C C . ASP B 1 315 ? -19.375 5.805 27.578 1 92.25 315 ASP B C 1
ATOM 10930 O O . ASP B 1 315 ? -18.719 6.723 28.062 1 92.25 315 ASP B O 1
ATOM 10934 N N . ALA B 1 316 ? -19.047 4.562 27.641 1 89.12 316 ALA B N 1
ATOM 10935 C CA . ALA B 1 316 ? -17.875 4.117 28.391 1 89.12 316 ALA B CA 1
ATOM 10936 C C . ALA B 1 316 ? -16.594 4.699 27.812 1 89.12 316 ALA B C 1
ATOM 10938 O O . ALA B 1 316 ? -15.656 4.996 28.547 1 89.12 316 ALA B O 1
ATOM 10939 N N . GLY B 1 317 ? -16.594 4.855 26.531 1 86.81 317 GLY B N 1
ATOM 10940 C CA . GLY B 1 317 ? -15.414 5.406 25.875 1 86.81 317 GLY B CA 1
ATOM 10941 C C . GLY B 1 317 ? -15.141 6.852 26.25 1 86.81 317 GLY B C 1
ATOM 10942 O O . GLY B 1 317 ? -14.023 7.336 26.109 1 86.81 317 GLY B O 1
ATOM 10943 N N . GLN B 1 318 ? -16.125 7.578 26.766 1 88.38 318 GLN B N 1
ATOM 10944 C CA . GLN B 1 318 ? -15.977 8.984 27.125 1 88.38 318 GLN B CA 1
ATOM 10945 C C . GLN B 1 318 ? -15.703 9.133 28.625 1 88.38 318 GLN B C 1
ATOM 10947 O O . GLN B 1 318 ? -15.438 10.234 29.109 1 88.38 318 GLN B O 1
ATOM 10952 N N . LEU B 1 319 ? -15.688 8.062 29.344 1 82.19 319 LEU B N 1
ATOM 10953 C CA . LEU B 1 319 ? -15.664 8.094 30.797 1 82.19 319 LEU B CA 1
ATOM 10954 C C . LEU B 1 319 ? -14.344 8.68 31.312 1 82.19 319 LEU B C 1
ATOM 10956 O O . LEU B 1 319 ? -14.336 9.461 32.25 1 82.19 319 LEU B O 1
ATOM 10960 N N . ALA B 1 320 ? -13.25 8.258 30.703 1 72.75 320 ALA B N 1
ATOM 10961 C CA . ALA B 1 320 ? -11.953 8.75 31.156 1 72.75 320 ALA B CA 1
ATOM 10962 C C . ALA B 1 320 ? -11.875 10.273 31.047 1 72.75 320 ALA B C 1
ATOM 10964 O O . ALA B 1 320 ? -11.453 10.945 31.984 1 72.75 320 ALA B O 1
ATOM 10965 N N . GLU B 1 321 ? -12.234 10.797 29.922 1 74.75 321 GLU B N 1
ATOM 10966 C CA . GLU B 1 321 ? -12.227 12.242 29.719 1 74.75 321 GLU B CA 1
ATOM 10967 C C . GLU B 1 321 ? -13.227 12.938 30.641 1 74.75 321 GLU B C 1
ATOM 10969 O O . GLU B 1 321 ? -12.961 14.031 31.141 1 74.75 321 GLU B O 1
ATOM 10974 N N . ALA B 1 322 ? -14.383 12.328 30.859 1 76.31 322 ALA B N 1
ATOM 10975 C CA . ALA B 1 322 ? -15.398 12.891 31.734 1 76.31 322 ALA B CA 1
ATOM 10976 C C . ALA B 1 322 ? -14.898 12.953 33.188 1 76.31 322 ALA B C 1
ATOM 10978 O O . ALA B 1 322 ? -15.148 13.93 33.875 1 76.31 322 ALA B O 1
ATOM 10979 N N . ASN B 1 323 ? -14.172 11.945 33.625 1 70.19 323 ASN B N 1
ATOM 10980 C CA . ASN B 1 323 ? -13.625 11.914 34.969 1 70.19 323 ASN B CA 1
ATOM 10981 C C . ASN B 1 323 ? -12.617 13.039 35.188 1 70.19 323 ASN B C 1
ATOM 10983 O O . ASN B 1 323 ? -12.539 13.609 36.281 1 70.19 323 ASN B O 1
ATOM 10987 N N . ARG B 1 324 ? -11.93 13.43 34.156 1 67.31 324 ARG B N 1
ATOM 10988 C CA . ARG B 1 324 ? -10.969 14.523 34.25 1 67.31 324 ARG B CA 1
ATOM 10989 C C . ARG B 1 324 ? -11.672 15.867 34.375 1 67.31 324 ARG B C 1
ATOM 10991 O O . ARG B 1 324 ? -11.148 16.781 35.031 1 67.31 324 ARG B O 1
ATOM 10998 N N . ALA B 1 325 ? -12.781 15.938 33.812 1 67.38 325 ALA B N 1
ATOM 10999 C CA . ALA B 1 325 ? -13.547 17.188 33.875 1 67.38 325 ALA B CA 1
ATOM 11000 C C . ALA B 1 325 ? -14.461 17.219 35.094 1 67.38 325 ALA B C 1
ATOM 11002 O O . ALA B 1 325 ? -15.227 18.172 35.281 1 67.38 325 ALA B O 1
ATOM 11003 N N . THR B 1 326 ? -14.422 16.094 35.875 1 65.38 326 THR B N 1
ATOM 11004 C CA . THR B 1 326 ? -15.258 15.992 37.062 1 65.38 326 THR B CA 1
ATOM 11005 C C . THR B 1 326 ? -14.461 16.328 38.312 1 65.38 326 THR B C 1
ATOM 11007 O O . THR B 1 326 ? -13.422 15.711 38.562 1 65.38 326 THR B O 1
ATOM 11010 N N . GLY B 1 327 ? -14.883 17.344 38.969 1 56.84 327 GLY B N 1
ATOM 11011 C CA . GLY B 1 327 ? -14.195 17.766 40.188 1 56.84 327 GLY B CA 1
ATOM 11012 C C . GLY B 1 327 ? -14.07 16.672 41.219 1 56.84 327 GLY B C 1
ATOM 11013 O O . GLY B 1 327 ? -14.906 15.766 41.281 1 56.84 327 GLY B O 1
ATOM 11014 N N . THR B 1 328 ? -12.945 16.547 41.812 1 53.78 328 THR B N 1
ATOM 11015 C CA . THR B 1 328 ? -12.75 15.711 42.969 1 53.78 328 THR B CA 1
ATOM 11016 C C . THR B 1 328 ? -12.734 16.562 44.25 1 53.78 328 THR B C 1
ATOM 11018 O O . THR B 1 328 ? -12.727 17.797 44.156 1 53.78 328 THR B O 1
ATOM 11021 N N . PRO B 1 329 ? -12.812 15.906 45.281 1 46.97 329 PRO B N 1
ATOM 11022 C CA . PRO B 1 329 ? -12.68 16.703 46.5 1 46.97 329 PRO B CA 1
ATOM 11023 C C . PRO B 1 329 ? -11.352 17.438 46.594 1 46.97 329 PRO B C 1
ATOM 11025 O O . PRO B 1 329 ? -11.219 18.391 47.375 1 46.97 329 PRO B O 1
ATOM 11028 N N . LEU B 1 330 ? -10.422 17.016 45.688 1 47.97 330 LEU B N 1
ATOM 11029 C CA . LEU B 1 330 ? -9.109 17.641 45.719 1 47.97 330 LEU B CA 1
ATOM 11030 C C . LEU B 1 330 ? -8.984 18.641 44.562 1 47.97 330 LEU B C 1
ATOM 11032 O O . LEU B 1 330 ? -7.918 19.234 44.375 1 47.97 330 LEU B O 1
ATOM 11036 N N . THR B 1 331 ? -10.062 18.656 43.719 1 48.09 331 THR B N 1
ATOM 11037 C CA . THR B 1 331 ? -10.055 19.625 42.625 1 48.09 331 THR B CA 1
ATOM 11038 C C . THR B 1 331 ? -9.852 21.031 43.156 1 48.09 331 THR B C 1
ATOM 11040 O O . THR B 1 331 ? -10.508 21.438 44.125 1 48.09 331 THR B O 1
ATOM 11043 N N . GLY B 1 332 ? -8.836 21.703 42.531 1 41.03 332 GLY B N 1
ATOM 11044 C CA . GLY B 1 332 ? -8.43 23.016 43.031 1 41.03 332 GLY B CA 1
ATOM 11045 C C . GLY B 1 332 ? -7.227 22.953 43.969 1 41.03 332 GLY B C 1
ATOM 11046 O O . GLY B 1 332 ? -6.684 24 44.344 1 41.03 332 GLY B O 1
ATOM 11047 N N . ARG B 1 333 ? -6.852 21.609 44.281 1 39.62 333 ARG B N 1
ATOM 11048 C CA . ARG B 1 333 ? -5.609 21.438 45.031 1 39.62 333 ARG B CA 1
ATOM 11049 C C . ARG B 1 333 ? -4.48 20.953 44.094 1 39.62 333 ARG B C 1
ATOM 11051 O O . ARG B 1 333 ? -4.699 20.141 43.219 1 39.62 333 ARG B O 1
ATOM 11058 N N . THR B 1 334 ? -3.504 21.703 43.75 1 35.5 334 THR B N 1
ATOM 11059 C CA . THR B 1 334 ? -2.43 21.656 42.781 1 35.5 334 THR B CA 1
ATOM 11060 C C . THR B 1 334 ? -1.561 20.422 42.969 1 35.5 334 THR B C 1
ATOM 11062 O O . THR B 1 334 ? -0.965 20.234 44.062 1 35.5 334 THR B O 1
ATOM 11065 N N . PHE B 1 335 ? -1.961 19.078 42.75 1 32.38 335 PHE B N 1
ATOM 11066 C CA . PHE B 1 335 ? -0.838 18.172 42.906 1 32.38 335 PHE B CA 1
ATOM 11067 C C . PHE B 1 335 ? -0.281 17.719 41.562 1 32.38 335 PHE B C 1
ATOM 11069 O O . PHE B 1 335 ? 0.689 16.969 41.531 1 32.38 335 PHE B O 1
ATOM 11076 N N . LEU B 1 336 ? -1.251 17.531 40.469 1 35.97 336 LEU B N 1
ATOM 11077 C CA . LEU B 1 336 ? -0.964 16.516 39.469 1 35.97 336 LEU B CA 1
ATOM 11078 C C . LEU B 1 336 ? -0.198 17.125 38.281 1 35.97 336 LEU B C 1
ATOM 11080 O O . LEU B 1 336 ? -0.287 18.328 38.031 1 35.97 336 LEU B O 1
ATOM 11084 N N . LYS B 1 337 ? 0.588 16.375 37.594 1 37.72 337 LYS B N 1
ATOM 11085 C CA . LYS B 1 337 ? 1.507 16.609 36.5 1 37.72 337 LYS B CA 1
ATOM 11086 C C . LYS B 1 337 ? 0.747 16.922 35.219 1 37.72 337 LYS B C 1
ATOM 11088 O O . LYS B 1 337 ? -0.266 16.281 34.906 1 37.72 337 LYS B O 1
ATOM 11093 N N . ALA B 1 338 ? 0.851 18.047 34.344 1 32.94 338 ALA B N 1
ATOM 11094 C CA . ALA B 1 338 ? 0.289 18.891 33.312 1 32.94 338 ALA B CA 1
ATOM 11095 C C . ALA B 1 338 ? 0.325 18.188 31.953 1 32.94 338 ALA B C 1
ATOM 11097 O O . ALA B 1 338 ? -0.366 18.594 31.016 1 32.94 338 ALA B O 1
ATOM 11098 N N . GLU B 1 339 ? 1.072 17.422 31.516 1 31.41 339 GLU B N 1
ATOM 11099 C CA . GLU B 1 339 ? 1.493 17.203 30.141 1 31.41 339 GLU B CA 1
ATOM 11100 C C . GLU B 1 339 ? 0.314 16.797 29.25 1 31.41 339 GLU B C 1
ATOM 11102 O O . GLU B 1 339 ? 0.305 17.078 28.047 1 31.41 339 GLU B O 1
ATOM 11107 N N . GLU B 1 340 ? -0.632 15.977 29.562 1 33.91 340 GLU B N 1
ATOM 11108 C CA . GLU B 1 340 ? -1.467 15.219 28.625 1 33.91 340 GLU B CA 1
ATOM 11109 C C . GLU B 1 340 ? -2.713 16 28.234 1 33.91 340 GLU B C 1
ATOM 11111 O O . GLU B 1 340 ? -3.479 15.57 27.375 1 33.91 340 GLU B O 1
ATOM 11116 N N . ASP B 1 341 ? -3.012 17.344 28.625 1 30.61 341 ASP B N 1
ATOM 11117 C CA . ASP B 1 341 ? -4.395 17.797 28.625 1 30.61 341 ASP B CA 1
ATOM 11118 C C . ASP B 1 341 ? -4.734 18.5 27.312 1 30.61 341 ASP B C 1
ATOM 11120 O O . ASP B 1 341 ? -5.84 18.359 26.781 1 30.61 341 ASP B O 1
ATOM 11124 N N . ALA B 1 342 ? -4.012 19.516 26.781 1 33.44 342 ALA B N 1
ATOM 11125 C CA . ALA B 1 342 ? -4.477 20.359 25.688 1 33.44 342 ALA B CA 1
ATOM 11126 C C . ALA B 1 342 ? -4.691 19.531 24.422 1 33.44 342 ALA B C 1
ATOM 11128 O O . ALA B 1 342 ? -5.562 19.844 23.609 1 33.44 342 ALA B O 1
ATOM 11129 N N . GLU B 1 343 ? -3.85 18.609 24.141 1 38.5 343 GLU B N 1
ATOM 11130 C CA . GLU B 1 343 ? -3.9 17.891 22.875 1 38.5 343 GLU B CA 1
ATOM 11131 C C . GLU B 1 343 ? -5.172 17.047 22.766 1 38.5 343 GLU B C 1
ATOM 11133 O O . GLU B 1 343 ? -5.551 16.641 21.656 1 38.5 343 GLU B O 1
ATOM 11138 N N . ARG B 1 344 ? -5.914 16.922 23.828 1 42.5 344 ARG B N 1
ATOM 11139 C CA . ARG B 1 344 ? -6.895 15.844 23.922 1 42.5 344 ARG B CA 1
ATOM 11140 C C . ARG B 1 344 ? -8.258 16.297 23.406 1 42.5 344 ARG B C 1
ATOM 11142 O O . ARG B 1 344 ? -9.117 15.477 23.094 1 42.5 344 ARG B O 1
ATOM 11149 N N . ALA B 1 345 ? -8.539 17.609 23.484 1 43.09 345 ALA B N 1
ATOM 11150 C CA . ALA B 1 345 ? -9.906 17.953 23.125 1 43.09 345 ALA B CA 1
ATOM 11151 C C . ALA B 1 345 ? -10.211 17.547 21.688 1 43.09 345 ALA B C 1
ATOM 11153 O O . ALA B 1 345 ? -11.383 17.422 21.297 1 43.09 345 ALA B O 1
ATOM 11154 N N . GLY B 1 346 ? -9.086 17.406 20.953 1 42.38 346 GLY B N 1
ATOM 11155 C CA . GLY B 1 346 ? -9.375 17.172 19.547 1 42.38 346 GLY B CA 1
ATOM 11156 C C . GLY B 1 346 ? -9.141 15.742 19.125 1 42.38 346 GLY B C 1
ATOM 11157 O O . GLY B 1 346 ? -9.273 15.414 17.938 1 42.38 346 GLY B O 1
ATOM 11158 N N . LYS B 1 347 ? -8.586 14.984 20.141 1 45.19 347 LYS B N 1
ATOM 11159 C CA . LYS B 1 347 ? -8.234 13.617 19.781 1 45.19 347 LYS B CA 1
ATOM 11160 C C . LYS B 1 347 ? -9.438 12.68 19.922 1 45.19 347 LYS B C 1
ATOM 11162 O O . LYS B 1 347 ? -9.992 12.547 21.016 1 45.19 347 LYS B O 1
ATOM 11167 N N . GLY B 1 348 ? -10.258 12.5 18.906 1 51.88 348 GLY B N 1
ATOM 11168 C CA . GLY B 1 348 ? -11.398 11.602 18.922 1 51.88 348 GLY B CA 1
ATOM 11169 C C . GLY B 1 348 ? -12.031 11.43 17.547 1 51.88 348 GLY B C 1
ATOM 11170 O O . GLY B 1 348 ? -11.477 11.875 16.547 1 51.88 348 GLY B O 1
ATOM 11171 N N . ASP B 1 349 ? -13.18 10.797 17.781 1 58.75 349 ASP B N 1
ATOM 11172 C CA . ASP B 1 349 ? -14.109 10.398 16.734 1 58.75 349 ASP B CA 1
ATOM 11173 C C . ASP B 1 349 ? -14.906 11.594 16.219 1 58.75 349 ASP B C 1
ATOM 11175 O O . ASP B 1 349 ? -15.719 12.172 16.938 1 58.75 349 ASP B O 1
ATOM 11179 N N . HIS B 1 350 ? -14.406 12.32 15.047 1 75.31 350 HIS B N 1
ATOM 11180 C CA . HIS B 1 350 ? -14.984 13.594 14.625 1 75.31 350 HIS B CA 1
ATOM 11181 C C . HIS B 1 350 ? -15.969 13.398 13.477 1 75.31 350 HIS B C 1
ATOM 11183 O O . HIS B 1 350 ? -15.773 12.516 12.633 1 75.31 350 HIS B O 1
ATOM 11189 N N . CYS B 1 351 ? -17.078 14.023 13.609 1 90.25 351 CYS B N 1
ATOM 11190 C CA . CYS B 1 351 ? -18.188 13.977 12.656 1 90.25 351 CYS B CA 1
ATOM 11191 C C . CYS B 1 351 ? -18.422 15.352 12.031 1 90.25 351 CYS B C 1
ATOM 11193 O O . CYS B 1 351 ? -17.828 16.344 12.461 1 90.25 351 CYS B O 1
ATOM 11195 N N . SER B 1 352 ? -19.047 15.438 10.945 1 93.81 352 SER B N 1
ATOM 11196 C CA . SER B 1 352 ? -19.578 16.656 10.32 1 93.81 352 SER B CA 1
ATOM 11197 C C . SER B 1 352 ? -21.062 16.531 10.039 1 93.81 352 SER B C 1
ATOM 11199 O O . SER B 1 352 ? -21.547 15.469 9.648 1 93.81 352 SER B O 1
ATOM 11201 N N . SER B 1 353 ? -21.828 17.547 10.328 1 97.44 353 SER B N 1
ATOM 11202 C CA . SER B 1 353 ? -23.266 17.562 10.094 1 97.44 353 SER B CA 1
ATOM 11203 C C . SER B 1 353 ? -23.75 18.953 9.695 1 97.44 353 SER B C 1
ATOM 11205 O O . SER B 1 353 ? -23.031 19.953 9.906 1 97.44 353 SER B O 1
ATOM 11207 N N . PHE B 1 354 ? -24.922 19.094 9.016 1 98.06 354 PHE B N 1
ATOM 11208 C CA . PHE B 1 354 ? -25.531 20.375 8.703 1 98.06 354 PHE B CA 1
ATOM 11209 C C . PHE B 1 354 ? -27.031 20.219 8.453 1 98.06 354 PHE B C 1
ATOM 11211 O O . PHE B 1 354 ? -27.516 19.109 8.242 1 98.06 354 PHE B O 1
ATOM 11218 N N . VAL B 1 355 ? -27.75 21.25 8.531 1 98.25 355 VAL B N 1
ATOM 11219 C CA . VAL B 1 355 ? -29.141 21.344 8.102 1 98.25 355 VAL B CA 1
ATOM 11220 C C . VAL B 1 355 ? -29.375 22.688 7.406 1 98.25 355 VAL B C 1
ATOM 11222 O O . VAL B 1 355 ? -28.922 23.734 7.891 1 98.25 355 VAL B O 1
ATOM 11225 N N . ALA B 1 356 ? -29.891 22.688 6.23 1 98.44 356 ALA B N 1
ATOM 11226 C CA . ALA B 1 356 ? -30.312 23.859 5.453 1 98.44 356 ALA B CA 1
ATOM 11227 C C . ALA B 1 356 ? -31.812 23.828 5.176 1 98.44 356 ALA B C 1
ATOM 11229 O O . ALA B 1 356 ? -32.375 22.766 4.945 1 98.44 356 ALA B O 1
ATOM 11230 N N . THR B 1 357 ? -32.5 24.953 5.164 1 97.19 357 THR B N 1
ATOM 11231 C CA . THR B 1 357 ? -33.969 25.016 4.969 1 97.19 357 THR B CA 1
ATOM 11232 C C . THR B 1 357 ? -34.375 26.406 4.488 1 97.19 357 THR B C 1
ATOM 11234 O O . THR B 1 357 ? -33.531 27.297 4.375 1 97.19 357 THR B O 1
ATOM 11237 N N . LYS B 1 358 ? -35.625 26.469 3.992 1 95.44 358 LYS B N 1
ATOM 11238 C CA . LYS B 1 358 ? -36.281 27.734 3.658 1 95.44 358 LYS B CA 1
ATOM 11239 C C . LYS B 1 358 ? -35.469 28.516 2.637 1 95.44 358 LYS B C 1
ATOM 11241 O O . LYS B 1 358 ? -35.156 28.016 1.552 1 95.44 358 LYS B O 1
ATOM 11246 N N . SER B 1 359 ? -34.844 29.688 3.033 1 95.56 359 SER B N 1
ATOM 11247 C CA . SER B 1 359 ? -34.188 30.547 2.061 1 95.56 359 SER B CA 1
ATOM 11248 C C . SER B 1 359 ? -32.906 29.922 1.547 1 95.56 359 SER B C 1
ATOM 11250 O O . SER B 1 359 ? -32.344 30.328 0.52 1 95.56 359 SER B O 1
ATOM 11252 N N . ALA B 1 360 ? -32.344 28.953 2.287 1 97.62 360 ALA B N 1
ATOM 11253 C CA . ALA B 1 360 ? -31.094 28.328 1.913 1 97.62 360 ALA B CA 1
ATOM 11254 C C . ALA B 1 360 ? -31.312 27.219 0.886 1 97.62 360 ALA B C 1
ATOM 11256 O O . ALA B 1 360 ? -30.375 26.797 0.213 1 97.62 360 ALA B O 1
ATOM 11257 N N . THR B 1 361 ? -32.5 26.719 0.754 1 97.56 361 THR B N 1
ATOM 11258 C CA . THR B 1 361 ? -32.812 25.625 -0.175 1 97.56 361 THR B CA 1
ATOM 11259 C C . THR B 1 361 ? -33.719 26.109 -1.304 1 97.56 361 THR B C 1
ATOM 11261 O O . THR B 1 361 ? -34.469 27.078 -1.134 1 97.56 361 THR B O 1
ATOM 11264 N N . PRO B 1 362 ? -33.688 25.469 -2.463 1 95.88 362 PRO B N 1
ATOM 11265 C CA . PRO B 1 362 ? -34.438 25.969 -3.611 1 95.88 362 PRO B CA 1
ATOM 11266 C C . PRO B 1 362 ? -35.938 25.844 -3.408 1 95.88 362 PRO B C 1
ATOM 11268 O O . PRO B 1 362 ? -36.719 26.703 -3.883 1 95.88 362 PRO B O 1
ATOM 11271 N N . ASP B 1 363 ? -36.438 24.844 -2.723 1 94.06 363 ASP B N 1
ATOM 11272 C CA . ASP B 1 363 ? -37.875 24.625 -2.576 1 94.06 363 ASP B CA 1
ATOM 11273 C C . ASP B 1 363 ? -38.344 25.031 -1.186 1 94.06 363 ASP B C 1
ATOM 11275 O O . ASP B 1 363 ? -39.531 24.859 -0.844 1 94.06 363 ASP B O 1
ATOM 11279 N N . GLY B 1 364 ? -37.469 25.484 -0.391 1 94.62 364 GLY B N 1
ATOM 11280 C CA . GLY B 1 364 ? -37.812 25.953 0.941 1 94.62 364 GLY B CA 1
ATOM 11281 C C . GLY B 1 364 ? -37.906 24.844 1.966 1 94.62 364 GLY B C 1
ATOM 11282 O O . GLY B 1 364 ? -38.125 25.094 3.15 1 94.62 364 GLY B O 1
ATOM 11283 N N . ARG B 1 365 ? -37.688 23.656 1.584 1 96.38 365 ARG B N 1
ATOM 11284 C CA . ARG B 1 365 ? -37.812 22.516 2.49 1 96.38 365 ARG B CA 1
ATOM 11285 C C . ARG B 1 365 ? -36.438 22.125 3.023 1 96.38 365 ARG B C 1
ATOM 11287 O O . ARG B 1 365 ? -35.406 22.547 2.492 1 96.38 365 ARG B O 1
ATOM 11294 N N . ALA B 1 366 ? -36.438 21.25 4.02 1 97.5 366 ALA B N 1
ATOM 11295 C CA . ALA B 1 366 ? -35.219 21 4.754 1 97.5 366 ALA B CA 1
ATOM 11296 C C . ALA B 1 366 ? -34.344 19.969 4.031 1 97.5 366 ALA B C 1
ATOM 11298 O O . ALA B 1 366 ? -34.875 19.031 3.418 1 97.5 366 ALA B O 1
ATOM 11299 N N . ILE B 1 367 ? -33 20.094 4.09 1 98.25 367 ILE B N 1
ATOM 11300 C CA . ILE B 1 367 ? -31.969 19.125 3.719 1 98.25 367 ILE B CA 1
ATOM 11301 C C . ILE B 1 367 ? -30.969 18.969 4.863 1 98.25 367 ILE B C 1
ATOM 11303 O O . ILE B 1 367 ? -30.531 19.969 5.449 1 98.25 367 ILE B O 1
ATOM 11307 N N . MET B 1 368 ? -30.656 17.766 5.234 1 98.25 368 MET B N 1
ATOM 11308 C CA . MET B 1 368 ? -29.734 17.5 6.332 1 98.25 368 MET B CA 1
ATOM 11309 C C . MET B 1 368 ? -28.75 16.406 5.949 1 98.25 368 MET B C 1
ATOM 11311 O O . MET B 1 368 ? -29.094 15.469 5.238 1 98.25 368 MET B O 1
ATOM 11315 N N . GLY B 1 369 ? -27.484 16.594 6.328 1 97.62 369 GLY B N 1
ATOM 11316 C CA . GLY B 1 369 ? -26.438 15.617 6.094 1 97.62 369 GLY B CA 1
ATOM 11317 C C . GLY B 1 369 ? -25.609 15.336 7.328 1 97.62 369 GLY B C 1
ATOM 11318 O O . GLY B 1 369 ? -25.562 16.141 8.258 1 97.62 369 GLY B O 1
ATOM 11319 N N . GLN B 1 370 ? -24.969 14.156 7.352 1 97.06 370 GLN B N 1
ATOM 11320 C CA . GLN B 1 370 ? -24.156 13.688 8.469 1 97.06 370 GLN B CA 1
ATOM 11321 C C . GLN B 1 370 ? -23 12.812 7.98 1 97.06 370 GLN B C 1
ATOM 11323 O O . GLN B 1 370 ? -23.203 11.914 7.164 1 97.06 370 GLN B O 1
ATOM 11328 N N . ILE B 1 371 ? -21.734 13.141 8.391 1 96.88 371 ILE B N 1
ATOM 11329 C CA . ILE B 1 371 ? -20.578 12.273 8.211 1 96.88 371 ILE B CA 1
ATOM 11330 C C . ILE B 1 371 ? -20.219 11.625 9.547 1 96.88 371 ILE B C 1
ATOM 11332 O O . ILE B 1 371 ? -20.062 12.32 10.555 1 96.88 371 ILE B O 1
ATOM 11336 N N . PHE B 1 372 ? -20.172 10.344 9.594 1 95.94 372 PHE B N 1
ATOM 11337 C CA . PHE B 1 372 ? -19.688 9.602 10.75 1 95.94 372 PHE B CA 1
ATOM 11338 C C . PHE B 1 372 ? -18.188 9.375 10.656 1 95.94 372 PHE B C 1
ATOM 11340 O O . PHE B 1 372 ? -17.688 8.898 9.633 1 95.94 372 PHE B O 1
ATOM 11347 N N . MET B 1 373 ? -17.422 9.805 11.648 1 94.88 373 MET B N 1
ATOM 11348 C CA . MET B 1 373 ? -15.977 9.602 11.703 1 94.88 373 MET B CA 1
ATOM 11349 C C . MET B 1 373 ? -15.578 8.797 12.938 1 94.88 373 MET B C 1
ATOM 11351 O O . MET B 1 373 ? -16.031 9.094 14.047 1 94.88 373 MET B O 1
ATOM 11355 N N . TRP B 1 374 ? -14.75 7.766 12.773 1 93.44 374 TRP B N 1
ATOM 11356 C CA . TRP B 1 374 ? -14.344 6.82 13.805 1 93.44 374 TRP B CA 1
ATOM 11357 C C . TRP B 1 374 ? -13.086 6.059 13.391 1 93.44 374 TRP B C 1
ATOM 11359 O O . TRP B 1 374 ? -12.719 6.059 12.211 1 93.44 374 TRP B O 1
ATOM 11369 N N . GLY B 1 375 ? -12.344 5.48 14.391 1 92.19 375 GLY B N 1
ATOM 11370 C CA . GLY B 1 375 ? -11.273 4.562 14.023 1 92.19 375 GLY B CA 1
ATOM 11371 C C . GLY B 1 375 ? -11.742 3.453 13.094 1 92.19 375 GLY B C 1
ATOM 11372 O O . GLY B 1 375 ? -12.789 2.842 13.328 1 92.19 375 GLY B O 1
ATOM 11373 N N . GLY B 1 376 ? -11.008 3.217 12.062 1 93.69 376 GLY B N 1
ATOM 11374 C CA . GLY B 1 376 ? -11.453 2.344 10.992 1 93.69 376 GLY B CA 1
ATOM 11375 C C . GLY B 1 376 ? -11.539 0.885 11.398 1 93.69 376 GLY B C 1
ATOM 11376 O O . GLY B 1 376 ? -12.297 0.111 10.812 1 93.69 376 GLY B O 1
ATOM 11377 N N . TYR B 1 377 ? -10.766 0.468 12.438 1 95.69 377 TYR B N 1
ATOM 11378 C CA . TYR B 1 377 ? -10.734 -0.93 12.859 1 95.69 377 TYR B CA 1
ATOM 11379 C C . TYR B 1 377 ? -12.117 -1.386 13.328 1 95.69 377 TYR B C 1
ATOM 11381 O O . TYR B 1 377 ? -12.586 -2.455 12.938 1 95.69 377 TYR B O 1
ATOM 11389 N N . THR B 1 378 ? -12.805 -0.554 14.086 1 95.75 378 THR B N 1
ATOM 11390 C CA . THR B 1 378 ? -14.148 -0.886 14.547 1 95.75 378 THR B CA 1
ATOM 11391 C C . THR B 1 378 ? -15.203 -0.116 13.758 1 95.75 378 THR B C 1
ATOM 11393 O O . THR B 1 378 ? -16.359 -0.534 13.688 1 95.75 378 THR B O 1
ATOM 11396 N N . GLY B 1 379 ? -14.82 0.977 13.117 1 95.31 379 GLY B N 1
ATOM 11397 C CA . GLY B 1 379 ? -15.758 1.816 12.383 1 95.31 379 GLY B CA 1
ATOM 11398 C C . GLY B 1 379 ? -16.469 1.084 11.266 1 95.31 379 GLY B C 1
ATOM 11399 O O . GLY B 1 379 ? -17.578 1.464 10.867 1 95.31 379 GLY B O 1
ATOM 11400 N N . VAL B 1 380 ? -15.922 -0 10.781 1 96.25 380 VAL B N 1
ATOM 11401 C CA . VAL B 1 380 ? -16.484 -0.769 9.672 1 96.25 380 VAL B CA 1
ATOM 11402 C C . VAL B 1 380 ? -17.781 -1.445 10.117 1 96.25 380 VAL B C 1
ATOM 11404 O O . VAL B 1 380 ? -18.594 -1.834 9.289 1 96.25 380 VAL B O 1
ATOM 11407 N N . HIS B 1 381 ? -18.031 -1.559 11.414 1 96.94 381 HIS B N 1
ATOM 11408 C CA . HIS B 1 381 ? -19.172 -2.318 11.914 1 96.94 381 HIS B CA 1
ATOM 11409 C C . HIS B 1 381 ? -20.406 -1.435 12.047 1 96.94 381 HIS B C 1
ATOM 11411 O O . HIS B 1 381 ? -21.516 -1.933 12.281 1 96.94 381 HIS B O 1
ATOM 11417 N N . TRP B 1 382 ? -20.25 -0.141 11.93 1 96.88 382 TRP B N 1
ATOM 11418 C CA . TRP B 1 382 ? -21.438 0.718 11.906 1 96.88 382 TRP B CA 1
ATOM 11419 C C . TRP B 1 382 ? -22.094 0.696 10.531 1 96.88 382 TRP B C 1
ATOM 11421 O O . TRP B 1 382 ? -22.359 1.749 9.945 1 96.88 382 TRP B O 1
ATOM 11431 N N . ASP B 1 383 ? -22.312 -0.511 10.102 1 97.12 383 ASP B N 1
ATOM 11432 C CA . ASP B 1 383 ? -22.797 -0.732 8.742 1 97.12 383 ASP B CA 1
ATOM 11433 C C . ASP B 1 383 ? -24.234 -1.272 8.75 1 97.12 383 ASP B C 1
ATOM 11435 O O . ASP B 1 383 ? -24.688 -1.832 7.75 1 97.12 383 ASP B O 1
ATOM 11439 N N . VAL B 1 384 ? -24.938 -1.148 9.852 1 98.44 384 VAL B N 1
ATOM 11440 C CA . VAL B 1 384 ? -26.312 -1.643 9.938 1 98.44 384 VAL B CA 1
ATOM 11441 C C . VAL B 1 384 ? -27.297 -0.483 9.773 1 98.44 384 VAL B C 1
ATOM 11443 O O . VAL B 1 384 ? -27.172 0.539 10.453 1 98.44 384 VAL B O 1
ATOM 11446 N N . VAL B 1 385 ? -28.141 -0.547 8.844 1 98.38 385 VAL B N 1
ATOM 11447 C CA . VAL B 1 385 ? -29.328 0.298 8.75 1 98.38 385 VAL B CA 1
ATOM 11448 C C . VAL B 1 385 ? -30.531 -0.439 9.328 1 98.38 385 VAL B C 1
ATOM 11450 O O . VAL B 1 385 ? -31 -1.425 8.75 1 98.38 385 VAL B O 1
ATOM 11453 N N . LEU B 1 386 ? -31.062 -0.003 10.43 1 98.56 386 LEU B N 1
ATOM 11454 C CA . LEU B 1 386 ? -32.094 -0.705 11.172 1 98.56 386 LEU B CA 1
ATOM 11455 C C . LEU B 1 386 ? -33.438 0.027 11.062 1 98.56 386 LEU B C 1
ATOM 11457 O O . LEU B 1 386 ? -33.562 1.179 11.484 1 98.56 386 LEU B O 1
ATOM 11461 N N . ASP B 1 387 ? -34.406 -0.58 10.422 1 98.62 387 ASP B N 1
ATOM 11462 C CA . ASP B 1 387 ? -35.812 -0.138 10.352 1 98.62 387 ASP B CA 1
ATOM 11463 C C . ASP B 1 387 ? -36.625 -0.77 11.461 1 98.62 387 ASP B C 1
ATOM 11465 O O . ASP B 1 387 ? -36.906 -1.97 11.43 1 98.62 387 ASP B O 1
ATOM 11469 N N . VAL B 1 388 ? -37.062 0.052 12.43 1 98.75 388 VAL B N 1
ATOM 11470 C CA . VAL B 1 388 ? -37.75 -0.447 13.609 1 98.75 388 VAL B CA 1
ATOM 11471 C C . VAL B 1 388 ? -39.219 -0.005 13.57 1 98.75 388 VAL B C 1
ATOM 11473 O O . VAL B 1 388 ? -39.5 1.191 13.508 1 98.75 388 VAL B O 1
ATOM 11476 N N . LYS B 1 389 ? -40.125 -0.917 13.578 1 98.31 389 LYS B N 1
ATOM 11477 C CA . LYS B 1 389 ? -41.531 -0.677 13.742 1 98.31 389 LYS B CA 1
ATOM 11478 C C . LYS B 1 389 ? -42.031 -1.194 15.086 1 98.31 389 LYS B C 1
ATOM 11480 O O . LYS B 1 389 ? -42.594 -2.287 15.164 1 98.31 389 LYS B O 1
ATOM 11485 N N . PRO B 1 390 ? -42 -0.327 16.094 1 98.19 390 PRO B N 1
ATOM 11486 C CA . PRO B 1 390 ? -42.344 -0.771 17.453 1 98.19 390 PRO B CA 1
ATOM 11487 C C . PRO B 1 390 ? -43.875 -0.794 17.703 1 98.19 390 PRO B C 1
ATOM 11489 O O . PRO B 1 390 ? -44.625 -0.133 16.984 1 98.19 390 PRO B O 1
ATOM 11492 N N . THR B 1 391 ? -44.25 -1.555 18.719 1 97.38 391 THR B N 1
ATOM 11493 C CA . THR B 1 391 ? -45.656 -1.582 19.125 1 97.38 391 THR B CA 1
ATOM 11494 C C . THR B 1 391 ? -46.094 -0.25 19.734 1 97.38 391 THR B C 1
ATOM 11496 O O . THR B 1 391 ? -47.25 0.143 19.656 1 97.38 391 THR B O 1
ATOM 11499 N N . LYS B 1 392 ? -45.125 0.428 20.375 1 97.19 392 LYS B N 1
ATOM 11500 C CA . LYS B 1 392 ? -45.375 1.744 20.953 1 97.19 392 LYS B CA 1
ATOM 11501 C C . LYS B 1 392 ? -44.344 2.766 20.438 1 97.19 392 LYS B C 1
ATOM 11503 O O . LYS B 1 392 ? -43.156 2.473 20.328 1 97.19 392 LYS B O 1
ATOM 11508 N N . GLY B 1 393 ? -44.875 3.953 20.156 1 98 393 GLY B N 1
ATOM 11509 C CA . GLY B 1 393 ? -44.031 5.004 19.625 1 98 393 GLY B CA 1
ATOM 11510 C C . GLY B 1 393 ? -44.031 5.051 18.109 1 98 393 GLY B C 1
ATOM 11511 O O . GLY B 1 393 ? -44.781 4.324 17.453 1 98 393 GLY B O 1
ATOM 11512 N N . HIS B 1 394 ? -43.188 5.898 17.547 1 98.38 394 HIS B N 1
ATOM 11513 C CA . HIS B 1 394 ? -43.094 6.082 16.094 1 98.38 394 HIS B CA 1
ATOM 11514 C C . HIS B 1 394 ? -42.188 5.031 15.461 1 98.38 394 HIS B C 1
ATOM 11516 O O . HIS B 1 394 ? -41.188 4.648 16.047 1 98.38 394 HIS B O 1
ATOM 11522 N N . ARG B 1 395 ? -42.562 4.555 14.273 1 98.56 395 ARG B N 1
ATOM 11523 C CA . ARG B 1 395 ? -41.594 3.855 13.43 1 98.56 395 ARG B CA 1
ATOM 11524 C C . ARG B 1 395 ? -40.406 4.746 13.117 1 98.56 395 ARG B C 1
ATOM 11526 O O . ARG B 1 395 ? -40.531 5.957 12.938 1 98.56 395 ARG B O 1
ATOM 11533 N N . PHE B 1 396 ? -39.25 4.176 13.133 1 98.44 396 PHE B N 1
ATOM 11534 C CA . PHE B 1 396 ? -38.062 4.965 12.789 1 98.44 396 PHE B CA 1
ATOM 11535 C C . PHE B 1 396 ? -37 4.09 12.141 1 98.44 396 PHE B C 1
ATOM 11537 O O . PHE B 1 396 ? -37.031 2.863 12.234 1 98.44 396 PHE B O 1
ATOM 11544 N N . VAL B 1 397 ? -36.094 4.68 11.367 1 98.44 397 VAL B N 1
ATOM 11545 C CA . VAL B 1 397 ? -34.906 4.051 10.789 1 98.44 397 VAL B CA 1
ATOM 11546 C C . VAL B 1 397 ? -33.656 4.719 11.328 1 98.44 397 VAL B C 1
ATOM 11548 O O . VAL B 1 397 ? -33.625 5.934 11.539 1 98.44 397 VAL B O 1
ATOM 11551 N N . MET B 1 398 ? -32.625 3.928 11.586 1 98.19 398 MET B N 1
ATOM 11552 C CA . MET B 1 398 ? -31.359 4.477 12.07 1 98.19 398 MET B CA 1
ATOM 11553 C C . MET B 1 398 ? -30.172 3.691 11.516 1 98.19 398 MET B C 1
ATOM 11555 O O . MET B 1 398 ? -30.328 2.543 11.102 1 98.19 398 MET B O 1
ATOM 11559 N N . GLN B 1 399 ? -29 4.363 11.383 1 98 399 GLN B N 1
ATOM 11560 C CA . GLN B 1 399 ? -27.734 3.658 11.266 1 98 399 GLN B CA 1
ATOM 11561 C C . GLN B 1 399 ? -27.234 3.182 12.625 1 98 399 GLN B C 1
ATOM 11563 O O . GLN B 1 399 ? -27.297 3.922 13.609 1 98 399 GLN B O 1
ATOM 11568 N N . THR B 1 400 ? -26.812 1.997 12.719 1 97.94 400 THR B N 1
ATOM 11569 C CA . THR B 1 400 ? -26.312 1.457 13.977 1 97.94 400 THR B CA 1
ATOM 11570 C C . THR B 1 400 ? -25.281 0.371 13.734 1 97.94 400 THR B C 1
ATOM 11572 O O . THR B 1 400 ? -24.578 0.386 12.711 1 97.94 400 THR B O 1
ATOM 11575 N N . PHE B 1 401 ? -24.953 -0.445 14.711 1 97.94 401 PHE B N 1
ATOM 11576 C CA . PHE B 1 401 ? -24.016 -1.555 14.672 1 97.94 401 PHE B CA 1
ATOM 11577 C C . PHE B 1 401 ? -24.703 -2.861 15.055 1 97.94 401 PHE B C 1
ATOM 11579 O O . PHE B 1 401 ? -25.828 -2.855 15.531 1 97.94 401 PHE B O 1
ATOM 11586 N N . PRO B 1 402 ? -24.062 -3.988 14.758 1 98.25 402 PRO B N 1
ATOM 11587 C CA . PRO B 1 402 ? -24.703 -5.254 15.117 1 98.25 402 PRO B CA 1
ATOM 11588 C C . PRO B 1 402 ? -25 -5.359 16.609 1 98.25 402 PRO B C 1
ATOM 11590 O O . PRO B 1 402 ? -24.078 -5.324 17.438 1 98.25 402 PRO B O 1
ATOM 11593 N N . GLY B 1 403 ? -26.266 -5.449 16.875 1 98 403 GLY B N 1
ATOM 11594 C CA . GLY B 1 403 ? -26.672 -5.547 18.266 1 98 403 GLY B CA 1
ATOM 11595 C C . GLY B 1 403 ? -26.984 -4.203 18.891 1 98 403 GLY B C 1
ATOM 11596 O O . GLY B 1 403 ? -27.297 -4.125 20.078 1 98 403 GLY B O 1
ATOM 11597 N N . GLY B 1 404 ? -27.047 -3.174 18.125 1 98.25 404 GLY B N 1
ATOM 11598 C CA . GLY B 1 404 ? -27.25 -1.832 18.641 1 98.25 404 GLY B CA 1
ATOM 11599 C C . GLY B 1 404 ? -28.719 -1.463 18.766 1 98.25 404 GLY B C 1
ATOM 11600 O O . GLY B 1 404 ? -29.531 -1.797 17.906 1 98.25 404 GLY B O 1
ATOM 11601 N N . ILE B 1 405 ? -29.109 -0.771 19.859 1 98 405 ILE B N 1
ATOM 11602 C CA . ILE B 1 405 ? -30.469 -0.246 20 1 98 405 ILE B CA 1
ATOM 11603 C C . ILE B 1 405 ? -30.469 1.262 19.75 1 98 405 ILE B C 1
ATOM 11605 O O . ILE B 1 405 ? -31.531 1.891 19.719 1 98 405 ILE B O 1
ATOM 11609 N N . HIS B 1 406 ? -29.297 1.814 19.641 1 97.12 406 HIS B N 1
ATOM 11610 C CA . HIS B 1 406 ? -29.094 3.207 19.266 1 97.12 406 HIS B CA 1
ATOM 11611 C C . HIS B 1 406 ? -28.062 3.32 18.141 1 97.12 406 HIS B C 1
ATOM 11613 O O . HIS B 1 406 ? -27.406 2.34 17.781 1 97.12 406 HIS B O 1
ATOM 11619 N N . SER B 1 407 ? -28 4.418 17.531 1 94.81 407 SER B N 1
ATOM 11620 C CA . SER B 1 407 ? -27.188 4.566 16.328 1 94.81 407 SER B CA 1
ATOM 11621 C C . SER B 1 407 ? -25.703 4.543 16.656 1 94.81 407 SER B C 1
ATOM 11623 O O . SER B 1 407 ? -24.938 3.75 16.094 1 94.81 407 SER B O 1
ATOM 11625 N N . GLY B 1 408 ? -25.25 5.457 17.703 1 87.75 408 GLY B N 1
ATOM 11626 C CA . GLY B 1 408 ? -23.828 5.645 17.953 1 87.75 408 GLY B CA 1
ATOM 11627 C C . GLY B 1 408 ? -23.141 6.477 16.891 1 87.75 408 GLY B C 1
ATOM 11628 O O . GLY B 1 408 ? -22.219 7.234 17.188 1 87.75 408 GLY B O 1
ATOM 11629 N N . SER B 1 409 ? -23.547 6.336 15.617 1 83.19 409 SER B N 1
ATOM 11630 C CA . SER B 1 409 ? -23.141 7.199 14.516 1 83.19 409 SER B CA 1
ATOM 11631 C C . SER B 1 409 ? -24.094 8.383 14.359 1 83.19 409 SER B C 1
ATOM 11633 O O . SER B 1 409 ? -23.766 9.352 13.664 1 83.19 409 SER B O 1
ATOM 11635 N N . ASP B 1 410 ? -25.172 8.164 15.094 1 79.25 410 ASP B N 1
ATOM 11636 C CA . ASP B 1 410 ? -26.25 9.109 15.398 1 79.25 410 ASP B CA 1
ATOM 11637 C C . ASP B 1 410 ? -26.891 9.641 14.125 1 79.25 410 ASP B C 1
ATOM 11639 O O . ASP B 1 410 ? -26.844 10.836 13.844 1 79.25 410 ASP B O 1
ATOM 11643 N N . TRP B 1 411 ? -27.5 8.836 13.406 1 96.06 411 TRP B N 1
ATOM 11644 C CA . TRP B 1 411 ? -28.391 9.141 12.297 1 96.06 411 TRP B CA 1
ATOM 11645 C C . TRP B 1 411 ? -29.75 8.461 12.484 1 96.06 411 TRP B C 1
ATOM 11647 O O . TRP B 1 411 ? -29.844 7.227 12.461 1 96.06 411 TRP B O 1
ATOM 11657 N N . TYR B 1 412 ? -30.844 9.266 12.641 1 98.31 412 TYR B N 1
ATOM 11658 C CA . TYR B 1 412 ? -32.188 8.781 12.859 1 98.31 412 TYR B CA 1
ATOM 11659 C C . TYR B 1 412 ? -33.188 9.539 11.992 1 98.31 412 TYR B C 1
ATOM 11661 O O . TYR B 1 412 ? -33.062 10.75 11.812 1 98.31 412 TYR B O 1
ATOM 11669 N N . VAL B 1 413 ? -34.125 8.82 11.469 1 98.56 413 VAL B N 1
ATOM 11670 C CA . VAL B 1 413 ? -35.312 9.383 10.836 1 98.56 413 VAL B CA 1
ATOM 11671 C C . VAL B 1 413 ? -36.562 8.68 11.359 1 98.56 413 VAL B C 1
ATOM 11673 O O . VAL B 1 413 ? -36.688 7.453 11.273 1 98.56 413 VAL B O 1
ATOM 11676 N N . ASN B 1 414 ? -37.531 9.398 11.953 1 98.31 414 ASN B N 1
ATOM 11677 C CA . ASN B 1 414 ? -38.719 8.719 12.469 1 98.31 414 ASN B CA 1
ATOM 11678 C C . ASN B 1 414 ? -40 9.141 11.719 1 98.31 414 ASN B C 1
ATOM 11680 O O . ASN B 1 414 ? -39.938 10.062 10.898 1 98.31 414 ASN B O 1
ATOM 11684 N N . ALA B 1 415 ? -41.094 8.461 12.008 1 98.19 415 ALA B N 1
ATOM 11685 C CA . ALA B 1 415 ? -42.312 8.602 11.25 1 98.19 415 ALA B CA 1
ATOM 11686 C C . ALA B 1 415 ? -43.031 9.906 11.602 1 98.19 415 ALA B C 1
ATOM 11688 O O . ALA B 1 415 ? -43.969 10.32 10.898 1 98.19 415 ALA B O 1
ATOM 11689 N N . ALA B 1 416 ? -42.594 10.609 12.617 1 97.94 416 ALA B N 1
ATOM 11690 C CA . ALA B 1 416 ? -43.125 11.922 12.953 1 97.94 416 ALA B CA 1
ATOM 11691 C C . ALA B 1 416 ? -42.438 13.016 12.133 1 97.94 416 ALA B C 1
ATOM 11693 O O . ALA B 1 416 ? -42.781 14.195 12.242 1 97.94 416 ALA B O 1
ATOM 11694 N N . GLY B 1 417 ? -41.469 12.625 11.328 1 97.31 417 GLY B N 1
ATOM 11695 C CA . GLY B 1 417 ? -40.781 13.578 10.469 1 97.31 417 GLY B CA 1
ATOM 11696 C C . GLY B 1 417 ? -39.594 14.234 11.125 1 97.31 417 GLY B C 1
ATOM 11697 O O . GLY B 1 417 ? -39.156 15.305 10.703 1 97.31 417 GLY B O 1
ATOM 11698 N N . ILE B 1 418 ? -39.062 13.641 12.172 1 98.38 418 ILE B N 1
ATOM 11699 C CA . ILE B 1 418 ? -37.906 14.188 12.859 1 98.38 418 ILE B CA 1
ATOM 11700 C C . ILE B 1 418 ? -36.656 13.469 12.383 1 98.38 418 ILE B C 1
ATOM 11702 O O . ILE B 1 418 ? -36.594 12.234 12.32 1 98.38 418 ILE B O 1
ATOM 11706 N N . VAL B 1 419 ? -35.656 14.242 11.961 1 98.5 419 VAL B N 1
ATOM 11707 C CA . VAL B 1 419 ? -34.344 13.734 11.633 1 98.5 419 VAL B CA 1
ATOM 11708 C C . VAL B 1 419 ? -33.344 14.148 12.711 1 98.5 419 VAL B C 1
ATOM 11710 O O . VAL B 1 419 ? -33.344 15.289 13.164 1 98.5 419 VAL B O 1
ATOM 11713 N N . ILE B 1 420 ? -32.531 13.219 13.188 1 98.38 420 ILE B N 1
ATOM 11714 C CA . ILE B 1 420 ? -31.562 13.5 14.258 1 98.38 420 ILE B CA 1
ATOM 11715 C C . ILE B 1 420 ? -30.156 13.102 13.82 1 98.38 420 ILE B C 1
ATOM 11717 O O . ILE B 1 420 ? -29.953 11.984 13.336 1 98.38 420 ILE B O 1
ATOM 11721 N N . GLY B 1 421 ? -29.172 13.992 13.891 1 96.56 421 GLY B N 1
ATOM 11722 C CA . GLY B 1 421 ? -27.75 13.758 13.766 1 96.56 421 GLY B CA 1
ATOM 11723 C C . GLY B 1 421 ? -26.953 14.219 14.977 1 96.56 421 GLY B C 1
ATOM 11724 O O . GLY B 1 421 ? -27.531 14.617 15.984 1 96.56 421 GLY B O 1
ATOM 11725 N N . GLU B 1 422 ? -25.641 14.031 14.891 1 93.81 422 GLU B N 1
ATOM 11726 C CA . GLU B 1 422 ? -24.875 14.477 16.047 1 93.81 422 GLU B CA 1
ATOM 11727 C C . GLU B 1 422 ? -23.406 14.664 15.703 1 93.81 422 GLU B C 1
ATOM 11729 O O . GLU B 1 422 ? -22.891 14.008 14.797 1 93.81 422 GLU B O 1
ATOM 11734 N N . THR B 1 423 ? -22.719 15.547 16.359 1 94.25 423 THR B N 1
ATOM 11735 C CA . THR B 1 423 ? -21.266 15.68 16.391 1 94.25 423 THR B CA 1
ATOM 11736 C C . THR B 1 423 ? -20.781 15.844 17.828 1 94.25 423 THR B C 1
ATOM 11738 O O . THR B 1 423 ? -21.297 16.672 18.578 1 94.25 423 THR B O 1
ATOM 11741 N N . THR B 1 424 ? -19.781 15.094 18.188 1 92.62 424 THR B N 1
ATOM 11742 C CA . THR B 1 424 ? -19.266 15.109 19.547 1 92.62 424 THR B CA 1
ATOM 11743 C C . THR B 1 424 ? -18.453 16.375 19.797 1 92.62 424 THR B C 1
ATOM 11745 O O . THR B 1 424 ? -17.688 16.828 18.938 1 92.62 424 THR B O 1
ATOM 11748 N N . VAL B 1 425 ? -18.672 17.016 20.938 1 93.06 425 VAL B N 1
ATOM 11749 C CA . VAL B 1 425 ? -17.875 18.156 21.344 1 93.06 425 VAL B CA 1
ATOM 11750 C C . VAL B 1 425 ? -17.078 17.812 22.609 1 93.06 425 VAL B C 1
ATOM 11752 O O . VAL B 1 425 ? -17.031 16.656 23.016 1 93.06 425 VAL B O 1
ATOM 11755 N N . GLY B 1 426 ? -16.375 18.797 23.188 1 88.5 426 GLY B N 1
ATOM 11756 C CA . GLY B 1 426 ? -15.609 18.531 24.391 1 88.5 426 GLY B CA 1
ATOM 11757 C C . GLY B 1 426 ? -16.453 17.938 25.516 1 88.5 426 GLY B C 1
ATOM 11758 O O . GLY B 1 426 ? -17.594 18.328 25.703 1 88.5 426 GLY B O 1
ATOM 11759 N N . GLN B 1 427 ? -15.922 16.938 26.188 1 89.69 427 GLN B N 1
ATOM 11760 C CA . GLN B 1 427 ? -16.656 16.172 27.203 1 89.69 427 GLN B CA 1
ATOM 11761 C C . GLN B 1 427 ? -16.891 17.016 28.453 1 89.69 427 GLN B C 1
ATOM 11763 O O . GLN B 1 427 ? -15.969 17.656 28.953 1 89.69 427 GLN B O 1
ATOM 11768 N N . SER B 1 428 ? -18.078 17.141 28.906 1 91.56 428 SER B N 1
ATOM 11769 C CA . SER B 1 428 ? -18.469 17.797 30.156 1 91.56 428 SER B CA 1
ATOM 11770 C C . SER B 1 428 ? -18.453 16.812 31.312 1 91.56 428 SER B C 1
ATOM 11772 O O . SER B 1 428 ? -18.172 15.625 31.125 1 91.56 428 SER B O 1
ATOM 11774 N N . PRO B 1 429 ? -18.641 17.219 32.5 1 87.69 429 PRO B N 1
ATOM 11775 C CA . PRO B 1 429 ? -18.531 16.359 33.688 1 87.69 429 PRO B CA 1
ATOM 11776 C C . PRO B 1 429 ? -19.531 15.211 33.656 1 87.69 429 PRO B C 1
ATOM 11778 O O . PRO B 1 429 ? -20.609 15.328 33.062 1 87.69 429 PRO B O 1
ATOM 11781 N N . PHE B 1 430 ? -19.188 14.125 34.375 1 91.25 430 PHE B N 1
ATOM 11782 C CA . PHE B 1 430 ? -20.016 12.93 34.469 1 91.25 430 PHE B CA 1
ATOM 11783 C C . PHE B 1 430 ? -20.922 13 35.688 1 91.25 430 PHE B C 1
ATOM 11785 O O . PHE B 1 430 ? -20.469 13.297 36.812 1 91.25 430 PHE B O 1
ATOM 11792 N N . ASP B 1 431 ? -22.172 12.859 35.438 1 91.69 431 ASP B N 1
ATOM 11793 C CA . ASP B 1 431 ? -23.141 12.664 36.5 1 91.69 431 ASP B CA 1
ATOM 11794 C C . ASP B 1 431 ? -23.562 11.195 36.625 1 91.69 431 ASP B C 1
ATOM 11796 O O . ASP B 1 431 ? -24.391 10.727 35.812 1 91.69 431 ASP B O 1
ATOM 11800 N N . MET B 1 432 ? -23.172 10.477 37.594 1 87 432 MET B N 1
ATOM 11801 C CA . MET B 1 432 ? -23.359 9.031 37.75 1 87 432 MET B CA 1
ATOM 11802 C C . MET B 1 432 ? -24.812 8.68 37.969 1 87 432 MET B C 1
ATOM 11804 O O . MET B 1 432 ? -25.219 7.531 37.812 1 87 432 MET B O 1
ATOM 11808 N N . ASN B 1 433 ? -25.625 9.633 38.312 1 88.56 433 ASN B N 1
ATOM 11809 C CA . ASN B 1 433 ? -27.031 9.359 38.594 1 88.56 433 ASN B CA 1
ATOM 11810 C C . ASN B 1 433 ? -27.891 9.375 37.344 1 88.56 433 ASN B C 1
ATOM 11812 O O . ASN B 1 433 ? -29.031 8.906 37.375 1 88.56 433 ASN B O 1
ATOM 11816 N N . GLY B 1 434 ? -27.375 9.898 36.312 1 94.38 434 GLY B N 1
ATOM 11817 C CA . GLY B 1 434 ? -28.141 9.984 35.062 1 94.38 434 GLY B CA 1
ATOM 11818 C C . GLY B 1 434 ? -28.188 8.672 34.312 1 94.38 434 GLY B C 1
ATOM 11819 O O . GLY B 1 434 ? -27.656 7.66 34.781 1 94.38 434 GLY B O 1
ATOM 11820 N N . THR B 1 435 ? -28.922 8.672 33.156 1 94.88 435 THR B N 1
ATOM 11821 C CA . THR B 1 435 ? -29.062 7.523 32.281 1 94.88 435 THR B CA 1
ATOM 11822 C C . THR B 1 435 ? -28.109 7.641 31.094 1 94.88 435 THR B C 1
ATOM 11824 O O . THR B 1 435 ? -27.766 8.742 30.672 1 94.88 435 THR B O 1
ATOM 11827 N N . PRO B 1 436 ? -27.656 6.48 30.578 1 94.19 436 PRO B N 1
ATOM 11828 C CA . PRO B 1 436 ? -26.75 6.535 29.438 1 94.19 436 PRO B CA 1
ATOM 11829 C C . PRO B 1 436 ? -27.344 7.258 28.219 1 94.19 436 PRO B C 1
ATOM 11831 O O . PRO B 1 436 ? -28.562 7.258 28.047 1 94.19 436 PRO B O 1
ATOM 11834 N N . GLN B 1 437 ? -26.469 7.922 27.516 1 95.19 437 GLN B N 1
ATOM 11835 C CA . GLN B 1 437 ? -26.906 8.625 26.328 1 95.19 437 GLN B CA 1
ATOM 11836 C C . GLN B 1 437 ? -27.609 7.68 25.359 1 95.19 437 GLN B C 1
ATOM 11838 O O . GLN B 1 437 ? -28.578 8.062 24.688 1 95.19 437 GLN B O 1
ATOM 11843 N N . SER B 1 438 ? -27.219 6.348 25.266 1 96.12 438 SER B N 1
ATOM 11844 C CA . SER B 1 438 ? -27.812 5.359 24.375 1 96.12 438 SER B CA 1
ATOM 11845 C C . SER B 1 438 ? -29.281 5.137 24.688 1 96.12 438 SER B C 1
ATOM 11847 O O . SER B 1 438 ? -30.109 4.98 23.781 1 96.12 438 SER B O 1
ATOM 11849 N N . ASN B 1 439 ? -29.578 5.141 25.938 1 96.69 439 ASN B N 1
ATOM 11850 C CA . ASN B 1 439 ? -30.969 5.027 26.359 1 96.69 439 ASN B CA 1
ATOM 11851 C C . ASN B 1 439 ? -31.781 6.25 25.953 1 96.69 439 ASN B C 1
ATOM 11853 O O . ASN B 1 439 ? -32.906 6.117 25.438 1 96.69 439 ASN B O 1
ATOM 11857 N N . ARG B 1 440 ? -31.266 7.418 26.156 1 97.19 440 ARG B N 1
ATOM 11858 C CA . ARG B 1 440 ? -32 8.664 25.953 1 97.19 440 ARG B CA 1
ATOM 11859 C C . ARG B 1 440 ? -32.219 8.93 24.453 1 97.19 440 ARG B C 1
ATOM 11861 O O . ARG B 1 440 ? -33.312 9.305 24.047 1 97.19 440 ARG B O 1
ATOM 11868 N N . ILE B 1 441 ? -31.219 8.789 23.672 1 97.75 441 ILE B N 1
ATOM 11869 C CA . ILE B 1 441 ? -31.359 9.086 22.25 1 97.75 441 ILE B CA 1
ATOM 11870 C C . ILE B 1 441 ? -32.281 8.055 21.594 1 97.75 441 ILE B C 1
ATOM 11872 O O . ILE B 1 441 ? -33 8.383 20.656 1 97.75 441 ILE B O 1
ATOM 11876 N N . ARG B 1 442 ? -32.156 6.758 22.031 1 97.94 442 ARG B N 1
ATOM 11877 C CA . ARG B 1 442 ? -33.125 5.762 21.547 1 97.94 442 ARG B CA 1
ATOM 11878 C C . ARG B 1 442 ? -34.531 6.18 21.875 1 97.94 442 ARG B C 1
ATOM 11880 O O . ARG B 1 442 ? -35.438 6.043 21.047 1 97.94 442 ARG B O 1
ATOM 11887 N N . LYS B 1 443 ? -34.75 6.59 23.031 1 97.81 443 LYS B N 1
ATOM 11888 C CA . LYS B 1 443 ? -36.062 7.07 23.453 1 97.81 443 LYS B CA 1
ATOM 11889 C C . LYS B 1 443 ? -36.531 8.25 22.609 1 97.81 443 LYS B C 1
ATOM 11891 O O . LYS B 1 443 ? -37.688 8.312 22.188 1 97.81 443 LYS B O 1
ATOM 11896 N N . ALA B 1 444 ? -35.625 9.18 22.375 1 98.25 444 ALA B N 1
ATOM 11897 C CA . ALA B 1 444 ? -35.969 10.344 21.562 1 98.25 444 ALA B CA 1
ATOM 11898 C C . ALA B 1 444 ? -36.344 9.922 20.141 1 98.25 444 ALA B C 1
ATOM 11900 O O . ALA B 1 444 ? -37.344 10.406 19.594 1 98.25 444 ALA B O 1
ATOM 11901 N N . ALA B 1 445 ? -35.625 9.062 19.516 1 98.12 445 ALA B N 1
ATOM 11902 C CA . ALA B 1 445 ? -35.875 8.594 18.156 1 98.12 445 ALA B CA 1
ATOM 11903 C C . ALA B 1 445 ? -37.219 7.914 18.047 1 98.12 445 ALA B C 1
ATOM 11905 O O . ALA B 1 445 ? -37.906 8.031 17.031 1 98.12 445 ALA B O 1
ATOM 11906 N N . GLN B 1 446 ? -37.625 7.215 19.078 1 98.44 446 GLN B N 1
ATOM 11907 C CA . GLN B 1 446 ? -38.844 6.387 19.031 1 98.44 446 GLN B CA 1
ATOM 11908 C C . GLN B 1 446 ? -40.062 7.18 19.469 1 98.44 446 GLN B C 1
ATOM 11910 O O . GLN B 1 446 ? -41.188 6.918 19 1 98.44 446 GLN B O 1
ATOM 11915 N N . TYR B 1 447 ? -39.906 8.25 20.312 1 98.31 447 TYR B N 1
ATOM 11916 C CA . TYR B 1 447 ? -41.094 8.82 20.938 1 98.31 447 TYR B CA 1
ATOM 11917 C C . TYR B 1 447 ? -41.219 10.312 20.656 1 98.31 447 TYR B C 1
ATOM 11919 O O . TYR B 1 447 ? -42.25 10.922 20.891 1 98.31 447 TYR B O 1
ATOM 11927 N N . ALA B 1 448 ? -40.156 10.945 20.188 1 98.56 448 ALA B N 1
ATOM 11928 C CA . ALA B 1 448 ? -40.219 12.383 19.969 1 98.56 448 ALA B CA 1
ATOM 11929 C C . ALA B 1 448 ? -41 12.703 18.703 1 98.56 448 ALA B C 1
ATOM 11931 O O . ALA B 1 448 ? -40.906 12.008 17.688 1 98.56 448 ALA B O 1
ATOM 11932 N N . SER B 1 449 ? -41.812 13.742 18.766 1 98.19 449 SER B N 1
ATOM 11933 C CA . SER B 1 449 ? -42.656 14.156 17.625 1 98.19 449 SER B CA 1
ATOM 11934 C C . SER B 1 449 ? -42.281 15.57 17.172 1 98.19 449 SER B C 1
ATOM 11936 O O . SER B 1 449 ? -42.875 16.094 16.234 1 98.19 449 SER B O 1
ATOM 11938 N N . SER B 1 450 ? -41.406 16.188 17.891 1 97.19 450 SER B N 1
ATOM 11939 C CA . SER B 1 450 ? -40.938 17.547 17.578 1 97.19 450 SER B CA 1
ATOM 11940 C C . SER B 1 450 ? -39.531 17.766 18.078 1 97.19 450 SER B C 1
ATOM 11942 O O . SER B 1 450 ? -39 16.969 18.844 1 97.19 450 SER B O 1
ATOM 11944 N N . ILE B 1 451 ? -38.969 18.875 17.641 1 97.25 451 ILE B N 1
ATOM 11945 C CA . ILE B 1 451 ? -37.625 19.281 18.094 1 97.25 451 ILE B CA 1
ATOM 11946 C C . ILE B 1 451 ? -37.625 19.469 19.609 1 97.25 451 ILE B C 1
ATOM 11948 O O . ILE B 1 451 ? -36.719 19.047 20.297 1 97.25 451 ILE B O 1
ATOM 11952 N N . ASP B 1 452 ? -38.656 20.031 20.109 1 96.75 452 ASP B N 1
ATOM 11953 C CA . ASP B 1 452 ? -38.781 20.266 21.547 1 96.75 452 ASP B CA 1
ATOM 11954 C C . ASP B 1 452 ? -38.875 18.953 22.312 1 96.75 452 ASP B C 1
ATOM 11956 O O . ASP B 1 452 ? -38.375 18.844 23.422 1 96.75 452 ASP B O 1
ATOM 11960 N N . ASP B 1 453 ? -39.562 18 21.719 1 97.94 453 ASP B N 1
ATOM 11961 C CA . ASP B 1 453 ? -39.625 16.688 22.344 1 97.94 453 ASP B CA 1
ATOM 11962 C C . ASP B 1 453 ? -38.25 16.047 22.453 1 97.94 453 ASP B C 1
ATOM 11964 O O . ASP B 1 453 ? -37.938 15.445 23.469 1 97.94 453 ASP B O 1
ATOM 11968 N N . VAL B 1 454 ? -37.5 16.141 21.344 1 98.38 454 VAL B N 1
ATOM 11969 C CA . VAL B 1 454 ? -36.156 15.586 21.375 1 98.38 454 VAL B CA 1
ATOM 11970 C C . VAL B 1 454 ? -35.344 16.234 22.484 1 98.38 454 VAL B C 1
ATOM 11972 O O . VAL B 1 454 ? -34.719 15.555 23.281 1 98.38 454 VAL B O 1
ATOM 11975 N N . ALA B 1 455 ? -35.375 17.547 22.531 1 97.88 455 ALA B N 1
ATOM 11976 C CA . ALA B 1 455 ? -34.594 18.297 23.531 1 97.88 455 ALA B CA 1
ATOM 11977 C C . ALA B 1 455 ? -35.031 17.891 24.938 1 97.88 455 ALA B C 1
ATOM 11979 O O . ALA B 1 455 ? -34.156 17.672 25.812 1 97.88 455 ALA B O 1
ATOM 11980 N N . ARG B 1 456 ? -36.281 17.812 25.141 1 97.88 456 ARG B N 1
ATOM 11981 C CA . ARG B 1 456 ? -36.812 17.453 26.469 1 97.88 456 ARG B CA 1
ATOM 11982 C C . ARG B 1 456 ? -36.344 16.078 26.875 1 97.88 456 ARG B C 1
ATOM 11984 O O . ARG B 1 456 ? -35.844 15.891 28 1 97.88 456 ARG B O 1
ATOM 11991 N N . ILE B 1 457 ? -36.469 15.133 26.031 1 98 457 ILE B N 1
ATOM 11992 C CA . ILE B 1 457 ? -36.125 13.742 26.328 1 98 457 ILE B CA 1
ATOM 11993 C C . ILE B 1 457 ? -34.625 13.641 26.578 1 98 457 ILE B C 1
ATOM 11995 O O . ILE B 1 457 ? -34.188 12.977 27.531 1 98 457 ILE B O 1
ATOM 11999 N N . MET B 1 458 ? -33.844 14.273 25.781 1 97.75 458 MET B N 1
ATOM 12000 C CA . MET B 1 458 ? -32.406 14.18 25.875 1 97.75 458 MET B CA 1
ATOM 12001 C C . MET B 1 458 ? -31.891 14.836 27.156 1 97.75 458 MET B C 1
ATOM 12003 O O . MET B 1 458 ? -30.891 14.406 27.719 1 97.75 458 MET B O 1
ATOM 12007 N N . LYS B 1 459 ? -32.562 15.836 27.625 1 96.88 459 LYS B N 1
ATOM 12008 C CA . LYS B 1 459 ? -32.156 16.562 28.828 1 96.88 459 LYS B CA 1
ATOM 12009 C C . LYS B 1 459 ? -32.562 15.781 30.094 1 96.88 459 LYS B C 1
ATOM 12011 O O . LYS B 1 459 ? -31.875 15.875 31.109 1 96.88 459 LYS B O 1
ATOM 12016 N N . ASP B 1 460 ? -33.562 15.047 29.969 1 96 460 ASP B N 1
ATOM 12017 C CA . ASP B 1 460 ? -34.062 14.312 31.125 1 96 460 ASP B CA 1
ATOM 12018 C C . ASP B 1 460 ? -33.094 13.203 31.547 1 96 460 ASP B C 1
ATOM 12020 O O . ASP B 1 460 ? -32.781 12.32 30.75 1 96 460 ASP B O 1
ATOM 12024 N N . GLY B 1 461 ? -32.594 13.273 32.781 1 94.25 461 GLY B N 1
ATOM 12025 C CA . GLY B 1 461 ? -31.703 12.273 33.312 1 94.25 461 GLY B CA 1
ATOM 12026 C C . GLY B 1 461 ? -30.344 12.258 32.625 1 94.25 461 GLY B C 1
ATOM 12027 O O . GLY B 1 461 ? -29.719 11.211 32.5 1 94.25 461 GLY B O 1
ATOM 12028 N N . ASN B 1 462 ? -29.953 13.375 32.125 1 96.06 462 ASN B N 1
ATOM 12029 C CA . ASN B 1 462 ? -28.688 13.492 31.422 1 96.06 462 ASN B CA 1
ATOM 12030 C C . ASN B 1 462 ? -27.5 13.211 32.344 1 96.06 462 ASN B C 1
ATOM 12032 O O . ASN B 1 462 ? -27.312 13.891 33.344 1 96.06 462 ASN B O 1
ATOM 12036 N N . ASN B 1 463 ? -26.734 12.141 31.969 1 92.62 463 ASN B N 1
ATOM 12037 C CA . ASN B 1 463 ? -25.578 11.797 32.781 1 92.62 463 ASN B CA 1
ATOM 12038 C C . ASN B 1 463 ? -24.328 12.539 32.344 1 92.62 463 ASN B C 1
ATOM 12040 O O . ASN B 1 463 ? -23.266 12.398 32.969 1 92.62 463 ASN B O 1
ATOM 12044 N N . GLY B 1 464 ? -24.406 13.242 31.219 1 92.88 464 GLY B N 1
ATOM 12045 C CA . GLY B 1 464 ? -23.328 14.125 30.797 1 92.88 464 GLY B CA 1
ATOM 12046 C C . GLY B 1 464 ? -22.328 13.438 29.875 1 92.88 464 GLY B C 1
ATOM 12047 O O . GLY B 1 464 ? -21.531 14.102 29.219 1 92.88 464 GLY B O 1
ATOM 12048 N N . LEU B 1 465 ? -22.344 12.078 29.797 1 91 465 LEU B N 1
ATOM 12049 C CA . LEU B 1 465 ? -21.406 11.375 28.922 1 91 465 LEU B CA 1
ATOM 12050 C C . LEU B 1 465 ? -21.797 11.555 27.453 1 91 465 LEU B C 1
ATOM 12052 O O . LEU B 1 465 ? -22.984 11.664 27.125 1 91 465 LEU B O 1
ATOM 12056 N N . TYR B 1 466 ? -20.75 11.586 26.578 1 91.06 466 TYR B N 1
ATOM 12057 C CA . TYR B 1 466 ? -20.953 11.805 25.141 1 91.06 466 TYR B CA 1
ATOM 12058 C C . TYR B 1 466 ? -21.578 13.164 24.891 1 91.06 466 TYR B C 1
ATOM 12060 O O . TYR B 1 466 ? -22.641 13.258 24.25 1 91.06 466 TYR B O 1
ATOM 12068 N N . THR B 1 467 ? -20.906 14.258 25.328 1 92.44 467 THR B N 1
ATOM 12069 C CA . THR B 1 467 ? -21.359 15.625 25.109 1 92.44 467 THR B CA 1
ATOM 12070 C C . THR B 1 467 ? -21.359 15.953 23.609 1 92.44 467 THR B C 1
ATOM 12072 O O . THR B 1 467 ? -20.344 15.82 22.938 1 92.44 467 THR B O 1
ATOM 12075 N N . ASN B 1 468 ? -22.609 16.422 23.078 1 94.06 468 ASN B N 1
ATOM 12076 C CA . ASN B 1 468 ? -22.75 16.5 21.625 1 94.06 468 ASN B CA 1
ATOM 12077 C C . ASN B 1 468 ? -23.516 17.75 21.203 1 94.06 468 ASN B C 1
ATOM 12079 O O . ASN B 1 468 ? -24.266 18.328 22 1 94.06 468 ASN B O 1
ATOM 12083 N N . ASP B 1 469 ? -23.219 18.203 19.969 1 95.94 469 ASP B N 1
ATOM 12084 C CA . ASP B 1 469 ? -24.172 18.938 19.141 1 95.94 469 ASP B CA 1
ATOM 12085 C C . ASP B 1 469 ? -25.156 17.984 18.453 1 95.94 469 ASP B C 1
ATOM 12087 O O . ASP B 1 469 ? -24.75 17.203 17.578 1 95.94 469 ASP B O 1
ATOM 12091 N N . TRP B 1 470 ? -26.406 17.969 18.859 1 97.5 470 TRP B N 1
ATOM 12092 C CA . TRP B 1 470 ? -27.422 17.172 18.188 1 97.5 470 TRP B CA 1
ATOM 12093 C C . TRP B 1 470 ? -28.109 17.984 17.094 1 97.5 470 TRP B C 1
ATOM 12095 O O . TRP B 1 470 ? -28.969 18.828 17.391 1 97.5 470 TRP B O 1
ATOM 12105 N N . THR B 1 471 ? -27.766 17.734 15.852 1 97.81 471 THR B N 1
ATOM 12106 C CA . THR B 1 471 ? -28.391 18.406 14.719 1 97.81 471 THR B CA 1
ATOM 12107 C C . THR B 1 471 ? -29.75 17.797 14.414 1 97.81 471 THR B C 1
ATOM 12109 O O . THR B 1 471 ? -29.906 16.562 14.398 1 97.81 471 THR B O 1
ATOM 12112 N N . LEU B 1 472 ? -30.766 18.656 14.172 1 98.19 472 LEU B N 1
ATOM 12113 C CA . LEU B 1 472 ? -32.156 18.203 14.039 1 98.19 472 LEU B CA 1
ATOM 12114 C C . LEU B 1 472 ? -32.812 18.875 12.836 1 98.19 472 LEU B C 1
ATOM 12116 O O . LEU B 1 472 ? -32.469 19.984 12.453 1 98.19 472 LEU B O 1
ATOM 12120 N N . ALA B 1 473 ? -33.75 18.188 12.336 1 98.19 473 ALA B N 1
ATOM 12121 C CA . ALA B 1 473 ? -34.688 18.75 11.359 1 98.19 473 ALA B CA 1
ATOM 12122 C C . ALA B 1 473 ? -36.125 18.234 11.609 1 98.19 473 ALA B C 1
ATOM 12124 O O . ALA B 1 473 ? -36.312 17.094 12.008 1 98.19 473 ALA B O 1
ATOM 12125 N N . ASP B 1 474 ? -37.125 19.047 11.484 1 97.31 474 ASP B N 1
ATOM 12126 C CA . ASP B 1 474 ? -38.531 18.703 11.523 1 97.31 474 ASP B CA 1
ATOM 12127 C C . ASP B 1 474 ? -39.188 18.953 10.172 1 97.31 474 ASP B C 1
ATOM 12129 O O . ASP B 1 474 ? -39.406 20.109 9.773 1 97.31 474 ASP B O 1
ATOM 12133 N N . THR B 1 475 ? -39.594 17.922 9.555 1 96.75 475 THR B N 1
ATOM 12134 C CA . THR B 1 475 ? -40.062 18.016 8.172 1 96.75 475 THR B CA 1
ATOM 12135 C C . THR B 1 475 ? -41.469 18.594 8.109 1 96.75 475 THR B C 1
ATOM 12137 O O . THR B 1 475 ? -41.906 19.016 7.039 1 96.75 475 THR B O 1
ATOM 12140 N N . LYS B 1 476 ? -42.156 18.625 9.195 1 95.06 476 LYS B N 1
ATOM 12141 C CA . LYS B 1 476 ? -43.5 19.203 9.227 1 95.06 476 LYS B CA 1
ATOM 12142 C C . LYS B 1 476 ? -43.438 20.734 9.172 1 95.06 476 LYS B C 1
ATOM 12144 O O . LYS B 1 476 ? -44.281 21.375 8.578 1 95.06 476 LYS B O 1
ATOM 12149 N N . THR B 1 477 ? -42.406 21.266 9.836 1 93.75 477 THR B N 1
ATOM 12150 C CA . THR B 1 477 ? -42.25 22.719 9.914 1 93.75 477 THR B CA 1
ATOM 12151 C C . THR B 1 477 ? -41.125 23.203 9.031 1 93.75 477 THR B C 1
ATOM 12153 O O . THR B 1 477 ? -40.969 24.406 8.781 1 93.75 477 THR B O 1
ATOM 12156 N N . ASP B 1 478 ? -40.312 22.266 8.531 1 95.06 478 ASP B N 1
ATOM 12157 C CA . ASP B 1 478 ? -39.094 22.531 7.805 1 95.06 478 ASP B CA 1
ATOM 12158 C C . ASP B 1 478 ? -38.156 23.453 8.609 1 95.06 478 ASP B C 1
ATOM 12160 O O . ASP B 1 478 ? -37.562 24.375 8.062 1 95.06 478 ASP B O 1
ATOM 12164 N N . GLU B 1 479 ? -38.156 23.266 9.898 1 96.38 479 GLU B N 1
ATOM 12165 C CA . GLU B 1 479 ? -37.219 23.938 10.812 1 96.38 479 GLU B CA 1
ATOM 12166 C C . GLU B 1 479 ? -36 23.062 11.086 1 96.38 479 GLU B C 1
ATOM 12168 O O . GLU B 1 479 ? -36.125 21.844 11.219 1 96.38 479 GLU B O 1
ATOM 12173 N N . GLY B 1 480 ? -34.844 23.703 11.031 1 97.5 480 GLY B N 1
ATOM 12174 C CA . GLY B 1 480 ? -33.625 23.078 11.516 1 97.5 480 GLY B CA 1
ATOM 12175 C C . GLY B 1 480 ? -33.219 23.547 12.898 1 97.5 480 GLY B C 1
ATOM 12176 O O . GLY B 1 480 ? -33.594 24.656 13.32 1 97.5 480 GLY B O 1
ATOM 12177 N N . ALA B 1 481 ? -32.5 22.703 13.586 1 98.06 481 ALA B N 1
ATOM 12178 C CA . ALA B 1 481 ? -32.031 23.078 14.922 1 98.06 481 ALA B CA 1
ATOM 12179 C C . ALA B 1 481 ? -30.766 22.328 15.281 1 98.06 481 ALA B C 1
ATOM 12181 O O . ALA B 1 481 ? -30.328 21.438 14.555 1 98.06 481 ALA B O 1
ATOM 12182 N N . CYS B 1 482 ? -30.156 22.75 16.344 1 98.19 482 CYS B N 1
ATOM 12183 C CA . CYS B 1 482 ? -29 22.094 16.953 1 98.19 482 CYS B CA 1
ATOM 12184 C C . CYS B 1 482 ? -29.047 22.219 18.469 1 98.19 482 CYS B C 1
ATOM 12186 O O . CYS B 1 482 ? -29.016 23.328 19.016 1 98.19 482 CYS B O 1
ATOM 12188 N N . LEU B 1 483 ? -29.156 21.109 19.141 1 98.12 483 LEU B N 1
ATOM 12189 C CA . LEU B 1 483 ? -29.141 21.062 20.594 1 98.12 483 LEU B CA 1
ATOM 12190 C C . LEU B 1 483 ? -27.734 20.75 21.109 1 98.12 483 LEU B C 1
ATOM 12192 O O . LEU B 1 483 ? -27.297 19.594 21.031 1 98.12 483 LEU B O 1
ATOM 12196 N N . LEU B 1 484 ? -27.062 21.719 21.578 1 97.56 484 LEU B N 1
ATOM 12197 C CA . LEU B 1 484 ? -25.828 21.5 22.312 1 97.56 484 LEU B CA 1
ATOM 12198 C C . LEU B 1 484 ? -26.125 21.109 23.766 1 97.56 484 LEU B C 1
ATOM 12200 O O . LEU B 1 484 ? -26.688 21.891 24.531 1 97.56 484 LEU B O 1
ATOM 12204 N N . LEU B 1 485 ? -25.766 19.891 24.062 1 96.88 485 LEU B N 1
ATOM 12205 C CA . LEU B 1 485 ? -26.156 19.344 25.359 1 96.88 485 LEU B CA 1
ATOM 12206 C C . LEU B 1 485 ? -24.938 19.062 26.219 1 96.88 485 LEU B C 1
ATOM 12208 O O . LEU B 1 485 ? -24.25 18.047 26.031 1 96.88 485 LEU B O 1
ATOM 12212 N N . GLY B 1 486 ? -24.656 19.938 27.203 1 95.31 486 GLY B N 1
ATOM 12213 C CA . GLY B 1 486 ? -23.703 19.672 28.266 1 95.31 486 GLY B CA 1
ATOM 12214 C C . GLY B 1 486 ? -24.281 18.828 29.391 1 95.31 486 GLY B C 1
ATOM 12215 O O . GLY B 1 486 ? -25.312 18.172 29.219 1 95.31 486 GLY B O 1
ATOM 12216 N N . THR B 1 487 ? -23.562 18.766 30.516 1 93.94 487 THR B N 1
ATOM 12217 C CA . THR B 1 487 ? -24.094 18 31.641 1 93.94 487 THR B CA 1
ATOM 12218 C C . THR B 1 487 ? -25.188 18.797 32.375 1 93.94 487 THR B C 1
ATOM 12220 O O . THR B 1 487 ? -26.266 18.266 32.625 1 93.94 487 THR B O 1
ATOM 12223 N N . LYS B 1 488 ? -24.891 20.078 32.594 1 93.19 488 LYS B N 1
ATOM 12224 C CA . LYS B 1 488 ? -25.812 20.922 33.344 1 93.19 488 LYS B CA 1
ATOM 12225 C C . LYS B 1 488 ? -26.359 22.047 32.469 1 93.19 488 LYS B C 1
ATOM 12227 O O . LYS B 1 488 ? -27.438 22.562 32.719 1 93.19 488 LYS B O 1
ATOM 12232 N N . LYS B 1 489 ? -25.578 22.531 31.531 1 95.81 489 LYS B N 1
ATOM 12233 C CA . LYS B 1 489 ? -25.953 23.625 30.641 1 95.81 489 LYS B CA 1
ATOM 12234 C C . LYS B 1 489 ? -26.281 23.094 29.25 1 95.81 489 LYS B C 1
ATOM 12236 O O . LYS B 1 489 ? -25.75 22.078 28.812 1 95.81 489 LYS B O 1
ATOM 12241 N N . THR B 1 490 ? -27.219 23.781 28.594 1 96.62 490 THR B N 1
ATOM 12242 C CA . THR B 1 490 ? -27.594 23.422 27.234 1 96.62 490 THR B CA 1
ATOM 12243 C C . THR B 1 490 ? -27.875 24.656 26.391 1 96.62 490 THR B C 1
ATOM 12245 O O . THR B 1 490 ? -28.125 25.734 26.938 1 96.62 490 THR B O 1
ATOM 12248 N N . ARG B 1 491 ? -27.672 24.578 25.125 1 97.31 491 ARG B N 1
ATOM 12249 C CA . ARG B 1 491 ? -28.031 25.609 24.141 1 97.31 491 ARG B CA 1
ATOM 12250 C C . ARG B 1 491 ? -28.797 25 22.984 1 97.31 491 ARG B C 1
ATOM 12252 O O . ARG B 1 491 ? -28.359 24 22.391 1 97.31 491 ARG B O 1
ATOM 12259 N N . LEU B 1 492 ? -29.984 25.484 22.672 1 97.31 492 LEU B N 1
ATOM 12260 C CA . LEU B 1 492 ? -30.766 25.062 21.516 1 97.31 492 LEU B CA 1
ATOM 12261 C C . LEU B 1 492 ? -30.812 26.141 20.453 1 97.31 492 LEU B C 1
ATOM 12263 O O . LEU B 1 492 ? -31.484 27.172 20.625 1 97.31 492 LEU B O 1
ATOM 12267 N N . TRP B 1 493 ? -30.094 26.016 19.375 1 97.75 493 TRP B N 1
ATOM 12268 C CA . TRP B 1 493 ? -30.172 26.891 18.203 1 97.75 493 TRP B CA 1
ATOM 12269 C C . TRP B 1 493 ? -31.281 26.438 17.266 1 97.75 493 TRP B C 1
ATOM 12271 O O . TRP B 1 493 ? -31.562 25.25 17.141 1 97.75 493 TRP B O 1
ATOM 12281 N N . ARG B 1 494 ? -31.922 27.359 16.625 1 97.25 494 ARG B N 1
ATOM 12282 C CA . ARG B 1 494 ? -33.031 27.078 15.711 1 97.25 494 ARG B CA 1
ATOM 12283 C C . ARG B 1 494 ? -32.969 27.984 14.484 1 97.25 494 ARG B C 1
ATOM 12285 O O . ARG B 1 494 ? -32.594 29.141 14.586 1 97.25 494 ARG B O 1
ATOM 12292 N N . THR B 1 495 ? -33.438 27.453 13.367 1 96.69 495 THR B N 1
ATOM 12293 C CA . THR B 1 495 ? -33.5 28.25 12.148 1 96.69 495 THR B CA 1
ATOM 12294 C C . THR B 1 495 ? -34.781 29.109 12.133 1 96.69 495 THR B C 1
ATOM 12296 O O . THR B 1 495 ? -34.875 30.047 11.336 1 96.69 495 THR B O 1
ATOM 12299 N N . GLY B 1 496 ? -35.688 28.844 12.984 1 89.69 496 GLY B N 1
ATOM 12300 C CA . GLY B 1 496 ? -36.875 29.656 13.109 1 89.69 496 GLY B CA 1
ATOM 12301 C C . GLY B 1 496 ? -38.031 29.141 12.266 1 89.69 496 GLY B C 1
ATOM 12302 O O . GLY B 1 496 ? -37.906 28.172 11.531 1 89.69 496 GLY B O 1
ATOM 12303 N N . GLY B 1 497 ? -39.312 29.531 12.562 1 77.81 497 GLY B N 1
ATOM 12304 C CA . GLY B 1 497 ? -40.531 29.188 11.852 1 77.81 497 GLY B CA 1
ATOM 12305 C C . GLY B 1 497 ? -41.531 30.344 11.773 1 77.81 497 GLY B C 1
ATOM 12306 O O . GLY B 1 497 ? -41.156 31.5 11.914 1 77.81 497 GLY B O 1
ATOM 12307 N N . LYS B 1 498 ? -42.656 29.984 11.422 1 71.12 498 LYS B N 1
ATOM 12308 C CA . LYS B 1 498 ? -43.656 31.016 11.328 1 71.12 498 LYS B CA 1
ATOM 12309 C C . LYS B 1 498 ? -43.812 31.766 12.641 1 71.12 498 LYS B C 1
ATOM 12311 O O . LYS B 1 498 ? -44.125 31.172 13.672 1 71.12 498 LYS B O 1
ATOM 12316 N N . GLY B 1 499 ? -43.438 32.938 12.602 1 71.12 499 GLY B N 1
ATOM 12317 C CA . GLY B 1 499 ? -43.625 33.844 13.734 1 71.12 499 GLY B CA 1
ATOM 12318 C C . GLY B 1 499 ? -42.469 33.781 14.727 1 71.12 499 GLY B C 1
ATOM 12319 O O . GLY B 1 499 ? -42.469 34.5 15.727 1 71.12 499 GLY B O 1
ATOM 12320 N N . GLN B 1 500 ? -41.5 32.875 14.508 1 81.81 500 GLN B N 1
ATOM 12321 C CA . GLN B 1 500 ? -40.375 32.781 15.422 1 81.81 500 GLN B CA 1
ATOM 12322 C C . GLN B 1 500 ? -39.062 33.031 14.688 1 81.81 500 GLN B C 1
ATOM 12324 O O . GLN B 1 500 ? -38.75 32.375 13.68 1 81.81 500 GLN B O 1
ATOM 12329 N N . ALA B 1 501 ? -38.375 34.094 15.211 1 87.31 501 ALA B N 1
ATOM 12330 C CA . ALA B 1 501 ? -37.094 34.469 14.602 1 87.31 501 ALA B CA 1
ATOM 12331 C C . ALA B 1 501 ? -36.062 33.375 14.797 1 87.31 501 ALA B C 1
ATOM 12333 O O . ALA B 1 501 ? -36.031 32.688 15.82 1 87.31 501 ALA B O 1
ATOM 12334 N N . GLY B 1 502 ? -35.25 33.156 13.781 1 92.06 502 GLY B N 1
ATOM 12335 C CA . GLY B 1 502 ? -34.156 32.188 13.867 1 92.06 502 GLY B CA 1
ATOM 12336 C C . GLY B 1 502 ? -33.031 32.656 14.773 1 92.06 502 GLY B C 1
ATOM 12337 O O . GLY B 1 502 ? -32.75 33.844 14.883 1 92.06 502 GLY B O 1
ATOM 12338 N N . ASP B 1 503 ? -32.438 31.797 15.484 1 95.06 503 ASP B N 1
ATOM 12339 C CA . ASP B 1 503 ? -31.203 31.922 16.266 1 95.06 503 ASP B CA 1
ATOM 12340 C C . ASP B 1 503 ? -30.219 30.812 15.945 1 95.06 503 ASP B C 1
ATOM 12342 O O . ASP B 1 503 ? -30.359 29.688 16.438 1 95.06 503 ASP B O 1
ATOM 12346 N N . THR B 1 504 ? -29.328 31.172 15.07 1 96.19 504 THR B N 1
ATOM 12347 C CA . THR B 1 504 ? -28.359 30.172 14.617 1 96.19 504 THR B CA 1
ATOM 12348 C C . THR B 1 504 ? -26.938 30.609 14.961 1 96.19 504 THR B C 1
ATOM 12350 O O . THR B 1 504 ? -26.688 31.781 15.203 1 96.19 504 THR B O 1
ATOM 12353 N N . PRO B 1 505 ? -26.062 29.656 15.055 1 92.94 505 PRO B N 1
ATOM 12354 C CA . PRO B 1 505 ? -24.656 30.062 15.219 1 92.94 505 PRO B CA 1
ATOM 12355 C C . PRO B 1 505 ? -24.172 30.984 14.102 1 92.94 505 PRO B C 1
ATOM 12357 O O . PRO B 1 505 ? -24.391 30.688 12.922 1 92.94 505 PRO B O 1
ATOM 12360 N N . GLY B 1 506 ? -23.547 32.156 14.469 1 91 506 GLY B N 1
ATOM 12361 C CA . GLY B 1 506 ? -23.047 33.094 13.492 1 91 506 GLY B CA 1
ATOM 12362 C C . GLY B 1 506 ? -24.141 33.844 12.758 1 91 506 GLY B C 1
ATOM 12363 O O . GLY B 1 506 ? -23.875 34.531 11.766 1 91 506 GLY B O 1
ATOM 12364 N N . ASN B 1 507 ? -25.328 33.594 13.141 1 93.12 507 ASN B N 1
ATOM 12365 C CA . ASN B 1 507 ? -26.5 34.25 12.562 1 93.12 507 ASN B CA 1
ATOM 12366 C C . ASN B 1 507 ? -26.688 33.875 11.094 1 93.12 507 ASN B C 1
ATOM 12368 O O . ASN B 1 507 ? -27.062 34.719 10.281 1 93.12 507 ASN B O 1
ATOM 12372 N N . LEU B 1 508 ? -26.328 32.781 10.734 1 95.62 508 LEU B N 1
ATOM 12373 C CA . LEU B 1 508 ? -26.578 32.281 9.375 1 95.62 508 LEU B CA 1
ATOM 12374 C C . LEU B 1 508 ? -28.047 32 9.164 1 95.62 508 LEU B C 1
ATOM 12376 O O . LEU B 1 508 ? -28.625 31.125 9.828 1 95.62 508 LEU B O 1
ATOM 12380 N N . LYS B 1 509 ? -28.547 32.656 8.289 1 95.62 509 LYS B N 1
ATOM 12381 C CA . LYS B 1 509 ? -29.969 32.5 8.055 1 95.62 509 LYS B CA 1
ATOM 12382 C C . LYS B 1 509 ? -30.297 31.125 7.473 1 95.62 509 LYS B C 1
ATOM 12384 O O . LYS B 1 509 ? -29.734 30.734 6.438 1 95.62 509 LYS B O 1
ATOM 12389 N N . ASP B 1 510 ? -31.203 30.328 8.148 1 97.31 510 ASP B N 1
ATOM 12390 C CA . ASP B 1 510 ? -31.797 29.078 7.645 1 97.31 510 ASP B CA 1
ATOM 12391 C C . ASP B 1 510 ? -30.719 28.016 7.43 1 97.31 510 ASP B C 1
ATOM 12393 O O . ASP B 1 510 ? -30.859 27.156 6.559 1 97.31 510 ASP B O 1
ATOM 12397 N N . PHE B 1 511 ? -29.609 28.125 8.18 1 97.94 511 PHE B N 1
ATOM 12398 C CA . PHE B 1 511 ? -28.5 27.188 8.039 1 97.94 511 PHE B CA 1
ATOM 12399 C C . PHE B 1 511 ? -27.812 26.969 9.383 1 97.94 511 PHE B C 1
ATOM 12401 O O . PHE B 1 511 ? -27.516 27.922 10.094 1 97.94 511 PHE B O 1
ATOM 12408 N N . ILE B 1 512 ? -27.547 25.703 9.758 1 98.12 512 ILE B N 1
ATOM 12409 C CA . ILE B 1 512 ? -26.781 25.312 10.938 1 98.12 512 ILE B CA 1
ATOM 12410 C C . ILE B 1 512 ? -25.812 24.203 10.586 1 98.12 512 ILE B C 1
ATOM 12412 O O . ILE B 1 512 ? -26.156 23.266 9.859 1 98.12 512 ILE B O 1
ATOM 12416 N N . TRP B 1 513 ? -24.547 24.328 10.977 1 97.44 513 TRP B N 1
ATOM 12417 C CA . TRP B 1 513 ? -23.578 23.25 10.844 1 97.44 513 TRP B CA 1
ATOM 12418 C C . TRP B 1 513 ? -23.078 22.797 12.211 1 97.44 513 TRP B C 1
ATOM 12420 O O . TRP B 1 513 ? -23.297 23.469 13.219 1 97.44 513 TRP B O 1
ATOM 12430 N N . ALA B 1 514 ? -22.531 21.594 12.336 1 96.88 514 ALA B N 1
ATOM 12431 C CA . ALA B 1 514 ? -21.875 21.031 13.508 1 96.88 514 ALA B CA 1
ATOM 12432 C C . ALA B 1 514 ? -20.641 20.234 13.109 1 96.88 514 ALA B C 1
ATOM 12434 O O . ALA B 1 514 ? -20.656 19.484 12.133 1 96.88 514 ALA B O 1
ATOM 12435 N N . ASN B 1 515 ? -19.547 20.531 13.727 1 95.12 515 ASN B N 1
ATOM 12436 C CA . ASN B 1 515 ? -18.266 19.906 13.375 1 95.12 515 ASN B CA 1
ATOM 12437 C C . ASN B 1 515 ? -17.422 19.641 14.609 1 95.12 515 ASN B C 1
ATOM 12439 O O . ASN B 1 515 ? -16.219 19.922 14.617 1 95.12 515 ASN B O 1
ATOM 12443 N N . ASN B 1 516 ? -18 19.234 15.695 1 92.44 516 ASN B N 1
ATOM 12444 C CA . ASN B 1 516 ? -17.328 18.828 16.922 1 92.44 516 ASN B CA 1
ATOM 12445 C C . ASN B 1 516 ? -16.75 20.016 17.688 1 92.44 516 ASN B C 1
ATOM 12447 O O . ASN B 1 516 ? -15.852 19.859 18.516 1 92.44 516 ASN B O 1
ATOM 12451 N N . ASN B 1 517 ? -17.125 21.203 17.297 1 93.56 517 ASN B N 1
ATOM 12452 C CA . ASN B 1 517 ? -16.625 22.422 17.906 1 93.56 517 ASN B CA 1
ATOM 12453 C C . ASN B 1 517 ? -17.719 23.141 18.719 1 93.56 517 ASN B C 1
ATOM 12455 O O . ASN B 1 517 ? -18.656 23.672 18.141 1 93.56 517 ASN B O 1
ATOM 12459 N N . ASN B 1 518 ? -17.625 23.125 20.031 1 93.69 518 ASN B N 1
ATOM 12460 C CA . ASN B 1 518 ? -18.594 23.766 20.922 1 93.69 518 ASN B CA 1
ATOM 12461 C C . ASN B 1 518 ? -18.625 25.266 20.719 1 93.69 518 ASN B C 1
ATOM 12463 O O . ASN B 1 518 ? -17.688 25.969 21.125 1 93.69 518 ASN B O 1
ATOM 12467 N N . ARG B 1 519 ? -19.719 25.781 20.266 1 93.75 519 ARG B N 1
ATOM 12468 C CA . ARG B 1 519 ? -19.797 27.188 19.891 1 93.75 519 ARG B CA 1
ATOM 12469 C C . ARG B 1 519 ? -20.484 28.016 20.953 1 93.75 519 ARG B C 1
ATOM 12471 O O . ARG B 1 519 ? -20.766 29.203 20.75 1 93.75 519 ARG B O 1
ATOM 12478 N N . ASP B 1 520 ? -20.844 27.484 22.125 1 94.62 520 ASP B N 1
ATOM 12479 C CA . ASP B 1 520 ? -21.516 28.188 23.203 1 94.62 520 ASP B CA 1
ATOM 12480 C C . ASP B 1 520 ? -20.625 28.297 24.438 1 94.62 520 ASP B C 1
ATOM 12482 O O . ASP B 1 520 ? -20.141 27.281 24.953 1 94.62 520 ASP B O 1
ATOM 12486 N N . LEU B 1 521 ? -20.453 29.469 24.938 1 91.75 521 LEU B N 1
ATOM 12487 C CA . LEU B 1 521 ? -19.547 29.75 26.062 1 91.75 521 LEU B CA 1
ATOM 12488 C C . LEU B 1 521 ? -20.062 29.109 27.344 1 91.75 521 LEU B C 1
ATOM 12490 O O . LEU B 1 521 ? -19.281 28.625 28.156 1 91.75 521 LEU B O 1
ATOM 12494 N N . GLU B 1 522 ? -21.406 29.188 27.609 1 93.88 522 GLU B N 1
ATOM 12495 C CA . GLU B 1 522 ? -21.984 28.656 28.844 1 93.88 522 GLU B CA 1
ATOM 12496 C C . GLU B 1 522 ? -21.688 27.172 29 1 93.88 522 GLU B C 1
ATOM 12498 O O . GLU B 1 522 ? -21.359 26.703 30.094 1 93.88 522 GLU B O 1
ATOM 12503 N N . VAL B 1 523 ? -21.797 26.438 27.938 1 94 523 VAL B N 1
ATOM 12504 C CA . VAL B 1 523 ? -21.5 25 28 1 94 523 VAL B CA 1
ATOM 12505 C C . VAL B 1 523 ? -19.984 24.797 28.141 1 94 523 VAL B C 1
ATOM 12507 O O . VAL B 1 523 ? -19.547 23.891 28.828 1 94 523 VAL B O 1
ATOM 12510 N N . ARG B 1 524 ? -19.094 25.594 27.484 1 91.5 524 ARG B N 1
ATOM 12511 C CA . ARG B 1 524 ? -17.641 25.469 27.609 1 91.5 524 ARG B CA 1
ATOM 12512 C C . ARG B 1 524 ? -17.203 25.734 29.047 1 91.5 524 ARG B C 1
ATOM 12514 O O . ARG B 1 524 ? -16.172 25.203 29.484 1 91.5 524 ARG B O 1
ATOM 12521 N N . LYS B 1 525 ? -17.953 26.531 29.812 1 90.38 525 LYS B N 1
ATOM 12522 C CA . LYS B 1 525 ? -17.641 26.781 31.219 1 90.38 525 LYS B CA 1
ATOM 12523 C C . LYS B 1 525 ? -17.656 25.484 32.031 1 90.38 525 LYS B C 1
ATOM 12525 O O . LYS B 1 525 ? -17.047 25.406 33.094 1 90.38 525 LYS B O 1
ATOM 12530 N N . GLU B 1 526 ? -18.312 24.484 31.5 1 89.56 526 GLU B N 1
ATOM 12531 C CA . GLU B 1 526 ? -18.359 23.203 32.219 1 89.56 526 GLU B CA 1
ATOM 12532 C C . GLU B 1 526 ? -17.016 22.484 32.125 1 89.56 526 GLU B C 1
ATOM 12534 O O . GLU B 1 526 ? -16.781 21.531 32.875 1 89.56 526 GLU B O 1
ATOM 12539 N N . TYR B 1 527 ? -16.125 23.016 31.297 1 84.31 527 TYR B N 1
ATOM 12540 C CA . TYR B 1 527 ? -14.828 22.375 31.094 1 84.31 527 TYR B CA 1
ATOM 12541 C C . TYR B 1 527 ? -13.836 22.812 32.156 1 84.31 527 TYR B C 1
ATOM 12543 O O . TYR B 1 527 ? -12.695 22.344 32.188 1 84.31 527 TYR B O 1
ATOM 12551 N N . VAL B 1 528 ? -14.094 23.672 33 1 83.25 528 VAL B N 1
ATOM 12552 C CA . VAL B 1 528 ? -13.203 24.438 33.875 1 83.25 528 VAL B CA 1
ATOM 12553 C C . VAL B 1 528 ? -12.516 23.5 34.875 1 83.25 528 VAL B C 1
ATOM 12555 O O . VAL B 1 528 ? -11.312 23.609 35.094 1 83.25 528 VAL B O 1
ATOM 12558 N N . PRO B 1 529 ? -13.266 22.531 35.406 1 71.88 529 PRO B N 1
ATOM 12559 C CA . PRO B 1 529 ? -12.586 21.703 36.406 1 71.88 529 PRO B CA 1
ATOM 12560 C C . PRO B 1 529 ? -11.453 20.875 35.812 1 71.88 529 PRO B C 1
ATOM 12562 O O . PRO B 1 529 ? -11.594 20.328 34.719 1 71.88 529 PRO B O 1
ATOM 12565 N N . ASN B 1 530 ? -10.344 20.969 36.312 1 70.31 530 ASN B N 1
ATOM 12566 C CA . ASN B 1 530 ? -9.188 20.141 35.969 1 70.31 530 ASN B CA 1
ATOM 12567 C C . ASN B 1 530 ? -8.297 19.891 37.188 1 70.31 530 ASN B C 1
ATOM 12569 O O . ASN B 1 530 ? -8.359 20.609 38.188 1 70.31 530 ASN B O 1
ATOM 12573 N N . PRO B 1 531 ? -7.52 18.922 37.219 1 63.53 531 PRO B N 1
ATOM 12574 C CA . PRO B 1 531 ? -6.766 18.516 38.406 1 63.53 531 PRO B CA 1
ATOM 12575 C C . PRO B 1 531 ? -5.836 19.609 38.906 1 63.53 531 PRO B C 1
ATOM 12577 O O . PRO B 1 531 ? -5.621 19.719 40.125 1 63.53 531 PRO B O 1
ATOM 12580 N N . ASP B 1 532 ? -5.355 20.516 38.031 1 68.75 532 ASP B N 1
ATOM 12581 C CA . ASP B 1 532 ? -4.402 21.547 38.438 1 68.75 532 ASP B CA 1
ATOM 12582 C C . ASP B 1 532 ? -5.117 22.844 38.75 1 68.75 532 ASP B C 1
ATOM 12584 O O . ASP B 1 532 ? -4.48 23.812 39.188 1 68.75 532 ASP B O 1
ATOM 12588 N N . ASN B 1 533 ? -6.406 22.719 38.594 1 78.88 533 ASN B N 1
ATOM 12589 C CA . ASN B 1 533 ? -7.168 23.953 38.719 1 78.88 533 ASN B CA 1
ATOM 12590 C C . ASN B 1 533 ? -6.535 25.078 37.875 1 78.88 533 ASN B C 1
ATOM 12592 O O . ASN B 1 533 ? -6.488 26.234 38.344 1 78.88 533 ASN B O 1
ATOM 12596 N N . ALA B 1 534 ? -5.922 24.688 36.812 1 79.06 534 ALA B N 1
ATOM 12597 C CA . ALA B 1 534 ? -5.27 25.625 35.875 1 79.06 534 ALA B CA 1
ATOM 12598 C C . ALA B 1 534 ? -6.301 26.438 35.094 1 79.06 534 ALA B C 1
ATOM 12600 O O . ALA B 1 534 ? -7.43 25.984 34.906 1 79.06 534 ALA B O 1
ATOM 12601 N N . PRO B 1 535 ? -5.914 27.688 34.719 1 86.69 535 PRO B N 1
ATOM 12602 C CA . PRO B 1 535 ? -6.832 28.422 33.844 1 86.69 535 PRO B CA 1
ATOM 12603 C C . PRO B 1 535 ? -7.129 27.688 32.562 1 86.69 535 PRO B C 1
ATOM 12605 O O . PRO B 1 535 ? -6.219 27.125 31.938 1 86.69 535 PRO B O 1
ATOM 12608 N N . VAL B 1 536 ? -8.375 27.609 32.219 1 85.94 536 VAL B N 1
ATOM 12609 C CA . VAL B 1 536 ? -8.828 26.969 30.984 1 85.94 536 VAL B CA 1
ATOM 12610 C C . VAL B 1 536 ? -9.125 28.031 29.922 1 85.94 536 VAL B C 1
ATOM 12612 O O . VAL B 1 536 ? -9.68 29.094 30.234 1 85.94 536 VAL B O 1
ATOM 12615 N N . ASP B 1 537 ? -8.609 27.766 28.641 1 87.5 537 ASP B N 1
ATOM 12616 C CA . ASP B 1 537 ? -8.945 28.625 27.516 1 87.5 537 ASP B CA 1
ATOM 12617 C C . ASP B 1 537 ? -10.383 28.391 27.062 1 87.5 537 ASP B C 1
ATOM 12619 O O . ASP B 1 537 ? -10.672 27.422 26.359 1 87.5 537 ASP B O 1
ATOM 12623 N N . LEU B 1 538 ? -11.258 29.281 27.312 1 88.5 538 LEU B N 1
ATOM 12624 C CA . LEU B 1 538 ? -12.68 29.109 27.047 1 88.5 538 LEU B CA 1
ATOM 12625 C C . LEU B 1 538 ? -13.078 29.812 25.766 1 88.5 538 LEU B C 1
ATOM 12627 O O . LEU B 1 538 ? -14.219 29.703 25.312 1 88.5 538 LEU B O 1
ATOM 12631 N N . SER B 1 539 ? -12.141 30.547 25.125 1 88.12 539 SER B N 1
ATOM 12632 C CA . SER B 1 539 ? -12.438 31.25 23.891 1 88.12 539 SER B CA 1
ATOM 12633 C C . SER B 1 539 ? -12.719 30.266 22.75 1 88.12 539 SER B C 1
ATOM 12635 O O . SER B 1 539 ? -12.109 29.203 22.688 1 88.12 539 SER B O 1
ATOM 12637 N N . PHE B 1 540 ? -13.703 30.656 21.922 1 90.06 540 PHE B N 1
ATOM 12638 C CA . PHE B 1 540 ? -14 29.828 20.766 1 90.06 540 PHE B CA 1
ATOM 12639 C C . PHE B 1 540 ? -12.859 29.859 19.75 1 90.06 540 PHE B C 1
ATOM 12641 O O . PHE B 1 540 ? -12.445 30.922 19.312 1 90.06 540 PHE B O 1
ATOM 12648 N N . ASN B 1 541 ? -12.375 28.75 19.438 1 89.88 541 ASN B N 1
ATOM 12649 C CA . ASN B 1 541 ? -11.32 28.547 18.438 1 89.88 541 ASN B CA 1
ATOM 12650 C C . ASN B 1 541 ? -11.891 28.047 17.109 1 89.88 541 ASN B C 1
ATOM 12652 O O . ASN B 1 541 ? -12.32 26.891 17.016 1 89.88 541 ASN B O 1
ATOM 12656 N N . THR B 1 542 ? -11.828 28.859 16.062 1 91.44 542 THR B N 1
ATOM 12657 C CA . THR B 1 542 ? -12.352 28.469 14.75 1 91.44 542 THR B CA 1
ATOM 12658 C C . THR B 1 542 ? -11.477 27.391 14.117 1 91.44 542 THR B C 1
ATOM 12660 O O . THR B 1 542 ? -10.25 27.531 14.047 1 91.44 542 THR B O 1
ATOM 12663 N N . TRP B 1 543 ? -12.102 26.328 13.664 1 91.75 543 TRP B N 1
ATOM 12664 C CA . TRP B 1 543 ? -11.398 25.219 13.016 1 91.75 543 TRP B CA 1
ATOM 12665 C C . TRP B 1 543 ? -11.594 25.266 11.5 1 91.75 543 TRP B C 1
ATOM 12667 O O . TRP B 1 543 ? -12.422 26.031 11 1 91.75 543 TRP B O 1
ATOM 12677 N N . ASN B 1 544 ? -10.797 24.453 10.75 1 91.19 544 ASN B N 1
ATOM 12678 C CA . ASN B 1 544 ? -10.844 24.422 9.289 1 91.19 544 ASN B CA 1
ATOM 12679 C C . ASN B 1 544 ? -12.219 24 8.773 1 91.19 544 ASN B C 1
ATOM 12681 O O . ASN B 1 544 ? -12.68 24.516 7.754 1 91.19 544 ASN B O 1
ATOM 12685 N N . ARG B 1 545 ? -12.914 23.109 9.43 1 94.31 545 ARG B N 1
ATOM 12686 C CA . ARG B 1 545 ? -14.234 22.672 8.984 1 94.31 545 ARG B CA 1
ATOM 12687 C C . ARG B 1 545 ? -15.273 23.766 9.211 1 94.31 545 ARG B C 1
ATOM 12689 O O . ARG B 1 545 ? -16.234 23.875 8.438 1 94.31 545 ARG B O 1
ATOM 12696 N N . ASP B 1 546 ? -15.148 24.562 10.328 1 95.25 546 ASP B N 1
ATOM 12697 C CA . ASP B 1 546 ? -16 25.734 10.461 1 95.25 546 ASP B CA 1
ATOM 12698 C C . ASP B 1 546 ? -15.914 26.625 9.227 1 95.25 546 ASP B C 1
ATOM 12700 O O . ASP B 1 546 ? -16.938 27.031 8.664 1 95.25 546 ASP B O 1
ATOM 12704 N N . ILE B 1 547 ? -14.711 26.875 8.859 1 94.06 547 ILE B N 1
ATOM 12705 C CA . ILE B 1 547 ? -14.445 27.766 7.727 1 94.06 547 ILE B CA 1
ATOM 12706 C C . ILE B 1 547 ? -15.039 27.156 6.457 1 94.06 547 ILE B C 1
ATOM 12708 O O . ILE B 1 547 ? -15.656 27.859 5.652 1 94.06 547 ILE B O 1
ATOM 12712 N N . ALA B 1 548 ? -14.883 25.859 6.273 1 94.5 548 ALA B N 1
ATOM 12713 C CA . ALA B 1 548 ? -15.406 25.188 5.09 1 94.5 548 ALA B CA 1
ATOM 12714 C C . ALA B 1 548 ? -16.922 25.328 5.004 1 94.5 548 ALA B C 1
ATOM 12716 O O . ALA B 1 548 ? -17.469 25.609 3.938 1 94.5 548 ALA B O 1
ATOM 12717 N N . PHE B 1 549 ? -17.641 25.094 6.094 1 97.12 549 PHE B N 1
ATOM 12718 C CA . PHE B 1 549 ? -19.094 25.219 6.105 1 97.12 549 PHE B CA 1
ATOM 12719 C C . PHE B 1 549 ? -19.5 26.656 5.805 1 97.12 549 PHE B C 1
ATOM 12721 O O . PHE B 1 549 ? -20.469 26.906 5.09 1 97.12 549 PHE B O 1
ATOM 12728 N N . TRP B 1 550 ? -18.734 27.625 6.367 1 96.06 550 TRP B N 1
ATOM 12729 C CA . TRP B 1 550 ? -19.016 29.031 6.113 1 96.06 550 TRP B CA 1
ATOM 12730 C C . TRP B 1 550 ? -18.844 29.375 4.637 1 96.06 550 TRP B C 1
ATOM 12732 O O . TRP B 1 550 ? -19.625 30.125 4.062 1 96.06 550 TRP B O 1
ATOM 12742 N N . GLU B 1 551 ? -17.828 28.812 4.047 1 95.69 551 GLU B N 1
ATOM 12743 C CA . GLU B 1 551 ? -17.578 29.031 2.625 1 95.69 551 GLU B CA 1
ATOM 12744 C C . GLU B 1 551 ? -18.703 28.453 1.773 1 95.69 551 GLU B C 1
ATOM 12746 O O . GLU B 1 551 ? -19.125 29.078 0.798 1 95.69 551 GLU B O 1
ATOM 12751 N N . TYR B 1 552 ? -19.156 27.312 2.096 1 97.31 552 TYR B N 1
ATOM 12752 C CA . TYR B 1 552 ? -20.266 26.703 1.363 1 97.31 552 TYR B CA 1
ATOM 12753 C C . TYR B 1 552 ? -21.547 27.531 1.533 1 97.31 552 TYR B C 1
ATOM 12755 O O . TYR B 1 552 ? -22.312 27.703 0.584 1 97.31 552 TYR B O 1
ATOM 12763 N N . TYR B 1 553 ? -21.812 28.031 2.736 1 97.69 553 TYR B N 1
ATOM 12764 C CA . TYR B 1 553 ? -22.969 28.875 2.943 1 97.69 553 TYR B CA 1
ATOM 12765 C C . TYR B 1 553 ? -22.875 30.172 2.131 1 97.69 553 TYR B C 1
ATOM 12767 O O . TYR B 1 553 ? -23.859 30.625 1.558 1 97.69 553 TYR B O 1
ATOM 12775 N N . ALA B 1 554 ? -21.672 30.766 2.152 1 97 554 ALA B N 1
ATOM 12776 C CA . ALA B 1 554 ? -21.469 31.984 1.383 1 97 554 ALA B CA 1
ATOM 12777 C C . ALA B 1 554 ? -21.781 31.766 -0.093 1 97 554 ALA B C 1
ATOM 12779 O O . ALA B 1 554 ? -22.344 32.656 -0.75 1 97 554 ALA B O 1
ATOM 12780 N N . LYS B 1 555 ? -21.484 30.641 -0.534 1 97.06 555 LYS B N 1
ATOM 12781 C CA . LYS B 1 555 ? -21.641 30.344 -1.953 1 97.06 555 LYS B CA 1
ATOM 12782 C C . LYS B 1 555 ? -23.062 29.875 -2.256 1 97.06 555 LYS B C 1
ATOM 12784 O O . LYS B 1 555 ? -23.609 30.203 -3.311 1 97.06 555 LYS B O 1
ATOM 12789 N N . TYR B 1 556 ? -23.703 29.125 -1.336 1 97.56 556 TYR B N 1
ATOM 12790 C CA . TYR B 1 556 ? -24.922 28.422 -1.691 1 97.56 556 TYR B CA 1
ATOM 12791 C C . TYR B 1 556 ? -26.062 28.812 -0.756 1 97.56 556 TYR B C 1
ATOM 12793 O O . TYR B 1 556 ? -27.188 28.328 -0.904 1 97.56 556 TYR B O 1
ATOM 12801 N N . GLY B 1 557 ? -25.906 29.688 0.156 1 96.81 557 GLY B N 1
ATOM 12802 C CA . GLY B 1 557 ? -26.859 30 1.215 1 96.81 557 GLY B CA 1
ATOM 12803 C C . GLY B 1 557 ? -28.125 30.656 0.705 1 96.81 557 GLY B C 1
ATOM 12804 O O . GLY B 1 557 ? -29.109 30.766 1.438 1 96.81 557 GLY B O 1
ATOM 12805 N N . LYS B 1 558 ? -28.078 31.062 -0.542 1 97.31 558 LYS B N 1
ATOM 12806 C CA . LYS B 1 558 ? -29.266 31.641 -1.146 1 97.31 558 LYS B CA 1
ATOM 12807 C C . LYS B 1 558 ? -29.875 30.703 -2.186 1 97.31 558 LYS B C 1
ATOM 12809 O O . LYS B 1 558 ? -29.672 30.891 -3.387 1 97.31 558 LYS B O 1
ATOM 12814 N N . LYS B 1 559 ? -30.625 29.781 -1.695 1 95.94 559 LYS B N 1
ATOM 12815 C CA . LYS B 1 559 ? -31.391 28.812 -2.479 1 95.94 559 LYS B CA 1
ATOM 12816 C C . LYS B 1 559 ? -30.453 27.844 -3.213 1 95.94 559 LYS B C 1
ATOM 12818 O O . LYS B 1 559 ? -30.844 27.25 -4.223 1 95.94 559 LYS B O 1
ATOM 12823 N N . GLY B 1 560 ? -29.312 27.734 -2.66 1 96.06 560 GLY B N 1
ATOM 12824 C CA . GLY B 1 560 ? -28.328 26.953 -3.41 1 96.06 560 GLY B CA 1
ATOM 12825 C C . GLY B 1 560 ? -28.109 25.562 -2.85 1 96.06 560 GLY B C 1
ATOM 12826 O O . GLY B 1 560 ? -27.531 24.703 -3.518 1 96.06 560 GLY B O 1
ATOM 12827 N N . PHE B 1 561 ? -28.547 25.25 -1.641 1 97.69 561 PHE B N 1
ATOM 12828 C CA . PHE B 1 561 ? -28.375 23.922 -1.063 1 97.69 561 PHE B CA 1
ATOM 12829 C C . PHE B 1 561 ? -29.422 22.953 -1.596 1 97.69 561 PHE B C 1
ATOM 12831 O O . PHE B 1 561 ? -30.453 22.766 -0.971 1 97.69 561 PHE B O 1
ATOM 12838 N N . ASP B 1 562 ? -29.109 22.391 -2.691 1 96.69 562 ASP B N 1
ATOM 12839 C CA . ASP B 1 562 ? -29.906 21.281 -3.205 1 96.69 562 ASP B CA 1
ATOM 12840 C C . ASP B 1 562 ? -29.234 19.938 -2.904 1 96.69 562 ASP B C 1
ATOM 12842 O O . ASP B 1 562 ? -28.234 19.891 -2.182 1 96.69 562 ASP B O 1
ATOM 12846 N N . LEU B 1 563 ? -29.859 18.891 -3.352 1 96.69 563 LEU B N 1
ATOM 12847 C CA . LEU B 1 563 ? -29.375 17.547 -3.027 1 96.69 563 LEU B CA 1
ATOM 12848 C C . LEU B 1 563 ? -27.969 17.328 -3.543 1 96.69 563 LEU B C 1
ATOM 12850 O O . LEU B 1 563 ? -27.109 16.812 -2.82 1 96.69 563 LEU B O 1
ATOM 12854 N N . ASP B 1 564 ? -27.672 17.688 -4.758 1 96.19 564 ASP B N 1
ATOM 12855 C CA . ASP B 1 564 ? -26.344 17.516 -5.352 1 96.19 564 ASP B CA 1
ATOM 12856 C C . ASP B 1 564 ? -25.281 18.297 -4.57 1 96.19 564 ASP B C 1
ATOM 12858 O O . ASP B 1 564 ? -24.219 17.75 -4.254 1 96.19 564 ASP B O 1
ATOM 12862 N N . THR B 1 565 ? -25.625 19.578 -4.289 1 97.12 565 THR B N 1
ATOM 12863 C CA . THR B 1 565 ? -24.688 20.406 -3.541 1 97.12 565 THR B CA 1
ATOM 12864 C C . THR B 1 565 ? -24.406 19.812 -2.162 1 97.12 565 THR B C 1
ATOM 12866 O O . THR B 1 565 ? -23.266 19.812 -1.697 1 97.12 565 THR B O 1
ATOM 12869 N N . ALA B 1 566 ? -25.453 19.312 -1.504 1 97.88 566 ALA B N 1
ATOM 12870 C CA . ALA B 1 566 ? -25.297 18.719 -0.179 1 97.88 566 ALA B CA 1
ATOM 12871 C C . ALA B 1 566 ? -24.406 17.5 -0.227 1 97.88 566 ALA B C 1
ATOM 12873 O O . ALA B 1 566 ? -23.516 17.328 0.616 1 97.88 566 ALA B O 1
ATOM 12874 N N . ILE B 1 567 ? -24.625 16.641 -1.189 1 97.69 567 ILE B N 1
ATOM 12875 C CA . ILE B 1 567 ? -23.859 15.422 -1.337 1 97.69 567 ILE B CA 1
ATOM 12876 C C . ILE B 1 567 ? -22.391 15.773 -1.611 1 97.69 567 ILE B C 1
ATOM 12878 O O . ILE B 1 567 ? -21.484 15.188 -1.013 1 97.69 567 ILE B O 1
ATOM 12882 N N . ARG B 1 568 ? -22.125 16.734 -2.445 1 96.5 568 ARG B N 1
ATOM 12883 C CA . ARG B 1 568 ? -20.766 17.141 -2.812 1 96.5 568 ARG B CA 1
ATOM 12884 C C . ARG B 1 568 ? -20.078 17.844 -1.652 1 96.5 568 ARG B C 1
ATOM 12886 O O . ARG B 1 568 ? -18.859 17.688 -1.467 1 96.5 568 ARG B O 1
ATOM 12893 N N . MET B 1 569 ? -20.812 18.672 -0.904 1 97.19 569 MET B N 1
ATOM 12894 C CA . MET B 1 569 ? -20.25 19.297 0.288 1 97.19 569 MET B CA 1
ATOM 12895 C C . MET B 1 569 ? -19.766 18.234 1.274 1 97.19 569 MET B C 1
ATOM 12897 O O . MET B 1 569 ? -18.641 18.328 1.773 1 97.19 569 MET B O 1
ATOM 12901 N N . MET B 1 570 ? -20.594 17.203 1.482 1 96.5 570 MET B N 1
ATOM 12902 C CA . MET B 1 570 ? -20.25 16.141 2.424 1 96.5 570 MET B CA 1
ATOM 12903 C C . MET B 1 570 ? -19.078 15.312 1.903 1 96.5 570 MET B C 1
ATOM 12905 O O . MET B 1 570 ? -18.406 14.641 2.678 1 96.5 570 MET B O 1
ATOM 12909 N N . ALA B 1 571 ? -18.828 15.391 0.585 1 96.25 571 ALA B N 1
ATOM 12910 C CA . ALA B 1 571 ? -17.734 14.648 -0.036 1 96.25 571 ALA B CA 1
ATOM 12911 C C . ALA B 1 571 ? -16.5 15.523 -0.196 1 96.25 571 ALA B C 1
ATOM 12913 O O . ALA B 1 571 ? -15.57 15.172 -0.924 1 96.25 571 ALA B O 1
ATOM 12914 N N . SER B 1 572 ? -16.406 16.609 0.528 1 94.75 572 SER B N 1
ATOM 12915 C CA . SER B 1 572 ? -15.305 17.531 0.35 1 94.75 572 SER B CA 1
ATOM 12916 C C . SER B 1 572 ? -14.391 17.547 1.566 1 94.75 572 SER B C 1
ATOM 12918 O O . SER B 1 572 ? -14.812 17.203 2.674 1 94.75 572 SER B O 1
ATOM 12920 N N . SER B 1 573 ? -13.164 17.891 1.383 1 91.69 573 SER B N 1
ATOM 12921 C CA . SER B 1 573 ? -12.203 18.172 2.447 1 91.69 573 SER B CA 1
ATOM 12922 C C . SER B 1 573 ? -12.25 19.641 2.859 1 91.69 573 SER B C 1
ATOM 12924 O O . SER B 1 573 ? -12.406 20.516 2.012 1 91.69 573 SER B O 1
ATOM 12926 N N . PRO B 1 574 ? -12.219 19.875 4.074 1 92.5 574 PRO B N 1
ATOM 12927 C CA . PRO B 1 574 ? -11.969 18.953 5.191 1 92.5 574 PRO B CA 1
ATOM 12928 C C . PRO B 1 574 ? -13.258 18.484 5.863 1 92.5 574 PRO B C 1
ATOM 12930 O O . PRO B 1 574 ? -13.219 17.969 6.984 1 92.5 574 PRO B O 1
ATOM 12933 N N . ILE B 1 575 ? -14.359 18.719 5.211 1 95.88 575 ILE B N 1
ATOM 12934 C CA . ILE B 1 575 ? -15.609 18.312 5.844 1 95.88 575 ILE B CA 1
ATOM 12935 C C . ILE B 1 575 ? -15.625 16.797 6.051 1 95.88 575 ILE B C 1
ATOM 12937 O O . ILE B 1 575 ? -16.047 16.312 7.102 1 95.88 575 ILE B O 1
ATOM 12941 N N . ASN B 1 576 ? -15.195 16.094 5.07 1 95.62 576 ASN B N 1
ATOM 12942 C CA . ASN B 1 576 ? -14.883 14.672 5.215 1 95.62 576 ASN B CA 1
ATOM 12943 C C . ASN B 1 576 ? -13.414 14.461 5.547 1 95.62 576 ASN B C 1
ATOM 12945 O O . ASN B 1 576 ? -12.539 14.742 4.719 1 95.62 576 ASN B O 1
ATOM 12949 N N . ARG B 1 577 ? -13.102 13.969 6.668 1 94.38 577 ARG B N 1
ATOM 12950 C CA . ARG B 1 577 ? -11.734 13.742 7.113 1 94.38 577 ARG B CA 1
ATOM 12951 C C . ARG B 1 577 ? -11.266 12.336 6.762 1 94.38 577 ARG B C 1
ATOM 12953 O O . ARG B 1 577 ? -12.078 11.484 6.402 1 94.38 577 ARG B O 1
ATOM 12960 N N . PRO B 1 578 ? -9.922 12.016 6.879 1 93.31 578 PRO B N 1
ATOM 12961 C CA . PRO B 1 578 ? -9.383 10.734 6.422 1 93.31 578 PRO B CA 1
ATOM 12962 C C . PRO B 1 578 ? -9.93 9.547 7.215 1 93.31 578 PRO B C 1
ATOM 12964 O O . PRO B 1 578 ? -9.883 8.414 6.738 1 93.31 578 PRO B O 1
ATOM 12967 N N . HIS B 1 579 ? -10.414 9.773 8.391 1 93.75 579 HIS B N 1
ATOM 12968 C CA . HIS B 1 579 ? -10.898 8.664 9.195 1 93.75 579 HIS B CA 1
ATOM 12969 C C . HIS B 1 579 ? -12.422 8.547 9.109 1 93.75 579 HIS B C 1
ATOM 12971 O O . HIS B 1 579 ? -13.039 7.859 9.922 1 93.75 579 HIS B O 1
ATOM 12977 N N . ALA B 1 580 ? -13.039 9.281 8.148 1 96.12 580 ALA B N 1
ATOM 12978 C CA . ALA B 1 580 ? -14.484 9.18 7.926 1 96.12 580 ALA B CA 1
ATOM 12979 C C . ALA B 1 580 ? -14.891 7.746 7.582 1 96.12 580 ALA B C 1
ATOM 12981 O O . ALA B 1 580 ? -14.141 7.023 6.926 1 96.12 580 ALA B O 1
ATOM 12982 N N . CYS B 1 581 ? -16.109 7.348 8.039 1 96.5 581 CYS B N 1
ATOM 12983 C CA . CYS B 1 581 ? -16.562 5.977 7.855 1 96.5 581 CYS B CA 1
ATOM 12984 C C . CYS B 1 581 ? -17.734 5.918 6.875 1 96.5 581 CYS B C 1
ATOM 12986 O O . CYS B 1 581 ? -17.938 4.895 6.223 1 96.5 581 CYS B O 1
ATOM 12988 N N . ASP B 1 582 ? -18.531 6.988 6.836 1 96.81 582 ASP B N 1
ATOM 12989 C CA . ASP B 1 582 ? -19.688 7.008 5.938 1 96.81 582 ASP B CA 1
ATOM 12990 C C . ASP B 1 582 ? -20.281 8.406 5.852 1 96.81 582 ASP B C 1
ATOM 12992 O O . ASP B 1 582 ? -19.797 9.336 6.496 1 96.81 582 ASP B O 1
ATOM 12996 N N . GLY B 1 583 ? -21.25 8.602 4.973 1 97.12 583 GLY B N 1
ATOM 12997 C CA . GLY B 1 583 ? -22.016 9.836 4.852 1 97.12 583 GLY B CA 1
ATOM 12998 C C . GLY B 1 583 ? -23.469 9.594 4.516 1 97.12 583 GLY B C 1
ATOM 12999 O O . GLY B 1 583 ? -23.797 8.703 3.736 1 97.12 583 GLY B O 1
ATOM 13000 N N . LYS B 1 584 ? -24.375 10.336 5.141 1 97.75 584 LYS B N 1
ATOM 13001 C CA . LYS B 1 584 ? -25.812 10.273 4.883 1 97.75 584 LYS B CA 1
ATOM 13002 C C . LYS B 1 584 ? -26.359 11.648 4.527 1 97.75 584 LYS B C 1
ATOM 13004 O O . LYS B 1 584 ? -25.844 12.672 4.98 1 97.75 584 LYS B O 1
ATOM 13009 N N . VAL B 1 585 ? -27.359 11.641 3.736 1 98.19 585 VAL B N 1
ATOM 13010 C CA . VAL B 1 585 ? -28.094 12.859 3.387 1 98.19 585 VAL B CA 1
ATOM 13011 C C . VAL B 1 585 ? -29.578 12.531 3.213 1 98.19 585 VAL B C 1
ATOM 13013 O O . VAL B 1 585 ? -29.922 11.469 2.703 1 98.19 585 VAL B O 1
ATOM 13016 N N . THR B 1 586 ? -30.438 13.367 3.697 1 98.38 586 THR B N 1
ATOM 13017 C CA . THR B 1 586 ? -31.875 13.25 3.441 1 98.38 586 THR B CA 1
ATOM 13018 C C . THR B 1 586 ? -32.5 14.625 3.182 1 98.38 586 THR B C 1
ATOM 13020 O O . THR B 1 586 ? -31.812 15.648 3.328 1 98.38 586 THR B O 1
ATOM 13023 N N . THR B 1 587 ? -33.625 14.688 2.598 1 98.12 587 THR B N 1
ATOM 13024 C CA . THR B 1 587 ? -34.469 15.867 2.414 1 98.12 587 THR B CA 1
ATOM 13025 C C . THR B 1 587 ? -35.812 15.672 3.102 1 98.12 587 THR B C 1
ATOM 13027 O O . THR B 1 587 ? -36.156 14.562 3.514 1 98.12 587 THR B O 1
ATOM 13030 N N . SER B 1 588 ? -36.562 16.75 3.197 1 97.75 588 SER B N 1
ATOM 13031 C CA . SER B 1 588 ? -37.906 16.625 3.781 1 97.75 588 SER B CA 1
ATOM 13032 C C . SER B 1 588 ? -38.75 15.617 3.018 1 97.75 588 SER B C 1
ATOM 13034 O O . SER B 1 588 ? -39.469 14.812 3.623 1 97.75 588 SER B O 1
ATOM 13036 N N . GLU B 1 589 ? -38.656 15.578 1.693 1 96.75 589 GLU B N 1
ATOM 13037 C CA . GLU B 1 589 ? -39.406 14.633 0.879 1 96.75 589 GLU B CA 1
ATOM 13038 C C . GLU B 1 589 ? -39 13.195 1.198 1 96.75 589 GLU B C 1
ATOM 13040 O O . GLU B 1 589 ? -39.875 12.32 1.321 1 96.75 589 GLU B O 1
ATOM 13045 N N . MET B 1 590 ? -37.75 12.945 1.299 1 98.25 590 MET B N 1
ATOM 13046 C CA . MET B 1 590 ? -37.25 11.609 1.62 1 98.25 590 MET B CA 1
ATOM 13047 C C . MET B 1 590 ? -37.625 11.227 3.053 1 98.25 590 MET B C 1
ATOM 13049 O O . MET B 1 590 ? -38.188 10.156 3.293 1 98.25 590 MET B O 1
ATOM 13053 N N . ALA B 1 591 ? -37.344 12.117 3.998 1 98.31 591 ALA B N 1
ATOM 13054 C CA . ALA B 1 591 ? -37.5 11.828 5.422 1 98.31 591 ALA B CA 1
ATOM 13055 C C . ALA B 1 591 ? -38.938 11.492 5.754 1 98.31 591 ALA B C 1
ATOM 13057 O O . ALA B 1 591 ? -39.219 10.664 6.629 1 98.31 591 ALA B O 1
ATOM 13058 N N . GLN B 1 592 ? -39.875 12.117 5.102 1 97.19 592 GLN B N 1
ATOM 13059 C CA . GLN B 1 592 ? -41.281 11.859 5.328 1 97.19 592 GLN B CA 1
ATOM 13060 C C . GLN B 1 592 ? -41.656 10.422 4.973 1 97.19 592 GLN B C 1
ATOM 13062 O O . GLN B 1 592 ? -42.688 9.906 5.41 1 97.19 592 GLN B O 1
ATOM 13067 N N . LYS B 1 593 ? -40.812 9.836 4.176 1 97.75 593 LYS B N 1
ATOM 13068 C CA . LYS B 1 593 ? -40.969 8.43 3.811 1 97.75 593 LYS B CA 1
ATOM 13069 C C . LYS B 1 593 ? -39.906 7.562 4.48 1 97.75 593 LYS B C 1
ATOM 13071 O O . LYS B 1 593 ? -39.625 6.453 4.023 1 97.75 593 LYS B O 1
ATOM 13076 N N . LEU B 1 594 ? -39.25 8.109 5.488 1 98.44 594 LEU B N 1
ATOM 13077 C CA . LEU B 1 594 ? -38.156 7.449 6.227 1 98.44 594 LEU B CA 1
ATOM 13078 C C . LEU B 1 594 ? -37 7.129 5.309 1 98.44 594 LEU B C 1
ATOM 13080 O O . LEU B 1 594 ? -36.25 6.188 5.562 1 98.44 594 LEU B O 1
ATOM 13084 N N . MET B 1 595 ? -36.844 7.852 4.199 1 98.44 595 MET B N 1
ATOM 13085 C CA . MET B 1 595 ? -35.844 7.594 3.193 1 98.44 595 MET B CA 1
ATOM 13086 C C . MET B 1 595 ? -34.594 8.453 3.443 1 98.44 595 MET B C 1
ATOM 13088 O O . MET B 1 595 ? -34.688 9.547 3.994 1 98.44 595 MET B O 1
ATOM 13092 N N . PHE B 1 596 ? -33.469 7.98 3.055 1 98.25 596 PHE B N 1
ATOM 13093 C CA . PHE B 1 596 ? -32.219 8.75 3 1 98.25 596 PHE B CA 1
ATOM 13094 C C . PHE B 1 596 ? -31.203 8.062 2.098 1 98.25 596 PHE B C 1
ATOM 13096 O O . PHE B 1 596 ? -31.391 6.914 1.694 1 98.25 596 PHE B O 1
ATOM 13103 N N . LEU B 1 597 ? -30.156 8.766 1.639 1 98.06 597 LEU B N 1
ATOM 13104 C CA . LEU B 1 597 ? -28.984 8.266 0.927 1 98.06 597 LEU B CA 1
ATOM 13105 C C . LEU B 1 597 ? -27.844 8.008 1.894 1 98.06 597 LEU B C 1
ATOM 13107 O O . LEU B 1 597 ? -27.609 8.789 2.812 1 98.06 597 LEU B O 1
ATOM 13111 N N . ALA B 1 598 ? -27.203 6.891 1.728 1 97.88 598 ALA B N 1
ATOM 13112 C CA . ALA B 1 598 ? -26.078 6.551 2.588 1 97.88 598 ALA B CA 1
ATOM 13113 C C . ALA B 1 598 ? -24.906 6.02 1.767 1 97.88 598 ALA B C 1
ATOM 13115 O O . ALA B 1 598 ? -25.094 5.207 0.858 1 97.88 598 ALA B O 1
ATOM 13116 N N . HIS B 1 599 ? -23.75 6.547 1.971 1 97.38 599 HIS B N 1
ATOM 13117 C CA . HIS B 1 599 ? -22.516 6.062 1.375 1 97.38 599 HIS B CA 1
ATOM 13118 C C . HIS B 1 599 ? -21.672 5.285 2.391 1 97.38 599 HIS B C 1
ATOM 13120 O O . HIS B 1 599 ? -21.312 5.82 3.439 1 97.38 599 HIS B O 1
ATOM 13126 N N . TYR B 1 600 ? -21.391 4.02 2.141 1 96.44 600 TYR B N 1
ATOM 13127 C CA . TYR B 1 600 ? -20.484 3.242 2.971 1 96.44 600 TYR B CA 1
ATOM 13128 C C . TYR B 1 600 ? -19.031 3.533 2.613 1 96.44 600 TYR B C 1
ATOM 13130 O O . TYR B 1 600 ? -18.656 3.482 1.44 1 96.44 600 TYR B O 1
ATOM 13138 N N . GLY B 1 601 ? -18.234 3.82 3.617 1 95.19 601 GLY B N 1
ATOM 13139 C CA . GLY B 1 601 ? -16.875 4.297 3.379 1 95.19 601 GLY B CA 1
ATOM 13140 C C . GLY B 1 601 ? -16.781 5.805 3.26 1 95.19 601 GLY B C 1
ATOM 13141 O O . GLY B 1 601 ? -17.781 6.508 3.404 1 95.19 601 GLY B O 1
ATOM 13142 N N . LYS B 1 602 ? -15.625 6.402 3.016 1 95.88 602 LYS B N 1
ATOM 13143 C CA . LYS B 1 602 ? -15.438 7.844 2.881 1 95.88 602 LYS B CA 1
ATOM 13144 C C . LYS B 1 602 ? -16.203 8.383 1.671 1 95.88 602 LYS B C 1
ATOM 13146 O O . LYS B 1 602 ? -16.125 7.809 0.583 1 95.88 602 LYS B O 1
ATOM 13151 N N . THR B 1 603 ? -16.797 9.43 1.866 1 96.75 603 THR B N 1
ATOM 13152 C CA . THR B 1 603 ? -17.547 10.023 0.767 1 96.75 603 THR B CA 1
ATOM 13153 C C . THR B 1 603 ? -16.609 10.641 -0.263 1 96.75 603 THR B C 1
ATOM 13155 O O . THR B 1 603 ? -17.016 10.922 -1.393 1 96.75 603 THR B O 1
ATOM 13158 N N . THR B 1 604 ? -15.328 10.867 0.117 1 95.75 604 THR B N 1
ATOM 13159 C CA . THR B 1 604 ? -14.32 11.32 -0.836 1 95.75 604 THR B CA 1
ATOM 13160 C C . THR B 1 604 ? -13.859 10.172 -1.727 1 95.75 604 THR B C 1
ATOM 13162 O O . THR B 1 604 ? -13.133 10.383 -2.699 1 95.75 604 THR B O 1
ATOM 13165 N N . LEU B 1 605 ? -14.203 8.93 -1.395 1 96.38 605 LEU B N 1
ATOM 13166 C CA . LEU B 1 605 ? -14.07 7.719 -2.201 1 96.38 605 LEU B CA 1
ATOM 13167 C C . LEU B 1 605 ? -12.703 7.07 -1.998 1 96.38 605 LEU B C 1
ATOM 13169 O O . LEU B 1 605 ? -12.469 5.957 -2.465 1 96.38 605 LEU B O 1
ATOM 13173 N N . ARG B 1 606 ? -11.758 7.742 -1.306 1 94.69 606 ARG B N 1
ATOM 13174 C CA . ARG B 1 606 ? -10.484 7.102 -1.014 1 94.69 606 ARG B CA 1
ATOM 13175 C C . ARG B 1 606 ? -10.641 6.02 0.05 1 94.69 606 ARG B C 1
ATOM 13177 O O . ARG B 1 606 ? -11.016 6.309 1.188 1 94.69 606 ARG B O 1
ATOM 13184 N N . GLU B 1 607 ? -10.328 4.871 -0.242 1 95.88 607 GLU B N 1
ATOM 13185 C CA . GLU B 1 607 ? -10.602 3.746 0.647 1 95.88 607 GLU B CA 1
ATOM 13186 C C . GLU B 1 607 ? -9.562 3.654 1.761 1 95.88 607 GLU B C 1
ATOM 13188 O O . GLU B 1 607 ? -8.453 4.172 1.625 1 95.88 607 GLU B O 1
ATOM 13193 N N . LYS B 1 608 ? -9.914 3.092 2.887 1 96 608 LYS B N 1
ATOM 13194 C CA . LYS B 1 608 ? -9 2.719 3.963 1 96 608 LYS B CA 1
ATOM 13195 C C . LYS B 1 608 ? -8.695 1.225 3.928 1 96 608 LYS B C 1
ATOM 13197 O O . LYS B 1 608 ? -9.586 0.396 4.117 1 96 608 LYS B O 1
ATOM 13202 N N . MET B 1 609 ? -7.516 0.855 3.684 1 96 609 MET B N 1
ATOM 13203 C CA . MET B 1 609 ? -7.117 -0.542 3.529 1 96 609 MET B CA 1
ATOM 13204 C C . MET B 1 609 ? -6.457 -1.062 4.801 1 96 609 MET B C 1
ATOM 13206 O O . MET B 1 609 ? -5.953 -0.279 5.609 1 96 609 MET B O 1
ATOM 13210 N N . VAL B 1 610 ? -6.527 -2.369 5.02 1 95.81 610 VAL B N 1
ATOM 13211 C CA . VAL B 1 610 ? -5.875 -3.016 6.156 1 95.81 610 VAL B CA 1
ATOM 13212 C C . VAL B 1 610 ? -4.371 -2.752 6.102 1 95.81 610 VAL B C 1
ATOM 13214 O O . VAL B 1 610 ? -3.744 -2.898 5.051 1 95.81 610 VAL B O 1
ATOM 13217 N N . GLY B 1 611 ? -3.846 -2.35 7.234 1 91.62 611 GLY B N 1
ATOM 13218 C CA . GLY B 1 611 ? -2.43 -2.027 7.309 1 91.62 611 GLY B CA 1
ATOM 13219 C C . GLY B 1 611 ? -2.145 -0.55 7.121 1 91.62 611 GLY B C 1
ATOM 13220 O O . GLY B 1 611 ? -1.017 -0.099 7.332 1 91.62 611 GLY B O 1
ATOM 13221 N N . GLY B 1 612 ? -3.08 0.248 6.684 1 91.88 612 GLY B N 1
ATOM 13222 C CA . GLY B 1 612 ? -2.941 1.69 6.555 1 91.88 612 GLY B CA 1
ATOM 13223 C C . GLY B 1 612 ? -3.045 2.42 7.879 1 91.88 612 GLY B C 1
ATOM 13224 O O . GLY B 1 612 ? -3.223 1.793 8.93 1 91.88 612 GLY B O 1
ATOM 13225 N N . ARG B 1 613 ? -3.008 3.689 7.816 1 89.94 613 ARG B N 1
ATOM 13226 C CA . ARG B 1 613 ? -2.969 4.535 9.008 1 89.94 613 ARG B CA 1
ATOM 13227 C C . ARG B 1 613 ? -4.215 4.336 9.859 1 89.94 613 ARG B C 1
ATOM 13229 O O . ARG B 1 613 ? -4.133 4.328 11.094 1 89.94 613 ARG B O 1
ATOM 13236 N N . TRP B 1 614 ? -5.301 4.117 9.164 1 93.94 614 TRP B N 1
ATOM 13237 C CA . TRP B 1 614 ? -6.562 4.191 9.898 1 93.94 614 TRP B CA 1
ATOM 13238 C C . TRP B 1 614 ? -7.156 2.801 10.094 1 93.94 614 TRP B C 1
ATOM 13240 O O . TRP B 1 614 ? -8.18 2.648 10.766 1 93.94 614 TRP B O 1
ATOM 13250 N N . ILE B 1 615 ? -6.57 1.753 9.547 1 96.31 615 ILE B N 1
ATOM 13251 C CA . ILE B 1 615 ? -6.969 0.375 9.82 1 96.31 615 ILE B CA 1
ATOM 13252 C C . ILE B 1 615 ? -5.73 -0.476 10.094 1 96.31 615 ILE B C 1
ATOM 13254 O O . ILE B 1 615 ? -5.207 -1.132 9.188 1 96.31 615 ILE B O 1
ATOM 13258 N N . PRO B 1 616 ? -5.293 -0.469 11.328 1 91.5 616 PRO B N 1
ATOM 13259 C CA . PRO B 1 616 ? -4.133 -1.302 11.664 1 91.5 616 PRO B CA 1
ATOM 13260 C C . PRO B 1 616 ? -4.387 -2.787 11.414 1 91.5 616 PRO B C 1
ATOM 13262 O O . PRO B 1 616 ? -5.531 -3.244 11.484 1 91.5 616 PRO B O 1
ATOM 13265 N N . ASP B 1 617 ? -3.389 -3.498 11.062 1 91.88 617 ASP B N 1
ATOM 13266 C CA . ASP B 1 617 ? -3.48 -4.926 10.781 1 91.88 617 ASP B CA 1
ATOM 13267 C C . ASP B 1 617 ? -3.627 -5.734 12.062 1 91.88 617 ASP B C 1
ATOM 13269 O O . ASP B 1 617 ? -2.701 -6.441 12.469 1 91.88 617 ASP B O 1
ATOM 13273 N N . LEU B 1 618 ? -4.746 -5.68 12.727 1 92.88 618 LEU B N 1
ATOM 13274 C CA . LEU B 1 618 ? -5.129 -6.41 13.93 1 92.88 618 LEU B CA 1
ATOM 13275 C C . LEU B 1 618 ? -6.074 -7.559 13.586 1 92.88 618 LEU B C 1
ATOM 13277 O O . LEU B 1 618 ? -6.645 -7.598 12.492 1 92.88 618 LEU B O 1
ATOM 13281 N N . PRO B 1 619 ? -6.207 -8.5 14.484 1 92.5 619 PRO B N 1
ATOM 13282 C CA . PRO B 1 619 ? -7.082 -9.641 14.188 1 92.5 619 PRO B CA 1
ATOM 13283 C C . PRO B 1 619 ? -8.492 -9.211 13.789 1 92.5 619 PRO B C 1
ATOM 13285 O O . PRO B 1 619 ? -9.094 -8.359 14.445 1 92.5 619 PRO B O 1
ATOM 13288 N N . GLY B 1 620 ? -8.93 -9.719 12.672 1 94.31 620 GLY B N 1
ATOM 13289 C CA . GLY B 1 620 ? -10.281 -9.477 12.203 1 94.31 620 GLY B CA 1
ATOM 13290 C C . GLY B 1 620 ? -10.406 -8.203 11.391 1 94.31 620 GLY B C 1
ATOM 13291 O O . GLY B 1 620 ? -11.5 -7.855 10.93 1 94.31 620 GLY B O 1
ATOM 13292 N N . ALA B 1 621 ? -9.281 -7.484 11.125 1 96.38 621 ALA B N 1
ATOM 13293 C CA . ALA B 1 621 ? -9.32 -6.223 10.383 1 96.38 621 ALA B CA 1
ATOM 13294 C C . ALA B 1 621 ? -9.859 -6.434 8.969 1 96.38 621 ALA B C 1
ATOM 13296 O O . ALA B 1 621 ? -9.547 -7.434 8.32 1 96.38 621 ALA B O 1
ATOM 13297 N N . THR B 1 622 ? -10.758 -5.625 8.484 1 96.75 622 THR B N 1
ATOM 13298 C CA . THR B 1 622 ? -11.266 -5.562 7.125 1 96.75 622 THR B CA 1
ATOM 13299 C C . THR B 1 622 ? -11.18 -4.145 6.574 1 96.75 622 THR B C 1
ATOM 13301 O O . THR B 1 622 ? -11.164 -3.176 7.34 1 96.75 622 THR B O 1
ATOM 13304 N N . PRO B 1 623 ? -11.047 -3.98 5.309 1 97.12 623 PRO B N 1
ATOM 13305 C CA . PRO B 1 623 ? -10.969 -2.633 4.742 1 97.12 623 PRO B CA 1
ATOM 13306 C C . PRO B 1 623 ? -12.305 -1.895 4.785 1 97.12 623 PRO B C 1
ATOM 13308 O O . PRO B 1 623 ? -13.352 -2.518 4.988 1 97.12 623 PRO B O 1
ATOM 13311 N N . HIS B 1 624 ? -12.227 -0.671 4.746 1 97.25 624 HIS B N 1
ATOM 13312 C CA . HIS B 1 624 ? -13.398 0.174 4.555 1 97.25 624 HIS B CA 1
ATOM 13313 C C . HIS B 1 624 ? -13.508 0.652 3.111 1 97.25 624 HIS B C 1
ATOM 13315 O O . HIS B 1 624 ? -13 1.724 2.77 1 97.25 624 HIS B O 1
ATOM 13321 N N . LEU B 1 625 ? -14.258 -0.077 2.309 1 96.44 625 LEU B N 1
ATOM 13322 C CA . LEU B 1 625 ? -14.344 0.122 0.866 1 96.44 625 LEU B CA 1
ATOM 13323 C C . LEU B 1 625 ? -15.336 1.225 0.524 1 96.44 625 LEU B C 1
ATOM 13325 O O . LEU B 1 625 ? -16.234 1.517 1.312 1 96.44 625 LEU B O 1
ATOM 13329 N N . SER B 1 626 ? -15.172 1.899 -0.564 1 94.81 626 SER B N 1
ATOM 13330 C CA . SER B 1 626 ? -16.125 2.867 -1.107 1 94.81 626 SER B CA 1
ATOM 13331 C C . SER B 1 626 ? -17.062 2.209 -2.104 1 94.81 626 SER B C 1
ATOM 13333 O O . SER B 1 626 ? -16.688 1.944 -3.246 1 94.81 626 SER B O 1
ATOM 13335 N N . LEU B 1 627 ? -18.281 2.08 -1.742 1 93.31 627 LEU B N 1
ATOM 13336 C CA . LEU B 1 627 ? -19.188 1.225 -2.5 1 93.31 627 LEU B CA 1
ATOM 13337 C C . LEU B 1 627 ? -20.328 2.041 -3.104 1 93.31 627 LEU B C 1
ATOM 13339 O O . LEU B 1 627 ? -21.328 1.479 -3.559 1 93.31 627 LEU B O 1
ATOM 13343 N N . GLY B 1 628 ? -20.219 3.416 -3.078 1 93.12 628 GLY B N 1
ATOM 13344 C CA . GLY B 1 628 ? -21.234 4.289 -3.643 1 93.12 628 GLY B CA 1
ATOM 13345 C C . GLY B 1 628 ? -22.391 4.547 -2.699 1 93.12 628 GLY B C 1
ATOM 13346 O O . GLY B 1 628 ? -22.438 4.016 -1.588 1 93.12 628 GLY B O 1
ATOM 13347 N N . TYR B 1 629 ? -23.328 5.395 -3.133 1 96.94 629 TYR B N 1
ATOM 13348 C CA . TYR B 1 629 ? -24.484 5.75 -2.316 1 96.94 629 TYR B CA 1
ATOM 13349 C C . TYR B 1 629 ? -25.609 4.746 -2.504 1 96.94 629 TYR B C 1
ATOM 13351 O O . TYR B 1 629 ? -25.859 4.289 -3.621 1 96.94 629 TYR B O 1
ATOM 13359 N N . THR B 1 630 ? -26.25 4.352 -1.489 1 97 630 THR B N 1
ATOM 13360 C CA . THR B 1 630 ? -27.453 3.537 -1.46 1 97 630 THR B CA 1
ATOM 13361 C C . THR B 1 630 ? -28.656 4.371 -1.028 1 97 630 THR B C 1
ATOM 13363 O O . THR B 1 630 ? -28.578 5.145 -0.072 1 97 630 THR B O 1
ATOM 13366 N N . ALA B 1 631 ? -29.703 4.273 -1.764 1 97.69 631 ALA B N 1
ATOM 13367 C CA . ALA B 1 631 ? -30.969 4.879 -1.345 1 97.69 631 ALA B CA 1
ATOM 13368 C C . ALA B 1 631 ? -31.812 3.879 -0.569 1 97.69 631 ALA B C 1
ATOM 13370 O O . ALA B 1 631 ? -32.156 2.812 -1.086 1 97.69 631 ALA B O 1
ATOM 13371 N N . PHE B 1 632 ? -32.188 4.188 0.631 1 97.88 632 PHE B N 1
ATOM 13372 C CA . PHE B 1 632 ? -33.031 3.312 1.43 1 97.88 632 PHE B CA 1
ATOM 13373 C C . PHE B 1 632 ? -34.5 3.803 1.42 1 97.88 632 PHE B C 1
ATOM 13375 O O . PHE B 1 632 ? -34.75 4.992 1.623 1 97.88 632 PHE B O 1
ATOM 13382 N N . SER B 1 633 ? -35.375 2.932 1.121 1 98 633 SER B N 1
ATOM 13383 C CA . SER B 1 633 ? -36.812 3.189 1.131 1 98 633 SER B CA 1
ATOM 13384 C C . SER B 1 633 ? -37.531 2.193 2.021 1 98 633 SER B C 1
ATOM 13386 O O . SER B 1 633 ? -38.281 1.333 1.527 1 98 633 SER B O 1
ATOM 13388 N N . PRO B 1 634 ? -37.469 2.367 3.318 1 97.75 634 PRO B N 1
ATOM 13389 C CA . PRO B 1 634 ? -37.906 1.355 4.273 1 97.75 634 PRO B CA 1
ATOM 13390 C C . PRO B 1 634 ? -39.406 1.048 4.141 1 97.75 634 PRO B C 1
ATOM 13392 O O . PRO B 1 634 ? -39.812 -0.117 4.207 1 97.75 634 PRO B O 1
ATOM 13395 N N . VAL B 1 635 ? -40.25 2.047 3.922 1 97.31 635 VAL B N 1
ATOM 13396 C CA . VAL B 1 635 ? -41.719 1.86 3.895 1 97.31 635 VAL B CA 1
ATOM 13397 C C . VAL B 1 635 ? -42.094 1.004 2.691 1 97.31 635 VAL B C 1
ATOM 13399 O O . VAL B 1 635 ? -42.812 0.002 2.836 1 97.31 635 VAL B O 1
ATOM 13402 N N . PHE B 1 636 ? -41.625 1.414 1.504 1 96.69 636 PHE B N 1
ATOM 13403 C CA . PHE B 1 636 ? -41.906 0.689 0.271 1 96.69 636 PHE B CA 1
ATOM 13404 C C . PHE B 1 636 ? -41.344 -0.731 0.341 1 96.69 636 PHE B C 1
ATOM 13406 O O . PHE B 1 636 ? -42.062 -1.688 -0.006 1 96.69 636 PHE B O 1
ATOM 13413 N N . VAL B 1 637 ? -40.125 -0.931 0.795 1 97.31 637 VAL B N 1
ATOM 13414 C CA . VAL B 1 637 ? -39.406 -2.211 0.805 1 97.31 637 VAL B CA 1
ATOM 13415 C C . VAL B 1 637 ? -40.125 -3.178 1.753 1 97.31 637 VAL B C 1
ATOM 13417 O O . VAL B 1 637 ? -40.375 -4.332 1.397 1 97.31 637 VAL B O 1
ATOM 13420 N N . ALA B 1 638 ? -40.438 -2.729 3.014 1 96.88 638 ALA B N 1
ATOM 13421 C CA . ALA B 1 638 ? -41.094 -3.596 3.988 1 96.88 638 ALA B CA 1
ATOM 13422 C C . ALA B 1 638 ? -42.438 -4.086 3.469 1 96.88 638 ALA B C 1
ATOM 13424 O O . ALA B 1 638 ? -42.781 -5.262 3.621 1 96.88 638 ALA B O 1
ATOM 13425 N N . GLU B 1 639 ? -43.156 -3.201 2.828 1 95.88 639 GLU B N 1
ATOM 13426 C CA . GLU B 1 639 ? -44.469 -3.549 2.301 1 95.88 639 GLU B CA 1
ATOM 13427 C C . GLU B 1 639 ? -44.375 -4.551 1.155 1 95.88 639 GLU B C 1
ATOM 13429 O O . GLU B 1 639 ? -45 -5.598 1.174 1 95.88 639 GLU B O 1
ATOM 13434 N N . LYS B 1 640 ? -43.531 -4.219 0.181 1 96.69 640 LYS B N 1
ATOM 13435 C CA . LYS B 1 640 ? -43.469 -5.023 -1.036 1 96.69 640 LYS B CA 1
ATOM 13436 C C . LYS B 1 640 ? -42.75 -6.352 -0.77 1 96.69 640 LYS B C 1
ATOM 13438 O O . LYS B 1 640 ? -43.094 -7.371 -1.371 1 96.69 640 LYS B O 1
ATOM 13443 N N . LEU B 1 641 ? -41.75 -6.398 0.078 1 96.12 641 LEU B N 1
ATOM 13444 C CA . LEU B 1 641 ? -41.094 -7.648 0.412 1 96.12 641 LEU B CA 1
ATOM 13445 C C . LEU B 1 641 ? -42.031 -8.57 1.19 1 96.12 641 LEU B C 1
ATOM 13447 O O . LEU B 1 641 ? -42 -9.789 1 1 96.12 641 LEU B O 1
ATOM 13451 N N . GLY B 1 642 ? -42.812 -7.996 2.146 1 94.81 642 GLY B N 1
ATOM 13452 C CA . GLY B 1 642 ? -43.812 -8.781 2.846 1 94.81 642 GLY B CA 1
ATOM 13453 C C . GLY B 1 642 ? -44.781 -9.469 1.91 1 94.81 642 GLY B C 1
ATOM 13454 O O . GLY B 1 642 ? -45.125 -10.641 2.1 1 94.81 642 GLY B O 1
ATOM 13455 N N . ALA B 1 643 ? -45.156 -8.727 0.935 1 94.94 643 ALA B N 1
ATOM 13456 C CA . ALA B 1 643 ? -46.094 -9.266 -0.056 1 94.94 643 ALA B CA 1
ATOM 13457 C C . ALA B 1 643 ? -45.406 -10.352 -0.901 1 94.94 643 ALA B C 1
ATOM 13459 O O . ALA B 1 643 ? -46.031 -11.375 -1.212 1 94.94 643 ALA B O 1
ATOM 13460 N N . ALA B 1 644 ? -44.25 -10.125 -1.29 1 95.5 644 ALA B N 1
ATOM 13461 C CA . ALA B 1 644 ? -43.5 -11.062 -2.131 1 95.5 644 ALA B CA 1
ATOM 13462 C C . ALA B 1 644 ? -43.219 -12.367 -1.388 1 95.5 644 ALA B C 1
ATOM 13464 O O . ALA B 1 644 ? -43.219 -13.445 -1.994 1 95.5 644 ALA B O 1
ATOM 13465 N N . ARG B 1 645 ? -42.938 -12.281 -0.097 1 94.25 645 ARG B N 1
ATOM 13466 C CA . ARG B 1 645 ? -42.625 -13.445 0.725 1 94.25 645 ARG B CA 1
ATOM 13467 C C . ARG B 1 645 ? -43.781 -14.445 0.71 1 94.25 645 ARG B C 1
ATOM 13469 O O . ARG B 1 645 ? -43.562 -15.656 0.701 1 94.25 645 ARG B O 1
ATOM 13476 N N . LYS B 1 646 ? -45.031 -14.109 0.793 1 92.5 646 LYS B N 1
ATOM 13477 C CA . LYS B 1 646 ? -46.219 -14.953 0.896 1 92.5 646 LYS B CA 1
ATOM 13478 C C . LYS B 1 646 ? -46.312 -15.914 -0.284 1 92.5 646 LYS B C 1
ATOM 13480 O O . LYS B 1 646 ? -46.781 -17.047 -0.129 1 92.5 646 LYS B O 1
ATOM 13485 N N . GLY B 1 647 ? -45.812 -15.578 -1.342 1 87.94 647 GLY B N 1
ATOM 13486 C CA . GLY B 1 647 ? -45.906 -16.438 -2.512 1 87.94 647 GLY B CA 1
ATOM 13487 C C . GLY B 1 647 ? -44.594 -17.125 -2.846 1 87.94 647 GLY B C 1
ATOM 13488 O O . GLY B 1 647 ? -44.5 -17.812 -3.859 1 87.94 647 GLY B O 1
ATOM 13489 N N . TRP B 1 648 ? -43.719 -16.953 -1.9 1 89.88 648 TRP B N 1
ATOM 13490 C CA . TRP B 1 648 ? -42.375 -17.438 -2.254 1 89.88 648 TRP B CA 1
ATOM 13491 C C . TRP B 1 648 ? -42.094 -18.781 -1.6 1 89.88 648 TRP B C 1
ATOM 13493 O O . TRP B 1 648 ? -42.438 -19 -0.438 1 89.88 648 TRP B O 1
ATOM 13503 N N . THR B 1 649 ? -41.531 -19.75 -2.457 1 86.31 649 THR B N 1
ATOM 13504 C CA . THR B 1 649 ? -41 -21.016 -1.958 1 86.31 649 THR B CA 1
ATOM 13505 C C . THR B 1 649 ? -39.5 -21.125 -2.236 1 86.31 649 THR B C 1
ATOM 13507 O O . THR B 1 649 ? -39.062 -20.953 -3.377 1 86.31 649 THR B O 1
ATOM 13510 N N . PRO B 1 650 ? -38.719 -21.312 -1.128 1 82.38 650 PRO B N 1
ATOM 13511 C CA . PRO B 1 650 ? -37.281 -21.453 -1.365 1 82.38 650 PRO B CA 1
ATOM 13512 C C . PRO B 1 650 ? -36.969 -22.594 -2.322 1 82.38 650 PRO B C 1
ATOM 13514 O O . PRO B 1 650 ? -37.625 -23.641 -2.299 1 82.38 650 PRO B O 1
ATOM 13517 N N . PRO B 1 651 ? -36 -22.312 -3.117 1 80.19 651 PRO B N 1
ATOM 13518 C CA . PRO B 1 651 ? -35.625 -23.391 -4.035 1 80.19 651 PRO B CA 1
ATOM 13519 C C . PRO B 1 651 ? -35.125 -24.625 -3.309 1 80.19 651 PRO B C 1
ATOM 13521 O O . PRO B 1 651 ? -34.5 -24.531 -2.242 1 80.19 651 PRO B O 1
ATOM 13524 N N . THR B 1 652 ? -35.438 -25.812 -3.863 1 82.25 652 THR B N 1
ATOM 13525 C CA . THR B 1 652 ? -35 -27.078 -3.299 1 82.25 652 THR B CA 1
ATOM 13526 C C . THR B 1 652 ? -33.5 -27.312 -3.588 1 82.25 652 THR B C 1
ATOM 13528 O O . THR B 1 652 ? -33.062 -27.125 -4.723 1 82.25 652 THR B O 1
ATOM 13531 N N . GLU B 1 653 ? -32.812 -27.516 -2.529 1 82.44 653 GLU B N 1
ATOM 13532 C CA . GLU B 1 653 ? -31.391 -27.828 -2.707 1 82.44 653 GLU B CA 1
ATOM 13533 C C . GLU B 1 653 ? -31.188 -29.297 -3.021 1 82.44 653 GLU B C 1
ATOM 13535 O O . GLU B 1 653 ? -31.875 -30.172 -2.473 1 82.44 653 GLU B O 1
ATOM 13540 N N . PRO B 1 654 ? -30.25 -29.578 -3.904 1 79.94 654 PRO B N 1
ATOM 13541 C CA . PRO B 1 654 ? -29.953 -30.984 -4.211 1 79.94 654 PRO B CA 1
ATOM 13542 C C . PRO B 1 654 ? -29.375 -31.734 -3.016 1 79.94 654 PRO B C 1
ATOM 13544 O O . PRO B 1 654 ? -28.625 -31.172 -2.23 1 79.94 654 PRO B O 1
ATOM 13547 N N . ALA B 1 655 ? -29.938 -32.875 -2.768 1 78.5 655 ALA B N 1
ATOM 13548 C CA . ALA B 1 655 ? -29.406 -33.75 -1.698 1 78.5 655 ALA B CA 1
ATOM 13549 C C . ALA B 1 655 ? -28.125 -34.438 -2.133 1 78.5 655 ALA B C 1
ATOM 13551 O O . ALA B 1 655 ? -28 -34.844 -3.287 1 78.5 655 ALA B O 1
ATOM 13552 N N . ALA B 1 656 ? -27.25 -34.469 -1.226 1 77.25 656 ALA B N 1
ATOM 13553 C CA . ALA B 1 656 ? -26.016 -35.219 -1.504 1 77.25 656 ALA B CA 1
ATOM 13554 C C . ALA B 1 656 ? -26.297 -36.719 -1.662 1 77.25 656 ALA B C 1
ATOM 13556 O O . ALA B 1 656 ? -27.047 -37.281 -0.872 1 77.25 656 ALA B O 1
ATOM 13557 N N . LEU B 1 657 ? -25.812 -37.312 -2.76 1 80.56 657 LEU B N 1
ATOM 13558 C CA . LEU B 1 657 ? -25.984 -38.719 -3.014 1 80.56 657 LEU B CA 1
ATOM 13559 C C . LEU B 1 657 ? -24.969 -39.562 -2.234 1 80.56 657 LEU B C 1
ATOM 13561 O O . LEU B 1 657 ? -23.766 -39.25 -2.254 1 80.56 657 LEU B O 1
ATOM 13565 N N . LYS B 1 658 ? -25.484 -40.438 -1.446 1 85.94 658 LYS B N 1
ATOM 13566 C CA . LYS B 1 658 ? -24.562 -41.375 -0.764 1 85.94 658 LYS B CA 1
ATOM 13567 C C . LYS B 1 658 ? -23.969 -42.375 -1.737 1 85.94 658 LYS B C 1
ATOM 13569 O O . LYS B 1 658 ? -24.703 -43.031 -2.496 1 85.94 658 LYS B O 1
ATOM 13574 N N . ARG B 1 659 ? -22.703 -42.562 -1.726 1 90 659 ARG B N 1
ATOM 13575 C CA . ARG B 1 659 ? -22 -43.469 -2.625 1 90 659 ARG B CA 1
ATOM 13576 C C . ARG B 1 659 ? -21.609 -44.75 -1.902 1 90 659 ARG B C 1
ATOM 13578 O O . ARG B 1 659 ? -21 -44.719 -0.833 1 90 659 ARG B O 1
ATOM 13585 N N . ASP B 1 660 ? -22.031 -45.906 -2.488 1 90.12 660 ASP B N 1
ATOM 13586 C CA . ASP B 1 660 ? -21.578 -47.188 -2.021 1 90.12 660 ASP B CA 1
ATOM 13587 C C . ASP B 1 660 ? -20.281 -47.625 -2.736 1 90.12 660 ASP B C 1
ATOM 13589 O O . ASP B 1 660 ? -20.312 -47.969 -3.92 1 90.12 660 ASP B O 1
ATOM 13593 N N . VAL B 1 661 ? -19.219 -47.625 -2.021 1 91.5 661 VAL B N 1
ATOM 13594 C CA . VAL B 1 661 ? -17.922 -47.906 -2.617 1 91.5 661 VAL B CA 1
ATOM 13595 C C . VAL B 1 661 ? -17.453 -49.312 -2.207 1 91.5 661 VAL B C 1
ATOM 13597 O O . VAL B 1 661 ? -16.266 -49.625 -2.312 1 91.5 661 VAL B O 1
ATOM 13600 N N . SER B 1 662 ? -18.312 -50.156 -1.7 1 89.38 662 SER B N 1
ATOM 13601 C CA . SER B 1 662 ? -17.953 -51.469 -1.141 1 89.38 662 SER B CA 1
ATOM 13602 C C . SER B 1 662 ? -17.328 -52.375 -2.199 1 89.38 662 SER B C 1
ATOM 13604 O O . SER B 1 662 ? -16.391 -53.125 -1.905 1 89.38 662 SER B O 1
ATOM 13606 N N . LYS B 1 663 ? -17.797 -52.25 -3.443 1 92.12 663 LYS B N 1
ATOM 13607 C CA . LYS B 1 663 ? -17.328 -53.156 -4.504 1 92.12 663 LYS B CA 1
ATOM 13608 C C . LYS B 1 663 ? -16 -52.688 -5.086 1 92.12 663 LYS B C 1
ATOM 13610 O O . LYS B 1 663 ? -15.375 -53.375 -5.875 1 92.12 663 LYS B O 1
ATOM 13615 N N . VAL B 1 664 ? -15.562 -51.5 -4.68 1 94.19 664 VAL B N 1
ATOM 13616 C CA . VAL B 1 664 ? -14.336 -50.969 -5.258 1 94.19 664 VAL B CA 1
ATOM 13617 C C . VAL B 1 664 ? -13.359 -50.594 -4.148 1 94.19 664 VAL B C 1
ATOM 13619 O O . VAL B 1 664 ? -12.461 -49.75 -4.352 1 94.19 664 VAL B O 1
ATOM 13622 N N . LYS B 1 665 ? -13.477 -51.062 -3.012 1 90.19 665 LYS B N 1
ATOM 13623 C CA . LYS B 1 665 ? -12.68 -50.688 -1.836 1 90.19 665 LYS B CA 1
ATOM 13624 C C . LYS B 1 665 ? -11.195 -50.938 -2.084 1 90.19 665 LYS B C 1
ATOM 13626 O O . LYS B 1 665 ? -10.344 -50.188 -1.624 1 90.19 665 LYS B O 1
ATOM 13631 N N . ASP B 1 666 ? -10.938 -51.969 -2.787 1 90 666 ASP B N 1
ATOM 13632 C CA . ASP B 1 666 ? -9.547 -52.344 -3.039 1 90 666 ASP B CA 1
ATOM 13633 C C . ASP B 1 666 ? -8.844 -51.281 -3.883 1 90 666 ASP B C 1
ATOM 13635 O O . ASP B 1 666 ? -7.625 -51.125 -3.781 1 90 666 ASP B O 1
ATOM 13639 N N . ALA B 1 667 ? -9.609 -50.625 -4.66 1 93.44 667 ALA B N 1
ATOM 13640 C CA . ALA B 1 667 ? -9.039 -49.594 -5.527 1 93.44 667 ALA B CA 1
ATOM 13641 C C . ALA B 1 667 ? -8.781 -48.312 -4.758 1 93.44 667 ALA B C 1
ATOM 13643 O O . ALA B 1 667 ? -8.062 -47.406 -5.23 1 93.44 667 ALA B O 1
ATOM 13644 N N . LEU B 1 668 ? -9.352 -48.219 -3.551 1 93.25 668 LEU B N 1
ATOM 13645 C CA . LEU B 1 668 ? -9.32 -46.969 -2.818 1 93.25 668 LEU B CA 1
ATOM 13646 C C . LEU B 1 668 ? -8.445 -47.062 -1.576 1 93.25 668 LEU B C 1
ATOM 13648 O O . LEU B 1 668 ? -8.438 -46.156 -0.731 1 93.25 668 LEU B O 1
ATOM 13652 N N . VAL B 1 669 ? -7.758 -48.188 -1.453 1 91.38 669 VAL B N 1
ATOM 13653 C CA . VAL B 1 669 ? -6.875 -48.406 -0.313 1 91.38 669 VAL B CA 1
ATOM 13654 C C . VAL B 1 669 ? -5.535 -48.969 -0.796 1 91.38 669 VAL B C 1
ATOM 13656 O O . VAL B 1 669 ? -5.488 -49.75 -1.739 1 91.38 669 VAL B O 1
ATOM 13659 N N . PHE B 1 670 ? -4.504 -48.5 -0.184 1 92.88 670 PHE B N 1
ATOM 13660 C CA . PHE B 1 670 ? -3.162 -49.031 -0.387 1 92.88 670 PHE B CA 1
ATOM 13661 C C . PHE B 1 670 ? -2.338 -48.938 0.89 1 92.88 670 PHE B C 1
ATOM 13663 O O . PHE B 1 670 ? -1.809 -47.844 1.204 1 92.88 670 PHE B O 1
ATOM 13670 N N . GLY B 1 671 ? -2.24 -50 1.658 1 87.62 671 GLY B N 1
ATOM 13671 C CA . GLY B 1 671 ? -1.552 -49.969 2.939 1 87.62 671 GLY B CA 1
ATOM 13672 C C . GLY B 1 671 ? -0.102 -49.531 2.83 1 87.62 671 GLY B C 1
ATOM 13673 O O . GLY B 1 671 ? 0.575 -49.875 1.851 1 87.62 671 GLY B O 1
ATOM 13674 N N . ARG B 1 672 ? 0.412 -48.906 3.75 1 88.19 672 ARG B N 1
ATOM 13675 C CA . ARG B 1 672 ? 1.77 -48.375 3.805 1 88.19 672 ARG B CA 1
ATOM 13676 C C . ARG B 1 672 ? 2.801 -49.469 3.582 1 88.19 672 ARG B C 1
ATOM 13678 O O . ARG B 1 672 ? 3.82 -49.25 2.924 1 88.19 672 ARG B O 1
ATOM 13685 N N . PRO B 1 673 ? 2.527 -50.625 4.133 1 88.88 673 PRO B N 1
ATOM 13686 C CA . PRO B 1 673 ? 3.508 -51.688 3.941 1 88.88 673 PRO B CA 1
ATOM 13687 C C . PRO B 1 673 ? 3.615 -52.156 2.486 1 88.88 673 PRO B C 1
ATOM 13689 O O . PRO B 1 673 ? 4.566 -52.844 2.119 1 88.88 673 PRO B O 1
ATOM 13692 N N . LEU B 1 674 ? 2.604 -51.844 1.739 1 93.19 674 LEU B N 1
ATOM 13693 C CA . LEU B 1 674 ? 2.584 -52.281 0.344 1 93.19 674 LEU B CA 1
ATOM 13694 C C . LEU B 1 674 ? 3.402 -51.312 -0.524 1 93.19 674 LEU B C 1
ATOM 13696 O O . LEU B 1 674 ? 3.719 -51.656 -1.673 1 93.19 674 LEU B O 1
ATOM 13700 N N . LEU B 1 675 ? 3.779 -50.188 0.017 1 94.25 675 LEU B N 1
ATOM 13701 C CA . LEU B 1 675 ? 4.57 -49.219 -0.738 1 94.25 675 LEU B CA 1
ATOM 13702 C C . LEU B 1 675 ? 5.969 -49.781 -1.02 1 94.25 675 LEU B C 1
ATOM 13704 O O . LEU B 1 675 ? 6.484 -50.594 -0.255 1 94.25 675 LEU B O 1
ATOM 13708 N N . TRP B 1 676 ? 6.5 -49.406 -2.09 1 95.06 676 TRP B N 1
ATOM 13709 C CA . TRP B 1 676 ? 7.836 -49.875 -2.469 1 95.06 676 TRP B CA 1
ATOM 13710 C C . TRP B 1 676 ? 8.891 -48.844 -2.051 1 95.06 676 TRP B C 1
ATOM 13712 O O . TRP B 1 676 ? 8.555 -47.719 -1.657 1 95.06 676 TRP B O 1
ATOM 13722 N N . ALA B 1 677 ? 10.188 -49.281 -2.08 1 92.31 677 ALA B N 1
ATOM 13723 C CA . ALA B 1 677 ? 11.305 -48.469 -1.646 1 92.31 677 ALA B CA 1
ATOM 13724 C C . ALA B 1 677 ? 12.414 -48.438 -2.689 1 92.31 677 ALA B C 1
ATOM 13726 O O . ALA B 1 677 ? 12.406 -49.25 -3.627 1 92.31 677 ALA B O 1
ATOM 13727 N N . ASN B 1 678 ? 13.312 -47.438 -2.562 1 90.62 678 ASN B N 1
ATOM 13728 C CA . ASN B 1 678 ? 14.516 -47.281 -3.379 1 90.62 678 ASN B CA 1
ATOM 13729 C C . ASN B 1 678 ? 14.25 -46.438 -4.617 1 90.62 678 ASN B C 1
ATOM 13731 O O . ASN B 1 678 ? 13.094 -46.25 -5.008 1 90.62 678 ASN B O 1
ATOM 13735 N N . THR B 1 679 ? 15.297 -45.938 -5.145 1 92.69 679 THR B N 1
ATOM 13736 C CA . THR B 1 679 ? 15.273 -45.062 -6.324 1 92.69 679 THR B CA 1
ATOM 13737 C C . THR B 1 679 ? 16.016 -45.719 -7.488 1 92.69 679 THR B C 1
ATOM 13739 O O . THR B 1 679 ? 17.062 -46.344 -7.293 1 92.69 679 THR B O 1
ATOM 13742 N N . MET B 1 680 ? 15.359 -45.656 -8.609 1 94.88 680 MET B N 1
ATOM 13743 C CA . MET B 1 680 ? 15.977 -46.188 -9.828 1 94.88 680 MET B CA 1
ATOM 13744 C C . MET B 1 680 ? 16.5 -45.031 -10.695 1 94.88 680 MET B C 1
ATOM 13746 O O . MET B 1 680 ? 15.984 -43.906 -10.641 1 94.88 680 MET B O 1
ATOM 13750 N N . PHE B 1 681 ? 17.547 -45.375 -11.5 1 94.31 681 PHE B N 1
ATOM 13751 C CA . PHE B 1 681 ? 18.078 -44.438 -12.461 1 94.31 681 PHE B CA 1
ATOM 13752 C C . PHE B 1 681 ? 17.578 -44.719 -13.867 1 94.31 681 PHE B C 1
ATOM 13754 O O . PHE B 1 681 ? 17.531 -45.875 -14.289 1 94.31 681 PHE B O 1
ATOM 13761 N N . PRO B 1 682 ? 17.141 -43.719 -14.594 1 94.88 682 PRO B N 1
ATOM 13762 C CA . PRO B 1 682 ? 16.734 -43.969 -15.977 1 94.88 682 PRO B CA 1
ATOM 13763 C C . PRO B 1 682 ? 17.906 -44.281 -16.891 1 94.88 682 PRO B C 1
ATOM 13765 O O . PRO B 1 682 ? 18.875 -43.531 -16.938 1 94.88 682 PRO B O 1
ATOM 13768 N N . ALA B 1 683 ? 17.797 -45.344 -17.641 1 95.44 683 ALA B N 1
ATOM 13769 C CA . ALA B 1 683 ? 18.859 -45.656 -18.594 1 95.44 683 ALA B CA 1
ATOM 13770 C C . ALA B 1 683 ? 18.969 -44.594 -19.688 1 95.44 683 ALA B C 1
ATOM 13772 O O . ALA B 1 683 ? 20.062 -44.312 -20.156 1 95.44 683 ALA B O 1
ATOM 13773 N N . THR B 1 684 ? 17.906 -44.125 -20.141 1 94.56 684 THR B N 1
ATOM 13774 C CA . THR B 1 684 ? 17.781 -43 -21.062 1 94.56 684 THR B CA 1
ATOM 13775 C C . THR B 1 684 ? 16.609 -42.094 -20.672 1 94.56 684 THR B C 1
ATOM 13777 O O . THR B 1 684 ? 15.852 -42.438 -19.75 1 94.56 684 THR B O 1
ATOM 13780 N N . ASP B 1 685 ? 16.5 -40.969 -21.438 1 93.94 685 ASP B N 1
ATOM 13781 C CA . ASP B 1 685 ? 15.375 -40.094 -21.172 1 93.94 685 ASP B CA 1
ATOM 13782 C C . ASP B 1 685 ? 14.039 -40.75 -21.453 1 93.94 685 ASP B C 1
ATOM 13784 O O . ASP B 1 685 ? 13.008 -40.375 -20.922 1 93.94 685 ASP B O 1
ATOM 13788 N N . GLY B 1 686 ? 14.07 -41.75 -22.266 1 95.25 686 GLY B N 1
ATOM 13789 C CA . GLY B 1 686 ? 12.867 -42.469 -22.609 1 95.25 686 GLY B CA 1
ATOM 13790 C C . GLY B 1 686 ? 12.281 -43.219 -21.422 1 95.25 686 GLY B C 1
ATOM 13791 O O . GLY B 1 686 ? 11.117 -43.625 -21.453 1 95.25 686 GLY B O 1
ATOM 13792 N N . GLU B 1 687 ? 13.094 -43.469 -20.359 1 96.31 687 GLU B N 1
ATOM 13793 C CA . GLU B 1 687 ? 12.617 -44.156 -19.172 1 96.31 687 GLU B CA 1
ATOM 13794 C C . GLU B 1 687 ? 12.156 -43.188 -18.094 1 96.31 687 GLU B C 1
ATOM 13796 O O . GLU B 1 687 ? 11.812 -43.594 -16.984 1 96.31 687 GLU B O 1
ATOM 13801 N N . ASN B 1 688 ? 12.141 -41.875 -18.438 1 94.38 688 ASN B N 1
ATOM 13802 C CA . ASN B 1 688 ? 11.703 -40.875 -17.469 1 94.38 688 ASN B CA 1
ATOM 13803 C C . ASN B 1 688 ? 10.258 -41.094 -17.031 1 94.38 688 ASN B C 1
ATOM 13805 O O . ASN B 1 688 ? 9.898 -40.812 -15.891 1 94.38 688 ASN B O 1
ATOM 13809 N N . TRP B 1 689 ? 9.43 -41.562 -17.922 1 96.69 689 TRP B N 1
ATOM 13810 C CA . TRP B 1 689 ? 8.055 -41.875 -17.531 1 96.69 689 TRP B CA 1
ATOM 13811 C C . TRP B 1 689 ? 8.016 -42.812 -16.344 1 96.69 689 TRP B C 1
ATOM 13813 O O . TRP B 1 689 ? 7.16 -42.688 -15.461 1 96.69 689 TRP B O 1
ATOM 13823 N N . LEU B 1 690 ? 8.922 -43.781 -16.281 1 96.94 690 LEU B N 1
ATOM 13824 C CA . LEU B 1 690 ? 8.977 -44.812 -15.258 1 96.94 690 LEU B CA 1
ATOM 13825 C C . LEU B 1 690 ? 9.508 -44.25 -13.945 1 96.94 690 LEU B C 1
ATOM 13827 O O . LEU B 1 690 ? 8.891 -44.406 -12.891 1 96.94 690 LEU B O 1
ATOM 13831 N N . VAL B 1 691 ? 10.586 -43.531 -14.047 1 94.81 691 VAL B N 1
ATOM 13832 C CA . VAL B 1 691 ? 11.242 -43 -12.852 1 94.81 691 VAL B CA 1
ATOM 13833 C C . VAL B 1 691 ? 10.367 -41.938 -12.203 1 94.81 691 VAL B C 1
ATOM 13835 O O . VAL B 1 691 ? 10.117 -41.969 -11 1 94.81 691 VAL B O 1
ATOM 13838 N N . SER B 1 692 ? 9.906 -41.031 -13.016 1 94.94 692 SER B N 1
ATOM 13839 C CA . SER B 1 692 ? 9.039 -39.969 -12.516 1 94.94 692 SER B CA 1
ATOM 13840 C C . SER B 1 692 ? 7.676 -40.5 -12.109 1 94.94 692 SER B C 1
ATOM 13842 O O . SER B 1 692 ? 7.117 -40.094 -11.086 1 94.94 692 SER B O 1
ATOM 13844 N N . GLY B 1 693 ? 7.148 -41.375 -12.891 1 96.62 693 GLY B N 1
ATOM 13845 C CA . GLY B 1 693 ? 5.84 -41.938 -12.617 1 96.62 693 GLY B CA 1
ATOM 13846 C C . GLY B 1 693 ? 5.785 -42.719 -11.32 1 96.62 693 GLY B C 1
ATOM 13847 O O . GLY B 1 693 ? 4.82 -42.594 -10.555 1 96.62 693 GLY B O 1
ATOM 13848 N N . THR B 1 694 ? 6.766 -43.562 -11.086 1 96.19 694 THR B N 1
ATOM 13849 C CA . THR B 1 694 ? 6.766 -44.406 -9.875 1 96.19 694 THR B CA 1
ATOM 13850 C C . THR B 1 694 ? 6.902 -43.5 -8.633 1 96.19 694 THR B C 1
ATOM 13852 O O . THR B 1 694 ? 6.301 -43.812 -7.594 1 96.19 694 THR B O 1
ATOM 13855 N N . ALA B 1 695 ? 7.711 -42.406 -8.766 1 93.5 695 ALA B N 1
ATOM 13856 C CA . ALA B 1 695 ? 7.824 -41.469 -7.656 1 93.5 695 ALA B CA 1
ATOM 13857 C C . ALA B 1 695 ? 6.504 -40.75 -7.41 1 93.5 695 ALA B C 1
ATOM 13859 O O . ALA B 1 695 ? 6.066 -40.625 -6.262 1 93.5 695 ALA B O 1
ATOM 13860 N N . ALA B 1 696 ? 5.914 -40.25 -8.477 1 95.19 696 ALA B N 1
ATOM 13861 C CA . ALA B 1 696 ? 4.652 -39.531 -8.375 1 95.19 696 ALA B CA 1
ATOM 13862 C C . ALA B 1 696 ? 3.545 -40.438 -7.828 1 95.19 696 ALA B C 1
ATOM 13864 O O . ALA B 1 696 ? 2.756 -40 -6.98 1 95.19 696 ALA B O 1
ATOM 13865 N N . TYR B 1 697 ? 3.42 -41.656 -8.336 1 96.94 697 TYR B N 1
ATOM 13866 C CA . TYR B 1 697 ? 2.35 -42.562 -7.926 1 96.94 697 TYR B CA 1
ATOM 13867 C C . TYR B 1 697 ? 2.555 -43.031 -6.488 1 96.94 697 TYR B C 1
ATOM 13869 O O . TYR B 1 697 ? 1.587 -43.25 -5.758 1 96.94 697 TYR B O 1
ATOM 13877 N N . TRP B 1 698 ? 3.84 -43.25 -6.137 1 95.12 698 TRP B N 1
ATOM 13878 C CA . TRP B 1 698 ? 4.16 -43.531 -4.746 1 95.12 698 TRP B CA 1
ATOM 13879 C C . TRP B 1 698 ? 3.559 -42.5 -3.807 1 95.12 698 TRP B C 1
ATOM 13881 O O . TRP B 1 698 ? 2.91 -42.844 -2.816 1 95.12 698 TRP B O 1
ATOM 13891 N N . LYS B 1 699 ? 3.756 -41.25 -4.137 1 92.31 699 LYS B N 1
ATOM 13892 C CA . LYS B 1 699 ? 3.242 -40.156 -3.32 1 92.31 699 LYS B CA 1
ATOM 13893 C C . LYS B 1 699 ? 1.716 -40.156 -3.303 1 92.31 699 LYS B C 1
ATOM 13895 O O . LYS B 1 699 ? 1.103 -39.938 -2.258 1 92.31 699 LYS B O 1
ATOM 13900 N N . LEU B 1 700 ? 1.106 -40.281 -4.449 1 94.06 700 LEU B N 1
ATOM 13901 C CA . LEU B 1 700 ? -0.348 -40.344 -4.547 1 94.06 700 LEU B CA 1
ATOM 13902 C C . LEU B 1 700 ? -0.915 -41.438 -3.625 1 94.06 700 LEU B C 1
ATOM 13904 O O . LEU B 1 700 ? -1.888 -41.188 -2.908 1 94.06 700 LEU B O 1
ATOM 13908 N N . LEU B 1 701 ? -0.321 -42.625 -3.582 1 94.62 701 LEU B N 1
ATOM 13909 C CA . LEU B 1 701 ? -0.807 -43.75 -2.779 1 94.62 701 LEU B CA 1
ATOM 13910 C C . LEU B 1 701 ? -0.534 -43.5 -1.298 1 94.62 701 LEU B C 1
ATOM 13912 O O . LEU B 1 701 ? -1.346 -43.875 -0.446 1 94.62 701 LEU B O 1
ATOM 13916 N N . LYS B 1 702 ? 0.627 -42.969 -1.058 1 91.69 702 LYS B N 1
ATOM 13917 C CA . LYS B 1 702 ? 0.971 -42.656 0.328 1 91.69 702 LYS B CA 1
ATOM 13918 C C . LYS B 1 702 ? -0.061 -41.719 0.96 1 91.69 702 LYS B C 1
ATOM 13920 O O . LYS B 1 702 ? -0.386 -41.844 2.143 1 91.69 702 LYS B O 1
ATOM 13925 N N . ASP B 1 703 ? -0.542 -40.781 0.185 1 89.19 703 ASP B N 1
ATOM 13926 C CA . ASP B 1 703 ? -1.412 -39.75 0.709 1 89.19 703 ASP B CA 1
ATOM 13927 C C . ASP B 1 703 ? -2.871 -40.188 0.72 1 89.19 703 ASP B C 1
ATOM 13929 O O . ASP B 1 703 ? -3.752 -39.469 1.168 1 89.19 703 ASP B O 1
ATOM 13933 N N . LEU B 1 704 ? -3.135 -41.375 0.195 1 89.88 704 LEU B N 1
ATOM 13934 C CA . LEU B 1 704 ? -4.484 -41.938 0.294 1 89.88 704 LEU B CA 1
ATOM 13935 C C . LEU B 1 704 ? -4.918 -42.062 1.752 1 89.88 704 LEU B C 1
ATOM 13937 O O . LEU B 1 704 ? -4.184 -42.594 2.578 1 89.88 704 LEU B O 1
ATOM 13941 N N . PRO B 1 705 ? -6.047 -41.438 2.113 1 81.38 705 PRO B N 1
ATOM 13942 C CA . PRO B 1 705 ? -6.523 -41.531 3.496 1 81.38 705 PRO B CA 1
ATOM 13943 C C . PRO B 1 705 ? -6.645 -42.969 3.992 1 81.38 705 PRO B C 1
ATOM 13945 O O . PRO B 1 705 ? -7.027 -43.875 3.227 1 81.38 705 PRO B O 1
ATOM 13948 N N . ALA B 1 706 ? -6.004 -43.312 5.266 1 68.38 706 ALA B N 1
ATOM 13949 C CA . ALA B 1 706 ? -5.945 -44.625 5.867 1 68.38 706 ALA B CA 1
ATOM 13950 C C . ALA B 1 706 ? -7.344 -45.219 6.066 1 68.38 706 ALA B C 1
ATOM 13952 O O . ALA B 1 706 ? -8.328 -44.469 6.059 1 68.38 706 ALA B O 1
ATOM 13953 N N . ASP B 1 707 ? -7.316 -46.625 6.27 1 56.62 707 ASP B N 1
ATOM 13954 C CA . ASP B 1 707 ? -8.469 -47.469 6.582 1 56.62 707 ASP B CA 1
ATOM 13955 C C . ASP B 1 707 ? -9.18 -46.969 7.844 1 56.62 707 ASP B C 1
ATOM 13957 O O . ASP B 1 707 ? -8.531 -46.562 8.805 1 56.62 707 ASP B O 1
ATOM 13961 N N . GLY B 1 708 ? -10.445 -46.281 7.766 1 50.03 708 GLY B N 1
ATOM 13962 C CA . GLY B 1 708 ? -11.406 -45.812 8.742 1 50.03 708 GLY B CA 1
ATOM 13963 C C . GLY B 1 708 ? -12.078 -44.5 8.328 1 50.03 708 GLY B C 1
ATOM 13964 O O . GLY B 1 708 ? -13.227 -44.25 8.688 1 50.03 708 GLY B O 1
ATOM 13965 N N . ASP B 1 709 ? -11.164 -43.625 8 1 57.28 709 ASP B N 1
ATOM 13966 C CA . ASP B 1 709 ? -11.898 -42.438 7.52 1 57.28 709 ASP B CA 1
ATOM 13967 C C . ASP B 1 709 ? -12.602 -42.75 6.195 1 57.28 709 ASP B C 1
ATOM 13969 O O . ASP B 1 709 ? -12.203 -43.656 5.465 1 57.28 709 ASP B O 1
ATOM 13973 N N . SER B 1 710 ? -13.789 -42.094 5.758 1 70.19 710 SER B N 1
ATOM 13974 C CA . SER B 1 710 ? -14.883 -42.5 4.875 1 70.19 710 SER B CA 1
ATOM 13975 C C . SER B 1 710 ? -14.375 -42.75 3.459 1 70.19 710 SER B C 1
ATOM 13977 O O . SER B 1 710 ? -13.547 -42 2.939 1 70.19 710 SER B O 1
ATOM 13979 N N . SER B 1 711 ? -14.32 -44.125 2.99 1 81 711 SER B N 1
ATOM 13980 C CA . SER B 1 711 ? -14.172 -44.594 1.616 1 81 711 SER B CA 1
ATOM 13981 C C . SER B 1 711 ? -14.586 -43.531 0.617 1 81 711 SER B C 1
ATOM 13983 O O . SER B 1 711 ? -14.016 -43.406 -0.47 1 81 711 SER B O 1
ATOM 13985 N N . ASP B 1 712 ? -15.289 -42.688 1.184 1 85.38 712 ASP B N 1
ATOM 13986 C CA . ASP B 1 712 ? -15.734 -41.594 0.318 1 85.38 712 ASP B CA 1
ATOM 13987 C C . ASP B 1 712 ? -14.641 -40.531 0.16 1 85.38 712 ASP B C 1
ATOM 13989 O O . ASP B 1 712 ? -14.438 -40 -0.935 1 85.38 712 ASP B O 1
ATOM 13993 N N . LYS B 1 713 ? -13.961 -40.312 1.249 1 88.5 713 LYS B N 1
ATOM 13994 C CA . LYS B 1 713 ? -12.875 -39.344 1.206 1 88.5 713 LYS B CA 1
ATOM 13995 C C . LYS B 1 713 ? -11.719 -39.844 0.339 1 88.5 713 LYS B C 1
ATOM 13997 O O . LYS B 1 713 ? -11.102 -39.062 -0.384 1 88.5 713 LYS B O 1
ATOM 14002 N N . ALA B 1 714 ? -11.484 -41.094 0.455 1 92.38 714 ALA B N 1
ATOM 14003 C CA . ALA B 1 714 ? -10.438 -41.688 -0.371 1 92.38 714 ALA B CA 1
ATOM 14004 C C . ALA B 1 714 ? -10.805 -41.625 -1.851 1 92.38 714 ALA B C 1
ATOM 14006 O O . ALA B 1 714 ? -9.945 -41.375 -2.699 1 92.38 714 ALA B O 1
ATOM 14007 N N . PHE B 1 715 ? -12.062 -41.938 -2.119 1 93.25 715 PHE B N 1
ATOM 14008 C CA . PHE B 1 715 ? -12.547 -41.875 -3.492 1 93.25 715 PHE B CA 1
ATOM 14009 C C . PHE B 1 715 ? -12.359 -40.469 -4.051 1 93.25 715 PHE B C 1
ATOM 14011 O O . PHE B 1 715 ? -11.82 -40.281 -5.145 1 93.25 715 PHE B O 1
ATOM 14018 N N . GLU B 1 716 ? -12.773 -39.438 -3.283 1 92 716 GLU B N 1
ATOM 14019 C CA . GLU B 1 716 ? -12.68 -38.062 -3.732 1 92 716 GLU B CA 1
ATOM 14020 C C . GLU B 1 716 ? -11.219 -37.625 -3.912 1 92 716 GLU B C 1
ATOM 14022 O O . GLU B 1 716 ? -10.883 -36.938 -4.875 1 92 716 GLU B O 1
ATOM 14027 N N . TYR B 1 717 ? -10.422 -38 -2.994 1 93.19 717 TYR B N 1
ATOM 14028 C CA . TYR B 1 717 ? -9.008 -37.656 -3.07 1 93.19 717 TYR B CA 1
ATOM 14029 C C . TYR B 1 717 ? -8.383 -38.219 -4.348 1 93.19 717 TYR B C 1
ATOM 14031 O O . TYR B 1 717 ? -7.746 -37.469 -5.102 1 93.19 717 TYR B O 1
ATOM 14039 N N . GLN B 1 718 ? -8.531 -39.469 -4.555 1 95.19 718 GLN B N 1
ATOM 14040 C CA . GLN B 1 718 ? -7.922 -40.125 -5.711 1 95.19 718 GLN B CA 1
ATOM 14041 C C . GLN B 1 718 ? -8.484 -39.562 -7.016 1 95.19 718 GLN B C 1
ATOM 14043 O O . GLN B 1 718 ? -7.727 -39.281 -7.949 1 95.19 718 GLN B O 1
ATOM 14048 N N . ARG B 1 719 ? -9.805 -39.438 -7.004 1 95.75 719 ARG B N 1
ATOM 14049 C CA . ARG B 1 719 ? -10.477 -38.875 -8.18 1 95.75 719 ARG B CA 1
ATOM 14050 C C . ARG B 1 719 ? -9.922 -37.5 -8.531 1 95.75 719 ARG B C 1
ATOM 14052 O O . ARG B 1 719 ? -9.625 -37.219 -9.695 1 95.75 719 ARG B O 1
ATOM 14059 N N . ASN B 1 720 ? -9.773 -36.688 -7.555 1 94.94 720 ASN B N 1
ATOM 14060 C CA . ASN B 1 720 ? -9.312 -35.312 -7.766 1 94.94 720 ASN B CA 1
ATOM 14061 C C . ASN B 1 720 ? -7.844 -35.281 -8.164 1 94.94 720 ASN B C 1
ATOM 14063 O O . ASN B 1 720 ? -7.438 -34.438 -8.984 1 94.94 720 ASN B O 1
ATOM 14067 N N . ALA B 1 721 ? -7.051 -36.062 -7.543 1 95.81 721 ALA B N 1
ATOM 14068 C CA . ALA B 1 721 ? -5.637 -36.125 -7.898 1 95.81 721 ALA B CA 1
ATOM 14069 C C . ALA B 1 721 ? -5.457 -36.5 -9.367 1 95.81 721 ALA B C 1
ATOM 14071 O O . ALA B 1 721 ? -4.641 -35.906 -10.07 1 95.81 721 ALA B O 1
ATOM 14072 N N . LEU B 1 722 ? -6.207 -37.469 -9.781 1 97.44 722 LEU B N 1
ATOM 14073 C CA . LEU B 1 722 ? -6.117 -37.906 -11.164 1 97.44 722 LEU B CA 1
ATOM 14074 C C . LEU B 1 722 ? -6.719 -36.875 -12.117 1 97.44 722 LEU B C 1
ATOM 14076 O O . LEU B 1 722 ? -6.211 -36.688 -13.227 1 97.44 722 LEU B O 1
ATOM 14080 N N . ALA B 1 723 ? -7.789 -36.25 -11.695 1 96.88 723 ALA B N 1
ATOM 14081 C CA . ALA B 1 723 ? -8.383 -35.156 -12.492 1 96.88 723 ALA B CA 1
ATOM 14082 C C . ALA B 1 723 ? -7.398 -34 -12.68 1 96.88 723 ALA B C 1
ATOM 14084 O O . ALA B 1 723 ? -7.348 -33.406 -13.75 1 96.88 723 ALA B O 1
ATOM 14085 N N . ASP B 1 724 ? -6.703 -33.688 -11.68 1 96.56 724 ASP B N 1
ATOM 14086 C CA . ASP B 1 724 ? -5.691 -32.656 -11.75 1 96.56 724 ASP B CA 1
ATOM 14087 C C . ASP B 1 724 ? -4.621 -32.969 -12.789 1 96.56 724 ASP B C 1
ATOM 14089 O O . ASP B 1 724 ? -4.223 -32.125 -13.57 1 96.56 724 ASP B O 1
ATOM 14093 N N . LEU B 1 725 ? -4.156 -34.219 -12.734 1 97.31 725 LEU B N 1
ATOM 14094 C CA . LEU B 1 725 ? -3.158 -34.656 -13.703 1 97.31 725 LEU B CA 1
ATOM 14095 C C . LEU B 1 725 ? -3.709 -34.562 -15.125 1 97.31 725 LEU B C 1
ATOM 14097 O O . LEU B 1 725 ? -3.006 -34.156 -16.047 1 97.31 725 LEU B O 1
ATOM 14101 N N . ASN B 1 726 ? -4.961 -35.031 -15.289 1 97.44 726 ASN B N 1
ATOM 14102 C CA . ASN B 1 726 ? -5.609 -34.938 -16.594 1 97.44 726 ASN B CA 1
ATOM 14103 C C . ASN B 1 726 ? -5.691 -33.5 -17.062 1 97.44 726 ASN B C 1
ATOM 14105 O O . ASN B 1 726 ? -5.406 -33.188 -18.234 1 97.44 726 ASN B O 1
ATOM 14109 N N . ALA B 1 727 ? -6.082 -32.562 -16.172 1 96.25 727 ALA B N 1
ATOM 14110 C CA . ALA B 1 727 ? -6.18 -31.141 -16.516 1 96.25 727 ALA B CA 1
ATOM 14111 C C . ALA B 1 727 ? -4.824 -30.594 -16.922 1 96.25 727 ALA B C 1
ATOM 14113 O O . ALA B 1 727 ? -4.727 -29.828 -17.906 1 96.25 727 ALA B O 1
ATOM 14114 N N . ARG B 1 728 ? -3.785 -30.938 -16.234 1 95.69 728 ARG B N 1
ATOM 14115 C CA . ARG B 1 728 ? -2.438 -30.469 -16.547 1 95.69 728 ARG B CA 1
ATOM 14116 C C . ARG B 1 728 ? -1.992 -30.984 -17.922 1 95.69 728 ARG B C 1
ATOM 14118 O O . ARG B 1 728 ? -1.371 -30.25 -18.688 1 95.69 728 ARG B O 1
ATOM 14125 N N . TYR B 1 729 ? -2.281 -32.281 -18.156 1 97 729 TYR B N 1
ATOM 14126 C CA . TYR B 1 729 ? -1.958 -32.844 -19.453 1 97 729 TYR B CA 1
ATOM 14127 C C . TYR B 1 729 ? -2.613 -32.062 -20.578 1 97 729 TYR B C 1
ATOM 14129 O O . TYR B 1 729 ? -1.947 -31.688 -21.547 1 97 729 TYR B O 1
ATOM 14137 N N . LEU B 1 730 ? -3.871 -31.844 -20.438 1 96.12 730 LEU B N 1
ATOM 14138 C CA . LEU B 1 730 ? -4.637 -31.172 -21.484 1 96.12 730 LEU B CA 1
ATOM 14139 C C . LEU B 1 730 ? -4.184 -29.734 -21.656 1 96.12 730 LEU B C 1
ATOM 14141 O O . LEU B 1 730 ? -4.078 -29.234 -22.766 1 96.12 730 LEU B O 1
ATOM 14145 N N . PHE B 1 731 ? -3.963 -29.016 -20.547 1 94.62 731 PHE B N 1
ATOM 14146 C CA . PHE B 1 731 ? -3.494 -27.641 -20.625 1 94.62 731 PHE B CA 1
ATOM 14147 C C . PHE B 1 731 ? -2.146 -27.578 -21.328 1 94.62 731 PHE B C 1
ATOM 14149 O O . PHE B 1 731 ? -1.945 -26.734 -22.219 1 94.62 731 PHE B O 1
ATOM 14156 N N . THR B 1 732 ? -1.229 -28.438 -20.984 1 94.69 732 THR B N 1
ATOM 14157 C CA . THR B 1 732 ? 0.106 -28.453 -21.578 1 94.69 732 THR B CA 1
ATOM 14158 C C . THR B 1 732 ? 0.037 -28.766 -23.062 1 94.69 732 THR B C 1
ATOM 14160 O O . THR B 1 732 ? 0.658 -28.078 -23.875 1 94.69 732 THR B O 1
ATOM 14163 N N . THR B 1 733 ? -0.758 -29.781 -23.453 1 95.5 733 THR B N 1
ATOM 14164 C CA . THR B 1 733 ? -0.82 -30.234 -24.844 1 95.5 733 THR B CA 1
ATOM 14165 C C . THR B 1 733 ? -1.633 -29.25 -25.688 1 95.5 733 THR B C 1
ATOM 14167 O O . THR B 1 733 ? -1.592 -29.297 -26.906 1 95.5 733 THR B O 1
ATOM 14170 N N . SER B 1 734 ? -2.387 -28.391 -25.031 1 92.56 734 SER B N 1
ATOM 14171 C CA . SER B 1 734 ? -3.066 -27.328 -25.766 1 92.56 734 SER B CA 1
ATOM 14172 C C . SER B 1 734 ? -2.088 -26.234 -26.203 1 92.56 734 SER B C 1
ATOM 14174 O O . SER B 1 734 ? -2.391 -25.438 -27.094 1 92.56 734 SER B O 1
ATOM 14176 N N . ARG B 1 735 ? -0.934 -26.297 -25.688 1 90.12 735 ARG B N 1
ATOM 14177 C CA . ARG B 1 735 ? 0.003 -25.203 -25.906 1 90.12 735 ARG B CA 1
ATOM 14178 C C . ARG B 1 735 ? 1.307 -25.719 -26.516 1 90.12 735 ARG B C 1
ATOM 14180 O O . ARG B 1 735 ? 2.035 -24.953 -27.156 1 90.12 735 ARG B O 1
ATOM 14187 N N . GLU B 1 736 ? 1.586 -27.016 -26.234 1 93.81 736 GLU B N 1
ATOM 14188 C CA . GLU B 1 736 ? 2.793 -27.656 -26.734 1 93.81 736 GLU B CA 1
ATOM 14189 C C . GLU B 1 736 ? 2.459 -28.953 -27.484 1 93.81 736 GLU B C 1
ATOM 14191 O O . GLU B 1 736 ? 1.387 -29.516 -27.281 1 93.81 736 GLU B O 1
ATOM 14196 N N . ALA B 1 737 ? 3.428 -29.328 -28.266 1 94 737 ALA B N 1
ATOM 14197 C CA . ALA B 1 737 ? 3.264 -30.609 -28.922 1 94 737 ALA B CA 1
ATOM 14198 C C . ALA B 1 737 ? 3.311 -31.75 -27.906 1 94 737 ALA B C 1
ATOM 14200 O O . ALA B 1 737 ? 4.094 -31.719 -26.953 1 94 737 ALA B O 1
ATOM 14201 N N . ASP B 1 738 ? 2.475 -32.75 -28.094 1 96.12 738 ASP B N 1
ATOM 14202 C CA . ASP B 1 738 ? 2.484 -33.969 -27.266 1 96.12 738 ASP B CA 1
ATOM 14203 C C . ASP B 1 738 ? 3.816 -34.688 -27.375 1 96.12 738 ASP B C 1
ATOM 14205 O O . ASP B 1 738 ? 4.645 -34.375 -28.219 1 96.12 738 ASP B O 1
ATOM 14209 N N . VAL B 1 739 ? 4.027 -35.594 -26.438 1 96.19 739 VAL B N 1
ATOM 14210 C CA . VAL B 1 739 ? 5.293 -36.312 -26.359 1 96.19 739 VAL B CA 1
ATOM 14211 C C . VAL B 1 739 ? 5.027 -37.812 -26.203 1 96.19 739 VAL B C 1
ATOM 14213 O O . VAL B 1 739 ? 4.141 -38.219 -25.453 1 96.19 739 VAL B O 1
ATOM 14216 N N . VAL B 1 740 ? 5.684 -38.656 -27.047 1 97 740 VAL B N 1
ATOM 14217 C CA . VAL B 1 740 ? 5.734 -40.094 -26.781 1 97 740 VAL B CA 1
ATOM 14218 C C . VAL B 1 740 ? 6.684 -40.375 -25.625 1 97 740 VAL B C 1
ATOM 14220 O O . VAL B 1 740 ? 7.898 -40.188 -25.75 1 97 740 VAL B O 1
ATOM 14223 N N . PRO B 1 741 ? 6.16 -40.875 -24.484 1 96.75 741 PRO B N 1
ATOM 14224 C CA . PRO B 1 741 ? 7 -40.969 -23.297 1 96.75 741 PRO B CA 1
ATOM 14225 C C . PRO B 1 741 ? 8.25 -41.812 -23.531 1 96.75 741 PRO B C 1
ATOM 14227 O O . PRO B 1 741 ? 9.352 -41.406 -23.156 1 96.75 741 PRO B O 1
ATOM 14230 N N . ALA B 1 742 ? 8.172 -42.906 -24.25 1 95.56 742 ALA B N 1
ATOM 14231 C CA . ALA B 1 742 ? 9.273 -43.844 -24.422 1 95.56 742 ALA B CA 1
ATOM 14232 C C . ALA B 1 742 ? 10.375 -43.25 -25.297 1 95.56 742 ALA B C 1
ATOM 14234 O O . ALA B 1 742 ? 11.5 -43.75 -25.328 1 95.56 742 ALA B O 1
ATOM 14235 N N . SER B 1 743 ? 10.047 -42.188 -25.953 1 94.69 743 SER B N 1
ATOM 14236 C CA . SER B 1 743 ? 11.031 -41.531 -26.812 1 94.69 743 SER B CA 1
ATOM 14237 C C . SER B 1 743 ? 11.305 -40.094 -26.344 1 94.69 743 SER B C 1
ATOM 14239 O O . SER B 1 743 ? 11.789 -39.25 -27.109 1 94.69 743 SER B O 1
ATOM 14241 N N . ALA B 1 744 ? 10.883 -39.844 -25.219 1 94.69 744 ALA B N 1
ATOM 14242 C CA . ALA B 1 744 ? 11.062 -38.5 -24.672 1 94.69 744 ALA B CA 1
ATOM 14243 C C . ALA B 1 744 ? 12.539 -38.125 -24.562 1 94.69 744 ALA B C 1
ATOM 14245 O O . ALA B 1 744 ? 13.367 -39 -24.297 1 94.69 744 ALA B O 1
ATOM 14246 N N . LYS B 1 745 ? 12.875 -36.875 -24.828 1 94 745 LYS B N 1
ATOM 14247 C CA . LYS B 1 745 ? 14.203 -36.312 -24.625 1 94 745 LYS B CA 1
ATOM 14248 C C . LYS B 1 745 ? 14.125 -35.031 -23.812 1 94 745 LYS B C 1
ATOM 14250 O O . LYS B 1 745 ? 13.164 -34.25 -23.922 1 94 745 LYS B O 1
ATOM 14255 N N . THR B 1 746 ? 15.18 -34.906 -23 1 91.5 746 THR B N 1
ATOM 14256 C CA . THR B 1 746 ? 15.258 -33.688 -22.234 1 91.5 746 THR B CA 1
ATOM 14257 C C . THR B 1 746 ? 15.203 -32.469 -23.156 1 91.5 746 THR B C 1
ATOM 14259 O O . THR B 1 746 ? 15.891 -32.438 -24.188 1 91.5 746 THR B O 1
ATOM 14262 N N . ASP B 1 747 ? 14.281 -31.531 -22.906 1 90.69 747 ASP B N 1
ATOM 14263 C CA . ASP B 1 747 ? 14.102 -30.266 -23.609 1 90.69 747 ASP B CA 1
ATOM 14264 C C . ASP B 1 747 ? 14.047 -29.094 -22.625 1 90.69 747 ASP B C 1
ATOM 14266 O O . ASP B 1 747 ? 13.273 -29.109 -21.672 1 90.69 747 ASP B O 1
ATOM 14270 N N . TYR B 1 748 ? 14.953 -28.094 -22.828 1 89.75 748 TYR B N 1
ATOM 14271 C CA . TYR B 1 748 ? 15.047 -26.984 -21.891 1 89.75 748 TYR B CA 1
ATOM 14272 C C . TYR B 1 748 ? 14.109 -25.844 -22.297 1 89.75 748 TYR B C 1
ATOM 14274 O O . TYR B 1 748 ? 13.969 -24.859 -21.578 1 89.75 748 TYR B O 1
ATOM 14282 N N . GLY B 1 749 ? 13.422 -25.938 -23.391 1 90.19 749 GLY B N 1
ATOM 14283 C CA . GLY B 1 749 ? 12.617 -24.844 -23.922 1 90.19 749 GLY B CA 1
ATOM 14284 C C . GLY B 1 749 ? 11.125 -25.094 -23.797 1 90.19 749 GLY B C 1
ATOM 14285 O O . GLY B 1 749 ? 10.32 -24.281 -24.234 1 90.19 749 GLY B O 1
ATOM 14286 N N . ARG B 1 750 ? 10.742 -26.172 -23.172 1 92.5 750 ARG B N 1
ATOM 14287 C CA . ARG B 1 750 ? 9.312 -26.422 -23.016 1 92.5 750 ARG B CA 1
ATOM 14288 C C . ARG B 1 750 ? 9.039 -27.297 -21.797 1 92.5 750 ARG B C 1
ATOM 14290 O O . ARG B 1 750 ? 9.891 -28.094 -21.391 1 92.5 750 ARG B O 1
ATOM 14297 N N . TYR B 1 751 ? 7.836 -27.344 -21.25 1 91.56 751 TYR B N 1
ATOM 14298 C CA . TYR B 1 751 ? 7.434 -28.062 -20.047 1 91.56 751 TYR B CA 1
ATOM 14299 C C . TYR B 1 751 ? 7.133 -29.531 -20.375 1 91.56 751 TYR B C 1
ATOM 14301 O O . TYR B 1 751 ? 7.387 -30.406 -19.547 1 91.56 751 TYR B O 1
ATOM 14309 N N . GLY B 1 752 ? 6.621 -29.781 -21.547 1 93.62 752 GLY B N 1
ATOM 14310 C CA . GLY B 1 752 ? 5.992 -31.047 -21.906 1 93.62 752 GLY B CA 1
ATOM 14311 C C . GLY B 1 752 ? 6.945 -32.219 -21.875 1 93.62 752 GLY B C 1
ATOM 14312 O O . GLY B 1 752 ? 6.535 -33.344 -21.578 1 93.62 752 GLY B O 1
ATOM 14313 N N . ALA B 1 753 ? 8.211 -31.969 -22.141 1 92.81 753 ALA B N 1
ATOM 14314 C CA . ALA B 1 753 ? 9.195 -33.031 -22.219 1 92.81 753 ALA B CA 1
ATOM 14315 C C . ALA B 1 753 ? 9.32 -33.75 -20.875 1 92.81 753 ALA B C 1
ATOM 14317 O O . ALA B 1 753 ? 9.641 -34.969 -20.828 1 92.81 753 ALA B O 1
ATOM 14318 N N . TYR B 1 754 ? 9.086 -33.094 -19.844 1 92.75 754 TYR B N 1
ATOM 14319 C CA . TYR B 1 754 ? 9.102 -33.656 -18.516 1 92.75 754 TYR B CA 1
ATOM 14320 C C . TYR B 1 754 ? 7.691 -34.031 -18.062 1 92.75 754 TYR B C 1
ATOM 14322 O O . TYR B 1 754 ? 7.453 -35.156 -17.641 1 92.75 754 TYR B O 1
ATOM 14330 N N . MET B 1 755 ? 6.758 -33.125 -18.172 1 94.25 755 MET B N 1
ATOM 14331 C CA . MET B 1 755 ? 5.441 -33.219 -17.547 1 94.25 755 MET B CA 1
ATOM 14332 C C . MET B 1 755 ? 4.613 -34.344 -18.172 1 94.25 755 MET B C 1
ATOM 14334 O O . MET B 1 755 ? 3.979 -35.125 -17.469 1 94.25 755 MET B O 1
ATOM 14338 N N . LEU B 1 756 ? 4.59 -34.5 -19.469 1 96.25 756 LEU B N 1
ATOM 14339 C CA . LEU B 1 756 ? 3.689 -35.406 -20.156 1 96.25 756 LEU B CA 1
ATOM 14340 C C . LEU B 1 756 ? 4.086 -36.844 -19.891 1 96.25 756 LEU B C 1
ATOM 14342 O O . LEU B 1 756 ? 3.238 -37.688 -19.547 1 96.25 756 LEU B O 1
ATOM 14346 N N . PRO B 1 757 ? 5.426 -37.188 -20 1 96.69 757 PRO B N 1
ATOM 14347 C CA . PRO B 1 757 ? 5.812 -38.562 -19.641 1 96.69 757 PRO B CA 1
ATOM 14348 C C . PRO B 1 757 ? 5.492 -38.906 -18.188 1 96.69 757 PRO B C 1
ATOM 14350 O O . PRO B 1 757 ? 5.055 -40.031 -17.891 1 96.69 757 PRO B O 1
ATOM 14353 N N . ARG B 1 758 ? 5.723 -37.969 -17.297 1 96.25 758 ARG B N 1
ATOM 14354 C CA . ARG B 1 758 ? 5.422 -38.188 -15.891 1 96.25 758 ARG B CA 1
ATOM 14355 C C . ARG B 1 758 ? 3.939 -38.469 -15.68 1 96.25 758 ARG B C 1
ATOM 14357 O O . ARG B 1 758 ? 3.572 -39.375 -14.953 1 96.25 758 ARG B O 1
ATOM 14364 N N . ILE B 1 759 ? 3.053 -37.688 -16.312 1 97.25 759 ILE B N 1
ATOM 14365 C CA . ILE B 1 759 ? 1.609 -37.812 -16.156 1 97.25 759 ILE B CA 1
ATOM 14366 C C . ILE B 1 759 ? 1.143 -39.156 -16.734 1 97.25 759 ILE B C 1
ATOM 14368 O O . ILE B 1 759 ? 0.427 -39.906 -16.078 1 97.25 759 ILE B O 1
ATOM 14372 N N . LYS B 1 760 ? 1.56 -39.5 -17.922 1 97.88 760 LYS B N 1
ATOM 14373 C CA . LYS B 1 760 ? 1.177 -40.75 -18.562 1 97.88 760 LYS B CA 1
ATOM 14374 C C . LYS B 1 760 ? 1.716 -41.969 -17.781 1 97.88 760 LYS B C 1
ATOM 14376 O O . LYS B 1 760 ? 1.037 -42.969 -17.656 1 97.88 760 LYS B O 1
ATOM 14381 N N . GLY B 1 761 ? 2.977 -41.781 -17.312 1 97.81 761 GLY B N 1
ATOM 14382 C CA . GLY B 1 761 ? 3.529 -42.844 -16.469 1 97.81 761 GLY B CA 1
ATOM 14383 C C . GLY B 1 761 ? 2.721 -43.062 -15.219 1 97.81 761 GLY B C 1
ATOM 14384 O O . GLY B 1 761 ? 2.527 -44.219 -14.805 1 97.81 761 GLY B O 1
ATOM 14385 N N . THR B 1 762 ? 2.26 -42.031 -14.625 1 97.81 762 THR B N 1
ATOM 14386 C CA . THR B 1 762 ? 1.459 -42.125 -13.406 1 97.81 762 THR B CA 1
ATOM 14387 C C . THR B 1 762 ? 0.133 -42.812 -13.703 1 97.81 762 THR B C 1
ATOM 14389 O O . THR B 1 762 ? -0.294 -43.688 -12.945 1 97.81 762 THR B O 1
ATOM 14392 N N . PHE B 1 763 ? -0.56 -42.5 -14.773 1 98.25 763 PHE B N 1
ATOM 14393 C CA . PHE B 1 763 ? -1.806 -43.125 -15.164 1 98.25 763 PHE B CA 1
ATOM 14394 C C . PHE B 1 763 ? -1.571 -44.594 -15.484 1 98.25 763 PHE B C 1
ATOM 14396 O O . PHE B 1 763 ? -2.393 -45.469 -15.141 1 98.25 763 PHE B O 1
ATOM 14403 N N . LEU B 1 764 ? -0.478 -44.938 -16.156 1 98.31 764 LEU B N 1
ATOM 14404 C CA . LEU B 1 764 ? -0.139 -46.312 -16.469 1 98.31 764 LEU B CA 1
ATOM 14405 C C . LEU B 1 764 ? -0.021 -47.156 -15.203 1 98.31 764 LEU B C 1
ATOM 14407 O O . LEU B 1 764 ? -0.564 -48.25 -15.133 1 98.31 764 LEU B O 1
ATOM 14411 N N . LEU B 1 765 ? 0.751 -46.625 -14.266 1 98.31 765 LEU B N 1
ATOM 14412 C CA . LEU B 1 765 ? 0.955 -47.344 -13.023 1 98.31 765 LEU B CA 1
ATOM 14413 C C . LEU B 1 765 ? -0.362 -47.531 -12.273 1 98.31 765 LEU B C 1
ATOM 14415 O O . LEU B 1 765 ? -0.599 -48.562 -11.664 1 98.31 765 LEU B O 1
ATOM 14419 N N . HIS B 1 766 ? -1.207 -46.5 -12.297 1 98.25 766 HIS B N 1
ATOM 14420 C CA . HIS B 1 766 ? -2.539 -46.625 -11.711 1 98.25 766 HIS B CA 1
ATOM 14421 C C . HIS B 1 766 ? -3.348 -47.719 -12.398 1 98.25 766 HIS B C 1
ATOM 14423 O O . HIS B 1 766 ? -3.973 -48.531 -11.734 1 98.25 766 HIS B O 1
ATOM 14429 N N . GLN B 1 767 ? -3.367 -47.781 -13.656 1 98.12 767 GLN B N 1
ATOM 14430 C CA . GLN B 1 767 ? -4.07 -48.781 -14.453 1 98.12 767 GLN B CA 1
ATOM 14431 C C . GLN B 1 767 ? -3.523 -50.156 -14.203 1 98.12 767 GLN B C 1
ATOM 14433 O O . GLN B 1 767 ? -4.285 -51.125 -14.094 1 98.12 767 GLN B O 1
ATOM 14438 N N . LEU B 1 768 ? -2.232 -50.219 -14.109 1 97.94 768 LEU B N 1
ATOM 14439 C CA . LEU B 1 768 ? -1.601 -51.531 -13.852 1 97.94 768 LEU B CA 1
ATOM 14440 C C . LEU B 1 768 ? -2.014 -52.062 -12.484 1 97.94 768 LEU B C 1
ATOM 14442 O O . LEU B 1 768 ? -2.264 -53.25 -12.344 1 97.94 768 LEU B O 1
ATOM 14446 N N . ARG B 1 769 ? -2.004 -51.156 -11.508 1 97.94 769 ARG B N 1
ATOM 14447 C CA . ARG B 1 769 ? -2.455 -51.594 -10.18 1 97.94 769 ARG B CA 1
ATOM 14448 C C . ARG B 1 769 ? -3.887 -52.094 -10.227 1 97.94 769 ARG B C 1
ATOM 14450 O O . ARG B 1 769 ? -4.199 -53.125 -9.617 1 97.94 769 ARG B O 1
ATOM 14457 N N . LEU B 1 770 ? -4.777 -51.406 -10.906 1 97.25 770 LEU B N 1
ATOM 14458 C CA . LEU B 1 770 ? -6.168 -51.812 -11.008 1 97.25 770 LEU B CA 1
ATOM 14459 C C . LEU B 1 770 ? -6.277 -53.156 -11.719 1 97.25 770 LEU B C 1
ATOM 14461 O O . LEU B 1 770 ? -7.129 -54 -11.375 1 97.25 770 LEU B O 1
ATOM 14465 N N . LEU B 1 771 ? -5.473 -53.406 -12.648 1 96.25 771 LEU B N 1
ATOM 14466 C CA . LEU B 1 771 ? -5.496 -54.656 -13.445 1 96.25 771 LEU B CA 1
ATOM 14467 C C . LEU B 1 771 ? -4.953 -55.812 -12.641 1 96.25 771 LEU B C 1
ATOM 14469 O O . LEU B 1 771 ? -5.531 -56.906 -12.656 1 96.25 771 LEU B O 1
ATOM 14473 N N . LEU B 1 772 ? -3.852 -55.625 -11.891 1 96.38 772 LEU B N 1
ATOM 14474 C CA . LEU B 1 772 ? -3.133 -56.719 -11.227 1 96.38 772 LEU B CA 1
ATOM 14475 C C . LEU B 1 772 ? -3.682 -56.938 -9.82 1 96.38 772 LEU B C 1
ATOM 14477 O O . LEU B 1 772 ? -3.531 -58.031 -9.258 1 96.38 772 LEU B O 1
ATOM 14481 N N . GLY B 1 773 ? -4.234 -55.906 -9.25 1 95.5 773 GLY B N 1
ATOM 14482 C CA . GLY B 1 773 ? -4.551 -55.938 -7.832 1 95.5 773 GLY B CA 1
ATOM 14483 C C . GLY B 1 773 ? -3.418 -55.438 -6.961 1 95.5 773 GLY B C 1
ATOM 14484 O O . GLY B 1 773 ? -2.256 -55.438 -7.367 1 95.5 773 GLY B O 1
ATOM 14485 N N . ASN B 1 774 ? -3.688 -55 -5.781 1 96.12 774 ASN B N 1
ATOM 14486 C CA . ASN B 1 774 ? -2.736 -54.375 -4.887 1 96.12 774 ASN B CA 1
ATOM 14487 C C . ASN B 1 774 ? -1.559 -55.281 -4.559 1 96.12 774 ASN B C 1
ATOM 14489 O O . ASN B 1 774 ? -0.405 -54.844 -4.582 1 96.12 774 ASN B O 1
ATOM 14493 N N . ALA B 1 775 ? -1.913 -56.469 -4.297 1 95.5 775 ALA B N 1
ATOM 14494 C CA . ALA B 1 775 ? -0.876 -57.406 -3.85 1 95.5 775 ALA B CA 1
ATOM 14495 C C . ALA B 1 775 ? 0.142 -57.656 -4.957 1 95.5 775 ALA B C 1
ATOM 14497 O O . ALA B 1 775 ? 1.351 -57.562 -4.73 1 95.5 775 ALA B O 1
ATOM 14498 N N . HIS B 1 776 ? -0.382 -58.031 -6.156 1 96.44 776 HIS B N 1
ATOM 14499 C CA . HIS B 1 776 ? 0.497 -58.312 -7.285 1 96.44 776 HIS B CA 1
ATOM 14500 C C . HIS B 1 776 ? 1.252 -57.062 -7.719 1 96.44 776 HIS B C 1
ATOM 14502 O O . HIS B 1 776 ? 2.432 -57.125 -8.078 1 96.44 776 HIS B O 1
ATOM 14508 N N . PHE B 1 777 ? 0.64 -55.969 -7.699 1 97.12 777 PHE B N 1
ATOM 14509 C CA . PHE B 1 777 ? 1.27 -54.688 -8.055 1 97.12 777 PHE B CA 1
ATOM 14510 C C . PHE B 1 777 ? 2.416 -54.375 -7.105 1 97.12 777 PHE B C 1
ATOM 14512 O O . PHE B 1 777 ? 3.516 -54.031 -7.547 1 97.12 777 PHE B O 1
ATOM 14519 N N . SER B 1 778 ? 2.088 -54.469 -5.789 1 96.88 778 SER B N 1
ATOM 14520 C CA . SER B 1 778 ? 3.105 -54.219 -4.773 1 96.88 778 SER B CA 1
ATOM 14521 C C . SER B 1 778 ? 4.305 -55.125 -4.953 1 96.88 778 SER B C 1
ATOM 14523 O O . SER B 1 778 ? 5.453 -54.688 -4.867 1 96.88 778 SER B O 1
ATOM 14525 N N . LYS B 1 779 ? 3.99 -56.375 -5.215 1 96.5 779 LYS B N 1
ATOM 14526 C CA . LYS B 1 779 ? 5.055 -57.344 -5.418 1 96.5 779 LYS B CA 1
ATOM 14527 C C . LYS B 1 779 ? 5.93 -56.969 -6.609 1 96.5 779 LYS B C 1
ATOM 14529 O O . LYS B 1 779 ? 7.16 -57.031 -6.535 1 96.5 779 LYS B O 1
ATOM 14534 N N . ALA B 1 780 ? 5.348 -56.594 -7.641 1 97.38 780 ALA B N 1
ATOM 14535 C CA . ALA B 1 780 ? 6.066 -56.219 -8.852 1 97.38 780 ALA B CA 1
ATOM 14536 C C . ALA B 1 780 ? 6.93 -55 -8.609 1 97.38 780 ALA B C 1
ATOM 14538 O O . ALA B 1 780 ? 8.094 -54.938 -9.016 1 97.38 780 ALA B O 1
ATOM 14539 N N . MET B 1 781 ? 6.383 -53.938 -7.953 1 97.38 781 MET B N 1
ATOM 14540 C CA . MET B 1 781 ? 7.09 -52.688 -7.715 1 97.38 781 MET B CA 1
ATOM 14541 C C . MET B 1 781 ? 8.266 -52.875 -6.766 1 97.38 781 MET B C 1
ATOM 14543 O O . MET B 1 781 ? 9.344 -52.312 -6.969 1 97.38 781 MET B O 1
ATOM 14547 N N . ASN B 1 782 ? 7.969 -53.719 -5.762 1 95.5 782 ASN B N 1
ATOM 14548 C CA . ASN B 1 782 ? 9.047 -54 -4.824 1 95.5 782 ASN B CA 1
ATOM 14549 C C . ASN B 1 782 ? 10.164 -54.812 -5.484 1 95.5 782 ASN B C 1
ATOM 14551 O O . ASN B 1 782 ? 11.344 -54.594 -5.219 1 95.5 782 ASN B O 1
ATOM 14555 N N . ALA B 1 783 ? 9.758 -55.719 -6.312 1 95.88 783 ALA B N 1
ATOM 14556 C CA . ALA B 1 783 ? 10.75 -56.5 -7.043 1 95.88 783 ALA B CA 1
ATOM 14557 C C . ALA B 1 783 ? 11.578 -55.625 -7.965 1 95.88 783 ALA B C 1
ATOM 14559 O O . ALA B 1 783 ? 12.805 -55.75 -8.008 1 95.88 783 ALA B O 1
ATOM 14560 N N . LEU B 1 784 ? 10.945 -54.812 -8.68 1 97.12 784 LEU B N 1
ATOM 14561 C CA . LEU B 1 784 ? 11.609 -53.938 -9.625 1 97.12 784 LEU B CA 1
ATOM 14562 C C . LEU B 1 784 ? 12.555 -52.969 -8.898 1 97.12 784 LEU B C 1
ATOM 14564 O O . LEU B 1 784 ? 13.734 -52.906 -9.242 1 97.12 784 LEU B O 1
ATOM 14568 N N . HIS B 1 785 ? 12.062 -52.219 -7.91 1 95.94 785 HIS B N 1
ATOM 14569 C CA . HIS B 1 785 ? 12.828 -51.188 -7.215 1 95.94 785 HIS B CA 1
ATOM 14570 C C . HIS B 1 785 ? 13.93 -51.812 -6.363 1 95.94 785 HIS B C 1
ATOM 14572 O O . HIS B 1 785 ? 14.984 -51.188 -6.168 1 95.94 785 HIS B O 1
ATOM 14578 N N . GLY B 1 786 ? 13.633 -53 -5.887 1 94.19 786 GLY B N 1
ATOM 14579 C CA . GLY B 1 786 ? 14.688 -53.719 -5.184 1 94.19 786 GLY B CA 1
ATOM 14580 C C . GLY B 1 786 ? 15.836 -54.125 -6.082 1 94.19 786 GLY B C 1
ATOM 14581 O O . GLY B 1 786 ? 17 -53.906 -5.742 1 94.19 786 GLY B O 1
ATOM 14582 N N . ARG B 1 787 ? 15.523 -54.656 -7.219 1 96 787 ARG B N 1
ATOM 14583 C CA . ARG B 1 787 ? 16.516 -55.156 -8.164 1 96 787 ARG B CA 1
ATOM 14584 C C . ARG B 1 787 ? 17.312 -54 -8.766 1 96 787 ARG B C 1
ATOM 14586 O O . ARG B 1 787 ? 18.516 -54.156 -9.008 1 96 787 ARG B O 1
ATOM 14593 N N . TYR B 1 788 ? 16.656 -52.969 -8.938 1 96.38 788 TYR B N 1
ATOM 14594 C CA . TYR B 1 788 ? 17.312 -51.875 -9.648 1 96.38 788 TYR B CA 1
ATOM 14595 C C . TYR B 1 788 ? 17.531 -50.688 -8.734 1 96.38 788 TYR B C 1
ATOM 14597 O O . TYR B 1 788 ? 17.531 -49.531 -9.188 1 96.38 788 TYR B O 1
ATOM 14605 N N . ALA B 1 789 ? 17.609 -50.906 -7.488 1 94.62 789 ALA B N 1
ATOM 14606 C CA . ALA B 1 789 ? 17.953 -49.844 -6.539 1 94.62 789 ALA B CA 1
ATOM 14607 C C . ALA B 1 789 ? 19.297 -49.188 -6.898 1 94.62 789 ALA B C 1
ATOM 14609 O O . ALA B 1 789 ? 20.328 -49.875 -6.918 1 94.62 789 ALA B O 1
ATOM 14610 N N . ASN B 1 790 ? 19.234 -47.938 -7.281 1 93.12 790 ASN B N 1
ATOM 14611 C CA . ASN B 1 790 ? 20.406 -47.156 -7.637 1 93.12 790 ASN B CA 1
ATOM 14612 C C . ASN B 1 790 ? 21.094 -47.688 -8.891 1 93.12 790 ASN B C 1
ATOM 14614 O O . ASN B 1 790 ? 22.328 -47.688 -8.969 1 93.12 790 ASN B O 1
ATOM 14618 N N . LYS B 1 791 ? 20.344 -48.219 -9.758 1 94.81 791 LYS B N 1
ATOM 14619 C CA . LYS B 1 791 ? 20.828 -48.75 -11.039 1 94.81 791 LYS B CA 1
ATOM 14620 C C . LYS B 1 791 ? 19.938 -48.25 -12.188 1 94.81 791 LYS B C 1
ATOM 14622 O O . LYS B 1 791 ? 18.812 -47.812 -11.977 1 94.81 791 LYS B O 1
ATOM 14627 N N . ASN B 1 792 ? 20.562 -48.375 -13.344 1 96.06 792 ASN B N 1
ATOM 14628 C CA . ASN B 1 792 ? 19.797 -48.031 -14.539 1 96.06 792 ASN B CA 1
ATOM 14629 C C . ASN B 1 792 ? 18.688 -49.031 -14.812 1 96.06 792 ASN B C 1
ATOM 14631 O O . ASN B 1 792 ? 18.859 -50.219 -14.633 1 96.06 792 ASN B O 1
ATOM 14635 N N . VAL B 1 793 ? 17.578 -48.594 -15.086 1 97 793 VAL B N 1
ATOM 14636 C CA . VAL B 1 793 ? 16.422 -49.406 -15.406 1 97 793 VAL B CA 1
ATOM 14637 C C . VAL B 1 793 ? 15.898 -49.031 -16.797 1 97 793 VAL B C 1
ATOM 14639 O O . VAL B 1 793 ? 16.016 -47.906 -17.219 1 97 793 VAL B O 1
ATOM 14642 N N . THR B 1 794 ? 15.383 -49.969 -17.547 1 96.75 794 THR B N 1
ATOM 14643 C CA . THR B 1 794 ? 14.742 -49.75 -18.844 1 96.75 794 THR B CA 1
ATOM 14644 C C . THR B 1 794 ? 13.266 -50.156 -18.781 1 96.75 794 THR B C 1
ATOM 14646 O O . THR B 1 794 ? 12.836 -50.844 -17.844 1 96.75 794 THR B O 1
ATOM 14649 N N . THR B 1 795 ? 12.531 -49.719 -19.781 1 96.62 795 THR B N 1
ATOM 14650 C CA . THR B 1 795 ? 11.141 -50.156 -19.906 1 96.62 795 THR B CA 1
ATOM 14651 C C . THR B 1 795 ? 11.039 -51.656 -20.047 1 96.62 795 THR B C 1
ATOM 14653 O O . THR B 1 795 ? 10.109 -52.281 -19.516 1 96.62 795 THR B O 1
ATOM 14656 N N . ALA B 1 796 ? 11.977 -52.281 -20.734 1 95.69 796 ALA B N 1
ATOM 14657 C CA . ALA B 1 796 ? 12.008 -53.719 -20.891 1 95.69 796 ALA B CA 1
ATOM 14658 C C . ALA B 1 796 ? 12.203 -54.406 -19.547 1 95.69 796 ALA B C 1
ATOM 14660 O O . ALA B 1 796 ? 11.602 -55.469 -19.281 1 95.69 796 ALA B O 1
ATOM 14661 N N . ASP B 1 797 ? 13.039 -53.844 -18.75 1 96.75 797 ASP B N 1
ATOM 14662 C CA . ASP B 1 797 ? 13.25 -54.375 -17.406 1 96.75 797 ASP B CA 1
ATOM 14663 C C . ASP B 1 797 ? 11.953 -54.375 -16.609 1 96.75 797 ASP B C 1
ATOM 14665 O O . ASP B 1 797 ? 11.688 -55.281 -15.836 1 96.75 797 ASP B O 1
ATOM 14669 N N . PHE B 1 798 ? 11.242 -53.344 -16.703 1 96.75 798 PHE B N 1
ATOM 14670 C CA . PHE B 1 798 ? 9.969 -53.219 -16 1 96.75 798 PHE B CA 1
ATOM 14671 C C . PHE B 1 798 ? 9.008 -54.312 -16.422 1 96.75 798 PHE B C 1
ATOM 14673 O O . PHE B 1 798 ? 8.422 -55 -15.57 1 96.75 798 PHE B O 1
ATOM 14680 N N . LYS B 1 799 ? 8.812 -54.5 -17.75 1 96.06 799 LYS B N 1
ATOM 14681 C CA . LYS B 1 799 ? 7.934 -55.531 -18.281 1 96.06 799 LYS B CA 1
ATOM 14682 C C . LYS B 1 799 ? 8.344 -56.906 -17.766 1 96.06 799 LYS B C 1
ATOM 14684 O O . LYS B 1 799 ? 7.492 -57.688 -17.344 1 96.06 799 LYS B O 1
ATOM 14689 N N . ARG B 1 800 ? 9.609 -57.125 -17.734 1 96.12 800 ARG B N 1
ATOM 14690 C CA . ARG B 1 800 ? 10.141 -58.406 -17.266 1 96.12 800 ARG B CA 1
ATOM 14691 C C . ARG B 1 800 ? 9.891 -58.594 -15.781 1 96.12 800 ARG B C 1
ATOM 14693 O O . ARG B 1 800 ? 9.508 -59.688 -15.344 1 96.12 800 ARG B O 1
ATOM 14700 N N . ALA B 1 801 ? 10.148 -57.531 -15.07 1 95.88 801 ALA B N 1
ATOM 14701 C CA . ALA B 1 801 ? 9.953 -57.625 -13.625 1 95.88 801 ALA B CA 1
ATOM 14702 C C . ALA B 1 801 ? 8.5 -57.938 -13.281 1 95.88 801 ALA B C 1
ATOM 14704 O O . ALA B 1 801 ? 8.227 -58.719 -12.375 1 95.88 801 ALA B O 1
ATOM 14705 N N . VAL B 1 802 ? 7.574 -57.312 -13.961 1 96.88 802 VAL B N 1
ATOM 14706 C CA . VAL B 1 802 ? 6.16 -57.562 -13.711 1 96.88 802 VAL B CA 1
ATOM 14707 C C . VAL B 1 802 ? 5.824 -59.031 -14.07 1 96.88 802 VAL B C 1
ATOM 14709 O O . VAL B 1 802 ? 5.133 -59.719 -13.32 1 96.88 802 VAL B O 1
ATOM 14712 N N . LEU B 1 803 ? 6.34 -59.5 -15.219 1 96.12 803 LEU B N 1
ATOM 14713 C CA . LEU B 1 803 ? 6.105 -60.875 -15.648 1 96.12 803 LEU B CA 1
ATOM 14714 C C . LEU B 1 803 ? 6.629 -61.875 -14.609 1 96.12 803 LEU B C 1
ATOM 14716 O O . LEU B 1 803 ? 5.926 -62.812 -14.242 1 96.12 803 LEU B O 1
ATOM 14720 N N . GLU B 1 804 ? 7.777 -61.656 -14.148 1 96.19 804 GLU B N 1
ATOM 14721 C CA . GLU B 1 804 ? 8.414 -62.562 -13.195 1 96.19 804 GLU B CA 1
ATOM 14722 C C . GLU B 1 804 ? 7.688 -62.531 -11.859 1 96.19 804 GLU B C 1
ATOM 14724 O O . GLU B 1 804 ? 7.535 -63.594 -11.227 1 96.19 804 GLU B O 1
ATOM 14729 N N . ALA B 1 805 ? 7.27 -61.344 -11.477 1 95.44 805 ALA B N 1
ATOM 14730 C CA . ALA B 1 805 ? 6.676 -61.219 -10.148 1 95.44 805 ALA B CA 1
ATOM 14731 C C . ALA B 1 805 ? 5.234 -61.719 -10.133 1 95.44 805 ALA B C 1
ATOM 14733 O O . ALA B 1 805 ? 4.75 -62.219 -9.117 1 95.44 805 ALA B O 1
ATOM 14734 N N . THR B 1 806 ? 4.535 -61.594 -11.25 1 95.69 806 THR B N 1
ATOM 14735 C CA . THR B 1 806 ? 3.098 -61.812 -11.203 1 95.69 806 THR B CA 1
ATOM 14736 C C . THR B 1 806 ? 2.709 -62.969 -12.148 1 95.69 806 THR B C 1
ATOM 14738 O O . THR B 1 806 ? 1.606 -63.5 -12.055 1 95.69 806 THR B O 1
ATOM 14741 N N . GLY B 1 807 ? 3.535 -63.344 -13.117 1 94.31 807 GLY B N 1
ATOM 14742 C CA . GLY B 1 807 ? 3.23 -64.312 -14.133 1 94.31 807 GLY B CA 1
ATOM 14743 C C . GLY B 1 807 ? 2.387 -63.781 -15.273 1 94.31 807 GLY B C 1
ATOM 14744 O O . GLY B 1 807 ? 2.031 -64.562 -16.188 1 94.31 807 GLY B O 1
ATOM 14745 N N . ARG B 1 808 ? 2.125 -62.562 -15.266 1 95.06 808 ARG B N 1
ATOM 14746 C CA . ARG B 1 808 ? 1.284 -61.938 -16.297 1 95.06 808 ARG B CA 1
ATOM 14747 C C . ARG B 1 808 ? 2.119 -61.125 -17.25 1 95.06 808 ARG B C 1
ATOM 14749 O O . ARG B 1 808 ? 2.912 -60.281 -16.828 1 95.06 808 ARG B O 1
ATOM 14756 N N . ASP B 1 809 ? 1.949 -61.375 -18.531 1 94.5 809 ASP B N 1
ATOM 14757 C CA . ASP B 1 809 ? 2.596 -60.531 -19.547 1 94.5 809 ASP B CA 1
ATOM 14758 C C . ASP B 1 809 ? 1.813 -59.25 -19.781 1 94.5 809 ASP B C 1
ATOM 14760 O O . ASP B 1 809 ? 0.709 -59.281 -20.328 1 94.5 809 ASP B O 1
ATOM 14764 N N . VAL B 1 810 ? 2.441 -58.156 -19.438 1 96.06 810 VAL B N 1
ATOM 14765 C CA . VAL B 1 810 ? 1.753 -56.875 -19.516 1 96.06 810 VAL B CA 1
ATOM 14766 C C . VAL B 1 810 ? 2.383 -56.031 -20.625 1 96.06 810 VAL B C 1
ATOM 14768 O O . VAL B 1 810 ? 2.242 -54.812 -20.625 1 96.06 810 VAL B O 1
ATOM 14771 N N . GLY B 1 811 ? 3.158 -56.531 -21.5 1 95.12 811 GLY B N 1
ATOM 14772 C CA . GLY B 1 811 ? 3.893 -55.812 -22.531 1 95.12 811 GLY B CA 1
ATOM 14773 C C . GLY B 1 811 ? 3.008 -54.906 -23.375 1 95.12 811 GLY B C 1
ATOM 14774 O O . GLY B 1 811 ? 3.273 -53.719 -23.5 1 95.12 811 GLY B O 1
ATOM 14775 N N . LEU B 1 812 ? 1.951 -55.469 -23.891 1 93.75 812 LEU B N 1
ATOM 14776 C CA . LEU B 1 812 ? 1.047 -54.688 -24.75 1 93.75 812 LEU B CA 1
ATOM 14777 C C . LEU B 1 812 ? 0.303 -53.625 -23.938 1 93.75 812 LEU B C 1
ATOM 14779 O O . LEU B 1 812 ? 0.034 -52.531 -24.453 1 93.75 812 LEU B O 1
ATOM 14783 N N . PHE B 1 813 ? 0.025 -53.938 -22.734 1 96.06 813 PHE B N 1
ATOM 14784 C CA . PHE B 1 813 ? -0.658 -53.031 -21.844 1 96.06 813 PHE B CA 1
ATOM 14785 C C . PHE B 1 813 ? 0.205 -51.812 -21.562 1 96.06 813 PHE B C 1
ATOM 14787 O O . PHE B 1 813 ? -0.298 -50.688 -21.547 1 96.06 813 PHE B O 1
ATOM 14794 N N . VAL B 1 814 ? 1.449 -52 -21.391 1 97.19 814 VAL B N 1
ATOM 14795 C CA . VAL B 1 814 ? 2.395 -50.938 -21.125 1 97.19 814 VAL B CA 1
ATOM 14796 C C . VAL B 1 814 ? 2.623 -50.125 -22.406 1 97.19 814 VAL B C 1
ATOM 14798 O O . VAL B 1 814 ? 2.645 -48.875 -22.375 1 97.19 814 VAL B O 1
ATOM 14801 N N . SER B 1 815 ? 2.744 -50.719 -23.531 1 95.88 815 SER B N 1
ATOM 14802 C CA . SER B 1 815 ? 3.098 -50.094 -24.797 1 95.88 815 SER B CA 1
ATOM 14803 C C . SER B 1 815 ? 2.053 -49.062 -25.219 1 95.88 815 SER B C 1
ATOM 14805 O O . SER B 1 815 ? 2.391 -48 -25.766 1 95.88 815 SER B O 1
ATOM 14807 N N . GLN B 1 816 ? 0.844 -49.281 -24.938 1 95 816 GLN B N 1
ATOM 14808 C CA . GLN B 1 816 ? -0.208 -48.344 -25.359 1 95 816 GLN B CA 1
ATOM 14809 C C . GLN B 1 816 ? -0.107 -47.031 -24.625 1 95 816 GLN B C 1
ATOM 14811 O O . GLN B 1 816 ? -0.573 -46 -25.125 1 95 816 GLN B O 1
ATOM 14816 N N . TRP B 1 817 ? 0.478 -47.031 -23.469 1 96.25 817 TRP B N 1
ATOM 14817 C CA . TRP B 1 817 ? 0.592 -45.812 -22.656 1 96.25 817 TRP B CA 1
ATOM 14818 C C . TRP B 1 817 ? 1.883 -45.062 -22.969 1 96.25 817 TRP B C 1
ATOM 14820 O O . TRP B 1 817 ? 1.929 -43.844 -22.875 1 96.25 817 TRP B O 1
ATOM 14830 N N . VAL B 1 818 ? 2.936 -45.75 -23.312 1 96.94 818 VAL B N 1
ATOM 14831 C CA . VAL B 1 818 ? 4.219 -45.062 -23.297 1 96.94 818 VAL B CA 1
ATOM 14832 C C . VAL B 1 818 ? 4.801 -45 -24.703 1 96.94 818 VAL B C 1
ATOM 14834 O O . VAL B 1 818 ? 5.723 -44.25 -24.984 1 96.94 818 VAL B O 1
ATOM 14837 N N . GLU B 1 819 ? 4.234 -45.688 -25.688 1 96.25 819 GLU B N 1
ATOM 14838 C CA . GLU B 1 819 ? 4.844 -45.75 -27.016 1 96.25 819 GLU B CA 1
ATOM 14839 C C . GLU B 1 819 ? 3.998 -45.031 -28.047 1 96.25 819 GLU B C 1
ATOM 14841 O O . GLU B 1 819 ? 4.223 -45.156 -29.25 1 96.25 819 GLU B O 1
ATOM 14846 N N . GLN B 1 820 ? 3.072 -44.281 -27.641 1 93.81 820 GLN B N 1
ATOM 14847 C CA . GLN B 1 820 ? 2.285 -43.469 -28.531 1 93.81 820 GLN B CA 1
ATOM 14848 C C . GLN B 1 820 ? 1.776 -42.219 -27.812 1 93.81 820 GLN B C 1
ATOM 14850 O O . GLN B 1 820 ? 1.749 -42.156 -26.578 1 93.81 820 GLN B O 1
ATOM 14855 N N . THR B 1 821 ? 1.45 -41.156 -28.625 1 94.62 821 THR B N 1
ATOM 14856 C CA . THR B 1 821 ? 0.793 -39.969 -28.094 1 94.62 821 THR B CA 1
ATOM 14857 C C . THR B 1 821 ? -0.714 -40.188 -27.984 1 94.62 821 THR B C 1
ATOM 14859 O O . THR B 1 821 ? -1.227 -41.219 -28.406 1 94.62 821 THR B O 1
ATOM 14862 N N . GLY B 1 822 ? -1.356 -39.25 -27.312 1 92.94 822 GLY B N 1
ATOM 14863 C CA . GLY B 1 822 ? -2.811 -39.25 -27.281 1 92.94 822 GLY B CA 1
ATOM 14864 C C . GLY B 1 822 ? -3.389 -39.906 -26.047 1 92.94 822 GLY B C 1
ATOM 14865 O O . GLY B 1 822 ? -2.645 -40.375 -25.188 1 92.94 822 GLY B O 1
ATOM 14866 N N . LEU B 1 823 ? -4.766 -39.875 -25.922 1 95.31 823 LEU B N 1
ATOM 14867 C CA . LEU B 1 823 ? -5.52 -40.375 -24.781 1 95.31 823 LEU B CA 1
ATOM 14868 C C . LEU B 1 823 ? -6.676 -41.25 -25.25 1 95.31 823 LEU B C 1
ATOM 14870 O O . LEU B 1 823 ? -7.137 -41.125 -26.391 1 95.31 823 LEU B O 1
ATOM 14874 N N . PRO B 1 824 ? -7.121 -42.188 -24.359 1 95.31 824 PRO B N 1
ATOM 14875 C CA . PRO B 1 824 ? -8.367 -42.906 -24.688 1 95.31 824 PRO B CA 1
ATOM 14876 C C . PRO B 1 824 ? -9.531 -41.938 -24.922 1 95.31 824 PRO B C 1
ATOM 14878 O O . PRO B 1 824 ? -9.648 -40.906 -24.25 1 95.31 824 PRO B O 1
ATOM 14881 N N . GLN B 1 825 ? -10.391 -42.312 -25.906 1 94.69 825 GLN B N 1
ATOM 14882 C CA . GLN B 1 825 ? -11.578 -41.531 -26.203 1 94.69 825 GLN B CA 1
ATOM 14883 C C . GLN B 1 825 ? -12.828 -42.406 -26.25 1 94.69 825 GLN B C 1
ATOM 14885 O O . GLN B 1 825 ? -13.523 -42.438 -27.266 1 94.69 825 GLN B O 1
ATOM 14890 N N . PRO B 1 826 ? -13.109 -43 -25.125 1 95.62 826 PRO B N 1
ATOM 14891 C CA . PRO B 1 826 ? -14.281 -43.875 -25.109 1 95.62 826 PRO B CA 1
ATOM 14892 C C . PRO B 1 826 ? -15.594 -43.125 -25.281 1 95.62 826 PRO B C 1
ATOM 14894 O O . PRO B 1 826 ? -15.703 -41.969 -24.859 1 95.62 826 PRO B O 1
ATOM 14897 N N . ARG B 1 827 ? -16.531 -43.75 -25.906 1 96 827 ARG B N 1
ATOM 14898 C CA . ARG B 1 827 ? -17.922 -43.344 -25.984 1 96 827 ARG B CA 1
ATOM 14899 C C . ARG B 1 827 ? -18.844 -44.344 -25.312 1 96 827 ARG B C 1
ATOM 14901 O O . ARG B 1 827 ? -18.578 -45.562 -25.328 1 96 827 ARG B O 1
ATOM 14908 N N . ILE B 1 828 ? -19.922 -43.844 -24.75 1 96.44 828 ILE B N 1
ATOM 14909 C CA . ILE B 1 828 ? -20.75 -44.781 -24 1 96.44 828 ILE B CA 1
ATOM 14910 C C . ILE B 1 828 ? -22.203 -44.688 -24.469 1 96.44 828 ILE B C 1
ATOM 14912 O O . ILE B 1 828 ? -22.641 -43.625 -24.953 1 96.44 828 ILE B O 1
ATOM 14916 N N . ARG B 1 829 ? -22.938 -45.719 -24.344 1 95.38 829 ARG B N 1
ATOM 14917 C CA . ARG B 1 829 ? -24.391 -45.812 -24.469 1 95.38 829 ARG B CA 1
ATOM 14918 C C . ARG B 1 829 ? -24.969 -46.688 -23.359 1 95.38 829 ARG B C 1
ATOM 14920 O O . ARG B 1 829 ? -24.422 -47.75 -23.031 1 95.38 829 ARG B O 1
ATOM 14927 N N . THR B 1 830 ? -25.984 -46.25 -22.734 1 95.88 830 THR B N 1
ATOM 14928 C CA . THR B 1 830 ? -26.547 -47 -21.609 1 95.88 830 THR B CA 1
ATOM 14929 C C . THR B 1 830 ? -28.047 -47.25 -21.812 1 95.88 830 THR B C 1
ATOM 14931 O O . THR B 1 830 ? -28.703 -46.469 -22.531 1 95.88 830 THR B O 1
ATOM 14934 N N . SER B 1 831 ? -28.547 -48.281 -21.328 1 93.94 831 SER B N 1
ATOM 14935 C CA . SER B 1 831 ? -29.969 -48.625 -21.266 1 93.94 831 SER B CA 1
ATOM 14936 C C . SER B 1 831 ? -30.297 -49.406 -19.984 1 93.94 831 SER B C 1
ATOM 14938 O O . SER B 1 831 ? -29.391 -49.906 -19.328 1 93.94 831 SER B O 1
ATOM 14940 N N . ALA B 1 832 ? -31.484 -49.344 -19.578 1 95.31 832 ALA B N 1
ATOM 14941 C CA . ALA B 1 832 ? -31.922 -50.062 -18.391 1 95.31 832 ALA B CA 1
ATOM 14942 C C . ALA B 1 832 ? -33.25 -50.75 -18.641 1 95.31 832 ALA B C 1
ATOM 14944 O O . ALA B 1 832 ? -34.125 -50.25 -19.359 1 95.31 832 ALA B O 1
ATOM 14945 N N . ALA B 1 833 ? -33.406 -51.969 -18.078 1 92.62 833 ALA B N 1
ATOM 14946 C CA . ALA B 1 833 ? -34.656 -52.75 -18.172 1 92.62 833 ALA B CA 1
ATOM 14947 C C . ALA B 1 833 ? -35.094 -53.25 -16.797 1 92.62 833 ALA B C 1
ATOM 14949 O O . ALA B 1 833 ? -34.25 -53.625 -15.977 1 92.62 833 ALA B O 1
ATOM 14950 N N . GLN B 1 834 ? -36.406 -53.188 -16.594 1 93.31 834 GLN B N 1
ATOM 14951 C CA . GLN B 1 834 ? -36.906 -53.781 -15.367 1 93.31 834 GLN B CA 1
ATOM 14952 C C . GLN B 1 834 ? -36.875 -55.312 -15.438 1 93.31 834 GLN B C 1
ATOM 14954 O O . GLN B 1 834 ? -37.25 -55.906 -16.453 1 93.31 834 GLN B O 1
ATOM 14959 N N . VAL B 1 835 ? -36.375 -55.969 -14.422 1 91.69 835 VAL B N 1
ATOM 14960 C CA . VAL B 1 835 ? -36.312 -57.438 -14.328 1 91.69 835 VAL B CA 1
ATOM 14961 C C . VAL B 1 835 ? -36.938 -57.906 -13.023 1 91.69 835 VAL B C 1
ATOM 14963 O O . VAL B 1 835 ? -37.469 -57.094 -12.25 1 91.69 835 VAL B O 1
ATOM 14966 N N . LYS B 1 836 ? -37.188 -59.125 -12.828 1 84.94 836 LYS B N 1
ATOM 14967 C CA . LYS B 1 836 ? -37.938 -59.688 -11.711 1 84.94 836 LYS B CA 1
ATOM 14968 C C . LYS B 1 836 ? -37.469 -59.094 -10.383 1 84.94 836 LYS B C 1
ATOM 14970 O O . LYS B 1 836 ? -38.312 -58.625 -9.586 1 84.94 836 LYS B O 1
ATOM 14975 N N . ASP B 1 837 ? -36.125 -59.156 -10.133 1 87.44 837 ASP B N 1
ATOM 14976 C CA . ASP B 1 837 ? -35.594 -58.656 -8.859 1 87.44 837 ASP B CA 1
ATOM 14977 C C . ASP B 1 837 ? -34.75 -57.406 -9.062 1 87.44 837 ASP B C 1
ATOM 14979 O O . ASP B 1 837 ? -33.594 -57.375 -8.688 1 87.44 837 ASP B O 1
ATOM 14983 N N . GLY B 1 838 ? -35.5 -56.344 -9.578 1 92.62 838 GLY B N 1
ATOM 14984 C CA . GLY B 1 838 ? -34.812 -55.062 -9.711 1 92.62 838 GLY B CA 1
ATOM 14985 C C . GLY B 1 838 ? -34.656 -54.594 -11.148 1 92.62 838 GLY B C 1
ATOM 14986 O O . GLY B 1 838 ? -35.594 -54.719 -11.945 1 92.62 838 GLY B O 1
ATOM 14987 N N . TYR B 1 839 ? -33.562 -53.938 -11.398 1 95.38 839 TYR B N 1
ATOM 14988 C CA . TYR B 1 839 ? -33.281 -53.375 -12.719 1 95.38 839 TYR B CA 1
ATOM 14989 C C . TYR B 1 839 ? -31.922 -53.812 -13.242 1 95.38 839 TYR B C 1
ATOM 14991 O O . TYR B 1 839 ? -30.984 -54.031 -12.469 1 95.38 839 TYR B O 1
ATOM 14999 N N . GLU B 1 840 ? -31.891 -54.094 -14.492 1 95.06 840 GLU B N 1
ATOM 15000 C CA . GLU B 1 840 ? -30.641 -54.406 -15.164 1 95.06 840 GLU B CA 1
ATOM 15001 C C . GLU B 1 840 ? -30.203 -53.25 -16.078 1 95.06 840 GLU B C 1
ATOM 15003 O O . GLU B 1 840 ? -30.953 -52.812 -16.953 1 95.06 840 GLU B O 1
ATOM 15008 N N . VAL B 1 841 ? -29.016 -52.688 -15.766 1 96.69 841 VAL B N 1
ATOM 15009 C CA . VAL B 1 841 ? -28.453 -51.562 -16.547 1 96.69 841 VAL B CA 1
ATOM 15010 C C . VAL B 1 841 ? -27.406 -52.125 -17.516 1 96.69 841 VAL B C 1
ATOM 15012 O O . VAL B 1 841 ? -26.484 -52.844 -17.125 1 96.69 841 VAL B O 1
ATOM 15015 N N . THR B 1 842 ? -27.562 -51.812 -18.766 1 96.31 842 THR B N 1
ATOM 15016 C CA . THR B 1 842 ? -26.594 -52.219 -19.781 1 96.31 842 THR B CA 1
ATOM 15017 C C . THR B 1 842 ? -25.766 -51 -20.234 1 96.31 842 THR B C 1
ATOM 15019 O O . THR B 1 842 ? -26.312 -49.969 -20.578 1 96.31 842 THR B O 1
ATOM 15022 N N . LEU B 1 843 ? -24.469 -51.125 -20.141 1 97.25 843 LEU B N 1
ATOM 15023 C CA . LEU B 1 843 ? -23.5 -50.094 -20.578 1 97.25 843 LEU B CA 1
ATOM 15024 C C . LEU B 1 843 ? -22.688 -50.594 -21.75 1 97.25 843 LEU B C 1
ATOM 15026 O O . LEU B 1 843 ? -21.984 -51.625 -21.641 1 97.25 843 LEU B O 1
ATOM 15030 N N . LYS B 1 844 ? -22.812 -49.938 -22.891 1 96.81 844 LYS B N 1
ATOM 15031 C CA . LYS B 1 844 ? -21.969 -50.219 -24.047 1 96.81 844 LYS B CA 1
ATOM 15032 C C . LYS B 1 844 ? -20.844 -49.188 -24.172 1 96.81 844 LYS B C 1
ATOM 15034 O O . LYS B 1 844 ? -21.109 -48 -24.188 1 96.81 844 LYS B O 1
ATOM 15039 N N . VAL B 1 845 ? -19.625 -49.656 -24.156 1 97.25 845 VAL B N 1
ATOM 15040 C CA . VAL B 1 845 ? -18.438 -48.812 -24.312 1 97.25 845 VAL B CA 1
ATOM 15041 C C . VAL B 1 845 ? -17.828 -49.031 -25.688 1 97.25 845 VAL B C 1
ATOM 15043 O O . VAL B 1 845 ? -17.453 -50.156 -26.047 1 97.25 845 VAL B O 1
ATOM 15046 N N . GLU B 1 846 ? -17.75 -47.906 -26.438 1 96.69 846 GLU B N 1
ATOM 15047 C CA . GLU B 1 846 ? -17.188 -47.938 -27.781 1 96.69 846 GLU B CA 1
ATOM 15048 C C . GLU B 1 846 ? -15.906 -47.094 -27.859 1 96.69 846 GLU B C 1
ATOM 15050 O O . GLU B 1 846 ? -15.82 -46.031 -27.281 1 96.69 846 GLU B O 1
ATOM 15055 N N . GLN B 1 847 ? -14.906 -47.625 -28.391 1 95.56 847 GLN B N 1
ATOM 15056 C CA . GLN B 1 847 ? -13.656 -46.906 -28.656 1 95.56 847 GLN B CA 1
ATOM 15057 C C . GLN B 1 847 ? -13.453 -46.688 -30.141 1 95.56 847 GLN B C 1
ATOM 15059 O O . GLN B 1 847 ? -13.164 -47.656 -30.891 1 95.56 847 GLN B O 1
ATOM 15064 N N . PRO B 1 848 ? -13.578 -45.406 -30.516 1 86.94 848 PRO B N 1
ATOM 15065 C CA . PRO B 1 848 ? -13.391 -45.156 -31.938 1 86.94 848 PRO B CA 1
ATOM 15066 C C . PRO B 1 848 ? -11.953 -45.375 -32.406 1 86.94 848 PRO B C 1
ATOM 15068 O O . PRO B 1 848 ? -11.016 -45.156 -31.625 1 86.94 848 PRO B O 1
ATOM 15071 N N . GLY B 1 849 ? -11.711 -45.875 -33.594 1 80.25 849 GLY B N 1
ATOM 15072 C CA . GLY B 1 849 ? -10.391 -46.062 -34.156 1 80.25 849 GLY B CA 1
ATOM 15073 C C . GLY B 1 849 ? -10.07 -47.5 -34.469 1 80.25 849 GLY B C 1
ATOM 15074 O O . GLY B 1 849 ? -10.945 -48.375 -34.375 1 80.25 849 GLY B O 1
ATOM 15075 N N . SER B 1 850 ? -8.836 -47.719 -34.812 1 81.5 850 SER B N 1
ATOM 15076 C CA . SER B 1 850 ? -8.477 -49.062 -35.312 1 81.5 850 SER B CA 1
ATOM 15077 C C . SER B 1 850 ? -7.898 -49.938 -34.219 1 81.5 850 SER B C 1
ATOM 15079 O O . SER B 1 850 ? -8.008 -51.156 -34.25 1 81.5 850 SER B O 1
ATOM 15081 N N . ARG B 1 851 ? -7.312 -49.25 -33.219 1 89 851 ARG B N 1
ATOM 15082 C CA . ARG B 1 851 ? -6.742 -50.031 -32.125 1 89 851 ARG B CA 1
ATOM 15083 C C . ARG B 1 851 ? -7.316 -49.562 -30.797 1 89 851 ARG B C 1
ATOM 15085 O O . ARG B 1 851 ? -7.09 -48.438 -30.359 1 89 851 ARG B O 1
ATOM 15092 N N . PRO B 1 852 ? -8.023 -50.5 -30.172 1 93.62 852 PRO B N 1
ATOM 15093 C CA . PRO B 1 852 ? -8.617 -50.094 -28.891 1 93.62 852 PRO B CA 1
ATOM 15094 C C . PRO B 1 852 ? -7.586 -50 -27.766 1 93.62 852 PRO B C 1
ATOM 15096 O O . PRO B 1 852 ? -6.582 -50.719 -27.781 1 93.62 852 PRO B O 1
ATOM 15099 N N . TRP B 1 853 ? -7.809 -49.062 -26.828 1 96.06 853 TRP B N 1
ATOM 15100 C CA . TRP B 1 853 ? -7.078 -49.031 -25.578 1 96.06 853 TRP B CA 1
ATOM 15101 C C . TRP B 1 853 ? -7.582 -50.125 -24.625 1 96.06 853 TRP B C 1
ATOM 15103 O O . TRP B 1 853 ? -8.773 -50.438 -24.625 1 96.06 853 TRP B O 1
ATOM 15113 N N . HIS B 1 854 ? -6.723 -50.781 -23.953 1 97 854 HIS B N 1
ATOM 15114 C CA . HIS B 1 854 ? -7.043 -51.688 -22.844 1 97 854 HIS B CA 1
ATOM 15115 C C . HIS B 1 854 ? -6.941 -50.969 -21.5 1 97 854 HIS B C 1
ATOM 15117 O O . HIS B 1 854 ? -5.859 -50.531 -21.109 1 97 854 HIS B O 1
ATOM 15123 N N . PHE B 1 855 ? -8.07 -50.75 -20.797 1 97.88 855 PHE B N 1
ATOM 15124 C CA . PHE B 1 855 ? -8.023 -50.031 -19.531 1 97.88 855 PHE B CA 1
ATOM 15125 C C . PHE B 1 855 ? -9.102 -50.562 -18.578 1 97.88 855 PHE B C 1
ATOM 15127 O O . PHE B 1 855 ? -10 -51.281 -18.984 1 97.88 855 PHE B O 1
ATOM 15134 N N . VAL B 1 856 ? -8.969 -50.219 -17.266 1 97.62 856 VAL B N 1
ATOM 15135 C CA . VAL B 1 856 ? -9.938 -50.469 -16.203 1 97.62 856 VAL B CA 1
ATOM 15136 C C . VAL B 1 856 ? -10.516 -49.156 -15.711 1 97.62 856 VAL B C 1
ATOM 15138 O O . VAL B 1 856 ? -9.773 -48.188 -15.492 1 97.62 856 VAL B O 1
ATOM 15141 N N . ALA B 1 857 ? -11.805 -49.062 -15.656 1 97.44 857 ALA B N 1
ATOM 15142 C CA . ALA B 1 857 ? -12.445 -47.812 -15.219 1 97.44 857 ALA B CA 1
ATOM 15143 C C . ALA B 1 857 ? -13.602 -48.125 -14.266 1 97.44 857 ALA B C 1
ATOM 15145 O O . ALA B 1 857 ? -14.211 -49.188 -14.328 1 97.44 857 ALA B O 1
ATOM 15146 N N . MET B 1 858 ? -13.82 -47.156 -13.383 1 96.94 858 MET B N 1
ATOM 15147 C CA . MET B 1 858 ? -14.969 -47.25 -12.484 1 96.94 858 MET B CA 1
ATOM 15148 C C . MET B 1 858 ? -16.234 -46.75 -13.156 1 96.94 858 MET B C 1
ATOM 15150 O O . MET B 1 858 ? -16.203 -45.781 -13.898 1 96.94 858 MET B O 1
ATOM 15154 N N . VAL B 1 859 ? -17.312 -47.469 -12.914 1 97.62 859 VAL B N 1
ATOM 15155 C CA . VAL B 1 859 ? -18.641 -47.094 -13.367 1 97.62 859 VAL B CA 1
ATOM 15156 C C . VAL B 1 859 ? -19.547 -46.812 -12.156 1 97.62 859 VAL B C 1
ATOM 15158 O O . VAL B 1 859 ? -19.625 -47.656 -11.242 1 97.62 859 VAL B O 1
ATOM 15161 N N . GLU B 1 860 ? -20.094 -45.688 -12.148 1 96.62 860 GLU B N 1
ATOM 15162 C CA . GLU B 1 860 ? -21.062 -45.344 -11.109 1 96.62 860 GLU B CA 1
ATOM 15163 C C . GLU B 1 860 ? -22.484 -45.406 -11.633 1 96.62 860 GLU B C 1
ATOM 15165 O O . GLU B 1 860 ? -22.812 -44.781 -12.648 1 96.62 860 GLU B O 1
ATOM 15170 N N . VAL B 1 861 ? -23.328 -46.156 -11.062 1 96.75 861 VAL B N 1
ATOM 15171 C CA . VAL B 1 861 ? -24.766 -46.188 -11.359 1 96.75 861 VAL B CA 1
ATOM 15172 C C . VAL B 1 861 ? -25.531 -45.5 -10.25 1 96.75 861 VAL B C 1
ATOM 15174 O O . VAL B 1 861 ? -25.484 -45.906 -9.086 1 96.75 861 VAL B O 1
ATOM 15177 N N . ARG B 1 862 ? -26.172 -44.438 -10.633 1 95.5 862 ARG B N 1
ATOM 15178 C CA . ARG B 1 862 ? -26.891 -43.594 -9.672 1 95.5 862 ARG B CA 1
ATOM 15179 C C . ARG B 1 862 ? -28.391 -43.906 -9.719 1 95.5 862 ARG B C 1
ATOM 15181 O O . ARG B 1 862 ? -28.969 -44.094 -10.789 1 95.5 862 ARG B O 1
ATOM 15188 N N . THR B 1 863 ? -28.969 -44.094 -8.562 1 93.44 863 THR B N 1
ATOM 15189 C CA . THR B 1 863 ? -30.406 -44.188 -8.352 1 93.44 863 THR B CA 1
ATOM 15190 C C . THR B 1 863 ? -30.906 -43.062 -7.484 1 93.44 863 THR B C 1
ATOM 15192 O O . THR B 1 863 ? -30.109 -42.188 -7.078 1 93.44 863 THR B O 1
ATOM 15195 N N . ALA B 1 864 ? -32.156 -42.969 -7.184 1 88.62 864 ALA B N 1
ATOM 15196 C CA . ALA B 1 864 ? -32.719 -41.906 -6.344 1 88.62 864 ALA B CA 1
ATOM 15197 C C . ALA B 1 864 ? -32.219 -42.031 -4.906 1 88.62 864 ALA B C 1
ATOM 15199 O O . ALA B 1 864 ? -32.156 -41.062 -4.18 1 88.62 864 ALA B O 1
ATOM 15200 N N . LYS B 1 865 ? -31.812 -43.188 -4.52 1 88.38 865 LYS B N 1
ATOM 15201 C CA . LYS B 1 865 ? -31.484 -43.438 -3.117 1 88.38 865 LYS B CA 1
ATOM 15202 C C . LYS B 1 865 ? -29.984 -43.438 -2.896 1 88.38 865 LYS B C 1
ATOM 15204 O O . LYS B 1 865 ? -29.516 -43.344 -1.76 1 88.38 865 LYS B O 1
ATOM 15209 N N . GLY B 1 866 ? -29.328 -43.656 -3.99 1 91.12 866 GLY B N 1
ATOM 15210 C CA . GLY B 1 866 ? -27.891 -43.719 -3.846 1 91.12 866 GLY B CA 1
ATOM 15211 C C . GLY B 1 866 ? -27.188 -44.156 -5.121 1 91.12 866 GLY B C 1
ATOM 15212 O O . GLY B 1 866 ? -27.812 -44.312 -6.164 1 91.12 866 GLY B O 1
ATOM 15213 N N . ALA B 1 867 ? -25.844 -44.25 -4.961 1 93.56 867 ALA B N 1
ATOM 15214 C CA . ALA B 1 867 ? -25.031 -44.656 -6.105 1 93.56 867 ALA B CA 1
ATOM 15215 C C . ALA B 1 867 ? -24.172 -45.844 -5.762 1 93.56 867 ALA B C 1
ATOM 15217 O O . ALA B 1 867 ? -23.781 -46.031 -4.609 1 93.56 867 ALA B O 1
ATOM 15218 N N . THR B 1 868 ? -23.938 -46.688 -6.711 1 94 868 THR B N 1
ATOM 15219 C CA . THR B 1 868 ? -23.031 -47.812 -6.574 1 94 868 THR B CA 1
ATOM 15220 C C . THR B 1 868 ? -21.875 -47.719 -7.566 1 94 868 THR B C 1
ATOM 15222 O O . THR B 1 868 ? -22.078 -47.281 -8.703 1 94 868 THR B O 1
ATOM 15225 N N . LEU B 1 869 ? -20.719 -48.156 -7.137 1 95.56 869 LEU B N 1
ATOM 15226 C CA . LEU B 1 869 ? -19.531 -48.125 -7.988 1 95.56 869 LEU B CA 1
ATOM 15227 C C . LEU B 1 869 ? -19.031 -49.531 -8.266 1 95.56 869 LEU B C 1
ATOM 15229 O O . LEU B 1 869 ? -19.016 -50.375 -7.367 1 95.56 869 LEU B O 1
ATOM 15233 N N . GLU B 1 870 ? -18.766 -49.812 -9.453 1 95.69 870 GLU B N 1
ATOM 15234 C CA . GLU B 1 870 ? -18.156 -51.062 -9.883 1 95.69 870 GLU B CA 1
ATOM 15235 C C . GLU B 1 870 ? -17.031 -50.812 -10.898 1 95.69 870 GLU B C 1
ATOM 15237 O O . GLU B 1 870 ? -16.969 -49.719 -11.5 1 95.69 870 GLU B O 1
ATOM 15242 N N . ARG B 1 871 ? -16.203 -51.812 -11.039 1 96.06 871 ARG B N 1
ATOM 15243 C CA . ARG B 1 871 ? -15.102 -51.688 -12 1 96.06 871 ARG B CA 1
ATOM 15244 C C . ARG B 1 871 ? -15.359 -52.531 -13.234 1 96.06 871 ARG B C 1
ATOM 15246 O O . ARG B 1 871 ? -15.859 -53.656 -13.125 1 96.06 871 ARG B O 1
ATOM 15253 N N . VAL B 1 872 ? -14.969 -52 -14.391 1 97.31 872 VAL B N 1
ATOM 15254 C CA . VAL B 1 872 ? -15.039 -52.75 -15.633 1 97.31 872 VAL B CA 1
ATOM 15255 C C . VAL B 1 872 ? -13.68 -52.75 -16.328 1 97.31 872 VAL B C 1
ATOM 15257 O O . VAL B 1 872 ? -12.922 -51.781 -16.203 1 97.31 872 VAL B O 1
ATOM 15260 N N . GLU B 1 873 ? -13.375 -53.812 -16.969 1 97.62 873 GLU B N 1
ATOM 15261 C CA . GLU B 1 873 ? -12.18 -53.906 -17.812 1 97.62 873 GLU B CA 1
ATOM 15262 C C . GLU B 1 873 ? -12.547 -53.875 -19.297 1 97.62 873 GLU B C 1
ATOM 15264 O O . GLU B 1 873 ? -13.273 -54.719 -19.797 1 97.62 873 GLU B O 1
ATOM 15269 N N . VAL B 1 874 ? -12.141 -52.875 -20 1 97.5 874 VAL B N 1
ATOM 15270 C CA . VAL B 1 874 ? -12.438 -52.688 -21.406 1 97.5 874 VAL B CA 1
ATOM 15271 C C . VAL B 1 874 ? -11.227 -53.062 -22.25 1 97.5 874 VAL B C 1
ATOM 15273 O O . VAL B 1 874 ? -10.133 -52.5 -22.078 1 97.5 874 VAL B O 1
ATOM 15276 N N . LYS B 1 875 ? -11.336 -53.906 -23.219 1 93.88 875 LYS B N 1
ATOM 15277 C CA . LYS B 1 875 ? -10.219 -54.406 -24.016 1 93.88 875 LYS B CA 1
ATOM 15278 C C . LYS B 1 875 ? -10.492 -54.25 -25.516 1 93.88 875 LYS B C 1
ATOM 15280 O O . LYS B 1 875 ? -9.562 -54.219 -26.312 1 93.88 875 LYS B O 1
ATOM 15285 N N . GLY B 1 876 ? -11.812 -54.219 -25.812 1 91.88 876 GLY B N 1
ATOM 15286 C CA . GLY B 1 876 ? -12.164 -54.219 -27.219 1 91.88 876 GLY B CA 1
ATOM 15287 C C . GLY B 1 876 ? -12.734 -52.906 -27.719 1 91.88 876 GLY B C 1
ATOM 15288 O O . GLY B 1 876 ? -12.836 -51.938 -26.953 1 91.88 876 GLY B O 1
ATOM 15289 N N . LEU B 1 877 ? -13.023 -52.906 -29.031 1 94.38 877 LEU B N 1
ATOM 15290 C CA . LEU B 1 877 ? -13.594 -51.75 -29.688 1 94.38 877 LEU B CA 1
ATOM 15291 C C . LEU B 1 877 ? -15.023 -51.5 -29.234 1 94.38 877 LEU B C 1
ATOM 15293 O O . LEU B 1 877 ? -15.469 -50.344 -29.156 1 94.38 877 LEU B O 1
ATOM 15297 N N . ASN B 1 878 ? -15.656 -52.625 -29 1 94.56 878 ASN B N 1
ATOM 15298 C CA . ASN B 1 878 ? -17.031 -52.594 -28.5 1 94.56 878 ASN B CA 1
ATOM 15299 C C . ASN B 1 878 ? -17.25 -53.594 -27.375 1 94.56 878 ASN B C 1
ATOM 15301 O O . ASN B 1 878 ? -17.078 -54.812 -27.578 1 94.56 878 ASN B O 1
ATOM 15305 N N . GLU B 1 879 ? -17.578 -53.125 -26.234 1 96.31 879 GLU B N 1
ATOM 15306 C CA . GLU B 1 879 ? -17.828 -54.031 -25.094 1 96.31 879 GLU B CA 1
ATOM 15307 C C . GLU B 1 879 ? -19.125 -53.625 -24.375 1 96.31 879 GLU B C 1
ATOM 15309 O O . GLU B 1 879 ? -19.469 -52.438 -24.297 1 96.31 879 GLU B O 1
ATOM 15314 N N . THR B 1 880 ? -19.781 -54.594 -23.891 1 97.25 880 THR B N 1
ATOM 15315 C CA . THR B 1 880 ? -21.031 -54.406 -23.172 1 97.25 880 THR B CA 1
ATOM 15316 C C . THR B 1 880 ? -20.938 -54.938 -21.75 1 97.25 880 THR B C 1
ATOM 15318 O O . THR B 1 880 ? -20.422 -56.031 -21.531 1 97.25 880 THR B O 1
ATOM 15321 N N . PHE B 1 881 ? -21.375 -54.188 -20.844 1 97.5 881 PHE B N 1
ATOM 15322 C CA . PHE B 1 881 ? -21.406 -54.562 -19.438 1 97.5 881 PHE B CA 1
ATOM 15323 C C . PHE B 1 881 ? -22.797 -54.406 -18.859 1 97.5 881 PHE B C 1
ATOM 15325 O O . PHE B 1 881 ? -23.594 -53.594 -19.328 1 97.5 881 PHE B O 1
ATOM 15332 N N . THR B 1 882 ? -23.047 -55.25 -17.844 1 95.81 882 THR B N 1
ATOM 15333 C CA . THR B 1 882 ? -24.359 -55.188 -17.219 1 95.81 882 THR B CA 1
ATOM 15334 C C . THR B 1 882 ? -24.234 -55.031 -15.711 1 95.81 882 THR B C 1
ATOM 15336 O O . THR B 1 882 ? -23.359 -55.625 -15.086 1 95.81 882 THR B O 1
ATOM 15339 N N . PHE B 1 883 ? -25.094 -54.156 -15.172 1 95.69 883 PHE B N 1
ATOM 15340 C CA . PHE B 1 883 ? -25.156 -53.906 -13.742 1 95.69 883 PHE B CA 1
ATOM 15341 C C . PHE B 1 883 ? -26.578 -54.094 -13.219 1 95.69 883 PHE B C 1
ATOM 15343 O O . PHE B 1 883 ? -27.547 -53.906 -13.969 1 95.69 883 PHE B O 1
ATOM 15350 N N . ARG B 1 884 ? -26.672 -54.438 -11.93 1 93.12 884 ARG B N 1
ATOM 15351 C CA . ARG B 1 884 ? -27.969 -54.625 -11.312 1 93.12 884 ARG B CA 1
ATOM 15352 C C . ARG B 1 884 ? -28.172 -53.594 -10.188 1 93.12 884 ARG B C 1
ATOM 15354 O O . ARG B 1 884 ? -27.25 -53.312 -9.438 1 93.12 884 ARG B O 1
ATOM 15361 N N . THR B 1 885 ? -29.297 -53 -10.172 1 93.5 885 THR B N 1
ATOM 15362 C CA . THR B 1 885 ? -29.688 -52.094 -9.102 1 93.5 885 THR B CA 1
ATOM 15363 C C . THR B 1 885 ? -31.062 -52.469 -8.539 1 93.5 885 THR B C 1
ATOM 15365 O O . THR B 1 885 ? -31.891 -53.031 -9.25 1 93.5 885 THR B O 1
ATOM 15368 N N . ALA B 1 886 ? -31.25 -52.219 -7.227 1 90.75 886 ALA B N 1
ATOM 15369 C CA . ALA B 1 886 ? -32.531 -52.469 -6.586 1 90.75 886 ALA B CA 1
ATOM 15370 C C . ALA B 1 886 ? -33.562 -51.375 -6.973 1 90.75 886 ALA B C 1
ATOM 15372 O O . ALA B 1 886 ? -34.75 -51.656 -7.121 1 90.75 886 ALA B O 1
ATOM 15373 N N . GLU B 1 887 ? -33.062 -50.156 -7.113 1 91.94 887 GLU B N 1
ATOM 15374 C CA . GLU B 1 887 ? -33.906 -49 -7.488 1 91.94 887 GLU B CA 1
ATOM 15375 C C . GLU B 1 887 ? -33.688 -48.625 -8.953 1 91.94 887 GLU B C 1
ATOM 15377 O O . GLU B 1 887 ? -32.656 -48.969 -9.547 1 91.94 887 GLU B O 1
ATOM 15382 N N . PRO B 1 888 ? -34.75 -47.969 -9.492 1 93.38 888 PRO B N 1
ATOM 15383 C CA . PRO B 1 888 ? -34.562 -47.531 -10.883 1 93.38 888 PRO B CA 1
ATOM 15384 C C . PRO B 1 888 ? -33.344 -46.656 -11.07 1 93.38 888 PRO B C 1
ATOM 15386 O O . PRO B 1 888 ? -33.188 -45.656 -10.375 1 93.38 888 PRO B O 1
ATOM 15389 N N . PRO B 1 889 ? -32.469 -47.094 -11.969 1 95.62 889 PRO B N 1
ATOM 15390 C CA . PRO B 1 889 ? -31.297 -46.25 -12.258 1 95.62 889 PRO B CA 1
ATOM 15391 C C . PRO B 1 889 ? -31.672 -44.938 -12.93 1 95.62 889 PRO B C 1
ATOM 15393 O O . PRO B 1 889 ? -32.594 -44.906 -13.758 1 95.62 889 PRO B O 1
ATOM 15396 N N . VAL B 1 890 ? -31.016 -43.844 -12.609 1 94 890 VAL B N 1
ATOM 15397 C CA . VAL B 1 890 ? -31.297 -42.531 -13.148 1 94 890 VAL B CA 1
ATOM 15398 C C . VAL B 1 890 ? -30.141 -42.094 -14.055 1 94 890 VAL B C 1
ATOM 15400 O O . VAL B 1 890 ? -30.359 -41.344 -15.023 1 94 890 VAL B O 1
ATOM 15403 N N . ARG B 1 891 ? -28.922 -42.438 -13.703 1 95.25 891 ARG B N 1
ATOM 15404 C CA . ARG B 1 891 ? -27.734 -41.969 -14.422 1 95.25 891 ARG B CA 1
ATOM 15405 C C . ARG B 1 891 ? -26.594 -42.969 -14.312 1 95.25 891 ARG B C 1
ATOM 15407 O O . ARG B 1 891 ? -26.406 -43.594 -13.266 1 95.25 891 ARG B O 1
ATOM 15414 N N . VAL B 1 892 ? -25.875 -43.125 -15.367 1 97.06 892 VAL B N 1
ATOM 15415 C CA . VAL B 1 892 ? -24.656 -43.938 -15.375 1 97.06 892 VAL B CA 1
ATOM 15416 C C . VAL B 1 892 ? -23.469 -43.031 -15.711 1 97.06 892 VAL B C 1
ATOM 15418 O O . VAL B 1 892 ? -23.484 -42.312 -16.703 1 97.06 892 VAL B O 1
ATOM 15421 N N . VAL B 1 893 ? -22.516 -43.094 -14.805 1 96.62 893 VAL B N 1
ATOM 15422 C CA . VAL B 1 893 ? -21.281 -42.344 -15.023 1 96.62 893 VAL B CA 1
ATOM 15423 C C . VAL B 1 893 ? -20.141 -43.312 -15.305 1 96.62 893 VAL B C 1
ATOM 15425 O O . VAL B 1 893 ? -19.766 -44.094 -14.445 1 96.62 893 VAL B O 1
ATOM 15428 N N . PHE B 1 894 ? -19.594 -43.281 -16.516 1 97.12 894 PHE B N 1
ATOM 15429 C CA . PHE B 1 894 ? -18.406 -44.031 -16.875 1 97.12 894 PHE B CA 1
ATOM 15430 C C . PHE B 1 894 ? -17.141 -43.281 -16.516 1 97.12 894 PHE B C 1
ATOM 15432 O O . PHE B 1 894 ? -17.094 -42.062 -16.656 1 97.12 894 PHE B O 1
ATOM 15439 N N . ASN B 1 895 ? -16.047 -44 -16.062 1 97.69 895 ASN B N 1
ATOM 15440 C CA . ASN B 1 895 ? -14.789 -43.375 -15.617 1 97.69 895 ASN B CA 1
ATOM 15441 C C . ASN B 1 895 ? -15.008 -42.438 -14.43 1 97.69 895 ASN B C 1
ATOM 15443 O O . ASN B 1 895 ? -14.453 -41.344 -14.391 1 97.69 895 ASN B O 1
ATOM 15447 N N . ALA B 1 896 ? -15.875 -42.875 -13.492 1 96.12 896 ALA B N 1
ATOM 15448 C CA . ALA B 1 896 ? -16.281 -42.031 -12.352 1 96.12 896 ALA B CA 1
ATOM 15449 C C . ALA B 1 896 ? -15.078 -41.688 -11.484 1 96.12 896 ALA B C 1
ATOM 15451 O O . ALA B 1 896 ? -15.055 -40.625 -10.852 1 96.12 896 ALA B O 1
ATOM 15452 N N . GLY B 1 897 ? -14.117 -42.5 -11.414 1 95.88 897 GLY B N 1
ATOM 15453 C CA . GLY B 1 897 ? -12.922 -42.219 -10.625 1 95.88 897 GLY B CA 1
ATOM 15454 C C . GLY B 1 897 ? -11.852 -41.469 -11.383 1 95.88 897 GLY B C 1
ATOM 15455 O O . GLY B 1 897 ? -10.789 -41.156 -10.844 1 95.88 897 GLY B O 1
ATOM 15456 N N . ASN B 1 898 ? -12.133 -41.219 -12.625 1 97.06 898 ASN B N 1
ATOM 15457 C CA . ASN B 1 898 ? -11.141 -40.625 -13.508 1 97.06 898 ASN B CA 1
ATOM 15458 C C . ASN B 1 898 ? -9.883 -41.469 -13.609 1 97.06 898 ASN B C 1
ATOM 15460 O O . ASN B 1 898 ? -8.766 -40.938 -13.57 1 97.06 898 ASN B O 1
ATOM 15464 N N . ASP B 1 899 ? -10.141 -42.688 -13.672 1 97.69 899 ASP B N 1
ATOM 15465 C CA . ASP B 1 899 ? -9.086 -43.688 -13.703 1 97.69 899 ASP B CA 1
ATOM 15466 C C . ASP B 1 899 ? -8.266 -43.594 -14.984 1 97.69 899 ASP B C 1
ATOM 15468 O O . ASP B 1 899 ? -7.117 -44.031 -15.023 1 97.69 899 ASP B O 1
ATOM 15472 N N . ILE B 1 900 ? -8.883 -43.125 -16.031 1 97.31 900 ILE B N 1
ATOM 15473 C CA . ILE B 1 900 ? -8.156 -42.875 -17.281 1 97.31 900 ILE B CA 1
ATOM 15474 C C . ILE B 1 900 ? -8.258 -41.375 -17.641 1 97.31 900 ILE B C 1
ATOM 15476 O O . ILE B 1 900 ? -9.289 -40.75 -17.422 1 97.31 900 ILE B O 1
ATOM 15480 N N . PRO B 1 901 ? -7.125 -40.781 -18.156 1 97.12 901 PRO B N 1
ATOM 15481 C CA . PRO B 1 901 ? -7.227 -39.438 -18.719 1 97.12 901 PRO B CA 1
ATOM 15482 C C . PRO B 1 901 ? -8.008 -39.375 -20.016 1 97.12 901 PRO B C 1
ATOM 15484 O O . PRO B 1 901 ? -7.848 -40.25 -20.875 1 97.12 901 PRO B O 1
ATOM 15487 N N . VAL B 1 902 ? -8.859 -38.5 -20.188 1 96.31 902 VAL B N 1
ATOM 15488 C CA . VAL B 1 902 ? -9.695 -38.344 -21.375 1 96.31 902 VAL B CA 1
ATOM 15489 C C . VAL B 1 902 ? -9.742 -36.875 -21.781 1 96.31 902 VAL B C 1
ATOM 15491 O O . VAL B 1 902 ? -9.438 -36 -20.984 1 96.31 902 VAL B O 1
ATOM 15494 N N . PRO B 1 903 ? -9.984 -36.594 -23.047 1 93.94 903 PRO B N 1
ATOM 15495 C CA . PRO B 1 903 ? -10.211 -35.219 -23.438 1 93.94 903 PRO B CA 1
ATOM 15496 C C . PRO B 1 903 ? -11.391 -34.562 -22.703 1 93.94 903 PRO B C 1
ATOM 15498 O O . PRO B 1 903 ? -12.398 -35.25 -22.469 1 93.94 903 PRO B O 1
ATOM 15501 N N . ARG B 1 904 ? -11.164 -33.406 -22.297 1 92.88 904 ARG B N 1
ATOM 15502 C CA . ARG B 1 904 ? -12.188 -32.562 -21.641 1 92.88 904 ARG B CA 1
ATOM 15503 C C . ARG B 1 904 ? -12.281 -31.203 -22.297 1 92.88 904 ARG B C 1
ATOM 15505 O O . ARG B 1 904 ? -11.258 -30.594 -22.641 1 92.88 904 ARG B O 1
ATOM 15512 N N . GLU B 1 905 ? -13.461 -30.719 -22.5 1 88.38 905 GLU B N 1
ATOM 15513 C CA . GLU B 1 905 ? -13.664 -29.391 -23.062 1 88.38 905 GLU B CA 1
ATOM 15514 C C . GLU B 1 905 ? -13.227 -28.297 -22.094 1 88.38 905 GLU B C 1
ATOM 15516 O O . GLU B 1 905 ? -12.625 -27.297 -22.5 1 88.38 905 GLU B O 1
ATOM 15521 N N . GLN B 1 906 ? -13.578 -28.562 -20.906 1 93.81 906 GLN B N 1
ATOM 15522 C CA . GLN B 1 906 ? -13.211 -27.609 -19.859 1 93.81 906 GLN B CA 1
ATOM 15523 C C . GLN B 1 906 ? -12.125 -28.172 -18.953 1 93.81 906 GLN B C 1
ATOM 15525 O O . GLN B 1 906 ? -12.422 -28.844 -17.969 1 93.81 906 GLN B O 1
ATOM 15530 N N . HIS B 1 907 ? -10.891 -27.828 -19.266 1 94.75 907 HIS B N 1
ATOM 15531 C CA . HIS B 1 907 ? -9.797 -28.406 -18.484 1 94.75 907 HIS B CA 1
ATOM 15532 C C . HIS B 1 907 ? -9.031 -27.312 -17.734 1 94.75 907 HIS B C 1
ATOM 15534 O O . HIS B 1 907 ? -8.086 -27.609 -17 1 94.75 907 HIS B O 1
ATOM 15540 N N . GLN B 1 908 ? -9.453 -25.984 -17.891 1 95 908 GLN B N 1
ATOM 15541 C CA . GLN B 1 908 ? -8.766 -24.875 -17.25 1 95 908 GLN B CA 1
ATOM 15542 C C . GLN B 1 908 ? -8.922 -24.938 -15.734 1 95 908 GLN B C 1
ATOM 15544 O O . GLN B 1 908 ? -9.977 -25.312 -15.227 1 95 908 GLN B O 1
ATOM 15549 N N . THR B 1 909 ? -7.879 -24.562 -15.008 1 96.88 909 THR B N 1
ATOM 15550 C CA . THR B 1 909 ? -7.91 -24.391 -13.562 1 96.88 909 THR B CA 1
ATOM 15551 C C . THR B 1 909 ? -7.594 -22.938 -13.18 1 96.88 909 THR B C 1
ATOM 15553 O O . THR B 1 909 ? -7.074 -22.188 -14 1 96.88 909 THR B O 1
ATOM 15556 N N . LEU B 1 910 ? -7.898 -22.516 -11.992 1 97.5 910 LEU B N 1
ATOM 15557 C CA . LEU B 1 910 ? -7.652 -21.156 -11.508 1 97.5 910 LEU B CA 1
ATOM 15558 C C . LEU B 1 910 ? -6.156 -20.875 -11.422 1 97.5 910 LEU B C 1
ATOM 15560 O O . LEU B 1 910 ? -5.727 -19.734 -11.578 1 97.5 910 LEU B O 1
ATOM 15564 N N . SER B 1 911 ? -5.348 -21.891 -11.266 1 95.06 911 SER B N 1
ATOM 15565 C CA . SER B 1 911 ? -3.902 -21.75 -11.133 1 95.06 911 SER B CA 1
ATOM 15566 C C . SER B 1 911 ? -3.264 -21.391 -12.477 1 95.06 911 SER B C 1
ATOM 15568 O O . SER B 1 911 ? -2.139 -20.875 -12.516 1 95.06 911 SER B O 1
ATOM 15570 N N . ASN B 1 912 ? -3.945 -21.594 -13.578 1 95.81 912 ASN B N 1
ATOM 15571 C CA . ASN B 1 912 ? -3.395 -21.375 -14.914 1 95.81 912 ASN B CA 1
ATOM 15572 C C . ASN B 1 912 ? -3.141 -19.891 -15.18 1 95.81 912 ASN B C 1
ATOM 15574 O O . ASN B 1 912 ? -2.43 -19.547 -16.125 1 95.81 912 ASN B O 1
ATOM 15578 N N . GLN B 1 913 ? -3.689 -19.078 -14.305 1 94.25 913 GLN B N 1
ATOM 15579 C CA . GLN B 1 913 ? -3.414 -17.641 -14.406 1 94.25 913 GLN B CA 1
ATOM 15580 C C . GLN B 1 913 ? -1.913 -17.375 -14.352 1 94.25 913 GLN B C 1
ATOM 15582 O O . GLN B 1 913 ? -1.424 -16.438 -15 1 94.25 913 GLN B O 1
ATOM 15587 N N . LEU B 1 914 ? -1.202 -18.188 -13.641 1 92.31 914 LEU B N 1
ATOM 15588 C CA . LEU B 1 914 ? 0.229 -17.969 -13.453 1 92.31 914 LEU B CA 1
ATOM 15589 C C . LEU B 1 914 ? 1.036 -18.766 -14.469 1 92.31 914 LEU B C 1
ATOM 15591 O O . LEU B 1 914 ? 2.244 -18.562 -14.609 1 92.31 914 LEU B O 1
ATOM 15595 N N . ASP B 1 915 ? 0.362 -19.672 -15.18 1 90.25 915 ASP B N 1
ATOM 15596 C CA . ASP B 1 915 ? 1.05 -20.484 -16.172 1 90.25 915 ASP B CA 1
ATOM 15597 C C . ASP B 1 915 ? 1.131 -19.75 -17.516 1 90.25 915 ASP B C 1
ATOM 15599 O O . ASP B 1 915 ? 2.086 -19.938 -18.281 1 90.25 915 ASP B O 1
ATOM 15603 N N . ALA B 1 916 ? 0.1 -18.984 -17.797 1 88.56 916 ALA B N 1
ATOM 15604 C CA . ALA B 1 916 ? 0.022 -18.219 -19.047 1 88.56 916 ALA B CA 1
ATOM 15605 C C . ALA B 1 916 ? -0.364 -16.766 -18.766 1 88.56 916 ALA B C 1
ATOM 15607 O O . ALA B 1 916 ? -1.419 -16.297 -19.203 1 88.56 916 ALA B O 1
ATOM 15608 N N . TRP B 1 917 ? 0.513 -16.062 -18.188 1 90.81 917 TRP B N 1
ATOM 15609 C CA . TRP B 1 917 ? 0.167 -14.734 -17.703 1 90.81 917 TRP B CA 1
ATOM 15610 C C . TRP B 1 917 ? 0.452 -13.672 -18.766 1 90.81 917 TRP B C 1
ATOM 15612 O O . TRP B 1 917 ? 0.016 -12.523 -18.641 1 90.81 917 TRP B O 1
ATOM 15622 N N . GLU B 1 918 ? 1.115 -13.953 -19.906 1 89.75 918 GLU B N 1
ATOM 15623 C CA . GLU B 1 918 ? 1.575 -12.977 -20.891 1 89.75 918 GLU B CA 1
ATOM 15624 C C . GLU B 1 918 ? 0.4 -12.336 -21.625 1 89.75 918 GLU B C 1
ATOM 15626 O O . GLU B 1 918 ? 0.497 -11.203 -22.094 1 89.75 918 GLU B O 1
ATOM 15631 N N . LYS B 1 919 ? -0.7 -13.109 -21.672 1 93.06 919 LYS B N 1
ATOM 15632 C CA . LYS B 1 919 ? -1.857 -12.602 -22.391 1 93.06 919 LYS B CA 1
ATOM 15633 C C . LYS B 1 919 ? -3.006 -12.266 -21.453 1 93.06 919 LYS B C 1
ATOM 15635 O O . LYS B 1 919 ? -4.137 -12.055 -21.891 1 93.06 919 LYS B O 1
ATOM 15640 N N . LEU B 1 920 ? -2.74 -12.258 -20.188 1 96.5 920 LEU B N 1
ATOM 15641 C CA . LEU B 1 920 ? -3.785 -11.992 -19.203 1 96.5 920 LEU B CA 1
ATOM 15642 C C . LEU B 1 920 ? -4.238 -10.539 -19.25 1 96.5 920 LEU B C 1
ATOM 15644 O O . LEU B 1 920 ? -3.408 -9.633 -19.375 1 96.5 920 LEU B O 1
ATOM 15648 N N . LEU B 1 921 ? -5.48 -10.281 -19.297 1 97.88 921 LEU B N 1
ATOM 15649 C CA . LEU B 1 921 ? -6.117 -8.977 -19.203 1 97.88 921 LEU B CA 1
ATOM 15650 C C . LEU B 1 921 ? -7.129 -8.945 -18.062 1 97.88 921 LEU B C 1
ATOM 15652 O O . LEU B 1 921 ? -8.07 -9.742 -18.047 1 97.88 921 LEU B O 1
ATOM 15656 N N . LEU B 1 922 ? -6.93 -8.086 -17.094 1 98 922 LEU B N 1
ATOM 15657 C CA . LEU B 1 922 ? -7.902 -7.895 -16.016 1 98 922 LEU B CA 1
ATOM 15658 C C . LEU B 1 922 ? -8.969 -6.887 -16.422 1 98 922 LEU B C 1
ATOM 15660 O O . LEU B 1 922 ? -8.656 -5.801 -16.906 1 98 922 LEU B O 1
ATOM 15664 N N . VAL B 1 923 ? -10.211 -7.277 -16.266 1 97.12 923 VAL B N 1
ATOM 15665 C CA . VAL B 1 923 ? -11.328 -6.418 -16.656 1 97.12 923 VAL B CA 1
ATOM 15666 C C . VAL B 1 923 ? -12.211 -6.137 -15.445 1 97.12 923 VAL B C 1
ATOM 15668 O O . VAL B 1 923 ? -12.906 -7.023 -14.961 1 97.12 923 VAL B O 1
ATOM 15671 N N . HIS B 1 924 ? -12.227 -4.926 -14.93 1 95.12 924 HIS B N 1
ATOM 15672 C CA . HIS B 1 924 ? -13.062 -4.582 -13.789 1 95.12 924 HIS B CA 1
ATOM 15673 C C . HIS B 1 924 ? -14.375 -3.951 -14.234 1 95.12 924 HIS B C 1
ATOM 15675 O O . HIS B 1 924 ? -14.445 -3.342 -15.305 1 95.12 924 HIS B O 1
ATOM 15681 N N . GLY B 1 925 ? -15.383 -4.125 -13.398 1 92.62 925 GLY B N 1
ATOM 15682 C CA . GLY B 1 925 ? -16.703 -3.58 -13.703 1 92.62 925 GLY B CA 1
ATOM 15683 C C . GLY B 1 925 ? -16.797 -2.09 -13.438 1 92.62 925 GLY B C 1
ATOM 15684 O O . GLY B 1 925 ? -16.031 -1.536 -12.656 1 92.62 925 GLY B O 1
ATOM 15685 N N . THR B 1 926 ? -17.766 -1.463 -14.125 1 89.75 926 THR B N 1
ATOM 15686 C CA . THR B 1 926 ? -17.969 -0.027 -13.977 1 89.75 926 THR B CA 1
ATOM 15687 C C . THR B 1 926 ? -19.438 0.276 -13.656 1 89.75 926 THR B C 1
ATOM 15689 O O . THR B 1 926 ? -19.859 1.433 -13.703 1 89.75 926 THR B O 1
ATOM 15692 N N . ALA B 1 927 ? -20.203 -0.752 -13.312 1 86.81 927 ALA B N 1
ATOM 15693 C CA . ALA B 1 927 ? -21.641 -0.545 -13.125 1 86.81 927 ALA B CA 1
ATOM 15694 C C . ALA B 1 927 ? -21.953 -0.175 -11.672 1 86.81 927 ALA B C 1
ATOM 15696 O O . ALA B 1 927 ? -22.812 0.674 -11.414 1 86.81 927 ALA B O 1
ATOM 15697 N N . ARG B 1 928 ? -21.375 -0.847 -10.805 1 88.62 928 ARG B N 1
ATOM 15698 C CA . ARG B 1 928 ? -21.594 -0.624 -9.383 1 88.62 928 ARG B CA 1
ATOM 15699 C C . ARG B 1 928 ? -20.281 -0.718 -8.609 1 88.62 928 ARG B C 1
ATOM 15701 O O . ARG B 1 928 ? -19.359 -1.436 -9.016 1 88.62 928 ARG B O 1
ATOM 15708 N N . GLN B 1 929 ? -20.25 -0.007 -7.504 1 91.94 929 GLN B N 1
ATOM 15709 C CA . GLN B 1 929 ? -19.062 -0.035 -6.652 1 91.94 929 GLN B CA 1
ATOM 15710 C C . GLN B 1 929 ? -17.797 0.186 -7.469 1 91.94 929 GLN B C 1
ATOM 15712 O O . GLN B 1 929 ? -16.812 -0.544 -7.309 1 91.94 929 GLN B O 1
ATOM 15717 N N . THR B 1 930 ? -17.875 1.138 -8.344 1 92.38 930 THR B N 1
ATOM 15718 C CA . THR B 1 930 ? -16.875 1.355 -9.383 1 92.38 930 THR B CA 1
ATOM 15719 C C . THR B 1 930 ? -15.5 1.576 -8.766 1 92.38 930 THR B C 1
ATOM 15721 O O . THR B 1 930 ? -14.516 0.989 -9.211 1 92.38 930 THR B O 1
ATOM 15724 N N . GLU B 1 931 ? -15.461 2.451 -7.734 1 94.19 931 GLU B N 1
ATOM 15725 C CA . GLU B 1 931 ? -14.172 2.773 -7.129 1 94.19 931 GLU B CA 1
ATOM 15726 C C . GLU B 1 931 ? -13.516 1.531 -6.539 1 94.19 931 GLU B C 1
ATOM 15728 O O . GLU B 1 931 ? -12.344 1.262 -6.797 1 94.19 931 GLU B O 1
ATOM 15733 N N . SER B 1 932 ? -14.281 0.772 -5.793 1 95.5 932 SER B N 1
ATOM 15734 C CA . SER B 1 932 ? -13.75 -0.416 -5.133 1 95.5 932 SER B CA 1
ATOM 15735 C C . SER B 1 932 ? -13.398 -1.501 -6.145 1 95.5 932 SER B C 1
ATOM 15737 O O . SER B 1 932 ? -12.438 -2.246 -5.957 1 95.5 932 SER B O 1
ATOM 15739 N N . MET B 1 933 ? -14.234 -1.654 -7.199 1 95.56 933 MET B N 1
ATOM 15740 C CA . MET B 1 933 ? -13.938 -2.623 -8.25 1 95.56 933 MET B CA 1
ATOM 15741 C C . MET B 1 933 ? -12.578 -2.348 -8.875 1 95.56 933 MET B C 1
ATOM 15743 O O . MET B 1 933 ? -11.781 -3.268 -9.07 1 95.56 933 MET B O 1
ATOM 15747 N N . ARG B 1 934 ? -12.352 -1.124 -9.211 1 96 934 ARG B N 1
ATOM 15748 C CA . ARG B 1 934 ? -11.07 -0.733 -9.789 1 96 934 ARG B CA 1
ATOM 15749 C C . ARG B 1 934 ? -9.938 -0.954 -8.797 1 96 934 ARG B C 1
ATOM 15751 O O . ARG B 1 934 ? -8.898 -1.519 -9.148 1 96 934 ARG B O 1
ATOM 15758 N N . THR B 1 935 ? -10.141 -0.547 -7.535 1 96.81 935 THR B N 1
ATOM 15759 C CA . THR B 1 935 ? -9.125 -0.7 -6.496 1 96.81 935 THR B CA 1
ATOM 15760 C C . THR B 1 935 ? -8.773 -2.172 -6.293 1 96.81 935 THR B C 1
ATOM 15762 O O . THR B 1 935 ? -7.598 -2.533 -6.234 1 96.81 935 THR B O 1
ATOM 15765 N N . LEU B 1 936 ? -9.766 -3.018 -6.203 1 97.31 936 LEU B N 1
ATOM 15766 C CA . LEU B 1 936 ? -9.555 -4.43 -5.918 1 97.31 936 LEU B CA 1
ATOM 15767 C C . LEU B 1 936 ? -8.914 -5.137 -7.109 1 97.31 936 LEU B C 1
ATOM 15769 O O . LEU B 1 936 ? -8.078 -6.023 -6.938 1 97.31 936 LEU B O 1
ATOM 15773 N N . ALA B 1 937 ? -9.32 -4.766 -8.32 1 97.62 937 ALA B N 1
ATOM 15774 C CA . ALA B 1 937 ? -8.68 -5.328 -9.5 1 97.62 937 ALA B CA 1
ATOM 15775 C C . ALA B 1 937 ? -7.207 -4.938 -9.562 1 97.62 937 ALA B C 1
ATOM 15777 O O . ALA B 1 937 ? -6.348 -5.773 -9.859 1 97.62 937 ALA B O 1
ATOM 15778 N N . LEU B 1 938 ? -6.91 -3.646 -9.305 1 96.44 938 LEU B N 1
ATOM 15779 C CA . LEU B 1 938 ? -5.527 -3.191 -9.25 1 96.44 938 LEU B CA 1
ATOM 15780 C C . LEU B 1 938 ? -4.754 -3.93 -8.156 1 96.44 938 LEU B C 1
ATOM 15782 O O . LEU B 1 938 ? -3.6 -4.312 -8.359 1 96.44 938 LEU B O 1
ATOM 15786 N N . GLY B 1 939 ? -5.426 -4.074 -7.012 1 96.38 939 GLY B N 1
ATOM 15787 C CA . GLY B 1 939 ? -4.805 -4.832 -5.938 1 96.38 939 GLY B CA 1
ATOM 15788 C C . GLY B 1 939 ? -4.473 -6.258 -6.328 1 96.38 939 GLY B C 1
ATOM 15789 O O . GLY B 1 939 ? -3.387 -6.754 -6.016 1 96.38 939 GLY B O 1
ATOM 15790 N N . TYR B 1 940 ? -5.367 -6.93 -6.965 1 97.56 940 TYR B N 1
ATOM 15791 C CA . TYR B 1 940 ? -5.137 -8.305 -7.379 1 97.56 940 TYR B CA 1
ATOM 15792 C C . TYR B 1 940 ? -3.998 -8.391 -8.391 1 97.56 940 TYR B C 1
ATOM 15794 O O . TYR B 1 940 ? -3.219 -9.344 -8.375 1 97.56 940 TYR B O 1
ATOM 15802 N N . ARG B 1 941 ? -3.979 -7.402 -9.32 1 96.88 941 ARG B N 1
ATOM 15803 C CA . ARG B 1 941 ? -2.859 -7.316 -10.25 1 96.88 941 ARG B CA 1
ATOM 15804 C C . ARG B 1 941 ? -1.526 -7.328 -9.508 1 96.88 941 ARG B C 1
ATOM 15806 O O . ARG B 1 941 ? -0.598 -8.039 -9.898 1 96.88 941 ARG B O 1
ATOM 15813 N N . GLU B 1 942 ? -1.414 -6.52 -8.438 1 95.81 942 GLU B N 1
ATOM 15814 C CA . GLU B 1 942 ? -0.197 -6.473 -7.637 1 95.81 942 GLU B CA 1
ATOM 15815 C C . GLU B 1 942 ? 0.055 -7.805 -6.938 1 95.81 942 GLU B C 1
ATOM 15817 O O . GLU B 1 942 ? 1.2 -8.242 -6.824 1 95.81 942 GLU B O 1
ATOM 15822 N N . VAL B 1 943 ? -1.011 -8.406 -6.496 1 95.81 943 VAL B N 1
ATOM 15823 C CA . VAL B 1 943 ? -0.914 -9.695 -5.816 1 95.81 943 VAL B CA 1
ATOM 15824 C C . VAL B 1 943 ? -0.318 -10.734 -6.758 1 95.81 943 VAL B C 1
ATOM 15826 O O . VAL B 1 943 ? 0.583 -11.484 -6.379 1 95.81 943 VAL B O 1
ATOM 15829 N N . LEU B 1 944 ? -0.783 -10.766 -7.98 1 95.81 944 LEU B N 1
ATOM 15830 C CA . LEU B 1 944 ? -0.257 -11.711 -8.953 1 95.81 944 LEU B CA 1
ATOM 15831 C C . LEU B 1 944 ? 1.206 -11.414 -9.266 1 95.81 944 LEU B C 1
ATOM 15833 O O . LEU B 1 944 ? 2.029 -12.336 -9.328 1 95.81 944 LEU B O 1
ATOM 15837 N N . ALA B 1 945 ? 1.483 -10.125 -9.422 1 95.56 945 ALA B N 1
ATOM 15838 C CA . ALA B 1 945 ? 2.852 -9.711 -9.727 1 95.56 945 ALA B CA 1
ATOM 15839 C C . ALA B 1 945 ? 3.807 -10.109 -8.609 1 95.56 945 ALA B C 1
ATOM 15841 O O . ALA B 1 945 ? 4.906 -10.602 -8.867 1 95.56 945 ALA B O 1
ATOM 15842 N N . ASP B 1 946 ? 3.406 -9.93 -7.41 1 93.5 946 ASP B N 1
ATOM 15843 C CA . ASP B 1 946 ? 4.254 -10.219 -6.254 1 93.5 946 ASP B CA 1
ATOM 15844 C C . ASP B 1 946 ? 4.34 -11.719 -5.992 1 93.5 946 ASP B C 1
ATOM 15846 O O . ASP B 1 946 ? 5.309 -12.195 -5.402 1 93.5 946 ASP B O 1
ATOM 15850 N N . ALA B 1 947 ? 3.301 -12.422 -6.441 1 91 947 ALA B N 1
ATOM 15851 C CA . ALA B 1 947 ? 3.27 -13.867 -6.195 1 91 947 ALA B CA 1
ATOM 15852 C C . ALA B 1 947 ? 4.238 -14.602 -7.121 1 91 947 ALA B C 1
ATOM 15854 O O . ALA B 1 947 ? 4.898 -15.555 -6.703 1 91 947 ALA B O 1
ATOM 15855 N N . PHE B 1 948 ? 4.242 -14.125 -8.352 1 88.62 948 PHE B N 1
ATOM 15856 C CA . PHE B 1 948 ? 5.039 -14.945 -9.258 1 88.62 948 PHE B CA 1
ATOM 15857 C C . PHE B 1 948 ? 5.441 -14.148 -10.5 1 88.62 948 PHE B C 1
ATOM 15859 O O . PHE B 1 948 ? 6.602 -14.172 -10.906 1 88.62 948 PHE B O 1
ATOM 15866 N N . VAL B 1 949 ? 4.656 -13.328 -11.07 1 86.88 949 VAL B N 1
ATOM 15867 C CA . VAL B 1 949 ? 4.742 -12.883 -12.461 1 86.88 949 VAL B CA 1
ATOM 15868 C C . VAL B 1 949 ? 5.738 -11.734 -12.57 1 86.88 949 VAL B C 1
ATOM 15870 O O . VAL B 1 949 ? 6.414 -11.586 -13.594 1 86.88 949 VAL B O 1
ATOM 15873 N N . GLU B 1 950 ? 5.824 -10.898 -11.531 1 91.75 950 GLU B N 1
ATOM 15874 C CA . GLU B 1 950 ? 6.703 -9.734 -11.508 1 91.75 950 GLU B CA 1
ATOM 15875 C C . GLU B 1 950 ? 6.469 -8.844 -12.727 1 91.75 950 GLU B C 1
ATOM 15877 O O . GLU B 1 950 ? 7.422 -8.352 -13.336 1 91.75 950 GLU B O 1
ATOM 15882 N N . TYR B 1 951 ? 5.281 -8.844 -13.188 1 89.06 951 TYR B N 1
ATOM 15883 C CA . TYR B 1 951 ? 4.762 -8.07 -14.312 1 89.06 951 TYR B CA 1
ATOM 15884 C C . TYR B 1 951 ? 3.363 -7.551 -14.016 1 89.06 951 TYR B C 1
ATOM 15886 O O . TYR B 1 951 ? 2.537 -8.266 -13.438 1 89.06 951 TYR B O 1
ATOM 15894 N N . LEU B 1 952 ? 3.23 -6.215 -14.242 1 93 952 LEU B N 1
ATOM 15895 C CA . LEU B 1 952 ? 1.892 -5.664 -14.062 1 93 952 LEU B CA 1
ATOM 15896 C C . LEU B 1 952 ? 1.044 -5.859 -15.312 1 93 952 LEU B C 1
ATOM 15898 O O . LEU B 1 952 ? 1.239 -5.168 -16.312 1 93 952 LEU B O 1
ATOM 15902 N N . MET B 1 953 ? 0.107 -6.711 -15.227 1 94.94 953 MET B N 1
ATOM 15903 C CA . MET B 1 953 ? -0.762 -7.016 -16.359 1 94.94 953 MET B CA 1
ATOM 15904 C C . MET B 1 953 ? -1.649 -5.82 -16.703 1 94.94 953 MET B C 1
ATOM 15906 O O . MET B 1 953 ? -1.98 -5.02 -15.82 1 94.94 953 MET B O 1
ATOM 15910 N N . PRO B 1 954 ? -2.033 -5.738 -17.984 1 95.44 954 PRO B N 1
ATOM 15911 C CA . PRO B 1 954 ? -2.961 -4.668 -18.359 1 95.44 954 PRO B CA 1
ATOM 15912 C C . PRO B 1 954 ? -4.316 -4.789 -17.672 1 95.44 954 PRO B C 1
ATOM 15914 O O . PRO B 1 954 ? -4.77 -5.902 -17.391 1 95.44 954 PRO B O 1
ATOM 15917 N N . ILE B 1 955 ? -4.926 -3.697 -17.391 1 95.81 955 ILE B N 1
ATOM 15918 C CA . ILE B 1 955 ? -6.242 -3.594 -16.766 1 95.81 955 ILE B CA 1
ATOM 15919 C C . ILE B 1 955 ? -7.117 -2.641 -17.578 1 95.81 955 ILE B C 1
ATOM 15921 O O . ILE B 1 955 ? -6.645 -1.605 -18.062 1 95.81 955 ILE B O 1
ATOM 15925 N N . LYS B 1 956 ? -8.328 -3.008 -17.828 1 95.06 956 LYS B N 1
ATOM 15926 C CA . LYS B 1 956 ? -9.273 -2.168 -18.562 1 95.06 956 LYS B CA 1
ATOM 15927 C C . LYS B 1 956 ? -10.656 -2.211 -17.906 1 95.06 956 LYS B C 1
ATOM 15929 O O . LYS B 1 956 ? -11.023 -3.203 -17.281 1 95.06 956 LYS B O 1
ATOM 15934 N N . PRO B 1 957 ? -11.422 -1.104 -18.047 1 94.38 957 PRO B N 1
ATOM 15935 C CA . PRO B 1 957 ? -12.844 -1.204 -17.688 1 94.38 957 PRO B CA 1
ATOM 15936 C C . PRO B 1 957 ? -13.633 -2.064 -18.672 1 94.38 957 PRO B C 1
ATOM 15938 O O . PRO B 1 957 ? -13.289 -2.135 -19.859 1 94.38 957 PRO B O 1
ATOM 15941 N N . ASP B 1 958 ? -14.633 -2.689 -18.203 1 93.5 958 ASP B N 1
ATOM 15942 C CA . ASP B 1 958 ? -15.445 -3.635 -18.953 1 93.5 958 ASP B CA 1
ATOM 15943 C C . ASP B 1 958 ? -16 -2.988 -20.234 1 93.5 958 ASP B C 1
ATOM 15945 O O . ASP B 1 958 ? -16.078 -3.635 -21.281 1 93.5 958 ASP B O 1
ATOM 15949 N N . ALA B 1 959 ? -16.266 -1.671 -20.188 1 90.56 959 ALA B N 1
ATOM 15950 C CA . ALA B 1 959 ? -16.938 -0.985 -21.297 1 90.56 959 ALA B CA 1
ATOM 15951 C C . ALA B 1 959 ? -15.945 -0.661 -22.406 1 90.56 959 ALA B C 1
ATOM 15953 O O . ALA B 1 959 ? -16.359 -0.287 -23.516 1 90.56 959 ALA B O 1
ATOM 15954 N N . GLU B 1 960 ? -14.672 -0.891 -22.234 1 92.75 960 GLU B N 1
ATOM 15955 C CA . GLU B 1 960 ? -13.672 -0.449 -23.203 1 92.75 960 GLU B CA 1
ATOM 15956 C C . GLU B 1 960 ? -12.969 -1.638 -23.859 1 92.75 960 GLU B C 1
ATOM 15958 O O . GLU B 1 960 ? -12.148 -1.461 -24.75 1 92.75 960 GLU B O 1
ATOM 15963 N N . VAL B 1 961 ? -13.281 -2.826 -23.484 1 93.31 961 VAL B N 1
ATOM 15964 C CA . VAL B 1 961 ? -12.648 -4.004 -24.062 1 93.31 961 VAL B CA 1
ATOM 15965 C C . VAL B 1 961 ? -13.273 -4.32 -25.422 1 93.31 961 VAL B C 1
ATOM 15967 O O . VAL B 1 961 ? -14.5 -4.422 -25.531 1 93.31 961 VAL B O 1
ATOM 15970 N N . THR B 1 962 ? -12.469 -4.465 -26.438 1 91.38 962 THR B N 1
ATOM 15971 C CA . THR B 1 962 ? -12.961 -4.734 -27.781 1 91.38 962 THR B CA 1
ATOM 15972 C C . THR B 1 962 ? -13.148 -6.234 -28 1 91.38 962 THR B C 1
ATOM 15974 O O . THR B 1 962 ? -12.57 -7.047 -27.281 1 91.38 962 THR B O 1
ATOM 15977 N N . ASP B 1 963 ? -13.93 -6.609 -28.984 1 91.25 963 ASP B N 1
ATOM 15978 C CA . ASP B 1 963 ? -14.125 -8.016 -29.312 1 91.25 963 ASP B CA 1
ATOM 15979 C C . ASP B 1 963 ? -12.805 -8.664 -29.734 1 91.25 963 ASP B C 1
ATOM 15981 O O . ASP B 1 963 ? -12.578 -9.844 -29.469 1 91.25 963 ASP B O 1
ATOM 15985 N N . ALA B 1 964 ? -11.977 -7.867 -30.406 1 93.5 964 ALA B N 1
ATOM 15986 C CA . ALA B 1 964 ? -10.664 -8.383 -30.797 1 93.5 964 ALA B CA 1
ATOM 15987 C C . ALA B 1 964 ? -9.828 -8.727 -29.562 1 93.5 964 ALA B C 1
ATOM 15989 O O . ALA B 1 964 ? -9.148 -9.758 -29.531 1 93.5 964 ALA B O 1
ATOM 15990 N N . GLU B 1 965 ? -9.906 -7.875 -28.547 1 94.19 965 GLU B N 1
ATOM 15991 C CA . GLU B 1 965 ? -9.172 -8.125 -27.312 1 94.19 965 GLU B CA 1
ATOM 15992 C C . GLU B 1 965 ? -9.766 -9.312 -26.562 1 94.19 965 GLU B C 1
ATOM 15994 O O . GLU B 1 965 ? -9.031 -10.117 -25.984 1 94.19 965 GLU B O 1
ATOM 15999 N N . LEU B 1 966 ? -11.062 -9.375 -26.594 1 95.88 966 LEU B N 1
ATOM 16000 C CA . LEU B 1 966 ? -11.734 -10.484 -25.922 1 95.88 966 LEU B CA 1
ATOM 16001 C C . LEU B 1 966 ? -11.289 -11.82 -26.516 1 95.88 966 LEU B C 1
ATOM 16003 O O . LEU B 1 966 ? -11.148 -12.812 -25.781 1 95.88 966 LEU B O 1
ATOM 16007 N N . ALA B 1 967 ? -11.078 -11.852 -27.797 1 96.31 967 ALA B N 1
ATOM 16008 C CA . ALA B 1 967 ? -10.688 -13.086 -28.484 1 96.31 967 ALA B CA 1
ATOM 16009 C C . ALA B 1 967 ? -9.203 -13.359 -28.297 1 96.31 967 ALA B C 1
ATOM 16011 O O . ALA B 1 967 ? -8.781 -14.516 -28.266 1 96.31 967 ALA B O 1
ATOM 16012 N N . ASP B 1 968 ? -8.438 -12.328 -28.125 1 96.5 968 ASP B N 1
ATOM 16013 C CA . ASP B 1 968 ? -6.984 -12.453 -28.156 1 96.5 968 ASP B CA 1
ATOM 16014 C C . ASP B 1 968 ? -6.43 -12.711 -26.75 1 96.5 968 ASP B C 1
ATOM 16016 O O . ASP B 1 968 ? -5.309 -13.203 -26.609 1 96.5 968 ASP B O 1
ATOM 16020 N N . ARG B 1 969 ? -7.148 -12.367 -25.734 1 97.06 969 ARG B N 1
ATOM 16021 C CA . ARG B 1 969 ? -6.598 -12.32 -24.391 1 97.06 969 ARG B CA 1
ATOM 16022 C C . ARG B 1 969 ? -7.184 -13.43 -23.516 1 97.06 969 ARG B C 1
ATOM 16024 O O . ARG B 1 969 ? -8.242 -13.977 -23.828 1 97.06 969 ARG B O 1
ATOM 16031 N N . ASP B 1 970 ? -6.355 -13.852 -22.469 1 97.5 970 ASP B N 1
ATOM 16032 C CA . ASP B 1 970 ? -6.926 -14.516 -21.297 1 97.5 970 ASP B CA 1
ATOM 16033 C C . ASP B 1 970 ? -7.566 -13.508 -20.344 1 97.5 970 ASP B C 1
ATOM 16035 O O . ASP B 1 970 ? -6.969 -12.484 -20.031 1 97.5 970 ASP B O 1
ATOM 16039 N N . LEU B 1 971 ? -8.766 -13.766 -19.922 1 98 971 LEU B N 1
ATOM 16040 C CA . LEU B 1 971 ? -9.547 -12.734 -19.234 1 98 971 LEU B CA 1
ATOM 16041 C C . LEU B 1 971 ? -9.711 -13.062 -17.766 1 98 971 LEU B C 1
ATOM 16043 O O . LEU B 1 971 ? -9.93 -14.219 -17.406 1 98 971 LEU B O 1
ATOM 16047 N N . VAL B 1 972 ? -9.555 -12.086 -16.891 1 98.25 972 VAL B N 1
ATOM 16048 C CA . VAL B 1 972 ? -9.961 -12.156 -15.492 1 98.25 972 VAL B CA 1
ATOM 16049 C C . VAL B 1 972 ? -11.094 -11.164 -15.234 1 98.25 972 VAL B C 1
ATOM 16051 O O . VAL B 1 972 ? -10.914 -9.953 -15.383 1 98.25 972 VAL B O 1
ATOM 16054 N N . LEU B 1 973 ? -12.227 -11.656 -14.867 1 97.75 973 LEU B N 1
ATOM 16055 C CA . LEU B 1 973 ? -13.406 -10.82 -14.641 1 97.75 973 LEU B CA 1
ATOM 16056 C C . LEU B 1 973 ? -13.781 -10.805 -13.164 1 97.75 973 LEU B C 1
ATOM 16058 O O . LEU B 1 973 ? -13.633 -11.812 -12.469 1 97.75 973 LEU B O 1
ATOM 16062 N N . PHE B 1 974 ? -14.344 -9.695 -12.695 1 97.19 974 PHE B N 1
ATOM 16063 C CA . PHE B 1 974 ? -14.602 -9.508 -11.273 1 97.19 974 PHE B CA 1
ATOM 16064 C C . PHE B 1 974 ? -16.047 -9.117 -11.031 1 97.19 974 PHE B C 1
ATOM 16066 O O . PHE B 1 974 ? -16.625 -8.336 -11.797 1 97.19 974 PHE B O 1
ATOM 16073 N N . GLY B 1 975 ? -16.609 -9.672 -9.938 1 92.81 975 GLY B N 1
ATOM 16074 C CA . GLY B 1 975 ? -17.938 -9.25 -9.5 1 92.81 975 GLY B CA 1
ATOM 16075 C C . GLY B 1 975 ? -19.047 -10.07 -10.109 1 92.81 975 GLY B C 1
ATOM 16076 O O . GLY B 1 975 ? -18.859 -11.25 -10.438 1 92.81 975 GLY B O 1
ATOM 16077 N N . GLY B 1 976 ? -20.328 -9.57 -10.078 1 91.94 976 GLY B N 1
ATOM 16078 C CA . GLY B 1 976 ? -21.5 -10.195 -10.672 1 91.94 976 GLY B CA 1
ATOM 16079 C C . GLY B 1 976 ? -22 -9.477 -11.922 1 91.94 976 GLY B C 1
ATOM 16080 O O . GLY B 1 976 ? -21.281 -8.633 -12.477 1 91.94 976 GLY B O 1
ATOM 16081 N N . ALA B 1 977 ? -23.141 -9.859 -12.344 1 92 977 ALA B N 1
ATOM 16082 C CA . ALA B 1 977 ? -23.734 -9.281 -13.547 1 92 977 ALA B CA 1
ATOM 16083 C C . ALA B 1 977 ? -24.078 -7.812 -13.344 1 92 977 ALA B C 1
ATOM 16085 O O . ALA B 1 977 ? -24.078 -7.027 -14.297 1 92 977 ALA B O 1
ATOM 16086 N N . GLU B 1 978 ? -24.266 -7.438 -12.125 1 90.88 978 GLU B N 1
ATOM 16087 C CA . GLU B 1 978 ? -24.609 -6.047 -11.836 1 90.88 978 GLU B CA 1
ATOM 16088 C C . GLU B 1 978 ? -23.359 -5.184 -11.734 1 90.88 978 GLU B C 1
ATOM 16090 O O . GLU B 1 978 ? -23.438 -3.953 -11.773 1 90.88 978 GLU B O 1
ATOM 16095 N N . ASP B 1 979 ? -22.203 -5.801 -11.648 1 92.25 979 ASP B N 1
ATOM 16096 C CA . ASP B 1 979 ? -20.953 -5.082 -11.438 1 92.25 979 ASP B CA 1
ATOM 16097 C C . ASP B 1 979 ? -20.172 -4.934 -12.742 1 92.25 979 ASP B C 1
ATOM 16099 O O . ASP B 1 979 ? -19.469 -3.943 -12.945 1 92.25 979 ASP B O 1
ATOM 16103 N N . ASN B 1 980 ? -20.25 -5.914 -13.594 1 93.94 980 ASN B N 1
ATOM 16104 C CA . ASN B 1 980 ? -19.422 -6.055 -14.789 1 93.94 980 ASN B CA 1
ATOM 16105 C C . ASN B 1 980 ? -20.281 -6.324 -16.031 1 93.94 980 ASN B C 1
ATOM 16107 O O . ASN B 1 980 ? -20.922 -7.371 -16.141 1 93.94 980 ASN B O 1
ATOM 16111 N N . ALA B 1 981 ? -20.203 -5.465 -16.953 1 90.5 981 ALA B N 1
ATOM 16112 C CA . ALA B 1 981 ? -21.047 -5.527 -18.141 1 90.5 981 ALA B CA 1
ATOM 16113 C C . ALA B 1 981 ? -20.734 -6.758 -18.984 1 90.5 981 ALA B C 1
ATOM 16115 O O . ALA B 1 981 ? -21.609 -7.312 -19.641 1 90.5 981 ALA B O 1
ATOM 16116 N N . LEU B 1 982 ? -19.5 -7.176 -18.984 1 91.81 982 LEU B N 1
ATOM 16117 C CA . LEU B 1 982 ? -19.125 -8.375 -19.719 1 91.81 982 LEU B CA 1
ATOM 16118 C C . LEU B 1 982 ? -19.766 -9.617 -19.094 1 91.81 982 LEU B C 1
ATOM 16120 O O . LEU B 1 982 ? -20.203 -10.523 -19.797 1 91.81 982 LEU B O 1
ATOM 16124 N N . LEU B 1 983 ? -19.812 -9.672 -17.797 1 93.94 983 LEU B N 1
ATOM 16125 C CA . LEU B 1 983 ? -20.469 -10.781 -17.125 1 93.94 983 LEU B CA 1
ATOM 16126 C C . LEU B 1 983 ? -21.969 -10.758 -17.391 1 93.94 983 LEU B C 1
ATOM 16128 O O . LEU B 1 983 ? -22.594 -11.812 -17.547 1 93.94 983 LEU B O 1
ATOM 16132 N N . ALA B 1 984 ? -22.516 -9.594 -17.391 1 92.19 984 ALA B N 1
ATOM 16133 C CA . ALA B 1 984 ? -23.938 -9.461 -17.719 1 92.19 984 ALA B CA 1
ATOM 16134 C C . ALA B 1 984 ? -24.234 -9.984 -19.109 1 92.19 984 ALA B C 1
ATOM 16136 O O . ALA B 1 984 ? -25.219 -10.688 -19.328 1 92.19 984 ALA B O 1
ATOM 16137 N N . ARG B 1 985 ? -23.406 -9.625 -20.047 1 90.69 985 ARG B N 1
ATOM 16138 C CA . ARG B 1 985 ? -23.547 -10.086 -21.422 1 90.69 985 ARG B CA 1
ATOM 16139 C C . ARG B 1 985 ? -23.469 -11.602 -21.5 1 90.69 985 ARG B C 1
ATOM 16141 O O . ARG B 1 985 ? -24.312 -12.25 -22.125 1 90.69 985 ARG B O 1
ATOM 16148 N N . LEU B 1 986 ? -22.469 -12.148 -20.844 1 94.12 986 LEU B N 1
ATOM 16149 C CA . LEU B 1 986 ? -22.266 -13.594 -20.875 1 94.12 986 LEU B CA 1
ATOM 16150 C C . LEU B 1 986 ? -23.438 -14.32 -20.219 1 94.12 986 LEU B C 1
ATOM 16152 O O . LEU B 1 986 ? -23.828 -15.398 -20.672 1 94.12 986 LEU B O 1
ATOM 16156 N N . ALA B 1 987 ? -23.922 -13.781 -19.141 1 94.19 987 ALA B N 1
ATOM 16157 C CA . ALA B 1 987 ? -25.078 -14.367 -18.484 1 94.19 987 ALA B CA 1
ATOM 16158 C C . ALA B 1 987 ? -26.297 -14.352 -19.391 1 94.19 987 ALA B C 1
ATOM 16160 O O . ALA B 1 987 ? -27.031 -15.344 -19.469 1 94.19 987 ALA B O 1
ATOM 16161 N N . THR B 1 988 ? -26.516 -13.289 -20.062 1 90.5 988 THR B N 1
ATOM 16162 C CA . THR B 1 988 ? -27.656 -13.141 -20.969 1 90.5 988 THR B CA 1
ATOM 16163 C C . THR B 1 988 ? -27.547 -14.109 -22.141 1 90.5 988 THR B C 1
ATOM 16165 O O . THR B 1 988 ? -28.562 -14.656 -22.594 1 90.5 988 THR B O 1
ATOM 16168 N N . GLU B 1 989 ? -26.344 -14.289 -22.578 1 92.31 989 GLU B N 1
ATOM 16169 C CA . GLU B 1 989 ? -26.109 -15.172 -23.703 1 92.31 989 GLU B CA 1
ATOM 16170 C C . GLU B 1 989 ? -26.047 -16.625 -23.266 1 92.31 989 GLU B C 1
ATOM 16172 O O . GLU B 1 989 ? -25.812 -17.531 -24.078 1 92.31 989 GLU B O 1
ATOM 16177 N N . LYS B 1 990 ? -26.188 -16.875 -22.016 1 94.44 990 LYS B N 1
ATOM 16178 C CA . LYS B 1 990 ? -26.172 -18.203 -21.422 1 94.44 990 LYS B CA 1
ATOM 16179 C C . LYS B 1 990 ? -24.859 -18.922 -21.734 1 94.44 990 LYS B C 1
ATOM 16181 O O . LYS B 1 990 ? -24.875 -20.094 -22.156 1 94.44 990 LYS B O 1
ATOM 16186 N N . LYS B 1 991 ? -23.828 -18.203 -21.578 1 94.5 991 LYS B N 1
ATOM 16187 C CA . LYS B 1 991 ? -22.516 -18.75 -21.859 1 94.5 991 LYS B CA 1
ATOM 16188 C C . LYS B 1 991 ? -21.75 -19.031 -20.578 1 94.5 991 LYS B C 1
ATOM 16190 O O . LYS B 1 991 ? -20.547 -19.328 -20.609 1 94.5 991 LYS B O 1
ATOM 16195 N N . LEU B 1 992 ? -22.422 -18.938 -19.469 1 95.56 992 LEU B N 1
ATOM 16196 C CA . LEU B 1 992 ? -21.812 -19.234 -18.172 1 95.56 992 LEU B CA 1
ATOM 16197 C C . LEU B 1 992 ? -22.484 -20.438 -17.531 1 95.56 992 LEU B C 1
ATOM 16199 O O . LEU B 1 992 ? -23.703 -20.609 -17.625 1 95.56 992 LEU B O 1
ATOM 16203 N N . PRO B 1 993 ? -21.719 -21.234 -16.906 1 94.75 993 PRO B N 1
ATOM 16204 C CA . PRO B 1 993 ? -22.297 -22.359 -16.172 1 94.75 993 PRO B CA 1
ATOM 16205 C C . PRO B 1 993 ? -22.891 -21.953 -14.828 1 94.75 993 PRO B C 1
ATOM 16207 O O . PRO B 1 993 ? -23.469 -22.781 -14.117 1 94.75 993 PRO B O 1
ATOM 16210 N N . VAL B 1 994 ? -22.75 -20.703 -14.398 1 96.38 994 VAL B N 1
ATOM 16211 C CA . VAL B 1 994 ? -23.312 -20.156 -13.164 1 96.38 994 VAL B CA 1
ATOM 16212 C C . VAL B 1 994 ? -24.438 -19.188 -13.484 1 96.38 994 VAL B C 1
ATOM 16214 O O . VAL B 1 994 ? -24.359 -18.422 -14.445 1 96.38 994 VAL B O 1
ATOM 16217 N N . GLU B 1 995 ? -25.484 -19.422 -12.719 1 96 995 GLU B N 1
ATOM 16218 C CA . GLU B 1 995 ? -26.562 -18.438 -12.805 1 96 995 GLU B CA 1
ATOM 16219 C C . GLU B 1 995 ? -26.297 -17.234 -11.898 1 96 995 GLU B C 1
ATOM 16221 O O . GLU B 1 995 ? -26.125 -17.391 -10.688 1 96 995 GLU B O 1
ATOM 16226 N N . LEU B 1 996 ? -26.281 -16.109 -12.5 1 96.38 996 LEU B N 1
ATOM 16227 C CA . LEU B 1 996 ? -25.984 -14.891 -11.758 1 96.38 996 LEU B CA 1
ATOM 16228 C C . LEU B 1 996 ? -27.25 -14.109 -11.453 1 96.38 996 LEU B C 1
ATOM 16230 O O . LEU B 1 996 ? -28 -13.758 -12.367 1 96.38 996 LEU B O 1
ATOM 16234 N N . GLY B 1 997 ? -27.516 -13.914 -10.195 1 94.44 997 GLY B N 1
ATOM 16235 C CA . GLY B 1 997 ? -28.562 -13 -9.742 1 94.44 997 GLY B CA 1
ATOM 16236 C C . GLY B 1 997 ? -28 -11.758 -9.07 1 94.44 997 GLY B C 1
ATOM 16237 O O . GLY B 1 997 ? -26.781 -11.578 -9 1 94.44 997 GLY B O 1
ATOM 16238 N N . ARG B 1 998 ? -28.953 -10.867 -8.719 1 93.56 998 ARG B N 1
ATOM 16239 C CA . ARG B 1 998 ? -28.547 -9.703 -7.941 1 93.56 998 ARG B CA 1
ATOM 16240 C C . ARG B 1 998 ? -28.219 -10.094 -6.5 1 93.56 998 ARG B C 1
ATOM 16242 O O . ARG B 1 998 ? -29.141 -10.305 -5.695 1 93.56 998 ARG B O 1
ATOM 16249 N N . ARG B 1 999 ? -26.938 -10.234 -6.195 1 94.06 999 ARG B N 1
ATOM 16250 C CA . ARG B 1 999 ? -26.438 -10.508 -4.852 1 94.06 999 ARG B CA 1
ATOM 16251 C C . ARG B 1 999 ? -26.625 -11.977 -4.488 1 94.06 999 ARG B C 1
ATOM 16253 O O . ARG B 1 999 ? -26.781 -12.32 -3.312 1 94.06 999 ARG B O 1
ATOM 16260 N N . TYR B 1 1000 ? -26.797 -12.797 -5.387 1 96.19 1000 TYR B N 1
ATOM 16261 C CA . TYR B 1 1000 ? -26.766 -14.242 -5.215 1 96.19 1000 TYR B CA 1
ATOM 16262 C C . TYR B 1 1000 ? -26.328 -14.93 -6.496 1 96.19 1000 TYR B C 1
ATOM 16264 O O . TYR B 1 1000 ? -26.266 -14.305 -7.559 1 96.19 1000 TYR B O 1
ATOM 16272 N N . PHE B 1 1001 ? -25.922 -16.094 -6.426 1 97.38 1001 PHE B N 1
ATOM 16273 C CA . PHE B 1 1001 ? -25.672 -16.938 -7.586 1 97.38 1001 PHE B CA 1
ATOM 16274 C C . PHE B 1 1001 ? -26.094 -18.375 -7.309 1 97.38 1001 PHE B C 1
ATOM 16276 O O . PHE B 1 1001 ? -26.297 -18.75 -6.156 1 97.38 1001 PHE B O 1
ATOM 16283 N N . ARG B 1 1002 ? -26.375 -19.109 -8.312 1 96.31 1002 ARG B N 1
ATOM 16284 C CA . ARG B 1 1002 ? -26.672 -20.531 -8.227 1 96.31 1002 ARG B CA 1
ATOM 16285 C C . ARG B 1 1002 ? -25.578 -21.359 -8.914 1 96.31 1002 ARG B C 1
ATOM 16287 O O . ARG B 1 1002 ? -25.203 -21.078 -10.047 1 96.31 1002 ARG B O 1
ATOM 16294 N N . TRP B 1 1003 ? -25.109 -22.188 -8.172 1 96.06 1003 TRP B N 1
ATOM 16295 C CA . TRP B 1 1003 ? -24.031 -23.047 -8.633 1 96.06 1003 TRP B CA 1
ATOM 16296 C C . TRP B 1 1003 ? -24.328 -24.516 -8.32 1 96.06 1003 TRP B C 1
ATOM 16298 O O . TRP B 1 1003 ? -24.578 -24.875 -7.168 1 96.06 1003 TRP B O 1
ATOM 16308 N N . GLN B 1 1004 ? -24.344 -25.312 -9.414 1 91.88 1004 GLN B N 1
ATOM 16309 C CA . GLN B 1 1004 ? -24.578 -26.75 -9.297 1 91.88 1004 GLN B CA 1
ATOM 16310 C C . GLN B 1 1004 ? -25.875 -27.031 -8.547 1 91.88 1004 GLN B C 1
ATOM 16312 O O . GLN B 1 1004 ? -25.922 -27.859 -7.641 1 91.88 1004 GLN B O 1
ATOM 16317 N N . GLY B 1 1005 ? -26.781 -26.188 -8.805 1 90.06 1005 GLY B N 1
ATOM 16318 C CA . GLY B 1 1005 ? -28.125 -26.391 -8.312 1 90.06 1005 GLY B CA 1
ATOM 16319 C C . GLY B 1 1005 ? -28.375 -25.766 -6.957 1 90.06 1005 GLY B C 1
ATOM 16320 O O . GLY B 1 1005 ? -29.516 -25.688 -6.5 1 90.06 1005 GLY B O 1
ATOM 16321 N N . LYS B 1 1006 ? -27.406 -25.328 -6.344 1 94.06 1006 LYS B N 1
ATOM 16322 C CA . LYS B 1 1006 ? -27.547 -24.703 -5.027 1 94.06 1006 LYS B CA 1
ATOM 16323 C C . LYS B 1 1006 ? -27.516 -23.188 -5.125 1 94.06 1006 LYS B C 1
ATOM 16325 O O . LYS B 1 1006 ? -26.766 -22.625 -5.93 1 94.06 1006 LYS B O 1
ATOM 16330 N N . THR B 1 1007 ? -28.359 -22.578 -4.301 1 95.62 1007 THR B N 1
ATOM 16331 C CA . THR B 1 1007 ? -28.422 -21.125 -4.262 1 95.62 1007 THR B CA 1
ATOM 16332 C C . THR B 1 1007 ? -27.516 -20.562 -3.158 1 95.62 1007 THR B C 1
ATOM 16334 O O . THR B 1 1007 ? -27.578 -21.031 -2.016 1 95.62 1007 THR B O 1
ATOM 16337 N N . TYR B 1 1008 ? -26.719 -19.625 -3.488 1 96.75 1008 TYR B N 1
ATOM 16338 C CA . TYR B 1 1008 ? -25.875 -18.906 -2.551 1 96.75 1008 TYR B CA 1
ATOM 16339 C C . TYR B 1 1008 ? -26.281 -17.438 -2.467 1 96.75 1008 TYR B C 1
ATOM 16341 O O . TYR B 1 1008 ? -26.031 -16.656 -3.389 1 96.75 1008 TYR B O 1
ATOM 16349 N N . GLY B 1 1009 ? -26.859 -17.078 -1.391 1 95.94 1009 GLY B N 1
ATOM 16350 C CA . GLY B 1 1009 ? -27.469 -15.758 -1.306 1 95.94 1009 GLY B CA 1
ATOM 16351 C C . GLY B 1 1009 ? -26.922 -14.922 -0.169 1 95.94 1009 GLY B C 1
ATOM 16352 O O . GLY B 1 1009 ? -27.453 -13.844 0.124 1 95.94 1009 GLY B O 1
ATOM 16353 N N . ARG B 1 1010 ? -25.844 -15.32 0.487 1 95.69 1010 ARG B N 1
ATOM 16354 C CA . ARG B 1 1010 ? -25.234 -14.547 1.56 1 95.69 1010 ARG B CA 1
ATOM 16355 C C . ARG B 1 1010 ? -24.219 -13.547 1.006 1 95.69 1010 ARG B C 1
ATOM 16357 O O . ARG B 1 1010 ? -23.594 -13.797 -0.028 1 95.69 1010 ARG B O 1
ATOM 16364 N N . PRO B 1 1011 ? -23.984 -12.477 1.734 1 96.31 1011 PRO B N 1
ATOM 16365 C CA . PRO B 1 1011 ? -23.031 -11.477 1.251 1 96.31 1011 PRO B CA 1
ATOM 16366 C C . PRO B 1 1011 ? -21.594 -12 1.252 1 96.31 1011 PRO B C 1
ATOM 16368 O O . PRO B 1 1011 ? -20.734 -11.461 0.545 1 96.31 1011 PRO B O 1
ATOM 16371 N N . ASP B 1 1012 ? -21.25 -13 2.08 1 96.69 1012 ASP B N 1
ATOM 16372 C CA . ASP B 1 1012 ? -19.891 -13.523 2.162 1 96.69 1012 ASP B CA 1
ATOM 16373 C C . ASP B 1 1012 ? -19.734 -14.789 1.321 1 96.69 1012 ASP B C 1
ATOM 16375 O O . ASP B 1 1012 ? -18.812 -15.57 1.524 1 96.69 1012 ASP B O 1
ATOM 16379 N N . ASP B 1 1013 ? -20.688 -15.008 0.385 1 97.69 1013 ASP B N 1
ATOM 16380 C CA . ASP B 1 1013 ? -20.562 -16.078 -0.598 1 97.69 1013 ASP B CA 1
ATOM 16381 C C . ASP B 1 1013 ? -19.797 -15.602 -1.832 1 97.69 1013 ASP B C 1
ATOM 16383 O O . ASP B 1 1013 ? -20 -14.484 -2.299 1 97.69 1013 ASP B O 1
ATOM 16387 N N . GLY B 1 1014 ? -18.906 -16.422 -2.318 1 98.06 1014 GLY B N 1
ATOM 16388 C CA . GLY B 1 1014 ? -18.156 -16.156 -3.535 1 98.06 1014 GLY B CA 1
ATOM 16389 C C . GLY B 1 1014 ? -17.812 -17.406 -4.316 1 98.06 1014 GLY B C 1
ATOM 16390 O O . GLY B 1 1014 ? -17.812 -18.516 -3.762 1 98.06 1014 GLY B O 1
ATOM 16391 N N . LEU B 1 1015 ? -17.656 -17.25 -5.605 1 98.56 1015 LEU B N 1
ATOM 16392 C CA . LEU B 1 1015 ? -17.328 -18.359 -6.504 1 98.56 1015 LEU B CA 1
ATOM 16393 C C . LEU B 1 1015 ? -16.234 -17.969 -7.48 1 98.56 1015 LEU B C 1
ATOM 16395 O O . LEU B 1 1015 ? -16.344 -16.953 -8.164 1 98.56 1015 LEU B O 1
ATOM 16399 N N . ALA B 1 1016 ? -15.172 -18.656 -7.5 1 98.5 1016 ALA B N 1
ATOM 16400 C CA . ALA B 1 1016 ? -14.141 -18.531 -8.531 1 98.5 1016 ALA B CA 1
ATOM 16401 C C . ALA B 1 1016 ? -14.219 -19.688 -9.523 1 98.5 1016 ALA B C 1
ATOM 16403 O O . ALA B 1 1016 ? -14.375 -20.844 -9.125 1 98.5 1016 ALA B O 1
ATOM 16404 N N . VAL B 1 1017 ? -14.164 -19.375 -10.836 1 97.88 1017 VAL B N 1
ATOM 16405 C CA . VAL B 1 1017 ? -14.297 -20.406 -11.852 1 97.88 1017 VAL B CA 1
ATOM 16406 C C . VAL B 1 1017 ? -13.336 -20.141 -13.008 1 97.88 1017 VAL B C 1
ATOM 16408 O O . VAL B 1 1017 ? -13.164 -18.984 -13.422 1 97.88 1017 VAL B O 1
ATOM 16411 N N . ALA B 1 1018 ? -12.68 -21.172 -13.477 1 98 1018 ALA B N 1
ATOM 16412 C CA . ALA B 1 1018 ? -11.883 -21.125 -14.703 1 98 1018 ALA B CA 1
ATOM 16413 C C . ALA B 1 1018 ? -12.609 -21.781 -15.859 1 98 1018 ALA B C 1
ATOM 16415 O O . ALA B 1 1018 ? -13.102 -22.906 -15.734 1 98 1018 ALA B O 1
ATOM 16416 N N . LEU B 1 1019 ? -12.711 -21.109 -16.984 1 97.12 1019 LEU B N 1
ATOM 16417 C CA . LEU B 1 1019 ? -13.453 -21.562 -18.156 1 97.12 1019 LEU B CA 1
ATOM 16418 C C . LEU B 1 1019 ? -12.688 -21.266 -19.438 1 97.12 1019 LEU B C 1
ATOM 16420 O O . LEU B 1 1019 ? -11.797 -20.422 -19.453 1 97.12 1019 LEU B O 1
ATOM 16424 N N . PRO B 1 1020 ? -13.039 -22.094 -20.547 1 96.31 1020 PRO B N 1
ATOM 16425 C CA . PRO B 1 1020 ? -12.578 -21.609 -21.844 1 96.31 1020 PRO B CA 1
ATOM 16426 C C . PRO B 1 1020 ? -13.172 -20.25 -22.219 1 96.31 1020 PRO B C 1
ATOM 16428 O O . PRO B 1 1020 ? -14.336 -19.984 -21.922 1 96.31 1020 PRO B O 1
ATOM 16431 N N . ASN B 1 1021 ? -12.328 -19.375 -22.719 1 96.62 1021 ASN B N 1
ATOM 16432 C CA . ASN B 1 1021 ? -12.812 -18.094 -23.25 1 96.62 1021 ASN B CA 1
ATOM 16433 C C . ASN B 1 1021 ? -13.852 -18.297 -24.344 1 96.62 1021 ASN B C 1
ATOM 16435 O O . ASN B 1 1021 ? -13.57 -18.906 -25.375 1 96.62 1021 ASN B O 1
ATOM 16439 N N . PRO B 1 1022 ? -15.055 -17.828 -24.109 1 95.81 1022 PRO B N 1
ATOM 16440 C CA . PRO B 1 1022 ? -16.125 -18.062 -25.094 1 95.81 1022 PRO B CA 1
ATOM 16441 C C . PRO B 1 1022 ? -15.836 -17.422 -26.453 1 95.81 1022 PRO B C 1
ATOM 16443 O O . PRO B 1 1022 ? -16.391 -17.844 -27.469 1 95.81 1022 PRO B O 1
ATOM 16446 N N . TRP B 1 1023 ? -14.992 -16.391 -26.547 1 95 1023 TRP B N 1
ATOM 16447 C CA . TRP B 1 1023 ? -14.656 -15.727 -27.812 1 95 1023 TRP B CA 1
ATOM 16448 C C . TRP B 1 1023 ? -13.523 -16.469 -28.516 1 95 1023 TRP B C 1
ATOM 16450 O O . TRP B 1 1023 ? -13.32 -16.297 -29.719 1 95 1023 TRP B O 1
ATOM 16460 N N . ASN B 1 1024 ? -12.711 -17.172 -27.844 1 95.75 1024 ASN B N 1
ATOM 16461 C CA . ASN B 1 1024 ? -11.594 -17.984 -28.344 1 95.75 1024 ASN B CA 1
ATOM 16462 C C . ASN B 1 1024 ? -11.242 -19.109 -27.391 1 95.75 1024 ASN B C 1
ATOM 16464 O O . ASN B 1 1024 ? -10.461 -18.922 -26.453 1 95.75 1024 ASN B O 1
ATOM 16468 N N . PRO B 1 1025 ? -11.703 -20.312 -27.641 1 93.44 1025 PRO B N 1
ATOM 16469 C CA . PRO B 1 1025 ? -11.555 -21.406 -26.688 1 93.44 1025 PRO B CA 1
ATOM 16470 C C . PRO B 1 1025 ? -10.094 -21.797 -26.453 1 93.44 1025 PRO B C 1
ATOM 16472 O O . PRO B 1 1025 ? -9.797 -22.578 -25.547 1 93.44 1025 PRO B O 1
ATOM 16475 N N . LYS B 1 1026 ? -9.172 -21.281 -27.219 1 91.94 1026 LYS B N 1
ATOM 16476 C CA . LYS B 1 1026 ? -7.746 -21.5 -26.984 1 91.94 1026 LYS B CA 1
ATOM 16477 C C . LYS B 1 1026 ? -7.25 -20.656 -25.812 1 91.94 1026 LYS B C 1
ATOM 16479 O O . LYS B 1 1026 ? -6.16 -20.875 -25.297 1 91.94 1026 LYS B O 1
ATOM 16484 N N . ARG B 1 1027 ? -8.055 -19.672 -25.469 1 95.19 1027 ARG B N 1
ATOM 16485 C CA . ARG B 1 1027 ? -7.77 -18.797 -24.344 1 95.19 1027 ARG B CA 1
ATOM 16486 C C . ARG B 1 1027 ? -8.625 -19.172 -23.125 1 95.19 1027 ARG B C 1
ATOM 16488 O O . ARG B 1 1027 ? -9.57 -19.953 -23.25 1 95.19 1027 ARG B O 1
ATOM 16495 N N . SER B 1 1028 ? -8.195 -18.625 -21.984 1 96.94 1028 SER B N 1
ATOM 16496 C CA . SER B 1 1028 ? -8.898 -18.938 -20.75 1 96.94 1028 SER B CA 1
ATOM 16497 C C . SER B 1 1028 ? -9.648 -17.719 -20.219 1 96.94 1028 SER B C 1
ATOM 16499 O O . SER B 1 1028 ? -9.336 -16.594 -20.578 1 96.94 1028 SER B O 1
ATOM 16501 N N . MET B 1 1029 ? -10.617 -17.938 -19.453 1 97.88 1029 MET B N 1
ATOM 16502 C CA . MET B 1 1029 ? -11.352 -16.922 -18.703 1 97.88 1029 MET B CA 1
ATOM 16503 C C . MET B 1 1029 ? -11.5 -17.297 -17.234 1 97.88 1029 MET B C 1
ATOM 16505 O O . MET B 1 1029 ? -11.875 -18.438 -16.922 1 97.88 1029 MET B O 1
ATOM 16509 N N . TYR B 1 1030 ? -11.125 -16.453 -16.375 1 98.19 1030 TYR B N 1
ATOM 16510 C CA . TYR B 1 1030 ? -11.219 -16.625 -14.93 1 98.19 1030 TYR B CA 1
ATOM 16511 C C . TYR B 1 1030 ? -12.25 -15.664 -14.336 1 98.19 1030 TYR B C 1
ATOM 16513 O O . TYR B 1 1030 ? -12.164 -14.445 -14.531 1 98.19 1030 TYR B O 1
ATOM 16521 N N . LEU B 1 1031 ? -13.203 -16.219 -13.594 1 98.19 1031 LEU B N 1
ATOM 16522 C CA . LEU B 1 1031 ? -14.25 -15.414 -12.969 1 98.19 1031 LEU B CA 1
ATOM 16523 C C . LEU B 1 1031 ? -14.062 -15.375 -11.453 1 98.19 1031 LEU B C 1
ATOM 16525 O O . LEU B 1 1031 ? -13.797 -16.406 -10.828 1 98.19 1031 LEU B O 1
ATOM 16529 N N . PHE B 1 1032 ? -14.18 -14.25 -10.898 1 98.25 1032 PHE B N 1
ATOM 16530 C CA . PHE B 1 1032 ? -14.328 -14.055 -9.461 1 98.25 1032 PHE B CA 1
ATOM 16531 C C . PHE B 1 1032 ? -15.68 -13.414 -9.133 1 98.25 1032 PHE B C 1
ATOM 16533 O O . PHE B 1 1032 ? -15.781 -12.195 -9.031 1 98.25 1032 PHE B O 1
ATOM 16540 N N . VAL B 1 1033 ? -16.641 -14.273 -8.945 1 98 1033 VAL B N 1
ATOM 16541 C CA . VAL B 1 1033 ? -18.016 -13.867 -8.656 1 98 1033 VAL B CA 1
ATOM 16542 C C . VAL B 1 1033 ? -18.203 -13.688 -7.152 1 98 1033 VAL B C 1
ATOM 16544 O O . VAL B 1 1033 ? -17.875 -14.594 -6.375 1 98 1033 VAL B O 1
ATOM 16547 N N . SER B 1 1034 ? -18.656 -12.578 -6.746 1 96.75 1034 SER B N 1
ATOM 16548 C CA . SER B 1 1034 ? -18.859 -12.289 -5.328 1 96.75 1034 SER B CA 1
ATOM 16549 C C . SER B 1 1034 ? -20.188 -11.57 -5.098 1 96.75 1034 SER B C 1
ATOM 16551 O O . SER B 1 1034 ? -20.625 -10.781 -5.941 1 96.75 1034 SER B O 1
ATOM 16553 N N . ASN B 1 1035 ? -20.766 -11.859 -3.965 1 96.81 1035 ASN B N 1
ATOM 16554 C CA . ASN B 1 1035 ? -22.047 -11.234 -3.652 1 96.81 1035 ASN B CA 1
ATOM 16555 C C . ASN B 1 1035 ? -21.859 -9.852 -3.031 1 96.81 1035 ASN B C 1
ATOM 16557 O O . ASN B 1 1035 ? -22.812 -9.086 -2.918 1 96.81 1035 ASN B O 1
ATOM 16561 N N . SER B 1 1036 ? -20.656 -9.531 -2.617 1 96.06 1036 SER B N 1
ATOM 16562 C CA . SER B 1 1036 ? -20.375 -8.219 -2.041 1 96.06 1036 SER B CA 1
ATOM 16563 C C . SER B 1 1036 ? -18.938 -7.781 -2.348 1 96.06 1036 SER B C 1
ATOM 16565 O O . SER B 1 1036 ? -18.109 -8.594 -2.756 1 96.06 1036 SER B O 1
ATOM 16567 N N . GLY B 1 1037 ? -18.719 -6.422 -2.201 1 95.38 1037 GLY B N 1
ATOM 16568 C CA . GLY B 1 1037 ? -17.375 -5.902 -2.369 1 95.38 1037 GLY B CA 1
ATOM 16569 C C . GLY B 1 1037 ? -16.391 -6.492 -1.383 1 95.38 1037 GLY B C 1
ATOM 16570 O O . GLY B 1 1037 ? -15.25 -6.801 -1.747 1 95.38 1037 GLY B O 1
ATOM 16571 N N . LEU B 1 1038 ? -16.781 -6.648 -0.126 1 96.81 1038 LEU B N 1
ATOM 16572 C CA . LEU B 1 1038 ? -15.914 -7.219 0.894 1 96.81 1038 LEU B CA 1
ATOM 16573 C C . LEU B 1 1038 ? -15.547 -8.656 0.554 1 96.81 1038 LEU B C 1
ATOM 16575 O O . LEU B 1 1038 ? -14.414 -9.086 0.777 1 96.81 1038 LEU B O 1
ATOM 16579 N N . GLN B 1 1039 ? -16.516 -9.422 0.086 1 97.44 1039 GLN B N 1
ATOM 16580 C CA . GLN B 1 1039 ? -16.219 -10.797 -0.303 1 97.44 1039 GLN B CA 1
ATOM 16581 C C . GLN B 1 1039 ? -15.211 -10.836 -1.448 1 97.44 1039 GLN B C 1
ATOM 16583 O O . GLN B 1 1039 ? -14.328 -11.695 -1.472 1 97.44 1039 GLN B O 1
ATOM 16588 N N . LEU B 1 1040 ? -15.406 -9.953 -2.432 1 97.69 1040 LEU B N 1
ATOM 16589 C CA . LEU B 1 1040 ? -14.422 -9.883 -3.51 1 97.69 1040 LEU B CA 1
ATOM 16590 C C . LEU B 1 1040 ? -13.031 -9.609 -2.959 1 97.69 1040 LEU B C 1
ATOM 16592 O O . LEU B 1 1040 ? -12.047 -10.195 -3.424 1 97.69 1040 LEU B O 1
ATOM 16596 N N . TRP B 1 1041 ? -12.883 -8.695 -1.998 1 97.62 1041 TRP B N 1
ATOM 16597 C CA . TRP B 1 1041 ? -11.602 -8.422 -1.36 1 97.62 1041 TRP B CA 1
ATOM 16598 C C . TRP B 1 1041 ? -11.016 -9.688 -0.744 1 97.62 1041 TRP B C 1
ATOM 16600 O O . TRP B 1 1041 ? -9.836 -9.984 -0.916 1 97.62 1041 TRP B O 1
ATOM 16610 N N . HIS B 1 1042 ? -11.867 -10.469 -0.009 1 97.69 1042 HIS B N 1
ATOM 16611 C CA . HIS B 1 1042 ? -11.406 -11.711 0.604 1 97.69 1042 HIS B CA 1
ATOM 16612 C C . HIS B 1 1042 ? -10.852 -12.672 -0.444 1 97.69 1042 HIS B C 1
ATOM 16614 O O . HIS B 1 1042 ? -9.875 -13.375 -0.187 1 97.69 1042 HIS B O 1
ATOM 16620 N N . MET B 1 1043 ? -11.469 -12.664 -1.581 1 97.88 1043 MET B N 1
ATOM 16621 C CA . MET B 1 1043 ? -11.117 -13.617 -2.631 1 97.88 1043 MET B CA 1
ATOM 16622 C C . MET B 1 1043 ? -9.836 -13.195 -3.348 1 97.88 1043 MET B C 1
ATOM 16624 O O . MET B 1 1043 ? -9.133 -14.031 -3.918 1 97.88 1043 MET B O 1
ATOM 16628 N N . THR B 1 1044 ? -9.547 -11.844 -3.322 1 97.19 1044 THR B N 1
ATOM 16629 C CA . THR B 1 1044 ? -8.523 -11.359 -4.242 1 97.19 1044 THR B CA 1
ATOM 16630 C C . THR B 1 1044 ? -7.332 -10.789 -3.475 1 97.19 1044 THR B C 1
ATOM 16632 O O . THR B 1 1044 ? -6.305 -10.469 -4.07 1 97.19 1044 THR B O 1
ATOM 16635 N N . ARG B 1 1045 ? -7.355 -10.594 -2.156 1 95.56 1045 ARG B N 1
ATOM 16636 C CA . ARG B 1 1045 ? -6.305 -9.938 -1.386 1 95.56 1045 ARG B CA 1
ATOM 16637 C C . ARG B 1 1045 ? -5.051 -10.797 -1.321 1 95.56 1045 ARG B C 1
ATOM 16639 O O . ARG B 1 1045 ? -3.973 -10.32 -0.962 1 95.56 1045 ARG B O 1
ATOM 16646 N N . ALA B 1 1046 ? -5.199 -12.102 -1.658 1 93.56 1046 ALA B N 1
ATOM 16647 C CA . ALA B 1 1046 ? -4.074 -13.031 -1.694 1 93.56 1046 ALA B CA 1
ATOM 16648 C C . ALA B 1 1046 ? -4.27 -14.086 -2.781 1 93.56 1046 ALA B C 1
ATOM 16650 O O . ALA B 1 1046 ? -5.398 -14.484 -3.07 1 93.56 1046 ALA B O 1
ATOM 16651 N N . TYR B 1 1047 ? -3.229 -14.469 -3.395 1 94 1047 TYR B N 1
ATOM 16652 C CA . TYR B 1 1047 ? -3.287 -15.547 -4.375 1 94 1047 TYR B CA 1
ATOM 16653 C C . TYR B 1 1047 ? -3.211 -16.906 -3.689 1 94 1047 TYR B C 1
ATOM 16655 O O . TYR B 1 1047 ? -2.271 -17.188 -2.938 1 94 1047 TYR B O 1
ATOM 16663 N N . GLN B 1 1048 ? -4.148 -17.734 -3.889 1 90.44 1048 GLN B N 1
ATOM 16664 C CA . GLN B 1 1048 ? -4.164 -19.094 -3.348 1 90.44 1048 GLN B CA 1
ATOM 16665 C C . GLN B 1 1048 ? -3.66 -20.109 -4.375 1 90.44 1048 GLN B C 1
ATOM 16667 O O . GLN B 1 1048 ? -4.227 -20.234 -5.461 1 90.44 1048 GLN B O 1
ATOM 16672 N N . ARG B 1 1049 ? -2.762 -20.875 -3.998 1 90 1049 ARG B N 1
ATOM 16673 C CA . ARG B 1 1049 ? -2.152 -21.844 -4.902 1 90 1049 ARG B CA 1
ATOM 16674 C C . ARG B 1 1049 ? -2.967 -23.141 -4.949 1 90 1049 ARG B C 1
ATOM 16676 O O . ARG B 1 1049 ? -3.625 -23.5 -3.971 1 90 1049 ARG B O 1
ATOM 16683 N N . GLY B 1 1050 ? -2.934 -23.75 -6.07 1 91 1050 GLY B N 1
ATOM 16684 C CA . GLY B 1 1050 ? -3.439 -25.109 -6.191 1 91 1050 GLY B CA 1
ATOM 16685 C C . GLY B 1 1050 ? -4.945 -25.172 -6.367 1 91 1050 GLY B C 1
ATOM 16686 O O . GLY B 1 1050 ? -5.551 -26.234 -6.195 1 91 1050 GLY B O 1
ATOM 16687 N N . LEU B 1 1051 ? -5.582 -24.062 -6.664 1 95.69 1051 LEU B N 1
ATOM 16688 C CA . LEU B 1 1051 ? -7.027 -24.109 -6.855 1 95.69 1051 LEU B CA 1
ATOM 16689 C C . LEU B 1 1051 ? -7.383 -24.75 -8.188 1 95.69 1051 LEU B C 1
ATOM 16691 O O . LEU B 1 1051 ? -6.742 -24.469 -9.211 1 95.69 1051 LEU B O 1
ATOM 16695 N N . PRO B 1 1052 ? -8.336 -25.688 -8.164 1 97.06 1052 PRO B N 1
ATOM 16696 C CA . PRO B 1 1052 ? -8.742 -26.406 -9.375 1 97.06 1052 PRO B CA 1
ATOM 16697 C C . PRO B 1 1052 ? -9.633 -25.562 -10.289 1 97.06 1052 PRO B C 1
ATOM 16699 O O . PRO B 1 1052 ? -9.383 -24.359 -10.461 1 97.06 1052 PRO B O 1
ATOM 16702 N N . GLY B 1 1053 ? -10.625 -26.234 -10.984 1 97.38 1053 GLY B N 1
ATOM 16703 C CA . GLY B 1 1053 ? -11.469 -25.547 -11.961 1 97.38 1053 GLY B CA 1
ATOM 16704 C C . GLY B 1 1053 ? -12.414 -24.547 -11.336 1 97.38 1053 GLY B C 1
ATOM 16705 O O . GLY B 1 1053 ? -12.75 -23.531 -11.953 1 97.38 1053 GLY B O 1
ATOM 16706 N N . TRP B 1 1054 ? -12.859 -24.766 -10.141 1 98 1054 TRP B N 1
ATOM 16707 C CA . TRP B 1 1054 ? -13.719 -23.828 -9.43 1 98 1054 TRP B CA 1
ATOM 16708 C C . TRP B 1 1054 ? -13.492 -23.922 -7.922 1 98 1054 TRP B C 1
ATOM 16710 O O . TRP B 1 1054 ? -12.953 -24.906 -7.43 1 98 1054 TRP B O 1
ATOM 16720 N N . ALA B 1 1055 ? -13.805 -22.875 -7.188 1 98.38 1055 ALA B N 1
ATOM 16721 C CA . ALA B 1 1055 ? -13.703 -22.781 -5.734 1 98.38 1055 ALA B CA 1
ATOM 16722 C C . ALA B 1 1055 ? -14.805 -21.906 -5.156 1 98.38 1055 ALA B C 1
ATOM 16724 O O . ALA B 1 1055 ? -15.055 -20.812 -5.656 1 98.38 1055 ALA B O 1
ATOM 16725 N N . LEU B 1 1056 ? -15.531 -22.469 -4.152 1 98.19 1056 LEU B N 1
ATOM 16726 C CA . LEU B 1 1056 ? -16.516 -21.703 -3.4 1 98.19 1056 LEU B CA 1
ATOM 16727 C C . LEU B 1 1056 ? -15.891 -21.062 -2.17 1 98.19 1056 LEU B C 1
ATOM 16729 O O . LEU B 1 1056 ? -15.133 -21.703 -1.445 1 98.19 1056 LEU B O 1
ATOM 16733 N N . TYR B 1 1057 ? -16.203 -19.812 -2.043 1 97.75 1057 TYR B N 1
ATOM 16734 C CA . TYR B 1 1057 ? -15.641 -19.062 -0.92 1 97.75 1057 TYR B CA 1
ATOM 16735 C C . TYR B 1 1057 ? -16.734 -18.703 0.091 1 97.75 1057 TYR B C 1
ATOM 16737 O O . TYR B 1 1057 ? -17.875 -18.469 -0.282 1 97.75 1057 TYR B O 1
ATOM 16745 N N . ARG B 1 1058 ? -16.375 -18.703 1.343 1 96.88 1058 ARG B N 1
ATOM 16746 C CA . ARG B 1 1058 ? -17.031 -18.047 2.471 1 96.88 1058 ARG B CA 1
ATOM 16747 C C . ARG B 1 1058 ? -16.031 -17.203 3.26 1 96.88 1058 ARG B C 1
ATOM 16749 O O . ARG B 1 1058 ? -15.25 -17.734 4.047 1 96.88 1058 ARG B O 1
ATOM 16756 N N . GLY B 1 1059 ? -16.156 -15.93 3.078 1 95.19 1059 GLY B N 1
ATOM 16757 C CA . GLY B 1 1059 ? -15.031 -15.133 3.531 1 95.19 1059 GLY B CA 1
ATOM 16758 C C . GLY B 1 1059 ? -13.742 -15.469 2.814 1 95.19 1059 GLY B C 1
ATOM 16759 O O . GLY B 1 1059 ? -13.719 -15.602 1.589 1 95.19 1059 GLY B O 1
ATOM 16760 N N . ALA B 1 1060 ? -12.711 -15.562 3.559 1 94.94 1060 ALA B N 1
ATOM 16761 C CA . ALA B 1 1060 ? -11.391 -15.836 2.98 1 94.94 1060 ALA B CA 1
ATOM 16762 C C . ALA B 1 1060 ? -11.188 -17.328 2.773 1 94.94 1060 ALA B C 1
ATOM 16764 O O . ALA B 1 1060 ? -10.258 -17.75 2.076 1 94.94 1060 ALA B O 1
ATOM 16765 N N . GLU B 1 1061 ? -12.102 -18.156 3.244 1 95.56 1061 GLU B N 1
ATOM 16766 C CA . GLU B 1 1061 ? -11.914 -19.609 3.242 1 95.56 1061 GLU B CA 1
ATOM 16767 C C . GLU B 1 1061 ? -12.562 -20.25 2.02 1 95.56 1061 GLU B C 1
ATOM 16769 O O . GLU B 1 1061 ? -13.656 -19.844 1.61 1 95.56 1061 GLU B O 1
ATOM 16774 N N . VAL B 1 1062 ? -11.922 -21.172 1.436 1 96.69 1062 VAL B N 1
ATOM 16775 C CA . VAL B 1 1062 ? -12.484 -22 0.379 1 96.69 1062 VAL B CA 1
ATOM 16776 C C . VAL B 1 1062 ? -13.281 -23.156 0.995 1 96.69 1062 VAL B C 1
ATOM 16778 O O . VAL B 1 1062 ? -12.695 -24.078 1.566 1 96.69 1062 VAL B O 1
ATOM 16781 N N . SER B 1 1063 ? -14.547 -23.094 0.883 1 95.12 1063 SER B N 1
ATOM 16782 C CA . SER B 1 1063 ? -15.422 -24.078 1.524 1 95.12 1063 SER B CA 1
ATOM 16783 C C . SER B 1 1063 ? -15.57 -25.328 0.675 1 95.12 1063 SER B C 1
ATOM 16785 O O . SER B 1 1063 ? -15.828 -26.406 1.201 1 95.12 1063 SER B O 1
ATOM 16787 N N . ALA B 1 1064 ? -15.477 -25.234 -0.593 1 94.88 1064 ALA B N 1
ATOM 16788 C CA . ALA B 1 1064 ? -15.523 -26.344 -1.535 1 94.88 1064 ALA B CA 1
ATOM 16789 C C . ALA B 1 1064 ? -14.766 -26.016 -2.816 1 94.88 1064 ALA B C 1
ATOM 16791 O O . ALA B 1 1064 ? -14.586 -24.844 -3.158 1 94.88 1064 ALA B O 1
ATOM 16792 N N . LYS B 1 1065 ? -14.32 -27.031 -3.5 1 96.69 1065 LYS B N 1
ATOM 16793 C CA . LYS B 1 1065 ? -13.609 -26.844 -4.762 1 96.69 1065 LYS B CA 1
ATOM 16794 C C . LYS B 1 1065 ? -13.68 -28.109 -5.617 1 96.69 1065 LYS B C 1
ATOM 16796 O O . LYS B 1 1065 ? -14.016 -29.188 -5.117 1 96.69 1065 LYS B O 1
ATOM 16801 N N . GLY B 1 1066 ? -13.43 -28 -6.871 1 95.81 1066 GLY B N 1
ATOM 16802 C CA . GLY B 1 1066 ? -13.484 -29.156 -7.746 1 95.81 1066 GLY B CA 1
ATOM 16803 C C . GLY B 1 1066 ? -13.086 -28.844 -9.18 1 95.81 1066 GLY B C 1
ATOM 16804 O O . GLY B 1 1066 ? -12.656 -27.719 -9.477 1 95.81 1066 GLY B O 1
ATOM 16805 N N . PHE B 1 1067 ? -13.062 -29.875 -10 1 95.81 1067 PHE B N 1
ATOM 16806 C CA . PHE B 1 1067 ? -12.734 -29.781 -11.422 1 95.81 1067 PHE B CA 1
ATOM 16807 C C . PHE B 1 1067 ? -13.992 -29.828 -12.273 1 95.81 1067 PHE B C 1
ATOM 16809 O O . PHE B 1 1067 ? -15.055 -30.25 -11.805 1 95.81 1067 PHE B O 1
ATOM 16816 N N . HIS B 1 1068 ? -13.844 -29.297 -13.469 1 93.5 1068 HIS B N 1
ATOM 16817 C CA . HIS B 1 1068 ? -14.938 -29.375 -14.422 1 93.5 1068 HIS B CA 1
ATOM 16818 C C . HIS B 1 1068 ? -14.93 -30.703 -15.172 1 93.5 1068 HIS B C 1
ATOM 16820 O O . HIS B 1 1068 ? -13.875 -31.328 -15.312 1 93.5 1068 HIS B O 1
ATOM 16826 N N . ASP B 1 1069 ? -16.094 -31.188 -15.586 1 87.94 1069 ASP B N 1
ATOM 16827 C CA . ASP B 1 1069 ? -16.297 -32.25 -16.547 1 87.94 1069 ASP B CA 1
ATOM 16828 C C . ASP B 1 1069 ? -15.75 -33.594 -16.016 1 87.94 1069 ASP B C 1
ATOM 16830 O O . ASP B 1 1069 ? -15.211 -34.406 -16.766 1 87.94 1069 ASP B O 1
ATOM 16834 N N . VAL B 1 1070 ? -15.758 -33.688 -14.703 1 89.44 1070 VAL B N 1
ATOM 16835 C CA . VAL B 1 1070 ? -15.281 -34.938 -14.133 1 89.44 1070 VAL B CA 1
ATOM 16836 C C . VAL B 1 1070 ? -16.312 -36.062 -14.383 1 89.44 1070 VAL B C 1
ATOM 16838 O O . VAL B 1 1070 ? -15.977 -37.25 -14.32 1 89.44 1070 VAL B O 1
ATOM 16841 N N . ASP B 1 1071 ? -17.516 -35.688 -14.758 1 87.75 1071 ASP B N 1
ATOM 16842 C CA . ASP B 1 1071 ? -18.562 -36.625 -15.133 1 87.75 1071 ASP B CA 1
ATOM 16843 C C . ASP B 1 1071 ? -18.938 -36.469 -16.609 1 87.75 1071 ASP B C 1
ATOM 16845 O O . ASP B 1 1071 ? -20.125 -36.594 -16.969 1 87.75 1071 ASP B O 1
ATOM 16849 N N . ALA B 1 1072 ? -18.047 -36.156 -17.391 1 85.81 1072 ALA B N 1
ATOM 16850 C CA . ALA B 1 1072 ? -18.312 -35.875 -18.797 1 85.81 1072 ALA B CA 1
ATOM 16851 C C . ALA B 1 1072 ? -18.812 -37.125 -19.531 1 85.81 1072 ALA B C 1
ATOM 16853 O O . ALA B 1 1072 ? -19.578 -37 -20.484 1 85.81 1072 ALA B O 1
ATOM 16854 N N . LEU B 1 1073 ? -18.391 -38.312 -19.094 1 93.25 1073 LEU B N 1
ATOM 16855 C CA . LEU B 1 1073 ? -18.828 -39.562 -19.688 1 93.25 1073 LEU B CA 1
ATOM 16856 C C . LEU B 1 1073 ? -20 -40.156 -18.906 1 93.25 1073 LEU B C 1
ATOM 16858 O O . LEU B 1 1073 ? -19.844 -41.219 -18.281 1 93.25 1073 LEU B O 1
ATOM 16862 N N . ALA B 1 1074 ? -21.062 -39.5 -18.969 1 94.94 1074 ALA B N 1
ATOM 16863 C CA . ALA B 1 1074 ? -22.25 -39.906 -18.234 1 94.94 1074 ALA B CA 1
ATOM 16864 C C . ALA B 1 1074 ? -23.5 -39.812 -19.125 1 94.94 1074 ALA B C 1
ATOM 16866 O O . ALA B 1 1074 ? -23.5 -39.094 -20.125 1 94.94 1074 ALA B O 1
ATOM 16867 N N . GLN B 1 1075 ? -24.516 -40.625 -18.781 1 94.56 1075 GLN B N 1
ATOM 16868 C CA . GLN B 1 1075 ? -25.781 -40.625 -19.5 1 94.56 1075 GLN B CA 1
ATOM 16869 C C . GLN B 1 1075 ? -26.953 -40.875 -18.562 1 94.56 1075 GLN B C 1
ATOM 16871 O O . GLN B 1 1075 ? -26.859 -41.719 -17.656 1 94.56 1075 GLN B O 1
ATOM 16876 N N . ASP B 1 1076 ? -28.016 -40.188 -18.766 1 93.19 1076 ASP B N 1
ATOM 16877 C CA . ASP B 1 1076 ? -29.25 -40.5 -18.062 1 93.19 1076 ASP B CA 1
ATOM 16878 C C . ASP B 1 1076 ? -29.922 -41.75 -18.641 1 93.19 1076 ASP B C 1
ATOM 16880 O O . ASP B 1 1076 ? -29.906 -41.969 -19.859 1 93.19 1076 ASP B O 1
ATOM 16884 N N . VAL B 1 1077 ? -30.453 -42.562 -17.734 1 91.62 1077 VAL B N 1
ATOM 16885 C CA . VAL B 1 1077 ? -30.969 -43.875 -18.156 1 91.62 1077 VAL B CA 1
ATOM 16886 C C . VAL B 1 1077 ? -32.5 -43.875 -18.094 1 91.62 1077 VAL B C 1
ATOM 16888 O O . VAL B 1 1077 ? -33.094 -43.438 -17.094 1 91.62 1077 VAL B O 1
ATOM 16891 N N . ALA B 1 1078 ? -33.125 -44.156 -19.188 1 85.75 1078 ALA B N 1
ATOM 16892 C CA . ALA B 1 1078 ? -34.562 -44.406 -19.203 1 85.75 1078 ALA B CA 1
ATOM 16893 C C . ALA B 1 1078 ? -34.875 -45.875 -19.031 1 85.75 1078 ALA B C 1
ATOM 16895 O O . ALA B 1 1078 ? -34.312 -46.719 -19.703 1 85.75 1078 ALA B O 1
ATOM 16896 N N . VAL B 1 1079 ? -35.688 -46.25 -18.094 1 88.5 1079 VAL B N 1
ATOM 16897 C CA . VAL B 1 1079 ? -36.031 -47.656 -17.781 1 88.5 1079 VAL B CA 1
ATOM 16898 C C . VAL B 1 1079 ? -37.156 -48.125 -18.719 1 88.5 1079 VAL B C 1
ATOM 16900 O O . VAL B 1 1079 ? -38.188 -47.469 -18.844 1 88.5 1079 VAL B O 1
ATOM 16903 N N . THR B 1 1080 ? -36.969 -49.094 -19.562 1 82.75 1080 THR B N 1
ATOM 16904 C CA . THR B 1 1080 ? -38 -49.719 -20.359 1 82.75 1080 THR B CA 1
ATOM 16905 C C . THR B 1 1080 ? -38.781 -50.75 -19.531 1 82.75 1080 THR B C 1
ATOM 16907 O O . THR B 1 1080 ? -38.188 -51.594 -18.859 1 82.75 1080 THR B O 1
ATOM 16910 N N . PRO B 1 1081 ? -40.094 -50.531 -19.438 1 75.44 1081 PRO B N 1
ATOM 16911 C CA . PRO B 1 1081 ? -40.938 -51.438 -18.641 1 75.44 1081 PRO B CA 1
ATOM 16912 C C . PRO B 1 1081 ? -40.844 -52.875 -19.094 1 75.44 1081 PRO B C 1
ATOM 16914 O O . PRO B 1 1081 ? -40.562 -53.156 -20.266 1 75.44 1081 PRO B O 1
ATOM 16917 N N . ALA B 1 1082 ? -41.062 -53.906 -18.312 1 62.81 1082 ALA B N 1
ATOM 16918 C CA . ALA B 1 1082 ? -41.031 -55.312 -18.625 1 62.81 1082 ALA B CA 1
ATOM 16919 C C . ALA B 1 1082 ? -42.094 -55.688 -19.688 1 62.81 1082 ALA B C 1
ATOM 16921 O O . ALA B 1 1082 ? -43.219 -55.188 -19.641 1 62.81 1082 ALA B O 1
ATOM 16922 N N . ALA B 1 1083 ? -41.844 -56.281 -20.844 1 55 1083 ALA B N 1
ATOM 16923 C CA . ALA B 1 1083 ? -42.812 -56.781 -21.797 1 55 1083 ALA B CA 1
ATOM 16924 C C . ALA B 1 1083 ? -43.812 -57.719 -21.109 1 55 1083 ALA B C 1
ATOM 16926 O O . ALA B 1 1083 ? -43.406 -58.562 -20.312 1 55 1083 ALA B O 1
ATOM 16927 N N . PRO B 1 1084 ? -45.094 -57.375 -21.125 1 53.84 1084 PRO B N 1
ATOM 16928 C CA . PRO B 1 1084 ? -46.062 -58.344 -20.562 1 53.84 1084 PRO B CA 1
ATOM 16929 C C . PRO B 1 1084 ? -45.781 -59.781 -20.984 1 53.84 1084 PRO B C 1
ATOM 16931 O O . PRO B 1 1084 ? -45.219 -60 -22.062 1 53.84 1084 PRO B O 1
ATOM 16934 N N . PRO B 1 1085 ? -45.812 -60.688 -20.141 1 46.25 1085 PRO B N 1
ATOM 16935 C CA . PRO B 1 1085 ? -45.594 -62.094 -20.531 1 46.25 1085 PRO B CA 1
ATOM 16936 C C . PRO B 1 1085 ? -46.375 -62.5 -21.781 1 46.25 1085 PRO B C 1
ATOM 16938 O O . PRO B 1 1085 ? -47.531 -62.062 -21.953 1 46.25 1085 PRO B O 1
ATOM 16941 N N . ALA B 1 1086 ? -45.781 -62.812 -22.844 1 45.56 1086 ALA B N 1
ATOM 16942 C CA . ALA B 1 1086 ? -46.406 -63.281 -24.062 1 45.56 1086 ALA B CA 1
ATOM 16943 C C . ALA B 1 1086 ? -47.406 -64.375 -23.75 1 45.56 1086 ALA B C 1
ATOM 16945 O O . ALA B 1 1086 ? -47.125 -65.312 -22.969 1 45.56 1086 ALA B O 1
ATOM 16946 N N . ALA B 1 1087 ? -48.688 -64.188 -23.953 1 47.62 1087 ALA B N 1
ATOM 16947 C CA . ALA B 1 1087 ? -49.75 -65.188 -23.844 1 47.62 1087 ALA B CA 1
ATOM 16948 C C . ALA B 1 1087 ? -49.375 -66.5 -24.547 1 47.62 1087 ALA B C 1
ATOM 16950 O O . ALA B 1 1087 ? -48.812 -66.438 -25.656 1 47.62 1087 ALA B O 1
ATOM 16951 N N . PRO B 1 1088 ? -49.406 -67.688 -23.844 1 40 1088 PRO B N 1
ATOM 16952 C CA . PRO B 1 1088 ? -49.031 -68.938 -24.406 1 40 1088 PRO B CA 1
ATOM 16953 C C . PRO B 1 1088 ? -49.781 -69.25 -25.703 1 40 1088 PRO B C 1
ATOM 16955 O O . PRO B 1 1088 ? -50.938 -68.875 -25.859 1 40 1088 PRO B O 1
ATOM 16958 N N . ALA B 1 1089 ? -49.125 -69.312 -26.797 1 43.44 1089 ALA B N 1
ATOM 16959 C CA . ALA B 1 1089 ? -49.688 -69.625 -28.109 1 43.44 1089 ALA B CA 1
ATOM 16960 C C . ALA B 1 1089 ? -50.625 -70.812 -28.047 1 43.44 1089 ALA B C 1
ATOM 16962 O O . ALA B 1 1089 ? -50.312 -71.812 -27.406 1 43.44 1089 ALA B O 1
ATOM 16963 N N . PRO B 1 1090 ? -51.906 -70.75 -28.25 1 39.03 1090 PRO B N 1
ATOM 16964 C CA . PRO B 1 1090 ? -52.906 -71.812 -28.141 1 39.03 1090 PRO B CA 1
ATOM 16965 C C . PRO B 1 1090 ? -52.531 -73.062 -28.922 1 39.03 1090 PRO B C 1
ATOM 16967 O O . PRO B 1 1090 ? -51.844 -73 -29.922 1 39.03 1090 PRO B O 1
ATOM 16970 N N . THR B 1 1091 ? -52.438 -74.312 -28.312 1 37.75 1091 THR B N 1
ATOM 16971 C CA . THR B 1 1091 ? -52.094 -75.625 -28.781 1 37.75 1091 THR B CA 1
ATOM 16972 C C . THR B 1 1091 ? -52.969 -76 -29.984 1 37.75 1091 THR B C 1
ATOM 16974 O O . THR B 1 1091 ? -54.188 -76 -29.906 1 37.75 1091 THR B O 1
ATOM 16977 N N . PRO B 1 1092 ? -52.438 -75.812 -31.219 1 34.41 1092 PRO B N 1
ATOM 16978 C CA . PRO B 1 1092 ? -53.281 -76.125 -32.375 1 34.41 1092 PRO B CA 1
ATOM 16979 C C . PRO B 1 1092 ? -53.906 -77.5 -32.344 1 34.41 1092 PRO B C 1
ATOM 16981 O O . PRO B 1 1092 ? -53.219 -78.5 -31.984 1 34.41 1092 PRO B O 1
ATOM 16984 N N . VAL B 1 1093 ? -55.188 -77.75 -32.094 1 36.66 1093 VAL B N 1
ATOM 16985 C CA . VAL B 1 1093 ? -56.031 -78.938 -31.984 1 36.66 1093 VAL B CA 1
ATOM 16986 C C . VAL B 1 1093 ? -55.969 -79.688 -33.312 1 36.66 1093 VAL B C 1
ATOM 16988 O O . VAL B 1 1093 ? -56.156 -79.125 -34.375 1 36.66 1093 VAL B O 1
ATOM 16991 N N . PRO B 1 1094 ? -55.344 -80.875 -33.281 1 31.89 1094 PRO B N 1
ATOM 16992 C CA . PRO B 1 1094 ? -55.062 -81.75 -34.438 1 31.89 1094 PRO B CA 1
ATOM 16993 C C . PRO B 1 1094 ? -56.312 -82.125 -35.219 1 31.89 1094 PRO B C 1
ATOM 16995 O O . PRO B 1 1094 ? -57.406 -82.25 -34.656 1 31.89 1094 PRO B O 1
ATOM 16998 N N . ALA B 1 1095 ? -56.438 -81.688 -36.531 1 35.03 1095 ALA B N 1
ATOM 16999 C CA . ALA B 1 1095 ? -57.5 -81.938 -37.5 1 35.03 1095 ALA B CA 1
ATOM 17000 C C . ALA B 1 1095 ? -57.906 -83.375 -37.562 1 35.03 1095 ALA B C 1
ATOM 17002 O O . ALA B 1 1095 ? -57.062 -84.312 -37.469 1 35.03 1095 ALA B O 1
ATOM 17003 N N . PRO B 1 1096 ? -59.156 -83.75 -37.438 1 29.11 1096 PRO B N 1
ATOM 17004 C CA . PRO B 1 1096 ? -59.812 -85.062 -37.281 1 29.11 1096 PRO B CA 1
ATOM 17005 C C . PRO B 1 1096 ? -59.656 -85.938 -38.5 1 29.11 1096 PRO B C 1
ATOM 17007 O O . PRO B 1 1096 ? -59.531 -85.438 -39.625 1 29.11 1096 PRO B O 1
ATOM 17010 N N . VAL B 1 1097 ? -59.094 -87.188 -38.344 1 29.61 1097 VAL B N 1
ATOM 17011 C CA . VAL B 1 1097 ? -58.812 -88.312 -39.25 1 29.61 1097 VAL B CA 1
ATOM 17012 C C . VAL B 1 1097 ? -60.094 -88.75 -39.969 1 29.61 1097 VAL B C 1
ATOM 17014 O O . VAL B 1 1097 ? -61 -89.25 -39.312 1 29.61 1097 VAL B O 1
ATOM 17017 N N . LEU B 1 1098 ? -60.625 -87.875 -40.75 1 24.89 1098 LEU B N 1
ATOM 17018 C CA . LEU B 1 1098 ? -61.812 -88.312 -41.469 1 24.89 1098 LEU B CA 1
ATOM 17019 C C . LEU B 1 1098 ? -61.5 -89.562 -42.281 1 24.89 1098 LEU B C 1
ATOM 17021 O O . LEU B 1 1098 ? -60.406 -89.688 -42.844 1 24.89 1098 LEU B O 1
ATOM 17025 N N . GLY B 1 1099 ? -62.281 -90.688 -42.281 1 26.16 1099 GLY B N 1
ATOM 17026 C CA . GLY B 1 1099 ? -62.469 -92.125 -42.562 1 26.16 1099 GLY B CA 1
ATOM 17027 C C . GLY B 1 1099 ? -62.438 -92.438 -44.031 1 26.16 1099 GLY B C 1
ATOM 17028 O O . GLY B 1 1099 ? -62.156 -93.625 -44.406 1 26.16 1099 GLY B O 1
ATOM 17029 N N . GLN B 1 1100 ? -63 -91.75 -45 1 24.02 1100 GLN B N 1
ATOM 17030 C CA . GLN B 1 1100 ? -63.594 -92.688 -45.938 1 24.02 1100 GLN B CA 1
ATOM 17031 C C . GLN B 1 1100 ? -62.531 -93.562 -46.625 1 24.02 1100 GLN B C 1
ATOM 17033 O O . GLN B 1 1100 ? -61.344 -93.188 -46.594 1 24.02 1100 GLN B O 1
ATOM 17038 N N . PRO B 1 1101 ? -62.875 -94 -47.969 1 27.06 1101 PRO B N 1
ATOM 17039 C CA . PRO B 1 1101 ? -63.375 -95.125 -48.719 1 27.06 1101 PRO B CA 1
ATOM 17040 C C . PRO B 1 1101 ? -62.312 -95.75 -49.594 1 27.06 1101 PRO B C 1
ATOM 17042 O O . PRO B 1 1101 ? -61.219 -95.188 -49.75 1 27.06 1101 PRO B O 1
ATOM 17045 N N . GLN B 1 1102 ? -62.812 -95.938 -51.125 1 25.45 1102 GLN B N 1
ATOM 17046 C CA . GLN B 1 1102 ? -63.062 -96.75 -52.25 1 25.45 1102 GLN B CA 1
ATOM 17047 C C . GLN B 1 1102 ? -62.031 -96.562 -53.375 1 25.45 1102 GLN B C 1
ATOM 17049 O O . GLN B 1 1102 ? -61.844 -97.375 -54.25 1 25.45 1102 GLN B O 1
ATOM 17054 N N . ARG B 1 1103 ? -61.219 -95.75 -53.906 1 23.38 1103 ARG B N 1
ATOM 17055 C CA . ARG B 1 1103 ? -60.406 -96.5 -54.875 1 23.38 1103 ARG B CA 1
ATOM 17056 C C . ARG B 1 1103 ? -59.281 -97.25 -54.156 1 23.38 1103 ARG B C 1
ATOM 17058 O O . ARG B 1 1103 ? -58.656 -96.688 -53.25 1 23.38 1103 ARG B O 1
#

InterPro domains:
  IPR007000 Phospholipase B-like [PF04916] (277-476)
  IPR027268 Peptidase M4/M1, CTD superfamily [G3DSA:1.10.390.10] (675-822)
  IPR047794 Peptidase C45-like [NF040521] (222-494)
  IPR047803 DCD1A/B-like [PTHR35190] (218-528)

Foldseek 3Di:
DDDDPDDDPDDDPQPPPPPPPPPDPPPPDQPDWDWFDFVCQQLQACCPPDQGGPQKDKDKDWDKGWDQVLHPDDRIWIKTAADPVFMKMKMKGHKGFDAALFKKKKKWWKAWDQKDWDPPQPLNGKDAKWKDKPLFALQATWFFFLANVTDMIMDMDGDFDRMIMMMIIGIGSGTIHGMMHIGNIIMTTHLQCCQVVPPLQWDFDVLKIWHDDLLFIEIEFEEALLRRLLRLLQHCLVQLQLLQQLQLCVQPVVDSVVSSVVLLVVLVVFALVQFDPRNLSSLQSNQNSSVVNPHDHVNHGGGSSSLSSVQCVQLVVQQVLQAQLADDPCFVPADDDPDPPPVPQVPFWKKKKKKFAAQLAQVRAIKIKIFTFHQQQSLSQLRYWYFYHYPDFWTKIERPGRSYLANSSWFMFTLLQKTKGKGFARQFHFASQAHRQSRQQSCCRGHPNDPVSSLVSNLPRQRRGRFIFMWMAHLVFSKTWTWGDGRPDIDIFILAGDPGHGGEVVPQHRMHMGIRFDRDLVRLVSSQTGRNSDGDDSDGDDDPVNVLVVVLCVVRRRNRDDSNSVLVSCLDPPNFPPRTAKMKMHISSQSNQSKIKIWGARSSQDKAQECDPRHDPGPPTFIRGTWGIDIDRPNSCSVSVVVVVVPDDDFDFDDDFAEDCPQPLLLLAADPVLQADAAFDAPAQLCLLVRLQSVVLSVLRVPRDHDPDDSVVSLVSLLFVLLLLLLVLQLQVLPDPADQSNPQDDDPPGDRSNSRSNSLSNLLLSQVCVVQTSNLSSQLRNQQNVVRHHHHDHPVSSQVSSCVSRVDRCPVLNCVRRVDTDFWAKAKDKAWAADDQAIKIKIKIATDDDAHHWGKAWKWWAAPRHIYIHIDTDHDRIDMDMDGDNGDTFKMFIRLSVSTRYDDLWSDWPQCCLVDVPQEEEEFFSNTSNNLRVVLSQLLQVQSCVVHVVDRHHYYYSNPQHLVSLQRGAYEYEEFVRGHSVNVVCLVVVVDQWHTDQLWIDDPRDIGNHQQKWKWAKGQRPSHSSHIYIYIYGSHSSNRCLCRNHDDPDATGMFIGRRVDTPDGGYPCSRVNMDTYDYDYDPDPDDPDPDPDDPDPPDDDDD/DDDDDDDDPCVDDPPPPPPPPPPPPPPPDQPDWDWFDFVCQQLQACCPPDQGGPQKDKDKDWDKGWDQVLHPDDRIWIKTAADPVFMKMKMKGHKGFDAALFKKKKKWWKAWDQKDWDPPQPLNGKDAKWKDKPLFALQATWFFFLANVTDMIMDMDGHFDRMIMMMIIGIGSGTIHGMMHIGNIIMTTRLQCCQVVPPLQWAFDVLKIWHDDLLFIEIEFEEALLRSLLRLLQHCLVQLQLLQQLQLCVQPVVDSVVSSVVLLVVLVVFALVQFDPRNLSSLQSNQVSSVVNPHDHVNHGGGSSSLSSVQCVQLVVQQVLQAQLADDPCFVPADDDPDPPPVPQPPFWKKKKKKFAAQLAQVRAIKIKIWTFHQQQSLSQLRYWYFYHYPDFWTKIERPGRSALANSSWFMFTLLQKTKGKTFARQFHFASQAHRQSRQQSCCRGHPNDPVSSLVSNLPRQRRGRFIFMWMAHRVFSKTWTWGDGRPDIDIFILAGVPGHGGEVVPQHRMHMGIRFDRDLVRLVSSQTGRRSDGDDSDGDDDPVNVLVVVLCVVRRRNRDDSNSVLVSCLDPPNFPPRTAKMKMHISSQSNQSKIKIWGARSSQDKAQECDPRHDPGPPTFIRGTWGIDIDRPNSCSVSVVVVVVPDDDFDFDDDFAEDCPQPLLLLAADPVLQADAAFDAPAQLCLLVRLQSVVLSVLRVPRDHDPDDSVVSLVSLLFVLLLLLLVLQLQVLPDPADQSNPQDDDPPGDRSNSRSNSLSNLLLSQVCVVQTSNLSSQLRNQLNVVRHHHHDHPVSSQVSSCVSRVDRCPVLNCVRRVDTDFWAKAKDKAWAADPQAIKIKIKIATDDDAHHWGKAWKWWAAPRHIYIHIDTDHDRIDMDMDGDNHDTFKMFIRLSVSTRYDDLWSDWPQCCLVDVPQEEEEFFSQTSNNLRVVLSQLLQVQSCVVHVVDRHHYYYSNPQHLVSLQRGAYEYEEFVRGHSVNVVCLVVVVDQWHTDQLWIDDPRDIGNHQQKWKWAKGQRPSHSSHIYIYIYGSHSSNRCLCRNHDDPDATGMFIGRRVDTPDGGYPCSRVNMDTYDYDYDPPPDDPDPDPDDDDPDDDDDD

Nearest PDB structures (foldseek):
  5mj6-assembly1_A  TM=6.843E-01  e=4.939E-07  Homo sapiens
  7v9o-assembly1_A  TM=6.160E-01  e=1.078E-07  Saccharopolyspora erythraea NRRL 2338
  8sw1-assembly1_A  TM=6.619E-01  e=6.313E-07  Homo sapiens
  8t7p-assembly1_A  TM=6.873E-01  e=1.256E-06  Plasmodium falciparum
  5cu5-assembly1_A  TM=5.395E-01  e=4.080E-06  Homo sapiens